Protein 5WZE (pdb70)

InterPro domains:
  IPR000994 Peptidase M24 [PF00557] (183-414)
  IPR007865 Aminopeptidase P, N-terminal [PF05195] (9-128)
  IPR007865 Aminopeptidase P, N-terminal [SM01011] (4-138)
  IPR029149 Creatinase/Aminopeptidase P/Spt16, N-terminal [G3DSA:3.40.350.10] (1-173)
  IPR029149 Creatinase/Aminopeptidase P/Spt16, N-terminal [SSF53092] (4-176)
  IPR036005 Creatinase/aminopeptidase-like [G3DSA:3.90.230.10] (175-444)
  IPR036005 Creatinase/aminopeptidase-like [SSF55920] (177-437)
  IPR052433 Xaa-Pro dipeptidase-like [PTHR43226] (3-438)

Secondary structure (DSSP, 8-state):
-----HHHHHHHHHHHHTTSPSSEEEEEEPPPP-EEETTEEPPP---HHHHHHH----SS-EEEE-TT-TT-SEEEEEPPP-HHHHHHH----HHHHHHTTT--SEEEEGGGGGGTHHHHHTT-SEEEE-TTT-HHHHHHHHHHHHHHHHTTTTT-----EEEEHHHHHHHHHHS--HHHHHHHHHHHHHHHHHHHHHHHH--TTSBHHHHHHHHHHHHHHTT-SSBSSPPEEEEGGGGGSTT-----PBP-TT-EEEEEE-BEETTEE--EEEEEETTS---HHHHHHHHHHHHHHHHHHTT-SBTBBTTHHHHHHHHHHHHHHHHHTSS-S-HHHHHHTTGGGGT--S-S--B-SSSSS--S-SEETTEEPBP-TT-EEEE--EEE--TT-TTS-GGGTT-EEE-BEEEEE-SSSEEES-TTS--SHHHHHHHHHHHHH-/-----HHHHHHHHHHHHHHSPSSEEEEEEPPPP-EEETTEEPPP---HHHHHHH----SS-EEEE-TT-TT-SEEEEEPPP-HHHHHHH----HHHHHHHTS--SEEEEGGGHHHHHHHHHTT-SEEEE-TTT-HHHHHHHHHHHHHHHTTGGGT----SEEEEHHHHHHHHHHS--HHHHHHHHHHHHHHHHHHHHHHHH--BTBBHHHHHHHHHHHHHHTT-SSBSSPPEEEEGGGGGSTT-----PBP-TT-EEEEEE-BEETTEE--EEEEEETTSS--HHHHHHHHHHHHHHHHHHTT-STT-BTTHHHHHHHHHHHHHHHHTTSS-S-HHHHHHTTGGGGT--S-S--B-SSSSS--S-SEETTEEPBP-TT-EEEE--EEE--TT-TTS-GGGTT-EEE-BEEEEEETTEEEES-TTS--SHHHHHHHHHHHHHHHHTT---/-----HHHHHHHHHHHHTTSPSSEEEEEEPPPP-EEETTEEPPP---HHHHHHH----SS-EEEE-TT-TT-SEEEEEPPP-HHHHHHH----HHHHHHHTS--SEEEEGGGHHHHHHHHHTT-SEEEE-TTT-HHHHHHHHHHHHHHHHTGGGT----SEEEEHHHHHHHHHTS--HHHHHHHHHHHHHHHHHHHHHHHH--BTBBHHHHHHHHHHHHHHTT-SSBSS--EEEEGGGGGSTT-----PBP-TT-EEEEEE-BEETTEE--EEEEEETTS---HHHHHHHHHHHHHHHHHHTT-SBTBBTTHHHHHHHHHHHHHHHHHTSS-S-HHHHHHTTGGGGT--S-S--B-SSSSS--S-SEETTEEPBP-TT-EEEE--EEE--TT-TTS-GGGTT-EEE-BEEEEE-SSSEEES-TTS--SHHHHHHHHHHHT--/-----HHHHHHHHHHHHTTSPSSEEEEEEPPPP-EEETTEEPPP---HHHHHHH----SS-EEEE-TT-TT-SEEEEEPPP-HHHHHHH----HHHHHHHTT--SEEEEGGGHHHHHHHHHTT-SEEEE-TTT-HHHHHHHHHHHHHHHHGGGGT----SEEEEHHHHHHHHHTS--HHHHHHHHHHHHHHHHHHHHHHHH--BTBBHHHHHHHHHHHHHHTT-SSBSS--EEEEGGGGGSTT-----PBP-TT-EEEEEE-BEETTEE--EEEEEETTSS--HHHHHHHHHHHHHHHHHHTT-STT-BTHHHHHHHHHHHHHHHHHTTSS-S-HHHHHHTTGGGGT--S-S--B-SSSSS--S-SBSSSSBPBP-TT-EEEE--EEEE-TT-TTS-GGGTTEEEE-BEEEEE-SSSEEES-TTS--SHHHHHHHHHHHHHHH-

CATH classification: 3.40.350.10 (+1 more: 3.90.230.10)

Radius of gyration: 41.5 Å; Cα contacts (8 Å, |Δi|>4): 3892; chains: 4; bounding box: 123×104×105 Å

Solvent-accessible surface area: 72541 Å² total

Organism: Pseudomonas aeruginosa (strain ATCC 15692 / DSM 22644 / CIP 104116 / JCM 14847 / LMG 12228 / 1C / PRS 101 / PAO1) (NCBI:txid208964)

Nearest PDB structures (foldseek):
  5wze-assembly1_A  TM=1.002E+00  e=7.873E-98  Pseudomonas aeruginosa PAO1
  3ig4-assembly1_A  TM=9.264E-01  e=3.160E-42  Bacillus anthracis
  5mbz-assembly1_B  TM=8.437E-01  e=8.036E-40  Homo sapiens
  5mc2-assembly1_A  TM=8.474E-01  e=1.209E-39  Homo sapiens
  5mc2-assembly1_B  TM=8.317E-01  e=5.044E-38  Homo sapiens

Sequence (1777 aa):
MIRIPKSEYARRRKALMAQMEPNSIAILPAAPMMYIRNRDVEHVYRQDSDFQYLTGFPEPEAVMALIPGRAHGEYVLFCRERDPERELWDGLRAGQDGAIGQYGADDAFPIGDIDDILPGLIEGRDRVYYALGANPDFDRRRLLMDWINVIRSKARQGAQPPNEFVALDHLLHDQRLYKSANEVKVMRYAAEVSARAHIRAMEVCRPGLFEYHLEAELEYEFRKGGAKMPAYGSIVAAGRNACILHYRENDAAIKDGDLILIDAGCEIDCYASDITRTFPANGRFSPEQKAIYELVLEANMAAFDYIAPGRHHWNEAHEATVRVITAGLVRLGLLEGDVDELIAHEAYKAFYMHRAGHWLGMDVHDVGEYRVGGEWRVLEPGMAMTVEPGIYIAPDNTTVAKKWRGIGVRIEDDVVVTRNGCEVLTNGVPKTVAEIEALMAAAKSEMIRIPKSEYARRRKALMAQMEPNSIAILPAAPMYIRNRDVEHVYRQDSDFQYLTGFPEPEAVMALIPGRAHGEYVLFCRERDPERELWDGLRAGQDGAIGQYGADDAFPIGDIDDILPGLIEGRDRVYYALGANPDFDRRLMDWINVIRSKARQGAQPPNEFVALDHLLHDQRLYKSANEVKVMRYAAEVSARAHIRAMEVVCRPGLFEYHLEAELEYEFRKGGAKMPAYGSIVAAGRNACILHYRENDAAIIKDGDLILIDAGCEIDCYASDITRTFPANGRFSPEQKAIYELVLEANMAAFDYIAPGRHWNEAHEATVRVITAGLVRLGLLEGDVDELIAHEAYKAFYMHRAGHWLGMDVVHDVGEYRVGGEWRVLEPGMAMTVEPGIYIAPDNTTVAKKWRGIGVRIEDDVVVTRNGCEVVLTNGVPKTVAEIEALMAAAKSEAALEHHHMIRIPKSEYARRRKALMAQMEPNSIAILLPAAPMYIRNRDVEHVYRQDSDFQYLTGFPEPEAVMALIPGRAHGEYVLFCRRERDPERELWDGLRAGQDGAIGQYGADDAFPIGDIDDILPGLIEGRDRVYYALGANPDFDRRLMDWINVIRSKARQGAQPPNEFVALDHLLHDQRLYKSANEVKVMRYAAEVSARAHIRAMEVVCRPGLFEYHLEAELEYEFRKGGAKMPAYGSIVAAGRNACILHYRENDAAIIKDGDLILIDAGCEIDCYASDITRTFPANGRFSPEQKAIYELVLEANMAAFDYIAPGRHHWNEAHEATVRRVITAGLVRLGLLEGDVDELIAHEAYKAFYMHRAGHWLGMDVVHDVGEYRVGGEWRVLEPGMAMTVEPGIYIAPDNTTVAKKWRGIGVRIEDDVVVTRNGCEVLTNGVPKTVAEIEALMAAAKSEMIRIPKSEYARRRKALMAQMEPNSIAILPAAPMYIRNRDVEHVYRQDSDFQYLTGFPEPEAVMALIPGRAHGEYVLFCRERDPERELWDGLRAGQDGAIGQYGADDAFPIGDIDDILPGLIEGRDRVYYALGANPDFDRRLMDWINVIRSKARQGAQPPNEFVALDHLLHDQRLYKSANEVKVMRYAAEVSARAHIRAMEVVCRPGLFEYHLEAELEYEFRKGGAKMPAYGSIVAAGRNACILHYRENDAAIKDGDLILIDAGCEIDCYASDITRTFPANGRFSPEQKAIYELVLEANMAAFDYIAPGRHWNEAHEATVRVITAGLVRLGLLLEGDVDELIAHEAYKAFYMHRAGHWLGMDVHDVGEYRVGGEWRVLEPGMAMTVEPGIYIAPDNTTVAKKWRGIGVRIEDDVVVVTRNGCEVLTNGVPKTVAEIEALMAAAKSEAA

Foldseek 3Di:
DQADALVQLVVLLVVLLVVDDAQEKEKEFWDDWACPPDNHTDDDDTDPLVCSNFVARDHLKMWMAHPPDPQFGIEMAEAAADVVCCVPPNGDCHQVNCCPVRNGSGYDHSVCCLVPVLVSQWRGAEYEYAPPPDVVVVVVVVVSQVVQVVCVVVPTDGHDYYHHNCVVRLAVQQFADPSQVVQQLLQLVLQQVLVLVLLLPFAFFDFLVVSVVSNVVSLVVSPFPFWLDQKDWAKFLRLQVPRDRPRGGGHHQVIKIWIWTTTHDSLFTFIWIAIAGSHLAQDPLLQLQLVLQVVLLVQLQVQFAFQRFDCPSQLSSLLSNLVSCCVVVLDDDDSVVCSVVVVQCVWWVDTQKAWGTSRRNGGDDQDDPNHGDGDDFRGKMKGKTKTHADCPPPSDDNVNHRHIGIGMWIWTHDNGGIDTSNVSRPHDSVVSSVSNVVSVVD/DAADDLVQLVVLLVVLLVPDDALEKEKDFWDDWAADPDNHTDQDDTDLLVCSNWVARDHLKMWMAHPPDPLFRIEMEEAAFDPVVCVPVNDDCHQVNCCPVGPGSGYHYSVCCLVPVLVSQWRGQEYEYAPPPDVVVVVVVVVSQVVQVVVCVVPTDGHDYYHHNCVPSQAVQQFADPSQVVQQLLQLLLQQVLVLVLLQPFAAFDFLVVSVVSNVVSLVVSPFPFWLDQKDWAKFLRLLPPRDRPRGGGHHQPIKIWIWTTGHDSLFHFTWIAIAGRHLAQDPLLQLQQVLQVVLLVQLLVQFAFFRFDQPSQVSSLLSNLVSCCVVVVDDDDSVVCVVVVVQCLWWVDTQKAWGTSRRRGGDDQDDPNHGHGDDFRGKMKGKTKTAADCPNPSDDNVNHRHIGIGMWIWTYDNVGIDTSNVSHPRDSVVSSVSNVVSVVCVVVVHDD/DAADDLVQLVVLLVVLLVPDDALEKEKDFWDDWDAPPDNHTDDDDTDLLVCSNWVDRDHLKMWMAGPPDPQFGIEMAEAADDVVVCVPVNDDCHQVNCCPVGPGSGYDHSVCCLVPVLVSQWRGQEYEYAPPPDVVVVVVVVSSQVVQVVCVVVVTHGHDYYHHNLVRRQQVQQFADPSQVVQQLLQLLLQQVLVLVLLQPFAAFDFLVVSVVSRVVSLVVSPFPFWLDQKDWAKFLRLLPPPDRPRGDGHHQQIKIWIWTTTHDSLFHFTWIAIAGRHLAQDPLLQLQQVLLVVLLVQLQVQFAFQHFDQPSQVSSLLSNLVSCCVVPLDHDDSVVCVVVVVQCLWWVDTQKAWGTSRRNGGDDQDDPNHGHGDDFRGKMKGKTKTRADCPNPSDDNVNHRHIGIGMWIWTYDNGTIDTSNVSHPRRSVVSSVSNVVSVVD/DQADDLVVLVVLLVVLVVPDDAQEKEKDFWDDWAPPDDNHTDDDDTDLLVCSNWVARDHLKMWMAGPPDPQFGIEMAEAAFDVVVCVPVNDDCHQVNCCPVGPGSGYHHSVCCLVPVLVSQWPGAEYEYAPPPDVVVVVVVVVSQVVLVVCVVVVTDGHDYYHHNCVPSQAVQQFADPSQVVQQLLQLLLQLVLVLQLLQPFAAFDFLVVSVVSRVVSLVVSPFPFWLDQKDWAKFLRLLPPRDHPRGGGHHQFIKIWIWTTTHDSLFHFIWIAIAGRHLAQDPLLQLQLVLQVVLLVQLQVQFAFQHFPQPSQVSSLLSNLVSCCVVVVDDDDSVVCVVVVVQCLWWVDGQKAWGTSRRNGGDDQDDPNHGDGDDFRGKMKGKTKTAADCPNPSDDNVNHRHIGIGMWIWTYHNGGIDTSNVSRPRRSVVSSVSNVVSVVVVD

Structure (mmCIF, N/CA/C/O backbone):
data_5WZE
#
_entry.id   5WZE
#
_cell.length_a   111.197
_cell.length_b   123.432
_cell.length_c   149.485
_cell.angle_alpha   90.00
_cell.angle_beta   90.00
_cell.angle_gamma   90.00
#
_symmetry.space_group_name_H-M   'P 21 21 21'
#
loop_
_entity.id
_entity.type
_entity.pdbx_description
1 polymer 'Aminopeptidase P'
2 non-polymer 'SODIUM ION'
3 non-polymer GLYCEROL
4 non-polymer 'SULFATE ION'
5 non-polymer PROLINE
6 non-polymer ALANINE
7 non-polymer 'CALCIUM ION'
8 non-polymer 'MANGANESE (II) ION'
9 non-polymer 'TRIETHYLENE GLYCOL'
10 non-polymer 1,2-ETHANEDIOL
11 water water
#
loop_
_atom_site.group_PDB
_atom_site.id
_atom_site.type_symbol
_atom_site.label_atom_id
_atom_site.label_alt_id
_atom_site.label_comp_id
_atom_site.label_asym_id
_atom_site.label_entity_id
_atom_site.label_seq_id
_atom_site.pdbx_PDB_ins_code
_atom_site.Cartn_x
_atom_site.Cartn_y
_atom_site.Cartn_z
_atom_site.occupancy
_atom_site.B_iso_or_equiv
_atom_site.auth_seq_id
_atom_site.auth_comp_id
_atom_site.auth_asym_id
_atom_site.auth_atom_id
_atom_site.pdbx_PDB_model_num
ATOM 1 N N . MET A 1 1 ? -81.359 23.420 -28.693 1.00 52.07 1 MET A N 1
ATOM 2 C CA . MET A 1 1 ? -79.940 23.180 -28.476 1.00 48.13 1 MET A CA 1
ATOM 3 C C . MET A 1 1 ? -79.359 22.475 -29.696 1.00 41.49 1 MET A C 1
ATOM 4 O O . MET A 1 1 ? -80.059 22.194 -30.663 1.00 43.11 1 MET A O 1
ATOM 9 N N . ILE A 1 2 ? -78.060 22.225 -29.639 1.00 33.96 2 ILE A N 1
ATOM 10 C CA . ILE A 1 2 ? -77.350 21.457 -30.650 1.00 29.66 2 ILE A CA 1
ATOM 11 C C . ILE A 1 2 ? -77.696 19.987 -30.457 1.00 27.35 2 ILE A C 1
ATOM 12 O O . ILE A 1 2 ? -77.687 19.481 -29.331 1.00 24.12 2 ILE A O 1
ATOM 17 N N . ARG A 1 3 ? -78.034 19.305 -31.543 1.00 19.22 3 ARG A N 1
ATOM 18 C CA . ARG A 1 3 ? -78.542 17.948 -31.435 1.00 22.45 3 ARG A CA 1
ATOM 19 C C . ARG A 1 3 ? -78.594 17.346 -32.826 1.00 18.26 3 ARG A C 1
ATOM 20 O O . ARG A 1 3 ? -78.507 18.050 -33.825 1.00 21.57 3 ARG A O 1
ATOM 28 N N . ILE A 1 4 ? -78.731 16.034 -32.876 1.00 16.62 4 ILE A N 1
ATOM 29 C CA . ILE A 1 4 ? -78.816 15.358 -34.173 1.00 18.05 4 ILE A CA 1
ATOM 30 C C . ILE A 1 4 ? -80.210 15.576 -34.750 1.00 17.77 4 ILE A C 1
ATOM 31 O O . ILE A 1 4 ? -81.197 15.373 -34.036 1.00 19.60 4 ILE A O 1
ATOM 36 N N . PRO A 1 5 ? -80.347 16.004 -35.999 1.00 17.65 5 PRO A N 1
ATOM 37 C CA . PRO A 1 5 ? -81.682 16.297 -36.525 1.00 17.77 5 PRO A CA 1
ATOM 38 C C . PRO A 1 5 ? -82.435 15.021 -36.885 1.00 18.92 5 PRO A C 1
ATOM 39 O O . PRO A 1 5 ? -81.864 13.955 -37.118 1.00 19.13 5 PRO A O 1
ATOM 43 N N . LYS A 1 6 ? -83.756 15.142 -36.928 1.00 16.77 6 LYS A N 1
ATOM 44 C CA . LYS A 1 6 ? -84.580 13.958 -37.113 1.00 18.98 6 LYS A CA 1
ATOM 45 C C . LYS A 1 6 ? -84.335 13.345 -38.486 1.00 17.02 6 LYS A C 1
ATOM 46 O O . LYS A 1 6 ? -84.418 12.130 -38.649 1.00 18.52 6 LYS A O 1
ATOM 52 N N . SER A 1 7 ? -83.961 14.158 -39.472 1.00 18.80 7 SER A N 1
ATOM 53 C CA . SER A 1 7 ? -83.639 13.615 -40.785 1.00 20.00 7 SER A CA 1
ATOM 54 C C . SER A 1 7 ? -82.422 12.700 -40.741 1.00 21.43 7 SER A C 1
ATOM 55 O O . SER A 1 7 ? -82.307 11.784 -41.555 1.00 21.28 7 SER A O 1
ATOM 58 N N . GLU A 1 8 ? -81.485 12.948 -39.831 1.00 17.67 8 GLU A N 1
ATOM 59 C CA . GLU A 1 8 ? -80.272 12.147 -39.845 1.00 17.84 8 GLU A CA 1
ATOM 60 C C . GLU A 1 8 ? -80.554 10.735 -39.359 1.00 19.39 8 GLU A C 1
ATOM 61 O O . GLU A 1 8 ? -80.003 9.770 -39.896 1.00 19.35 8 GLU A O 1
ATOM 67 N N . TYR A 1 9 ? -81.400 10.597 -38.337 1.00 15.88 9 TYR A N 1
ATOM 68 C CA . TYR A 1 9 ? -81.783 9.268 -37.884 1.00 17.77 9 TYR A CA 1
ATOM 69 C C . TYR A 1 9 ? -82.417 8.467 -39.014 1.00 16.33 9 TYR A C 1
ATOM 70 O O . TYR A 1 9 ? -82.149 7.271 -39.157 1.00 18.68 9 TYR A O 1
ATOM 79 N N . ALA A 1 10 ? -83.260 9.107 -39.831 1.00 17.67 10 ALA A N 1
ATOM 80 C CA . ALA A 1 10 ? -83.850 8.408 -40.966 1.00 17.06 10 ALA A CA 1
ATOM 81 C C . ALA A 1 10 ? -82.786 7.995 -41.974 1.00 18.83 10 ALA A C 1
ATOM 82 O O . ALA A 1 10 ? -82.827 6.887 -42.515 1.00 23.15 10 ALA A O 1
ATOM 84 N N . ARG A 1 11 ? -81.821 8.827 -42.211 1.00 19.72 11 ARG A N 1
ATOM 85 C CA . ARG A 1 11 ? -80.765 8.484 -43.104 1.00 19.57 11 ARG A CA 1
ATOM 86 C C . ARG A 1 11 ? -80.016 7.260 -42.588 1.00 21.52 11 ARG A C 1
ATOM 87 O O . ARG A 1 11 ? -79.737 6.361 -43.305 1.00 20.13 11 ARG A O 1
ATOM 95 N N . ARG A 1 12 ? -79.735 7.238 -41.298 1.00 20.00 12 ARG A N 1
ATOM 96 C CA . ARG A 1 12 ? -79.002 6.115 -40.738 1.00 17.36 12 ARG A CA 1
ATOM 97 C C . ARG A 1 12 ? -79.772 4.816 -40.888 1.00 18.80 12 ARG A C 1
ATOM 98 O O . ARG A 1 12 ? -79.192 3.785 -41.227 1.00 20.44 12 ARG A O 1
ATOM 106 N N . ARG A 1 13 ? -81.083 4.849 -40.656 1.00 18.46 13 ARG A N 1
ATOM 107 C CA . ARG A 1 13 ? -81.888 3.657 -40.869 1.00 21.62 13 ARG A CA 1
ATOM 108 C C . ARG A 1 13 ? -81.812 3.208 -42.323 1.00 22.98 13 ARG A C 1
ATOM 109 O O . ARG A 1 13 ? -81.676 2.014 -42.604 1.00 21.78 13 ARG A O 1
ATOM 117 N N . LYS A 1 14 ? -81.856 4.152 -43.259 1.00 22.02 14 LYS A N 1
ATOM 118 C CA . LYS A 1 14 ? -81.765 3.771 -44.659 1.00 24.22 14 LYS A CA 1
ATOM 119 C C . LYS A 1 14 ? -80.413 3.140 -44.968 1.00 24.97 14 LYS A C 1
ATOM 120 O O . LYS A 1 14 ? -80.345 2.118 -45.657 1.00 25.64 14 LYS A O 1
ATOM 126 N N . ALA A 1 15 ? -79.330 3.711 -44.440 1.00 24.31 15 ALA A N 1
ATOM 127 C CA . ALA A 1 15 ? -78.009 3.177 -44.733 1.00 25.00 15 ALA A CA 1
ATOM 128 C C . ALA A 1 15 ? -77.854 1.764 -44.190 1.00 26.67 15 ALA A C 1
ATOM 129 O O . ALA A 1 15 ? -77.297 0.898 -44.862 1.00 26.72 15 ALA A O 1
ATOM 131 N N . LEU A 1 16 ? -78.358 1.506 -42.982 1.00 24.33 16 LEU A N 1
ATOM 132 C CA . LEU A 1 16 ? -78.278 0.156 -42.444 1.00 23.96 16 LEU A CA 1
ATOM 133 C C . LEU A 1 16 ? -79.112 -0.815 -43.267 1.00 24.23 16 LEU A C 1
ATOM 134 O O . LEU A 1 16 ? -78.631 -1.885 -43.643 1.00 29.05 16 LEU A O 1
ATOM 139 N N . MET A 1 17 ? -80.36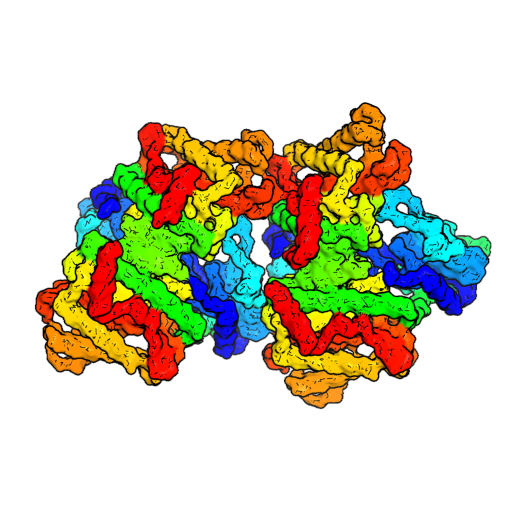5 -0.462 -43.566 1.00 26.79 17 MET A N 1
ATOM 140 C CA . MET A 1 17 ? -81.199 -1.386 -44.325 1.00 26.69 17 MET A CA 1
ATOM 141 C C . MET A 1 17 ? -80.593 -1.680 -45.684 1.00 30.52 17 MET A C 1
ATOM 142 O O . MET A 1 17 ? -80.754 -2.782 -46.208 1.00 32.98 17 MET A O 1
ATOM 147 N N . ALA A 1 18 ? -79.866 -0.726 -46.253 1.00 30.45 18 ALA A N 1
ATOM 148 C CA . ALA A 1 18 ? -79.226 -0.976 -47.534 1.00 28.08 18 ALA A CA 1
ATOM 149 C C . ALA A 1 18 ? -78.109 -1.997 -47.429 1.00 33.69 18 ALA A C 1
ATOM 150 O O . ALA A 1 18 ? -77.666 -2.513 -48.456 1.00 36.67 18 ALA A O 1
ATOM 152 N N . GLN A 1 19 ? -77.637 -2.293 -46.222 1.00 32.02 19 GLN A N 1
ATOM 153 C CA . GLN A 1 19 ? -76.596 -3.287 -46.026 1.00 34.42 19 GLN A CA 1
ATOM 154 C C . GLN A 1 19 ? -77.145 -4.639 -45.597 1.00 35.42 19 GLN A C 1
ATOM 155 O O . GLN A 1 19 ? -76.392 -5.616 -45.568 1.00 36.89 19 GLN A O 1
ATOM 161 N N . MET A 1 20 ? -78.424 -4.711 -45.258 1.00 34.08 20 MET A N 1
ATOM 162 C CA . MET A 1 20 ? -79.056 -5.967 -44.898 1.00 35.06 20 MET A CA 1
ATOM 163 C C . MET A 1 20 ? -79.436 -6.742 -46.149 1.00 38.31 20 MET A C 1
ATOM 164 O O . MET A 1 20 ? -79.779 -6.166 -47.182 1.00 40.10 20 MET A O 1
ATOM 169 N N . GLU A 1 21 ? -79.391 -8.057 -46.047 1.00 38.40 21 GLU A N 1
ATOM 170 C CA . GLU A 1 21 ? -79.838 -8.868 -47.157 1.00 40.53 21 GLU A CA 1
ATOM 171 C C . GLU A 1 21 ? -81.353 -8.816 -47.272 1.00 37.94 21 GLU A C 1
ATOM 172 O O . GLU A 1 21 ? -82.051 -8.594 -46.284 1.00 41.62 21 GLU A O 1
ATOM 178 N N . PRO A 1 22 ? -81.886 -9.023 -48.469 1.00 35.29 22 PRO A N 1
ATOM 179 C CA . PRO A 1 22 ? -83.327 -8.900 -48.655 1.00 39.80 22 PRO A CA 1
ATOM 180 C C . PRO A 1 22 ? -84.099 -9.858 -47.767 1.00 37.83 22 PRO A C 1
ATOM 181 O O . PRO A 1 22 ? -83.591 -10.879 -47.305 1.00 40.85 22 PRO A O 1
ATOM 185 N N . ASN A 1 23 ? -85.351 -9.485 -47.525 1.00 37.35 23 ASN A N 1
ATOM 186 C CA . ASN A 1 23 ? -86.290 -10.284 -46.752 1.00 39.30 23 ASN A CA 1
ATOM 187 C C . ASN A 1 23 ? -85.726 -10.622 -45.374 1.00 40.25 23 ASN A C 1
ATOM 188 O O . ASN A 1 23 ? -85.798 -11.756 -44.906 1.00 39.61 23 ASN A O 1
ATOM 193 N N . SER A 1 24 ? -85.160 -9.619 -44.719 1.00 38.84 24 SER A N 1
ATOM 194 C CA . SER A 1 24 ? -84.628 -9.777 -43.376 1.00 35.44 24 SER A CA 1
ATOM 195 C C . SER A 1 24 ? -85.281 -8.758 -42.451 1.00 30.81 24 SER A C 1
ATOM 196 O O . SER A 1 24 ? -86.110 -7.956 -42.868 1.00 27.64 24 SER A O 1
ATOM 199 N N . ILE A 1 25 ? -84.913 -8.811 -41.176 1.00 29.87 25 ILE A N 1
ATOM 200 C CA . ILE A 1 25 ? -85.470 -7.917 -40.170 1.00 25.94 25 ILE A CA 1
ATOM 201 C C . ILE A 1 25 ? -84.410 -7.681 -39.103 1.00 27.09 25 ILE A C 1
ATOM 202 O O . ILE A 1 25 ? -83.710 -8.609 -38.696 1.00 27.21 25 ILE A O 1
ATOM 207 N N . ALA A 1 26 ? -84.270 -6.433 -38.671 1.00 24.89 26 ALA A N 1
ATOM 208 C CA . ALA A 1 26 ? -83.360 -6.071 -37.593 1.00 20.78 26 ALA A CA 1
ATOM 209 C C . ALA A 1 26 ? -84.160 -5.604 -36.388 1.00 20.07 26 ALA A C 1
ATOM 210 O O . ALA A 1 26 ? -85.189 -4.952 -36.541 1.00 21.49 26 ALA A O 1
ATOM 212 N N . ILE A 1 27 ? -83.701 -5.958 -35.192 1.00 17.88 27 ILE A N 1
ATOM 213 C CA . ILE A 1 27 ? -84.435 -5.697 -33.961 1.00 18.10 27 ILE A CA 1
ATOM 214 C C . ILE A 1 27 ? -83.460 -5.229 -32.880 1.00 17.73 27 ILE A C 1
ATOM 215 O O . ILE A 1 27 ? -82.447 -5.887 -32.621 1.00 20.76 27 ILE A O 1
ATOM 220 N N . LEU A 1 28 ? -83.780 -4.097 -32.243 1.00 16.58 28 LEU A N 1
ATOM 221 C CA . LEU A 1 28 ? -82.940 -3.460 -31.221 1.00 17.69 28 LEU A CA 1
ATOM 222 C C . LEU A 1 28 ? -83.829 -3.004 -30.073 1.00 16.36 28 LEU A C 1
ATOM 223 O O . LEU A 1 28 ? -84.775 -2.244 -30.297 1.00 20.17 28 LEU A O 1
ATOM 228 N N . PRO A 1 29 ? -83.536 -3.411 -28.848 1.00 17.80 29 PRO A N 1
ATOM 229 C CA . PRO A 1 29 ? -84.289 -2.938 -27.694 1.00 17.01 29 PRO A CA 1
ATOM 230 C C . PRO A 1 29 ? -83.680 -1.681 -27.095 1.00 17.25 29 PRO A C 1
ATOM 231 O O . PRO A 1 29 ? -82.499 -1.381 -27.272 1.00 22.31 29 PRO A O 1
ATOM 235 N N . ALA A 1 30 ? -84.510 -0.959 -26.350 1.00 17.23 30 ALA A N 1
ATOM 236 C CA . ALA A 1 30 ? -83.993 0.150 -25.570 1.00 16.80 30 ALA A CA 1
ATOM 237 C C . ALA A 1 30 ? -83.138 -0.365 -24.413 1.00 18.58 30 ALA A C 1
ATOM 238 O O . ALA A 1 30 ? -83.129 -1.549 -24.087 1.00 20.37 30 ALA A O 1
ATOM 240 N N . ALA A 1 31 ? -82.430 0.553 -23.774 1.00 18.45 31 ALA A N 1
ATOM 241 C CA . ALA A 1 31 ? -81.641 0.186 -22.616 1.00 19.85 31 ALA A CA 1
ATOM 242 C C . ALA A 1 31 ? -82.546 -0.111 -21.423 1.00 20.14 31 ALA A C 1
ATOM 243 O O . ALA A 1 31 ? -83.594 0.505 -21.262 1.00 21.86 31 ALA A O 1
ATOM 245 N N . PRO A 1 32 ? -82.134 -1.028 -20.562 1.00 19.97 32 PRO A N 1
ATOM 246 C CA . PRO A 1 32 ? -82.880 -1.297 -19.333 1.00 22.55 32 PRO A CA 1
ATOM 247 C C . PRO A 1 32 ? -82.847 -0.126 -18.368 1.00 23.40 32 PRO A C 1
ATOM 248 O O . PRO A 1 32 ? -81.994 0.755 -18.434 1.00 25.67 32 PRO A O 1
ATOM 252 N N . MET A 1 33 ? -83.896 0.040 -17.586 1.00 27.32 33 MET A N 1
ATOM 253 C CA A MET A 1 33 ? -83.810 0.743 -16.301 0.74 29.80 33 MET A CA 1
ATOM 254 C CA B MET A 1 33 ? -83.927 0.801 -16.311 0.26 29.68 33 MET A CA 1
ATOM 255 C C . MET A 1 33 ? -83.292 0.032 -15.012 1.00 26.57 33 MET A C 1
ATOM 256 O O . MET A 1 33 ? -83.403 -1.221 -14.778 1.00 27.90 33 MET A O 1
ATOM 265 N N . TYR A 1 34 ? -82.523 0.811 -14.256 1.00 26.36 34 TYR A N 1
ATOM 266 C CA . TYR A 1 34 ? -81.908 0.273 -13.053 1.00 27.31 34 TYR A CA 1
ATOM 267 C C . TYR A 1 34 ? -82.401 1.011 -11.820 1.00 26.25 34 TYR A C 1
ATOM 268 O O . TYR A 1 34 ? -82.580 2.229 -11.848 1.00 24.02 34 TYR A O 1
ATOM 277 N N . ILE A 1 35 ? -82.594 0.277 -10.732 1.00 23.33 35 ILE A N 1
ATOM 278 C CA . ILE A 1 35 ? -82.898 0.876 -9.437 1.00 24.78 35 ILE A CA 1
ATOM 279 C C . ILE A 1 35 ? -81.591 1.171 -8.712 1.00 23.93 35 ILE A C 1
ATOM 280 O O . ILE A 1 35 ? -80.724 0.302 -8.613 1.00 23.83 35 ILE A O 1
ATOM 285 N N . ARG A 1 36 ? -81.445 2.401 -8.211 1.00 19.79 36 ARG A N 1
ATOM 286 C CA . ARG A 1 36 ? -80.226 2.773 -7.508 1.00 21.02 36 ARG A CA 1
ATOM 287 C C . ARG A 1 36 ? -80.279 2.321 -6.053 1.00 20.87 36 ARG A C 1
ATOM 288 O O . ARG A 1 36 ? -79.335 1.701 -5.555 1.00 20.82 36 ARG A O 1
ATOM 296 N N . ASN A 1 37 ? -81.374 2.637 -5.360 1.00 21.56 37 ASN A N 1
ATOM 297 C CA . ASN A 1 37 ? -81.595 2.199 -3.992 1.00 18.88 37 ASN A CA 1
ATOM 298 C C . ASN A 1 37 ? -83.086 2.290 -3.704 1.00 20.40 37 ASN A C 1
ATOM 299 O O . ASN A 1 37 ? -83.709 3.312 -3.981 1.00 21.58 37 ASN A O 1
ATOM 304 N N . ARG A 1 38 ? -83.648 1.202 -3.184 1.00 23.24 38 ARG A N 1
ATOM 305 C CA . ARG A 1 38 ? -85.061 1.082 -2.838 1.00 21.64 38 ARG A CA 1
ATOM 306 C C . ARG A 1 38 ? -85.950 1.347 -4.049 1.00 27.30 38 ARG A C 1
ATOM 307 O O . ARG A 1 38 ? -86.096 0.465 -4.894 1.00 30.69 38 ARG A O 1
ATOM 315 N N . ASP A 1 39 ? -86.570 2.525 -4.149 1.00 24.06 39 ASP A N 1
ATOM 316 C CA . ASP A 1 39 ? -87.383 2.861 -5.314 1.00 24.02 39 ASP A CA 1
ATOM 317 C C . ASP A 1 39 ? -86.809 4.033 -6.098 1.00 22.70 39 ASP A C 1
ATOM 318 O O . ASP A 1 39 ? -87.461 4.534 -7.017 1.00 22.60 39 ASP A O 1
ATOM 323 N N . VAL A 1 40 ? -85.588 4.442 -5.788 1.00 21.27 40 VAL A N 1
ATOM 324 C CA . VAL A 1 40 ? -84.919 5.530 -6.480 1.00 23.17 40 VAL A CA 1
ATOM 325 C C . VAL A 1 40 ? -84.192 4.946 -7.678 1.00 21.65 40 VAL A C 1
ATOM 326 O O . VAL A 1 40 ? -83.326 4.086 -7.522 1.00 20.12 40 VAL A O 1
ATOM 330 N N . GLU A 1 41 ? -84.530 5.410 -8.869 1.00 21.98 41 GLU A N 1
ATOM 331 C CA . GLU A 1 41 ? -83.897 4.865 -10.056 1.00 26.41 41 GLU A CA 1
ATOM 332 C C . GLU A 1 41 ? -82.662 5.672 -10.439 1.00 23.54 41 GLU A C 1
ATOM 333 O O . GLU A 1 41 ? -82.530 6.853 -10.106 1.00 25.81 41 GLU A O 1
ATOM 339 N N . HIS A 1 42 ? -81.738 5.000 -11.111 1.00 19.18 42 HIS A N 1
ATOM 340 C CA . HIS A 1 42 ? -80.588 5.654 -11.700 1.00 22.96 42 HIS A CA 1
ATOM 341 C C . HIS A 1 42 ? -81.041 6.555 -12.836 1.00 25.85 42 HIS A C 1
ATOM 342 O O . HIS A 1 42 ? -82.093 6.348 -13.443 1.00 26.93 42 HIS A O 1
ATOM 349 N N . VAL A 1 43 ? -80.218 7.551 -13.147 1.00 20.06 43 VAL A N 1
ATOM 350 C CA . VAL A 1 43 ? -80.511 8.376 -14.306 1.00 21.59 43 VAL A CA 1
ATOM 351 C C . VAL A 1 43 ? -80.560 7.480 -15.533 1.00 20.70 43 VAL A C 1
ATOM 352 O O . VAL A 1 43 ? -79.759 6.554 -15.667 1.00 22.06 43 VAL A O 1
ATOM 356 N N . TYR A 1 44 ? -81.554 7.697 -16.394 1.00 20.81 44 TYR A N 1
ATOM 357 C CA . TYR A 1 44 ? -81.722 6.849 -17.569 1.00 17.11 44 TYR A CA 1
ATOM 358 C C . TYR A 1 44 ? -80.748 7.249 -18.667 1.00 18.69 44 TYR A C 1
ATOM 359 O O . TYR A 1 44 ? -80.520 8.435 -18.907 1.00 24.34 44 TYR A O 1
ATOM 368 N N . ARG A 1 45 ? -80.176 6.252 -19.344 1.00 17.21 45 ARG A N 1
ATOM 369 C CA . ARG A 1 45 ? -79.293 6.482 -20.483 1.00 13.19 45 ARG A CA 1
ATOM 370 C C . ARG A 1 45 ? -79.664 5.525 -21.600 1.00 13.64 45 ARG A C 1
ATOM 371 O O . ARG A 1 45 ? -79.504 4.316 -21.453 1.00 16.47 45 ARG A O 1
ATOM 379 N N . GLN A 1 46 ? -80.146 6.065 -22.710 1.00 16.56 46 GLN A N 1
ATOM 380 C CA . GLN A 1 46 ? -80.525 5.224 -23.830 1.00 14.11 46 GLN A CA 1
ATOM 381 C C . GLN A 1 46 ? -79.323 4.444 -24.344 1.00 14.10 46 GLN A C 1
ATOM 382 O O . GLN A 1 46 ? -78.198 4.935 -24.331 1.00 16.94 46 GLN A O 1
ATOM 388 N N . ASP A 1 47 ? -79.574 3.217 -24.793 1.00 14.25 47 ASP A N 1
ATOM 389 C CA . ASP A 1 47 ? -78.556 2.420 -25.463 1.00 14.61 47 ASP A CA 1
ATOM 390 C C . ASP A 1 47 ? -78.051 3.132 -26.712 1.00 15.96 47 ASP A C 1
ATOM 391 O O . ASP A 1 47 ? -78.840 3.597 -27.528 1.00 15.50 47 ASP A O 1
ATOM 396 N N . SER A 1 48 ? -76.726 3.189 -26.882 1.00 15.38 48 SER A N 1
ATOM 397 C CA . SER A 1 48 ? -76.172 4.019 -27.945 1.00 13.51 48 SER A CA 1
ATOM 398 C C . SER A 1 48 ? -76.611 3.550 -29.327 1.00 11.82 48 SER A C 1
ATOM 399 O O . SER A 1 48 ? -76.890 4.376 -30.195 1.00 13.54 48 SER A O 1
ATOM 402 N N . ASP A 1 49 ? -76.652 2.235 -29.561 1.00 12.99 49 ASP A N 1
ATOM 403 C CA . ASP A 1 49 ? -77.076 1.733 -30.864 1.00 13.57 49 ASP A CA 1
ATOM 404 C C . ASP A 1 49 ? -78.551 2.045 -31.123 1.00 14.51 49 ASP A C 1
ATOM 405 O O . ASP A 1 49 ? -78.912 2.510 -32.199 1.00 13.60 49 ASP A O 1
ATOM 410 N N . PHE A 1 50 ? -79.414 1.768 -30.153 1.00 13.34 50 PHE A N 1
ATOM 411 C CA . PHE A 1 50 ? -80.826 2.128 -30.279 1.00 12.53 50 PHE A CA 1
ATOM 412 C C . PHE A 1 50 ? -80.989 3.624 -30.535 1.00 16.03 50 PHE A C 1
ATOM 413 O O . PHE A 1 50 ? -81.631 4.032 -31.505 1.00 13.81 50 PHE A O 1
ATOM 421 N N . GLN A 1 51 ? -80.354 4.452 -29.698 1.00 14.73 51 GLN A N 1
ATOM 422 C CA . GLN A 1 51 ? -80.352 5.896 -29.908 1.00 13.93 51 GLN A CA 1
ATOM 423 C C . GLN A 1 51 ? -79.880 6.259 -31.308 1.00 13.77 51 GLN A C 1
ATOM 424 O O . GLN A 1 51 ? -80.526 7.047 -31.999 1.00 14.12 51 GLN A O 1
ATOM 430 N N . TYR A 1 52 ? -78.772 5.679 -31.753 1.00 15.03 52 TYR A N 1
ATOM 431 C CA . TYR A 1 52 ? -78.177 6.096 -33.022 1.00 15.59 52 TYR A CA 1
ATOM 432 C C . TYR A 1 52 ? -79.166 5.963 -34.170 1.00 13.51 52 TYR A C 1
ATOM 433 O O . TYR A 1 52 ? -79.174 6.786 -35.079 1.00 16.11 52 TYR A O 1
ATOM 442 N N . LEU A 1 53 ? -80.014 4.946 -34.128 1.00 15.87 53 LEU A N 1
ATOM 443 C CA . LEU A 1 53 ? -80.967 4.678 -35.189 1.00 12.75 53 LEU A CA 1
ATOM 444 C C . LEU A 1 53 ? -82.326 5.331 -34.982 1.00 14.37 53 LEU A C 1
ATOM 445 O O . LEU A 1 53 ? -83.083 5.425 -35.946 1.00 22.74 53 LEU A O 1
ATOM 450 N N . THR A 1 54 ? -82.675 5.760 -33.770 1.00 20.50 54 THR A N 1
ATOM 451 C CA . THR A 1 54 ? -84.029 6.265 -33.526 1.00 15.61 54 THR A CA 1
ATOM 452 C C . THR A 1 54 ? -84.110 7.651 -32.918 1.00 17.59 54 THR A C 1
ATOM 453 O O . THR A 1 54 ? -85.102 8.341 -33.142 1.00 14.23 54 THR A O 1
ATOM 457 N N . GLY A 1 55 ? -83.139 8.053 -32.110 1.00 17.49 55 GLY A N 1
ATOM 458 C CA . GLY A 1 55 ? -83.311 9.272 -31.361 1.00 15.66 55 GLY A CA 1
ATOM 459 C C . GLY A 1 55 ? -84.349 9.194 -30.270 1.00 15.72 55 GLY A C 1
ATOM 460 O O . GLY A 1 55 ? -84.710 10.220 -29.706 1.00 21.04 55 GLY A O 1
ATOM 461 N N . PHE A 1 56 ? -84.812 8.003 -29.932 1.00 17.23 56 PHE A N 1
ATOM 462 C CA . PHE A 1 56 ? -85.970 7.842 -29.062 1.00 15.25 56 PHE A CA 1
ATOM 463 C C . PHE A 1 56 ? -85.514 7.710 -27.617 1.00 15.46 56 PHE A C 1
ATOM 464 O O . PHE A 1 56 ? -84.731 6.802 -27.310 1.00 18.78 56 PHE A O 1
ATOM 472 N N . PRO A 1 57 ? -85.969 8.571 -26.711 1.00 15.33 57 PRO A N 1
ATOM 473 C CA . PRO A 1 57 ? -85.353 8.672 -25.386 1.00 18.79 57 PRO A CA 1
ATOM 474 C C . PRO A 1 57 ? -85.913 7.760 -24.307 1.00 16.93 57 PRO A C 1
ATOM 475 O O . PRO A 1 57 ? -85.404 7.802 -23.187 1.00 18.89 57 PRO A O 1
ATOM 479 N N . GLU A 1 58 ? -86.915 6.967 -24.588 1.00 16.50 58 GLU A N 1
ATOM 480 C CA . GLU A 1 58 ? -87.628 6.272 -23.530 1.00 20.23 58 GLU A CA 1
ATOM 481 C C . GLU A 1 58 ? -87.165 4.831 -23.371 1.00 15.83 58 GLU A C 1
ATOM 482 O O . GLU A 1 58 ? -86.773 4.189 -24.336 1.00 16.72 58 GLU A O 1
ATOM 488 N N . PRO A 1 59 ? -87.279 4.289 -22.175 1.00 17.95 59 PRO A N 1
ATOM 489 C CA . PRO A 1 59 ? -87.152 2.847 -21.973 1.00 20.03 59 PRO A CA 1
ATOM 490 C C . PRO A 1 59 ? -88.409 2.139 -22.465 1.00 18.11 59 PRO A C 1
ATOM 491 O O . PRO A 1 59 ? -89.351 2.764 -22.934 1.00 22.51 59 PRO A O 1
ATOM 495 N N . GLU A 1 60 ? -88.398 0.817 -22.330 1.00 21.67 60 GLU A N 1
ATOM 496 C CA . GLU A 1 60 ? -89.540 -0.037 -22.653 1.00 24.96 60 GLU A CA 1
ATOM 497 C C . GLU A 1 60 ? -89.985 0.131 -24.100 1.00 22.99 60 GLU A C 1
ATOM 498 O O . GLU A 1 60 ? -91.162 0.319 -24.398 1.00 20.65 60 GLU A O 1
ATOM 504 N N . ALA A 1 61 ? -89.014 0.064 -25.004 1.00 22.17 61 ALA A N 1
ATOM 505 C CA . ALA A 1 61 ? -89.251 0.190 -26.427 1.00 17.69 61 ALA A CA 1
ATOM 506 C C . ALA A 1 61 ? -88.392 -0.805 -27.185 1.00 16.81 61 ALA A C 1
ATOM 507 O O . ALA A 1 61 ? -87.355 -1.257 -26.697 1.00 19.89 61 ALA A O 1
ATOM 509 N N . VAL A 1 62 ? -88.849 -1.145 -28.381 1.00 16.96 62 VAL A N 1
ATOM 510 C CA . VAL A 1 62 ? -88.172 -2.068 -29.280 1.00 17.68 62 VAL A CA 1
ATOM 511 C C . VAL A 1 62 ? -88.418 -1.585 -30.700 1.00 19.59 62 VAL A C 1
ATOM 512 O O . VAL A 1 62 ? -89.554 -1.273 -31.067 1.00 18.84 62 VAL A O 1
ATOM 516 N N . MET A 1 63 ? -87.361 -1.494 -31.493 1.00 17.86 63 MET A N 1
ATOM 517 C CA . MET A 1 63 ? -87.486 -1.073 -32.874 1.00 18.40 63 MET A CA 1
ATOM 518 C C . MET A 1 63 ? -87.236 -2.246 -33.806 1.00 17.23 63 MET A C 1
ATOM 519 O O . MET A 1 63 ? -86.493 -3.171 -33.485 1.00 20.34 63 MET A O 1
ATOM 524 N N . ALA A 1 64 ? -87.841 -2.175 -34.985 1.00 19.79 64 ALA A N 1
ATOM 525 C CA . ALA A 1 64 ? -87.675 -3.197 -36.000 1.00 19.90 64 ALA A CA 1
ATOM 526 C C . ALA A 1 64 ? -87.539 -2.522 -37.351 1.00 22.72 64 ALA A C 1
ATOM 527 O O . ALA A 1 64 ? -88.248 -1.557 -37.640 1.00 23.16 64 ALA A O 1
ATOM 529 N N . LEU A 1 65 ? -86.602 -2.998 -38.150 1.00 21.42 65 LEU A N 1
ATOM 530 C CA . LEU A 1 65 ? -86.384 -2.522 -39.505 1.00 23.33 65 LEU A CA 1
ATOM 531 C C . LEU A 1 65 ? -86.649 -3.684 -40.447 1.00 27.03 65 LEU A C 1
ATOM 532 O O . LEU A 1 65 ? -86.007 -4.728 -40.334 1.00 26.65 65 LEU A O 1
ATOM 537 N N . ILE A 1 66 ? -87.593 -3.505 -41.359 1.00 29.12 66 ILE A N 1
ATOM 538 C CA . ILE A 1 66 ? -88.002 -4.587 -42.244 1.00 29.05 66 ILE A CA 1
ATOM 539 C C . ILE A 1 66 ? -87.860 -4.122 -43.686 1.00 29.96 66 ILE A C 1
ATOM 540 O O . ILE A 1 66 ? -88.838 -3.646 -44.266 1.00 31.64 66 ILE A O 1
ATOM 545 N N . PRO A 1 67 ? -86.679 -4.242 -44.287 1.00 26.62 67 PRO A N 1
ATOM 546 C CA . PRO A 1 67 ? -86.444 -3.650 -45.605 1.00 32.93 67 PRO A CA 1
ATOM 547 C C . PRO A 1 67 ? -87.431 -4.151 -46.643 1.00 37.54 67 PRO A C 1
ATOM 548 O O . PRO A 1 67 ? -87.723 -5.344 -46.736 1.00 36.47 67 PRO A O 1
ATOM 552 N N . GLY A 1 68 ? -87.951 -3.220 -47.420 1.00 39.01 68 GLY A N 1
ATOM 553 C CA . GLY A 1 68 ? -88.895 -3.577 -48.444 1.00 38.15 68 GLY A CA 1
ATOM 554 C C . GLY A 1 68 ? -90.284 -3.919 -47.962 1.00 40.57 68 GLY A C 1
ATOM 555 O O . GLY A 1 68 ? -91.096 -4.376 -48.769 1.00 49.93 68 GLY A O 1
ATOM 556 N N . ARG A 1 69 ? -90.595 -3.718 -46.687 1.00 39.48 69 ARG A N 1
ATOM 557 C CA . ARG A 1 69 ? -91.948 -3.983 -46.226 1.00 38.57 69 ARG A CA 1
ATOM 558 C C . ARG A 1 69 ? -92.910 -2.953 -46.789 1.00 45.15 69 ARG A C 1
ATOM 559 O O . ARG A 1 69 ? -92.701 -1.747 -46.644 1.00 45.52 69 ARG A O 1
ATOM 567 N N . ALA A 1 70 ? -93.978 -3.435 -47.422 1.00 52.48 70 ALA A N 1
ATOM 568 C CA . ALA A 1 70 ? -94.934 -2.535 -48.051 1.00 49.46 70 ALA A CA 1
ATOM 569 C C . ALA A 1 70 ? -95.619 -1.642 -47.021 1.00 46.77 70 ALA A C 1
ATOM 570 O O . ALA A 1 70 ? -95.760 -0.434 -47.230 1.00 47.32 70 ALA A O 1
ATOM 572 N N . HIS A 1 71 ? -96.069 -2.214 -45.916 1.00 45.63 71 HIS A N 1
ATOM 573 C CA . HIS A 1 71 ? -96.804 -1.449 -44.920 1.00 44.30 71 HIS A CA 1
ATOM 574 C C . HIS A 1 71 ? -95.911 -0.596 -44.022 1.00 44.06 71 HIS A C 1
ATOM 575 O O . HIS A 1 71 ? -96.425 0.016 -43.088 1.00 41.65 71 HIS A O 1
ATOM 582 N N . GLY A 1 72 ? -94.611 -0.532 -44.288 1.00 43.78 72 GLY A N 1
ATOM 583 C CA . GLY A 1 72 ? -93.731 0.332 -43.523 1.00 44.20 72 GLY A CA 1
ATOM 584 C C . GLY A 1 72 ? -92.476 -0.352 -43.018 1.00 32.56 72 GLY A C 1
ATOM 585 O O . GLY A 1 72 ? -92.553 -1.375 -42.346 1.00 36.23 72 GLY A O 1
ATOM 586 N N . GLU A 1 73 ? -91.313 0.198 -43.342 1.00 34.99 73 GLU A N 1
ATOM 587 C CA . GLU A 1 73 ? -90.079 -0.494 -43.007 1.00 30.17 73 GLU A CA 1
ATOM 588 C C . GLU A 1 73 ? -89.677 -0.300 -41.550 1.00 25.70 73 GLU A C 1
ATOM 589 O O . GLU A 1 73 ? -88.950 -1.130 -40.999 1.00 31.28 73 GLU A O 1
ATOM 595 N N . TYR A 1 74 ? -90.095 0.782 -40.921 1.00 21.81 74 TYR A N 1
ATOM 596 C CA . TYR A 1 74 ? -89.634 1.141 -39.585 1.00 20.80 74 TYR A CA 1
ATOM 597 C C . TYR A 1 74 ? -90.818 1.082 -38.630 1.00 20.02 74 TYR A C 1
ATOM 598 O O . TYR A 1 74 ? -91.751 1.885 -38.725 1.00 19.43 74 TYR A O 1
ATOM 607 N N . VAL A 1 75 ? -90.756 0.138 -37.705 1.00 16.69 75 VAL A N 1
ATOM 608 C CA . VAL A 1 75 ? -91.791 -0.130 -36.725 1.00 17.02 75 VAL A CA 1
ATOM 609 C C . VAL A 1 75 ? -91.215 0.073 -35.335 1.00 17.50 75 VAL A C 1
ATOM 610 O O . VAL A 1 75 ? -90.140 -0.450 -35.030 1.00 19.75 75 VAL A O 1
ATOM 614 N N . LEU A 1 76 ? -91.952 0.779 -34.483 1.00 18.88 76 LEU A N 1
ATOM 615 C CA . LEU A 1 76 ? -91.530 1.063 -33.118 1.00 17.74 76 LEU A CA 1
ATOM 616 C C . LEU A 1 76 ? -92.589 0.585 -32.137 1.00 18.41 76 LEU A C 1
ATOM 617 O O . LEU A 1 76 ? -93.733 1.043 -32.190 1.00 20.49 76 LEU A O 1
ATOM 622 N N . PHE A 1 77 ? -92.207 -0.326 -31.249 1.00 19.39 77 PHE A N 1
ATOM 623 C CA . PHE A 1 77 ? -92.983 -0.649 -30.059 1.00 17.75 77 PHE A CA 1
ATOM 624 C C . PHE A 1 77 ? -92.521 0.247 -28.919 1.00 17.49 77 PHE A C 1
ATOM 625 O O . PHE A 1 77 ? -91.322 0.349 -28.668 1.00 19.61 77 PHE A O 1
ATOM 633 N N . CYS A 1 78 ? -93.461 0.904 -28.245 1.00 22.93 78 CYS A N 1
ATOM 634 C CA . CYS A 1 78 ? -93.139 1.812 -27.149 1.00 22.00 78 CYS A CA 1
ATOM 635 C C . CYS A 1 78 ? -94.339 1.925 -26.223 1.00 24.64 78 CYS A C 1
ATOM 636 O O . CYS A 1 78 ? -95.429 1.462 -26.541 1.00 27.09 78 CYS A O 1
ATOM 639 N N . ARG A 1 79 ? -94.124 2.554 -25.069 1.00 27.18 79 ARG A N 1
ATOM 640 C CA . ARG A 1 79 ? -95.201 2.730 -24.099 1.00 24.03 79 ARG A CA 1
ATOM 641 C C . ARG A 1 79 ? -96.366 3.502 -24.704 1.00 28.31 79 ARG A C 1
ATOM 642 O O . ARG A 1 79 ? -96.172 4.472 -25.437 1.00 24.99 79 ARG A O 1
ATOM 650 N N . GLU A 1 80 ? -97.584 3.086 -24.373 1.00 31.21 80 GLU A N 1
ATOM 651 C CA . GLU A 1 80 ? -98.766 3.751 -24.892 1.00 31.76 80 GLU A CA 1
ATOM 652 C C . GLU A 1 80 ? -99.213 4.873 -23.963 1.00 32.65 80 GLU A C 1
ATOM 653 O O . GLU A 1 80 ? -98.957 4.857 -22.756 1.00 31.56 80 GLU A O 1
ATOM 659 N N . ARG A 1 81 ? -99.868 5.861 -24.560 1.00 29.56 81 ARG A N 1
ATOM 660 C CA . ARG A 1 81 ? -100.393 6.994 -23.820 1.00 36.45 81 ARG A CA 1
ATOM 661 C C . ARG A 1 81 ? -101.336 6.508 -22.731 1.00 39.81 81 ARG A C 1
ATOM 662 O O . ARG A 1 81 ? -102.113 5.574 -22.932 1.00 38.09 81 ARG A O 1
ATOM 670 N N . ASP A 1 82 ? -101.211 7.104 -21.544 1.00 40.33 82 ASP A N 1
ATOM 671 C CA . ASP A 1 82 ? -101.888 6.605 -20.352 1.00 47.11 82 ASP A CA 1
ATOM 672 C C . ASP A 1 82 ? -101.970 7.755 -19.377 1.00 52.95 82 ASP A C 1
ATOM 673 O O . ASP A 1 82 ? -101.000 8.053 -18.665 1.00 53.90 82 ASP A O 1
ATOM 678 N N . PRO A 1 83 ? -103.087 8.408 -19.307 1.00 55.33 83 PRO A N 1
ATOM 679 C CA . PRO A 1 83 ? -103.184 9.604 -18.476 1.00 58.47 83 PRO A CA 1
ATOM 680 C C . PRO A 1 83 ? -102.847 9.460 -17.020 1.00 59.64 83 PRO A C 1
ATOM 681 O O . PRO A 1 83 ? -102.147 10.321 -16.530 1.00 59.60 83 PRO A O 1
ATOM 685 N N . GLU A 1 84 ? -103.281 8.415 -16.350 1.00 61.07 84 GLU A N 1
ATOM 686 C CA . GLU A 1 84 ? -102.970 8.307 -14.958 1.00 67.14 84 GLU A CA 1
ATOM 687 C C . GLU A 1 84 ? -101.475 8.210 -14.769 1.00 68.62 84 GLU A C 1
ATOM 688 O O . GLU A 1 84 ? -100.901 8.954 -13.976 1.00 71.40 84 GLU A O 1
ATOM 694 N N . ARG A 1 85 ? -100.816 7.366 -15.543 1.00 62.57 85 ARG A N 1
ATOM 695 C CA . ARG A 1 85 ? -99.383 7.226 -15.386 1.00 70.28 85 ARG A CA 1
ATOM 696 C C . ARG A 1 85 ? -98.575 8.451 -15.730 1.00 65.84 85 ARG A C 1
ATOM 697 O O . ARG A 1 85 ? -97.547 8.710 -15.145 1.00 63.28 85 ARG A O 1
ATOM 705 N N . GLU A 1 86 ? -99.022 9.156 -16.735 1.00 63.05 86 GLU A N 1
ATOM 706 C CA . GLU A 1 86 ? -98.342 10.354 -17.135 1.00 61.15 86 GLU A CA 1
ATOM 707 C C . GLU A 1 86 ? -98.433 11.402 -16.040 1.00 60.18 86 GLU A C 1
ATOM 708 O O . GLU A 1 86 ? -97.508 12.164 -15.882 1.00 56.19 86 GLU A O 1
ATOM 714 N N . LEU A 1 87 ? -99.538 11.427 -15.291 1.00 59.32 87 LEU A N 1
ATOM 715 C CA . LEU A 1 87 ? -99.678 12.422 -14.238 1.00 55.95 87 LEU A CA 1
ATOM 716 C C . LEU A 1 87 ? -98.522 12.315 -13.257 1.00 54.27 87 LEU A C 1
ATOM 717 O O . LEU A 1 87 ? -97.955 13.329 -12.842 1.00 48.30 87 LEU A O 1
ATOM 722 N N . TRP A 1 88 ? -98.118 11.099 -12.950 1.00 52.56 88 TRP A N 1
ATOM 723 C CA . TRP A 1 88 ? -96.986 10.950 -12.086 1.00 56.62 88 TRP A CA 1
ATOM 724 C C . TRP A 1 88 ? -95.643 10.930 -12.774 1.00 57.23 88 TRP A C 1
ATOM 725 O O . TRP A 1 88 ? -94.755 11.692 -12.465 1.00 52.90 88 TRP A O 1
ATOM 736 N N . ASP A 1 89 ? -95.522 10.017 -13.718 1.00 61.72 89 ASP A N 1
ATOM 737 C CA . ASP A 1 89 ? -94.304 9.764 -14.452 1.00 62.60 89 ASP A CA 1
ATOM 738 C C . ASP A 1 89 ? -93.661 10.711 -15.418 1.00 60.33 89 ASP A C 1
ATOM 739 O O . ASP A 1 89 ? -92.452 10.828 -15.411 1.00 67.24 89 ASP A O 1
ATOM 744 N N . GLY A 1 90 ? -94.430 11.348 -16.259 1.00 50.08 90 GLY A N 1
ATOM 745 C CA . GLY A 1 90 ? -93.858 12.225 -17.227 1.00 50.90 90 GLY A CA 1
ATOM 746 C C . GLY A 1 90 ? -94.596 11.884 -18.454 1.00 50.41 90 GLY A C 1
ATOM 747 O O . GLY A 1 90 ? -95.198 10.852 -18.509 1.00 53.12 90 GLY A O 1
ATOM 748 N N . LEU A 1 91 ? -94.563 12.761 -19.426 1.00 48.69 91 LEU A N 1
ATOM 749 C CA . LEU A 1 91 ? -95.281 12.522 -20.629 1.00 48.00 91 LEU A CA 1
ATOM 750 C C . LEU A 1 91 ? -94.625 11.474 -21.518 1.00 44.99 91 LEU A C 1
ATOM 751 O O . LEU A 1 91 ? -93.414 11.384 -21.543 1.00 41.38 91 LEU A O 1
ATOM 756 N N . ARG A 1 92 ? -95.442 10.707 -22.232 1.00 38.22 92 ARG A N 1
ATOM 757 C CA . ARG A 1 92 ? -94.950 9.656 -23.104 1.00 33.85 92 ARG A CA 1
ATOM 758 C C . ARG A 1 92 ? -95.226 10.037 -24.545 1.00 32.03 92 ARG A C 1
ATOM 759 O O . ARG A 1 92 ? -96.234 10.666 -24.852 1.00 29.25 92 ARG A O 1
ATOM 767 N N . ALA A 1 93 ? -94.322 9.653 -25.436 1.00 30.91 93 ALA A N 1
ATOM 768 C CA . ALA A 1 93 ? -94.541 9.932 -26.847 1.00 26.80 93 ALA A CA 1
ATOM 769 C C . ALA A 1 93 ? -95.746 9.161 -27.370 1.00 23.34 93 ALA A C 1
ATOM 770 O O . ALA A 1 93 ? -96.486 9.661 -28.215 1.00 25.66 93 ALA A O 1
ATOM 772 N N . GLY A 1 94 ? -95.938 7.942 -26.885 1.00 23.06 94 GLY A N 1
ATOM 773 C CA . GLY A 1 94 ? -97.007 7.084 -27.343 1.00 22.17 94 GLY A CA 1
ATOM 774 C C . GLY A 1 94 ? -96.862 6.715 -28.803 1.00 23.60 94 GLY A C 1
ATOM 775 O O . GLY A 1 94 ? -95.897 7.059 -29.479 1.00 27.57 94 GLY A O 1
ATOM 776 N N . GLN A 1 95 ? -97.864 5.990 -29.296 1.00 22.63 95 GLN A N 1
ATOM 777 C CA . GLN A 1 95 ? -97.862 5.622 -30.701 1.00 19.40 95 GLN A CA 1
ATOM 778 C C . GLN A 1 95 ? -98.025 6.839 -31.587 1.00 18.54 95 GLN A C 1
ATOM 779 O O . GLN A 1 95 ? -97.505 6.852 -32.701 1.00 22.09 95 GLN A O 1
ATOM 785 N N . ASP A 1 96 ? -98.699 7.873 -31.108 1.00 21.98 96 ASP A N 1
ATOM 786 C CA . ASP A 1 96 ? -98.811 9.076 -31.913 1.00 20.07 96 ASP A CA 1
ATOM 787 C C . ASP A 1 96 ? -97.437 9.719 -32.091 1.00 22.33 96 ASP A C 1
ATOM 788 O O . ASP A 1 96 ? -97.079 10.044 -33.164 1.00 21.70 96 ASP A O 1
ATOM 793 N N . GLY A 1 97 ? -96.692 9.872 -31.002 1.00 22.46 97 GLY A N 1
ATOM 794 C CA . GLY A 1 97 ? -95.358 10.433 -31.100 1.00 22.19 97 GLY A CA 1
ATOM 795 C C . GLY A 1 97 ? -94.454 9.606 -31.987 1.00 21.65 97 GLY A C 1
ATOM 796 O O . GLY A 1 97 ? -93.685 10.147 -32.777 1.00 21.55 97 GLY A O 1
ATOM 797 N N . ALA A 1 98 ? -94.564 8.285 -31.890 1.00 19.97 98 ALA A N 1
ATOM 798 C CA . ALA A 1 98 ? -93.654 7.410 -32.605 1.00 16.22 98 ALA A CA 1
ATOM 799 C C . ALA A 1 98 ? -93.748 7.630 -34.110 1.00 20.44 98 ALA A C 1
ATOM 800 O O . ALA A 1 98 ? -92.725 7.808 -34.789 1.00 21.40 98 ALA A O 1
ATOM 802 N N . ILE A 1 99 ? -94.955 7.644 -34.653 1.00 22.58 99 ILE A N 1
ATOM 803 C CA . ILE A 1 99 ? -95.128 7.862 -36.079 1.00 19.18 99 ILE A CA 1
ATOM 804 C C . ILE A 1 99 ? -95.083 9.328 -36.468 1.00 21.16 99 ILE A C 1
ATOM 805 O O . ILE A 1 99 ? -94.918 9.675 -37.593 1.00 20.23 99 ILE A O 1
ATOM 810 N N . GLY A 1 100 ? -95.194 10.161 -35.465 1.00 19.24 100 GLY A N 1
ATOM 811 C CA . GLY A 1 100 ? -95.209 11.574 -35.596 1.00 23.24 100 GLY A CA 1
ATOM 812 C C . GLY A 1 100 ? -93.827 12.166 -35.519 1.00 27.72 100 GLY A C 1
ATOM 813 O O . GLY A 1 100 ? -93.166 12.177 -36.512 1.00 26.70 100 GLY A O 1
ATOM 814 N N . GLN A 1 101 ? -93.401 12.682 -34.380 1.00 24.45 101 GLN A N 1
ATOM 815 C CA . GLN A 1 101 ? -92.098 13.295 -34.313 1.00 27.45 101 GLN A CA 1
ATOM 816 C C . GLN A 1 101 ? -90.918 12.377 -34.569 1.00 26.08 101 GLN A C 1
ATOM 817 O O . GLN A 1 101 ? -89.924 12.807 -35.051 1.00 29.45 101 GLN A O 1
ATOM 823 N N . TYR A 1 102 ? -91.059 11.124 -34.231 1.00 20.24 102 TYR A N 1
ATOM 824 C CA . TYR A 1 102 ? -89.972 10.168 -34.389 1.00 18.56 102 TYR A CA 1
ATOM 825 C C . TYR A 1 102 ? -90.009 9.414 -35.711 1.00 19.29 102 TYR A C 1
ATOM 826 O O . TYR A 1 102 ? -89.112 8.618 -35.969 1.00 22.33 102 TYR A O 1
ATOM 835 N N . GLY A 1 103 ? -91.011 9.645 -36.557 1.00 20.71 103 GLY A N 1
ATOM 836 C CA . GLY A 1 103 ? -90.943 9.193 -37.933 1.00 15.71 103 GLY A CA 1
ATOM 837 C C . GLY A 1 103 ? -91.150 7.719 -38.191 1.00 18.73 103 GLY A C 1
ATOM 838 O O . GLY A 1 103 ? -90.868 7.257 -39.296 1.00 16.71 103 GLY A O 1
ATOM 839 N N . ALA A 1 104 ? -91.636 6.964 -37.218 1.00 18.82 104 ALA A N 1
ATOM 840 C CA . ALA A 1 104 ? -91.915 5.559 -37.460 1.00 19.11 104 ALA A CA 1
ATOM 841 C C . ALA A 1 104 ? -92.998 5.404 -38.522 1.00 25.12 104 ALA A C 1
ATOM 842 O O . ALA A 1 104 ? -93.898 6.233 -38.638 1.00 20.86 104 ALA A O 1
ATOM 844 N N . ASP A 1 105 ? -92.888 4.341 -39.319 1.00 19.91 105 ASP A N 1
ATOM 845 C CA . ASP A 1 105 ? -93.941 4.031 -40.277 1.00 24.06 105 ASP A CA 1
ATOM 846 C C . ASP A 1 105 ? -95.141 3.393 -39.595 1.00 23.87 105 ASP A C 1
ATOM 847 O O . ASP A 1 105 ? -96.281 3.614 -40.009 1.00 24.80 105 ASP A O 1
ATOM 852 N N . ASP A 1 106 ? -94.911 2.594 -38.562 1.00 21.11 106 ASP A N 1
ATOM 853 C CA . ASP A 1 106 ? -95.986 1.986 -37.792 1.00 21.88 106 ASP A CA 1
ATOM 854 C C . ASP A 1 106 ? -95.515 1.916 -36.351 1.00 22.26 106 ASP A C 1
ATOM 855 O O . ASP A 1 106 ? -94.315 1.957 -36.076 1.00 23.05 106 ASP A O 1
ATOM 860 N N . ALA A 1 107 ? -96.461 1.842 -35.427 1.00 20.10 107 ALA A N 1
ATOM 861 C CA . ALA A 1 107 ? -96.121 1.858 -34.016 1.00 18.65 107 ALA A CA 1
ATOM 862 C C . ALA A 1 107 ? -97.172 1.099 -33.236 1.00 23.81 107 ALA A C 1
ATOM 863 O O . ALA A 1 107 ? -98.354 1.164 -33.563 1.00 26.74 107 ALA A O 1
ATOM 865 N N . PHE A 1 108 ? -96.739 0.411 -32.191 1.00 20.71 108 PHE A N 1
ATOM 866 C CA . PHE A 1 108 ? -97.614 -0.421 -31.390 1.00 21.96 108 PHE A CA 1
ATOM 867 C C . PHE A 1 108 ? -97.234 -0.288 -29.927 1.00 28.10 108 PHE A C 1
ATOM 868 O O . PHE A 1 108 ? -96.068 -0.024 -29.605 1.00 24.02 108 PHE A O 1
ATOM 876 N N . PRO A 1 109 ? -98.192 -0.455 -29.023 1.00 27.51 109 PRO A N 1
ATOM 877 C CA . PRO A 1 109 ? -97.857 -0.470 -27.600 1.00 27.07 109 PRO A CA 1
ATOM 878 C C . PRO A 1 109 ? -96.939 -1.631 -27.268 1.00 24.52 109 PRO A C 1
ATOM 879 O O . PRO A 1 109 ? -97.083 -2.732 -27.792 1.00 23.37 109 PRO A O 1
ATOM 883 N N . ILE A 1 110 ? -95.967 -1.358 -26.398 1.00 26.85 110 ILE A N 1
ATOM 884 C CA . ILE A 1 110 ? -94.968 -2.363 -26.065 1.00 24.69 110 ILE A CA 1
ATOM 885 C C . ILE A 1 110 ? -95.618 -3.533 -25.346 1.00 31.24 110 ILE A C 1
ATOM 886 O O . ILE A 1 110 ? -95.100 -4.653 -25.369 1.00 33.31 110 ILE A O 1
ATOM 891 N N . GLY A 1 111 ? -96.779 -3.305 -24.729 1.00 27.82 111 GLY A N 1
ATOM 892 C CA . GLY A 1 111 ? -97.509 -4.378 -24.083 1.00 32.03 111 GLY A CA 1
ATOM 893 C C . GLY A 1 111 ? -98.032 -5.425 -25.038 1.00 29.65 111 GLY A C 1
ATOM 894 O O . GLY A 1 111 ? -98.352 -6.533 -24.608 1.00 35.59 111 GLY A O 1
ATOM 895 N N . ASP A 1 112 ? -98.119 -5.106 -26.323 1.00 29.64 112 ASP A N 1
ATOM 896 C CA . ASP A 1 112 ? -98.659 -6.024 -27.310 1.00 28.96 112 ASP A CA 1
ATOM 897 C C . ASP A 1 112 ? -97.591 -6.636 -28.191 1.00 30.97 112 ASP A C 1
ATOM 898 O O . ASP A 1 112 ? -97.923 -7.233 -29.216 1.00 31.91 112 ASP A O 1
ATOM 903 N N . ILE A 1 113 ? -96.319 -6.502 -27.824 1.00 27.18 113 ILE A N 1
ATOM 904 C CA . ILE A 1 113 ? -95.255 -6.878 -28.746 1.00 24.36 113 ILE A CA 1
ATOM 905 C C . ILE A 1 113 ? -95.258 -8.377 -28.984 1.00 26.56 113 ILE A C 1
ATOM 906 O O . ILE A 1 113 ? -95.014 -8.840 -30.101 1.00 26.67 113 ILE A O 1
ATOM 911 N N . ASP A 1 114 ? -95.551 -9.160 -27.948 1.00 27.75 114 ASP A N 1
ATOM 912 C CA . ASP A 1 114 ? -95.591 -10.605 -28.112 1.00 31.43 114 ASP A CA 1
ATOM 913 C C . ASP A 1 114 ? -96.666 -11.046 -29.095 1.00 29.73 114 ASP A C 1
ATOM 914 O O . ASP A 1 114 ? -96.565 -12.139 -29.651 1.00 32.69 114 ASP A O 1
ATOM 919 N N . ASP A 1 115 ? -97.657 -10.225 -29.356 1.00 31.18 115 ASP A N 1
ATOM 920 C CA . ASP A 1 115 ? -98.721 -10.585 -30.286 1.00 32.28 115 ASP A CA 1
ATOM 921 C C . ASP A 1 115 ? -98.578 -10.019 -31.692 1.00 35.15 115 ASP A C 1
ATOM 922 O O . ASP A 1 115 ? -99.409 -10.241 -32.555 1.00 35.42 115 ASP A O 1
ATOM 927 N N . ILE A 1 116 ? -97.518 -9.266 -31.909 1.00 30.32 116 ILE A N 1
ATOM 928 C CA . ILE A 1 116 ? -97.272 -8.691 -33.195 1.00 28.81 116 ILE A CA 1
ATOM 929 C C . ILE A 1 116 ? -95.939 -9.026 -33.809 1.00 28.86 116 ILE A C 1
ATOM 930 O O . ILE A 1 116 ? -95.860 -9.325 -34.948 1.00 28.30 116 ILE A O 1
ATOM 935 N N . LEU A 1 117 ? -94.887 -8.943 -33.021 1.00 29.80 117 LEU A N 1
ATOM 936 C CA . LEU A 1 117 ? -93.555 -9.107 -33.556 1.00 28.59 117 LEU A CA 1
ATOM 937 C C . LEU A 1 117 ? -93.271 -10.421 -34.226 1.00 27.28 117 LEU A C 1
ATOM 938 O O . LEU A 1 117 ? -92.668 -10.445 -35.228 1.00 27.33 117 LEU A O 1
ATOM 943 N N . PRO A 1 118 ? -93.797 -11.540 -33.601 1.00 30.28 118 PRO A N 1
ATOM 944 C CA . PRO A 1 118 ? -93.507 -12.823 -34.257 1.00 30.87 118 PRO A CA 1
ATOM 945 C C . PRO A 1 118 ? -94.029 -12.881 -35.677 1.00 34.47 118 PRO A C 1
ATOM 946 O O . PRO A 1 118 ? -93.376 -13.418 -36.555 1.00 31.51 118 PRO A O 1
ATOM 950 N N . GLY A 1 119 ? -95.203 -12.309 -35.890 1.00 31.64 119 GLY A N 1
ATOM 951 C CA . GLY A 1 119 ? -95.751 -12.220 -37.230 1.00 30.98 119 GLY A CA 1
ATOM 952 C C . GLY A 1 119 ? -94.876 -11.433 -38.181 1.00 30.69 119 GLY A C 1
ATOM 953 O O . GLY A 1 119 ? -94.808 -11.747 -39.368 1.00 30.99 119 GLY A O 1
ATOM 954 N N . LEU A 1 120 ? -94.191 -10.404 -37.678 1.00 31.56 120 LEU A N 1
ATOM 955 C CA . LEU A 1 120 ? -93.261 -9.665 -38.526 1.00 32.10 120 LEU A CA 1
ATOM 956 C C . LEU A 1 120 ? -92.010 -10.473 -38.818 1.00 27.24 120 LEU A C 1
ATOM 957 O O . LEU A 1 120 ? -91.465 -10.393 -39.920 1.00 26.33 120 LEU A O 1
ATOM 962 N N . ILE A 1 121 ? -91.551 -11.256 -37.848 1.00 30.57 121 ILE A N 1
ATOM 963 C CA . ILE A 1 121 ? -90.368 -12.083 -38.044 1.00 32.75 121 ILE A CA 1
ATOM 964 C C . ILE A 1 121 ? -90.678 -13.261 -38.962 1.00 33.72 121 ILE A C 1
ATOM 965 O O . ILE A 1 121 ? -89.855 -13.647 -39.798 1.00 34.62 121 ILE A O 1
ATOM 970 N N . GLU A 1 122 ? -91.859 -13.853 -38.817 1.00 35.36 122 GLU A N 1
ATOM 971 C CA . GLU A 1 122 ? -92.232 -14.993 -39.638 1.00 40.07 122 GLU A CA 1
ATOM 972 C C . GLU A 1 122 ? -92.114 -14.649 -41.116 1.00 35.04 122 GLU A C 1
ATOM 973 O O . GLU A 1 122 ? -92.542 -13.586 -41.557 1.00 37.03 122 GLU A O 1
ATOM 979 N N . GLY A 1 123 ? -91.511 -15.550 -41.880 1.00 40.73 123 GLY A N 1
ATOM 980 C CA . GLY A 1 123 ? -91.350 -15.345 -43.298 1.00 37.08 123 GLY A CA 1
ATOM 981 C C . GLY A 1 123 ? -90.075 -14.654 -43.704 1.00 38.09 123 GLY A C 1
ATOM 982 O O . GLY A 1 123 ? -89.769 -14.617 -44.898 1.00 37.15 123 GLY A O 1
ATOM 983 N N . ARG A 1 124 ? -89.325 -14.100 -42.758 1.00 39.00 124 ARG A N 1
ATOM 984 C CA . ARG A 1 124 ? -88.032 -13.516 -43.065 1.00 37.64 124 ARG A CA 1
ATOM 985 C C . ARG A 1 124 ? -86.948 -14.583 -43.061 1.00 36.92 124 ARG A C 1
ATOM 986 O O . ARG A 1 124 ? -87.022 -15.572 -42.331 1.00 36.18 124 ARG A O 1
ATOM 994 N N . ASP A 1 125 ? -85.924 -14.359 -43.880 1.00 37.66 125 ASP A N 1
ATOM 995 C CA . ASP A 1 125 ? -84.791 -15.272 -43.961 1.00 39.25 125 ASP A CA 1
ATOM 996 C C . ASP A 1 125 ? -83.832 -15.098 -42.790 1.00 41.06 125 ASP A C 1
ATOM 997 O O . ASP A 1 125 ? -83.338 -16.083 -42.233 1.00 41.36 125 ASP A O 1
ATOM 1002 N N . ARG A 1 126 ? -83.546 -13.858 -42.412 1.00 39.14 126 ARG A N 1
ATOM 1003 C CA . ARG A 1 126 ? -82.535 -13.548 -41.415 1.00 34.21 126 ARG A CA 1
ATOM 1004 C C . ARG A 1 126 ? -83.101 -12.623 -40.358 1.00 32.80 126 ARG A C 1
ATOM 1005 O O . ARG A 1 126 ? -83.969 -11.792 -40.635 1.00 35.65 126 ARG A O 1
ATOM 1013 N N . VAL A 1 127 ? -82.530 -12.706 -39.162 1.00 26.99 127 VAL A N 1
ATOM 1014 C CA . VAL A 1 127 ? -82.783 -11.736 -38.111 1.00 26.52 127 VAL A CA 1
ATOM 1015 C C . VAL A 1 127 ? -81.452 -11.140 -37.694 1.00 26.58 127 VAL A C 1
ATOM 1016 O O . VAL A 1 127 ? -80.531 -11.873 -37.335 1.00 25.49 127 VAL A O 1
ATOM 1020 N N . TYR A 1 128 ? -81.361 -9.819 -37.736 1.00 25.21 128 TYR A N 1
ATOM 1021 C CA . TYR A 1 128 ? -80.181 -9.079 -37.318 1.00 22.24 128 TYR A CA 1
ATOM 1022 C C . TYR A 1 128 ? -80.426 -8.514 -35.930 1.00 20.99 128 TYR A C 1
ATOM 1023 O O . TYR A 1 128 ? -81.381 -7.763 -35.731 1.00 23.61 128 TYR A O 1
ATOM 1032 N N . TYR A 1 129 ? -79.552 -8.836 -34.989 1.00 22.81 129 TYR A N 1
ATOM 1033 C CA . TYR A 1 129 ? -79.636 -8.251 -33.662 1.00 23.07 129 TYR A CA 1
ATOM 1034 C C . TYR A 1 129 ? -78.281 -8.372 -32.987 1.00 25.51 129 TYR A C 1
ATOM 1035 O O . TYR A 1 129 ? -77.364 -8.997 -33.508 1.00 25.71 129 TYR A O 1
ATOM 1044 N N . ALA A 1 130 ? -78.164 -7.755 -31.820 1.00 21.63 130 ALA A N 1
ATOM 1045 C CA . ALA A 1 130 ? -76.887 -7.663 -31.121 1.00 27.34 130 ALA A CA 1
ATOM 1046 C C . ALA A 1 130 ? -76.749 -8.857 -30.190 1.00 26.38 130 ALA A C 1
ATOM 1047 O O . ALA A 1 130 ? -77.046 -8.779 -29.000 1.00 24.13 130 ALA A O 1
ATOM 1049 N N . LEU A 1 131 ? -76.293 -9.972 -30.756 1.00 30.19 131 LEU A N 1
ATOM 1050 C CA . LEU A 1 131 ? -76.082 -11.221 -30.031 1.00 36.23 131 LEU A CA 1
ATOM 1051 C C . LEU A 1 131 ? -75.384 -10.989 -28.704 1.00 35.01 131 LEU A C 1
ATOM 1052 O O . LEU A 1 131 ? -74.293 -10.425 -28.661 1.00 39.10 131 LEU A O 1
ATOM 1057 N N . GLY A 1 132 ? -76.013 -11.437 -27.621 1.00 35.95 132 GLY A N 1
ATOM 1058 C CA . GLY A 1 132 ? -75.392 -11.412 -26.314 1.00 37.48 132 GLY A CA 1
ATOM 1059 C C . GLY A 1 132 ? -75.334 -10.066 -25.636 1.00 33.80 132 GLY A C 1
ATOM 1060 O O . GLY A 1 132 ? -74.975 -10.009 -24.457 1.00 36.19 132 GLY A O 1
ATOM 1061 N N . ALA A 1 133 ? -75.685 -8.980 -26.323 1.00 30.73 133 ALA A N 1
ATOM 1062 C CA . ALA A 1 133 ? -75.575 -7.665 -25.705 1.00 28.59 133 ALA A CA 1
ATOM 1063 C C . ALA A 1 133 ? -76.602 -7.479 -24.600 1.00 29.79 133 ALA A C 1
ATOM 1064 O O . ALA A 1 133 ? -76.309 -6.863 -23.574 1.00 34.82 133 ALA A O 1
ATOM 1066 N N . ASN A 1 134 ? -77.806 -8.003 -24.783 1.00 25.91 134 ASN A N 1
ATOM 1067 C CA . ASN A 1 134 ? -78.871 -7.888 -23.792 1.00 27.75 134 ASN A CA 1
ATOM 1068 C C . ASN A 1 134 ? -79.452 -9.280 -23.597 1.00 29.72 134 ASN A C 1
ATOM 1069 O O . ASN A 1 134 ? -80.354 -9.695 -24.333 1.00 31.98 134 ASN A O 1
ATOM 1074 N N . PRO A 1 135 ? -78.968 -10.025 -22.606 1.00 30.36 135 PRO A N 1
ATOM 1075 C CA . PRO A 1 135 ? -79.468 -11.392 -22.405 1.00 33.94 135 PRO A CA 1
ATOM 1076 C C . PRO A 1 135 ? -80.962 -11.467 -22.171 1.00 33.96 135 PRO A C 1
ATOM 1077 O O . PRO A 1 135 ? -81.591 -12.441 -22.588 1.00 34.34 135 PRO A O 1
ATOM 1081 N N . ASP A 1 136 ? -81.554 -10.478 -21.507 1.00 32.56 136 ASP A N 1
ATOM 1082 C CA . ASP A 1 136 ? -83.003 -10.469 -21.362 1.00 35.99 136 ASP A CA 1
ATOM 1083 C C . ASP A 1 136 ? -83.693 -10.389 -22.715 1.00 34.17 136 ASP A C 1
ATOM 1084 O O . ASP A 1 136 ? -84.694 -11.069 -22.952 1.00 32.42 136 ASP A O 1
ATOM 1089 N N . PHE A 1 137 ? -83.179 -9.559 -23.612 1.00 31.27 137 PHE A N 1
ATOM 1090 C CA . PHE A 1 137 ? -83.777 -9.482 -24.935 1.00 28.66 137 PHE A CA 1
ATOM 1091 C C . PHE A 1 137 ? -83.549 -10.772 -25.710 1.00 31.21 137 PHE A C 1
ATOM 1092 O O . PHE A 1 137 ? -84.407 -11.194 -26.487 1.00 31.63 137 PHE A O 1
ATOM 1100 N N . ASP A 1 138 ? -82.412 -11.423 -25.490 1.00 28.19 138 ASP A N 1
ATOM 1101 C CA . ASP A 1 138 ? -82.099 -12.633 -26.230 1.00 32.27 138 ASP A CA 1
ATOM 1102 C C . ASP A 1 138 ? -83.134 -13.716 -25.968 1.00 34.75 138 ASP A C 1
ATOM 1103 O O . ASP A 1 138 ? -83.636 -14.343 -26.902 1.00 33.71 138 ASP A O 1
ATOM 1108 N N . ARG A 1 139 ? -83.481 -13.944 -24.700 1.00 33.85 139 ARG A N 1
ATOM 1109 C CA . ARG A 1 139 ? -84.430 -15.009 -24.401 1.00 38.58 139 ARG A CA 1
ATOM 1110 C C . ARG A 1 139 ? -85.819 -14.612 -24.902 1.00 36.60 139 ARG A C 1
ATOM 1111 O O . ARG A 1 139 ? -86.603 -15.453 -25.362 1.00 40.40 139 ARG A O 1
ATOM 1119 N N . ARG A 1 140 ? -86.137 -13.309 -24.855 1.00 34.97 140 ARG A N 1
ATOM 1120 C CA A ARG A 1 140 ? -87.387 -12.829 -25.443 0.56 36.50 140 ARG A CA 1
ATOM 1121 C CA B ARG A 1 140 ? -87.383 -12.810 -25.434 0.44 36.34 140 ARG A CA 1
ATOM 1122 C C . ARG A 1 140 ? -87.431 -13.126 -26.938 1.00 32.10 140 ARG A C 1
ATOM 1123 O O . ARG A 1 140 ? -88.452 -13.565 -27.465 1.00 34.36 140 ARG A O 1
ATOM 1138 N N . LEU A 1 141 ? -86.318 -12.946 -27.644 1.00 31.88 141 LEU A N 1
ATOM 1139 C CA A LEU A 1 141 ? -86.297 -13.263 -29.075 0.50 33.60 141 LEU A CA 1
ATOM 1140 C CA B LEU A 1 141 ? -86.314 -13.250 -29.063 0.50 33.59 141 LEU A CA 1
ATOM 1141 C C . LEU A 1 141 ? -86.475 -14.747 -29.300 1.00 34.72 141 LEU A C 1
ATOM 1142 O O . LEU A 1 141 ? -87.172 -15.163 -30.231 1.00 31.67 141 LEU A O 1
ATOM 1151 N N . MET A 1 142 ? -85.796 -15.562 -28.502 1.00 32.43 142 MET A N 1
ATOM 1152 C CA . MET A 1 142 ? -85.920 -17.003 -28.692 1.00 37.21 142 MET A CA 1
ATOM 1153 C C . MET A 1 142 ? -87.358 -17.469 -28.464 1.00 37.13 142 MET A C 1
ATOM 1154 O O . MET A 1 142 ? -87.847 -18.375 -29.156 1.00 39.93 142 MET A O 1
ATOM 1159 N N . ASP A 1 143 ? -88.054 -16.847 -27.518 1.00 36.01 143 ASP A N 1
ATOM 1160 C CA . ASP A 1 143 ? -89.460 -17.154 -27.329 1.00 35.48 143 ASP A CA 1
ATOM 1161 C C . ASP A 1 143 ? -90.262 -16.788 -28.566 1.00 38.51 143 ASP A C 1
ATOM 1162 O O . ASP A 1 143 ? -91.005 -17.617 -29.095 1.00 43.15 143 ASP A O 1
ATOM 1167 N N . TRP A 1 144 ? -90.111 -15.555 -29.054 1.00 34.80 144 TRP A N 1
ATOM 1168 C CA . TRP A 1 144 ? -90.808 -15.139 -30.266 1.00 35.92 144 TRP A CA 1
ATOM 1169 C C . TRP A 1 144 ? -90.556 -16.098 -31.419 1.00 37.37 144 TRP A C 1
ATOM 1170 O O . TRP A 1 144 ? -91.451 -16.354 -32.229 1.00 41.06 144 TRP A O 1
ATOM 1181 N N . ILE A 1 145 ? -89.340 -16.627 -31.526 1.00 35.63 145 ILE A N 1
ATOM 1182 C CA . ILE A 1 145 ? -89.063 -17.585 -32.589 1.00 35.33 145 ILE A CA 1
ATOM 1183 C C . ILE A 1 145 ? -89.774 -18.897 -32.310 1.00 39.42 145 ILE A C 1
ATOM 1184 O O . ILE A 1 145 ? -90.286 -19.550 -33.224 1.00 39.10 145 ILE A O 1
ATOM 1189 N N . ASN A 1 146 ? -89.808 -19.306 -31.045 1.00 41.64 146 ASN A N 1
ATOM 1190 C CA . ASN A 1 146 ? -90.446 -20.568 -30.702 1.00 44.75 146 ASN A CA 1
ATOM 1191 C C . ASN A 1 146 ? -91.933 -20.539 -31.004 1.00 46.48 146 ASN A C 1
ATOM 1192 O O . ASN A 1 146 ? -92.503 -21.550 -31.423 1.00 50.82 146 ASN A O 1
ATOM 1197 N N . VAL A 1 147 ? -92.585 -19.395 -30.814 1.00 44.01 147 VAL A N 1
ATOM 1198 C CA . VAL A 1 147 ? -94.006 -19.349 -31.127 1.00 44.83 147 VAL A CA 1
ATOM 1199 C C . VAL A 1 147 ? -94.210 -19.480 -32.626 1.00 49.39 147 VAL A C 1
ATOM 1200 O O . VAL A 1 147 ? -95.170 -20.113 -33.081 1.00 57.49 147 VAL A O 1
ATOM 1204 N N . ILE A 1 148 ? -93.292 -18.935 -33.423 1.00 42.00 148 ILE A N 1
ATOM 1205 C CA . ILE A 1 148 ? -93.378 -19.166 -34.858 1.00 47.45 148 ILE A CA 1
ATOM 1206 C C . ILE A 1 148 ? -93.172 -20.640 -35.165 1.00 54.07 148 ILE A C 1
ATOM 1207 O O . ILE A 1 148 ? -93.881 -21.223 -35.991 1.00 58.93 148 ILE A O 1
ATOM 1212 N N . ARG A 1 149 ? -92.209 -21.275 -34.497 1.00 53.18 149 ARG A N 1
ATOM 1213 C CA . ARG A 1 149 ? -91.912 -22.663 -34.827 1.00 56.72 149 ARG A CA 1
ATOM 1214 C C . ARG A 1 149 ? -93.067 -23.570 -34.435 1.00 59.21 149 ARG A C 1
ATOM 1215 O O . ARG A 1 149 ? -93.293 -24.598 -35.077 1.00 65.21 149 ARG A O 1
ATOM 1223 N N . SER A 1 150 ? -93.838 -23.193 -33.405 1.00 58.01 150 SER A N 1
ATOM 1224 C CA . SER A 1 150 ? -95.015 -23.983 -33.044 1.00 64.20 150 SER A CA 1
ATOM 1225 C C . SER A 1 150 ? -96.060 -23.974 -34.149 1.00 69.57 150 SER A C 1
ATOM 1226 O O . SER A 1 150 ? -96.868 -24.902 -34.233 1.00 80.94 150 SER A O 1
ATOM 1229 N N . LYS A 1 151 ? -96.040 -22.969 -35.019 1.00 66.93 151 LYS A N 1
ATOM 1230 C CA . LYS A 1 151 ? -96.946 -22.899 -36.156 1.00 72.52 151 LYS A CA 1
ATOM 1231 C C . LYS A 1 151 ? -96.362 -23.493 -37.433 1.00 75.50 151 LYS A C 1
ATOM 1232 O O . LYS A 1 151 ? -96.914 -23.259 -38.508 1.00 78.78 151 LYS A O 1
ATOM 1238 N N . ALA A 1 152 ? -95.263 -24.243 -37.354 1.00 77.72 152 ALA A N 1
ATOM 1239 C CA . ALA A 1 152 ? -94.639 -24.751 -38.572 1.00 79.61 152 ALA A CA 1
ATOM 1240 C C . ALA A 1 152 ? -95.599 -25.642 -39.351 1.00 85.09 152 ALA A C 1
ATOM 1241 O O . ALA A 1 152 ? -95.676 -25.564 -40.584 1.00 83.94 152 ALA A O 1
ATOM 1243 N N . ARG A 1 153 ? -96.392 -26.436 -38.652 1.00 88.08 153 ARG A N 1
ATOM 1244 C CA . ARG A 1 153 ? -97.354 -27.311 -39.296 1.00 91.69 153 ARG A CA 1
ATOM 1245 C C . ARG A 1 153 ? -98.366 -26.575 -40.132 1.00 85.30 153 ARG A C 1
ATOM 1246 O O . ARG A 1 153 ? -98.779 -27.024 -41.192 1.00 78.22 153 ARG A O 1
ATOM 1254 N N . GLN A 1 154 ? -98.773 -25.440 -39.613 1.00 84.72 154 GLN A N 1
ATOM 1255 C CA . GLN A 1 154 ? -99.761 -24.610 -40.289 1.00 82.61 154 GLN A CA 1
ATOM 1256 C C . GLN A 1 154 ? -99.129 -23.632 -41.275 1.00 82.08 154 GLN A C 1
ATOM 1257 O O . GLN A 1 154 ? -99.775 -22.653 -41.656 1.00 82.35 154 GLN A O 1
ATOM 1263 N N . GLY A 1 155 ? -97.880 -23.864 -41.683 1.00 83.27 155 GLY A N 1
ATOM 1264 C CA . GLY A 1 155 ? -97.297 -23.134 -42.787 1.00 83.19 155 GLY A CA 1
ATOM 1265 C C . GLY A 1 155 ? -96.299 -22.063 -42.420 1.00 79.02 155 GLY A C 1
ATOM 1266 O O . GLY A 1 155 ? -95.710 -21.452 -43.321 1.00 72.04 155 GLY A O 1
ATOM 1267 N N . ALA A 1 156 ? -96.094 -21.827 -41.136 1.00 77.39 156 ALA A N 1
ATOM 1268 C CA . ALA A 1 156 ? -95.153 -20.801 -40.691 1.00 66.85 156 ALA A CA 1
ATOM 1269 C C . ALA A 1 156 ? -93.700 -21.134 -40.889 1.00 64.21 156 ALA A C 1
ATOM 1270 O O . ALA A 1 156 ? -93.282 -22.245 -40.634 1.00 67.62 156 ALA A O 1
ATOM 1272 N N . GLN A 1 157 ? -92.929 -20.173 -41.374 1.00 58.52 157 GLN A N 1
ATOM 1273 C CA . GLN A 1 157 ? -91.517 -20.414 -41.550 1.00 60.40 157 GLN A CA 1
ATOM 1274 C C . GLN A 1 157 ? -90.637 -19.456 -40.751 1.00 52.68 157 GLN A C 1
ATOM 1275 O O . GLN A 1 157 ? -90.538 -18.295 -41.070 1.00 49.42 157 GLN A O 1
ATOM 1281 N N . PRO A 1 158 ? -89.959 -19.951 -39.740 1.00 47.80 158 PRO A N 1
ATOM 1282 C CA . PRO A 1 158 ? -89.099 -19.092 -38.955 1.00 42.57 158 PRO A CA 1
ATOM 1283 C C . PRO A 1 158 ? -87.760 -18.909 -39.623 1.00 39.84 158 PRO A C 1
ATOM 1284 O O . PRO A 1 158 ? -87.343 -19.744 -40.341 1.00 36.90 158 PRO A O 1
ATOM 1288 N N . PRO A 1 159 ? -87.107 -17.796 -39.373 1.00 38.11 159 PRO A N 1
ATOM 1289 C CA . PRO A 1 159 ? -85.792 -17.589 -39.982 1.00 38.70 159 PRO A CA 1
ATOM 1290 C C . PRO A 1 159 ? -84.796 -18.608 -39.461 1.00 31.34 159 PRO A C 1
ATOM 1291 O O . PRO A 1 159 ? -84.906 -19.098 -38.341 1.00 31.21 159 PRO A O 1
ATOM 1295 N N . ASN A 1 160 ? -83.817 -18.927 -40.291 1.00 31.10 160 ASN A N 1
ATOM 1296 C CA . ASN A 1 160 ? -82.795 -19.882 -39.908 1.00 38.22 160 ASN A CA 1
ATOM 1297 C C . ASN A 1 160 ? -81.453 -19.239 -39.634 1.00 33.03 160 ASN A C 1
ATOM 1298 O O . ASN A 1 160 ? -80.535 -19.930 -39.197 1.00 35.01 160 ASN A O 1
ATOM 1303 N N . GLU A 1 161 ? -81.316 -17.944 -39.871 1.00 34.61 161 GLU A N 1
ATOM 1304 C CA . GLU A 1 161 ? -80.057 -17.247 -39.684 1.00 32.20 161 GLU A CA 1
ATOM 1305 C C . GLU A 1 161 ? -80.262 -16.087 -38.733 1.00 31.93 161 GLU A C 1
ATOM 1306 O O . GLU A 1 161 ? -81.281 -15.396 -38.779 1.00 32.24 161 GLU A O 1
ATOM 1312 N N . PHE A 1 162 ? -79.283 -15.896 -37.868 1.00 28.77 162 PHE A N 1
ATOM 1313 C CA . PHE A 1 162 ? -79.280 -14.828 -36.891 1.00 25.62 162 PHE A CA 1
ATOM 1314 C C . PHE A 1 162 ? -77.901 -14.201 -36.945 1.00 32.24 162 PHE A C 1
ATOM 1315 O O . PHE A 1 162 ? -76.900 -14.891 -36.739 1.00 29.59 162 PHE A O 1
ATOM 1323 N N . VAL A 1 163 ? -77.850 -12.909 -37.245 1.00 27.97 163 VAL A N 1
ATOM 1324 C CA . VAL A 1 163 ? -76.619 -12.243 -37.631 1.00 26.71 163 VAL A CA 1
ATOM 1325 C C . VAL A 1 163 ? -76.312 -11.130 -36.644 1.00 26.05 163 VAL A C 1
ATOM 1326 O O . VAL A 1 163 ? -77.198 -10.355 -36.277 1.00 26.68 163 VAL A O 1
ATOM 1330 N N . ALA A 1 164 ? -75.052 -11.060 -36.222 1.00 28.99 164 ALA A N 1
ATOM 1331 C CA . ALA A 1 164 ? -74.560 -10.000 -35.362 1.00 28.54 164 ALA A CA 1
ATOM 1332 C C . ALA A 1 164 ? -74.730 -8.649 -36.033 1.00 21.53 164 ALA A C 1
ATOM 1333 O O . ALA A 1 164 ? -74.058 -8.330 -37.013 1.00 27.64 164 ALA A O 1
ATOM 1335 N N . LEU A 1 165 ? -75.642 -7.856 -35.501 1.00 25.45 165 LEU A N 1
ATOM 1336 C CA . LEU A 1 165 ? -75.823 -6.494 -35.961 1.00 26.31 165 LEU A CA 1
ATOM 1337 C C . LEU A 1 165 ? -74.634 -5.598 -35.632 1.00 29.41 165 LEU A C 1
ATOM 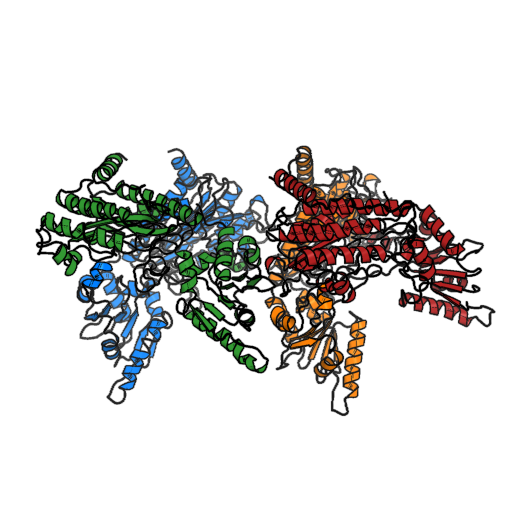1338 O O . LEU A 1 165 ? -74.351 -4.677 -36.397 1.00 25.54 165 LEU A O 1
ATOM 1343 N N . ASP A 1 166 ? -73.927 -5.862 -34.529 1.00 33.58 166 ASP A N 1
ATOM 1344 C CA . ASP A 1 166 ? -72.865 -4.975 -34.072 1.00 27.33 166 ASP A CA 1
ATOM 1345 C C . ASP A 1 166 ? -71.912 -4.626 -35.197 1.00 27.64 166 ASP A C 1
ATOM 1346 O O . ASP A 1 166 ? -71.520 -3.468 -35.347 1.00 28.80 166 ASP A O 1
ATOM 1351 N N . HIS A 1 167 ? -71.534 -5.613 -36.004 1.00 29.86 167 HIS A N 1
ATOM 1352 C CA . HIS A 1 167 ? -70.435 -5.421 -36.932 1.00 30.88 167 HIS A CA 1
ATOM 1353 C C . HIS A 1 167 ? -70.770 -4.374 -37.986 1.00 31.59 167 HIS A C 1
ATOM 1354 O O . HIS A 1 167 ? -69.950 -3.502 -38.294 1.00 24.69 167 HIS A O 1
ATOM 1361 N N . LEU A 1 168 ? -71.971 -4.453 -38.563 1.00 23.96 168 LEU A N 1
ATOM 1362 C CA . LEU A 1 168 ? -72.400 -3.434 -39.509 1.00 23.26 168 LEU A CA 1
ATOM 1363 C C . LEU A 1 168 ? -72.616 -2.096 -38.813 1.00 20.57 168 LEU A C 1
ATOM 1364 O O . LEU A 1 168 ? -72.176 -1.055 -39.301 1.00 23.31 168 LEU A O 1
ATOM 1369 N N . LEU A 1 169 ? -73.324 -2.103 -37.690 1.00 19.72 169 LEU A N 1
ATOM 1370 C CA . LEU A 1 169 ? -73.767 -0.850 -37.105 1.00 21.00 169 LEU A CA 1
ATOM 1371 C C . LEU A 1 169 ? -72.598 -0.103 -36.473 1.00 19.53 169 LEU A C 1
ATOM 1372 O O . LEU A 1 169 ? -72.464 1.113 -36.637 1.00 16.69 169 LEU A O 1
ATOM 1377 N N . HIS A 1 170 ? -71.746 -0.813 -35.738 1.00 17.40 170 HIS A N 1
ATOM 1378 C CA . HIS A 1 170 ? -70.597 -0.160 -35.138 1.00 17.49 170 HIS A CA 1
ATOM 1379 C C . HIS A 1 170 ? -69.651 0.395 -36.195 1.00 16.59 170 HIS A C 1
ATOM 1380 O O . HIS A 1 170 ? -69.030 1.427 -35.964 1.00 16.72 170 HIS A O 1
ATOM 1387 N N . ASP A 1 171 ? -69.576 -0.222 -37.376 1.00 17.47 171 ASP A N 1
ATOM 1388 C CA . ASP A 1 171 ? -68.760 0.364 -38.430 1.00 17.68 171 ASP A CA 1
ATOM 1389 C C . ASP A 1 171 ? -69.374 1.649 -38.963 1.00 16.38 171 ASP A C 1
ATOM 1390 O O . ASP A 1 171 ? -68.643 2.569 -39.316 1.00 16.46 171 ASP A O 1
ATOM 1395 N N . GLN A 1 172 ? -70.704 1.735 -39.037 1.00 18.98 172 GLN A N 1
ATOM 1396 C CA . GLN A 1 172 ? -71.336 3.011 -39.356 1.00 16.15 172 GLN A CA 1
ATOM 1397 C C . GLN A 1 172 ? -70.968 4.070 -38.330 1.00 14.71 172 GLN A C 1
ATOM 1398 O O . GLN A 1 172 ? -70.619 5.196 -38.681 1.00 12.81 172 GLN A O 1
ATOM 1404 N N . ARG A 1 173 ? -71.066 3.729 -37.049 1.00 16.26 173 ARG A N 1
ATOM 1405 C CA . ARG A 1 173 ? -70.816 4.719 -36.014 1.00 13.18 173 ARG A CA 1
ATOM 1406 C C . ARG A 1 173 ? -69.379 5.221 -36.026 1.00 12.12 173 ARG A C 1
ATOM 1407 O O . ARG A 1 173 ? -69.110 6.276 -35.463 1.00 18.49 173 ARG A O 1
ATOM 1415 N N . LEU A 1 174 ? -68.458 4.489 -36.649 1.00 17.48 174 LEU A N 1
ATOM 1416 C CA . LEU A 1 174 ? -67.042 4.862 -36.622 1.00 15.55 174 LEU A CA 1
ATOM 1417 C C . LEU A 1 174 ? -66.760 6.072 -37.506 1.00 16.75 174 LEU A C 1
ATOM 1418 O O . LEU A 1 174 ? -65.784 6.795 -37.285 1.00 20.49 174 LEU A O 1
ATOM 1423 N N . TYR A 1 175 ? -67.584 6.301 -38.506 1.00 14.62 175 TYR A N 1
ATOM 1424 C CA . TYR A 1 175 ? -67.431 7.428 -39.405 1.00 16.80 175 TYR A CA 1
ATOM 1425 C C . TYR A 1 175 ? -68.448 8.491 -39.006 1.00 17.20 175 TYR A C 1
ATOM 1426 O O . TYR A 1 175 ? -69.633 8.360 -39.308 1.00 18.62 175 TYR A O 1
ATOM 1435 N N . LYS A 1 176 ? -67.980 9.531 -38.322 1.00 18.45 176 LYS A N 1
ATOM 1436 C CA . LYS A 1 176 ? -68.839 10.591 -37.812 1.00 18.62 176 LYS A CA 1
ATOM 1437 C C . LYS A 1 176 ? -69.273 11.522 -38.933 1.00 19.19 176 LYS A C 1
ATOM 1438 O O . LYS A 1 176 ? -68.438 12.026 -39.687 1.00 19.73 176 LYS A O 1
ATOM 1444 N N . SER A 1 177 ? -70.574 11.773 -39.024 1.00 17.81 177 SER A N 1
ATOM 1445 C CA . SER A 1 177 ? -71.124 12.706 -39.993 1.00 16.78 177 SER A CA 1
ATOM 1446 C C . SER A 1 177 ? -70.800 14.149 -39.621 1.00 15.47 177 SER A C 1
ATOM 1447 O O . SER A 1 177 ? -70.331 14.453 -38.529 1.00 15.51 177 SER A O 1
ATOM 1450 N N . ALA A 1 178 ? -71.127 15.050 -40.543 1.00 18.40 178 ALA A N 1
ATOM 1451 C CA . ALA A 1 178 ? -70.986 16.475 -40.277 1.00 16.97 178 ALA A CA 1
ATOM 1452 C C . ALA A 1 178 ? -71.744 16.888 -39.023 1.00 17.65 178 ALA A C 1
ATOM 1453 O O . ALA A 1 178 ? -71.187 17.570 -38.162 1.00 18.01 178 ALA A O 1
ATOM 1455 N N . ASN A 1 179 ? -73.005 16.459 -38.881 1.00 15.62 179 ASN A N 1
ATOM 1456 C CA . ASN A 1 179 ? -73.761 16.831 -37.688 1.00 15.65 179 ASN A CA 1
ATOM 1457 C C . ASN A 1 179 ? -73.180 16.202 -36.432 1.00 14.98 179 ASN A C 1
ATOM 1458 O O . ASN A 1 179 ? -73.224 16.808 -35.359 1.00 13.98 179 ASN A O 1
ATOM 1463 N N . GLU A 1 180 ? -72.686 14.962 -36.518 1.00 16.28 180 GLU A N 1
ATOM 1464 C CA . GLU A 1 180 ? -72.106 14.364 -35.323 1.00 15.41 180 GLU A CA 1
ATOM 1465 C C . GLU A 1 180 ? -70.886 15.151 -34.871 1.00 13.81 180 GLU A C 1
ATOM 1466 O O . GLU A 1 180 ? -70.704 15.385 -33.677 1.00 15.46 180 GLU A O 1
ATOM 1472 N N . VAL A 1 181 ? -70.066 15.607 -35.817 1.00 14.90 181 VAL A N 1
ATOM 1473 C CA . VAL A 1 181 ? -68.909 16.410 -35.446 1.00 15.92 181 VAL A CA 1
ATOM 1474 C C . VAL A 1 181 ? -69.361 17.702 -34.791 1.00 15.55 181 VAL A C 1
ATOM 1475 O O . VAL A 1 181 ? -68.781 18.133 -33.797 1.00 16.57 181 VAL A O 1
ATOM 1479 N N . LYS A 1 182 ? -70.421 18.322 -35.317 1.00 15.96 182 LYS A N 1
ATOM 1480 C CA . LYS A 1 182 ? -70.919 19.542 -34.699 1.00 17.14 182 LYS A CA 1
ATOM 1481 C C . LYS A 1 182 ? -71.315 19.296 -33.258 1.00 15.22 182 LYS A C 1
ATOM 1482 O O . LYS A 1 182 ? -70.979 20.085 -32.375 1.00 14.96 182 LYS A O 1
ATOM 1488 N N . VAL A 1 183 ? -71.974 18.174 -32.989 1.00 16.02 183 VAL A N 1
ATOM 1489 C CA . VAL A 1 183 ? -72.389 17.900 -31.621 1.00 14.37 183 VAL A CA 1
ATOM 1490 C C . VAL A 1 183 ? -71.182 17.670 -30.722 1.00 13.46 183 VAL A C 1
ATOM 1491 O O . VAL A 1 183 ? -71.115 18.205 -29.615 1.00 16.35 183 VAL A O 1
ATOM 1495 N N . MET A 1 184 ? -70.216 16.880 -31.179 1.00 15.99 184 MET A N 1
ATOM 1496 C CA . MET A 1 184 ? -69.036 16.604 -30.361 1.00 14.14 184 MET A CA 1
ATOM 1497 C C . MET A 1 184 ? -68.232 17.872 -30.105 1.00 13.81 184 MET A C 1
ATOM 1498 O O . MET A 1 184 ? -67.750 18.094 -28.991 1.00 14.26 184 MET A O 1
ATOM 1503 N N . ARG A 1 185 ? -68.110 18.723 -31.119 1.00 14.72 185 ARG A N 1
ATOM 1504 C CA . ARG A 1 185 ? -67.422 19.996 -30.961 1.00 15.92 185 ARG A CA 1
ATOM 1505 C C . ARG A 1 185 ? -68.034 20.805 -29.826 1.00 15.28 185 ARG A C 1
ATOM 1506 O O . ARG A 1 185 ? -67.324 21.283 -28.938 1.00 16.16 185 ARG A O 1
ATOM 1514 N N . TYR A 1 186 ? -69.365 20.927 -29.814 1.00 16.23 186 TYR A N 1
ATOM 1515 C CA . TYR A 1 186 ? -70.036 21.652 -28.741 1.00 15.99 186 TYR A CA 1
ATOM 1516 C C . TYR A 1 186 ? -69.791 21.005 -27.389 1.00 14.08 186 TYR A C 1
ATOM 1517 O O . TYR A 1 186 ? -69.525 21.693 -26.403 1.00 14.37 186 TYR A O 1
ATOM 1526 N N . ALA A 1 187 ? -69.910 19.684 -27.315 1.00 13.49 187 ALA A N 1
ATOM 1527 C CA . ALA A 1 187 ? -69.638 18.987 -26.061 1.00 14.20 187 ALA A CA 1
ATOM 1528 C C . ALA A 1 187 ? -68.227 19.258 -25.576 1.00 14.00 187 ALA A C 1
ATOM 1529 O O . ALA A 1 187 ? -67.997 19.445 -24.382 1.00 12.89 187 ALA A O 1
ATOM 1531 N N . ALA A 1 188 ? -67.268 19.244 -26.491 1.00 14.52 188 ALA A N 1
ATOM 1532 C CA . ALA A 1 188 ? -65.895 19.571 -26.132 1.00 16.39 188 ALA A CA 1
ATOM 1533 C C . ALA A 1 188 ? -65.776 21.010 -25.633 1.00 16.51 188 ALA A C 1
ATOM 1534 O O . ALA A 1 188 ? -65.102 21.264 -24.636 1.00 12.62 188 ALA A O 1
ATOM 1536 N N . GLU A 1 189 ? -66.462 21.957 -26.287 1.00 15.75 189 GLU A N 1
ATOM 1537 C CA . GLU A 1 189 ? -66.436 23.345 -25.827 1.00 14.37 189 GLU A CA 1
ATOM 1538 C C . GLU A 1 189 ? -66.967 23.473 -24.409 1.00 16.79 189 GLU A C 1
ATOM 1539 O O . GLU A 1 189 ? -66.380 24.174 -23.580 1.00 14.37 189 GLU A O 1
ATOM 1545 N N . VAL A 1 190 ? -68.078 22.801 -24.111 1.00 15.80 190 VAL A N 1
ATOM 1546 C CA . VAL A 1 190 ? -68.621 22.854 -22.761 1.00 14.86 190 VAL A CA 1
ATOM 1547 C C . VAL A 1 190 ? -67.614 22.296 -21.767 1.00 15.35 190 VAL A C 1
ATOM 1548 O O . VAL A 1 190 ? -67.360 22.891 -20.718 1.00 13.87 190 VAL A O 1
ATOM 1552 N N . SER A 1 191 ? -67.029 21.138 -22.084 1.00 14.90 191 SER A N 1
ATOM 1553 C CA . SER A 1 191 ? -66.066 20.535 -21.171 1.00 12.71 191 SER A CA 1
ATOM 1554 C C . SER A 1 191 ? -64.848 21.434 -20.994 1.00 14.42 191 SER A C 1
ATOM 1555 O O . SER A 1 191 ? -64.336 21.580 -19.885 1.00 12.69 191 SER A O 1
ATOM 1558 N N . ALA A 1 192 ? -64.404 22.078 -22.071 1.00 16.02 192 ALA A N 1
ATOM 1559 C CA . ALA A 1 192 ? -63.312 23.044 -21.974 1.00 16.63 192 ALA A CA 1
ATOM 1560 C C . ALA A 1 192 ? -63.603 24.111 -20.925 1.00 13.29 192 ALA A C 1
ATOM 1561 O O . ALA A 1 192 ? -62.769 24.389 -20.064 1.00 13.89 192 ALA A O 1
ATOM 1563 N N . ARG A 1 193 ? -64.799 24.699 -20.961 1.00 15.80 193 ARG A N 1
ATOM 1564 C CA . ARG A 1 193 ? -65.113 25.736 -19.984 1.00 14.22 193 ARG A CA 1
ATOM 1565 C C . ARG A 1 193 ? -65.112 25.171 -18.576 1.00 14.94 193 ARG A C 1
ATOM 1566 O O . ARG A 1 193 ? -64.693 25.844 -17.633 1.00 16.37 193 ARG A O 1
ATOM 1574 N N . ALA A 1 194 ? -65.569 23.926 -18.417 1.00 14.51 194 ALA A N 1
ATOM 1575 C CA . ALA A 1 194 ? -65.603 23.319 -17.094 1.00 13.90 194 ALA A CA 1
ATOM 1576 C C . ALA A 1 194 ? -64.198 23.129 -16.544 1.00 14.63 194 ALA A C 1
ATOM 1577 O O . ALA A 1 194 ? -63.948 23.373 -15.362 1.00 12.78 194 ALA A O 1
ATOM 1579 N N . HIS A 1 195 ? -63.273 22.671 -17.384 1.00 14.35 195 HIS A N 1
ATOM 1580 C CA . HIS A 1 195 ? -61.908 22.477 -16.916 1.00 13.14 195 HIS A CA 1
ATOM 1581 C C . HIS A 1 195 ? -61.286 23.806 -16.501 1.00 16.34 195 HIS A C 1
ATOM 1582 O O . HIS A 1 195 ? -60.649 23.889 -15.454 1.00 15.33 195 HIS A O 1
ATOM 1589 N N . ILE A 1 196 ? -61.509 24.862 -17.284 1.00 14.69 196 ILE A N 1
ATOM 1590 C CA . ILE A 1 196 ? -61.000 26.188 -16.927 1.00 16.41 196 ILE A CA 1
ATOM 1591 C C . ILE A 1 196 ? -61.517 26.612 -15.557 1.00 18.95 196 ILE A C 1
ATOM 1592 O O . ILE A 1 196 ? -60.756 27.086 -14.710 1.00 16.58 196 ILE A O 1
ATOM 1597 N N . ARG A 1 197 ? -62.817 26.419 -15.306 1.00 18.55 197 ARG A N 1
ATOM 1598 C CA . ARG A 1 197 ? -63.366 26.814 -14.011 1.00 17.72 197 ARG A CA 1
ATOM 1599 C C . ARG A 1 197 ? -62.726 26.030 -12.870 1.00 16.77 197 ARG A C 1
ATOM 1600 O O . ARG A 1 197 ? -62.424 26.599 -11.818 1.00 18.81 197 ARG A O 1
ATOM 1608 N N . ALA A 1 198 ? -62.475 24.733 -13.065 1.00 19.47 198 ALA A N 1
ATOM 1609 C CA . ALA A 1 198 ? -61.788 23.970 -12.026 1.00 20.23 198 ALA A CA 1
ATOM 1610 C C . ALA A 1 198 ? -60.426 24.573 -11.718 1.00 16.18 198 ALA A C 1
ATOM 1611 O O . ALA A 1 198 ? -60.069 24.741 -10.553 1.00 17.75 198 ALA A O 1
ATOM 1613 N N . MET A 1 199 ? -59.661 24.913 -12.751 1.00 14.19 199 MET A N 1
ATOM 1614 C CA . MET A 1 199 ? -58.370 25.543 -12.526 1.00 18.17 199 MET A CA 1
ATOM 1615 C C . MET A 1 199 ? -58.525 26.841 -11.753 1.00 18.26 199 MET A C 1
ATOM 1616 O O . MET A 1 199 ? -57.821 27.070 -10.770 1.00 21.27 199 MET A O 1
ATOM 1621 N N . GLU A 1 200 ? -59.473 27.673 -12.165 1.00 17.33 200 GLU A N 1
ATOM 1622 C CA . GLU A 1 200 ? -59.641 29.006 -11.592 1.00 20.25 200 GLU A CA 1
ATOM 1623 C C . GLU A 1 200 ? -60.044 28.954 -10.124 1.00 19.00 200 GLU A C 1
ATOM 1624 O O . GLU A 1 200 ? -59.617 29.800 -9.335 1.00 26.37 200 GLU A O 1
ATOM 1630 N N . VAL A 1 201 ? -60.833 27.960 -9.739 1.00 19.42 201 VAL A N 1
ATOM 1631 C CA . VAL A 1 201 ? -61.316 27.855 -8.373 1.00 21.05 201 VAL A CA 1
ATOM 1632 C C . VAL A 1 201 ? -60.326 27.158 -7.448 1.00 18.97 201 VAL A C 1
ATOM 1633 O O . VAL A 1 201 ? -60.384 27.360 -6.230 1.00 21.00 201 VAL A O 1
ATOM 1637 N N . CYS A 1 202 ? -59.401 26.371 -7.988 1.00 20.72 202 CYS A N 1
ATOM 1638 C CA . CYS A 1 202 ? -58.614 25.479 -7.150 1.00 18.11 202 CYS A CA 1
ATOM 1639 C C . CYS A 1 202 ? -57.738 26.257 -6.178 1.00 21.31 202 CYS A C 1
ATOM 1640 O O . CYS A 1 202 ? -57.136 27.271 -6.529 1.00 23.55 202 CYS A O 1
ATOM 1643 N N . ARG A 1 203 ? -57.665 25.770 -4.949 1.00 17.25 203 ARG A N 1
ATOM 1644 C CA . ARG A 1 203 ? -56.733 26.322 -3.978 1.00 20.44 203 ARG A CA 1
ATOM 1645 C C . ARG A 1 203 ? -56.512 25.276 -2.906 1.00 21.32 203 ARG A C 1
ATOM 1646 O O . ARG A 1 203 ? -57.409 24.462 -2.655 1.00 20.29 203 ARG A O 1
ATOM 1654 N N . PRO A 1 204 ? -55.353 25.269 -2.255 1.00 19.97 204 PRO A N 1
ATOM 1655 C CA . PRO A 1 204 ? -55.168 24.376 -1.112 1.00 19.41 204 PRO A CA 1
ATOM 1656 C C . PRO A 1 204 ? -56.242 24.612 -0.061 1.00 23.47 204 PRO A C 1
ATOM 1657 O O . PRO A 1 204 ? -56.709 25.732 0.138 1.00 23.38 204 PRO A O 1
ATOM 1661 N N . GLY A 1 205 ? -56.651 23.533 0.598 1.00 24.18 205 GLY A N 1
ATOM 1662 C CA . GLY A 1 205 ? -57.708 23.570 1.572 1.00 25.08 205 GLY A CA 1
ATOM 1663 C C . GLY A 1 205 ? -59.050 23.097 1.051 1.00 24.14 205 GLY A C 1
ATOM 1664 O O . GLY A 1 205 ? -59.852 22.576 1.827 1.00 26.35 205 GLY A O 1
ATOM 1665 N N . LEU A 1 206 ? -59.319 23.274 -0.238 1.00 22.03 206 LEU A N 1
ATOM 1666 C CA . LEU A 1 206 ? -60.487 22.638 -0.819 1.00 21.91 206 LEU A CA 1
ATOM 1667 C C . LEU A 1 206 ? -60.294 21.125 -0.863 1.00 20.92 206 LEU A C 1
ATOM 1668 O O . LEU A 1 206 ? -59.216 20.603 -0.583 1.00 21.49 206 LEU A O 1
ATOM 1673 N N . PHE A 1 207 ? -61.359 20.421 -1.226 1.00 19.12 207 PHE A N 1
ATOM 1674 C CA . PHE A 1 207 ? -61.319 18.989 -1.448 1.00 19.94 207 PHE A CA 1
ATOM 1675 C C . PHE A 1 207 ? -61.490 18.698 -2.932 1.00 20.03 207 PHE A C 1
ATOM 1676 O O . PHE A 1 207 ? -61.956 19.539 -3.701 1.00 16.17 207 PHE A O 1
ATOM 1684 N N . GLU A 1 208 ? -61.109 17.483 -3.327 1.00 17.70 208 GLU A N 1
ATOM 1685 C CA . GLU A 1 208 ? -61.278 17.084 -4.718 1.00 14.34 208 GLU A CA 1
ATOM 1686 C C . GLU A 1 208 ? -62.714 17.303 -5.184 1.00 13.70 208 GLU A C 1
ATOM 1687 O O . GLU A 1 208 ? -62.942 17.704 -6.324 1.00 15.34 208 GLU A O 1
ATOM 1693 N N . TYR A 1 209 ? -63.695 17.089 -4.302 1.00 15.31 209 TYR A N 1
ATOM 1694 C CA . TYR A 1 209 ? -65.083 17.174 -4.751 1.00 14.98 209 TYR A CA 1
ATOM 1695 C C . TYR A 1 209 ? -65.515 18.608 -5.028 1.00 16.39 209 TYR A C 1
ATOM 1696 O O . TYR A 1 209 ? -66.431 18.826 -5.821 1.00 16.17 209 TYR A O 1
ATOM 1705 N N . HIS A 1 210 ? -64.883 19.595 -4.390 1.00 16.97 210 HIS A N 1
ATOM 1706 C CA . HIS A 1 210 ? -65.160 20.978 -4.765 1.00 14.99 210 HIS A CA 1
ATOM 1707 C C . HIS A 1 210 ? -64.849 21.216 -6.236 1.00 13.94 210 HIS A C 1
ATOM 1708 O O . HIS A 1 210 ? -65.569 21.942 -6.924 1.00 17.50 210 HIS A O 1
ATOM 1715 N N . LEU A 1 211 ? -63.791 20.597 -6.749 1.00 15.86 211 LEU A N 1
ATOM 1716 C CA . LEU A 1 211 ? -63.510 20.769 -8.165 1.00 14.58 211 LEU A CA 1
ATOM 1717 C C . LEU A 1 211 ? -64.495 19.980 -9.023 1.00 16.24 211 LEU A C 1
ATOM 1718 O O . LEU A 1 211 ? -64.906 20.442 -10.092 1.00 15.15 211 LEU A O 1
ATOM 1723 N N . GLU A 1 212 ? -64.901 18.794 -8.567 1.00 15.01 212 GLU A N 1
ATOM 1724 C CA . GLU A 1 212 ? -65.924 18.053 -9.294 1.00 16.35 212 GLU A CA 1
ATOM 1725 C C . GLU A 1 212 ? -67.226 18.832 -9.325 1.00 14.56 212 GLU A C 1
ATOM 1726 O O . GLU A 1 212 ? -67.975 18.762 -10.300 1.00 15.46 212 GLU A O 1
ATOM 1732 N N . ALA A 1 213 ? -67.503 19.587 -8.265 1.00 17.38 213 ALA A N 1
ATOM 1733 C CA . ALA A 1 213 ? -68.695 20.430 -8.260 1.00 14.51 213 ALA A CA 1
ATOM 1734 C C . ALA A 1 213 ? -68.646 21.443 -9.388 1.00 16.32 213 ALA A C 1
ATOM 1735 O O . ALA A 1 213 ? -69.644 21.659 -10.081 1.00 17.00 213 ALA A O 1
ATOM 1737 N N . GLU A 1 214 ? -67.489 22.071 -9.596 1.00 17.87 214 GLU A N 1
ATOM 1738 C CA . GLU A 1 214 ? -67.387 23.038 -10.678 1.00 15.54 214 GLU A CA 1
ATOM 1739 C C . GLU A 1 214 ? -67.622 22.366 -12.022 1.00 17.22 214 GLU A C 1
ATOM 1740 O O . GLU A 1 214 ? -68.275 22.933 -12.901 1.00 15.08 214 GLU A O 1
ATOM 1746 N N . LEU A 1 215 ? -67.106 21.146 -12.192 1.00 17.27 215 LEU A N 1
ATOM 1747 C CA . LEU A 1 215 ? -67.259 20.444 -13.458 1.00 17.16 215 LEU A CA 1
ATOM 1748 C C . LEU A 1 215 ? -68.727 20.151 -13.735 1.00 14.84 215 LEU A C 1
ATOM 1749 O O . LEU A 1 215 ? -69.247 20.484 -14.800 1.00 18.10 215 LEU A O 1
ATOM 1754 N N . GLU A 1 216 ? -69.404 19.517 -12.783 1.00 15.41 216 GLU A N 1
ATOM 1755 C CA . GLU A 1 216 ? -70.818 19.223 -12.965 1.00 13.97 216 GLU A CA 1
ATOM 1756 C C . GLU A 1 216 ? -71.620 20.503 -13.209 1.00 17.33 216 GLU A C 1
ATOM 1757 O O . GLU A 1 216 ? -72.468 20.548 -14.102 1.00 17.17 216 GLU A O 1
ATOM 1763 N N . TYR A 1 217 ? -71.328 21.563 -12.452 1.00 17.35 217 TYR A N 1
ATOM 1764 C CA . TYR A 1 217 ? -72.004 22.848 -12.633 1.00 16.05 217 TYR A CA 1
ATOM 1765 C C . TYR A 1 217 ? -71.946 23.316 -14.082 1.00 15.54 217 TYR A C 1
ATOM 1766 O O . TYR A 1 217 ? -72.979 23.580 -14.705 1.00 18.62 217 TYR A O 1
ATOM 1775 N N . GLU A 1 218 ? -70.740 23.399 -14.642 1.00 15.88 218 GLU A N 1
ATOM 1776 C CA . GLU A 1 218 ? -70.569 23.891 -16.001 1.00 15.10 218 GLU A CA 1
ATOM 1777 C C . GLU A 1 218 ? -71.138 22.918 -17.022 1.00 15.12 218 GLU A C 1
ATOM 1778 O O . GLU A 1 218 ? -71.718 23.337 -18.029 1.00 19.99 218 GLU A O 1
ATOM 1784 N N . PHE A 1 219 ? -70.953 21.616 -16.790 1.00 16.37 219 PHE A N 1
ATOM 1785 C CA . PHE A 1 219 ? -71.590 20.603 -17.626 1.00 16.36 219 PHE A CA 1
ATOM 1786 C C . PHE A 1 219 ? -73.093 20.863 -17.733 1.00 16.93 219 PHE A C 1
ATOM 1787 O O . PHE A 1 219 ? -73.641 20.988 -18.829 1.00 15.31 219 PHE A O 1
ATOM 1795 N N . ARG A 1 220 ? -73.763 20.974 -16.590 1.00 15.07 220 ARG A N 1
ATOM 1796 C CA . ARG A 1 220 ? -75.218 21.060 -16.590 1.00 14.55 220 ARG A CA 1
ATOM 1797 C C . ARG A 1 220 ? -75.704 22.391 -17.147 1.00 16.97 220 ARG A C 1
ATOM 1798 O O . ARG A 1 220 ? -76.720 22.437 -17.849 1.00 16.99 220 ARG A O 1
ATOM 1806 N N . LYS A 1 221 ? -74.982 23.472 -16.875 1.00 15.91 221 LYS A N 1
ATOM 1807 C CA . LYS A 1 221 ? -75.335 24.747 -17.471 1.00 17.57 221 LYS A CA 1
ATOM 1808 C C . LYS A 1 221 ? -75.258 24.690 -18.984 1.00 19.10 221 LYS A C 1
ATOM 1809 O O . LYS A 1 221 ? -75.978 25.427 -19.666 1.00 20.28 221 LYS A O 1
ATOM 1815 N N . GLY A 1 222 ? -74.413 23.822 -19.528 1.00 19.56 222 GLY A N 1
ATOM 1816 C CA . GLY A 1 222 ? -74.362 23.656 -20.967 1.00 18.65 222 GLY A CA 1
ATOM 1817 C C . GLY A 1 222 ? -75.393 22.725 -21.559 1.00 16.54 222 GLY A C 1
ATOM 1818 O O . GLY A 1 222 ? -75.406 22.527 -22.773 1.00 21.28 222 GLY A O 1
ATOM 1819 N N . GLY A 1 223 ? -76.261 22.145 -20.744 1.00 16.18 223 GLY A N 1
ATOM 1820 C CA . GLY A 1 223 ? -77.294 21.268 -21.239 1.00 19.68 223 GLY A CA 1
ATOM 1821 C C . GLY A 1 223 ? -77.028 19.781 -21.093 1.00 18.54 223 GLY A C 1
ATOM 1822 O O . GLY A 1 223 ? -77.847 18.983 -21.544 1.00 19.07 223 GLY A O 1
ATOM 1823 N N . ALA A 1 224 ? -75.918 19.381 -20.481 1.00 18.75 224 ALA A N 1
ATOM 1824 C CA . ALA A 1 224 ? -75.607 17.962 -20.365 1.00 14.84 224 ALA A CA 1
ATOM 1825 C C . ALA A 1 224 ? -76.523 17.302 -19.344 1.00 17.78 224 ALA A C 1
ATOM 1826 O O . ALA A 1 224 ? -76.703 17.814 -18.241 1.00 20.16 224 ALA A O 1
ATOM 1828 N N . LYS A 1 225 ? -77.097 16.160 -19.712 1.00 17.22 225 LYS A N 1
ATOM 1829 C CA . LYS A 1 225 ? -77.922 15.395 -18.789 1.00 17.40 225 LYS A CA 1
ATOM 1830 C C . LYS A 1 225 ? -77.106 14.516 -17.861 1.00 18.38 225 LYS A C 1
ATOM 1831 O O . LYS A 1 225 ? -77.643 14.032 -16.864 1.00 22.82 225 LYS A O 1
ATOM 1837 N N . MET A 1 226 ? -75.824 14.333 -18.153 1.00 17.89 226 MET A N 1
ATOM 1838 C CA . MET A 1 226 ? -74.924 13.489 -17.380 1.00 14.61 226 MET A CA 1
ATOM 1839 C C . MET A 1 226 ? -73.528 13.642 -17.971 1.00 17.34 226 MET A C 1
ATOM 1840 O O . MET A 1 226 ? -73.392 14.031 -19.125 1.00 17.61 226 MET A O 1
ATOM 1845 N N . PRO A 1 227 ? -72.491 13.354 -17.199 1.00 13.45 227 PRO A N 1
ATOM 1846 C CA . PRO A 1 227 ? -71.147 13.299 -17.775 1.00 18.21 227 PRO A CA 1
ATOM 1847 C C . PRO A 1 227 ? -71.027 12.133 -18.742 1.00 17.97 227 PRO A C 1
ATOM 1848 O O . PRO A 1 227 ? -71.802 11.176 -18.710 1.00 16.18 227 PRO A O 1
ATOM 1852 N N . ALA A 1 228 ? -70.017 12.224 -19.604 1.00 16.05 228 ALA A N 1
ATOM 1853 C CA . ALA A 1 228 ? -69.679 11.101 -20.458 1.00 14.89 228 ALA A CA 1
ATOM 1854 C C . ALA A 1 228 ? -69.115 9.927 -19.666 1.00 17.91 228 ALA A C 1
ATOM 1855 O O . ALA A 1 228 ? -69.118 8.808 -20.169 1.00 19.00 228 ALA A O 1
ATOM 1857 N N . TYR A 1 229 ? -68.656 10.161 -18.442 1.00 19.53 229 TYR A N 1
ATOM 1858 C CA . TYR A 1 229 ? -68.092 9.151 -17.558 1.00 18.53 229 TYR A CA 1
ATOM 1859 C C . TYR A 1 229 ? -67.917 9.812 -16.200 1.00 16.33 229 TYR A C 1
ATOM 1860 O O . TYR A 1 229 ? -67.944 11.036 -16.094 1.00 20.01 229 TYR A O 1
ATOM 1869 N N . GLY A 1 230 ? -67.765 9.006 -15.162 1.00 20.43 230 GLY A N 1
ATOM 1870 C CA . GLY A 1 230 ? -67.563 9.592 -13.851 1.00 20.31 230 GLY A CA 1
ATOM 1871 C C . GLY A 1 230 ? -66.287 10.421 -13.799 1.00 22.15 230 GLY A C 1
ATOM 1872 O O . GLY A 1 230 ? -65.231 9.929 -14.179 1.00 18.55 230 GLY A O 1
ATOM 1873 N N . SER A 1 231 ? -66.374 11.674 -13.357 1.00 16.89 231 SER A N 1
ATOM 1874 C CA . SER A 1 231 ? -65.213 12.550 -13.352 1.00 16.08 231 SER A CA 1
ATOM 1875 C C . SER A 1 231 ? -64.133 12.036 -12.412 1.00 18.42 231 SER A C 1
ATOM 1876 O O . SER A 1 231 ? -64.415 11.595 -11.300 1.00 18.22 231 SER A O 1
ATOM 1879 N N . ILE A 1 232 ? -62.892 12.134 -12.864 1.00 15.42 232 ILE A N 1
ATOM 1880 C CA . ILE A 1 232 ? -61.710 11.807 -12.080 1.00 15.37 232 ILE A CA 1
ATOM 1881 C C . ILE A 1 232 ? -61.072 13.113 -11.620 1.00 15.32 232 ILE A C 1
ATOM 1882 O O . ILE A 1 232 ? -60.664 13.930 -12.445 1.00 15.58 232 ILE A O 1
ATOM 1887 N N . VAL A 1 233 ? -60.994 13.328 -10.313 1.00 16.03 233 VAL A N 1
ATOM 1888 C CA . VAL A 1 233 ? -60.370 14.529 -9.760 1.00 14.93 233 VAL A CA 1
ATOM 1889 C C . VAL A 1 233 ? -59.345 14.063 -8.739 1.00 14.40 233 VAL A C 1
ATOM 1890 O O . VAL A 1 233 ? -59.684 13.819 -7.580 1.00 15.43 233 VAL A O 1
ATOM 1894 N N . ALA A 1 234 ? -58.094 13.940 -9.158 1.00 16.15 234 ALA A N 1
ATOM 1895 C CA . ALA A 1 234 ? -57.091 13.222 -8.381 1.00 15.91 234 ALA A CA 1
ATOM 1896 C C . ALA A 1 234 ? -55.986 14.174 -7.945 1.00 21.28 234 ALA A C 1
ATOM 1897 O O . ALA A 1 234 ? -55.221 14.669 -8.776 1.00 17.74 234 ALA A O 1
ATOM 1899 N N . ALA A 1 235 ? -55.878 14.392 -6.647 1.00 17.16 235 ALA A N 1
ATOM 1900 C CA . ALA A 1 235 ? -54.874 15.280 -6.092 1.00 15.19 235 ALA A CA 1
ATOM 1901 C C . ALA A 1 235 ? -53.670 14.485 -5.605 1.00 17.24 235 ALA A C 1
ATOM 1902 O O . ALA A 1 235 ? -53.819 13.395 -5.055 1.00 18.99 235 ALA A O 1
ATOM 1904 N N . GLY A 1 236 ? -52.479 15.043 -5.800 1.00 19.20 236 GLY A N 1
ATOM 1905 C CA . GLY A 1 236 ? -51.292 14.452 -5.201 1.00 19.26 236 GLY A CA 1
ATOM 1906 C C . GLY A 1 236 ? -51.067 13.044 -5.704 1.00 16.88 236 GLY A C 1
ATOM 1907 O O . GLY A 1 236 ? -51.183 12.764 -6.895 1.00 19.20 236 GLY A O 1
ATOM 1908 N N . ARG A 1 237 ? -50.775 12.130 -4.784 1.00 18.92 237 ARG A N 1
ATOM 1909 C CA . ARG A 1 237 ? -50.447 10.773 -5.204 1.00 18.15 237 ARG A CA 1
ATOM 1910 C C . ARG A 1 237 ? -51.620 10.073 -5.872 1.00 16.40 237 ARG A C 1
ATOM 1911 O O . ARG A 1 237 ? -51.407 9.128 -6.626 1.00 18.53 237 ARG A O 1
ATOM 1919 N N . ASN A 1 238 ? -52.848 10.528 -5.629 1.00 17.26 238 ASN A N 1
ATOM 1920 C CA . ASN A 1 238 ? -54.001 9.966 -6.317 1.00 15.83 238 ASN A CA 1
ATOM 1921 C C . ASN A 1 238 ? -53.900 10.084 -7.833 1.00 18.21 238 ASN A C 1
ATOM 1922 O O . ASN A 1 238 ? -54.566 9.331 -8.545 1.00 19.84 238 ASN A O 1
ATOM 1927 N N . ALA A 1 239 ? -53.075 10.991 -8.347 1.00 16.61 239 ALA A N 1
ATOM 1928 C CA . ALA A 1 239 ? -52.937 11.119 -9.790 1.00 14.48 239 ALA A CA 1
ATOM 1929 C C . ALA A 1 239 ? -52.314 9.877 -10.423 1.00 15.29 239 ALA A C 1
ATOM 1930 O O . ALA A 1 239 ? -52.419 9.701 -11.635 1.00 14.25 239 ALA A O 1
ATOM 1932 N N . CYS A 1 240 ? -51.684 9.011 -9.634 1.00 16.38 240 CYS A N 1
ATOM 1933 C CA . CYS A 1 240 ? -51.141 7.767 -10.167 1.00 17.77 240 CYS A CA 1
ATOM 1934 C C . CYS A 1 240 ? -52.181 6.660 -10.280 1.00 20.39 240 CYS A C 1
ATOM 1935 O O . CYS A 1 240 ? -51.870 5.587 -10.800 1.00 22.87 240 CYS A O 1
ATOM 1938 N N . ILE A 1 241 ? -53.400 6.898 -9.815 1.00 19.92 241 ILE A N 1
ATOM 1939 C CA . ILE A 1 241 ? -54.504 5.958 -9.921 1.00 19.92 241 ILE A CA 1
ATOM 1940 C C . ILE A 1 241 ? -55.307 6.361 -11.149 1.00 19.37 241 ILE A C 1
ATOM 1941 O O . ILE A 1 241 ? -55.981 7.390 -11.140 1.00 21.25 241 ILE A O 1
ATOM 1946 N N . LEU A 1 242 ? -55.236 5.547 -12.200 1.00 17.67 242 LEU A N 1
ATOM 1947 C CA . LEU A 1 242 ? -55.635 5.990 -13.533 1.00 19.29 242 LEU A CA 1
ATOM 1948 C C . LEU A 1 242 ? -57.114 6.347 -13.623 1.00 23.55 242 LEU A C 1
ATOM 1949 O O . LEU A 1 242 ? -57.485 7.246 -14.381 1.00 21.22 242 LEU A O 1
ATOM 1954 N N . HIS A 1 243 ? -57.973 5.645 -12.888 1.00 23.55 243 HIS A N 1
ATOM 1955 C CA . HIS A 1 243 ? -59.402 5.956 -12.847 1.00 27.68 243 HIS A CA 1
ATOM 1956 C C . HIS A 1 243 ? -59.856 6.241 -11.424 1.00 26.40 243 HIS A C 1
ATOM 1957 O O . HIS A 1 243 ? -60.918 5.779 -10.997 1.00 29.12 243 HIS A O 1
ATOM 1964 N N . TYR A 1 244 ? -59.049 6.984 -10.686 1.00 19.48 244 TYR A N 1
ATOM 1965 C CA . TYR A 1 244 ? -59.412 7.395 -9.342 1.00 19.54 244 TYR A CA 1
ATOM 1966 C C . TYR A 1 244 ? -60.768 8.085 -9.350 1.00 22.56 244 TYR A C 1
ATOM 1967 O O . TYR A 1 244 ? -60.995 9.020 -10.116 1.00 20.48 244 TYR A O 1
ATOM 1976 N N . ARG A 1 245 ? -61.664 7.634 -8.485 1.00 23.57 245 ARG A N 1
ATOM 1977 C CA . ARG A 1 245 ? -62.980 8.246 -8.397 1.00 21.98 245 ARG A CA 1
ATOM 1978 C C . ARG A 1 245 ? -63.440 8.524 -6.972 1.00 19.99 245 ARG A C 1
ATOM 1979 O O . ARG A 1 245 ? -64.547 9.022 -6.796 1.00 21.85 245 ARG A O 1
ATOM 1987 N N . GLU A 1 246 ? -62.605 8.280 -5.960 1.00 19.67 246 GLU A N 1
ATOM 1988 C CA . GLU A 1 246 ? -62.989 8.643 -4.599 1.00 21.51 246 GLU A CA 1
ATOM 1989 C C . GLU A 1 246 ? -63.312 10.126 -4.508 1.00 20.76 246 GLU A C 1
ATOM 1990 O O . GLU A 1 246 ? -64.305 10.516 -3.888 1.00 18.29 246 GLU A O 1
ATOM 1996 N N . ASN A 1 247 ? -62.470 10.965 -5.113 1.00 15.41 247 ASN A N 1
ATOM 1997 C CA . ASN A 1 247 ? -62.711 12.402 -5.188 1.00 17.35 247 ASN A CA 1
ATOM 1998 C C . ASN A 1 247 ? -63.046 12.989 -3.820 1.00 16.62 247 ASN A C 1
ATOM 1999 O O . ASN A 1 247 ? -63.909 13.849 -3.694 1.00 21.46 247 ASN A O 1
ATOM 2004 N N . ASP A 1 248 ? -62.380 12.510 -2.776 1.00 17.89 248 ASP A N 1
ATOM 2005 C CA . ASP A 1 248 ? -62.722 12.955 -1.433 1.00 22.32 248 ASP A CA 1
ATOM 2006 C C . ASP A 1 248 ? -61.528 13.416 -0.608 1.00 20.39 248 ASP A C 1
ATOM 2007 O O . ASP A 1 248 ? -61.663 13.550 0.605 1.00 22.88 248 ASP A O 1
ATOM 2012 N N . ALA A 1 249 ? -60.379 13.670 -1.216 1.00 19.27 249 ALA A N 1
ATOM 2013 C CA . ALA A 1 249 ? -59.194 14.022 -0.447 1.00 20.57 249 ALA A CA 1
ATOM 2014 C C . ALA A 1 249 ? -58.997 15.529 -0.379 1.00 16.68 249 ALA A C 1
ATOM 2015 O O . ALA A 1 249 ? -59.326 16.255 -1.311 1.00 16.15 249 ALA A O 1
ATOM 2017 N N . ALA A 1 250 ? -58.419 15.988 0.727 1.00 19.50 250 ALA A N 1
ATOM 2018 C CA . ALA A 1 250 ? -58.073 17.398 0.863 1.00 18.66 250 ALA A CA 1
ATOM 2019 C C . ALA A 1 250 ? -56.894 17.752 -0.031 1.00 18.76 250 ALA A C 1
ATOM 2020 O O . ALA A 1 250 ? -55.892 17.039 -0.066 1.00 23.96 250 ALA A O 1
ATOM 2022 N N . ILE A 1 251 ? -57.019 18.860 -0.745 1.00 18.28 251 ILE A N 1
ATOM 2023 C CA . ILE A 1 251 ? -55.985 19.342 -1.653 1.00 18.19 251 ILE A CA 1
ATOM 2024 C C . ILE A 1 251 ? -54.905 20.069 -0.862 1.00 20.48 251 ILE A C 1
ATOM 2025 O O . ILE A 1 251 ? -55.204 20.990 -0.100 1.00 22.82 251 ILE A O 1
ATOM 2030 N N . LYS A 1 252 ? -53.651 19.687 -1.065 1.00 18.13 252 LYS A N 1
ATOM 2031 C CA . LYS A 1 252 ? -52.545 20.237 -0.296 1.00 26.15 252 LYS A CA 1
ATOM 2032 C C . LYS A 1 252 ? -51.671 21.135 -1.165 1.00 23.35 252 LYS A C 1
ATOM 2033 O O . LYS A 1 252 ? -51.499 20.901 -2.362 1.00 21.87 252 LYS A O 1
ATOM 2039 N N . ASP A 1 253 ? -51.076 22.144 -0.542 1.00 22.53 253 ASP A N 1
ATOM 2040 C CA . ASP A 1 253 ? -50.101 22.963 -1.246 1.00 25.37 253 ASP A CA 1
ATOM 2041 C C . ASP A 1 253 ? -48.941 22.089 -1.705 1.00 25.01 253 ASP A C 1
ATOM 2042 O O . ASP A 1 253 ? -48.439 21.266 -0.944 1.00 25.84 253 ASP A O 1
ATOM 2047 N N . GLY A 1 254 ? -48.539 22.245 -2.958 1.00 18.79 254 GLY A N 1
ATOM 2048 C CA . GLY A 1 254 ? -47.564 21.368 -3.557 1.00 21.97 254 GLY A CA 1
ATOM 2049 C C . GLY A 1 254 ? -48.141 20.218 -4.363 1.00 18.25 254 GLY A C 1
ATOM 2050 O O . GLY A 1 254 ? -47.402 19.597 -5.127 1.00 22.08 254 GLY A O 1
ATOM 2051 N N . ASP A 1 255 ? -49.429 19.918 -4.218 1.00 19.84 255 ASP A N 1
ATOM 2052 C CA . ASP A 1 255 ? -50.042 18.859 -5.011 1.00 19.94 255 ASP A CA 1
ATOM 2053 C C . ASP A 1 255 ? -50.198 19.280 -6.463 1.00 16.96 255 ASP A C 1
ATOM 2054 O O . ASP A 1 255 ? -50.506 20.435 -6.760 1.00 22.46 255 ASP A O 1
ATOM 2059 N N . LEU A 1 256 ? -50.003 18.328 -7.365 1.00 18.63 256 LEU A N 1
ATOM 2060 C CA . LEU A 1 256 ? -50.614 18.415 -8.676 1.00 16.24 256 LEU A CA 1
ATOM 2061 C C . LEU A 1 256 ? -52.064 17.941 -8.600 1.00 17.04 256 LEU A C 1
ATOM 2062 O O . LEU A 1 256 ? -52.442 17.164 -7.727 1.00 18.38 256 LEU A O 1
ATOM 2067 N N . ILE A 1 257 ? -52.874 18.440 -9.525 1.00 17.31 257 ILE A N 1
ATOM 2068 C CA . ILE A 1 257 ? -54.260 18.028 -9.704 1.00 15.09 257 ILE A CA 1
ATOM 2069 C C . ILE A 1 257 ? -54.393 17.471 -11.112 1.00 13.48 257 ILE A C 1
ATOM 2070 O O . ILE A 1 257 ? -54.095 18.166 -12.087 1.00 19.79 257 ILE A O 1
ATOM 2075 N N . LEU A 1 258 ? -54.834 16.225 -11.220 1.00 12.08 258 LEU A N 1
ATOM 2076 C CA . LEU A 1 258 ? -55.141 15.607 -12.501 1.00 13.54 258 LEU A CA 1
ATOM 2077 C C . LEU A 1 258 ? -56.658 15.488 -12.609 1.00 11.93 258 LEU A C 1
ATOM 2078 O O . LEU A 1 258 ? -57.284 14.846 -11.772 1.00 14.01 258 LEU A O 1
ATOM 2083 N N . ILE A 1 259 ? -57.240 16.116 -13.621 1.00 14.35 259 ILE A N 1
ATOM 2084 C CA . ILE A 1 259 ? -58.688 16.102 -13.825 1.00 11.90 259 ILE A CA 1
ATOM 2085 C C . ILE A 1 259 ? -58.988 15.487 -15.174 1.00 11.71 259 ILE A C 1
ATOM 2086 O O . ILE A 1 259 ? -58.658 16.068 -16.210 1.00 20.62 259 ILE A O 1
ATOM 2091 N N . ASP A 1 260 ? -59.657 14.348 -15.160 1.00 12.50 260 ASP A N 1
ATOM 2092 C CA . ASP A 1 260 ? -60.098 13.666 -16.369 1.00 13.25 260 ASP A CA 1
ATOM 2093 C C . ASP A 1 260 ? -61.622 13.690 -16.339 1.00 14.11 260 ASP A C 1
ATOM 2094 O O . ASP A 1 260 ? -62.234 13.020 -15.511 1.00 18.03 260 ASP A O 1
ATOM 2099 N N . ALA A 1 261 ? -62.226 14.476 -17.218 1.00 16.57 261 ALA A N 1
ATOM 2100 C CA . ALA A 1 261 ? -63.660 14.685 -17.137 1.00 14.85 261 ALA A CA 1
ATOM 2101 C C . ALA A 1 261 ? -64.163 15.245 -18.450 1.00 12.66 261 ALA A C 1
ATOM 2102 O O . ALA A 1 261 ? -63.419 15.880 -19.193 1.00 16.79 261 ALA A O 1
ATOM 2104 N N . GLY A 1 262 ? -65.434 14.970 -18.735 1.00 9.90 262 GLY A N 1
ATOM 2105 C CA . GLY A 1 262 ? -66.052 15.418 -19.957 1.00 13.18 262 GLY A CA 1
ATOM 2106 C C . GLY A 1 262 ? -67.550 15.200 -19.933 1.00 12.90 262 GLY A C 1
ATOM 2107 O O . GLY A 1 262 ? -68.010 14.182 -19.421 1.00 15.70 262 GLY A O 1
ATOM 2108 N N . CYS A 1 263 ? -68.313 16.164 -20.448 1.00 17.36 263 CYS A N 1
ATOM 2109 C CA . CYS A 1 263 ? -69.756 16.040 -20.558 1.00 14.31 263 CYS A CA 1
ATOM 2110 C C . CYS A 1 263 ? -70.121 15.229 -21.795 1.00 16.60 263 CYS A C 1
ATOM 2111 O O . CYS A 1 263 ? -69.303 15.011 -22.687 1.00 13.73 263 CYS A O 1
ATOM 2114 N N . GLU A 1 264 ? -71.375 14.785 -21.859 1.00 15.90 264 GLU A N 1
ATOM 2115 C CA . GLU A 1 264 ? -71.927 14.314 -23.120 1.00 15.64 264 GLU A CA 1
ATOM 2116 C C . GLU A 1 264 ? -73.140 15.156 -23.477 1.00 14.94 264 GLU A C 1
ATOM 2117 O O . GLU A 1 264 ? -73.826 15.669 -22.596 1.00 18.90 264 GLU A O 1
ATOM 2123 N N . ILE A 1 265 ? -73.376 15.317 -24.772 1.00 16.13 265 ILE A N 1
ATOM 2124 C CA . ILE A 1 265 ? -74.484 16.109 -25.285 1.00 17.06 265 ILE A CA 1
ATOM 2125 C C . ILE A 1 265 ? -75.222 15.264 -26.308 1.00 14.13 265 ILE A C 1
ATOM 2126 O O . ILE A 1 265 ? -74.622 14.825 -27.292 1.00 17.93 265 ILE A O 1
ATOM 2131 N N . ASP A 1 266 ? -76.524 15.068 -26.098 1.00 16.86 266 ASP A N 1
ATOM 2132 C CA . ASP A 1 266 ? -77.340 14.268 -27.008 1.00 15.35 266 ASP A CA 1
ATOM 2133 C C . ASP A 1 266 ? -76.703 12.896 -27.224 1.00 14.44 266 ASP A C 1
ATOM 2134 O O . ASP A 1 266 ? -76.684 12.367 -28.331 1.00 17.37 266 ASP A O 1
ATOM 2139 N N . CYS A 1 267 ? -76.141 12.345 -26.146 1.00 12.40 267 CYS A N 1
ATOM 2140 C CA . CYS A 1 267 ? -75.476 11.045 -26.128 1.00 13.17 267 CYS A CA 1
ATOM 2141 C C . CYS A 1 267 ? -74.161 11.024 -26.915 1.00 16.32 267 CYS A C 1
ATOM 2142 O O . CYS A 1 267 ? -73.763 9.967 -27.398 1.00 17.70 267 CYS A O 1
ATOM 2145 N N . TYR A 1 268 ? -73.475 12.156 -27.067 1.00 14.52 268 TYR A N 1
ATOM 2146 C CA . TYR A 1 268 ? -72.150 12.183 -27.688 1.00 14.11 268 TYR A CA 1
ATOM 2147 C C . TYR A 1 268 ? -71.123 12.662 -26.675 1.00 14.00 268 TYR A C 1
ATOM 2148 O O . TYR A 1 268 ? -71.313 13.696 -26.037 1.00 19.97 268 TYR A O 1
ATOM 2157 N N . ALA A 1 269 ? -70.028 11.919 -26.555 1.00 16.53 269 ALA A N 1
ATOM 2158 C CA . ALA A 1 269 ? -69.051 12.147 -25.509 1.00 12.99 269 ALA A CA 1
ATOM 2159 C C . ALA A 1 269 ? -68.052 13.241 -25.889 1.00 13.10 269 ALA A C 1
ATOM 2160 O O . ALA A 1 269 ? -67.807 13.521 -27.058 1.00 16.55 269 ALA A O 1
ATOM 2162 N N . SER A 1 270 ? -67.478 13.854 -24.864 1.00 15.54 270 SER A N 1
ATOM 2163 C CA . SER A 1 270 ? -66.187 14.518 -24.951 1.00 11.90 270 SER A CA 1
ATOM 2164 C C . SER A 1 270 ? -65.336 13.968 -23.813 1.00 12.60 270 SER A C 1
ATOM 2165 O O . SER A 1 270 ? -65.862 13.354 -22.888 1.00 18.38 270 SER A O 1
ATOM 2168 N N . ASP A 1 271 ? -64.014 14.184 -23.873 1.00 13.46 271 ASP A N 1
ATOM 2169 C CA . ASP A 1 271 ? -63.092 13.483 -22.975 1.00 13.72 271 ASP A CA 1
ATOM 2170 C C . ASP A 1 271 ? -61.802 14.311 -22.877 1.00 13.52 271 ASP A C 1
ATOM 2171 O O . ASP A 1 271 ? -61.015 14.328 -23.817 1.00 16.88 271 ASP A O 1
ATOM 2176 N N . ILE A 1 272 ? -61.602 14.989 -21.748 1.00 12.74 272 ILE A N 1
ATOM 2177 C CA . ILE A 1 272 ? -60.478 15.909 -21.556 1.00 14.81 272 ILE A CA 1
ATOM 2178 C C . ILE A 1 272 ? -59.775 15.588 -20.248 1.00 13.23 272 ILE A C 1
ATOM 2179 O O . ILE A 1 272 ? -60.423 15.406 -19.217 1.00 20.84 272 ILE A O 1
ATOM 2184 N N . THR A 1 273 ? -58.446 15.553 -20.284 1.00 15.36 273 THR A N 1
ATOM 2185 C CA . THR A 1 273 ? -57.632 15.534 -19.081 1.00 12.58 273 THR A CA 1
ATOM 2186 C C . THR A 1 273 ? -56.679 16.718 -19.110 1.00 13.90 273 THR A C 1
ATOM 2187 O O . THR A 1 273 ? -56.041 16.988 -20.129 1.00 18.86 273 THR A O 1
ATOM 2191 N N . ARG A 1 274 ? -56.600 17.416 -17.997 1.00 16.63 274 ARG A N 1
ATOM 2192 C CA . ARG A 1 274 ? -55.609 18.447 -17.769 1.00 14.12 274 ARG A CA 1
ATOM 2193 C C . ARG A 1 274 ? -55.015 18.209 -16.391 1.00 17.38 274 ARG A C 1
ATOM 2194 O O . ARG A 1 274 ? -55.694 17.718 -15.488 1.00 22.11 274 ARG A O 1
ATOM 2202 N N . THR A 1 275 ? -53.732 18.518 -16.254 1.00 14.93 275 THR A N 1
ATOM 2203 C CA . THR A 1 275 ? -53.041 18.446 -14.978 1.00 14.80 275 THR A CA 1
ATOM 2204 C C . THR A 1 275 ? -52.484 19.826 -14.657 1.00 15.06 275 THR A C 1
ATOM 2205 O O . THR A 1 275 ? -51.959 20.494 -15.545 1.00 17.64 275 THR A O 1
ATOM 2209 N N . PHE A 1 276 ? -52.593 20.258 -13.402 1.00 13.41 276 PHE A N 1
ATOM 2210 C CA . PHE A 1 276 ? -52.179 21.606 -13.045 1.00 14.72 276 PHE A CA 1
ATOM 2211 C C . PHE A 1 276 ? -51.807 21.645 -11.570 1.00 16.64 276 PHE A C 1
ATOM 2212 O O . PHE A 1 276 ? -52.295 20.829 -10.780 1.00 14.29 276 PHE A O 1
ATOM 2220 N N . PRO A 1 277 ? -50.952 22.592 -11.173 1.00 16.29 277 PRO A N 1
ATOM 2221 C CA . PRO A 1 277 ? -50.544 22.689 -9.769 1.00 17.54 277 PRO A CA 1
ATOM 2222 C C . PRO A 1 277 ? -51.626 23.331 -8.923 1.00 17.08 277 PRO A C 1
ATOM 2223 O O . PRO A 1 277 ? -52.171 24.378 -9.271 1.00 16.53 277 PRO A O 1
ATOM 2227 N N . ALA A 1 278 ? -51.911 22.694 -7.789 1.00 16.99 278 ALA A N 1
ATOM 2228 C CA . ALA A 1 278 ? -52.906 23.216 -6.864 1.00 18.41 278 ALA A CA 1
ATOM 2229 C C . ALA A 1 278 ? -52.625 24.659 -6.467 1.00 18.68 278 ALA A C 1
ATOM 2230 O O . ALA A 1 278 ? -53.565 25.441 -6.309 1.00 19.85 278 ALA A O 1
ATOM 2232 N N . ASN A 1 279 ? -51.351 25.038 -6.336 1.00 19.36 279 ASN A N 1
ATOM 2233 C CA . ASN A 1 279 ? -50.979 26.374 -5.890 1.00 19.68 279 ASN A CA 1
ATOM 2234 C C . ASN A 1 279 ? -50.665 27.322 -7.035 1.00 23.40 279 ASN A C 1
ATOM 2235 O O . ASN A 1 279 ? -50.128 28.403 -6.794 1.00 25.92 279 ASN A O 1
ATOM 2240 N N . GLY A 1 280 ? -50.947 26.935 -8.269 1.00 20.54 280 GLY A N 1
ATOM 2241 C CA . GLY A 1 280 ? -50.727 27.814 -9.392 1.00 19.83 280 GLY A CA 1
ATOM 2242 C C . GLY A 1 280 ? -49.323 27.830 -9.956 1.00 20.12 280 GLY A C 1
ATOM 2243 O O . GLY A 1 280 ? -49.102 28.461 -10.990 1.00 20.76 280 GLY A O 1
ATOM 2244 N N . ARG A 1 281 ? -48.373 27.131 -9.346 1.00 21.57 281 ARG A N 1
ATOM 2245 C CA . ARG A 1 281 ? -46.999 27.160 -9.827 1.00 19.57 281 ARG A CA 1
ATOM 2246 C C . ARG A 1 281 ? -46.432 25.751 -9.885 1.00 16.38 281 ARG A C 1
ATOM 2247 O O . ARG A 1 281 ? -46.337 25.075 -8.861 1.00 18.33 281 ARG A O 1
ATOM 2255 N N . PHE A 1 282 ? -46.060 25.316 -11.081 1.00 18.13 282 PHE A N 1
ATOM 2256 C CA . PHE A 1 282 ? -45.393 24.032 -11.238 1.00 16.33 282 PHE A CA 1
ATOM 2257 C C . PHE A 1 282 ? -44.040 24.054 -10.541 1.00 17.73 282 PHE A C 1
ATOM 2258 O O . PHE A 1 282 ? -43.218 24.924 -10.811 1.00 18.11 282 PHE A O 1
ATOM 2266 N N . SER A 1 283 ? -43.787 23.078 -9.678 1.00 17.20 283 SER A N 1
ATOM 2267 C CA . SER A 1 283 ? -42.434 22.902 -9.166 1.00 20.80 283 SER A CA 1
ATOM 2268 C C . SER A 1 283 ? -41.507 22.502 -10.305 1.00 19.34 283 SER A C 1
ATOM 2269 O O . SER A 1 283 ? -41.964 22.103 -11.370 1.00 19.87 283 SER A O 1
ATOM 2272 N N . PRO A 1 284 ? -40.196 22.630 -10.111 1.00 23.01 284 PRO A N 1
ATOM 2273 C CA . PRO A 1 284 ? -39.269 22.254 -11.182 1.00 21.97 284 PRO A CA 1
ATOM 2274 C C . PRO A 1 284 ? -39.466 20.832 -11.666 1.00 14.53 284 PRO A C 1
ATOM 2275 O O . PRO A 1 284 ? -39.457 20.586 -12.868 1.00 16.48 284 PRO A O 1
ATOM 2279 N N . GLU A 1 285 ? -39.649 19.891 -10.754 1.00 18.95 285 GLU A N 1
ATOM 2280 C CA . GLU A 1 285 ? -39.864 18.508 -11.152 1.00 20.43 285 GLU A CA 1
ATOM 2281 C C . GLU A 1 285 ? -41.232 18.334 -11.796 1.00 19.47 285 GLU A C 1
ATOM 2282 O O . GLU A 1 285 ? -41.356 17.664 -12.822 1.00 16.88 285 GLU A O 1
ATOM 2288 N N . GLN A 1 286 ? -42.271 18.922 -11.200 1.00 18.90 286 GLN A N 1
ATOM 2289 C CA . GLN A 1 286 ? -43.594 18.882 -11.812 1.00 16.52 286 GLN A CA 1
ATOM 2290 C C . GLN A 1 286 ? -43.534 19.434 -13.223 1.00 15.25 286 GLN A C 1
ATOM 2291 O O . GLN A 1 286 ? -44.030 18.821 -14.171 1.00 16.71 286 GLN A O 1
ATOM 2297 N N . LYS A 1 287 ? -42.866 20.569 -13.385 1.00 18.92 287 LYS A N 1
ATOM 2298 C CA . LYS A 1 287 ? -42.742 21.181 -14.698 1.00 17.48 287 LYS A CA 1
ATOM 2299 C C . LYS A 1 287 ? -42.050 20.249 -15.679 1.00 17.10 287 LYS A C 1
ATOM 2300 O O . LYS A 1 287 ? -42.531 20.054 -16.796 1.00 18.32 287 LYS A O 1
ATOM 2306 N N . ALA A 1 288 ? -40.932 19.641 -15.276 1.00 19.09 288 ALA A N 1
ATOM 2307 C CA . ALA A 1 288 ? -40.188 18.805 -16.218 1.00 16.70 288 ALA A CA 1
ATOM 2308 C C . ALA A 1 288 ? -41.014 17.605 -16.682 1.00 16.95 288 ALA A C 1
ATOM 2309 O O . ALA A 1 288 ? -41.003 17.261 -17.866 1.00 14.94 288 ALA A O 1
ATOM 2311 N N . ILE A 1 289 ? -41.724 16.950 -15.767 1.00 14.25 289 ILE A N 1
ATOM 2312 C CA . ILE A 1 289 ? -42.575 15.839 -16.179 1.00 14.89 289 ILE A CA 1
ATOM 2313 C C . ILE A 1 289 ? -43.714 16.342 -17.057 1.00 15.65 289 ILE A C 1
ATOM 2314 O O . ILE A 1 289 ? -43.970 15.795 -18.131 1.00 15.10 289 ILE A O 1
ATOM 2319 N N . TYR A 1 290 ? -44.378 17.422 -16.632 1.00 14.51 290 TYR A N 1
ATOM 2320 C CA . TYR A 1 290 ? -45.491 17.971 -17.399 1.00 13.41 290 TYR A CA 1
ATOM 2321 C C . TYR A 1 290 ? -45.072 18.296 -18.819 1.00 14.41 290 TYR A C 1
ATOM 2322 O O . TYR A 1 290 ? -45.747 17.916 -19.778 1.00 16.06 290 TYR A O 1
ATOM 2331 N N . GLU A 1 291 ? -43.950 18.998 -18.975 1.00 17.12 291 GLU A N 1
ATOM 2332 C CA . GLU A 1 291 ? -43.520 19.408 -20.304 1.00 17.60 291 GLU A CA 1
ATOM 2333 C C . GLU A 1 291 ? -43.225 18.214 -21.189 1.00 13.99 291 GLU A C 1
ATOM 2334 O O . GLU A 1 291 ? -43.438 18.274 -22.399 1.00 16.79 291 GLU A O 1
ATOM 2340 N N . LEU A 1 292 ? -42.740 17.126 -20.602 1.00 15.29 292 LEU A N 1
ATOM 2341 C CA . LEU A 1 292 ? -42.486 15.923 -21.382 1.00 14.84 292 LEU A CA 1
ATOM 2342 C C . LEU A 1 292 ? -43.789 15.287 -21.861 1.00 14.88 292 LEU A C 1
ATOM 2343 O O . LEU A 1 292 ? -43.890 14.860 -23.013 1.00 15.18 292 LEU A O 1
ATOM 2348 N N . VAL A 1 293 ? -44.801 15.217 -21.000 1.00 14.48 293 VAL A N 1
ATOM 2349 C CA . VAL A 1 293 ? -46.089 14.693 -21.466 1.00 13.07 293 VAL A CA 1
ATOM 2350 C C . VAL A 1 293 ? -46.654 15.581 -22.568 1.00 17.14 293 VAL A C 1
ATOM 2351 O O . VAL A 1 293 ? -47.240 15.095 -23.547 1.00 14.76 293 VAL A O 1
ATOM 2355 N N . LEU A 1 294 ? -46.487 16.897 -22.423 1.00 12.69 294 LEU A N 1
ATOM 2356 C CA . LEU A 1 294 ? -47.009 17.812 -23.424 1.00 15.66 294 LEU A CA 1
ATOM 2357 C C . LEU A 1 294 ? -46.320 17.610 -24.762 1.00 15.19 294 LEU A C 1
ATOM 2358 O O . LEU A 1 294 ? -46.976 17.622 -25.806 1.00 15.51 294 LEU A O 1
ATOM 2363 N N . GLU A 1 295 ? -44.998 17.411 -24.755 1.00 17.91 295 GLU A N 1
ATOM 2364 C CA . GLU A 1 295 ? -44.316 17.086 -26.001 1.00 19.87 295 GLU A CA 1
ATOM 2365 C C . GLU A 1 295 ? -44.895 15.831 -26.623 1.00 17.74 295 GLU A C 1
ATOM 2366 O O . GLU A 1 295 ? -45.072 15.761 -27.839 1.00 15.68 295 GLU A O 1
ATOM 2372 N N . ALA A 1 296 ? -45.212 14.832 -25.804 1.00 14.98 296 ALA A N 1
ATOM 2373 C CA . ALA A 1 296 ? -45.767 13.602 -26.351 1.00 14.21 296 ALA A CA 1
ATOM 2374 C C . ALA A 1 296 ? -47.155 13.847 -26.937 1.00 16.02 296 ALA A C 1
ATOM 2375 O O . ALA A 1 296 ? -47.479 13.347 -28.014 1.00 16.28 296 ALA A O 1
ATOM 2377 N N . ASN A 1 297 ? -47.967 14.643 -26.244 1.00 15.86 297 ASN A N 1
ATOM 2378 C CA . ASN A 1 297 ? -49.298 15.007 -26.725 1.00 14.84 297 ASN A CA 1
ATOM 2379 C C . ASN A 1 297 ? -49.233 15.677 -28.096 1.00 14.61 297 ASN A C 1
ATOM 2380 O O . ASN A 1 297 ? -49.899 15.247 -29.042 1.00 13.23 297 ASN A O 1
ATOM 2385 N N . MET A 1 298 ? -48.418 16.733 -28.216 1.00 13.48 298 MET A N 1
ATOM 2386 C CA . MET A 1 298 ? -48.268 17.453 -29.476 1.00 15.27 298 MET A CA 1
ATOM 2387 C C . MET A 1 298 ? -47.708 16.562 -30.578 1.00 17.57 298 MET A C 1
ATOM 2388 O O . MET A 1 298 ? -48.086 16.697 -31.745 1.00 17.25 298 MET A O 1
ATOM 2393 N N . ALA A 1 299 ? -46.774 15.673 -30.241 1.00 16.32 299 ALA A N 1
ATOM 2394 C CA . ALA A 1 299 ? -46.197 14.827 -31.274 1.00 16.82 299 ALA A CA 1
ATOM 2395 C C . ALA A 1 299 ? -47.225 13.866 -31.845 1.00 15.86 299 ALA A C 1
ATOM 2396 O O . ALA A 1 299 ? -47.211 13.589 -33.047 1.00 16.14 299 ALA A O 1
ATOM 2398 N N . ALA A 1 300 ? -48.112 13.350 -30.991 1.00 16.51 300 ALA A N 1
ATOM 2399 C CA . ALA A 1 300 ? -49.123 12.404 -31.438 1.00 15.47 300 ALA A CA 1
ATOM 2400 C C . ALA A 1 300 ? -49.904 12.936 -32.630 1.00 15.94 300 ALA A C 1
ATOM 2401 O O . ALA A 1 300 ? -50.170 12.195 -33.577 1.00 19.82 300 ALA A O 1
ATOM 2403 N N . PHE A 1 301 ? -50.251 14.225 -32.614 1.00 15.19 301 PHE A N 1
ATOM 2404 C CA . PHE A 1 301 ? -51.107 14.767 -33.663 1.00 16.05 301 PHE A CA 1
ATOM 2405 C C . PHE A 1 301 ? -50.476 14.625 -35.043 1.00 15.56 301 PHE A C 1
ATOM 2406 O O . PHE A 1 301 ? -51.194 14.438 -36.029 1.00 17.45 301 PHE A O 1
ATOM 2414 N N . ASP A 1 302 ? -49.146 14.714 -35.136 1.00 19.65 302 ASP A N 1
ATOM 2415 C CA . ASP A 1 302 ? -48.457 14.626 -36.426 1.00 19.32 302 ASP A CA 1
ATOM 2416 C C . ASP A 1 302 ? -48.607 13.272 -37.099 1.00 17.03 302 ASP A C 1
ATOM 2417 O O . ASP A 1 302 ? -48.272 13.146 -38.279 1.00 18.76 302 ASP A O 1
ATOM 2422 N N . TYR A 1 303 ? -49.068 12.263 -36.377 1.00 18.36 303 TYR A N 1
ATOM 2423 C CA . TYR A 1 303 ? -49.247 10.927 -36.921 1.00 17.46 303 TYR A CA 1
ATOM 2424 C C . TYR A 1 303 ? -50.716 10.529 -36.979 1.00 20.33 303 TYR A C 1
ATOM 2425 O O . TYR A 1 303 ? -51.032 9.340 -37.023 1.00 18.35 303 TYR A O 1
ATOM 2434 N N . ILE A 1 304 ? -51.613 11.510 -37.004 1.00 16.65 304 ILE A N 1
ATOM 2435 C CA . ILE A 1 304 ? -53.040 11.279 -37.175 1.00 17.66 304 ILE A CA 1
ATOM 2436 C C . ILE A 1 304 ? -53.469 11.981 -38.451 1.00 16.74 304 ILE A C 1
ATOM 2437 O O . ILE A 1 304 ? -53.494 13.212 -38.510 1.00 16.75 304 ILE A O 1
ATOM 2442 N N . ALA A 1 305 ? -53.824 11.199 -39.457 1.00 18.55 305 ALA A N 1
ATOM 2443 C CA . ALA A 1 305 ? -54.186 11.684 -40.779 1.00 18.99 305 ALA A CA 1
ATOM 2444 C C . ALA A 1 305 ? -54.673 10.492 -41.595 1.00 15.15 305 ALA A C 1
ATOM 2445 O O . ALA A 1 305 ? -54.396 9.354 -41.237 1.00 22.02 305 ALA A O 1
ATOM 2447 N N . PRO A 1 306 ? -55.411 10.728 -42.680 1.00 19.54 306 PRO A N 1
ATOM 2448 C CA . PRO A 1 306 ? -55.815 9.613 -43.542 1.00 19.15 306 PRO A CA 1
ATOM 2449 C C . PRO A 1 306 ? -54.603 8.889 -44.099 1.00 18.73 306 PRO A C 1
ATOM 2450 O O . PRO A 1 306 ? -53.669 9.512 -44.596 1.00 19.94 306 PRO A O 1
ATOM 2454 N N . GLY A 1 307 ? -54.640 7.560 -44.043 1.00 19.55 307 GLY A N 1
ATOM 2455 C CA . GLY A 1 307 ? -53.535 6.739 -44.471 1.00 21.45 307 GLY A CA 1
ATOM 2456 C C . GLY A 1 307 ? -52.658 6.267 -43.335 1.00 20.20 307 GLY A C 1
ATOM 2457 O O . GLY A 1 307 ? -52.089 5.178 -43.415 1.00 21.10 307 GLY A O 1
ATOM 2458 N N . ARG A 1 308 ? -52.532 7.069 -42.287 1.00 21.38 308 ARG A N 1
ATOM 2459 C CA . ARG A 1 308 ? -51.906 6.603 -41.065 1.00 21.03 308 ARG A CA 1
ATOM 2460 C C . ARG A 1 308 ? -52.712 5.462 -40.475 1.00 22.73 308 ARG A C 1
ATOM 2461 O O . ARG A 1 308 ? -53.930 5.389 -40.652 1.00 23.99 308 ARG A O 1
ATOM 2469 N N . HIS A 1 309 ? -52.026 4.503 -39.899 1.00 22.81 309 HIS A N 1
ATOM 2470 C CA A HIS A 1 309 ? -52.742 3.524 -39.056 0.97 41.11 309 HIS A CA 1
ATOM 2471 C CA B HIS A 1 309 ? -52.678 3.491 -39.038 0.03 38.69 309 HIS A CA 1
ATOM 2472 C C . HIS A 1 309 ? -52.882 3.921 -37.474 1.00 21.07 309 HIS A C 1
ATOM 2473 O O . HIS A 1 309 ? -52.249 4.746 -36.790 1.00 22.28 309 HIS A O 1
ATOM 2486 N N . TRP A 1 310 ? -53.873 3.224 -36.958 1.00 20.36 310 TRP A N 1
ATOM 2487 C CA . TRP A 1 310 ? -54.364 3.641 -35.653 1.00 19.20 310 TRP A CA 1
ATOM 2488 C C . TRP A 1 310 ? -53.249 3.781 -34.616 1.00 21.67 310 TRP A C 1
ATOM 2489 O O . TRP A 1 310 ? -53.268 4.702 -33.801 1.00 23.08 310 TRP A O 1
ATOM 2500 N N . ASN A 1 311 ? -52.301 2.860 -34.599 1.00 20.80 311 ASN A N 1
ATOM 2501 C CA . ASN A 1 311 ? -51.300 2.806 -33.540 1.00 22.33 311 ASN A CA 1
ATOM 2502 C C . ASN A 1 311 ? -50.134 3.770 -33.747 1.00 19.53 311 ASN A C 1
ATOM 2503 O O . ASN A 1 311 ? -49.258 3.837 -32.886 1.00 20.31 311 ASN A O 1
ATOM 2508 N N . GLU A 1 312 ? -50.092 4.514 -34.850 1.00 18.02 312 GLU A N 1
ATOM 2509 C CA . GLU A 1 312 ? -48.929 5.361 -35.101 1.00 19.36 312 GLU A CA 1
ATOM 2510 C C . GLU A 1 312 ? -48.825 6.487 -34.074 1.00 17.74 312 GLU A C 1
ATOM 2511 O O . GLU A 1 312 ? -47.733 6.791 -33.587 1.00 18.52 312 GLU A O 1
ATOM 2517 N N . ALA A 1 313 ? -49.955 7.104 -33.722 1.00 20.22 313 ALA A N 1
ATOM 2518 C CA . ALA A 1 313 ? -49.956 8.100 -32.657 1.00 16.46 313 ALA A CA 1
ATOM 2519 C C . ALA A 1 313 ? -49.415 7.529 -31.354 1.00 15.55 313 ALA A C 1
ATOM 2520 O O . ALA A 1 313 ? -48.579 8.153 -30.695 1.00 16.81 313 ALA A O 1
ATOM 2522 N N . HIS A 1 314 ? -49.872 6.341 -30.964 1.00 16.95 314 HIS A N 1
ATOM 2523 C CA . HIS A 1 314 ? -49.405 5.775 -29.707 1.00 15.90 314 HIS A CA 1
ATOM 2524 C C . HIS A 1 314 ? -47.904 5.517 -29.743 1.00 17.17 314 HIS A C 1
ATOM 2525 O O . HIS A 1 314 ? -47.190 5.789 -28.773 1.00 12.87 314 HIS A O 1
ATOM 2532 N N . GLU A 1 315 ? -47.419 4.985 -30.857 1.00 17.59 315 GLU A N 1
ATOM 2533 C CA . GLU A 1 315 ? -45.994 4.712 -31.000 1.00 18.70 315 GLU A CA 1
ATOM 2534 C C . GLU A 1 315 ? -45.173 5.983 -30.862 1.00 15.36 315 GLU A C 1
ATOM 2535 O O . GLU A 1 315 ? -44.090 5.972 -30.270 1.00 15.22 315 GLU A O 1
ATOM 2541 N N . ALA A 1 316 ? -45.690 7.089 -31.392 1.00 15.85 316 ALA A N 1
ATOM 2542 C CA . ALA A 1 316 ? -45.021 8.373 -31.264 1.00 11.74 316 ALA A CA 1
ATOM 2543 C C . ALA A 1 316 ? -44.897 8.791 -29.804 1.00 12.81 316 ALA A C 1
ATOM 2544 O O . ALA A 1 316 ? -43.826 9.213 -29.363 1.00 15.58 316 ALA A O 1
ATOM 2546 N N . THR A 1 317 ? -45.979 8.668 -29.032 1.00 14.77 317 THR A N 1
ATOM 2547 C CA . THR A 1 317 ? -45.920 9.056 -27.628 1.00 14.78 317 THR A CA 1
ATOM 2548 C C . THR A 1 317 ? -44.949 8.184 -26.847 1.00 15.13 317 THR A C 1
ATOM 2549 O O . THR A 1 317 ? -44.267 8.680 -25.950 1.00 15.34 317 THR A O 1
ATOM 2553 N N . VAL A 1 318 ? -44.888 6.889 -27.166 1.00 16.15 318 VAL A N 1
ATOM 2554 C CA . VAL A 1 318 ? -43.937 5.992 -26.516 1.00 15.26 318 VAL A CA 1
ATOM 2555 C C . VAL A 1 318 ? -42.508 6.433 -26.810 1.00 15.10 318 VAL A C 1
ATOM 2556 O O . VAL A 1 318 ? -41.660 6.502 -25.918 1.00 14.56 318 VAL A O 1
ATOM 2560 N N . ARG A 1 319 ? -42.233 6.740 -28.070 1.00 13.80 319 ARG A N 1
ATOM 2561 C CA . ARG A 1 319 ? -40.902 7.169 -28.476 1.00 16.71 319 ARG A CA 1
ATOM 2562 C C . ARG A 1 319 ? -40.488 8.441 -27.748 1.00 16.46 319 ARG A C 1
ATOM 2563 O O . ARG A 1 319 ? -39.385 8.526 -27.199 1.00 16.26 319 ARG A O 1
ATOM 2571 N N . VAL A 1 320 ? -41.382 9.432 -27.718 1.00 14.39 320 VAL A N 1
ATOM 2572 C CA . VAL A 1 320 ? -41.093 10.720 -27.102 1.00 13.99 320 VAL A CA 1
ATOM 2573 C C . VAL A 1 320 ? -40.927 10.570 -25.598 1.00 13.88 320 VAL A C 1
ATOM 2574 O O . VAL A 1 320 ? -40.026 11.154 -24.990 1.00 15.40 320 VAL A O 1
ATOM 2578 N N . ILE A 1 321 ? -41.788 9.783 -24.968 1.00 16.03 321 ILE A N 1
ATOM 2579 C CA . ILE A 1 321 ? -41.722 9.693 -23.520 1.00 16.96 321 ILE A CA 1
ATOM 2580 C C . ILE A 1 321 ? -40.469 8.936 -23.081 1.00 14.78 321 ILE A C 1
ATOM 2581 O O . ILE A 1 321 ? -39.831 9.308 -22.097 1.00 14.09 321 ILE A O 1
ATOM 2586 N N . THR A 1 322 ? -40.097 7.870 -23.799 1.00 15.52 322 THR A N 1
ATOM 2587 C CA . THR A 1 322 ? -38.908 7.110 -23.412 1.00 18.03 322 THR A CA 1
ATOM 2588 C C . THR A 1 322 ? -37.657 7.972 -23.516 1.00 15.47 322 THR A C 1
ATOM 2589 O O . THR A 1 322 ? -36.851 8.022 -22.589 1.00 15.99 322 THR A O 1
ATOM 2593 N N . ALA A 1 323 ? -37.494 8.667 -24.641 1.00 18.07 323 ALA A N 1
ATOM 2594 C CA . ALA A 1 323 ? -36.374 9.582 -24.812 1.00 16.00 323 ALA A CA 1
ATOM 2595 C C . ALA A 1 323 ? -36.329 10.616 -23.695 1.00 15.31 323 ALA A C 1
ATOM 2596 O O . ALA A 1 323 ? -35.253 10.938 -23.170 1.00 16.85 323 ALA A O 1
ATOM 2598 N N . GLY A 1 324 ? -37.487 11.158 -23.326 1.00 13.75 324 GLY A N 1
ATOM 2599 C CA . GLY A 1 324 ? -37.509 12.169 -22.293 1.00 15.12 324 GLY A CA 1
ATOM 2600 C C . GLY A 1 324 ? -37.185 11.615 -20.924 1.00 16.75 324 GLY A C 1
ATOM 2601 O O . GLY A 1 324 ? -36.590 12.308 -20.098 1.00 18.44 324 GLY A O 1
ATOM 2602 N N . LEU A 1 325 ? -37.593 10.378 -20.652 1.00 18.60 325 LEU A N 1
ATOM 2603 C CA . LEU A 1 325 ? -37.220 9.762 -19.389 1.00 16.97 325 LEU A CA 1
ATOM 2604 C C . LEU A 1 325 ? -35.723 9.492 -19.339 1.00 17.96 325 LEU A C 1
ATOM 2605 O O . LEU A 1 325 ? -35.106 9.626 -18.282 1.00 18.10 325 LEU A O 1
ATOM 2610 N N . VAL A 1 326 ? -35.132 9.109 -20.464 1.00 18.22 326 VAL A N 1
ATOM 2611 C CA . VAL A 1 326 ? -33.681 8.964 -20.517 1.00 20.00 326 VAL A CA 1
ATOM 2612 C C . VAL A 1 326 ? -33.008 10.307 -20.252 1.00 18.88 326 VAL A C 1
ATOM 2613 O O . VAL A 1 326 ? -32.122 10.419 -19.398 1.00 18.20 326 VAL A O 1
ATOM 2617 N N . ARG A 1 327 ? -33.460 11.350 -20.926 1.00 17.08 327 ARG A N 1
ATOM 2618 C CA . ARG A 1 327 ? -32.880 12.664 -20.747 1.00 18.05 327 ARG A CA 1
ATOM 2619 C C . ARG A 1 327 ? -32.984 13.132 -19.309 1.00 20.53 327 ARG A C 1
ATOM 2620 O O . ARG A 1 327 ? -32.097 13.728 -18.778 1.00 25.06 327 ARG A O 1
ATOM 2628 N N . LEU A 1 328 ? -34.093 12.857 -18.680 1.00 15.42 328 LEU A N 1
ATOM 2629 C CA . LEU A 1 328 ? -34.273 13.254 -17.294 1.00 21.97 328 LEU A CA 1
ATOM 2630 C C . LEU A 1 328 ? -33.588 12.310 -16.318 1.00 21.82 328 LEU A C 1
ATOM 2631 O O . LEU A 1 328 ? -33.478 12.638 -15.139 1.00 23.37 328 LEU A O 1
ATOM 2636 N N . GLY A 1 329 ? -33.156 11.145 -16.767 1.00 20.89 329 GLY A N 1
ATOM 2637 C CA . GLY A 1 329 ? -32.488 10.205 -15.904 1.00 18.93 329 GLY A CA 1
ATOM 2638 C C . GLY A 1 329 ? -33.384 9.264 -15.141 1.00 21.51 329 GLY A C 1
ATOM 2639 O O . GLY A 1 329 ? -32.893 8.563 -14.252 1.00 24.82 329 GLY A O 1
ATOM 2640 N N . LEU A 1 330 ? -34.685 9.226 -15.448 1.00 21.25 330 LEU A N 1
ATOM 2641 C CA . LEU A 1 330 ? -35.550 8.239 -14.824 1.00 17.70 330 LEU A CA 1
ATOM 2642 C C . LEU A 1 330 ? -35.353 6.860 -15.428 1.00 20.72 330 LEU A C 1
ATOM 2643 O O . LEU A 1 330 ? -35.620 5.869 -14.753 1.00 23.86 330 LEU A O 1
ATOM 2648 N N . LEU A 1 331 ? -34.916 6.781 -16.680 1.00 19.19 331 LEU A N 1
ATOM 2649 C CA . LEU A 1 331 ? -34.474 5.544 -17.305 1.00 23.73 331 LEU A CA 1
ATOM 2650 C C . LEU A 1 331 ? -33.024 5.697 -17.746 1.00 22.39 331 LEU A C 1
ATOM 2651 O O . LEU A 1 331 ? -32.573 6.800 -18.042 1.00 22.27 331 LEU A O 1
ATOM 2656 N N . GLU A 1 332 ? -32.324 4.591 -17.820 1.00 27.02 332 GLU A N 1
ATOM 2657 C CA . GLU A 1 332 ? -30.972 4.588 -18.322 1.00 33.31 332 GLU A CA 1
ATOM 2658 C C . GLU A 1 332 ? -30.771 3.497 -19.378 1.00 26.83 332 GLU A C 1
ATOM 2659 O O . GLU A 1 332 ? -31.208 2.407 -19.213 1.00 24.12 332 GLU A O 1
ATOM 2665 N N . GLY A 1 333 ? -30.120 3.840 -20.468 1.00 28.85 333 GLY A N 1
ATOM 2666 C CA . GLY A 1 333 ? -29.765 2.879 -21.480 1.00 25.36 333 GLY A CA 1
ATOM 2667 C C . GLY A 1 333 ? -29.985 3.437 -22.857 1.00 24.56 333 GLY A C 1
ATOM 2668 O O . GLY A 1 333 ? -30.128 4.647 -23.044 1.00 26.00 333 GLY A O 1
ATOM 2669 N N . ASP A 1 334 ? -29.995 2.544 -23.833 1.00 25.41 334 ASP A N 1
ATOM 2670 C CA . ASP A 1 334 ? -30.272 2.928 -25.204 1.00 30.06 334 ASP A CA 1
ATOM 2671 C C . ASP A 1 334 ? -31.771 3.070 -25.413 1.00 26.30 334 ASP A C 1
ATOM 2672 O O . ASP A 1 334 ? -32.543 2.165 -25.089 1.00 26.61 334 ASP A O 1
ATOM 2677 N N . VAL A 1 335 ? -32.172 4.199 -25.985 1.00 26.12 335 VAL A N 1
ATOM 2678 C CA . VAL A 1 335 ? -33.590 4.499 -26.139 1.00 24.60 335 VAL A CA 1
ATOM 2679 C C . VAL A 1 335 ? -34.279 3.428 -26.975 1.00 25.31 335 VAL A C 1
ATOM 2680 O O . VAL A 1 335 ? -35.372 2.962 -26.636 1.00 24.09 335 VAL A O 1
ATOM 2684 N N . ASP A 1 336 ? -33.633 2.984 -28.053 1.00 25.62 336 ASP A N 1
ATOM 2685 C CA . ASP A 1 336 ? -34.307 2.019 -28.910 1.00 24.35 336 ASP A CA 1
ATOM 2686 C C . ASP A 1 336 ? -34.449 0.677 -28.211 1.00 27.55 336 ASP A C 1
ATOM 2687 O O . ASP A 1 336 ? -35.471 0.002 -28.357 1.00 24.82 336 ASP A O 1
ATOM 2692 N N . GLU A 1 337 ? -33.455 0.289 -27.416 1.00 23.97 337 GLU A N 1
ATOM 2693 C CA . GLU A 1 337 ? -33.584 -0.957 -26.674 1.00 28.04 337 GLU A CA 1
ATOM 2694 C C . GLU A 1 337 ? -34.609 -0.825 -25.557 1.00 24.47 337 GLU A C 1
ATOM 2695 O O . GLU A 1 337 ? -35.339 -1.777 -25.264 1.00 21.73 337 GLU A O 1
ATOM 2701 N N . LEU A 1 338 ? -34.648 0.337 -24.904 1.00 25.45 338 LEU A N 1
ATOM 2702 C CA . LEU A 1 338 ? -35.635 0.571 -23.861 1.00 20.12 338 LEU A CA 1
ATOM 2703 C C . LEU A 1 338 ? -37.044 0.542 -24.432 1.00 18.79 338 LEU A C 1
ATOM 2704 O O . LEU A 1 338 ? -37.967 0.043 -23.791 1.00 20.54 338 LEU A O 1
ATOM 2709 N N . ILE A 1 339 ? -37.222 1.057 -25.643 1.00 22.08 339 ILE A N 1
ATOM 2710 C CA . ILE A 1 339 ? -38.524 0.964 -26.290 1.00 21.77 339 ILE A CA 1
ATOM 2711 C C . ILE A 1 339 ? -38.842 -0.488 -26.611 1.00 23.66 339 ILE A C 1
ATOM 2712 O O . ILE A 1 339 ? -39.926 -0.988 -26.300 1.00 20.16 339 ILE A O 1
ATOM 2717 N N . ALA A 1 340 ? -37.887 -1.193 -27.211 1.00 25.57 340 ALA A N 1
ATOM 2718 C CA . ALA A 1 340 ? -38.142 -2.566 -27.630 1.00 22.47 340 ALA A CA 1
ATOM 2719 C C . ALA A 1 340 ? -38.473 -3.457 -26.444 1.00 23.32 340 ALA A C 1
ATOM 2720 O O . ALA A 1 340 ? -39.281 -4.377 -26.560 1.00 23.61 340 ALA A O 1
ATOM 2722 N N . HIS A 1 341 ? -37.883 -3.191 -25.288 1.00 24.04 341 HIS A N 1
ATOM 2723 C CA . HIS A 1 341 ? -38.139 -3.996 -24.106 1.00 26.03 341 HIS A CA 1
ATOM 2724 C C . HIS A 1 341 ? -39.117 -3.343 -23.138 1.00 22.92 341 HIS A C 1
ATOM 2725 O O . HIS A 1 341 ? -39.244 -3.797 -22.001 1.00 22.45 341 HIS A O 1
ATOM 2732 N N . GLU A 1 342 ? -39.802 -2.287 -23.574 1.00 22.88 342 GLU A N 1
ATOM 2733 C CA . GLU A 1 342 ? -40.971 -1.744 -22.882 1.00 22.14 342 GLU A CA 1
ATOM 2734 C C . GLU A 1 342 ? -40.625 -1.203 -21.501 1.00 21.13 342 GLU A C 1
ATOM 2735 O O . GLU A 1 342 ? -41.432 -1.261 -20.577 1.00 22.66 342 GLU A O 1
ATOM 2741 N N . ALA A 1 343 ? -39.417 -0.659 -21.360 1.00 21.50 343 ALA A N 1
ATOM 2742 C CA . ALA A 1 343 ? -39.020 -0.071 -20.090 1.00 18.81 343 ALA A CA 1
ATOM 2743 C C . ALA A 1 343 ? -39.935 1.070 -19.678 1.00 19.10 343 ALA A C 1
ATOM 2744 O O . ALA A 1 343 ? -40.064 1.342 -18.486 1.00 18.35 343 ALA A O 1
ATOM 2746 N N . TYR A 1 344 ? -40.551 1.748 -20.640 1.00 17.64 344 TYR A N 1
ATOM 2747 C CA . TYR A 1 344 ? -41.398 2.893 -20.334 1.00 17.78 344 TYR A CA 1
ATOM 2748 C C . TYR A 1 344 ? -42.657 2.500 -19.571 1.00 18.36 344 TYR A C 1
ATOM 2749 O O . TYR A 1 344 ? -43.251 3.350 -18.906 1.00 18.13 344 TYR A O 1
ATOM 2758 N N . LYS A 1 345 ? -43.067 1.233 -19.643 1.00 18.85 345 LYS A N 1
ATOM 2759 C CA . LYS A 1 345 ? -44.325 0.827 -19.037 1.00 18.01 345 LYS A CA 1
ATOM 2760 C C . LYS A 1 345 ? -44.308 0.936 -17.523 1.00 18.45 345 LYS A C 1
ATOM 2761 O O . LYS A 1 345 ? -45.379 0.963 -16.918 1.00 20.02 345 LYS A O 1
ATOM 2767 N N . ALA A 1 346 ? -43.133 1.016 -16.901 1.00 18.78 346 ALA A N 1
ATOM 2768 C CA . ALA A 1 346 ? -43.083 1.340 -15.482 1.00 21.78 346 ALA A CA 1
ATOM 2769 C C . ALA A 1 346 ? -43.676 2.705 -15.189 1.00 19.73 346 ALA A C 1
ATOM 2770 O O . ALA A 1 346 ? -44.064 2.968 -14.052 1.00 21.74 346 ALA A O 1
ATOM 2772 N N . PHE A 1 347 ? -43.722 3.588 -16.175 1.00 17.51 347 PHE A N 1
ATOM 2773 C CA . PHE A 1 347 ? -44.190 4.942 -15.957 1.00 16.89 347 PHE A CA 1
ATOM 2774 C C . PHE A 1 347 ? -45.371 5.320 -16.828 1.00 17.47 347 PHE A C 1
ATOM 2775 O O . PHE A 1 347 ? -46.093 6.258 -16.481 1.00 20.08 347 PHE A O 1
ATOM 2783 N N . TYR A 1 348 ? -45.587 4.624 -17.932 1.00 18.21 348 TYR A N 1
ATOM 2784 C CA . TYR A 1 348 ? -46.604 4.972 -18.918 1.00 17.68 348 TYR A CA 1
ATOM 2785 C C . TYR A 1 348 ? -47.208 3.644 -19.335 1.00 17.94 348 TYR A C 1
ATOM 2786 O O . TYR A 1 348 ? -46.722 3.026 -20.275 1.00 19.19 348 TYR A O 1
ATOM 2795 N N . MET A 1 349 ? -48.240 3.215 -18.610 1.00 17.13 349 MET A N 1
ATOM 2796 C CA . MET A 1 349 ? -48.719 1.841 -18.669 1.00 18.81 349 MET A CA 1
ATOM 2797 C C . MET A 1 349 ? -50.094 1.709 -19.319 1.00 19.70 349 MET A C 1
ATOM 2798 O O . MET A 1 349 ? -50.754 0.689 -19.137 1.00 23.08 349 MET A O 1
ATOM 2803 N N . HIS A 1 350 ? -50.536 2.702 -20.082 1.00 17.55 350 HIS A N 1
ATOM 2804 C CA . HIS A 1 350 ? -51.799 2.604 -20.799 1.00 21.86 350 HIS A CA 1
ATOM 2805 C C . HIS A 1 350 ? -51.626 3.084 -22.229 1.00 20.90 350 HIS A C 1
ATOM 2806 O O . HIS A 1 350 ? -50.585 3.617 -22.606 1.00 21.79 350 HIS A O 1
ATOM 2813 N N . ARG A 1 351 ? -52.678 2.913 -23.022 1.00 21.10 351 ARG A N 1
ATOM 2814 C CA . ARG A 1 351 ? -52.631 3.298 -24.420 1.00 18.88 351 ARG A CA 1
ATOM 2815 C C . ARG A 1 351 ? -52.780 4.809 -24.569 1.00 19.47 351 ARG A C 1
ATOM 2816 O O . ARG A 1 351 ? -53.245 5.506 -23.672 1.00 19.68 351 ARG A O 1
ATOM 2824 N N . ALA A 1 352 ? -52.371 5.305 -25.727 1.00 19.38 352 ALA A N 1
ATOM 2825 C CA . ALA A 1 352 ? -52.415 6.733 -25.994 1.00 17.01 352 ALA A CA 1
ATOM 2826 C C . ALA A 1 352 ? -53.789 7.225 -26.413 1.00 14.66 352 ALA A C 1
ATOM 2827 O O . ALA A 1 352 ? -53.947 8.435 -26.583 1.00 14.30 352 ALA A O 1
ATOM 2829 N N . GLY A 1 353 ? -54.767 6.344 -26.600 1.00 15.55 353 GLY A N 1
ATOM 2830 C CA . GLY A 1 353 ? -56.087 6.811 -26.981 1.00 16.20 353 GLY A CA 1
ATOM 2831 C C . GLY A 1 353 ? -57.054 5.695 -27.320 1.00 17.47 353 GLY A C 1
ATOM 2832 O O . GLY A 1 353 ? -56.744 4.504 -27.223 1.00 15.35 353 GLY A O 1
ATOM 2833 N N . HIS A 1 354 ? -58.245 6.124 -27.740 1.00 17.23 354 HIS A N 1
ATOM 2834 C CA . HIS A 1 354 ? -59.346 5.230 -28.062 1.00 13.77 354 HIS A CA 1
ATOM 2835 C C . HIS A 1 354 ? -60.303 5.963 -28.991 1.00 11.64 354 HIS A C 1
ATOM 2836 O O . HIS A 1 354 ? -60.293 7.189 -29.058 1.00 17.67 354 HIS A O 1
ATOM 2843 N N . TRP A 1 355 ? -61.122 5.204 -29.716 1.00 12.32 355 TRP A N 1
ATOM 2844 C CA . TRP A 1 355 ? -62.178 5.840 -30.490 1.00 14.14 355 TRP A CA 1
ATOM 2845 C C . TRP A 1 355 ? -63.068 6.658 -29.559 1.00 12.96 355 TRP A C 1
ATOM 2846 O O . TRP A 1 355 ? -63.197 6.357 -28.373 1.00 12.92 355 TRP A O 1
ATOM 2857 N N . LEU A 1 356 ? -63.686 7.690 -30.111 1.00 12.26 356 LEU A N 1
ATOM 2858 C CA . LEU A 1 356 ? -64.531 8.597 -29.349 1.00 12.04 356 LEU A CA 1
ATOM 2859 C C . LEU A 1 356 ? -65.850 8.789 -30.076 1.00 12.51 356 LEU A C 1
ATOM 2860 O O . LEU A 1 356 ? -65.867 9.025 -31.281 1.00 20.84 356 LEU A O 1
ATOM 2865 N N . GLY A 1 357 ? -66.944 8.709 -29.339 1.00 11.57 357 GLY A N 1
ATOM 2866 C CA . GLY A 1 357 ? -68.237 8.887 -29.975 1.00 12.68 357 GLY A CA 1
ATOM 2867 C C . GLY A 1 357 ? -69.374 8.823 -28.985 1.00 12.78 357 GLY A C 1
ATOM 2868 O O . GLY A 1 357 ? -69.260 9.366 -27.887 1.00 12.67 357 GLY A O 1
ATOM 2869 N N . MET A 1 358 ? -70.467 8.142 -29.351 1.00 13.00 358 MET A N 1
ATOM 2870 C CA . MET A 1 358 ? -71.608 8.080 -28.453 1.00 14.97 358 MET A CA 1
ATOM 2871 C C . MET A 1 358 ? -71.269 7.365 -27.158 1.00 13.20 358 MET A C 1
ATOM 2872 O O . MET A 1 358 ? -71.875 7.646 -26.126 1.00 14.16 358 MET A O 1
ATOM 2877 N N . ASP A 1 359 ? -70.321 6.438 -27.185 1.00 17.76 359 ASP A N 1
ATOM 2878 C CA . ASP A 1 359 ? -69.706 5.922 -25.973 1.00 15.31 359 ASP A CA 1
ATOM 2879 C C . ASP A 1 359 ? -68.292 6.486 -25.881 1.00 12.57 359 ASP A C 1
ATOM 2880 O O . ASP A 1 359 ? -67.608 6.606 -26.895 1.00 12.06 359 ASP A O 1
ATOM 2885 N N . VAL A 1 360 ? -67.847 6.828 -24.671 1.00 11.63 360 VAL A N 1
ATOM 2886 C CA . VAL A 1 360 ? -66.571 7.537 -24.568 1.00 11.74 360 VAL A CA 1
ATOM 2887 C C . VAL A 1 360 ? -65.418 6.658 -25.066 1.00 10.56 360 VAL A C 1
ATOM 2888 O O . VAL A 1 360 ? -64.526 7.134 -25.767 1.00 13.19 360 VAL A O 1
ATOM 2892 N N . HIS A 1 361 ? -65.468 5.358 -24.825 1.00 12.68 361 HIS A N 1
ATOM 2893 C CA . HIS A 1 361 ? -64.539 4.386 -25.455 1.00 13.77 361 HIS A CA 1
ATOM 2894 C C . HIS A 1 361 ? -65.462 3.843 -26.585 1.00 12.16 361 HIS A C 1
ATOM 2895 O O . HIS A 1 361 ? -66.177 2.912 -26.382 1.00 15.25 361 HIS A O 1
ATOM 2902 N N . ASP A 1 362 ? -65.384 4.445 -27.742 1.00 11.15 362 ASP A N 1
ATOM 2903 C CA . ASP A 1 362 ? -66.420 4.221 -28.736 1.00 12.25 362 ASP A CA 1
ATOM 2904 C C . ASP A 1 362 ? -66.206 2.889 -29.472 1.00 15.26 362 ASP A C 1
ATOM 2905 O O . ASP A 1 362 ? -65.145 2.266 -29.409 1.00 17.86 362 ASP A O 1
ATOM 2910 N N . VAL A 1 363 ? -67.255 2.447 -30.162 1.00 15.42 363 VAL A N 1
ATOM 2911 C CA . VAL A 1 363 ? -67.250 1.204 -30.931 1.00 17.04 363 VAL A CA 1
ATOM 2912 C C . VAL A 1 363 ? -66.392 1.380 -32.171 1.00 13.43 363 VAL A C 1
ATOM 2913 O O . VAL A 1 363 ? -66.037 2.505 -32.530 1.00 19.53 363 VAL A O 1
ATOM 2917 N N . GLY A 1 364 ? -66.105 0.277 -32.859 1.00 15.58 364 GLY A N 1
ATOM 2918 C CA . GLY A 1 364 ? -65.355 0.291 -34.101 1.00 14.47 364 GLY A CA 1
ATOM 2919 C C . GLY A 1 364 ? -64.134 -0.597 -33.989 1.00 15.30 364 GLY A C 1
ATOM 2920 O O . GLY A 1 364 ? -63.582 -0.737 -32.903 1.00 18.93 364 GLY A O 1
ATOM 2921 N N . GLU A 1 365 ? -63.712 -1.206 -35.093 1.00 19.49 365 GLU A N 1
ATOM 2922 C CA . GLU A 1 365 ? -62.651 -2.200 -35.069 1.00 22.00 365 GLU A CA 1
ATOM 2923 C C . GLU A 1 365 ? -61.288 -1.523 -35.157 1.00 17.40 365 GLU A C 1
ATOM 2924 O O . GLU A 1 365 ? -61.003 -0.799 -36.110 1.00 21.71 365 GLU A O 1
ATOM 2930 N N . TYR A 1 366 ? -60.450 -1.769 -34.158 1.00 19.66 366 TYR A N 1
ATOM 2931 C CA . TYR A 1 366 ? -59.089 -1.258 -34.173 1.00 20.23 366 TYR A CA 1
ATOM 2932 C C . TYR A 1 366 ? -58.189 -2.015 -35.143 1.00 23.33 366 TYR A C 1
ATOM 2933 O O . TYR A 1 366 ? -57.161 -1.473 -35.557 1.00 21.19 366 TYR A O 1
ATOM 2942 N N . ARG A 1 367 ? -58.546 -3.248 -35.510 1.00 25.72 367 ARG A N 1
ATOM 2943 C CA . ARG A 1 367 ? -57.731 -4.061 -36.401 1.00 29.54 367 ARG A CA 1
ATOM 2944 C C . ARG A 1 367 ? -58.584 -4.624 -37.529 1.00 25.68 367 ARG A C 1
ATOM 2945 O O . ARG A 1 367 ? -59.687 -5.118 -37.291 1.00 27.98 367 ARG A O 1
ATOM 2953 N N . VAL A 1 368 ? -58.074 -4.527 -38.751 1.00 27.52 368 VAL A N 1
ATOM 2954 C CA . VAL A 1 368 ? -58.709 -5.082 -39.937 1.00 30.50 368 VAL A CA 1
ATOM 2955 C C . VAL A 1 368 ? -57.671 -5.893 -40.700 1.00 37.01 368 VAL A C 1
ATOM 2956 O O . VAL A 1 368 ? -56.595 -5.383 -41.031 1.00 36.03 368 VAL A O 1
ATOM 2960 N N . GLY A 1 369 ? -57.992 -7.151 -40.977 1.00 38.74 369 GLY A N 1
ATOM 2961 C CA . GLY A 1 369 ? -57.065 -8.001 -41.706 1.00 40.86 369 GLY A CA 1
ATOM 2962 C C . GLY A 1 369 ? -55.741 -8.179 -41.000 1.00 38.77 369 GLY A C 1
ATOM 2963 O O . GLY A 1 369 ? -54.687 -8.125 -41.641 1.00 40.69 369 GLY A O 1
ATOM 2964 N N . GLY A 1 370 ? -55.773 -8.366 -39.684 1.00 38.78 370 GLY A N 1
ATOM 2965 C CA . GLY A 1 370 ? -54.558 -8.557 -38.924 1.00 45.50 370 GLY A CA 1
ATOM 2966 C C . GLY A 1 370 ? -53.627 -7.371 -38.902 1.00 44.22 370 GLY A C 1
ATOM 2967 O O . GLY A 1 370 ? -52.452 -7.528 -38.569 1.00 42.89 370 GLY A O 1
ATOM 2968 N N . GLU A 1 371 ? -54.133 -6.201 -39.231 1.00 43.96 371 GLU A N 1
ATOM 2969 C CA . GLU A 1 371 ? -53.317 -5.006 -39.226 1.00 42.53 371 GLU A CA 1
ATOM 2970 C C . GLU A 1 371 ? -54.048 -3.902 -38.492 1.00 32.91 371 GLU A C 1
ATOM 2971 O O . GLU A 1 371 ? -55.225 -3.953 -38.393 1.00 27.87 371 GLU A O 1
ATOM 2977 N N . TRP A 1 372 ? -53.313 -2.919 -38.006 1.00 29.59 372 TRP A N 1
ATOM 2978 C CA . TRP A 1 372 ? -53.934 -1.774 -37.366 1.00 26.77 372 TRP A CA 1
ATOM 2979 C C . TRP A 1 372 ? -54.781 -1.019 -38.376 1.00 25.51 372 TRP A C 1
ATOM 2980 O O . TRP A 1 372 ? -54.408 -0.871 -39.541 1.00 26.09 372 TRP A O 1
ATOM 2991 N N . ARG A 1 373 ? -55.926 -0.546 -37.916 1.00 22.68 373 ARG A N 1
ATOM 2992 C CA . ARG A 1 373 ? -56.869 0.132 -38.786 1.00 22.66 373 ARG A CA 1
ATOM 2993 C C . ARG A 1 373 ? -56.237 1.344 -39.443 1.00 20.46 373 ARG A C 1
ATOM 2994 O O . ARG A 1 373 ? -55.590 2.151 -38.787 1.00 24.01 373 ARG A O 1
ATOM 3002 N N . VAL A 1 374 ? -56.452 1.480 -40.738 1.00 21.39 374 VAL A N 1
ATOM 3003 C CA . VAL A 1 374 ? -56.075 2.683 -41.470 1.00 19.58 374 VAL A CA 1
ATOM 3004 C C . VAL A 1 374 ? -57.094 3.776 -41.178 1.00 17.85 374 VAL A C 1
ATOM 3005 O O . VAL A 1 374 ? -58.306 3.544 -41.255 1.00 21.02 374 VAL A O 1
ATOM 3009 N N . LEU A 1 375 ? -56.610 4.971 -40.856 1.00 17.13 375 LEU A N 1
ATOM 3010 C CA . LEU A 1 375 ? -57.492 6.088 -40.536 1.00 19.87 375 LEU A CA 1
ATOM 3011 C C . LEU A 1 375 ? -58.111 6.696 -41.797 1.00 20.55 375 LEU A C 1
ATOM 3012 O O . LEU A 1 375 ? -57.485 6.760 -42.853 1.00 20.95 375 LEU A O 1
ATOM 3017 N N . GLU A 1 376 ? -59.341 7.168 -41.667 1.00 17.49 376 GLU A N 1
ATOM 3018 C CA . GLU A 1 376 ? -60.053 7.855 -42.736 1.00 19.99 376 GLU A CA 1
ATOM 3019 C C . GLU A 1 376 ? -60.778 9.066 -42.177 1.00 17.09 376 GLU A C 1
ATOM 3020 O O . GLU A 1 376 ? -61.103 9.105 -40.986 1.00 18.04 376 GLU A O 1
ATOM 3026 N N . PRO A 1 377 ? -61.069 10.069 -43.009 1.00 19.76 377 PRO A N 1
ATOM 3027 C CA . PRO A 1 377 ? -61.797 11.243 -42.515 1.00 21.08 377 PRO A CA 1
ATOM 3028 C C . PRO A 1 377 ? -63.103 10.845 -41.843 1.00 22.04 377 PRO A C 1
ATOM 3029 O O . PRO A 1 377 ? -63.783 9.911 -42.266 1.00 18.06 377 PRO A O 1
ATOM 3033 N N . GLY A 1 378 ? -63.435 11.547 -40.771 1.00 20.13 378 GLY A N 1
ATOM 3034 C CA . GLY A 1 378 ? -64.621 11.261 -40.012 1.00 17.93 378 GLY A CA 1
ATOM 3035 C C . GLY A 1 378 ? -64.412 10.399 -38.785 1.00 16.16 378 GLY A C 1
ATOM 3036 O O . GLY A 1 378 ? -65.271 10.398 -37.910 1.00 17.91 378 GLY A O 1
ATOM 3037 N N . MET A 1 379 ? -63.308 9.659 -38.694 1.00 15.61 379 MET A N 1
ATOM 3038 C CA . MET A 1 379 ? -63.048 8.916 -37.472 1.00 13.80 379 MET A CA 1
ATOM 3039 C C . MET A 1 379 ? -62.669 9.875 -36.357 1.00 14.62 379 MET A C 1
ATOM 3040 O O . MET A 1 379 ? -62.056 10.908 -36.603 1.00 18.88 379 MET A O 1
ATOM 3045 N N . ALA A 1 380 ? -63.045 9.533 -35.131 1.00 13.36 380 ALA A N 1
ATOM 3046 C CA . ALA A 1 380 ? -62.787 10.378 -33.974 1.00 12.75 380 ALA A CA 1
ATOM 3047 C C . ALA A 1 380 ? -62.104 9.587 -32.865 1.00 11.95 380 ALA A C 1
ATOM 3048 O O . ALA A 1 380 ? -62.426 8.423 -32.630 1.00 19.14 380 ALA A O 1
ATOM 3050 N N . MET A 1 381 ? -61.188 10.238 -32.156 1.00 16.30 381 MET A N 1
ATOM 3051 C CA . MET A 1 381 ? -60.359 9.541 -31.185 1.00 13.29 381 MET A CA 1
ATOM 3052 C C . MET A 1 381 ? -59.762 10.523 -30.186 1.00 11.41 381 MET A C 1
ATOM 3053 O O . MET A 1 381 ? -59.758 11.736 -30.395 1.00 19.68 381 MET A O 1
ATOM 3058 N N . THR A 1 382 ? -59.205 9.968 -29.121 1.00 13.79 382 THR A N 1
ATOM 3059 C CA . THR A 1 382 ? -58.495 10.735 -28.111 1.00 15.12 382 THR A CA 1
ATOM 3060 C C . THR A 1 382 ? -56.987 10.553 -28.269 1.00 14.79 382 THR A C 1
ATOM 3061 O O . THR A 1 382 ? -56.513 9.634 -28.941 1.00 22.15 382 THR A O 1
ATOM 3065 N N . VAL A 1 383 ? -56.252 11.467 -27.647 1.00 14.72 383 VAL A N 1
ATOM 3066 C CA . VAL A 1 383 ? -54.800 11.452 -27.520 1.00 13.40 383 VAL A CA 1
ATOM 3067 C C . VAL A 1 383 ? -54.499 11.768 -26.067 1.00 13.35 383 VAL A C 1
ATOM 3068 O O . VAL A 1 383 ? -54.761 12.886 -25.621 1.00 17.93 383 VAL A O 1
ATOM 3072 N N . GLU A 1 384 ? -53.984 10.801 -25.326 1.00 15.95 384 GLU A N 1
ATOM 3073 C CA . GLU A 1 384 ? -53.847 11.026 -23.897 1.00 16.15 384 GLU A CA 1
ATOM 3074 C C . GLU A 1 384 ? -52.602 10.383 -23.282 1.00 15.31 384 GLU A C 1
ATOM 3075 O O . GLU A 1 384 ? -52.724 9.555 -22.378 1.00 17.66 384 GLU A O 1
ATOM 3081 N N . PRO A 1 385 ? -51.399 10.767 -23.700 1.00 15.72 385 PRO A N 1
ATOM 3082 C CA . PRO A 1 385 ? -50.195 10.251 -23.047 1.00 13.54 385 PRO A CA 1
ATOM 3083 C C . PRO A 1 385 ? -50.141 10.687 -21.591 1.00 13.52 385 PRO A C 1
ATOM 3084 O O . PRO A 1 385 ? -50.777 11.657 -21.184 1.00 13.63 385 PRO A O 1
ATOM 3088 N N . GLY A 1 386 ? -49.371 9.951 -20.802 1.00 16.31 386 GLY A N 1
ATOM 3089 C CA . GLY A 1 386 ? -49.177 10.316 -19.413 1.00 14.84 386 GLY A CA 1
ATOM 3090 C C . GLY A 1 386 ? -47.951 9.657 -18.824 1.00 14.34 386 GLY A C 1
ATOM 3091 O O . GLY A 1 386 ? -47.414 8.705 -19.384 1.00 16.22 386 GLY A O 1
ATOM 3092 N N . ILE A 1 387 ? -47.518 10.174 -17.677 1.00 17.18 387 ILE A N 1
ATOM 3093 C CA . ILE A 1 387 ? -46.378 9.640 -16.938 1.00 13.11 387 ILE A CA 1
ATOM 3094 C C . ILE A 1 387 ? -46.741 9.639 -15.465 1.00 13.03 387 ILE A C 1
ATOM 3095 O O . ILE A 1 387 ? -47.248 10.641 -14.961 1.00 14.19 387 ILE A O 1
ATOM 3100 N N . TYR A 1 388 ? -46.475 8.529 -14.775 1.00 16.86 388 TYR A N 1
ATOM 3101 C CA . TYR A 1 388 ? -46.910 8.346 -13.395 1.00 16.01 388 TYR A CA 1
ATOM 3102 C C . TYR A 1 388 ? -45.773 7.744 -12.586 1.00 17.57 388 TYR A C 1
ATOM 3103 O O . TYR A 1 388 ? -45.321 6.631 -12.867 1.00 18.89 388 TYR A O 1
ATOM 3112 N N . ILE A 1 389 ? -45.325 8.481 -11.580 1.00 18.62 389 ILE A N 1
ATOM 3113 C CA . ILE A 1 389 ? -44.253 8.050 -10.695 1.00 18.67 389 ILE A CA 1
ATOM 3114 C C . ILE A 1 389 ? -44.859 7.736 -9.345 1.00 18.05 389 ILE A C 1
ATOM 3115 O O . ILE A 1 389 ? -45.249 8.647 -8.613 1.00 17.80 389 ILE A O 1
ATOM 3120 N N . ALA A 1 390 ? -44.886 6.460 -8.991 1.00 19.38 390 ALA A N 1
ATOM 3121 C CA . ALA A 1 390 ? -45.472 6.049 -7.731 1.00 19.35 390 ALA A CA 1
ATOM 3122 C C . ALA A 1 390 ? -44.691 6.636 -6.556 1.00 21.08 390 ALA A C 1
ATOM 3123 O O . ALA A 1 390 ? -43.494 6.891 -6.665 1.00 23.18 390 ALA A O 1
ATOM 3125 N N . PRO A 1 391 ? -45.351 6.864 -5.420 1.00 21.88 391 PRO A N 1
ATOM 3126 C CA . PRO A 1 391 ? -44.656 7.458 -4.270 1.00 19.50 391 PRO A CA 1
ATOM 3127 C C . PRO A 1 391 ? -43.528 6.612 -3.718 1.00 24.95 391 PRO A C 1
ATOM 3128 O O . PRO A 1 391 ? -42.653 7.143 -3.034 1.00 22.50 391 PRO A O 1
ATOM 3132 N N . ASP A 1 392 ? -43.543 5.305 -3.947 1.00 27.72 392 ASP A N 1
ATOM 3133 C CA . ASP A 1 392 ? -42.546 4.417 -3.370 1.00 31.44 392 ASP A CA 1
ATOM 3134 C C . ASP A 1 392 ? -41.630 3.833 -4.432 1.00 24.57 392 ASP A C 1
ATOM 3135 O O . ASP A 1 392 ? -41.039 2.778 -4.221 1.00 27.02 392 ASP A O 1
ATOM 3140 N N . ASN A 1 393 ? -41.530 4.477 -5.580 1.00 22.04 393 ASN A N 1
ATOM 3141 C CA . ASN A 1 393 ? -40.630 4.006 -6.619 1.00 22.83 393 ASN A CA 1
ATOM 3142 C C . ASN A 1 393 ? -39.228 4.482 -6.276 1.00 21.74 393 ASN A C 1
ATOM 3143 O O . ASN A 1 393 ? -38.853 5.614 -6.571 1.00 21.30 393 ASN A O 1
ATOM 3148 N N . THR A 1 394 ? -38.451 3.617 -5.650 1.00 21.22 394 THR A N 1
ATOM 3149 C CA . THR A 1 394 ? -37.096 3.978 -5.264 1.00 21.02 394 THR A CA 1
ATOM 3150 C C . THR A 1 394 ? -36.091 3.804 -6.388 1.00 21.16 394 THR A C 1
ATOM 3151 O O . THR A 1 394 ? -34.898 3.990 -6.155 1.00 19.60 394 THR A O 1
ATOM 3155 N N . THR A 1 395 ? -36.523 3.434 -7.588 1.00 24.35 395 THR A N 1
ATOM 3156 C CA . THR A 1 395 ? -35.592 3.401 -8.703 1.00 22.25 395 THR A CA 1
ATOM 3157 C C . THR A 1 395 ? -35.371 4.771 -9.310 1.00 22.74 395 THR A C 1
ATOM 3158 O O . THR A 1 395 ? -34.592 4.894 -10.255 1.00 22.70 395 THR A O 1
ATOM 3162 N N . VAL A 1 396 ? -36.029 5.803 -8.803 1.00 19.86 396 VAL A N 1
ATOM 3163 C CA . VAL A 1 396 ? -35.794 7.151 -9.286 1.00 22.11 396 VAL A CA 1
ATOM 3164 C C . VAL A 1 396 ? -35.557 8.051 -8.089 1.00 19.13 396 VAL A C 1
ATOM 3165 O O . VAL A 1 396 ? -35.809 7.681 -6.943 1.00 22.70 396 VAL A O 1
ATOM 3169 N N . ALA A 1 397 ? -35.069 9.246 -8.374 1.00 21.23 397 ALA A N 1
ATOM 3170 C CA . ALA A 1 397 ? -34.764 10.185 -7.308 1.00 23.95 397 ALA A CA 1
ATOM 3171 C C . ALA A 1 397 ? -36.029 10.549 -6.543 1.00 25.94 397 ALA A C 1
ATOM 3172 O O . ALA A 1 397 ? -37.128 10.585 -7.097 1.00 25.25 397 ALA A O 1
ATOM 3174 N N . LYS A 1 398 ? -35.860 10.814 -5.251 1.00 25.36 398 LYS A N 1
ATOM 3175 C CA . LYS A 1 398 ? -36.995 11.149 -4.408 1.00 24.98 398 LYS A CA 1
ATOM 3176 C C . LYS A 1 398 ? -37.808 12.303 -4.982 1.00 24.25 398 LYS A C 1
ATOM 3177 O O . LYS A 1 398 ? -39.036 12.299 -4.883 1.00 22.85 398 LYS A O 1
ATOM 3183 N N . LYS A 1 399 ? -37.158 13.274 -5.624 1.00 26.02 399 LYS A N 1
ATOM 3184 C CA . LYS A 1 399 ? -37.879 14.464 -6.064 1.00 23.89 399 LYS A CA 1
ATOM 3185 C C . LYS A 1 399 ? -38.916 14.170 -7.146 1.00 18.60 399 LYS A C 1
ATOM 3186 O O . LYS A 1 399 ? -39.720 15.049 -7.458 1.00 17.03 399 LYS A O 1
ATOM 3192 N N . TRP A 1 400 ? -38.899 12.984 -7.746 1.00 19.21 400 TRP A N 1
ATOM 3193 C CA . TRP A 1 400 ? -39.868 12.667 -8.783 1.00 20.51 400 TRP A CA 1
ATOM 3194 C C . TRP A 1 400 ? -41.058 11.877 -8.250 1.00 19.40 400 TRP A C 1
ATOM 3195 O O . TRP A 1 400 ? -42.047 11.718 -8.969 1.00 18.49 400 TRP A O 1
ATOM 3206 N N . ARG A 1 401 ? -40.985 11.368 -7.031 1.00 17.93 401 ARG A N 1
ATOM 3207 C CA . ARG A 1 401 ? -41.959 10.389 -6.588 1.00 21.48 401 ARG A CA 1
ATOM 3208 C C . ARG A 1 401 ? -43.304 11.055 -6.282 1.00 18.36 401 ARG A C 1
ATOM 3209 O O . ARG A 1 401 ? -43.376 12.142 -5.700 1.00 21.78 401 ARG A O 1
ATOM 3217 N N . GLY A 1 402 ? -44.378 10.388 -6.682 1.00 15.98 402 GLY A N 1
ATOM 3218 C CA . GLY A 1 402 ? -45.720 10.859 -6.437 1.00 16.82 402 GLY A CA 1
ATOM 3219 C C . GLY A 1 402 ? -46.259 11.829 -7.457 1.00 18.53 402 GLY A C 1
ATOM 3220 O O . GLY A 1 402 ? -47.315 12.422 -7.223 1.00 21.76 402 GLY A O 1
ATOM 3221 N N . ILE A 1 403 ? -45.581 11.998 -8.583 1.00 19.65 403 ILE A N 1
ATOM 3222 C CA . ILE A 1 403 ? -46.004 12.901 -9.642 1.00 15.55 403 ILE A CA 1
ATOM 3223 C C . ILE A 1 403 ? -46.749 12.092 -10.689 1.00 16.53 403 ILE A C 1
ATOM 3224 O O . ILE A 1 403 ? -46.227 11.097 -11.197 1.00 15.86 403 ILE A O 1
ATOM 3229 N N . GLY A 1 404 ? -47.970 12.515 -11.001 1.00 17.08 404 GLY A N 1
ATOM 3230 C CA . GLY A 1 404 ? -48.730 11.917 -12.078 1.00 15.20 404 GLY A CA 1
ATOM 3231 C C . GLY A 1 404 ? -49.262 12.988 -13.005 1.00 18.06 404 GLY A C 1
ATOM 3232 O O . GLY A 1 404 ? -49.799 13.992 -12.531 1.00 17.44 404 GLY A O 1
ATOM 3233 N N . VAL A 1 405 ? -49.107 12.798 -14.315 1.00 15.75 405 VAL A N 1
ATOM 3234 C CA . VAL A 1 405 ? -49.474 13.793 -15.311 1.00 13.27 405 VAL A CA 1
ATOM 3235 C C . VAL A 1 405 ? -50.122 13.096 -16.494 1.00 15.68 405 VAL A C 1
ATOM 3236 O O . VAL A 1 405 ? -49.571 12.128 -17.015 1.00 15.01 405 VAL A O 1
ATOM 3240 N N . ARG A 1 406 ? -51.270 13.606 -16.939 1.00 14.18 406 ARG A N 1
ATOM 3241 C CA . ARG A 1 406 ? -51.889 13.180 -18.186 1.00 15.78 406 ARG A CA 1
ATOM 3242 C C . ARG A 1 406 ? -52.463 14.401 -18.882 1.00 13.94 406 ARG A C 1
ATOM 3243 O O . ARG A 1 406 ? -53.036 15.268 -18.226 1.00 14.97 406 ARG A O 1
ATOM 3251 N N . ILE A 1 407 ? -52.288 14.477 -20.201 1.00 11.83 407 ILE A N 1
ATOM 3252 C CA . ILE A 1 407 ? -52.770 15.597 -20.999 1.00 13.21 407 ILE A CA 1
ATOM 3253 C C . ILE A 1 407 ? -53.540 15.026 -22.183 1.00 12.88 407 ILE A C 1
ATOM 3254 O O . ILE A 1 407 ? -52.939 14.444 -23.083 1.00 14.00 407 ILE A O 1
ATOM 3259 N N . GLU A 1 408 ? -54.862 15.214 -22.198 1.00 15.06 408 GLU A N 1
ATOM 3260 C CA . GLU A 1 408 ? -55.742 14.527 -23.150 1.00 14.13 408 GLU A CA 1
ATOM 3261 C C . GLU A 1 408 ? -56.539 15.504 -24.004 1.00 11.58 408 GLU A C 1
ATOM 3262 O O . GLU A 1 408 ? -57.150 16.436 -23.479 1.00 13.24 408 GLU A O 1
ATOM 3268 N N . ASP A 1 409 ? -56.575 15.256 -25.308 1.00 14.52 409 ASP A N 1
ATOM 3269 C CA . ASP A 1 409 ? -57.398 16.013 -26.234 1.00 14.70 409 ASP A CA 1
ATOM 3270 C C . ASP A 1 409 ? -58.260 15.079 -27.082 1.00 13.86 409 ASP A C 1
ATOM 3271 O O . ASP A 1 409 ? -57.995 13.881 -27.193 1.00 20.18 409 ASP A O 1
ATOM 3276 N N . ASP A 1 410 ? -59.300 15.655 -27.681 1.00 13.49 410 ASP A N 1
ATOM 3277 C CA . ASP A 1 410 ? -60.168 14.942 -28.604 1.00 14.09 410 ASP A CA 1
ATOM 3278 C C . ASP A 1 410 ? -59.950 15.438 -30.025 1.00 13.34 410 ASP A C 1
ATOM 3279 O O . ASP A 1 410 ? -59.770 16.632 -30.257 1.00 20.23 410 ASP A O 1
ATOM 3284 N N . VAL A 1 411 ? -60.044 14.525 -30.978 1.00 14.86 411 VAL A N 1
ATOM 3285 C CA . VAL A 1 411 ? -59.558 14.769 -32.321 1.00 14.51 411 VAL A CA 1
ATOM 3286 C C . VAL A 1 411 ? -60.480 14.127 -33.353 1.00 16.51 411 VAL A C 1
ATOM 3287 O O . VAL A 1 411 ? -61.048 13.060 -33.115 1.00 16.10 411 VAL A O 1
ATOM 3291 N N . VAL A 1 412 ? -60.624 14.782 -34.500 1.00 17.10 412 VAL A N 1
ATOM 3292 C CA . VAL A 1 412 ? -61.345 14.238 -35.637 1.00 15.50 412 VAL A CA 1
ATOM 3293 C C . VAL A 1 412 ? -60.437 14.248 -36.859 1.00 18.57 412 VAL A C 1
ATOM 3294 O O . VAL A 1 412 ? -59.867 15.281 -37.202 1.00 18.16 412 VAL A O 1
ATOM 3298 N N . VAL A 1 413 ? -60.340 13.107 -37.526 1.00 16.97 413 VAL A N 1
ATOM 3299 C CA . VAL A 1 413 ? -59.555 13.004 -38.746 1.00 21.57 413 VAL A CA 1
ATOM 3300 C C . VAL A 1 413 ? -60.223 13.800 -39.855 1.00 18.94 413 VAL A C 1
ATOM 3301 O O . VAL A 1 413 ? -61.423 13.655 -40.111 1.00 22.90 413 VAL A O 1
ATOM 3305 N N . THR A 1 414 ? -59.444 14.613 -40.536 1.00 21.92 414 THR A N 1
ATOM 3306 C CA . THR A 1 414 ? -59.904 15.433 -41.640 1.00 21.53 414 THR A CA 1
ATOM 3307 C C . THR A 1 414 ? -59.233 14.973 -42.922 1.00 26.15 414 THR A C 1
ATOM 3308 O O . THR A 1 414 ? -58.440 14.036 -42.925 1.00 26.31 414 THR A O 1
ATOM 3312 N N . ARG A 1 415 ? -59.535 15.663 -44.019 1.00 28.49 415 ARG A N 1
ATOM 3313 C CA . ARG A 1 415 ? -59.064 15.181 -45.310 1.00 28.27 415 ARG A CA 1
ATOM 3314 C C . ARG A 1 415 ? -57.551 15.245 -45.415 1.00 29.41 415 ARG A C 1
ATOM 3315 O O . ARG A 1 415 ? -56.954 14.445 -46.134 1.00 33.27 415 ARG A O 1
ATOM 3323 N N . ASN A 1 416 ? -56.913 16.159 -44.696 1.00 28.23 416 ASN A N 1
ATOM 3324 C CA . ASN A 1 416 ? -55.473 16.313 -44.763 1.00 30.09 416 ASN A CA 1
ATOM 3325 C C . ASN A 1 416 ? -54.778 16.108 -43.439 1.00 29.85 416 ASN A C 1
ATOM 3326 O O . ASN A 1 416 ? -53.569 16.324 -43.359 1.00 34.06 416 ASN A O 1
ATOM 3331 N N . GLY A 1 417 ? -55.490 15.715 -42.399 1.00 26.45 417 GLY A N 1
ATOM 3332 C CA . GLY A 1 417 ? -54.861 15.639 -41.106 1.00 22.66 417 GLY A CA 1
ATOM 3333 C C . GLY A 1 417 ? -55.875 15.367 -40.032 1.00 21.51 417 GLY A C 1
ATOM 3334 O O . GLY A 1 417 ? -56.677 14.445 -40.161 1.00 19.74 417 GLY A O 1
ATOM 3335 N N . CYS A 1 418 ? -55.845 16.156 -38.969 1.00 20.61 418 CYS A N 1
ATOM 3336 C CA . CYS A 1 418 ? -56.859 16.035 -37.945 1.00 19.54 418 CYS A CA 1
ATOM 3337 C C . CYS A 1 418 ? -57.186 17.413 -37.407 1.00 18.27 418 CYS A C 1
ATOM 3338 O O . CYS A 1 418 ? -56.443 18.376 -37.605 1.00 20.51 418 CYS A O 1
ATOM 3341 N N . GLU A 1 419 ? -58.336 17.486 -36.750 1.00 20.28 419 GLU A N 1
ATOM 3342 C CA . GLU A 1 419 ? -58.857 18.686 -36.123 1.00 18.91 419 GLU A CA 1
ATOM 3343 C C . GLU A 1 419 ? -58.937 18.418 -34.628 1.00 16.57 419 GLU A C 1
ATOM 3344 O O . GLU A 1 419 ? -59.578 17.455 -34.210 1.00 18.38 419 GLU A O 1
ATOM 3350 N N . VAL A 1 420 ? -58.286 19.248 -33.831 1.00 14.63 420 VAL A N 1
ATOM 3351 C CA . VAL A 1 420 ? -58.361 19.140 -32.379 1.00 17.39 420 VAL A CA 1
ATOM 3352 C C . VAL A 1 420 ? -59.579 19.923 -31.895 1.00 16.57 420 VAL A C 1
ATOM 3353 O O . VAL A 1 420 ? -59.731 21.102 -32.217 1.00 20.75 420 VAL A O 1
ATOM 3357 N N . LEU A 1 421 ? -60.442 19.271 -31.122 1.00 16.58 421 LEU A N 1
ATOM 3358 C CA . LEU A 1 421 ? -61.676 19.896 -30.661 1.00 15.66 421 LEU A CA 1
ATOM 3359 C C . LEU A 1 421 ? -61.549 20.550 -29.304 1.00 16.19 421 LEU A C 1
ATOM 3360 O O . LEU A 1 421 ? -62.482 21.224 -28.875 1.00 16.59 421 LEU A O 1
ATOM 3365 N N . THR A 1 422 ? -60.437 20.352 -28.611 1.00 17.01 422 THR A N 1
ATOM 3366 C CA . THR A 1 422 ? -60.350 20.661 -27.197 1.00 14.91 422 THR A CA 1
ATOM 3367 C C . THR A 1 422 ? -59.271 21.702 -26.910 1.00 15.04 422 THR A C 1
ATOM 3368 O O . THR A 1 422 ? -58.734 21.760 -25.813 1.00 17.68 422 THR A O 1
ATOM 3372 N N . ASN A 1 423 ? -58.957 22.534 -27.894 1.00 18.10 423 ASN A N 1
ATOM 3373 C CA . ASN A 1 423 ? -58.011 23.620 -27.702 1.00 16.35 423 ASN A CA 1
ATOM 3374 C C . ASN A 1 423 ? -58.543 24.735 -26.821 1.00 17.09 423 ASN A C 1
ATOM 3375 O O . ASN A 1 423 ? -57.779 25.638 -26.472 1.00 19.56 423 ASN A O 1
ATOM 3380 N N . GLY A 1 424 ? -59.821 24.711 -26.464 1.00 17.46 424 GLY A N 1
ATOM 3381 C CA . GLY A 1 424 ? -60.377 25.815 -25.715 1.00 16.35 424 GLY A CA 1
ATOM 3382 C C . GLY A 1 424 ? -59.968 25.862 -24.266 1.00 16.57 424 GLY A C 1
ATOM 3383 O O . GLY A 1 424 ? -60.296 26.837 -23.587 1.00 19.46 424 GLY A O 1
ATOM 3384 N N . VAL A 1 425 ? -59.299 24.831 -23.766 1.00 15.96 425 VAL A N 1
ATOM 3385 C CA . VAL A 1 425 ? -58.747 24.842 -22.422 1.00 13.65 425 VAL A CA 1
ATOM 3386 C C . VAL A 1 425 ? -57.241 24.644 -22.549 1.00 15.14 425 VAL A C 1
ATOM 3387 O O . VAL A 1 425 ? -56.788 23.617 -23.057 1.00 13.43 425 VAL A O 1
ATOM 3391 N N . PRO A 1 426 ? -56.441 25.608 -22.120 1.00 16.21 426 PRO A N 1
ATOM 3392 C CA . PRO A 1 426 ? -55.020 25.610 -22.464 1.00 18.59 426 PRO A CA 1
ATOM 3393 C C . PRO A 1 426 ? -54.275 24.467 -21.806 1.00 16.07 426 PRO A C 1
ATOM 3394 O O . PRO A 1 426 ? -54.733 23.857 -20.846 1.00 15.33 426 PRO A O 1
ATOM 3398 N N . LYS A 1 427 ? -53.080 24.223 -22.324 1.00 19.82 427 LYS A N 1
ATOM 3399 C CA . LYS A 1 427 ? -52.223 23.190 -21.776 1.00 15.90 427 LYS A CA 1
ATOM 3400 C C . LYS A 1 427 ? -50.752 23.573 -21.645 1.00 17.76 427 LYS A C 1
ATOM 3401 O O . LYS A 1 427 ? -50.004 22.764 -21.106 1.00 17.84 427 LYS A O 1
ATOM 3407 N N . THR A 1 428 ? -50.299 24.738 -22.109 1.00 16.60 428 THR A N 1
ATOM 3408 C CA . THR A 1 428 ? -48.912 25.107 -21.855 1.00 18.68 428 THR A CA 1
ATOM 3409 C C . THR A 1 428 ? -48.760 25.558 -20.409 1.00 17.66 428 THR A C 1
ATOM 3410 O O . THR A 1 428 ? -49.708 26.033 -19.780 1.00 15.30 428 THR A O 1
ATOM 3414 N N . VAL A 1 429 ? -47.550 25.381 -19.881 1.00 16.98 429 VAL A N 1
ATOM 3415 C CA . VAL A 1 429 ? -47.271 25.785 -18.509 1.00 19.52 429 VAL A CA 1
ATOM 3416 C C . VAL A 1 429 ? -47.576 27.264 -18.324 1.00 19.26 429 VAL A C 1
ATOM 3417 O O . VAL A 1 429 ? -48.205 27.665 -17.344 1.00 21.34 429 VAL A O 1
ATOM 3421 N N . ALA A 1 430 ? -47.144 28.090 -19.274 1.00 20.30 430 ALA A N 1
ATOM 3422 C CA . ALA A 1 430 ? -47.348 29.527 -19.164 1.00 20.50 430 ALA A CA 1
ATOM 3423 C C . ALA A 1 430 ? -48.833 29.866 -19.096 1.00 20.45 430 ALA A C 1
ATOM 3424 O O . ALA A 1 430 ? -49.268 30.574 -18.186 1.00 23.01 430 ALA A O 1
ATOM 3426 N N . GLU A 1 431 ? -49.633 29.336 -20.029 1.00 19.21 431 GLU A N 1
ATOM 3427 C CA . GLU A 1 431 ? -51.054 29.682 -20.070 1.00 18.96 431 GLU A CA 1
ATOM 3428 C C . GLU A 1 431 ? -51.781 29.215 -18.821 1.00 18.22 431 GLU A C 1
ATOM 3429 O O . GLU A 1 431 ? -52.627 29.933 -18.281 1.00 22.08 431 GLU A O 1
ATOM 3435 N N . ILE A 1 432 ? -51.457 28.021 -18.342 1.00 16.48 432 ILE A N 1
ATOM 3436 C CA . ILE A 1 432 ? -52.085 27.518 -17.130 1.00 15.69 432 ILE A CA 1
ATOM 3437 C C . ILE A 1 432 ? -51.745 28.411 -15.950 1.00 19.35 432 ILE A C 1
ATOM 3438 O O . ILE A 1 432 ? -52.626 28.826 -15.193 1.00 19.47 432 ILE A O 1
ATOM 3443 N N . GLU A 1 433 ? -50.459 28.702 -15.756 1.00 20.51 433 GLU A N 1
ATOM 3444 C CA . GLU A 1 433 ? -50.091 29.503 -14.597 1.00 20.02 433 GLU A CA 1
ATOM 3445 C C . GLU A 1 433 ? -50.690 30.899 -14.703 1.00 22.64 433 GLU A C 1
ATOM 3446 O O . GLU A 1 433 ? -51.125 31.474 -13.703 1.00 21.28 433 GLU A O 1
ATOM 3452 N N . ALA A 1 434 ? -50.763 31.436 -15.917 1.00 19.85 434 ALA A N 1
ATOM 3453 C CA . ALA A 1 434 ? -51.352 32.755 -16.109 1.00 22.74 434 ALA A CA 1
ATOM 3454 C C . ALA A 1 434 ? -52.840 32.727 -15.810 1.00 24.31 434 ALA A C 1
ATOM 3455 O O . ALA A 1 434 ? -53.370 33.622 -15.148 1.00 21.19 434 ALA A O 1
ATOM 3457 N N . LEU A 1 435 ? -53.519 31.681 -16.274 1.00 25.91 435 LEU A N 1
ATOM 3458 C CA . LEU A 1 435 ? -54.938 31.519 -15.998 1.00 25.26 435 LEU A CA 1
ATOM 3459 C C . LEU A 1 435 ? -55.195 31.471 -14.503 1.00 26.10 435 LEU A C 1
ATOM 3460 O O . LEU A 1 435 ? -56.130 32.104 -14.007 1.00 24.60 435 LEU A O 1
ATOM 3465 N N . MET A 1 436 ? -54.371 30.731 -13.768 1.00 22.43 436 MET A N 1
ATOM 3466 C CA . MET A 1 436 ? -54.606 30.599 -12.337 1.00 25.13 436 MET A CA 1
ATOM 3467 C C . MET A 1 436 ? -54.212 31.869 -11.596 1.00 28.93 436 MET A C 1
ATOM 3468 O O . MET A 1 436 ? -54.826 32.214 -10.587 1.00 30.09 436 MET A O 1
ATOM 3473 N N . ALA A 1 437 ? -53.183 32.564 -12.075 1.00 29.34 437 ALA A N 1
ATOM 3474 C CA . ALA A 1 437 ? -52.765 33.807 -11.437 1.00 27.35 437 ALA A CA 1
ATOM 3475 C C . ALA A 1 437 ? -53.838 34.873 -11.579 1.00 31.83 437 ALA A C 1
ATOM 3476 O O . ALA A 1 437 ? -54.166 35.577 -10.618 1.00 32.90 437 ALA A O 1
ATOM 3478 N N . ALA A 1 438 ? -54.399 35.001 -12.777 1.00 24.95 438 ALA A N 1
ATOM 3479 C CA . ALA A 1 438 ? -55.432 36.001 -12.993 1.00 28.63 438 ALA A CA 1
ATOM 3480 C C . ALA A 1 438 ? -56.648 35.720 -12.128 1.00 36.04 438 ALA A C 1
ATOM 3481 O O . ALA A 1 438 ? -57.181 36.627 -11.494 1.00 37.15 438 ALA A O 1
ATOM 3483 N N . ALA A 1 439 ? -57.074 34.462 -12.046 1.00 34.89 439 ALA A N 1
ATOM 3484 C CA . ALA A 1 439 ? -58.249 34.156 -11.240 1.00 34.59 439 ALA A CA 1
ATOM 3485 C C . ALA A 1 439 ? -58.001 34.419 -9.761 1.00 37.50 439 ALA A C 1
ATOM 3486 O O . ALA A 1 439 ? -58.907 34.858 -9.049 1.00 37.25 439 ALA A O 1
ATOM 3488 N N . LYS A 1 440 ? -56.800 34.124 -9.269 1.00 36.40 440 LYS A N 1
ATOM 3489 C CA . LYS A 1 440 ? -56.541 34.323 -7.850 1.00 42.49 440 LYS A CA 1
ATOM 3490 C C . LYS A 1 440 ? -56.614 35.799 -7.501 1.00 45.72 440 LYS A C 1
ATOM 3491 O O . LYS A 1 440 ? -57.152 36.172 -6.455 1.00 49.32 440 LYS A O 1
ATOM 3497 N N . SER A 1 441 ? -56.127 36.658 -8.397 1.00 50.86 441 SER A N 1
ATOM 3498 C CA . SER A 1 441 ? -56.085 38.085 -8.104 1.00 53.42 441 SER A CA 1
ATOM 3499 C C . SER A 1 441 ? -57.461 38.729 -8.210 1.00 55.39 441 SER A C 1
ATOM 3500 O O . SER A 1 441 ? -57.801 39.599 -7.402 1.00 59.18 441 SER A O 1
ATOM 3503 N N . GLU A 1 442 ? -58.249 38.330 -9.180 1.00 55.86 442 GLU A N 1
ATOM 3504 C CA . GLU A 1 442 ? -59.548 38.935 -9.300 1.00 59.54 442 GLU A CA 1
ATOM 3505 C C . GLU A 1 442 ? -60.490 38.334 -8.275 1.00 55.51 442 GLU A C 1
ATOM 3506 O O . GLU A 1 442 ? -61.227 39.045 -7.638 1.00 55.90 442 GLU A O 1
ATOM 3512 N N . MET B 1 1 ? -49.617 -6.525 5.310 1.00 57.69 1 MET B N 1
ATOM 3513 C CA . MET B 1 1 ? -48.323 -7.184 5.246 1.00 51.95 1 MET B CA 1
ATOM 3514 C C . MET B 1 1 ? -48.333 -8.060 4.020 1.00 38.95 1 MET B C 1
ATOM 3515 O O . MET B 1 1 ? -49.241 -8.788 3.754 1.00 42.04 1 MET B O 1
ATOM 3520 N N . ILE B 1 2 ? -47.282 -7.918 3.282 1.00 35.21 2 ILE B N 1
ATOM 3521 C CA . ILE B 1 2 ? -47.127 -8.559 1.986 1.00 34.03 2 ILE B CA 1
ATOM 3522 C C . ILE B 1 2 ? -46.807 -10.039 2.181 1.00 30.24 2 ILE B C 1
ATOM 3523 O O . ILE B 1 2 ? -46.138 -10.430 3.147 1.00 32.65 2 ILE B O 1
ATOM 3528 N N . ARG B 1 3 ? -47.292 -10.878 1.275 1.00 25.18 3 ARG B N 1
ATOM 3529 C CA . ARG B 1 3 ? -47.077 -12.310 1.424 1.00 22.86 3 ARG B CA 1
ATOM 3530 C C . ARG B 1 3 ? -47.383 -12.994 0.104 1.00 20.25 3 ARG B C 1
ATOM 3531 O O . ARG B 1 3 ? -48.055 -12.437 -0.761 1.00 25.22 3 ARG B O 1
ATOM 3539 N N . ILE B 1 4 ? -46.885 -14.209 -0.036 1.00 21.84 4 ILE B N 1
ATOM 3540 C CA . ILE B 1 4 ? -47.198 -14.999 -1.227 1.00 20.73 4 ILE B CA 1
ATOM 3541 C C . ILE B 1 4 ? -48.654 -15.454 -1.159 1.00 22.72 4 ILE B C 1
ATOM 3542 O O . ILE B 1 4 ? -49.068 -16.035 -0.145 1.00 21.71 4 ILE B O 1
ATOM 3547 N N . PRO B 1 5 ? -49.453 -15.239 -2.192 1.00 22.67 5 PRO B N 1
ATOM 3548 C CA . PRO B 1 5 ? -50.853 -15.655 -2.133 1.00 23.54 5 PRO B CA 1
ATOM 3549 C C . PRO B 1 5 ? -51.002 -17.164 -2.278 1.00 23.64 5 PRO B C 1
ATOM 3550 O O . PRO B 1 5 ? -50.163 -17.855 -2.855 1.00 22.85 5 PRO B O 1
ATOM 3554 N N . LYS B 1 6 ? -52.117 -17.656 -1.733 1.00 25.38 6 LYS B N 1
ATOM 3555 C CA . LYS B 1 6 ? -52.452 -19.075 -1.759 1.00 24.06 6 LYS B CA 1
ATOM 3556 C C . LYS B 1 6 ? -52.409 -19.655 -3.164 1.00 24.10 6 LYS B C 1
ATOM 3557 O O . LYS B 1 6 ? -51.969 -20.790 -3.349 1.00 25.84 6 LYS B O 1
ATOM 3563 N N . SER B 1 7 ? -52.865 -18.903 -4.161 1.00 23.22 7 SER B N 1
ATOM 3564 C CA . SER B 1 7 ? -52.884 -19.437 -5.512 1.00 23.51 7 SER B CA 1
ATOM 3565 C C . SER B 1 7 ? -51.480 -19.664 -6.047 1.00 24.87 7 SER B C 1
ATOM 3566 O O . SER B 1 7 ? -51.280 -20.539 -6.891 1.00 24.83 7 SER B O 1
ATOM 3569 N N . GLU B 1 8 ? -50.496 -18.899 -5.585 1.00 22.62 8 GLU B N 1
ATOM 3570 C CA . GLU B 1 8 ? -49.174 -19.075 -6.161 1.00 20.53 8 GLU B CA 1
ATOM 3571 C C . GLU B 1 8 ? -48.560 -20.391 -5.714 1.00 23.78 8 GLU B C 1
ATOM 3572 O O . GLU B 1 8 ? -47.937 -21.082 -6.519 1.00 24.31 8 GLU B O 1
ATOM 3578 N N . TYR B 1 9 ? -48.746 -20.774 -4.448 1.00 20.70 9 TYR B N 1
ATOM 3579 C CA . TYR B 1 9 ? -48.267 -22.081 -4.007 1.00 22.19 9 TYR B CA 1
ATOM 3580 C C . TYR B 1 9 ? -48.831 -23.195 -4.885 1.00 22.33 9 TYR B C 1
ATOM 3581 O O . TYR B 1 9 ? -48.119 -24.140 -5.241 1.00 20.96 9 TYR B O 1
ATOM 3590 N N . ALA B 1 10 ? -50.100 -23.081 -5.276 1.00 25.90 10 ALA B N 1
ATOM 3591 C CA . ALA B 1 10 ? -50.705 -24.094 -6.130 1.00 25.38 10 ALA B CA 1
ATOM 3592 C C . ALA B 1 10 ? -50.061 -24.112 -7.504 1.00 21.65 10 ALA B C 1
ATOM 3593 O O . ALA B 1 10 ? -49.845 -25.184 -8.077 1.00 24.22 10 ALA B O 1
ATOM 3595 N N . ARG B 1 11 ? -49.751 -22.935 -8.051 1.00 23.01 11 ARG B N 1
ATOM 3596 C CA . ARG B 1 11 ? -49.099 -22.868 -9.354 1.00 21.93 11 ARG B CA 1
ATOM 3597 C C . ARG B 1 11 ? -47.713 -23.494 -9.311 1.00 19.27 11 ARG B C 1
ATOM 3598 O O . ARG B 1 11 ? -47.269 -24.097 -10.290 1.00 24.82 11 ARG B O 1
ATOM 3606 N N . ARG B 1 12 ? -47.006 -23.344 -8.193 1.00 20.15 12 ARG B N 1
ATOM 3607 C CA . ARG B 1 12 ? -45.673 -23.929 -8.085 1.00 23.38 12 ARG B CA 1
ATOM 3608 C C . ARG B 1 12 ? -45.753 -25.447 -8.018 1.00 23.20 12 ARG B C 1
ATOM 3609 O O . ARG B 1 12 ? -44.946 -26.145 -8.638 1.00 20.88 12 ARG B O 1
ATOM 3617 N N . ARG B 1 13 ? -46.720 -25.962 -7.258 1.00 20.34 13 ARG B N 1
ATOM 3618 C CA . ARG B 1 13 ? -46.971 -27.394 -7.213 1.00 21.70 13 ARG B CA 1
ATOM 3619 C C . ARG B 1 13 ? -47.243 -27.946 -8.604 1.00 26.85 13 ARG B C 1
ATOM 3620 O O . ARG B 1 13 ? -46.712 -28.991 -8.986 1.00 25.72 13 ARG B O 1
ATOM 3628 N N . LYS B 1 14 ? -48.072 -27.246 -9.378 1.00 25.87 14 LYS B N 1
ATOM 3629 C CA . LYS B 1 14 ? -48.386 -27.688 -10.729 1.00 24.97 14 LYS B CA 1
ATOM 3630 C C . LYS B 1 14 ? -47.156 -27.655 -11.625 1.00 24.49 14 LYS B C 1
ATOM 3631 O O . LYS B 1 14 ? -46.908 -28.599 -12.379 1.00 24.04 14 LYS B O 1
ATOM 3637 N N . ALA B 1 15 ? -46.373 -26.580 -11.557 1.00 21.19 15 ALA B N 1
ATOM 3638 C CA . ALA B 1 15 ? -45.181 -26.485 -12.393 1.00 23.23 15 ALA B CA 1
ATOM 3639 C C . ALA B 1 15 ? -44.183 -27.582 -12.066 1.00 23.50 15 ALA B C 1
ATOM 3640 O O . ALA B 1 15 ? -43.560 -28.147 -12.965 1.00 25.55 15 ALA B O 1
ATOM 3642 N N . LEU B 1 16 ? -44.015 -27.897 -10.786 1.00 25.11 16 LEU B N 1
ATOM 3643 C CA . LEU B 1 16 ? -43.104 -28.973 -10.421 1.00 22.41 16 LEU B CA 1
ATOM 3644 C C . LEU B 1 16 ? -43.604 -30.311 -10.945 1.00 25.43 16 LEU B C 1
ATOM 3645 O O . LEU B 1 16 ? -42.847 -31.074 -11.555 1.00 27.73 16 LEU B O 1
ATOM 3650 N N . MET B 1 17 ? -44.882 -30.608 -10.729 1.00 23.34 17 MET B N 1
ATOM 3651 C CA . MET B 1 17 ? -45.405 -31.880 -11.198 1.00 25.73 17 MET B CA 1
ATOM 3652 C C . MET B 1 17 ? -45.305 -31.992 -12.707 1.00 27.35 17 MET B C 1
ATOM 3653 O O . MET B 1 17 ? -45.140 -33.093 -13.232 1.00 34.18 17 MET B O 1
ATOM 3658 N N . ALA B 1 18 ? -45.355 -30.870 -13.422 1.00 28.19 18 ALA B N 1
ATOM 3659 C CA . ALA B 1 18 ? -45.254 -30.945 -14.871 1.00 28.70 18 ALA B CA 1
ATOM 3660 C C . ALA B 1 18 ? -43.847 -31.291 -15.333 1.00 31.11 18 ALA B C 1
ATOM 3661 O O . ALA B 1 18 ? -43.666 -31.675 -16.488 1.00 31.32 18 ALA B O 1
ATOM 3663 N N . GLN B 1 19 ? -42.852 -31.170 -14.461 1.00 30.59 19 GLN B N 1
ATOM 3664 C CA . GLN B 1 19 ? -41.494 -31.566 -14.789 1.00 30.73 19 GLN B CA 1
ATOM 3665 C C . GLN B 1 19 ? -41.162 -32.973 -14.322 1.00 33.87 19 GLN B C 1
ATOM 3666 O O . GLN B 1 19 ? -40.176 -33.541 -14.788 1.00 36.66 19 GLN B O 1
ATOM 3672 N N . MET B 1 20 ? -41.949 -33.541 -13.419 1.00 31.61 20 MET B N 1
ATOM 3673 C CA . MET B 1 20 ? -41.695 -34.888 -12.932 1.00 32.89 20 MET B CA 1
ATOM 3674 C C . MET B 1 20 ? -42.081 -35.923 -13.981 1.00 37.17 20 MET B C 1
ATOM 3675 O O . MET B 1 20 ? -43.062 -35.757 -14.706 1.00 33.80 20 MET B O 1
ATOM 3680 N N . GLU B 1 21 ? -41.302 -36.993 -14.055 1.00 36.51 21 GLU B N 1
ATOM 3681 C CA . GLU B 1 21 ? -41.631 -38.077 -14.958 1.00 38.03 21 GLU B CA 1
ATOM 3682 C C . GLU B 1 21 ? -42.904 -38.773 -14.490 1.00 37.08 21 GLU B C 1
ATOM 3683 O O . GLU B 1 21 ? -43.208 -38.779 -13.297 1.00 38.88 21 GLU B O 1
ATOM 3689 N N . PRO B 1 22 ? -43.658 -39.375 -15.412 1.00 40.37 22 PRO B N 1
ATOM 3690 C CA . PRO B 1 22 ? -44.912 -40.030 -15.033 1.00 38.16 22 PRO B CA 1
ATOM 3691 C C . PRO B 1 22 ? -44.712 -41.103 -13.977 1.00 36.08 22 PRO B C 1
ATOM 3692 O O . PRO B 1 22 ? -43.634 -41.681 -13.828 1.00 37.06 22 PRO B O 1
ATOM 3696 N N . ASN B 1 23 ? -45.791 -41.362 -13.240 1.00 33.85 23 ASN B N 1
ATOM 3697 C CA . ASN B 1 23 ? -45.834 -42.420 -12.235 1.00 38.47 23 ASN B CA 1
ATOM 3698 C C . ASN B 1 23 ? -44.747 -42.225 -11.189 1.00 37.78 23 ASN B C 1
ATOM 3699 O O . ASN B 1 23 ? -44.072 -43.167 -10.778 1.00 36.64 23 ASN B O 1
ATOM 3704 N N . SER B 1 24 ? -44.565 -40.990 -10.756 1.00 34.60 24 SER B N 1
ATOM 3705 C CA . SER B 1 24 ? -43.580 -40.695 -9.736 1.00 32.90 24 SER B CA 1
ATOM 3706 C C . SER B 1 24 ? -44.254 -39.992 -8.572 1.00 27.51 24 SER B C 1
ATOM 3707 O O . SER B 1 24 ? -45.445 -39.693 -8.611 1.00 30.05 24 SER B O 1
ATOM 3710 N N . ILE B 1 25 ? -43.481 -39.760 -7.519 1.00 27.36 25 ILE B N 1
ATOM 3711 C CA . ILE B 1 25 ? -43.988 -39.106 -6.321 1.00 28.86 25 ILE B CA 1
ATOM 3712 C C . ILE B 1 25 ? -42.868 -38.282 -5.703 1.00 27.58 25 ILE B C 1
ATOM 3713 O O . ILE B 1 25 ? -41.721 -38.726 -5.636 1.00 27.86 25 ILE B O 1
ATOM 3718 N N . ALA B 1 26 ? -43.203 -37.075 -5.261 1.00 27.20 26 ALA B N 1
ATOM 3719 C CA . ALA B 1 26 ? -42.272 -36.199 -4.565 1.00 25.78 26 ALA B CA 1
ATOM 3720 C C . ALA B 1 26 ? -42.698 -36.043 -3.116 1.00 23.60 26 ALA B C 1
ATOM 3721 O O . ALA B 1 26 ? -43.887 -35.915 -2.822 1.00 24.82 26 ALA B O 1
ATOM 3723 N N . ILE B 1 27 ? -41.724 -36.052 -2.215 1.00 22.24 27 ILE B N 1
ATOM 3724 C CA . ILE B 1 27 ? -41.977 -36.025 -0.782 1.00 23.24 27 ILE B CA 1
ATOM 3725 C C . ILE B 1 27 ? -41.043 -35.013 -0.132 1.00 21.97 27 ILE B C 1
ATOM 3726 O O . ILE B 1 27 ? -39.830 -35.061 -0.350 1.00 21.63 27 ILE B O 1
ATOM 3731 N N . LEU B 1 28 ? -41.603 -34.116 0.683 1.00 21.75 28 LEU B N 1
ATOM 3732 C CA . LEU B 1 28 ? -40.821 -33.110 1.405 1.00 21.26 28 LEU B CA 1
ATOM 3733 C C . LEU B 1 28 ? -41.278 -33.010 2.856 1.00 17.23 28 LEU B C 1
ATOM 3734 O O . LEU B 1 28 ? -42.484 -32.862 3.116 1.00 20.11 28 LEU B O 1
ATOM 3739 N N . PRO B 1 29 ? -40.358 -33.065 3.809 1.00 17.92 29 PRO B N 1
ATOM 3740 C CA . PRO B 1 29 ? -40.711 -32.846 5.209 1.00 20.67 29 PRO B CA 1
ATOM 3741 C C . PRO B 1 29 ? -40.596 -31.382 5.614 1.00 20.08 29 PRO B C 1
ATOM 3742 O O . PRO B 1 29 ? -39.921 -30.583 4.977 1.00 23.01 29 PRO B O 1
ATOM 3746 N N . ALA B 1 30 ? -41.275 -31.047 6.700 1.00 19.89 30 ALA B N 1
ATOM 3747 C CA . ALA B 1 30 ? -41.091 -29.743 7.303 1.00 18.87 30 ALA B CA 1
ATOM 3748 C C . ALA B 1 30 ? -39.769 -29.700 8.065 1.00 22.89 30 ALA B C 1
ATOM 3749 O O . ALA B 1 30 ? -39.123 -30.718 8.306 1.00 26.07 30 ALA B O 1
ATOM 3751 N N . ALA B 1 31 ? -39.369 -28.493 8.448 1.00 19.36 31 ALA B N 1
ATOM 3752 C CA . ALA B 1 31 ? -38.145 -28.341 9.202 1.00 23.43 31 ALA B CA 1
ATOM 3753 C C . ALA B 1 31 ? -38.310 -28.872 10.623 1.00 23.89 31 ALA B C 1
ATOM 3754 O O . ALA B 1 31 ? -39.392 -28.795 11.201 1.00 24.32 31 ALA B O 1
ATOM 3756 N N . PRO B 1 32 ? -37.234 -29.373 11.217 1.00 24.32 32 PRO B N 1
ATOM 3757 C CA . PRO B 1 32 ? -37.283 -29.783 12.619 1.00 29.35 32 PRO B CA 1
ATOM 3758 C C . PRO B 1 32 ? -37.356 -28.595 13.559 1.00 33.56 32 PRO B C 1
ATOM 3759 O O . PRO B 1 32 ? -37.084 -27.449 13.200 1.00 26.22 32 PRO B O 1
ATOM 3763 N N . MET B 1 33 ? -37.712 -28.901 14.796 1.00 33.52 33 MET B N 1
ATOM 3764 C CA . MET B 1 33 ? -37.591 -27.944 15.875 1.00 31.27 33 MET B CA 1
ATOM 3765 C C . MET B 1 33 ? -36.318 -28.209 16.658 1.00 31.48 33 MET B C 1
ATOM 3766 O O . MET B 1 33 ? -35.850 -29.341 16.758 1.00 32.58 33 MET B O 1
ATOM 3771 N N . TYR B 1 34 ? -35.748 -27.149 17.199 1.00 28.60 34 TYR B N 1
ATOM 3772 C CA . TYR B 1 34 ? -34.512 -27.255 17.949 1.00 30.57 34 TYR B CA 1
ATOM 3773 C C . TYR B 1 34 ? -34.722 -26.680 19.334 1.00 28.92 34 TYR B C 1
ATOM 3774 O O . TYR B 1 34 ? -35.436 -25.688 19.511 1.00 29.16 34 TYR B O 1
ATOM 3783 N N . ILE B 1 35 ? -34.118 -27.320 20.304 1.00 23.20 35 ILE B N 1
ATOM 3784 C CA . ILE B 1 35 ? -34.107 -26.824 21.662 1.00 21.38 35 ILE B CA 1
ATOM 3785 C C . ILE B 1 35 ? -32.951 -25.854 21.793 1.00 23.16 35 ILE B C 1
ATOM 3786 O O . ILE B 1 35 ? -31.828 -26.168 21.394 1.00 23.52 35 ILE B O 1
ATOM 3791 N N . ARG B 1 36 ? -33.220 -24.675 22.344 1.00 21.13 36 ARG B N 1
ATOM 3792 C CA . ARG B 1 36 ? -32.151 -23.704 22.503 1.00 21.89 36 ARG B CA 1
ATOM 3793 C C . ARG B 1 36 ? -31.404 -23.922 23.810 1.00 20.27 36 ARG B C 1
ATOM 3794 O O . ARG B 1 36 ? -30.172 -23.996 23.825 1.00 20.31 36 ARG B O 1
ATOM 3802 N N . ASN B 1 37 ? -32.138 -24.023 24.912 1.00 20.07 37 ASN B N 1
ATOM 3803 C CA . ASN B 1 37 ? -31.559 -24.334 26.209 1.00 20.93 37 ASN B CA 1
ATOM 3804 C C . ASN B 1 37 ? -32.650 -24.901 27.107 1.00 22.58 37 ASN B C 1
ATOM 3805 O O . ASN B 1 37 ? -33.730 -24.318 27.229 1.00 20.67 37 ASN B O 1
ATOM 3810 N N . ARG B 1 38 ? -32.349 -26.047 27.716 1.00 20.39 38 ARG B N 1
ATOM 3811 C CA . ARG B 1 38 ? -33.257 -26.796 28.571 1.00 20.66 38 ARG B CA 1
ATOM 3812 C C . ARG B 1 38 ? -34.560 -27.097 27.834 1.00 24.96 38 ARG B C 1
ATOM 3813 O O . ARG B 1 38 ? -34.587 -27.992 26.993 1.00 28.36 38 ARG B O 1
ATOM 3821 N N . ASP B 1 39 ? -35.644 -26.382 28.130 1.00 21.08 39 ASP B N 1
ATOM 3822 C CA . ASP B 1 39 ? -36.900 -26.591 27.419 1.00 25.67 39 ASP B CA 1
ATOM 3823 C C . ASP B 1 39 ? -37.341 -25.360 26.636 1.00 23.31 39 ASP B C 1
ATOM 3824 O O . ASP B 1 39 ? -38.507 -25.279 26.233 1.00 22.45 39 ASP B O 1
ATOM 3829 N N . VAL B 1 40 ? -36.439 -24.409 26.406 1.00 22.70 40 VAL B N 1
ATOM 3830 C CA . VAL B 1 40 ? -36.728 -23.238 25.597 1.00 22.17 40 VAL B CA 1
ATOM 3831 C C . VAL B 1 40 ? -36.359 -23.561 24.158 1.00 20.60 40 VAL B C 1
ATOM 3832 O O . VAL B 1 40 ? -35.210 -23.901 23.859 1.00 21.92 40 VAL B O 1
ATOM 3836 N N . GLU B 1 41 ? -37.326 -23.447 23.266 1.00 21.00 41 GLU B N 1
ATOM 3837 C CA . GLU B 1 41 ? -37.133 -23.732 21.855 1.00 24.93 41 GLU B CA 1
ATOM 3838 C C . GLU B 1 41 ? -36.563 -22.522 21.128 1.00 23.25 41 GLU B C 1
ATOM 3839 O O . GLU B 1 41 ? -36.821 -21.374 21.489 1.00 20.80 41 GLU B O 1
ATOM 3845 N N . HIS B 1 42 ? -35.795 -22.796 20.087 1.00 22.84 42 HIS B N 1
ATOM 3846 C CA . HIS B 1 42 ? -35.425 -21.767 19.138 1.00 25.08 42 HIS B CA 1
ATOM 3847 C C . HIS B 1 42 ? -36.658 -21.280 18.387 1.00 26.14 42 HIS B C 1
ATOM 3848 O O . HIS B 1 42 ? -37.655 -21.992 18.252 1.00 26.05 42 HIS B O 1
ATOM 3855 N N . VAL B 1 43 ? -36.575 -20.053 17.875 1.00 20.48 43 VAL B N 1
ATOM 3856 C CA . VAL B 1 43 ? -37.616 -19.585 16.978 1.00 22.60 43 VAL B CA 1
ATOM 3857 C C . VAL B 1 43 ? -37.734 -20.555 15.805 1.00 21.54 43 VAL B C 1
ATOM 3858 O O . VAL B 1 43 ? -36.727 -20.994 15.236 1.00 23.38 43 VAL B O 1
ATOM 3862 N N . TYR B 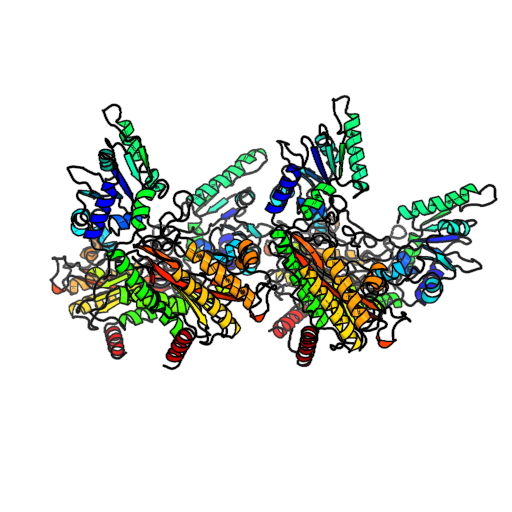1 44 ? -38.969 -20.924 15.454 1.00 18.40 44 TYR B N 1
ATOM 3863 C CA . TYR B 1 44 ? -39.182 -21.903 14.393 1.00 19.59 44 TYR B CA 1
ATOM 3864 C C . TYR B 1 44 ? -39.078 -21.250 13.024 1.00 21.75 44 TYR B C 1
ATOM 3865 O O . TYR B 1 44 ? -39.547 -20.136 12.821 1.00 22.50 44 TYR B O 1
ATOM 3874 N N . ARG B 1 45 ? -38.473 -21.966 12.078 1.00 22.08 45 ARG B N 1
ATOM 3875 C CA . ARG B 1 45 ? -38.297 -21.496 10.707 1.00 20.72 45 ARG B CA 1
ATOM 3876 C C . ARG B 1 45 ? -38.583 -22.644 9.755 1.00 21.02 45 ARG B C 1
ATOM 3877 O O . ARG B 1 45 ? -37.842 -23.632 9.729 1.00 22.14 45 ARG B O 1
ATOM 3885 N N . GLN B 1 46 ? -39.634 -22.496 8.958 1.00 18.18 46 GLN B N 1
ATOM 3886 C CA . GLN B 1 46 ? -40.009 -23.538 8.020 1.00 16.91 46 GLN B CA 1
ATOM 3887 C C . GLN B 1 46 ? -38.900 -23.761 7.006 1.00 16.10 46 GLN B C 1
ATOM 3888 O O . GLN B 1 46 ? -38.162 -22.848 6.642 1.00 17.98 46 GLN B O 1
ATOM 3894 N N . ASP B 1 47 ? -38.763 -25.005 6.583 1.00 15.80 47 ASP B N 1
ATOM 3895 C CA . ASP B 1 47 ? -37.815 -25.326 5.537 1.00 19.68 47 ASP B CA 1
ATOM 3896 C C . ASP B 1 47 ? -38.210 -24.608 4.257 1.00 20.23 47 ASP B C 1
ATOM 3897 O O . ASP B 1 47 ? -39.386 -24.576 3.886 1.00 19.70 47 ASP B O 1
ATOM 3902 N N . SER B 1 48 ? -37.223 -24.022 3.584 1.00 17.48 48 SER B N 1
ATOM 3903 C CA . SER B 1 48 ? -37.539 -23.122 2.483 1.00 17.71 48 SER B CA 1
ATOM 3904 C C . SER B 1 48 ? -38.210 -23.857 1.333 1.00 16.73 48 SER B C 1
ATOM 3905 O O . SER B 1 48 ? -39.153 -23.340 0.733 1.00 17.62 48 SER B O 1
ATOM 3908 N N . ASP B 1 49 ? -37.737 -25.056 1.006 1.00 17.13 49 ASP B N 1
ATOM 3909 C CA . ASP B 1 49 ? -38.354 -25.796 -0.085 1.00 19.17 49 ASP B CA 1
ATOM 3910 C C . ASP B 1 49 ? -39.771 -26.227 0.288 1.00 17.07 49 ASP B C 1
ATOM 3911 O O . ASP B 1 49 ? -40.701 -26.068 -0.503 1.00 18.12 49 ASP B O 1
ATOM 3916 N N . PHE B 1 50 ? -39.961 -26.740 1.502 1.00 16.37 50 PHE B N 1
ATOM 3917 C CA . PHE B 1 50 ? -41.303 -27.083 1.959 1.00 18.47 50 PHE B CA 1
ATOM 3918 C C . PHE B 1 50 ? -42.217 -25.865 1.924 1.00 16.36 50 PHE B C 1
ATOM 3919 O O . PHE B 1 50 ? -43.347 -25.934 1.427 1.00 17.83 50 PHE B O 1
ATOM 3927 N N . GLN B 1 51 ? -41.730 -24.735 2.433 1.00 16.98 51 GLN B N 1
ATOM 3928 C CA . GLN B 1 51 ? -42.530 -23.521 2.436 1.00 18.29 51 GLN B CA 1
ATOM 3929 C C . GLN B 1 51 ? -42.851 -23.075 1.025 1.00 17.13 51 GLN B C 1
ATOM 3930 O O . GLN B 1 51 ? -43.965 -22.625 0.749 1.00 17.72 51 GLN B O 1
ATOM 3936 N N . TYR B 1 52 ? -41.877 -23.188 0.123 1.00 18.68 52 TYR B N 1
ATOM 3937 C CA . TYR B 1 52 ? -42.052 -22.709 -1.237 1.00 14.65 52 TYR B CA 1
ATOM 3938 C C . TYR B 1 52 ? -43.222 -23.388 -1.922 1.00 14.36 52 TYR B C 1
ATOM 3939 O O . TYR B 1 52 ? -43.909 -22.761 -2.728 1.00 20.26 52 TYR B O 1
ATOM 3948 N N . LEU B 1 53 ? -43.460 -24.661 -1.620 1.00 18.04 53 LEU B N 1
ATOM 3949 C CA . LEU B 1 53 ? -44.526 -25.407 -2.268 1.00 17.38 53 LEU B CA 1
ATOM 3950 C C . LEU B 1 53 ? -45.828 -25.449 -1.478 1.00 21.23 53 LEU B C 1
ATOM 3951 O O . LEU B 1 53 ? -46.861 -25.787 -2.054 1.00 20.51 53 LEU B O 1
ATOM 3956 N N . THR B 1 54 ? -45.823 -25.113 -0.199 1.00 20.07 54 THR B N 1
ATOM 3957 C CA . THR B 1 54 ? -47.028 -25.271 0.598 1.00 22.40 54 THR B CA 1
ATOM 3958 C C . THR B 1 54 ? -47.503 -24.019 1.302 1.00 18.50 54 THR B C 1
ATOM 3959 O O . THR B 1 54 ? -48.704 -23.883 1.510 1.00 22.41 54 THR B O 1
ATOM 3963 N N . GLY B 1 55 ? -46.605 -23.138 1.727 1.00 21.80 55 GLY B N 1
ATOM 3964 C CA . GLY B 1 55 ? -46.999 -22.067 2.613 1.00 17.12 55 GLY B CA 1
ATOM 3965 C C . GLY B 1 55 ? -47.463 -22.529 3.971 1.00 21.54 55 GLY B C 1
ATOM 3966 O O . GLY B 1 55 ? -48.117 -21.774 4.682 1.00 22.64 55 GLY B O 1
ATOM 3967 N N . PHE B 1 56 ? -47.141 -23.753 4.356 1.00 20.69 56 PHE B N 1
ATOM 3968 C CA . PHE B 1 56 ? -47.666 -24.322 5.585 1.00 19.74 56 PHE B CA 1
ATOM 3969 C C . PHE B 1 56 ? -46.692 -24.068 6.724 1.00 20.84 56 PHE B C 1
ATOM 3970 O O . PHE B 1 56 ? -45.539 -24.502 6.644 1.00 18.58 56 PHE B O 1
ATOM 3978 N N . PRO B 1 57 ? -47.109 -23.394 7.792 1.00 23.02 57 PRO B N 1
ATOM 3979 C CA . PRO B 1 57 ? -46.161 -22.898 8.796 1.00 23.92 57 PRO B CA 1
ATOM 3980 C C . PRO B 1 57 ? -45.843 -23.845 9.939 1.00 21.42 57 PRO B C 1
ATOM 3981 O O . PRO B 1 57 ? -45.043 -23.469 10.799 1.00 22.71 57 PRO B O 1
ATOM 3985 N N . GLU B 1 58 ? -46.415 -25.049 9.970 1.00 22.02 58 GLU B N 1
ATOM 3986 C CA . GLU B 1 58 ? -46.287 -25.887 11.151 1.00 22.20 58 GLU B CA 1
ATOM 3987 C C . GLU B 1 58 ? -45.144 -26.888 11.009 1.00 20.98 58 GLU B C 1
ATOM 3988 O O . GLU B 1 58 ? -44.783 -27.278 9.902 1.00 21.56 58 GLU B O 1
ATOM 3994 N N . PRO B 1 59 ? -44.598 -27.359 12.104 1.00 18.04 59 PRO B N 1
ATOM 3995 C CA . PRO B 1 59 ? -43.610 -28.415 12.092 1.00 24.54 59 PRO B CA 1
ATOM 3996 C C . PRO B 1 59 ? -44.366 -29.757 12.098 1.00 26.16 59 PRO B C 1
ATOM 3997 O O . PRO B 1 59 ? -45.551 -29.774 12.215 1.00 21.72 59 PRO B O 1
ATOM 4001 N N . GLU B 1 60 ? -43.620 -30.838 11.960 1.00 29.84 60 GLU B N 1
ATOM 4002 C CA . GLU B 1 60 ? -44.140 -32.186 11.911 1.00 31.13 60 GLU B CA 1
ATOM 4003 C C . GLU B 1 60 ? -45.245 -32.389 10.929 1.00 27.70 60 GLU B C 1
ATOM 4004 O O . GLU B 1 60 ? -46.329 -32.722 11.264 1.00 26.33 60 GLU B O 1
ATOM 4010 N N . ALA B 1 61 ? -44.901 -32.081 9.701 1.00 23.84 61 ALA B N 1
ATOM 4011 C CA . ALA B 1 61 ? -45.740 -32.251 8.570 1.00 23.68 61 ALA B CA 1
ATOM 4012 C C . ALA B 1 61 ? -44.874 -32.812 7.483 1.00 23.33 61 ALA B C 1
ATOM 4013 O O . ALA B 1 61 ? -43.701 -32.637 7.521 1.00 23.61 61 ALA B O 1
ATOM 4015 N N . VAL B 1 62 ? -45.505 -33.491 6.548 1.00 19.42 62 VAL B N 1
ATOM 4016 C CA . VAL B 1 62 ? -44.891 -34.050 5.352 1.00 21.85 62 VAL B CA 1
ATOM 4017 C C . VAL B 1 62 ? -45.875 -33.874 4.209 1.00 20.50 62 VAL B C 1
ATOM 4018 O O . VAL B 1 62 ? -47.061 -34.186 4.349 1.00 24.99 62 VAL B O 1
ATOM 4022 N N . MET B 1 63 ? -45.381 -33.431 3.081 1.00 19.33 63 MET B N 1
ATOM 4023 C CA . MET B 1 63 ? -46.192 -33.249 1.906 1.00 23.25 63 MET B CA 1
ATOM 4024 C C . MET B 1 63 ? -45.792 -34.277 0.856 1.00 20.54 63 MET B C 1
ATOM 4025 O O . MET B 1 63 ? -44.687 -34.710 0.837 1.00 22.26 63 MET B O 1
ATOM 4030 N N . ALA B 1 64 ? -46.715 -34.625 -0.012 1.00 21.84 64 ALA B N 1
ATOM 4031 C CA . ALA B 1 64 ? -46.451 -35.543 -1.108 1.00 24.94 64 ALA B CA 1
ATOM 4032 C C . ALA B 1 64 ? -47.163 -35.051 -2.352 1.00 23.73 64 ALA B C 1
ATOM 4033 O O . ALA B 1 64 ? -48.323 -34.642 -2.280 1.00 25.19 64 ALA B O 1
ATOM 4035 N N . LEU B 1 65 ? -46.473 -35.087 -3.484 1.00 23.47 65 LEU B N 1
ATOM 4036 C CA . LEU B 1 65 ? -47.056 -34.755 -4.776 1.00 24.02 65 LEU B CA 1
ATOM 4037 C C . LEU B 1 65 ? -47.097 -36.008 -5.631 1.00 27.91 65 LEU B C 1
ATOM 4038 O O . LEU B 1 65 ? -46.057 -36.611 -5.897 1.00 28.37 65 LEU B O 1
ATOM 4043 N N . ILE B 1 66 ? -48.291 -36.380 -6.073 1.00 27.08 66 ILE B N 1
ATOM 4044 C CA . ILE B 1 66 ? -48.487 -37.615 -6.820 1.00 29.31 66 ILE B CA 1
ATOM 4045 C C . ILE B 1 66 ? -49.169 -37.280 -8.136 1.00 29.81 66 ILE B C 1
ATOM 4046 O O . ILE B 1 66 ? -50.400 -37.345 -8.227 1.00 32.33 66 ILE B O 1
ATOM 4051 N N . PRO B 1 67 ? -48.410 -36.917 -9.162 1.00 30.78 67 PRO B N 1
ATOM 4052 C CA . PRO B 1 67 ? -49.011 -36.531 -10.443 1.00 31.78 67 PRO B CA 1
ATOM 4053 C C . PRO B 1 67 ? -49.939 -37.608 -10.983 1.00 34.73 67 PRO B C 1
ATOM 4054 O O . PRO B 1 67 ? -49.595 -38.789 -11.034 1.00 29.13 67 PRO B O 1
ATOM 4058 N N . GLY B 1 68 ? -51.126 -37.187 -11.384 1.00 30.75 68 GLY B N 1
ATOM 4059 C CA . GLY B 1 68 ? -52.064 -38.101 -11.977 1.00 35.47 68 GLY B CA 1
ATOM 4060 C C . GLY B 1 68 ? -52.925 -38.876 -11.010 1.00 39.73 68 GLY B C 1
ATOM 4061 O O . GLY B 1 68 ? -53.814 -39.603 -11.460 1.00 43.17 68 GLY B O 1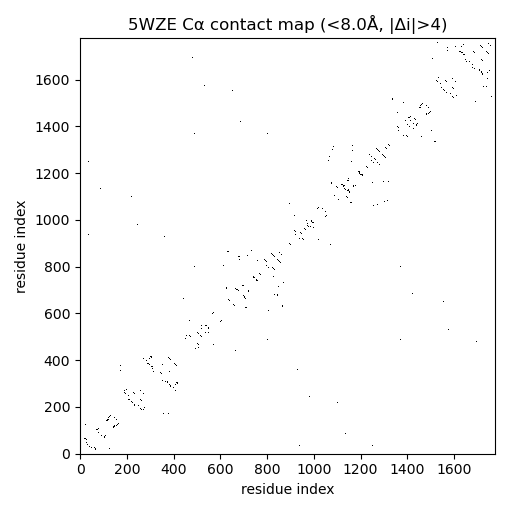
ATOM 4062 N N . ARG B 1 69 ? -52.687 -38.768 -9.706 1.00 39.11 69 ARG B N 1
ATOM 4063 C CA . ARG B 1 69 ? -53.551 -39.426 -8.736 1.00 37.82 69 ARG B CA 1
ATOM 4064 C C . ARG B 1 69 ? -54.950 -38.844 -8.853 1.00 42.24 69 ARG B C 1
ATOM 4065 O O . ARG B 1 69 ? -55.149 -37.641 -8.657 1.00 39.88 69 ARG B O 1
ATOM 4073 N N . ALA B 1 70 ? -55.910 -39.690 -9.223 1.00 44.71 70 ALA B N 1
ATOM 4074 C CA . ALA B 1 70 ? -57.282 -39.229 -9.385 1.00 52.52 70 ALA B CA 1
ATOM 4075 C C . ALA B 1 70 ? -57.828 -38.684 -8.074 1.00 45.41 70 ALA B C 1
ATOM 4076 O O . ALA B 1 70 ? -58.488 -37.642 -8.052 1.00 43.79 70 ALA B O 1
ATOM 4078 N N . HIS B 1 71 ? -57.547 -39.370 -6.969 1.00 46.45 71 HIS B N 1
ATOM 4079 C CA . HIS B 1 71 ? -58.017 -38.979 -5.649 1.00 50.57 71 HIS B CA 1
ATOM 4080 C C . HIS B 1 71 ? -57.442 -37.645 -5.170 1.00 55.27 71 HIS B C 1
ATOM 4081 O O . HIS B 1 71 ? -57.874 -37.151 -4.128 1.00 53.60 71 HIS B O 1
ATOM 4088 N N . GLY B 1 72 ? -56.494 -37.049 -5.887 1.00 50.48 72 GLY B N 1
ATOM 4089 C CA . GLY B 1 72 ? -55.882 -35.819 -5.438 1.00 41.44 72 GLY B CA 1
ATOM 4090 C C . GLY B 1 72 ? -54.373 -35.878 -5.494 1.00 33.67 72 GLY B C 1
ATOM 4091 O O . GLY B 1 72 ? -53.755 -36.768 -4.910 1.00 36.22 72 GLY B O 1
ATOM 4092 N N . GLU B 1 73 ? -53.769 -34.927 -6.198 1.00 30.58 73 GLU B N 1
ATOM 4093 C CA . GLU B 1 73 ? -52.338 -34.989 -6.422 1.00 29.89 73 GLU B CA 1
ATOM 4094 C C . GLU B 1 73 ? -51.534 -34.470 -5.239 1.00 28.83 73 GLU B C 1
ATOM 4095 O O . GLU B 1 73 ? -50.364 -34.827 -5.107 1.00 29.03 73 GLU B O 1
ATOM 4101 N N . TYR B 1 74 ? -52.129 -33.650 -4.380 1.00 25.98 74 TYR B N 1
ATOM 4102 C CA . TYR B 1 74 ? -51.436 -32.999 -3.274 1.00 25.18 74 TYR B CA 1
ATOM 4103 C C . TYR B 1 74 ? -51.957 -33.575 -1.965 1.00 26.54 74 TYR B C 1
ATOM 4104 O O . TYR B 1 74 ? -53.119 -33.365 -1.605 1.00 29.73 74 TYR B O 1
ATOM 4113 N N . VAL B 1 75 ? -51.087 -34.270 -1.244 1.00 22.43 75 VAL B N 1
ATOM 4114 C CA . VAL B 1 75 ? -51.415 -34.899 0.026 1.00 25.00 75 VAL B CA 1
ATOM 4115 C C . VAL B 1 75 ? -50.536 -34.295 1.101 1.00 24.41 75 VAL B C 1
ATOM 4116 O O . VAL B 1 75 ? -49.322 -34.178 0.915 1.00 26.56 75 VAL B O 1
ATOM 4120 N N . LEU B 1 76 ? -51.131 -33.957 2.238 1.00 29.88 76 LEU B N 1
ATOM 4121 C CA . LEU B 1 76 ? -50.396 -33.331 3.325 1.00 25.90 76 LEU B CA 1
ATOM 4122 C C . LEU B 1 76 ? -50.643 -34.093 4.613 1.00 22.95 76 LEU B C 1
ATOM 4123 O O . LEU B 1 76 ? -51.790 -34.254 5.029 1.00 27.36 76 LEU B O 1
ATOM 4128 N N . PHE B 1 77 ? -49.571 -34.548 5.243 1.00 21.40 77 PHE B N 1
ATOM 4129 C CA . PHE B 1 77 ? -49.634 -35.093 6.587 1.00 25.34 77 PHE B CA 1
ATOM 4130 C C . PHE B 1 77 ? -49.280 -33.993 7.570 1.00 30.83 77 PHE B C 1
ATOM 4131 O O . PHE B 1 77 ? -48.277 -33.300 7.386 1.00 32.43 77 PHE B O 1
ATOM 4139 N N . CYS B 1 78 ? -50.083 -33.841 8.614 1.00 28.71 78 CYS B N 1
ATOM 4140 C CA . CYS B 1 78 ? -49.834 -32.775 9.570 1.00 30.93 78 CYS B CA 1
ATOM 4141 C C . CYS B 1 78 ? -50.483 -33.127 10.897 1.00 33.95 78 CYS B C 1
ATOM 4142 O O . CYS B 1 78 ? -51.201 -34.121 11.019 1.00 34.70 78 CYS B O 1
ATOM 4145 N N . ARG B 1 79 ? -50.205 -32.296 11.895 1.00 30.02 79 ARG B N 1
ATOM 4146 C CA . ARG B 1 79 ? -50.744 -32.516 13.228 1.00 35.09 79 ARG B CA 1
ATOM 4147 C C . ARG B 1 79 ? -52.265 -32.512 13.199 1.00 32.32 79 ARG B C 1
ATOM 4148 O O . ARG B 1 79 ? -52.886 -31.800 12.410 1.00 29.51 79 ARG B O 1
ATOM 4156 N N . GLU B 1 80 ? -52.867 -33.312 14.065 1.00 34.21 80 GLU B N 1
ATOM 4157 C CA . GLU B 1 80 ? -54.309 -33.246 14.208 1.00 42.03 80 GLU B CA 1
ATOM 4158 C C . GLU B 1 80 ? -54.674 -32.339 15.379 1.00 43.26 80 GLU B C 1
ATOM 4159 O O . GLU B 1 80 ? -53.846 -32.023 16.233 1.00 40.97 80 GLU B O 1
ATOM 4165 N N . ARG B 1 81 ? -55.927 -31.898 15.391 1.00 48.00 81 ARG B N 1
ATOM 4166 C CA . ARG B 1 81 ? -56.395 -31.014 16.448 1.00 48.34 81 ARG B CA 1
ATOM 4167 C C . ARG B 1 81 ? -56.312 -31.716 17.787 1.00 49.15 81 ARG B C 1
ATOM 4168 O O . ARG B 1 81 ? -56.640 -32.885 17.930 1.00 51.54 81 ARG B O 1
ATOM 4176 N N . ASP B 1 82 ? -55.834 -30.968 18.812 1.00 53.10 82 ASP B N 1
ATOM 4177 C CA . ASP B 1 82 ? -55.611 -31.530 20.133 1.00 57.04 82 ASP B CA 1
ATOM 4178 C C . ASP B 1 82 ? -55.888 -30.430 21.141 1.00 61.62 82 ASP B C 1
ATOM 4179 O O . ASP B 1 82 ? -55.052 -29.538 21.352 1.00 61.35 82 ASP B O 1
ATOM 4184 N N . PRO B 1 83 ? -57.039 -30.476 21.811 1.00 63.34 83 PRO B N 1
ATOM 4185 C CA . PRO B 1 83 ? -57.465 -29.315 22.604 1.00 62.28 83 PRO B CA 1
ATOM 4186 C C . PRO B 1 83 ? -56.507 -28.973 23.727 1.00 58.84 83 PRO B C 1
ATOM 4187 O O . PRO B 1 83 ? -56.188 -27.797 23.926 1.00 55.04 83 PRO B O 1
ATOM 4191 N N . GLU B 1 84 ? -56.051 -29.974 24.478 1.00 62.83 84 GLU B N 1
ATOM 4192 C CA . GLU B 1 84 ? -55.124 -29.721 25.572 1.00 65.22 84 GLU B CA 1
ATOM 4193 C C . GLU B 1 84 ? -53.815 -29.145 25.056 1.00 61.51 84 GLU B C 1
ATOM 4194 O O . GLU B 1 84 ? -53.255 -28.217 25.651 1.00 60.33 84 GLU B O 1
ATOM 4200 N N . ARG B 1 85 ? -53.314 -29.677 23.944 1.00 58.51 85 ARG B N 1
ATOM 4201 C CA . ARG B 1 85 ? -52.062 -29.172 23.407 1.00 58.32 85 ARG B CA 1
ATOM 4202 C C . ARG B 1 85 ? -52.221 -27.742 22.902 1.00 57.93 85 ARG B C 1
ATOM 4203 O O . ARG B 1 85 ? -51.312 -26.920 23.055 1.00 53.30 85 ARG B O 1
ATOM 4211 N N . GLU B 1 86 ? -53.323 -27.449 22.247 1.00 54.76 86 GLU B N 1
ATOM 4212 C CA . GLU B 1 86 ? -53.561 -26.120 21.723 1.00 54.51 86 GLU B CA 1
ATOM 4213 C C . GLU B 1 86 ? -53.819 -25.066 22.805 1.00 56.00 86 GLU B C 1
ATOM 4214 O O . GLU B 1 86 ? -53.639 -23.897 22.581 1.00 48.74 86 GLU B O 1
ATOM 4220 N N . LEU B 1 87 ? -54.258 -25.488 23.975 1.00 56.14 87 LEU B N 1
ATOM 4221 C CA . LEU B 1 87 ? -54.498 -24.555 25.041 1.00 51.80 87 LEU B CA 1
ATOM 4222 C C . LEU B 1 87 ? -53.158 -23.968 25.349 1.00 52.64 87 LEU B C 1
ATOM 4223 O O . LEU B 1 87 ? -53.062 -22.815 25.652 1.00 43.71 87 LEU B O 1
ATOM 4228 N N . TRP B 1 88 ? -52.126 -24.792 25.260 1.00 51.69 88 TRP B N 1
ATOM 4229 C CA . TRP B 1 88 ? -50.800 -24.311 25.549 1.00 52.79 88 TRP B CA 1
ATOM 4230 C C . TRP B 1 88 ? -50.002 -23.721 24.403 1.00 48.73 88 TRP B C 1
ATOM 4231 O O . TRP B 1 88 ? -49.495 -22.625 24.505 1.00 45.92 88 TRP B O 1
ATOM 4242 N N . ASP B 1 89 ? -49.895 -24.470 23.320 1.00 53.41 89 ASP B N 1
ATOM 4243 C CA . ASP B 1 89 ? -49.090 -24.060 22.184 1.00 54.75 89 ASP B CA 1
ATOM 4244 C C . ASP B 1 89 ? -49.725 -23.369 21.045 1.00 51.77 89 ASP B C 1
ATOM 4245 O O . ASP B 1 89 ? -49.024 -22.921 20.181 1.00 50.39 89 ASP B O 1
ATOM 4250 N N . GLY B 1 90 ? -51.026 -23.248 21.047 1.00 47.26 90 GLY B N 1
ATOM 4251 C CA . GLY B 1 90 ? -51.657 -22.535 19.967 1.00 47.30 90 GLY B CA 1
ATOM 4252 C C . GLY B 1 90 ? -52.363 -23.402 19.028 1.00 45.01 90 GLY B C 1
ATOM 4253 O O . GLY B 1 90 ? -52.105 -24.557 18.942 1.00 42.40 90 GLY B O 1
ATOM 4254 N N . LEU B 1 91 ? -53.271 -22.795 18.312 1.00 47.63 91 LEU B N 1
ATOM 4255 C CA . LEU B 1 91 ? -54.100 -23.536 17.411 1.00 55.34 91 LEU B CA 1
ATOM 4256 C C . LEU B 1 91 ? -53.410 -24.138 16.213 1.00 50.33 91 LEU B C 1
ATOM 4257 O O . LEU B 1 91 ? -52.475 -23.606 15.683 1.00 39.94 91 LEU B O 1
ATOM 4262 N N . ARG B 1 92 ? -53.937 -25.293 15.852 1.00 48.73 92 ARG B N 1
ATOM 4263 C CA . ARG B 1 92 ? -53.428 -26.103 14.760 1.00 43.65 92 ARG B CA 1
ATOM 4264 C C . ARG B 1 92 ? -54.405 -26.097 13.596 1.00 42.88 92 ARG B C 1
ATOM 4265 O O . ARG B 1 92 ? -55.616 -26.000 13.786 1.00 41.13 92 ARG B O 1
ATOM 4273 N N . ALA B 1 93 ? -53.867 -26.205 12.383 1.00 39.02 93 ALA B N 1
ATOM 4274 C CA . ALA B 1 93 ? -54.726 -26.251 11.207 1.00 35.43 93 ALA B CA 1
ATOM 4275 C C . ALA B 1 93 ? -55.539 -27.535 11.164 1.00 37.15 93 ALA B C 1
ATOM 4276 O O . ALA B 1 93 ? -56.704 -27.524 10.752 1.00 37.79 93 ALA B O 1
ATOM 4278 N N . GLY B 1 94 ? -54.945 -28.646 11.583 1.00 35.66 94 GLY B N 1
ATOM 4279 C CA . GLY B 1 94 ? -55.586 -29.939 11.473 1.00 34.58 94 GLY B CA 1
ATOM 4280 C C . GLY B 1 94 ? -55.757 -30.362 10.028 1.00 34.40 94 GLY B C 1
ATOM 4281 O O . GLY B 1 94 ? -55.330 -29.695 9.089 1.00 32.36 94 GLY B O 1
ATOM 4282 N N . GLN B 1 95 ? -56.401 -31.519 9.859 1.00 34.13 95 GLN B N 1
ATOM 4283 C CA . GLN B 1 95 ? -56.626 -32.026 8.514 1.00 32.76 95 GLN B CA 1
ATOM 4284 C C . GLN B 1 95 ? -57.647 -31.187 7.769 1.00 30.79 95 GLN B C 1
ATOM 4285 O O . GLN B 1 95 ? -57.510 -30.979 6.563 1.00 31.45 95 GLN B O 1
ATOM 4291 N N . ASP B 1 96 ? -58.667 -30.688 8.464 1.00 33.42 96 ASP B N 1
ATOM 4292 C CA . ASP B 1 96 ? -59.657 -29.855 7.795 1.00 40.10 96 ASP B CA 1
ATOM 4293 C C . ASP B 1 96 ? -59.049 -28.533 7.347 1.00 37.19 96 ASP B C 1
ATOM 4294 O O . ASP B 1 96 ? -59.370 -28.030 6.266 1.00 32.77 96 ASP B O 1
ATOM 4299 N N . GLY B 1 97 ? -58.177 -27.949 8.166 1.00 36.03 97 GLY B N 1
ATOM 4300 C CA . GLY B 1 97 ? -57.502 -26.733 7.749 1.00 36.72 97 GLY B CA 1
ATOM 4301 C C . GLY B 1 97 ? -56.556 -26.965 6.588 1.00 33.32 97 GLY B C 1
ATOM 4302 O O . GLY B 1 97 ? -56.417 -26.117 5.708 1.00 31.54 97 GLY B O 1
ATOM 4303 N N . ALA B 1 98 ? -55.910 -28.130 6.560 1.00 33.16 98 ALA B N 1
ATOM 4304 C CA . ALA B 1 98 ? -54.981 -28.444 5.482 1.00 30.82 98 ALA B CA 1
ATOM 4305 C C . ALA B 1 98 ? -55.678 -28.448 4.135 1.00 28.79 98 ALA B C 1
ATOM 4306 O O . ALA B 1 98 ? -55.156 -27.924 3.150 1.00 29.70 98 ALA B O 1
ATOM 4308 N N . ILE B 1 99 ? -56.849 -29.005 4.079 1.00 34.94 99 ILE B N 1
ATOM 4309 C CA . ILE B 1 99 ? -57.587 -29.056 2.855 1.00 32.30 99 ILE B CA 1
ATOM 4310 C C . ILE B 1 99 ? -58.216 -27.746 2.533 1.00 34.81 99 ILE B C 1
ATOM 4311 O O . ILE B 1 99 ? -58.289 -27.342 1.404 1.00 37.45 99 ILE B O 1
ATOM 4316 N N . GLY B 1 100 ? -58.716 -27.103 3.558 1.00 32.91 100 GLY B N 1
ATOM 4317 C CA . GLY B 1 100 ? -59.492 -25.905 3.351 1.00 37.81 100 GLY B CA 1
ATOM 4318 C C . GLY B 1 100 ? -58.632 -24.686 3.158 1.00 36.25 100 GLY B C 1
ATOM 4319 O O . GLY B 1 100 ? -58.680 -24.034 2.114 1.00 38.37 100 GLY B O 1
ATOM 4320 N N . GLN B 1 101 ? -57.828 -24.379 4.169 1.00 35.50 101 GLN B N 1
ATOM 4321 C CA . GLN B 1 101 ? -57.032 -23.165 4.128 1.00 38.75 101 GLN B CA 1
ATOM 4322 C C . GLN B 1 101 ? -55.820 -23.311 3.214 1.00 35.76 101 GLN B C 1
ATOM 4323 O O . GLN B 1 101 ? -55.426 -22.343 2.557 1.00 35.37 101 GLN B O 1
ATOM 4329 N N . TYR B 1 102 ? -55.229 -24.502 3.143 1.00 32.69 102 TYR B N 1
ATOM 4330 C CA . TYR B 1 102 ? -53.963 -24.688 2.450 1.00 31.14 102 TYR B CA 1
ATOM 4331 C C . TYR B 1 102 ? -54.076 -25.483 1.163 1.00 31.56 102 TYR B C 1
ATOM 4332 O O . TYR B 1 102 ? -53.052 -25.766 0.539 1.00 25.32 102 TYR B O 1
ATOM 4341 N N . GLY B 1 103 ? -55.284 -25.845 0.747 1.00 33.09 103 GLY B N 1
ATOM 4342 C CA . GLY B 1 103 ? -55.483 -26.344 -0.594 1.00 28.62 103 GLY B CA 1
ATOM 4343 C C . GLY B 1 103 ? -55.104 -27.782 -0.837 1.00 27.12 103 GLY B C 1
ATOM 4344 O O . GLY B 1 103 ? -55.013 -28.188 -1.994 1.00 29.64 103 GLY B O 1
ATOM 4345 N N . ALA B 1 104 ? -54.883 -28.571 0.205 1.00 26.56 104 ALA B N 1
ATOM 4346 C CA . ALA B 1 104 ? -54.552 -29.974 0.004 1.00 30.68 104 ALA B CA 1
ATOM 4347 C C . ALA B 1 104 ? -55.748 -30.763 -0.530 1.00 36.85 104 ALA B C 1
ATOM 4348 O O . ALA B 1 104 ? -56.905 -30.479 -0.218 1.00 34.57 104 ALA B O 1
ATOM 4350 N N . ASP B 1 105 ? -55.451 -31.773 -1.345 1.00 33.49 105 ASP B N 1
ATOM 4351 C CA . ASP B 1 105 ? -56.499 -32.658 -1.833 1.00 32.57 105 ASP B CA 1
ATOM 4352 C C . ASP B 1 105 ? -56.908 -33.666 -0.775 1.00 36.44 105 ASP B C 1
ATOM 4353 O O . ASP B 1 105 ? -58.095 -33.960 -0.614 1.00 43.03 105 ASP B O 1
ATOM 4358 N N . ASP B 1 106 ? -55.941 -34.224 -0.067 1.00 29.66 106 ASP B N 1
ATOM 4359 C CA . ASP B 1 106 ? -56.206 -35.130 1.032 1.00 31.01 106 ASP B CA 1
ATOM 4360 C C . ASP B 1 106 ? -55.284 -34.752 2.173 1.00 33.43 106 ASP B C 1
ATOM 4361 O O . ASP B 1 106 ? -54.197 -34.222 1.951 1.00 30.24 106 ASP B O 1
ATOM 4366 N N . ALA B 1 107 ? -55.718 -35.012 3.395 1.00 32.43 107 ALA B N 1
ATOM 4367 C CA . ALA B 1 107 ? -54.876 -34.737 4.543 1.00 29.70 107 ALA B CA 1
ATOM 4368 C C . ALA B 1 107 ? -55.048 -35.845 5.563 1.00 30.62 107 ALA B C 1
ATOM 4369 O O . ALA B 1 107 ? -56.147 -36.366 5.737 1.00 33.53 107 ALA B O 1
ATOM 4371 N N . PHE B 1 108 ? -53.963 -36.196 6.236 1.00 27.58 108 PHE B N 1
ATOM 4372 C CA . PHE B 1 108 ? -53.959 -37.275 7.203 1.00 30.13 108 PHE B CA 1
ATOM 4373 C C . PHE B 1 108 ? -53.151 -36.869 8.421 1.00 32.12 108 PHE B C 1
ATOM 4374 O O . PHE B 1 108 ? -52.232 -36.045 8.316 1.00 32.58 108 PHE B O 1
ATOM 4382 N N . PRO B 1 109 ? -53.479 -37.407 9.590 1.00 30.68 109 PRO B N 1
ATOM 4383 C CA . PRO B 1 109 ? -52.676 -37.105 10.774 1.00 31.61 109 PRO B CA 1
ATOM 4384 C C . PRO B 1 109 ? -51.246 -37.570 10.584 1.00 32.44 109 PRO B C 1
ATOM 4385 O O . PRO B 1 109 ? -50.984 -38.602 9.971 1.00 29.45 109 PRO B O 1
ATOM 4389 N N . ILE B 1 110 ? -50.312 -36.774 11.097 1.00 32.23 110 ILE B N 1
ATOM 4390 C CA . ILE B 1 110 ? -48.907 -37.134 10.986 1.00 33.77 110 ILE B CA 1
ATOM 4391 C C . ILE B 1 110 ? -48.639 -38.454 11.696 1.00 29.80 110 ILE B C 1
ATOM 4392 O O . ILE B 1 110 ? -47.733 -39.195 11.320 1.00 29.42 110 ILE B O 1
ATOM 4397 N N . GLY B 1 111 ? -49.435 -38.784 12.709 1.00 31.35 111 GLY B N 1
ATOM 4398 C CA . GLY B 1 111 ? -49.262 -40.053 13.393 1.00 34.07 111 GLY B CA 1
ATOM 4399 C C . GLY B 1 111 ? -49.577 -41.275 12.553 1.00 33.11 111 GLY B C 1
ATOM 4400 O O . GLY B 1 111 ? -49.207 -42.387 12.939 1.00 36.12 111 GLY B O 1
ATOM 4401 N N . ASP B 1 112 ? -50.240 -41.098 11.416 1.00 33.79 112 ASP B N 1
ATOM 4402 C CA . ASP B 1 112 ? -50.641 -42.202 10.559 1.00 34.74 112 ASP B CA 1
ATOM 4403 C C . ASP B 1 112 ? -49.777 -42.328 9.320 1.00 34.48 112 ASP B C 1
ATOM 4404 O O . ASP B 1 112 ? -50.111 -43.099 8.419 1.00 33.18 112 ASP B O 1
ATOM 4409 N N . ILE B 1 113 ? -48.682 -41.580 9.245 1.00 36.26 113 ILE B N 1
ATOM 4410 C CA . ILE B 1 113 ? -47.924 -41.530 8.005 1.00 31.69 113 ILE B CA 1
ATOM 4411 C C . ILE B 1 113 ? -47.332 -42.895 7.694 1.00 31.04 113 ILE B C 1
ATOM 4412 O O . ILE B 1 113 ? -47.317 -43.330 6.540 1.00 29.06 113 ILE B O 1
ATOM 4417 N N . ASP B 1 114 ? -46.878 -43.613 8.718 1.00 29.96 114 ASP B N 1
ATOM 4418 C CA . ASP B 1 114 ? -46.280 -44.914 8.458 1.00 38.13 114 ASP B CA 1
ATOM 4419 C C . ASP B 1 114 ? -47.290 -45.888 7.866 1.00 36.07 114 ASP B C 1
ATOM 4420 O O . ASP B 1 114 ? -46.900 -46.826 7.169 1.00 36.87 114 ASP B O 1
ATOM 4425 N N . ASP B 1 115 ? -48.582 -45.664 8.087 1.00 35.01 115 ASP B N 1
ATOM 4426 C CA . ASP B 1 115 ? -49.600 -46.600 7.634 1.00 37.78 115 ASP B CA 1
ATOM 4427 C C . ASP B 1 115 ? -50.244 -46.185 6.322 1.00 35.30 115 ASP B C 1
ATOM 4428 O O . ASP B 1 115 ? -51.106 -46.912 5.818 1.00 37.83 115 ASP B O 1
ATOM 4433 N N . ILE B 1 116 ? -49.842 -45.051 5.749 1.00 32.34 116 ILE B N 1
ATOM 4434 C CA . ILE B 1 116 ? -50.468 -44.515 4.554 1.00 29.45 116 ILE B CA 1
ATOM 4435 C C . ILE B 1 116 ? -49.459 -44.232 3.453 1.00 33.33 116 ILE B C 1
ATOM 4436 O O . ILE B 1 116 ? -49.703 -44.556 2.290 1.00 30.94 116 ILE B O 1
ATOM 4441 N N . LEU B 1 117 ? -48.339 -43.599 3.788 1.00 31.15 117 LEU B N 1
ATOM 4442 C CA . LEU B 1 117 ? -47.406 -43.188 2.749 1.00 31.60 117 LEU B CA 1
ATOM 4443 C C . LEU B 1 117 ? -46.782 -44.353 1.985 1.00 30.04 117 LEU B C 1
ATOM 4444 O O . LEU B 1 117 ? -46.636 -44.233 0.755 1.00 30.13 117 LEU B O 1
ATOM 4449 N N . PRO B 1 118 ? -46.387 -45.468 2.611 1.00 30.00 118 PRO B N 1
ATOM 4450 C CA . PRO B 1 118 ? -45.837 -46.573 1.807 1.00 36.37 118 PRO B CA 1
ATOM 4451 C C . PRO B 1 118 ? -46.760 -46.987 0.682 1.00 30.31 118 PRO B C 1
ATOM 4452 O O . PRO B 1 118 ? -46.290 -47.238 -0.430 1.00 31.45 118 PRO B O 1
ATOM 4456 N N . GLY B 1 119 ? -48.070 -47.026 0.940 1.00 31.39 119 GLY B N 1
ATOM 4457 C CA . GLY B 1 119 ? -49.023 -47.346 -0.105 1.00 29.21 119 GLY B CA 1
ATOM 4458 C C . GLY B 1 119 ? -49.044 -46.341 -1.233 1.00 32.54 119 GLY B C 1
ATOM 4459 O O . GLY B 1 119 ? -49.282 -46.705 -2.385 1.00 33.20 119 GLY B O 1
ATOM 4460 N N . LEU B 1 120 ? -48.810 -45.066 -0.928 1.00 30.42 120 LEU B N 1
ATOM 4461 C CA . LEU B 1 120 ? -48.740 -44.083 -2.001 1.00 31.90 120 LEU B CA 1
ATOM 4462 C C . LEU B 1 120 ? -47.450 -44.218 -2.797 1.00 28.33 120 LEU B C 1
ATOM 4463 O O . LEU B 1 120 ? -47.438 -43.973 -4.007 1.00 27.87 120 LEU B O 1
ATOM 4468 N N . ILE B 1 121 ? -46.361 -44.603 -2.139 1.00 26.49 121 ILE B N 1
ATOM 4469 C CA . ILE B 1 121 ? -45.102 -44.810 -2.844 1.00 32.56 121 ILE B CA 1
ATOM 4470 C C . ILE B 1 121 ? -45.160 -46.069 -3.706 1.00 37.45 121 ILE B C 1
ATOM 4471 O O . ILE B 1 121 ? -44.553 -46.122 -4.782 1.00 35.59 121 ILE B O 1
ATOM 4476 N N . GLU B 1 122 ? -45.896 -47.088 -3.258 1.00 41.28 122 GLU B N 1
ATOM 4477 C CA . GLU B 1 122 ? -45.961 -48.364 -3.966 1.00 37.20 122 GLU B CA 1
ATOM 4478 C C . GLU B 1 122 ? -46.513 -48.180 -5.371 1.00 32.79 122 GLU B C 1
ATOM 4479 O O . GLU B 1 122 ? -47.497 -47.476 -5.581 1.00 36.15 122 GLU B O 1
ATOM 4485 N N . GLY B 1 123 ? -45.876 -48.828 -6.336 1.00 37.55 123 GLY B N 1
ATOM 4486 C CA . GLY B 1 123 ? -46.285 -48.727 -7.714 1.00 32.14 123 GLY B CA 1
ATOM 4487 C C . GLY B 1 123 ? -45.693 -47.563 -8.470 1.00 36.50 123 GLY B C 1
ATOM 4488 O O . GLY B 1 123 ? -45.809 -47.522 -9.700 1.00 33.22 123 GLY B O 1
ATOM 4489 N N . ARG B 1 124 ? -45.075 -46.607 -7.779 1.00 37.36 124 ARG B N 1
ATOM 4490 C CA . ARG B 1 124 ? -44.397 -45.510 -8.448 1.00 38.04 124 ARG B CA 1
ATOM 4491 C C . ARG B 1 124 ? -43.019 -45.940 -8.922 1.00 32.94 124 ARG B C 1
ATOM 4492 O O . ARG B 1 124 ? -42.338 -46.728 -8.271 1.00 30.75 124 ARG B O 1
ATOM 4500 N N . ASP B 1 125 ? -42.606 -45.389 -10.062 1.00 35.29 125 ASP B N 1
ATOM 4501 C CA . ASP B 1 125 ? -41.292 -45.691 -10.615 1.00 36.48 125 ASP B CA 1
ATOM 4502 C C . ASP B 1 125 ? -40.176 -44.895 -9.958 1.00 35.95 125 ASP B C 1
ATOM 4503 O O . ASP B 1 125 ? -39.050 -45.390 -9.845 1.00 33.50 125 ASP B O 1
ATOM 4508 N N . ARG B 1 126 ? -40.457 -43.666 -9.535 1.00 39.84 126 ARG B N 1
ATOM 4509 C CA . ARG B 1 126 ? -39.440 -42.765 -9.017 1.00 33.98 126 ARG B CA 1
ATOM 4510 C C . ARG B 1 126 ? -39.976 -42.011 -7.816 1.00 31.51 126 ARG B C 1
ATOM 4511 O O . ARG B 1 126 ? -41.154 -41.670 -7.760 1.00 30.63 126 ARG B O 1
ATOM 4519 N N . VAL B 1 127 ? -39.095 -41.761 -6.857 1.00 27.69 127 VAL B N 1
ATOM 4520 C CA . VAL B 1 127 ? -39.368 -40.888 -5.725 1.00 30.61 127 VAL B CA 1
ATOM 4521 C C . VAL B 1 127 ? -38.430 -39.696 -5.820 1.00 27.52 127 VAL B C 1
ATOM 4522 O O . VAL B 1 127 ? -37.210 -39.870 -5.873 1.00 27.10 127 VAL B O 1
ATOM 4526 N N . TYR B 1 128 ? -38.993 -38.494 -5.858 1.00 30.46 128 TYR B N 1
ATOM 4527 C CA . TYR B 1 128 ? -38.217 -37.261 -5.845 1.00 27.59 128 TYR B CA 1
ATOM 4528 C C . TYR B 1 128 ? -38.140 -36.737 -4.416 1.00 24.03 128 TYR B C 1
ATOM 4529 O O . TYR B 1 128 ? -39.173 -36.467 -3.799 1.00 25.47 128 TYR B O 1
ATOM 4538 N N . TYR B 1 129 ? -36.928 -36.600 -3.890 1.00 25.01 129 TYR B N 1
ATOM 4539 C CA . TYR B 1 129 ? -36.743 -35.971 -2.589 1.00 26.94 129 TYR B CA 1
ATOM 4540 C C . TYR B 1 129 ? -35.334 -35.392 -2.498 1.00 28.12 129 TYR B C 1
ATOM 4541 O O . TYR B 1 129 ? -34.503 -35.580 -3.387 1.00 30.70 129 TYR B O 1
ATOM 4550 N N . ALA B 1 130 ? -35.081 -34.680 -1.403 1.00 26.74 130 ALA B N 1
ATOM 4551 C CA . ALA B 1 130 ? -33.828 -33.949 -1.208 1.00 31.64 130 ALA B CA 1
ATOM 4552 C C . ALA B 1 130 ? -32.810 -34.867 -0.551 1.00 28.68 130 ALA B C 1
ATOM 4553 O O . ALA B 1 130 ? -32.652 -34.878 0.666 1.00 30.24 130 ALA B O 1
ATOM 4555 N N . LEU B 1 131 ? -32.119 -35.606 -1.380 1.00 33.97 131 LEU B N 1
ATOM 4556 C CA . LEU B 1 131 ? -31.150 -36.554 -0.883 1.00 41.26 131 LEU B CA 1
ATOM 4557 C C . LEU B 1 131 ? -30.113 -35.903 0.007 1.00 35.63 131 LEU B C 1
ATOM 4558 O O . LEU B 1 131 ? -29.439 -35.025 -0.418 1.00 35.44 131 LEU B O 1
ATOM 4563 N N . GLY B 1 132 ? -29.978 -36.387 1.230 1.00 34.20 132 GLY B N 1
ATOM 4564 C CA . GLY B 1 132 ? -28.992 -35.907 2.165 1.00 36.14 132 GLY B CA 1
ATOM 4565 C C . GLY B 1 132 ? -29.349 -34.649 2.914 1.00 34.78 132 GLY B C 1
ATOM 4566 O O . GLY B 1 132 ? -28.628 -34.289 3.850 1.00 37.73 132 GLY B O 1
ATOM 4567 N N . ALA B 1 133 ? -30.432 -33.965 2.549 1.00 32.79 133 ALA B N 1
ATOM 4568 C CA . ALA B 1 133 ? -30.751 -32.717 3.225 1.00 31.96 133 ALA B CA 1
ATOM 4569 C C . ALA B 1 133 ? -31.185 -32.962 4.662 1.00 39.58 133 ALA B C 1
ATOM 4570 O O . ALA B 1 133 ? -30.797 -32.217 5.565 1.00 42.66 133 ALA B O 1
ATOM 4572 N N . ASN B 1 134 ? -31.992 -33.993 4.897 1.00 34.70 134 ASN B N 1
ATOM 4573 C CA . ASN B 1 134 ? -32.508 -34.300 6.227 1.00 36.24 134 ASN B CA 1
ATOM 4574 C C . ASN B 1 134 ? -32.230 -35.768 6.491 1.00 37.74 134 ASN B C 1
ATOM 4575 O O . ASN B 1 134 ? -33.011 -36.636 6.082 1.00 40.26 134 ASN B O 1
ATOM 4580 N N . PRO B 1 135 ? -31.133 -36.083 7.184 1.00 39.75 135 PRO B N 1
ATOM 4581 C CA . PRO B 1 135 ? -30.793 -37.492 7.423 1.00 41.46 135 PRO B CA 1
ATOM 4582 C C . PRO B 1 135 ? -31.858 -38.256 8.175 1.00 41.34 135 PRO B C 1
ATOM 4583 O O . PRO B 1 135 ? -32.032 -39.453 7.934 1.00 46.86 135 PRO B O 1
ATOM 4587 N N . ASP B 1 136 ? -32.567 -37.606 9.091 1.00 39.17 136 ASP B N 1
ATOM 4588 C CA . ASP B 1 136 ? -33.639 -38.287 9.798 1.00 43.22 136 ASP B CA 1
ATOM 4589 C C . ASP B 1 136 ? -34.751 -38.685 8.839 1.00 43.12 136 ASP B C 1
ATOM 4590 O O . ASP B 1 136 ? -35.253 -39.810 8.893 1.00 44.11 136 ASP B O 1
ATOM 4595 N N . PHE B 1 137 ? -35.139 -37.780 7.949 1.00 39.00 137 PHE B N 1
ATOM 4596 C CA . PHE B 1 137 ? -36.137 -38.124 6.951 1.00 38.04 137 PHE B CA 1
ATOM 4597 C C . PHE B 1 137 ? -35.625 -39.209 6.013 1.00 38.28 137 PHE B C 1
ATOM 4598 O O . PHE B 1 137 ? -36.381 -40.103 5.628 1.00 38.32 137 PHE B O 1
ATOM 4606 N N . ASP B 1 138 ? -34.350 -39.149 5.630 1.00 35.69 138 ASP B N 1
ATOM 4607 C CA . ASP B 1 138 ? -33.803 -40.187 4.768 1.00 38.41 138 ASP B CA 1
ATOM 4608 C C . ASP B 1 138 ? -33.957 -41.560 5.402 1.00 43.65 138 ASP B C 1
ATOM 4609 O O . ASP B 1 138 ? -34.232 -42.541 4.707 1.00 43.43 138 ASP B O 1
ATOM 4614 N N . ARG B 1 139 ? -33.838 -41.635 6.709 1.00 42.27 139 ARG B N 1
ATOM 4615 C CA . ARG B 1 139 ? -34.039 -42.881 7.401 1.00 45.61 139 ARG B CA 1
ATOM 4616 C C . ARG B 1 139 ? -35.488 -43.301 7.334 1.00 44.16 139 ARG B C 1
ATOM 4617 O O . ARG B 1 139 ? -35.766 -44.427 7.054 1.00 44.83 139 ARG B O 1
ATOM 4625 N N . ARG B 1 140 ? -36.414 -42.381 7.582 1.00 43.97 140 ARG B N 1
ATOM 4626 C CA . ARG B 1 140 ? -37.835 -42.694 7.486 1.00 45.13 140 ARG B CA 1
ATOM 4627 C C . ARG B 1 140 ? -38.177 -43.228 6.110 1.00 42.12 140 ARG B C 1
ATOM 4628 O O . ARG B 1 140 ? -38.910 -44.211 5.982 1.00 45.77 140 ARG B O 1
ATOM 4636 N N . LEU B 1 141 ? -37.662 -42.591 5.066 1.00 37.38 141 LEU B N 1
ATOM 4637 C CA . LEU B 1 141 ? -37.989 -43.025 3.722 1.00 38.52 141 LEU B CA 1
ATOM 4638 C C . LEU B 1 141 ? -37.522 -44.452 3.487 1.00 43.66 141 LEU B C 1
ATOM 4639 O O . LEU B 1 141 ? -38.249 -45.264 2.913 1.00 43.84 141 LEU B O 1
ATOM 4644 N N . MET B 1 142 ? -36.301 -44.773 3.914 1.00 43.40 142 MET B N 1
ATOM 4645 C CA . MET B 1 142 ? -35.802 -46.128 3.721 1.00 49.52 142 MET B CA 1
ATOM 4646 C C . MET B 1 142 ? -36.666 -47.147 4.444 1.00 46.10 142 MET B C 1
ATOM 4647 O O . MET B 1 142 ? -36.840 -48.261 3.953 1.00 51.40 142 MET B O 1
ATOM 4652 N N . ASP B 1 143 ? -37.225 -46.785 5.599 1.00 47.16 143 ASP B N 1
ATOM 4653 C CA . ASP B 1 143 ? -38.170 -47.674 6.266 1.00 45.56 143 ASP B CA 1
ATOM 4654 C C . ASP B 1 143 ? -39.404 -47.896 5.406 1.00 47.74 143 ASP B C 1
ATOM 4655 O O . ASP B 1 143 ? -39.813 -49.038 5.174 1.00 52.14 143 ASP B O 1
ATOM 4660 N N . TRP B 1 144 ? -40.012 -46.810 4.928 1.00 42.50 144 TRP B N 1
ATOM 4661 C CA . TRP B 1 144 ? -41.192 -46.929 4.081 1.00 44.25 144 TRP B CA 1
ATOM 4662 C C . TRP B 1 144 ? -40.917 -47.806 2.874 1.00 45.70 144 TRP B C 1
ATOM 4663 O O . TRP B 1 144 ? -41.785 -48.568 2.441 1.00 44.19 144 TRP B O 1
ATOM 4674 N N . ILE B 1 145 ? -39.716 -47.704 2.310 1.00 47.75 145 ILE B N 1
ATOM 4675 C CA . ILE B 1 145 ? -39.373 -48.535 1.165 1.00 49.34 145 ILE B CA 1
ATOM 4676 C C . ILE B 1 145 ? -39.233 -49.986 1.590 1.00 50.06 145 ILE B C 1
ATOM 4677 O O . ILE B 1 145 ? -39.703 -50.899 0.904 1.00 49.33 145 ILE B O 1
ATOM 4682 N N . ASN B 1 146 ? -38.594 -50.221 2.731 1.00 49.24 146 ASN B N 1
ATOM 4683 C CA . ASN B 1 146 ? -38.494 -51.578 3.242 1.00 52.94 146 ASN B CA 1
ATOM 4684 C C . ASN B 1 146 ? -39.864 -52.177 3.502 1.00 56.05 146 ASN B C 1
ATOM 4685 O O . ASN B 1 146 ? -40.056 -53.382 3.326 1.00 60.33 146 ASN B O 1
ATOM 4690 N N . VAL B 1 147 ? -40.825 -51.351 3.905 1.00 54.29 147 VAL B N 1
ATOM 4691 C CA . VAL B 1 147 ? -42.183 -51.835 4.109 1.00 51.85 147 VAL B CA 1
ATOM 4692 C C . VAL B 1 147 ? -42.771 -52.325 2.795 1.00 57.64 147 VAL B C 1
ATOM 4693 O O . VAL B 1 147 ? -43.282 -53.447 2.713 1.00 61.50 147 VAL B O 1
ATOM 4697 N N . ILE B 1 148 ? -42.691 -51.506 1.743 1.00 53.50 148 ILE B N 1
ATOM 4698 C CA . ILE B 1 148 ? -43.128 -51.941 0.420 1.00 56.17 148 ILE B CA 1
ATOM 4699 C C . ILE B 1 148 ? -42.391 -53.204 0.015 1.00 61.90 148 ILE B C 1
ATOM 4700 O O . ILE B 1 148 ? -42.993 -54.156 -0.494 1.00 64.15 148 ILE B O 1
ATOM 4705 N N . ARG B 1 149 ? -41.094 -53.259 0.218 1.00 62.67 149 ARG B N 1
ATOM 4706 C CA . ARG B 1 149 ? -40.344 -54.445 -0.179 1.00 63.00 149 ARG B CA 1
ATOM 4707 C C . ARG B 1 149 ? -40.866 -55.710 0.450 1.00 63.93 149 ARG B C 1
ATOM 4708 O O . ARG B 1 149 ? -40.732 -56.764 -0.075 1.00 68.35 149 ARG B O 1
ATOM 4716 N N . SER B 1 150 ? -41.434 -55.589 1.609 1.00 63.27 150 SER B N 1
ATOM 4717 C CA . SER B 1 150 ? -41.906 -56.754 2.341 1.00 68.37 150 SER B CA 1
ATOM 4718 C C . SER B 1 150 ? -43.351 -57.134 2.013 1.00 74.70 150 SER B C 1
ATOM 4719 O O . SER B 1 150 ? -43.914 -58.006 2.683 1.00 77.94 150 SER B O 1
ATOM 4722 N N . LYS B 1 151 ? -43.966 -56.501 1.015 1.00 73.12 151 LYS B N 1
ATOM 4723 C CA . LYS B 1 151 ? -45.311 -56.851 0.577 1.00 67.54 151 LYS B CA 1
ATOM 4724 C C . LYS B 1 151 ? -45.296 -57.403 -0.846 1.00 68.54 151 LYS B C 1
ATOM 4725 O O . LYS B 1 151 ? -46.289 -57.301 -1.564 1.00 72.65 151 LYS B O 1
ATOM 4731 N N . ALA B 1 152 ? -44.169 -57.985 -1.276 1.00 74.12 152 ALA B N 1
ATOM 4732 C CA . ALA B 1 152 ? -44.118 -58.656 -2.578 1.00 79.59 152 ALA B CA 1
ATOM 4733 C C . ALA B 1 152 ? -45.166 -59.758 -2.673 1.00 82.50 152 ALA B C 1
ATOM 4734 O O . ALA B 1 152 ? -45.744 -59.974 -3.742 1.00 76.58 152 ALA B O 1
ATOM 4736 N N . ARG B 1 153 ? -45.428 -60.449 -1.560 1.00 84.54 153 ARG B N 1
ATOM 4737 C CA . ARG B 1 153 ? -46.508 -61.428 -1.505 1.00 81.88 153 ARG B CA 1
ATOM 4738 C C . ARG B 1 153 ? -47.795 -60.880 -2.117 1.00 81.96 153 ARG B C 1
ATOM 4739 O O . ARG B 1 153 ? -48.443 -61.552 -2.932 1.00 84.49 153 ARG B O 1
ATOM 4747 N N . GLN B 1 154 ? -48.172 -59.660 -1.744 1.00 76.84 154 GLN B N 1
ATOM 4748 C CA . GLN B 1 154 ? -49.321 -58.978 -2.314 1.00 71.33 154 GLN B CA 1
ATOM 4749 C C . GLN B 1 154 ? -48.993 -58.311 -3.641 1.00 65.39 154 GLN B C 1
ATOM 4750 O O . GLN B 1 154 ? -49.820 -57.560 -4.159 1.00 63.93 154 GLN B O 1
ATOM 4756 N N . GLY B 1 155 ? -47.824 -58.576 -4.211 1.00 71.76 155 GLY B N 1
ATOM 4757 C CA . GLY B 1 155 ? -47.452 -57.952 -5.463 1.00 74.50 155 GLY B CA 1
ATOM 4758 C C . GLY B 1 155 ? -47.016 -56.507 -5.387 1.00 69.04 155 GLY B C 1
ATOM 4759 O O . GLY B 1 155 ? -47.022 -55.817 -6.408 1.00 64.92 155 GLY B O 1
ATOM 4760 N N . ALA B 1 156 ? -46.618 -56.023 -4.220 1.00 69.30 156 ALA B N 1
ATOM 4761 C CA . ALA B 1 156 ? -46.167 -54.645 -4.113 1.00 64.58 156 ALA B CA 1
ATOM 4762 C C . ALA B 1 156 ? -44.817 -54.477 -4.797 1.00 59.95 156 ALA B C 1
ATOM 4763 O O . ALA B 1 156 ? -43.940 -55.336 -4.688 1.00 60.68 156 ALA B O 1
ATOM 4765 N N . GLN B 1 157 ? -44.648 -53.359 -5.490 1.00 54.11 157 GLN B N 1
ATOM 4766 C CA . GLN B 1 157 ? -43.420 -53.062 -6.222 1.00 54.18 157 GLN B CA 1
ATOM 4767 C C . GLN B 1 157 ? -42.824 -51.752 -5.740 1.00 49.45 157 GLN B C 1
ATOM 4768 O O . GLN B 1 157 ? -43.402 -50.681 -6.003 1.00 41.71 157 GLN B O 1
ATOM 4774 N N . PRO B 1 158 ? -41.690 -51.768 -5.053 1.00 48.90 158 PRO B N 1
ATOM 4775 C CA . PRO B 1 158 ? -41.047 -50.523 -4.669 1.00 47.22 158 PRO B CA 1
ATOM 4776 C C . PRO B 1 158 ? -40.472 -49.825 -5.884 1.00 40.69 158 PRO B C 1
ATOM 4777 O O . PRO B 1 158 ? -40.184 -50.466 -6.903 1.00 38.78 158 PRO B O 1
ATOM 4781 N N . PRO B 1 159 ? -40.319 -48.509 -5.826 1.00 38.05 159 PRO B N 1
ATOM 4782 C CA . PRO B 1 159 ? -39.634 -47.803 -6.905 1.00 37.17 159 PRO B CA 1
ATOM 4783 C C . PRO B 1 159 ? -38.165 -48.155 -6.898 1.00 32.83 159 PRO B C 1
ATOM 4784 O O . PRO B 1 159 ? -37.583 -48.432 -5.853 1.00 36.23 159 PRO B O 1
ATOM 4788 N N . ASN B 1 160 ? -37.559 -48.136 -8.075 1.00 31.36 160 ASN B N 1
ATOM 4789 C CA . ASN B 1 160 ? -36.142 -48.438 -8.177 1.00 40.98 160 ASN B CA 1
ATOM 4790 C C . ASN B 1 160 ? -35.269 -47.214 -8.410 1.00 39.31 160 ASN B C 1
ATOM 4791 O O . ASN B 1 160 ? -34.047 -47.357 -8.462 1.00 39.19 160 ASN B O 1
ATOM 4796 N N . GLU B 1 161 ? -35.850 -46.020 -8.538 1.00 35.62 161 GLU B N 1
ATOM 4797 C CA . GLU B 1 161 ? -35.083 -44.806 -8.781 1.00 34.25 161 GLU B CA 1
ATOM 4798 C C . GLU B 1 161 ? -35.430 -43.741 -7.755 1.00 34.76 161 GLU B C 1
ATOM 4799 O O . GLU B 1 161 ? -36.601 -43.519 -7.443 1.00 32.37 161 GLU B O 1
ATOM 4805 N N . PHE B 1 162 ? -34.405 -43.073 -7.242 1.00 33.20 162 PHE B N 1
ATOM 4806 C CA . PHE B 1 162 ? -34.570 -41.984 -6.292 1.00 29.80 162 PHE B CA 1
ATOM 4807 C C . PHE B 1 162 ? -33.843 -40.776 -6.854 1.00 32.95 162 PHE B C 1
ATOM 4808 O O . PHE B 1 162 ? -32.645 -40.856 -7.140 1.00 34.29 162 PHE B O 1
ATOM 4816 N N . VAL B 1 163 ? -34.561 -39.672 -7.036 1.00 26.62 163 VAL B N 1
ATOM 4817 C CA . VAL B 1 163 ? -34.060 -38.529 -7.789 1.00 29.25 163 VAL B CA 1
ATOM 4818 C C . VAL B 1 163 ? -33.914 -37.333 -6.858 1.00 27.23 163 VAL B C 1
ATOM 4819 O O . VAL B 1 163 ? -34.815 -37.040 -6.066 1.00 25.17 163 VAL B O 1
ATOM 4823 N N . ALA B 1 164 ? -32.772 -36.656 -6.951 1.00 25.17 164 ALA B N 1
ATOM 4824 C CA . ALA B 1 164 ? -32.517 -35.455 -6.174 1.00 29.98 164 ALA B CA 1
ATOM 4825 C C . ALA B 1 164 ? -33.517 -34.377 -6.550 1.00 26.53 164 ALA B C 1
ATOM 4826 O O . ALA B 1 164 ? -33.530 -33.891 -7.680 1.00 27.82 164 ALA B O 1
ATOM 4828 N N . LEU B 1 165 ? -34.361 -34.001 -5.606 1.00 25.94 165 LEU B N 1
ATOM 4829 C CA . LEU B 1 165 ? -35.396 -33.025 -5.906 1.00 29.47 165 LEU B CA 1
ATOM 4830 C C . LEU B 1 165 ? -34.828 -31.626 -6.074 1.00 27.49 165 LEU B C 1
ATOM 4831 O O . LEU B 1 165 ? -35.405 -30.814 -6.796 1.00 25.31 165 LEU B O 1
ATOM 4836 N N . ASP B 1 166 ? -33.694 -31.329 -5.446 1.00 31.61 166 ASP B N 1
ATOM 4837 C CA . ASP B 1 166 ? -33.222 -29.950 -5.450 1.00 30.65 166 ASP B CA 1
ATOM 4838 C C . ASP B 1 166 ? -32.847 -29.482 -6.846 1.00 29.87 166 ASP B C 1
ATOM 4839 O O . ASP B 1 166 ? -32.974 -28.298 -7.149 1.00 28.22 166 ASP B O 1
ATOM 4844 N N . HIS B 1 167 ? -32.453 -30.388 -7.729 1.00 30.28 167 HIS B N 1
ATOM 4845 C CA . HIS B 1 167 ? -32.112 -29.969 -9.080 1.00 35.34 167 HIS B CA 1
ATOM 4846 C C . HIS B 1 167 ? -33.284 -29.265 -9.755 1.00 30.87 167 HIS B C 1
ATOM 4847 O O . HIS B 1 167 ? -33.130 -28.166 -10.295 1.00 32.00 167 HIS B O 1
ATOM 4854 N N . LEU B 1 168 ? -34.472 -29.867 -9.718 1.00 26.40 168 LEU B N 1
ATOM 4855 C CA . LEU B 1 168 ? -35.622 -29.221 -10.344 1.00 24.56 168 LEU B CA 1
ATOM 4856 C C . LEU B 1 168 ? -36.152 -28.071 -9.501 1.00 24.19 168 LEU B C 1
ATOM 4857 O O . LEU B 1 168 ? -36.462 -27.001 -10.025 1.00 21.50 168 LEU B O 1
ATOM 4862 N N . LEU B 1 169 ? -36.282 -28.285 -8.198 1.00 24.13 169 LEU B N 1
ATOM 4863 C CA . LEU B 1 169 ? -36.978 -27.318 -7.363 1.00 22.84 169 LEU B CA 1
ATOM 4864 C C . LEU B 1 169 ? -36.153 -26.056 -7.172 1.00 20.29 169 LEU B C 1
ATOM 4865 O O . LEU B 1 169 ? -36.698 -24.952 -7.193 1.00 22.09 169 LEU B O 1
ATOM 4870 N N . HIS B 1 170 ? -34.837 -26.192 -7.004 1.00 19.18 170 HIS B N 1
ATOM 4871 C CA . HIS B 1 170 ? -34.010 -25.008 -6.794 1.00 18.53 170 HIS B CA 1
ATOM 4872 C C . HIS B 1 170 ? -33.866 -24.174 -8.057 1.00 21.99 170 HIS B C 1
ATOM 4873 O O . HIS B 1 170 ? -33.636 -22.966 -7.972 1.00 20.12 170 HIS B O 1
ATOM 4880 N N . ASP B 1 171 ? -33.990 -24.788 -9.229 1.00 20.63 171 ASP B N 1
ATOM 4881 C CA . ASP B 1 171 ? -34.022 -24.001 -10.452 1.00 18.76 171 ASP B CA 1
ATOM 4882 C C . ASP B 1 171 ? -35.337 -23.248 -10.579 1.00 20.72 171 ASP B C 1
ATOM 4883 O O . ASP B 1 171 ? -35.355 -22.125 -11.083 1.00 22.39 171 ASP B O 1
ATOM 4888 N N . GLN B 1 172 ? -36.441 -23.834 -10.118 1.00 22.65 172 GLN B N 1
ATOM 4889 C CA . GLN B 1 172 ? -37.680 -23.069 -10.029 1.00 20.43 172 GLN B CA 1
ATOM 4890 C C . GLN B 1 172 ? -37.505 -21.863 -9.123 1.00 21.88 172 GLN B C 1
ATOM 4891 O O . GLN B 1 172 ? -37.850 -20.740 -9.494 1.00 22.66 172 GLN B O 1
ATOM 4897 N N . ARG B 1 173 ? -36.946 -22.078 -7.933 1.00 18.71 173 ARG B N 1
ATOM 4898 C CA . ARG B 1 173 ? -36.741 -20.988 -6.993 1.00 18.15 173 ARG B CA 1
ATOM 4899 C C . ARG B 1 173 ? -35.834 -19.892 -7.542 1.00 15.26 173 ARG B C 1
ATOM 4900 O O . ARG B 1 173 ? -35.950 -18.749 -7.107 1.00 18.30 173 ARG B O 1
ATOM 4908 N N . LEU B 1 174 ? -34.954 -20.203 -8.494 1.00 20.63 174 LEU B N 1
ATOM 4909 C CA . LEU B 1 174 ? -34.038 -19.196 -9.024 1.00 21.77 174 LEU B CA 1
ATOM 4910 C C . LEU B 1 174 ? -34.752 -18.087 -9.789 1.00 17.83 174 LEU B C 1
ATOM 4911 O O . LEU B 1 174 ? -34.225 -16.979 -9.894 1.00 21.46 174 LEU B O 1
ATOM 4916 N N . TYR B 1 175 ? -35.920 -18.363 -10.342 1.00 18.89 175 TYR B N 1
ATOM 4917 C CA . TYR B 1 175 ? -36.655 -17.393 -11.131 1.00 18.57 175 TYR B CA 1
ATOM 4918 C C . TYR B 1 175 ? -37.771 -16.847 -10.261 1.00 19.55 175 TYR B C 1
ATOM 4919 O O . TYR B 1 175 ? -38.732 -17.557 -9.957 1.00 21.31 175 TYR B O 1
ATOM 4928 N N . LYS B 1 176 ? -37.633 -15.599 -9.844 1.00 22.30 176 LYS B N 1
ATOM 4929 C CA . LYS B 1 176 ? -38.593 -15.011 -8.928 1.00 19.60 176 LYS B CA 1
ATOM 4930 C C . LYS B 1 176 ? -39.818 -14.558 -9.702 1.00 21.25 176 LYS B C 1
ATOM 4931 O O . LYS B 1 176 ? -39.697 -13.914 -10.743 1.00 21.87 176 LYS B O 1
ATOM 4937 N N . SER B 1 177 ? -40.991 -14.921 -9.208 1.00 19.26 177 SER B N 1
ATOM 4938 C CA . SER B 1 177 ? -42.234 -14.440 -9.780 1.00 21.71 177 SER B CA 1
ATOM 4939 C C . SER B 1 177 ? -42.452 -12.970 -9.433 1.00 17.35 177 SER B C 1
ATOM 4940 O O . SER B 1 177 ? -41.731 -12.373 -8.635 1.00 19.14 177 SER B O 1
ATOM 4943 N N . ALA B 1 178 ? -43.480 -12.392 -10.044 1.00 19.75 178 ALA B N 1
ATOM 4944 C CA . ALA B 1 178 ? -43.865 -11.033 -9.700 1.00 19.18 178 ALA B CA 1
ATOM 4945 C C . ALA B 1 178 ? -44.217 -10.921 -8.224 1.00 20.16 178 ALA B C 1
ATOM 4946 O O . ALA B 1 178 ? -43.782 -9.984 -7.551 1.00 19.11 178 ALA B O 1
ATOM 4948 N N . ASN B 1 179 ? -44.981 -11.877 -7.693 1.00 20.55 179 ASN B N 1
ATOM 4949 C CA . ASN B 1 179 ? -45.339 -11.800 -6.282 1.00 18.77 179 ASN B CA 1
ATOM 4950 C C . ASN B 1 179 ? -44.107 -11.917 -5.401 1.00 21.13 179 ASN B C 1
ATOM 4951 O O . ASN B 1 179 ? -44.033 -11.285 -4.346 1.00 21.71 179 ASN B O 1
ATOM 4956 N N . GLU B 1 180 ? -43.142 -12.737 -5.805 1.00 19.08 180 GLU B N 1
ATOM 4957 C CA . GLU B 1 180 ? -41.934 -12.877 -5.001 1.00 18.66 180 GLU B CA 1
ATOM 4958 C C . GLU B 1 180 ? -41.148 -11.577 -4.977 1.00 15.98 180 GLU B C 1
ATOM 4959 O O . GLU B 1 180 ? -40.676 -11.157 -3.922 1.00 17.72 180 GLU B O 1
ATOM 4965 N N . VAL B 1 181 ? -41.033 -10.916 -6.123 1.00 17.27 181 VAL B N 1
ATOM 4966 C CA . VAL B 1 181 ? -40.344 -9.634 -6.174 1.00 15.56 181 VAL B CA 1
ATOM 4967 C C . VAL B 1 181 ? -41.049 -8.610 -5.302 1.00 16.40 181 VAL B C 1
ATOM 4968 O O . VAL B 1 181 ? -40.406 -7.784 -4.652 1.00 19.15 181 VAL B O 1
ATOM 4972 N N . LYS B 1 182 ? -42.382 -8.641 -5.278 1.00 17.61 182 LYS B N 1
ATOM 4973 C CA . LYS B 1 182 ? -43.115 -7.705 -4.433 1.00 18.17 182 LYS B CA 1
ATOM 4974 C C . LYS B 1 182 ? -42.798 -7.921 -2.960 1.00 18.43 182 LYS B C 1
ATOM 4975 O O . LYS B 1 182 ? -42.590 -6.959 -2.218 1.00 17.38 182 LYS B O 1
ATOM 4981 N N . VAL B 1 183 ? -42.752 -9.175 -2.518 1.00 16.10 183 VAL B N 1
ATOM 4982 C CA . VAL B 1 183 ? -42.373 -9.443 -1.137 1.00 17.20 183 VAL B CA 1
ATOM 4983 C C . VAL B 1 183 ? -40.935 -9.002 -0.879 1.00 16.88 183 VAL B C 1
ATOM 4984 O O . VAL B 1 183 ? -40.632 -8.423 0.167 1.00 15.98 183 VAL B O 1
ATOM 4988 N N . MET B 1 184 ? -40.031 -9.262 -1.821 1.00 16.53 184 MET B N 1
ATOM 4989 C CA . MET B 1 184 ? -38.641 -8.897 -1.587 1.00 16.50 184 MET B CA 1
ATOM 4990 C C . MET B 1 184 ? -38.465 -7.383 -1.551 1.00 14.86 184 MET B C 1
ATOM 4991 O O . MET B 1 184 ? -37.710 -6.875 -0.721 1.00 17.58 184 MET B O 1
ATOM 4996 N N . ARG B 1 185 ? -39.190 -6.643 -2.403 1.00 16.17 185 ARG B N 1
ATOM 4997 C CA . ARG B 1 185 ? -39.152 -5.178 -2.338 1.00 18.12 185 ARG B CA 1
ATOM 4998 C C . ARG B 1 185 ? -39.562 -4.681 -0.964 1.00 13.56 185 ARG B C 1
ATOM 4999 O O . ARG B 1 185 ? -38.934 -3.776 -0.409 1.00 15.91 185 ARG B O 1
ATOM 5007 N N . TYR B 1 186 ? -40.646 -5.232 -0.418 1.00 15.00 186 TYR B N 1
ATOM 5008 C CA . TYR B 1 186 ? -41.100 -4.778 0.891 1.00 15.83 186 TYR B CA 1
ATOM 5009 C C . TYR B 1 186 ? -40.053 -5.078 1.959 1.00 14.91 186 TYR B C 1
ATOM 5010 O O . TYR B 1 186 ? -39.713 -4.216 2.770 1.00 15.54 186 TYR B O 1
ATOM 5019 N N . ALA B 1 187 ? -39.547 -6.310 1.981 1.00 14.39 187 ALA B N 1
ATOM 5020 C CA . ALA B 1 187 ? -38.492 -6.658 2.923 1.00 14.48 187 ALA B CA 1
ATOM 5021 C C . ALA B 1 187 ? -37.306 -5.708 2.800 1.00 13.12 187 ALA B C 1
ATOM 5022 O O . ALA B 1 187 ? -36.799 -5.211 3.805 1.00 11.54 187 ALA B O 1
ATOM 5024 N N . ALA B 1 188 ? -3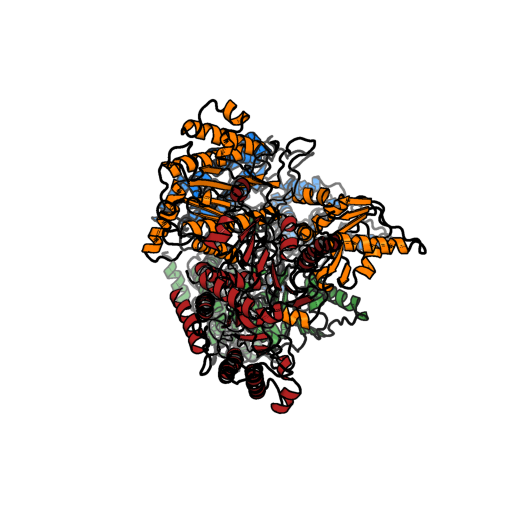6.880 -5.424 1.573 1.00 15.26 188 ALA B N 1
ATOM 5025 C CA . ALA B 1 188 ? -35.780 -4.489 1.373 1.00 14.98 188 ALA B CA 1
ATOM 5026 C C . ALA B 1 188 ? -36.135 -3.104 1.895 1.00 14.71 188 ALA B C 1
ATOM 5027 O O . ALA B 1 188 ? -35.293 -2.422 2.488 1.00 14.76 188 ALA B O 1
ATOM 5029 N N . GLU B 1 189 ? -37.378 -2.674 1.682 1.00 18.69 189 GLU B N 1
ATOM 5030 C CA . GLU B 1 189 ? -37.801 -1.369 2.179 1.00 16.27 189 GLU B CA 1
ATOM 5031 C C . GLU B 1 189 ? -37.743 -1.319 3.699 1.00 16.76 189 GLU B C 1
ATOM 5032 O O . GLU B 1 189 ? -37.246 -0.352 4.280 1.00 15.75 189 GLU B O 1
ATOM 5038 N N . VAL B 1 190 ? -38.226 -2.366 4.360 1.00 15.73 190 VAL B N 1
ATOM 5039 C CA . VAL B 1 190 ? -38.162 -2.401 5.813 1.00 14.77 190 VAL B CA 1
ATOM 5040 C C . VAL B 1 190 ? -36.715 -2.357 6.282 1.00 13.34 190 VAL B C 1
ATOM 5041 O O . VAL B 1 190 ? -36.376 -1.661 7.241 1.00 13.65 190 VAL B O 1
ATOM 5045 N N . SER B 1 191 ? -35.845 -3.111 5.625 1.00 16.29 191 SER B N 1
ATOM 5046 C CA . SER B 1 191 ? -34.446 -3.114 6.035 1.00 16.29 191 SER B CA 1
ATOM 5047 C C . SER B 1 191 ? -33.810 -1.741 5.827 1.00 14.14 191 SER B C 1
ATOM 5048 O O . SER B 1 191 ? -33.023 -1.289 6.659 1.00 13.59 191 SER B O 1
ATOM 5051 N N . ALA B 1 192 ? -34.163 -1.061 4.737 1.00 14.16 192 ALA B N 1
ATOM 5052 C CA . ALA B 1 192 ? -33.639 0.280 4.483 1.00 13.35 192 ALA B CA 1
ATOM 5053 C C . ALA B 1 192 ? -33.959 1.227 5.631 1.00 12.03 192 ALA B C 1
ATOM 5054 O O . ALA B 1 192 ? -33.079 1.938 6.122 1.00 14.00 192 ALA B O 1
ATOM 5056 N N . ARG B 1 193 ? -35.214 1.219 6.097 1.00 16.44 193 ARG B N 1
ATOM 5057 C CA . ARG B 1 193 ? -35.596 2.047 7.233 1.00 13.84 193 ARG B CA 1
ATOM 5058 C C . ARG B 1 193 ? -34.792 1.695 8.474 1.00 12.46 193 ARG B C 1
ATOM 5059 O O . ARG B 1 193 ? -34.424 2.578 9.248 1.00 14.12 193 ARG B O 1
ATOM 5067 N N . ALA B 1 194 ? -34.513 0.412 8.679 1.00 13.51 194 ALA B N 1
ATOM 5068 C CA . ALA B 1 194 ? -33.744 0.009 9.850 1.00 12.64 194 ALA B CA 1
ATOM 5069 C C . ALA B 1 194 ? -32.311 0.519 9.776 1.00 11.55 194 ALA B C 1
ATOM 5070 O O . ALA B 1 194 ? -31.737 0.909 10.791 1.00 10.62 194 ALA B O 1
ATOM 5072 N N . HIS B 1 195 ? -31.709 0.477 8.593 1.00 11.41 195 HIS B N 1
ATOM 5073 C CA . HIS B 1 195 ? -30.328 0.935 8.468 1.00 14.78 195 HIS B CA 1
ATOM 5074 C C . HIS B 1 195 ? -30.244 2.433 8.722 1.00 11.86 195 HIS B C 1
ATOM 5075 O O . HIS B 1 195 ? -29.352 2.894 9.436 1.00 13.75 195 HIS B O 1
ATOM 5082 N N . ILE B 1 196 ? -31.220 3.184 8.205 1.00 14.45 196 ILE B N 1
ATOM 5083 C CA . ILE B 1 196 ? -31.317 4.625 8.447 1.00 13.84 196 ILE B CA 1
ATOM 5084 C C . ILE B 1 196 ? -31.378 4.927 9.938 1.00 14.17 196 ILE B C 1
ATOM 5085 O O . ILE B 1 196 ? -30.667 5.804 10.435 1.00 12.99 196 ILE B O 1
ATOM 5090 N N . ARG B 1 197 ? -32.217 4.200 10.683 1.00 15.54 197 ARG B N 1
ATOM 5091 C CA . ARG B 1 197 ? -32.328 4.488 12.110 1.00 14.84 197 ARG B CA 1
ATOM 5092 C C . ARG B 1 197 ? -31.014 4.205 12.833 1.00 15.35 197 ARG B C 1
ATOM 5093 O O . ARG B 1 197 ? -30.620 4.956 13.728 1.00 14.73 197 ARG B O 1
ATOM 5101 N N . ALA B 1 198 ? -30.325 3.127 12.460 1.00 18.08 198 ALA B N 1
ATOM 5102 C CA . ALA B 1 198 ? -29.009 2.876 13.039 1.00 12.68 198 ALA B CA 1
ATOM 5103 C C . ALA B 1 198 ? -28.086 4.065 12.809 1.00 16.80 198 ALA B C 1
ATOM 5104 O O . ALA B 1 198 ? -27.471 4.564 13.749 1.00 14.94 198 ALA B O 1
ATOM 5106 N N . MET B 1 199 ? -28.010 4.549 11.570 1.00 14.50 199 MET B N 1
ATOM 5107 C CA . MET B 1 199 ? -27.214 5.734 11.284 1.00 14.32 199 MET B CA 1
ATOM 5108 C C . MET B 1 199 ? -27.628 6.908 12.165 1.00 17.73 199 MET B C 1
ATOM 5109 O O . MET B 1 199 ? -26.785 7.537 12.809 1.00 21.93 199 MET B O 1
ATOM 5114 N N . GLU B 1 200 ? -28.925 7.192 12.234 1.00 17.53 200 GLU B N 1
ATOM 5115 C CA . GLU B 1 200 ? -29.404 8.389 12.910 1.00 17.56 200 GLU B CA 1
ATOM 5116 C C . GLU B 1 200 ? -29.126 8.362 14.403 1.00 19.98 200 GLU B C 1
ATOM 5117 O O . GLU B 1 200 ? -28.917 9.412 15.010 1.00 19.86 200 GLU B O 1
ATOM 5123 N N . VAL B 1 201 ? -29.123 7.181 15.012 1.00 18.99 201 VAL B N 1
ATOM 5124 C CA A VAL B 1 201 ? -28.931 7.084 16.455 0.50 24.44 201 VAL B CA 1
ATOM 5125 C CA B VAL B 1 201 ? -28.937 7.071 16.451 0.50 24.75 201 VAL B CA 1
ATOM 5126 C C . VAL B 1 201 ? -27.461 6.968 16.849 1.00 17.11 201 VAL B C 1
ATOM 5127 O O . VAL B 1 201 ? -27.111 7.284 17.988 1.00 16.45 201 VAL B O 1
ATOM 5134 N N . CYS B 1 202 ? -26.592 6.559 15.938 1.00 18.74 202 CYS B N 1
ATOM 5135 C CA . CYS B 1 202 ? -25.222 6.241 16.311 1.00 18.18 202 CYS B CA 1
ATOM 5136 C C . CYS B 1 202 ? -24.500 7.460 16.867 1.00 21.16 202 CYS B C 1
ATOM 5137 O O . CYS B 1 202 ? -24.595 8.554 16.324 1.00 21.35 202 CYS B O 1
ATOM 5140 N N . ARG B 1 203 ? -23.782 7.256 17.963 1.00 19.00 203 ARG B N 1
ATOM 5141 C CA . ARG B 1 203 ? -22.872 8.260 18.492 1.00 19.80 203 ARG B CA 1
ATOM 5142 C C . ARG B 1 203 ? -21.822 7.552 19.321 1.00 19.37 203 ARG B C 1
ATOM 5143 O O . ARG B 1 203 ? -22.094 6.478 19.860 1.00 18.72 203 ARG B O 1
ATOM 5151 N N . PRO B 1 204 ? -20.620 8.113 19.438 1.00 20.85 204 PRO B N 1
ATOM 5152 C CA . PRO B 1 204 ? -19.630 7.531 20.349 1.00 18.80 204 PRO B CA 1
ATOM 5153 C C . PRO B 1 204 ? -20.196 7.407 21.748 1.00 17.70 204 PRO B C 1
ATOM 5154 O O . PRO B 1 204 ? -20.990 8.232 22.189 1.00 20.86 204 PRO B O 1
ATOM 5158 N N . GLY B 1 205 ? -19.801 6.344 22.439 1.00 21.20 205 GLY B N 1
ATOM 5159 C CA . GLY B 1 205 ? -20.287 6.048 23.757 1.00 20.10 205 GLY B CA 1
ATOM 5160 C C . GLY B 1 205 ? -21.337 4.955 23.791 1.00 19.18 205 GLY B C 1
ATOM 5161 O O . GLY B 1 205 ? -21.438 4.238 24.788 1.00 19.06 205 GLY B O 1
ATOM 5162 N N . LEU B 1 206 ? -22.127 4.824 22.730 1.00 17.68 206 LEU B N 1
ATOM 5163 C CA . LEU B 1 206 ? -23.021 3.690 22.620 1.00 21.37 206 LEU B CA 1
ATOM 5164 C C . LEU B 1 206 ? -22.212 2.424 22.360 1.00 17.59 206 LEU B C 1
ATOM 5165 O O . LEU B 1 206 ? -21.017 2.466 22.084 1.00 22.18 206 LEU B O 1
ATOM 5170 N N . PHE B 1 207 ? -22.873 1.285 22.461 1.00 19.14 207 PHE B N 1
ATOM 5171 C CA . PHE B 1 207 ? -22.253 0.023 22.111 1.00 17.18 207 PHE B CA 1
ATOM 5172 C C . PHE B 1 207 ? -22.829 -0.487 20.800 1.00 17.74 207 PHE B C 1
ATOM 5173 O O . PHE B 1 207 ? -23.880 -0.031 20.349 1.00 18.96 207 PHE B O 1
ATOM 5181 N N . GLU B 1 208 ? -22.117 -1.433 20.183 1.00 19.36 208 GLU B N 1
ATOM 5182 C CA . GLU B 1 208 ? -22.605 -2.018 18.944 1.00 15.58 208 GLU B CA 1
ATOM 5183 C C . GLU B 1 208 ? -24.013 -2.571 19.118 1.00 17.47 208 GLU B C 1
ATOM 5184 O O . GLU B 1 208 ? -24.841 -2.455 18.215 1.00 16.35 208 GLU B O 1
ATOM 5190 N N . TYR B 1 209 ? -24.315 -3.147 20.282 1.00 15.79 209 TYR B N 1
ATOM 5191 C CA . TYR B 1 209 ? -25.657 -3.695 20.448 1.00 17.27 209 TYR B CA 1
ATOM 5192 C C . TYR B 1 209 ? -26.743 -2.624 20.480 1.00 15.45 209 TYR B C 1
ATOM 5193 O O . TYR B 1 209 ? -27.891 -2.943 20.183 1.00 15.99 209 TYR B O 1
ATOM 5202 N N . HIS B 1 210 ? -26.423 -1.373 20.812 1.00 16.96 210 HIS B N 1
ATOM 5203 C CA . HIS B 1 210 ? -27.433 -0.322 20.724 1.00 14.72 210 HIS B CA 1
ATOM 5204 C C . HIS B 1 210 ? -27.906 -0.139 19.293 1.00 14.69 210 HIS B C 1
ATOM 5205 O O . HIS B 1 210 ? -29.081 0.142 19.049 1.00 17.34 210 HIS B O 1
ATOM 5212 N N . LEU B 1 211 ? -27.005 -0.302 18.334 1.00 16.34 211 LEU B N 1
ATOM 5213 C CA . LEU B 1 211 ? -27.405 -0.210 16.944 1.00 13.63 211 LEU B CA 1
ATOM 5214 C C . LEU B 1 211 ? -28.180 -1.447 16.504 1.00 15.11 211 LEU B C 1
ATOM 5215 O O . LEU B 1 211 ? -29.158 -1.330 15.763 1.00 14.07 211 LEU B O 1
ATOM 5220 N N . GLU B 1 212 ? -27.778 -2.636 16.967 1.00 16.14 212 GLU B N 1
ATOM 5221 C CA . GLU B 1 212 ? -28.539 -3.834 16.634 1.00 14.36 212 GLU B CA 1
ATOM 5222 C C . GLU B 1 212 ? -29.962 -3.726 17.150 1.00 14.42 212 GLU B C 1
ATOM 5223 O O . GLU B 1 212 ? -30.898 -4.139 16.467 1.00 14.65 212 GLU B O 1
ATOM 5229 N N . ALA B 1 213 ? -30.134 -3.131 18.329 1.00 17.28 213 ALA B N 1
ATOM 5230 C CA . ALA B 1 213 ? -31.467 -2.858 18.843 1.00 14.77 213 ALA B CA 1
ATOM 5231 C C . ALA B 1 213 ? -32.307 -2.102 17.829 1.00 14.84 213 ALA B C 1
ATOM 5232 O O . ALA B 1 213 ? -33.461 -2.468 17.583 1.00 13.11 213 ALA B O 1
ATOM 5234 N N . GLU B 1 214 ? -31.748 -1.054 17.225 1.00 17.71 214 GLU B N 1
ATOM 5235 C CA . GLU B 1 214 ? -32.530 -0.270 16.280 1.00 15.60 214 GLU B CA 1
ATOM 5236 C C . GLU B 1 214 ? -32.908 -1.105 15.077 1.00 11.21 214 GLU B C 1
ATOM 5237 O O . GLU B 1 214 ? -34.021 -0.996 14.561 1.00 15.97 214 GLU B O 1
ATOM 5243 N N . LEU B 1 215 ? -31.995 -1.949 14.619 1.00 12.58 215 LEU B N 1
ATOM 5244 C CA . LEU B 1 215 ? -32.308 -2.831 13.504 1.00 14.30 215 LEU B CA 1
ATOM 5245 C C . LEU B 1 215 ? -33.472 -3.759 13.846 1.00 14.34 215 LEU B C 1
ATOM 5246 O O . LEU B 1 215 ? -34.447 -3.840 13.098 1.00 13.14 215 LEU B O 1
ATOM 5251 N N . GLU B 1 216 ? -33.387 -4.466 14.970 1.00 17.57 216 GLU B N 1
ATOM 5252 C CA . GLU B 1 216 ? -34.445 -5.415 15.295 1.00 15.12 216 GLU B CA 1
ATOM 5253 C C . GLU B 1 216 ? -35.758 -4.690 15.536 1.00 13.25 216 GLU B C 1
ATOM 5254 O O . GLU B 1 216 ? -36.814 -5.162 15.125 1.00 14.17 216 GLU B O 1
ATOM 5260 N N . TYR B 1 217 ? -35.695 -3.521 16.164 1.00 17.47 217 TYR B N 1
ATOM 5261 C CA . TYR B 1 217 ? -36.887 -2.717 16.385 1.00 13.71 217 TYR B CA 1
ATOM 5262 C C . TYR B 1 217 ? -37.620 -2.444 15.078 1.00 13.82 217 TYR B C 1
ATOM 5263 O O . TYR B 1 217 ? -38.818 -2.716 14.964 1.00 13.42 217 TYR B O 1
ATOM 5272 N N . GLU B 1 218 ? -36.908 -1.951 14.064 1.00 14.05 218 GLU B N 1
ATOM 5273 C CA . GLU B 1 218 ? -37.568 -1.619 12.810 1.00 14.79 218 GLU B CA 1
ATOM 5274 C C . GLU B 1 218 ? -38.003 -2.863 12.050 1.00 12.77 218 GLU B C 1
ATOM 5275 O O . GLU B 1 218 ? -39.085 -2.870 11.451 1.00 14.51 218 GLU B O 1
ATOM 5281 N N . PHE B 1 219 ? -37.169 -3.909 12.037 1.00 12.99 219 PHE B N 1
ATOM 5282 C CA . PHE B 1 219 ? -37.567 -5.175 11.431 1.00 12.86 219 PHE B CA 1
ATOM 5283 C C . PHE B 1 219 ? -38.928 -5.610 11.962 1.00 14.92 219 PHE B C 1
ATOM 5284 O O . PHE B 1 219 ? -39.846 -5.900 11.197 1.00 14.50 219 PHE B O 1
ATOM 5292 N N . ARG B 1 220 ? -39.060 -5.660 13.280 1.00 14.36 220 ARG B N 1
ATOM 5293 C CA . ARG B 1 220 ? -40.245 -6.254 13.880 1.00 14.65 220 ARG B CA 1
ATOM 5294 C C . ARG B 1 220 ? -41.454 -5.339 13.736 1.00 15.46 220 ARG B C 1
ATOM 5295 O O . ARG B 1 220 ? -42.580 -5.818 13.567 1.00 18.64 220 ARG B O 1
ATOM 5303 N N . LYS B 1 221 ? -41.239 -4.020 13.752 1.00 16.57 221 LYS B N 1
ATOM 5304 C CA . LYS B 1 221 ? -42.342 -3.109 13.469 1.00 16.00 221 LYS B CA 1
ATOM 5305 C C . LYS B 1 221 ? -42.838 -3.266 12.043 1.00 15.19 221 LYS B C 1
ATOM 5306 O O . LYS B 1 221 ? -44.000 -2.982 11.753 1.00 19.42 221 LYS B O 1
ATOM 5312 N N . GLY B 1 222 ? -41.989 -3.725 11.150 1.00 18.70 222 GLY B N 1
ATOM 5313 C CA . GLY B 1 222 ? -42.437 -4.010 9.813 1.00 16.48 222 GLY B CA 1
ATOM 5314 C C . GLY B 1 222 ? -42.986 -5.397 9.608 1.00 19.42 222 GLY B C 1
ATOM 5315 O O . GLY B 1 222 ? -43.305 -5.756 8.479 1.00 21.18 222 GLY B O 1
ATOM 5316 N N . GLY B 1 223 ? -43.092 -6.201 10.659 1.00 18.49 223 GLY B N 1
ATOM 5317 C CA . GLY B 1 223 ? -43.701 -7.507 10.564 1.00 20.52 223 GLY B CA 1
ATOM 5318 C C . GLY B 1 223 ? -42.752 -8.680 10.480 1.00 22.32 223 GLY B C 1
ATOM 5319 O O . GLY B 1 223 ? -43.217 -9.814 10.347 1.00 22.75 223 GLY B O 1
ATOM 5320 N N . ALA B 1 224 ? -41.446 -8.453 10.560 1.00 17.87 224 ALA B N 1
ATOM 5321 C CA . ALA B 1 224 ? -40.482 -9.535 10.414 1.00 16.41 224 ALA B CA 1
ATOM 5322 C C . ALA B 1 224 ? -40.558 -10.488 11.597 1.00 20.78 224 ALA B C 1
ATOM 5323 O O . ALA B 1 224 ? -40.594 -10.059 12.747 1.00 20.51 224 ALA B O 1
ATOM 5325 N N . LYS B 1 225 ? -40.573 -11.786 11.312 1.00 19.40 225 LYS B N 1
ATOM 5326 C CA . LYS B 1 225 ? -40.578 -12.790 12.369 1.00 18.48 225 LYS B CA 1
ATOM 5327 C C . LYS B 1 225 ? -39.183 -12.967 12.948 1.00 22.03 225 LYS B C 1
ATOM 5328 O O . LYS B 1 225 ? -39.012 -13.443 14.079 1.00 19.96 225 LYS B O 1
ATOM 5334 N N . MET B 1 226 ? -38.186 -12.565 12.178 1.00 21.36 226 MET B N 1
ATOM 5335 C CA . MET B 1 226 ? -36.785 -12.794 12.480 1.00 22.50 226 MET B CA 1
ATOM 5336 C C . MET B 1 226 ? -35.975 -12.098 11.402 1.00 19.35 226 MET B C 1
ATOM 5337 O O . MET B 1 226 ? -36.507 -11.770 10.336 1.00 18.05 226 MET B O 1
ATOM 5342 N N . PRO B 1 227 ? -34.689 -11.890 11.630 1.00 19.84 227 PRO B N 1
ATOM 5343 C CA . PRO B 1 227 ? -33.828 -11.390 10.564 1.00 19.18 227 PRO B CA 1
ATOM 5344 C C . PRO B 1 227 ? -33.602 -12.478 9.531 1.00 16.66 227 PRO B C 1
ATOM 5345 O O . PRO B 1 227 ? -33.747 -13.663 9.807 1.00 20.08 227 PRO B O 1
ATOM 5349 N N . ALA B 1 228 ? -33.200 -12.054 8.332 1.00 16.88 228 ALA B N 1
ATOM 5350 C CA . ALA B 1 228 ? -32.741 -13.005 7.327 1.00 21.17 228 ALA B CA 1
ATOM 5351 C C . ALA B 1 228 ? -31.482 -13.744 7.770 1.00 21.01 228 ALA B C 1
ATOM 5352 O O . ALA B 1 228 ? -31.216 -14.848 7.288 1.00 20.07 228 ALA B O 1
ATOM 5354 N N . TYR B 1 229 ? -30.716 -13.161 8.682 1.00 19.32 229 TYR B N 1
ATOM 5355 C CA . TYR B 1 229 ? -29.463 -13.699 9.192 1.00 20.59 229 TYR B CA 1
ATOM 5356 C C . TYR B 1 229 ? -29.074 -12.852 10.393 1.00 18.74 229 TYR B C 1
ATOM 5357 O O . TYR B 1 229 ? -29.525 -11.715 10.538 1.00 18.18 229 TYR B O 1
ATOM 5366 N N . GLY B 1 230 ? -28.239 -13.421 11.254 1.00 20.16 230 GLY B N 1
ATOM 5367 C CA . GLY B 1 230 ? -27.782 -12.690 12.416 1.00 18.94 230 GLY B CA 1
ATOM 5368 C C . GLY B 1 230 ? -27.112 -11.381 12.037 1.00 15.65 230 GLY B C 1
ATOM 5369 O O . GLY B 1 230 ? -26.221 -11.361 11.189 1.00 18.24 230 GLY B O 1
ATOM 5370 N N . SER B 1 231 ? -27.546 -10.287 12.643 1.00 15.70 231 SER B N 1
ATOM 5371 C CA . SER B 1 231 ? -27.052 -8.977 12.241 1.00 16.23 231 SER B CA 1
ATOM 5372 C C . SER B 1 231 ? -25.576 -8.805 12.577 1.00 14.57 231 SER B C 1
ATOM 5373 O O . SER B 1 231 ? -25.125 -9.153 13.661 1.00 15.85 231 SER B O 1
ATOM 5376 N N . ILE B 1 232 ? -24.855 -8.181 11.663 1.00 17.39 232 ILE B N 1
ATOM 5377 C CA . ILE B 1 232 ? -23.455 -7.819 11.848 1.00 16.12 232 ILE B CA 1
ATOM 5378 C C . ILE B 1 232 ? -23.371 -6.321 12.130 1.00 14.86 232 ILE B C 1
ATOM 5379 O O . ILE B 1 232 ? -23.749 -5.509 11.282 1.00 15.29 232 ILE B O 1
ATOM 5384 N N . VAL B 1 233 ? -22.873 -5.952 13.308 1.00 15.30 233 VAL B N 1
ATOM 5385 C CA . VAL B 1 233 ? -22.689 -4.550 13.696 1.00 13.56 233 VAL B CA 1
ATOM 5386 C C . VAL B 1 233 ? -21.252 -4.381 14.191 1.00 15.99 233 VAL B C 1
ATOM 5387 O O . VAL B 1 233 ? -20.960 -4.632 15.362 1.00 16.39 233 VAL B O 1
ATOM 5391 N N . ALA B 1 234 ? -20.367 -3.911 13.322 1.00 15.69 234 ALA B N 1
ATOM 5392 C CA . ALA B 1 234 ? -18.927 -3.978 13.560 1.00 16.46 234 ALA B CA 1
ATOM 5393 C C . ALA B 1 234 ? -18.333 -2.577 13.563 1.00 15.47 234 ALA B C 1
ATOM 5394 O O . ALA B 1 234 ? -18.262 -1.926 12.519 1.00 22.34 234 ALA B O 1
ATOM 5396 N N . ALA B 1 235 ? -17.903 -2.141 14.735 1.00 15.96 235 ALA B N 1
ATOM 5397 C CA . ALA B 1 235 ? -17.229 -0.871 14.937 1.00 15.35 235 ALA B CA 1
ATOM 5398 C C . ALA B 1 235 ? -15.721 -1.025 14.807 1.00 20.28 235 ALA B C 1
ATOM 5399 O O . ALA B 1 235 ? -15.142 -1.986 15.311 1.00 17.37 235 ALA B O 1
ATOM 5401 N N . GLY B 1 236 ? -15.093 -0.051 14.165 1.00 20.77 236 GLY B N 1
ATOM 5402 C CA . GLY B 1 236 ? -13.646 0.027 14.182 1.00 19.06 236 GLY B CA 1
ATOM 5403 C C . GLY B 1 236 ? -13.017 -1.189 13.550 1.00 20.45 236 GLY B C 1
ATOM 5404 O O . GLY B 1 236 ? -13.398 -1.619 12.461 1.00 17.33 236 GLY B O 1
ATOM 5405 N N . ARG B 1 237 ? -12.034 -1.763 14.235 1.00 20.52 237 ARG B N 1
ATOM 5406 C CA . ARG B 1 237 ? -11.331 -2.880 13.630 1.00 17.77 237 ARG B CA 1
ATOM 5407 C C . ARG B 1 237 ? -12.235 -4.084 13.445 1.00 17.73 237 ARG B C 1
ATOM 5408 O O . ARG B 1 237 ? -11.944 -4.929 12.603 1.00 16.89 237 ARG B O 1
ATOM 5416 N N . ASN B 1 238 ? -13.346 -4.157 14.177 1.00 20.28 238 ASN B N 1
ATOM 5417 C CA . ASN B 1 238 ? -14.267 -5.273 13.994 1.00 15.12 238 ASN B CA 1
ATOM 5418 C C . ASN B 1 238 ? -14.817 -5.335 12.581 1.00 15.71 238 ASN B C 1
ATOM 5419 O O . ASN B 1 238 ? -15.213 -6.408 12.131 1.00 18.03 238 ASN B O 1
ATOM 5424 N N . ALA B 1 239 ? -14.836 -4.217 11.863 1.00 17.86 239 ALA B N 1
ATOM 5425 C CA . ALA B 1 239 ? -15.316 -4.234 10.492 1.00 18.37 239 ALA B CA 1
ATOM 5426 C C . ALA B 1 239 ? -14.442 -5.071 9.567 1.00 17.34 239 ALA B C 1
ATOM 5427 O O . ALA B 1 239 ? -14.855 -5.348 8.441 1.00 17.74 239 ALA B O 1
ATOM 5429 N N . CYS B 1 240 ? -13.243 -5.462 9.997 1.00 19.14 240 CYS B N 1
ATOM 5430 C CA . CYS B 1 240 ? -12.400 -6.302 9.155 1.00 20.69 240 CYS B CA 1
ATOM 5431 C C . CYS B 1 240 ? -12.680 -7.792 9.344 1.00 20.98 240 CYS B C 1
ATOM 5432 O O . CYS B 1 240 ? -12.007 -8.622 8.731 1.00 26.27 240 CYS B O 1
ATOM 5435 N N . ILE B 1 241 ? -13.678 -8.139 10.147 1.00 22.02 241 ILE B N 1
ATOM 5436 C CA . ILE B 1 241 ? -14.130 -9.508 10.354 1.00 19.21 241 ILE B CA 1
ATOM 5437 C C . ILE B 1 241 ? -15.428 -9.676 9.575 1.00 21.19 241 ILE B C 1
ATOM 5438 O O . ILE B 1 241 ? -16.437 -9.038 9.896 1.00 25.49 241 ILE B O 1
ATOM 5443 N N . LEU B 1 242 ? -15.427 -10.529 8.554 1.00 22.90 242 LEU B N 1
ATOM 5444 C CA . LEU B 1 242 ? -16.491 -10.449 7.553 1.00 25.06 242 LEU B CA 1
ATOM 5445 C C . LEU B 1 242 ? -17.870 -10.762 8.148 1.00 26.29 242 LEU B C 1
ATOM 5446 O O . LEU B 1 242 ? -18.855 -10.102 7.805 1.00 25.66 242 LEU B O 1
ATOM 5451 N N . HIS B 1 243 ? -17.935 -11.651 9.118 1.00 25.63 243 HIS B N 1
ATOM 5452 C CA . HIS B 1 243 ? -19.189 -12.011 9.748 1.00 25.89 243 HIS B CA 1
ATOM 5453 C C . HIS B 1 243 ? -19.126 -11.791 11.236 1.00 26.17 243 HIS B C 1
ATOM 5454 O O . HIS B 1 243 ? -19.528 -12.593 11.989 1.00 26.16 243 HIS B O 1
ATOM 5461 N N . TYR B 1 244 ? -18.609 -10.647 11.607 1.00 21.90 244 TYR B N 1
ATOM 5462 C CA . TYR B 1 244 ? -18.504 -10.322 13.011 1.00 18.27 244 TYR B CA 1
ATOM 5463 C C . TYR B 1 244 ? -19.881 -10.306 13.657 1.00 22.41 244 TYR B C 1
ATOM 5464 O O . TYR B 1 244 ? -20.789 -9.622 13.182 1.00 18.37 244 TYR B O 1
ATOM 5473 N N . ARG B 1 245 ? -20.032 -11.053 14.749 1.00 19.00 245 ARG B N 1
ATOM 5474 C CA . ARG B 1 245 ? -21.308 -11.090 15.447 1.00 20.11 245 ARG B CA 1
ATOM 5475 C C . ARG B 1 245 ? -21.212 -10.894 16.956 1.00 18.50 245 ARG B C 1
ATOM 5476 O O . ARG B 1 245 ? -22.228 -11.025 17.631 1.00 20.85 245 ARG B O 1
ATOM 5484 N N . GLU B 1 246 ? -20.047 -10.564 17.516 1.00 19.75 246 GLU B N 1
ATOM 5485 C CA . GLU B 1 246 ? -19.993 -10.283 18.948 1.00 19.23 246 GLU B CA 1
ATOM 5486 C C . GLU B 1 246 ? -20.894 -9.109 19.315 1.00 20.87 246 GLU B C 1
ATOM 5487 O O . GLU B 1 246 ? -21.608 -9.153 20.319 1.00 19.34 246 GLU B O 1
ATOM 5493 N N . ASN B 1 247 ? -20.865 -8.044 18.516 1.00 17.96 247 ASN B N 1
ATOM 5494 C CA . ASN B 1 247 ? -21.799 -6.933 18.672 1.00 16.21 247 ASN B CA 1
ATOM 5495 C C . ASN B 1 247 ? -21.822 -6.402 20.101 1.00 13.56 247 ASN B C 1
ATOM 5496 O O . ASN B 1 247 ? -22.869 -6.041 20.626 1.00 20.62 247 ASN B O 1
ATOM 5501 N N . ASP B 1 248 ? -20.669 -6.393 20.759 1.00 19.36 248 ASP B N 1
ATOM 5502 C CA . ASP B 1 248 ? -20.627 -6.008 22.163 1.00 23.00 248 ASP B CA 1
ATOM 5503 C C . ASP B 1 248 ? -19.596 -4.925 22.479 1.00 19.75 248 ASP B C 1
ATOM 5504 O O . ASP B 1 248 ? -19.386 -4.627 23.652 1.00 21.94 248 ASP B O 1
ATOM 5509 N N . ALA B 1 249 ? -18.977 -4.317 21.479 1.00 18.29 249 ALA B N 1
ATOM 5510 C CA . ALA B 1 249 ? -17.923 -3.339 21.701 1.00 19.62 249 ALA B CA 1
ATOM 5511 C C . ALA B 1 249 ? -18.475 -1.922 21.802 1.00 20.00 249 ALA B C 1
ATOM 5512 O O . ALA B 1 249 ? -19.451 -1.563 21.142 1.00 18.64 249 ALA B O 1
ATOM 5514 N N . ALA B 1 250 ? -17.822 -1.116 22.640 1.00 22.61 250 ALA B N 1
ATOM 5515 C CA . ALA B 1 250 ? -18.156 0.300 22.753 1.00 20.19 250 ALA B CA 1
ATOM 5516 C C . ALA B 1 250 ? -17.676 1.068 21.524 1.00 20.80 250 ALA B C 1
ATOM 5517 O O . ALA B 1 250 ? -16.568 0.841 21.042 1.00 23.13 250 ALA B O 1
ATOM 5519 N N . ILE B 1 251 ? -18.494 2.013 21.063 1.00 23.87 251 ILE B N 1
ATOM 5520 C CA A ILE B 1 251 ? -18.211 2.822 19.878 0.01 39.00 251 ILE B CA 1
ATOM 5521 C CA B ILE B 1 251 ? -18.176 2.784 19.871 0.99 40.02 251 ILE B CA 1
ATOM 5522 C C . ILE B 1 251 ? -17.314 3.970 20.282 1.00 22.66 251 ILE B C 1
ATOM 5523 O O . ILE B 1 251 ? -17.590 4.627 21.278 1.00 21.02 251 ILE B O 1
ATOM 5532 N N . LYS B 1 252 ? -16.249 4.201 19.532 1.00 22.76 252 LYS B N 1
ATOM 5533 C CA . LYS B 1 252 ? -15.310 5.279 19.805 1.00 23.22 252 LYS B CA 1
ATOM 5534 C C . LYS B 1 252 ? -15.373 6.347 18.723 1.00 21.19 252 LYS B C 1
ATOM 5535 O O . LYS B 1 252 ? -15.583 6.046 17.552 1.00 22.54 252 LYS B O 1
ATOM 5541 N N . ASP B 1 253 ? -15.184 7.607 19.125 1.00 21.17 253 ASP B N 1
ATOM 5542 C CA . ASP B 1 253 ? -14.986 8.682 18.155 1.00 21.63 253 ASP B CA 1
ATOM 5543 C C . ASP B 1 253 ? -13.878 8.291 17.183 1.00 16.63 253 ASP B C 1
ATOM 5544 O O . ASP B 1 253 ? -12.820 7.817 17.592 1.00 21.12 253 ASP B O 1
ATOM 5549 N N . GLY B 1 254 ? -14.144 8.442 15.896 1.00 18.44 254 GLY B N 1
ATOM 5550 C CA . GLY B 1 254 ? -13.206 8.063 14.860 1.00 16.31 254 GLY B CA 1
ATOM 5551 C C . GLY B 1 254 ? -13.425 6.690 14.260 1.00 17.49 254 GLY B C 1
ATOM 5552 O O . GLY B 1 254 ? -12.874 6.406 13.191 1.00 21.25 254 GLY B O 1
ATOM 5553 N N . ASP B 1 255 ? -14.218 5.839 14.907 1.00 20.75 255 ASP B N 1
ATOM 5554 C CA . ASP B 1 255 ? -14.573 4.553 14.326 1.00 18.81 255 ASP B CA 1
ATOM 5555 C C . ASP B 1 255 ? -15.462 4.729 13.112 1.00 17.68 255 ASP B C 1
ATOM 5556 O O . ASP B 1 255 ? -16.321 5.618 13.069 1.00 19.77 255 ASP B O 1
ATOM 5561 N N . LEU B 1 256 ? -15.247 3.868 12.130 1.00 17.60 256 LEU B N 1
ATOM 5562 C CA . LEU B 1 256 ? -16.283 3.502 11.188 1.00 15.53 256 LEU B CA 1
ATOM 5563 C C . LEU B 1 256 ? -17.181 2.429 11.795 1.00 17.96 256 LEU B C 1
ATOM 5564 O O . LEU B 1 256 ? -16.783 1.689 12.696 1.00 19.72 256 LEU B O 1
ATOM 5569 N N . ILE B 1 257 ? -18.405 2.354 11.282 1.00 15.98 257 ILE B N 1
ATOM 5570 C CA . ILE B 1 257 ? -19.354 1.309 11.629 1.00 16.35 257 ILE B CA 1
ATOM 5571 C C . ILE B 1 257 ? -19.755 0.611 10.344 1.00 15.07 257 ILE B C 1
ATOM 5572 O O . ILE B 1 257 ? -20.211 1.261 9.401 1.00 18.06 257 ILE B O 1
ATOM 5577 N N . LEU B 1 258 ? -19.602 -0.702 10.308 1.00 14.00 258 LEU B N 1
ATOM 5578 C CA . LEU B 1 258 ? -20.106 -1.507 9.207 1.00 13.88 258 LEU B CA 1
ATOM 5579 C C . LEU B 1 258 ? -21.288 -2.332 9.710 1.00 14.82 258 LEU B C 1
ATOM 5580 O O . LEU B 1 258 ? -21.145 -3.131 10.637 1.00 20.45 258 LEU B O 1
ATOM 5585 N N . ILE B 1 259 ? -22.445 -2.138 9.100 1.00 14.25 259 ILE B N 1
ATOM 5586 C CA . ILE B 1 259 ? -23.649 -2.882 9.455 1.00 12.81 259 ILE B CA 1
ATOM 5587 C C . ILE B 1 259 ? -24.072 -3.702 8.255 1.00 13.28 259 ILE B C 1
ATOM 5588 O O . ILE B 1 259 ? -24.350 -3.150 7.188 1.00 13.47 259 ILE B O 1
ATOM 5593 N N . ASP B 1 260 ? -24.100 -5.015 8.427 1.00 14.78 260 ASP B N 1
ATOM 5594 C CA . ASP B 1 260 ? -24.618 -5.957 7.438 1.00 14.50 260 ASP B CA 1
ATOM 5595 C C . ASP B 1 260 ? -25.845 -6.592 8.081 1.00 15.16 260 ASP B C 1
ATOM 5596 O O . ASP B 1 260 ? -25.711 -7.349 9.043 1.00 18.01 260 ASP B O 1
ATOM 5601 N N . ALA B 1 261 ? -27.036 -6.245 7.596 1.00 15.91 261 ALA B N 1
ATOM 5602 C CA . ALA B 1 261 ? -28.253 -6.741 8.227 1.00 18.12 261 ALA B CA 1
ATOM 5603 C C . ALA B 1 261 ? -29.429 -6.648 7.266 1.00 15.37 261 ALA B C 1
ATOM 5604 O O . ALA B 1 261 ? -29.447 -5.805 6.370 1.00 16.92 261 ALA B O 1
ATOM 5606 N N . GLY B 1 262 ? -30.408 -7.535 7.463 1.00 13.07 262 GLY B N 1
ATOM 5607 C CA . GLY B 1 262 ? -31.646 -7.486 6.702 1.00 14.69 262 GLY B CA 1
ATOM 5608 C C . GLY B 1 262 ? -32.763 -8.305 7.313 1.00 14.27 262 GLY B C 1
ATOM 5609 O O . GLY B 1 262 ? -32.500 -9.363 7.880 1.00 15.02 262 GLY B O 1
ATOM 5610 N N . CYS B 1 263 ? -34.010 -7.837 7.212 1.00 15.93 263 CYS B N 1
ATOM 5611 C CA . CYS B 1 263 ? -35.105 -8.662 7.687 1.00 16.05 263 CYS B CA 1
ATOM 5612 C C . CYS B 1 263 ? -35.459 -9.708 6.640 1.00 11.72 263 CYS B C 1
ATOM 5613 O O . CYS B 1 263 ? -35.002 -9.665 5.503 1.00 18.51 263 CYS B O 1
ATOM 5616 N N . GLU B 1 264 ? -36.297 -10.649 7.032 1.00 15.84 264 GLU B N 1
ATOM 5617 C CA . GLU B 1 264 ? -36.986 -11.501 6.081 1.00 15.15 264 GLU B CA 1
ATOM 5618 C C . GLU B 1 264 ? -38.483 -11.342 6.311 1.00 17.59 264 GLU B C 1
ATOM 5619 O O . GLU B 1 264 ? -38.917 -11.110 7.437 1.00 16.78 264 GLU B O 1
ATOM 5625 N N . ILE B 1 265 ? -39.248 -11.411 5.229 1.00 17.22 265 ILE B N 1
ATOM 5626 C CA . ILE B 1 265 ? -40.706 -11.298 5.256 1.00 15.67 265 ILE B CA 1
ATOM 5627 C C . ILE B 1 265 ? -41.274 -12.527 4.553 1.00 16.45 265 ILE B C 1
ATOM 5628 O O . ILE B 1 265 ? -40.891 -12.821 3.416 1.00 17.57 265 ILE B O 1
ATOM 5633 N N . ASP B 1 266 ? -42.199 -13.221 5.216 1.00 19.70 266 ASP B N 1
ATOM 5634 C CA . ASP B 1 266 ? -42.818 -14.433 4.673 1.00 18.46 266 ASP B CA 1
ATOM 5635 C C . ASP B 1 266 ? -41.759 -15.357 4.092 1.00 15.08 266 ASP B C 1
ATOM 5636 O O . ASP B 1 266 ? -41.905 -15.895 2.996 1.00 18.70 266 ASP B O 1
ATOM 5641 N N . CYS B 1 267 ? -40.667 -15.508 4.840 1.00 17.07 267 CYS B N 1
ATOM 5642 C CA . CYS B 1 267 ? -39.520 -16.330 4.480 1.00 16.98 267 CYS B CA 1
ATOM 5643 C C . CYS B 1 267 ? -38.810 -15.864 3.206 1.00 17.66 267 CYS B C 1
ATOM 5644 O O . CYS B 1 267 ? -38.254 -16.693 2.495 1.00 18.22 267 CYS B O 1
ATOM 5647 N N . TYR B 1 268 ? -38.791 -14.562 2.902 1.00 15.96 268 TYR B N 1
ATOM 5648 C CA . TYR B 1 268 ? -37.999 -14.010 1.799 1.00 16.02 268 TYR B CA 1
ATOM 5649 C C . TYR B 1 268 ? -36.981 -13.014 2.344 1.00 15.38 268 TYR B C 1
ATOM 5650 O O . TYR B 1 268 ? -37.342 -12.118 3.103 1.00 16.63 268 TYR B O 1
ATOM 5659 N N . ALA B 1 269 ? -35.718 -13.162 1.954 1.00 15.51 269 ALA B N 1
ATOM 5660 C CA . ALA B 1 269 ? -34.651 -12.383 2.567 1.00 13.68 269 ALA B CA 1
ATOM 5661 C C . ALA B 1 269 ? -34.484 -11.003 1.933 1.00 13.57 269 ALA B C 1
ATOM 5662 O O . ALA B 1 269 ? -34.800 -10.782 0.766 1.00 15.92 269 ALA B O 1
ATOM 5664 N N . SER B 1 270 ? -33.836 -10.144 2.692 1.00 16.99 270 SER B N 1
ATOM 5665 C CA . SER B 1 270 ? -33.311 -8.863 2.264 1.00 14.59 270 SER B CA 1
ATOM 5666 C C . SER B 1 270 ? -31.876 -8.894 2.883 1.00 15.83 270 SER B C 1
ATOM 5667 O O . SER B 1 270 ? -31.658 -9.556 3.836 1.00 16.81 270 SER B O 1
ATOM 5670 N N . ASP B 1 271 ? -30.931 -8.190 2.288 1.00 16.46 271 ASP B N 1
ATOM 5671 C CA . ASP B 1 271 ? -29.549 -8.259 2.712 1.00 13.90 271 ASP B CA 1
ATOM 5672 C C . ASP B 1 271 ? -28.845 -6.964 2.368 1.00 14.21 271 ASP B C 1
ATOM 5673 O O . ASP B 1 271 ? -28.456 -6.796 1.256 1.00 15.22 271 ASP B O 1
ATOM 5678 N N . ILE B 1 272 ? -28.672 -6.107 3.349 1.00 13.61 272 ILE B N 1
ATOM 5679 C CA . ILE B 1 272 ? -28.045 -4.821 3.160 1.00 14.78 272 ILE B CA 1
ATOM 5680 C C . ILE B 1 272 ? -26.801 -4.554 4.015 1.00 13.39 272 ILE B C 1
ATOM 5681 O O . ILE B 1 272 ? -26.768 -4.855 5.166 1.00 15.75 272 ILE B O 1
ATOM 5686 N N . THR B 1 273 ? -25.796 -3.972 3.401 1.00 10.79 273 THR B N 1
ATOM 5687 C CA . THR B 1 273 ? -24.638 -3.504 4.153 1.00 13.48 273 THR B CA 1
ATOM 5688 C C . THR B 1 273 ? -24.423 -2.023 3.886 1.00 13.93 273 THR B C 1
ATOM 5689 O O . THR B 1 273 ? -24.421 -1.597 2.735 1.00 16.64 273 THR B O 1
ATOM 5693 N N . ARG B 1 274 ? -24.235 -1.259 4.945 1.00 14.67 274 ARG B N 1
ATOM 5694 C CA . ARG B 1 274 ? -23.821 0.131 4.849 1.00 15.99 274 ARG B CA 1
ATOM 5695 C C . ARG B 1 274 ? -22.704 0.371 5.854 1.00 14.04 274 ARG B C 1
ATOM 5696 O O . ARG B 1 274 ? -22.696 -0.213 6.941 1.00 15.35 274 ARG B O 1
ATOM 5704 N N . THR B 1 275 ? -21.758 1.221 5.474 1.00 15.39 275 THR B N 1
ATOM 5705 C CA . THR B 1 275 ? -20.675 1.657 6.346 1.00 13.76 275 THR B CA 1
ATOM 5706 C C . THR B 1 275 ? -20.723 3.169 6.514 1.00 13.14 275 THR B C 1
ATOM 5707 O O . THR B 1 275 ? -20.916 3.890 5.537 1.00 14.37 275 THR B O 1
ATOM 5711 N N . PHE B 1 276 ? -20.518 3.653 7.735 1.00 11.71 276 PHE B N 1
ATOM 5712 C CA . PHE B 1 276 ? -20.655 5.079 7.996 1.00 12.56 276 PHE B CA 1
ATOM 5713 C C . PHE B 1 276 ? -19.777 5.459 9.188 1.00 11.06 276 PHE B C 1
ATOM 5714 O O . PHE B 1 276 ? -19.431 4.599 10.001 1.00 16.05 276 PHE B O 1
ATOM 5722 N N . PRO B 1 277 ? -19.396 6.737 9.311 1.00 16.24 277 PRO B N 1
ATOM 5723 C CA . PRO B 1 277 ? -18.583 7.169 10.452 1.00 13.81 277 PRO B CA 1
ATOM 5724 C C . PRO B 1 277 ? -19.390 7.293 11.727 1.00 13.80 277 PRO B C 1
ATOM 5725 O O . PRO B 1 277 ? -20.467 7.887 11.752 1.00 15.10 277 PRO B O 1
ATOM 5729 N N . ALA B 1 278 ? -18.820 6.775 12.806 1.00 18.31 278 ALA B N 1
ATOM 5730 C CA . ALA B 1 278 ? -19.502 6.810 14.088 1.00 16.13 278 ALA B CA 1
ATOM 5731 C C . ALA B 1 278 ? -19.744 8.231 14.571 1.00 18.24 278 ALA B C 1
ATOM 5732 O O . ALA B 1 278 ? -20.699 8.464 15.313 1.00 18.85 278 ALA B O 1
ATOM 5734 N N . ASN B 1 279 ? -18.907 9.186 14.175 1.00 18.57 279 ASN B N 1
ATOM 5735 C CA . ASN B 1 279 ? -19.099 10.570 14.590 1.00 18.79 279 ASN B CA 1
ATOM 5736 C C . ASN B 1 279 ? -19.740 11.440 13.513 1.00 18.50 279 ASN B C 1
ATOM 5737 O O . ASN B 1 279 ? -19.738 12.663 13.646 1.00 19.59 279 ASN B O 1
ATOM 5742 N N . GLY B 1 280 ? -20.264 10.842 12.446 1.00 17.33 280 GLY B N 1
ATOM 5743 C CA . GLY B 1 280 ? -20.969 11.580 11.421 1.00 13.08 280 GLY B CA 1
ATOM 5744 C C . GLY B 1 280 ? -20.106 12.164 10.322 1.00 16.59 280 GLY B C 1
ATOM 5745 O O . GLY B 1 280 ? -20.649 12.717 9.365 1.00 17.45 280 GLY B O 1
ATOM 5746 N N . ARG B 1 281 ? -18.797 12.021 10.434 1.00 14.29 281 ARG B N 1
ATOM 5747 C CA . ARG B 1 281 ? -17.941 12.586 9.425 1.00 18.16 281 ARG B CA 1
ATOM 5748 C C . ARG B 1 281 ? -16.838 11.645 9.029 1.00 17.88 281 ARG B C 1
ATOM 5749 O O . ARG B 1 281 ? -16.098 11.258 9.849 1.00 18.53 281 ARG B O 1
ATOM 5757 N N . PHE B 1 282 ? -16.778 11.316 7.754 1.00 15.29 282 PHE B N 1
ATOM 5758 C CA . PHE B 1 282 ? -15.741 10.453 7.220 1.00 17.30 282 PHE B CA 1
ATOM 5759 C C . PHE B 1 282 ? -14.383 11.136 7.344 1.00 22.11 282 PHE B C 1
ATOM 5760 O O . PHE B 1 282 ? -14.220 12.277 6.915 1.00 21.92 282 PHE B O 1
ATOM 5768 N N . SER B 1 283 ? -13.407 10.450 7.933 1.00 19.86 283 SER B N 1
ATOM 5769 C CA . SER B 1 283 ? -12.046 10.972 7.888 1.00 19.34 283 SER B CA 1
ATOM 5770 C C . SER B 1 283 ? -11.524 10.899 6.460 1.00 20.58 283 SER B C 1
ATOM 5771 O O . SER B 1 283 ? -12.100 10.215 5.619 1.00 21.04 283 SER B O 1
ATOM 5774 N N . PRO B 1 284 ? -10.439 11.610 6.148 1.00 22.15 284 PRO B N 1
ATOM 5775 C CA . PRO B 1 284 ? -9.936 11.547 4.768 1.00 23.35 284 PRO B CA 1
ATOM 5776 C C . PRO B 1 284 ? -9.550 10.142 4.340 1.00 22.33 284 PRO B C 1
ATOM 5777 O O . PRO B 1 284 ? -9.816 9.756 3.200 1.00 25.30 284 PRO B O 1
ATOM 5781 N N . GLU B 1 285 ? -8.946 9.353 5.219 1.00 22.02 285 GLU B N 1
ATOM 5782 C CA . GLU B 1 285 ? -8.623 7.983 4.841 1.00 24.08 285 GLU B CA 1
ATOM 5783 C C . GLU B 1 285 ? -9.885 7.142 4.690 1.00 23.95 285 GLU B C 1
ATOM 5784 O O . GLU B 1 285 ? -10.016 6.367 3.739 1.00 22.24 285 GLU B O 1
ATOM 5790 N N . GLN B 1 286 ? -10.820 7.284 5.620 1.00 20.03 286 GLN B N 1
ATOM 5791 C CA . GLN B 1 286 ? -12.075 6.559 5.502 1.00 18.21 286 GLN B CA 1
ATOM 5792 C C . GLN B 1 286 ? -12.794 6.932 4.213 1.00 19.46 286 GLN B C 1
ATOM 5793 O O . GLN B 1 286 ? -13.236 6.059 3.466 1.00 19.76 286 GLN B O 1
ATOM 5799 N N . LYS B 1 287 ? -12.873 8.227 3.904 1.00 18.89 287 LYS B N 1
ATOM 5800 C CA . LYS B 1 287 ? -13.560 8.641 2.687 1.00 19.22 287 LYS B CA 1
ATOM 5801 C C . LYS B 1 287 ? -12.896 8.065 1.445 1.00 20.10 287 LYS B C 1
ATOM 5802 O O . LYS B 1 287 ? -13.578 7.649 0.506 1.00 17.80 287 LYS B O 1
ATOM 5808 N N . ALA B 1 288 ? -11.564 8.040 1.412 1.00 19.93 288 ALA B N 1
ATOM 5809 C CA . ALA B 1 288 ? -10.877 7.552 0.223 1.00 17.58 288 ALA B CA 1
ATOM 5810 C C . ALA B 1 288 ? -11.216 6.092 -0.037 1.00 20.38 288 ALA B C 1
ATOM 5811 O O . ALA B 1 288 ? -11.552 5.706 -1.159 1.00 20.97 288 ALA B O 1
ATOM 5813 N N . ILE B 1 289 ? -11.146 5.265 1.000 1.00 20.67 289 ILE B N 1
ATOM 5814 C CA . ILE B 1 289 ? -11.523 3.865 0.851 1.00 17.89 289 ILE B CA 1
ATOM 5815 C C . ILE B 1 289 ? -13.006 3.746 0.514 1.00 16.44 289 ILE B C 1
ATOM 5816 O O . ILE B 1 289 ? -13.396 2.969 -0.359 1.00 15.85 289 ILE B O 1
ATOM 5821 N N . TYR B 1 290 ? -13.847 4.527 1.179 1.00 18.15 290 TYR B N 1
ATOM 5822 C CA . TYR B 1 290 ? -15.285 4.383 0.984 1.00 15.35 290 TYR B CA 1
ATOM 5823 C C . TYR B 1 290 ? -15.679 4.675 -0.452 1.00 16.81 290 TYR B C 1
ATOM 5824 O O . TYR B 1 290 ? -16.439 3.922 -1.064 1.00 17.13 290 TYR B O 1
ATOM 5833 N N . GLU B 1 291 ? -15.178 5.773 -1.011 1.00 20.13 291 GLU B N 1
ATOM 5834 C CA . GLU B 1 291 ? -15.560 6.128 -2.370 1.00 19.36 291 GLU B CA 1
ATOM 5835 C C . GLU B 1 291 ? -15.066 5.097 -3.369 1.00 19.77 291 GLU B C 1
ATOM 5836 O O . GLU B 1 291 ? -15.678 4.914 -4.422 1.00 20.67 291 GLU B O 1
ATOM 5842 N N . LEU B 1 292 ? -13.973 4.407 -3.060 1.00 19.67 292 LEU B N 1
ATOM 5843 C CA . LEU B 1 292 ? -13.511 3.377 -3.979 1.00 18.90 292 LEU B CA 1
ATOM 5844 C C . LEU B 1 292 ? -14.460 2.184 -3.979 1.00 18.26 292 LEU B C 1
ATOM 5845 O O . LEU B 1 292 ? -14.812 1.663 -5.039 1.00 17.77 292 LEU B O 1
ATOM 5850 N N . VAL B 1 293 ? -14.892 1.743 -2.798 1.00 18.00 293 VAL B N 1
ATOM 5851 C CA . VAL B 1 293 ? -15.893 0.679 -2.737 1.00 19.63 293 VAL B CA 1
ATOM 5852 C C . VAL B 1 293 ? -17.181 1.126 -3.417 1.00 15.69 293 VAL B C 1
ATOM 5853 O O . VAL B 1 293 ? -17.805 0.362 -4.157 1.00 18.30 293 VAL B O 1
ATOM 5857 N N . LEU B 1 294 ? -17.583 2.379 -3.207 1.00 17.28 294 LEU B N 1
ATOM 5858 C CA . LEU B 1 294 ? -18.810 2.855 -3.838 1.00 16.16 294 LEU B CA 1
ATOM 5859 C C . LEU B 1 294 ? -18.688 2.808 -5.348 1.00 18.50 294 LEU B C 1
ATOM 5860 O O . LEU B 1 294 ? -19.629 2.412 -6.041 1.00 18.23 294 LEU B O 1
ATOM 5865 N N . GLU B 1 295 ? -17.513 3.170 -5.873 1.00 19.58 295 GLU B N 1
ATOM 5866 C CA . GLU B 1 295 ? -17.282 3.058 -7.305 1.00 20.00 295 GLU B CA 1
ATOM 5867 C C . GLU B 1 295 ? -17.457 1.623 -7.779 1.00 19.09 295 GLU B C 1
ATOM 5868 O O . GLU B 1 295 ? -18.080 1.376 -8.812 1.00 21.33 295 GLU B O 1
ATOM 5874 N N . ALA B 1 296 ? -16.919 0.664 -7.030 1.00 18.85 296 ALA B N 1
ATOM 5875 C CA . ALA B 1 296 ? -17.071 -0.733 -7.409 1.00 16.99 296 ALA B CA 1
ATOM 5876 C C . ALA B 1 296 ? -18.530 -1.148 -7.360 1.00 16.90 296 ALA B C 1
ATOM 5877 O O . ALA B 1 296 ? -19.022 -1.810 -8.273 1.00 23.77 296 ALA B O 1
ATOM 5879 N N . ASN B 1 297 ? -19.227 -0.765 -6.296 1.00 17.54 297 ASN B N 1
ATOM 5880 C CA . ASN B 1 297 ? -20.652 -1.044 -6.178 1.00 17.17 297 ASN B CA 1
ATOM 5881 C C . ASN B 1 297 ? -21.415 -0.567 -7.407 1.00 20.57 297 ASN B C 1
ATOM 5882 O O . ASN B 1 297 ? -22.148 -1.332 -8.032 1.00 21.71 297 ASN B O 1
ATOM 5887 N N . MET B 1 298 ? -21.228 0.694 -7.787 1.00 20.55 298 MET B N 1
ATOM 5888 C CA . MET B 1 298 ? -21.966 1.230 -8.919 1.00 21.40 298 MET B CA 1
ATOM 5889 C C . MET B 1 298 ? -21.567 0.540 -10.213 1.00 24.88 298 MET B C 1
ATOM 5890 O O . MET B 1 298 ? -22.411 0.303 -11.081 1.00 25.15 298 MET B O 1
ATOM 5895 N N . ALA B 1 299 ? -20.289 0.202 -10.357 1.00 21.31 299 ALA B N 1
ATOM 5896 C CA . ALA B 1 299 ? -19.849 -0.431 -11.592 1.00 20.76 299 ALA B CA 1
ATOM 5897 C C . ALA B 1 299 ? -20.474 -1.805 -11.774 1.00 23.88 299 ALA B C 1
ATOM 5898 O O . ALA B 1 299 ? -20.764 -2.208 -12.904 1.00 23.00 299 ALA B O 1
ATOM 5900 N N . ALA B 1 300 ? -20.704 -2.527 -10.676 1.00 23.40 300 ALA B N 1
ATOM 5901 C CA . ALA B 1 300 ? -21.227 -3.883 -10.781 1.00 22.59 300 ALA B CA 1
ATOM 5902 C C . ALA B 1 300 ? -22.578 -3.903 -11.480 1.00 23.75 300 ALA B C 1
ATOM 5903 O O . ALA B 1 300 ? -22.851 -4.800 -12.282 1.00 22.78 300 ALA B O 1
ATOM 5905 N N . PHE B 1 301 ? -23.425 -2.907 -11.204 1.00 20.64 301 PHE B N 1
ATOM 5906 C CA . PHE B 1 301 ? -24.758 -2.859 -11.794 1.00 20.73 301 PHE B CA 1
ATOM 5907 C C . PHE B 1 301 ? -24.710 -2.879 -13.314 1.00 25.30 301 PHE B C 1
ATOM 5908 O O . PHE B 1 301 ? -25.586 -3.473 -13.947 1.00 26.07 301 PHE B O 1
ATOM 5916 N N . ASP B 1 302 ? -23.696 -2.254 -13.913 1.00 28.08 302 ASP B N 1
ATOM 5917 C CA . ASP B 1 302 ? -23.595 -2.200 -15.368 1.00 26.86 302 ASP B CA 1
ATOM 5918 C C . ASP B 1 302 ? -23.415 -3.569 -16.001 1.00 27.31 302 ASP B C 1
ATOM 5919 O O . ASP B 1 302 ? -23.639 -3.712 -17.206 1.00 30.04 302 ASP B O 1
ATOM 5924 N N . TYR B 1 303 ? -23.013 -4.576 -15.232 1.00 24.76 303 TYR B N 1
ATOM 5925 C CA . TYR B 1 303 ? -22.806 -5.908 -15.776 1.00 24.81 303 TYR B CA 1
ATOM 5926 C C . TYR B 1 303 ? -23.880 -6.887 -15.330 1.00 26.25 303 TYR B C 1
ATOM 5927 O O . TYR B 1 303 ? -23.668 -8.098 -15.392 1.00 22.77 303 TYR B O 1
ATOM 5936 N N . ILE B 1 304 ? -25.035 -6.391 -14.899 1.00 19.63 304 ILE B N 1
ATOM 5937 C CA . ILE B 1 304 ? -26.132 -7.242 -14.467 1.00 20.70 304 ILE B CA 1
ATOM 5938 C C . ILE B 1 304 ? -27.302 -6.952 -15.392 1.00 22.53 304 ILE B C 1
ATOM 5939 O O . ILE B 1 304 ? -27.996 -5.946 -15.239 1.00 20.59 304 ILE B O 1
ATOM 5944 N N . ALA B 1 305 ? -27.528 -7.844 -16.341 1.00 23.95 305 ALA B N 1
ATOM 5945 C CA . ALA B 1 305 ? -28.542 -7.685 -17.367 1.00 22.38 305 ALA B CA 1
ATOM 5946 C C . ALA B 1 305 ? -28.684 -9.015 -18.093 1.00 22.24 305 ALA B C 1
ATOM 5947 O O . ALA B 1 305 ? -27.772 -9.836 -18.054 1.00 26.98 305 ALA B O 1
ATOM 5949 N N . PRO B 1 306 ? -29.822 -9.254 -18.733 1.00 22.35 306 PRO B N 1
ATOM 5950 C CA . PRO B 1 306 ? -29.986 -10.496 -19.492 1.00 27.43 306 PRO B CA 1
ATOM 5951 C C . PRO B 1 306 ? -28.878 -10.647 -20.518 1.00 25.73 306 PRO B C 1
ATOM 5952 O O . PRO B 1 306 ? -28.554 -9.711 -21.244 1.00 31.56 306 PRO B O 1
ATOM 5956 N N . GLY B 1 307 ? -28.282 -11.832 -20.559 1.00 28.22 307 GLY B N 1
ATOM 5957 C CA . GLY B 1 307 ? -27.196 -12.113 -21.449 1.00 29.69 307 GLY B CA 1
ATOM 5958 C C . GLY B 1 307 ? -25.829 -12.045 -20.803 1.00 28.60 307 GLY B C 1
ATOM 5959 O O . GLY B 1 307 ? -24.926 -12.763 -21.231 1.00 30.37 307 GLY B O 1
ATOM 5960 N N . ARG B 1 308 ? -25.646 -11.191 -19.800 1.00 26.15 308 ARG B N 1
ATOM 5961 C CA . ARG B 1 308 ? -24.405 -11.212 -19.047 1.00 20.92 308 ARG B CA 1
ATOM 5962 C C . ARG B 1 308 ? -24.297 -12.516 -18.278 1.00 26.42 308 ARG B C 1
ATOM 5963 O O . ARG B 1 308 ? -25.301 -13.146 -17.951 1.00 29.33 308 ARG B O 1
ATOM 5971 N N . HIS B 1 309 ? -23.077 -12.924 -17.978 1.00 24.04 309 HIS B N 1
ATOM 5972 C CA . HIS B 1 309 ? -22.917 -14.116 -17.165 1.00 26.09 309 HIS B CA 1
ATOM 5973 C C . HIS B 1 309 ? -22.608 -13.733 -15.726 1.00 24.94 309 HIS B C 1
ATOM 5974 O O . HIS B 1 309 ? -22.262 -12.591 -15.420 1.00 25.02 309 HIS B O 1
ATOM 5981 N N . TRP B 1 310 ? -22.756 -14.719 -14.841 1.00 25.00 310 TRP B N 1
ATOM 5982 C CA . TRP B 1 310 ? -22.844 -14.443 -13.413 1.00 27.00 310 TRP B CA 1
ATOM 5983 C C . TRP B 1 310 ? -21.614 -13.719 -12.891 1.00 28.03 310 TRP B C 1
ATOM 5984 O O . TRP B 1 310 ? -21.729 -12.801 -12.075 1.00 27.68 310 TRP B O 1
ATOM 5995 N N . ASN B 1 311 ? -20.436 -14.125 -13.324 1.00 26.49 311 ASN B N 1
ATOM 5996 C CA . ASN B 1 311 ? -19.215 -13.621 -12.719 1.00 23.91 311 ASN B CA 1
ATOM 5997 C C . ASN B 1 311 ? -18.830 -12.238 -13.219 1.00 27.24 311 ASN B C 1
ATOM 5998 O O . ASN B 1 311 ? -17.870 -11.673 -12.704 1.00 26.58 311 ASN B O 1
ATOM 6003 N N . GLU B 1 312 ? -19.530 -11.678 -14.206 1.00 22.12 312 GLU B N 1
ATOM 6004 C CA . GLU B 1 312 ? -19.048 -10.433 -14.796 1.00 25.49 312 GLU B CA 1
ATOM 6005 C C . GLU B 1 312 ? -19.092 -9.293 -13.787 1.00 23.93 312 GLU B C 1
ATOM 6006 O O . GLU B 1 312 ? -18.193 -8.451 -13.752 1.00 20.86 312 GLU B O 1
ATOM 6012 N N . ALA B 1 313 ? -20.117 -9.265 -12.938 1.00 24.35 313 ALA B N 1
ATOM 6013 C CA . ALA B 1 313 ? -20.181 -8.234 -11.911 1.00 21.42 313 ALA B CA 1
ATOM 6014 C C . ALA B 1 313 ? -18.974 -8.314 -10.988 1.00 21.72 313 ALA B C 1
ATOM 6015 O O . ALA B 1 313 ? -18.350 -7.296 -10.680 1.00 21.83 313 ALA B O 1
ATOM 6017 N N . HIS B 1 314 ? -18.617 -9.522 -10.552 1.00 18.97 314 HIS B N 1
ATOM 6018 C CA . HIS B 1 314 ? -17.485 -9.661 -9.646 1.00 23.18 314 HIS B CA 1
ATOM 6019 C C . HIS B 1 314 ? -16.184 -9.207 -10.292 1.00 24.24 314 HIS B C 1
ATOM 6020 O O . HIS B 1 314 ? -15.386 -8.526 -9.650 1.00 24.64 314 HIS B O 1
ATOM 6027 N N . GLU B 1 315 ? -15.966 -9.557 -11.539 1.00 26.34 315 GLU B N 1
ATOM 6028 C CA . GLU B 1 315 ? -14.744 -9.145 -12.189 1.00 24.78 315 GLU B CA 1
ATOM 6029 C C . GLU B 1 315 ? -14.647 -7.655 -12.280 1.00 24.81 315 GLU B C 1
ATOM 6030 O O . GLU B 1 315 ? -13.624 -7.119 -12.017 1.00 28.47 315 GLU B O 1
ATOM 6036 N N . ALA B 1 316 ? -15.735 -6.990 -12.609 1.00 24.36 316 ALA B N 1
ATOM 6037 C CA . ALA B 1 316 ? -15.727 -5.540 -12.690 1.00 23.53 316 ALA B CA 1
ATOM 6038 C C . ALA B 1 316 ? -15.324 -4.923 -11.359 1.00 24.82 316 ALA B C 1
ATOM 6039 O O . ALA B 1 316 ? -14.497 -4.009 -11.318 1.00 25.10 316 ALA B O 1
ATOM 6041 N N . THR B 1 317 ? -15.877 -5.422 -10.254 1.00 22.43 317 THR B N 1
ATOM 6042 C CA . THR B 1 317 ? -15.471 -4.887 -8.966 1.00 22.33 317 THR B CA 1
ATOM 6043 C C . THR B 1 317 ? -14.006 -5.181 -8.672 1.00 23.30 317 THR B C 1
ATOM 6044 O O . THR B 1 317 ? -13.358 -4.401 -7.974 1.00 20.17 317 THR B O 1
ATOM 6048 N N . VAL B 1 318 ? -13.473 -6.300 -9.172 1.00 26.11 318 VAL B N 1
ATOM 6049 C CA . VAL B 1 318 ? -12.055 -6.582 -8.967 1.00 24.92 318 VAL B CA 1
ATOM 6050 C C . VAL B 1 318 ? -11.197 -5.580 -9.735 1.00 22.62 318 VAL B C 1
ATOM 6051 O O . VAL B 1 318 ? -10.239 -5.020 -9.192 1.00 22.75 318 VAL B O 1
ATOM 6055 N N . ARG B 1 319 ? -11.540 -5.313 -10.992 1.00 24.76 319 ARG B N 1
ATOM 6056 C CA . ARG B 1 319 ? -10.808 -4.303 -11.742 1.00 24.62 319 ARG B CA 1
ATOM 6057 C C . ARG B 1 319 ? -10.854 -2.959 -11.029 1.00 22.85 319 ARG B C 1
ATOM 6058 O O . ARG B 1 319 ? -9.819 -2.316 -10.823 1.00 25.22 319 ARG B O 1
ATOM 6066 N N . VAL B 1 320 ? -12.048 -2.530 -10.623 1.00 21.63 320 VAL B N 1
ATOM 6067 C CA . VAL B 1 320 ? -12.197 -1.215 -10.013 1.00 20.72 320 VAL B CA 1
ATOM 6068 C C . VAL B 1 320 ? -11.383 -1.131 -8.733 1.00 22.37 320 VAL B C 1
ATOM 6069 O O . VAL B 1 320 ? -10.634 -0.174 -8.517 1.00 24.23 320 VAL B O 1
ATOM 6073 N N . ILE B 1 321 ? -11.497 -2.139 -7.875 1.00 19.78 321 ILE B N 1
ATOM 6074 C CA . ILE B 1 321 ? -10.814 -2.070 -6.590 1.00 23.53 321 ILE B CA 1
ATOM 6075 C C . ILE B 1 321 ? -9.303 -2.182 -6.769 1.00 23.70 321 ILE B C 1
ATOM 6076 O O . ILE B 1 321 ? -8.536 -1.511 -6.079 1.00 23.12 321 ILE B O 1
ATOM 6081 N N . THR B 1 322 ? -8.848 -3.028 -7.684 1.00 25.52 322 THR B N 1
ATOM 6082 C CA . THR B 1 322 ? -7.406 -3.176 -7.858 1.00 24.31 322 THR B CA 1
ATOM 6083 C C . THR B 1 322 ? -6.803 -1.890 -8.401 1.00 24.95 322 THR B C 1
ATOM 6084 O O . THR B 1 322 ? -5.832 -1.364 -7.852 1.00 24.94 322 THR B O 1
ATOM 6088 N N . ALA B 1 323 ? -7.413 -1.346 -9.450 1.00 23.75 323 ALA B N 1
ATOM 6089 C CA . ALA B 1 323 ? -6.987 -0.073 -10.009 1.00 26.40 323 ALA B CA 1
ATOM 6090 C C . ALA B 1 323 ? -6.977 1.029 -8.962 1.00 29.89 323 ALA B C 1
ATOM 6091 O O . ALA B 1 323 ? -6.058 1.850 -8.926 1.00 30.65 323 ALA B O 1
ATOM 6093 N N . GLY B 1 324 ? -7.988 1.066 -8.097 1.00 26.33 324 GLY B N 1
ATOM 6094 C CA . GLY B 1 324 ? -8.046 2.121 -7.104 1.00 23.39 324 GLY B CA 1
ATOM 6095 C C . GLY B 1 324 ? -7.023 1.942 -6.002 1.00 23.23 324 GLY B C 1
ATOM 6096 O O . GLY B 1 324 ? -6.513 2.917 -5.452 1.00 24.10 324 GLY B O 1
ATOM 6097 N N . LEU B 1 325 ? -6.725 0.698 -5.648 1.00 26.53 325 LEU B N 1
ATOM 6098 C CA . LEU B 1 325 ? -5.711 0.473 -4.630 1.00 25.31 325 LEU B CA 1
ATOM 6099 C C . LEU B 1 325 ? -4.335 0.912 -5.126 1.00 29.51 325 LEU B C 1
ATOM 6100 O O . LEU B 1 325 ? -3.546 1.469 -4.360 1.00 31.33 325 LEU B O 1
ATOM 6105 N N . VAL B 1 326 ? -4.049 0.701 -6.409 1.00 31.39 326 VAL B N 1
ATOM 6106 C CA . VAL B 1 326 ? -2.820 1.233 -6.992 1.00 29.32 326 VAL B CA 1
ATOM 6107 C C . VAL B 1 326 ? -2.842 2.748 -6.959 1.00 30.59 326 VAL B C 1
ATOM 6108 O O . VAL B 1 326 ? -1.878 3.385 -6.526 1.00 28.05 326 VAL B O 1
ATOM 6112 N N . ARG B 1 327 ? -3.954 3.342 -7.389 1.00 28.42 327 ARG B N 1
ATOM 6113 C CA . ARG B 1 327 ? -4.105 4.792 -7.391 1.00 27.94 327 ARG B CA 1
ATOM 6114 C C . ARG B 1 327 ? -3.795 5.400 -6.030 1.00 31.35 327 ARG B C 1
ATOM 6115 O O . ARG B 1 327 ? -3.162 6.457 -5.947 1.00 30.45 327 ARG B O 1
ATOM 6123 N N . LEU B 1 328 ? -4.227 4.753 -4.954 1.00 26.44 328 LEU B N 1
ATOM 6124 C CA . LEU B 1 328 ? -4.004 5.267 -3.613 1.00 26.74 328 LEU B CA 1
ATOM 6125 C C . LEU B 1 328 ? -2.655 4.880 -3.048 1.00 28.55 328 LEU B C 1
ATOM 6126 O O . LEU B 1 328 ? -2.319 5.332 -1.955 1.00 27.27 328 LEU B O 1
ATOM 6131 N N . GLY B 1 329 ? -1.898 4.041 -3.742 1.00 30.89 329 GLY B N 1
ATOM 6132 C CA . GLY B 1 329 ? -0.607 3.617 -3.260 1.00 30.54 329 GLY B CA 1
ATOM 6133 C C . GLY B 1 329 ? -0.630 2.458 -2.297 1.00 31.88 329 GLY B C 1
ATOM 6134 O O . GLY B 1 329 ? 0.411 2.149 -1.710 1.00 35.72 329 GLY B O 1
ATOM 6135 N N . LEU B 1 330 ? -1.784 1.814 -2.104 1.00 32.46 330 LEU B N 1
ATOM 6136 C CA . LEU B 1 330 ? -1.865 0.639 -1.246 1.00 33.47 330 LEU B CA 1
ATOM 6137 C C . LEU B 1 330 ? -1.373 -0.621 -1.938 1.00 32.94 330 LEU B C 1
ATOM 6138 O O . LEU B 1 330 ? -0.975 -1.564 -1.256 1.00 33.32 330 LEU B O 1
ATOM 6143 N N . LEU B 1 331 ? -1.427 -0.670 -3.260 1.00 29.19 331 LEU B N 1
ATOM 6144 C CA . LEU B 1 331 ? -0.760 -1.696 -4.038 1.00 34.73 331 LEU B CA 1
ATOM 6145 C C . LEU B 1 331 ? 0.206 -1.013 -4.993 1.00 39.93 331 LEU B C 1
ATOM 6146 O O . LEU B 1 331 ? 0.122 0.194 -5.225 1.00 39.03 331 LEU B O 1
ATOM 6151 N N . GLU B 1 332 ? 1.092 -1.809 -5.534 1.00 46.53 332 GLU B N 1
ATOM 6152 C CA . GLU B 1 332 ? 2.062 -1.294 -6.451 1.00 46.80 332 GLU B CA 1
ATOM 6153 C C . GLU B 1 332 ? 2.315 -2.214 -7.614 1.00 46.53 332 GLU B C 1
ATOM 6154 O O . GLU B 1 332 ? 2.667 -3.364 -7.421 1.00 47.57 332 GLU B O 1
ATOM 6160 N N . GLY B 1 333 ? 2.164 -1.695 -8.815 1.00 35.45 333 GLY B N 1
ATOM 6161 C CA . GLY B 1 333 ? 2.503 -2.441 -9.996 1.00 42.46 333 GLY B CA 1
ATOM 6162 C C . GLY B 1 333 ? 1.497 -2.251 -11.087 1.00 40.57 333 GLY B C 1
ATOM 6163 O O . GLY B 1 333 ? 0.718 -1.307 -11.097 1.00 44.06 333 GLY B O 1
ATOM 6164 N N . ASP B 1 334 ? 1.534 -3.176 -12.024 1.00 43.89 334 ASP B N 1
ATOM 6165 C CA . ASP B 1 334 ? 0.624 -3.162 -13.151 1.00 45.87 334 ASP B CA 1
ATOM 6166 C C . ASP B 1 334 ? -0.716 -3.739 -12.726 1.00 46.64 334 ASP B C 1
ATOM 6167 O O . ASP B 1 334 ? -0.774 -4.822 -12.137 1.00 42.34 334 ASP B O 1
ATOM 6172 N N . VAL B 1 335 ? -1.794 -3.028 -13.047 1.00 44.54 335 VAL B N 1
ATOM 6173 C CA . VAL B 1 335 ? -3.113 -3.461 -12.599 1.00 44.69 335 VAL B CA 1
ATOM 6174 C C . VAL B 1 335 ? -3.422 -4.851 -13.128 1.00 45.16 335 VAL B C 1
ATOM 6175 O O . VAL B 1 335 ? -3.874 -5.728 -12.384 1.00 42.25 335 VAL B O 1
ATOM 6179 N N . ASP B 1 336 ? -3.138 -5.093 -14.405 1.00 45.64 336 ASP B N 1
ATOM 6180 C CA . ASP B 1 336 ? -3.442 -6.399 -14.971 1.00 48.59 336 ASP B CA 1
ATOM 6181 C C . ASP B 1 336 ? -2.617 -7.497 -14.317 1.00 45.64 336 ASP B C 1
ATOM 6182 O O . ASP B 1 336 ? -3.119 -8.605 -14.102 1.00 41.77 336 ASP B O 1
ATOM 6187 N N . GLU B 1 337 ? -1.358 -7.211 -13.982 1.00 45.74 337 GLU B N 1
ATOM 6188 C CA . GLU B 1 337 ? -0.541 -8.216 -13.310 1.00 48.27 337 GLU B CA 1
ATOM 6189 C C . GLU B 1 337 ? -1.046 -8.489 -11.905 1.00 45.72 337 GLU B C 1
ATOM 6190 O O . GLU B 1 337 ? -1.081 -9.642 -11.467 1.00 43.54 337 GLU B O 1
ATOM 6196 N N . LEU B 1 338 ? -1.421 -7.440 -11.177 1.00 44.41 338 LEU B N 1
ATOM 6197 C CA . LEU B 1 338 ? -1.884 -7.618 -9.807 1.00 41.44 338 LEU B CA 1
ATOM 6198 C C . LEU B 1 338 ? -3.163 -8.442 -9.755 1.00 37.59 338 LEU B C 1
ATOM 6199 O O . LEU B 1 338 ? -3.372 -9.224 -8.823 1.00 34.23 338 LEU B O 1
ATOM 6204 N N . ILE B 1 339 ? -4.023 -8.291 -10.755 1.00 36.62 339 ILE B N 1
ATOM 6205 C CA . ILE B 1 339 ? -5.240 -9.090 -10.793 1.00 40.56 339 ILE B CA 1
ATOM 6206 C C . ILE B 1 339 ? -4.900 -10.549 -11.058 1.00 40.86 339 ILE B C 1
ATOM 6207 O O . ILE B 1 339 ? -5.399 -11.454 -10.382 1.00 39.37 339 ILE B O 1
ATOM 6212 N N . ALA B 1 340 ? -4.021 -10.796 -12.031 1.00 44.03 340 ALA B N 1
ATOM 6213 C CA . ALA B 1 340 ? -3.683 -12.166 -12.400 1.00 40.48 340 ALA B CA 1
ATOM 6214 C C . ALA B 1 340 ? -3.034 -12.912 -11.243 1.00 37.30 340 ALA B C 1
ATOM 6215 O O . ALA B 1 340 ? -3.231 -14.119 -11.084 1.00 39.52 340 ALA B O 1
ATOM 6217 N N . HIS B 1 341 ? -2.265 -12.214 -10.420 1.00 38.87 341 HIS B N 1
ATOM 6218 C CA . HIS B 1 341 ? -1.629 -12.826 -9.267 1.00 41.36 341 HIS B CA 1
ATOM 6219 C C . HIS B 1 341 ? -2.425 -12.626 -7.987 1.00 42.71 341 HIS B C 1
ATOM 6220 O O . HIS B 1 341 ? -1.929 -12.941 -6.902 1.00 38.37 341 HIS B O 1
ATOM 6227 N N . GLU B 1 342 ? -3.640 -12.102 -8.095 1.00 43.65 342 GLU B N 1
ATOM 6228 C CA . GLU B 1 342 ? -4.569 -12.033 -6.970 1.00 40.60 342 GLU B CA 1
ATOM 6229 C C . GLU B 1 342 ? -4.001 -11.221 -5.811 1.00 34.56 342 GLU B C 1
ATOM 6230 O O . GLU B 1 342 ? -4.231 -11.530 -4.645 1.00 34.05 342 GLU B O 1
ATOM 6236 N N . ALA B 1 343 ? -3.242 -10.177 -6.127 1.00 32.41 343 ALA B N 1
ATOM 6237 C CA . ALA B 1 343 ? -2.676 -9.370 -5.058 1.00 33.49 343 ALA B CA 1
ATOM 6238 C C . ALA B 1 343 ? -3.741 -8.594 -4.309 1.00 30.09 343 ALA B C 1
ATOM 6239 O O . ALA B 1 343 ? -3.529 -8.240 -3.149 1.00 26.81 343 ALA B O 1
ATOM 6241 N N . TYR B 1 344 ? -4.876 -8.328 -4.950 1.00 31.69 344 TYR B N 1
ATOM 6242 C CA . TYR B 1 344 ? -5.961 -7.605 -4.301 1.00 26.44 344 TYR B CA 1
ATOM 6243 C C . TYR B 1 344 ? -6.563 -8.375 -3.141 1.00 27.92 344 TYR B C 1
ATOM 6244 O O . TYR B 1 344 ? -7.238 -7.771 -2.307 1.00 29.77 344 TYR B O 1
ATOM 6253 N N . LYS B 1 345 ? -6.352 -9.686 -3.066 1.00 24.38 345 LYS B N 1
ATOM 6254 C CA . LYS B 1 345 ? -7.082 -10.456 -2.074 1.00 25.85 345 LYS B CA 1
ATOM 6255 C C . LYS B 1 345 ? -6.631 -10.163 -0.654 1.00 24.21 345 LYS B C 1
ATOM 6256 O O . LYS B 1 345 ? -7.323 -10.552 0.284 1.00 24.83 345 LYS B O 1
ATOM 6262 N N . ALA B 1 346 ? -5.510 -9.475 -0.464 1.00 26.36 346 ALA B N 1
ATOM 6263 C CA . ALA B 1 346 ? -5.169 -9.020 0.878 1.00 26.65 346 ALA B CA 1
ATOM 6264 C C . ALA B 1 346 ? -6.162 -7.992 1.390 1.00 24.42 346 ALA B C 1
ATOM 6265 O O . ALA B 1 346 ? -6.291 -7.803 2.603 1.00 24.50 346 ALA B O 1
ATOM 6267 N N . PHE B 1 347 ? -6.860 -7.325 0.499 1.00 23.51 347 PHE B N 1
ATOM 6268 C CA . PHE B 1 347 ? -7.838 -6.331 0.900 1.00 23.33 347 PHE B CA 1
ATOM 6269 C C . PHE B 1 347 ? -9.275 -6.717 0.586 1.00 21.22 347 PHE B C 1
ATOM 6270 O O . PHE B 1 347 ? -10.181 -6.253 1.267 1.00 22.44 347 PHE B O 1
ATOM 6278 N N . TYR B 1 348 ? -9.499 -7.555 -0.413 1.00 21.76 348 TYR B N 1
ATOM 6279 C CA . TYR B 1 348 ? -10.832 -7.868 -0.917 1.00 20.99 348 TYR B CA 1
ATOM 6280 C C . TYR B 1 348 ? -10.841 -9.361 -1.218 1.00 22.40 348 TYR B C 1
ATOM 6281 O O . TYR B 1 348 ? -10.486 -9.784 -2.317 1.00 27.22 348 TYR B O 1
ATOM 6290 N N . MET B 1 349 ? -11.272 -10.149 -0.243 1.00 23.56 349 MET B N 1
ATOM 6291 C CA . MET B 1 349 ? -11.058 -11.585 -0.276 1.00 20.23 349 MET B CA 1
ATOM 6292 C C . MET B 1 349 ? -12.342 -12.386 -0.417 1.00 21.12 349 MET B C 1
ATOM 6293 O O . MET B 1 349 ? -12.319 -13.600 -0.221 1.00 28.21 349 MET B O 1
ATOM 6298 N N . HIS B 1 350 ? -13.463 -11.753 -0.740 1.00 23.06 350 HIS B N 1
ATOM 6299 C CA . HIS B 1 350 ? -14.706 -12.485 -0.903 1.00 20.80 350 HIS B CA 1
ATOM 6300 C C . HIS B 1 350 ? -15.325 -12.133 -2.246 1.00 22.67 350 HIS B C 1
ATOM 6301 O O . HIS B 1 350 ? -14.836 -11.271 -2.972 1.00 22.88 350 HIS B O 1
ATOM 6308 N N . ARG B 1 351 ? -16.396 -12.829 -2.585 1.00 18.85 351 ARG B N 1
ATOM 6309 C CA . ARG B 1 351 ? -17.043 -12.609 -3.864 1.00 22.98 351 ARG B CA 1
ATOM 6310 C C . ARG B 1 351 ? -17.972 -11.398 -3.805 1.00 19.01 351 ARG B C 1
ATOM 6311 O O . ARG B 1 351 ? -18.382 -10.957 -2.737 1.00 20.39 351 ARG B O 1
ATOM 6319 N N . ALA B 1 352 ? -18.307 -10.869 -4.981 1.00 18.41 352 ALA B N 1
ATOM 6320 C CA . ALA B 1 352 ? -19.121 -9.666 -5.074 1.00 21.10 352 ALA B CA 1
ATOM 6321 C C . ALA B 1 352 ? -20.613 -9.906 -4.862 1.00 21.41 352 ALA B C 1
ATOM 6322 O O . ALA B 1 352 ? -21.372 -8.936 -4.884 1.00 21.60 352 ALA B O 1
ATOM 6324 N N . GLY B 1 353 ? -21.067 -11.139 -4.686 1.00 18.48 353 GLY B N 1
ATOM 6325 C CA . GLY B 1 353 ? -22.480 -11.328 -4.405 1.00 17.27 353 GLY B CA 1
ATOM 6326 C C . GLY B 1 353 ? -22.909 -12.774 -4.534 1.00 19.74 353 GLY B C 1
ATOM 6327 O O . GLY B 1 353 ? -22.112 -13.660 -4.835 1.00 21.94 353 GLY B O 1
ATOM 6328 N N . HIS B 1 354 ? -24.209 -12.987 -4.317 1.00 18.58 354 HIS B N 1
ATOM 6329 C CA . HIS B 1 354 ? -24.789 -14.322 -4.268 1.00 15.95 354 HIS B CA 1
ATOM 6330 C C . HIS B 1 354 ? -26.251 -14.237 -4.669 1.00 17.74 354 HIS B C 1
ATOM 6331 O O . HIS B 1 354 ? -26.852 -13.168 -4.624 1.00 18.32 354 HIS B O 1
ATOM 6338 N N . TRP B 1 355 ? -26.822 -15.374 -5.067 1.00 17.62 355 TRP B N 1
ATOM 6339 C CA . TRP B 1 355 ? -28.261 -15.404 -5.295 1.00 15.46 355 TRP B CA 1
ATOM 6340 C C . TRP B 1 355 ? -28.985 -14.971 -4.026 1.00 16.98 355 TRP B C 1
ATOM 6341 O O . TRP B 1 355 ? -28.511 -15.198 -2.915 1.00 17.54 355 TRP B O 1
ATOM 6352 N N . LEU B 1 356 ? -30.157 -14.362 -4.195 1.00 15.78 356 LEU B N 1
ATOM 6353 C CA . LEU B 1 356 ? -30.941 -13.874 -3.067 1.00 13.79 356 LEU B CA 1
ATOM 6354 C C . LEU B 1 356 ? -32.367 -14.397 -3.172 1.00 15.97 356 LEU B C 1
ATOM 6355 O O . LEU B 1 356 ? -32.931 -14.440 -4.262 1.00 16.88 356 LEU B O 1
ATOM 6360 N N . GLY B 1 357 ? -32.954 -14.769 -2.039 1.00 16.04 357 GLY B N 1
ATOM 6361 C CA . GLY B 1 357 ? -34.270 -15.375 -2.053 1.00 14.38 357 GLY B CA 1
ATOM 6362 C C . GLY B 1 357 ? -34.776 -15.874 -0.719 1.00 15.22 357 GLY B C 1
ATOM 6363 O O . GLY B 1 357 ? -34.601 -15.208 0.300 1.00 15.49 357 GLY B O 1
ATOM 6364 N N . MET B 1 358 ? -35.412 -17.045 -0.701 1.00 14.26 358 MET B N 1
ATOM 6365 C CA . MET B 1 358 ? -35.947 -17.532 0.562 1.00 15.88 358 MET B CA 1
ATOM 6366 C C . MET B 1 358 ? -34.837 -17.851 1.554 1.00 14.75 358 MET B C 1
ATOM 6367 O O . MET B 1 358 ? -35.055 -17.765 2.762 1.00 16.17 358 MET B O 1
ATOM 6372 N N . ASP B 1 359 ? -33.652 -18.199 1.074 1.00 16.78 359 ASP B N 1
ATOM 6373 C CA . ASP B 1 359 ? -32.442 -18.198 1.888 1.00 17.01 359 ASP B CA 1
ATOM 6374 C C . ASP B 1 359 ? -31.558 -17.029 1.425 1.00 17.52 359 ASP B C 1
ATOM 6375 O O . ASP B 1 359 ? -31.482 -16.755 0.227 1.00 17.69 359 ASP B O 1
ATOM 6380 N N . VAL B 1 360 ? -30.872 -16.348 2.370 1.00 21.14 360 VAL B N 1
ATOM 6381 C CA A VAL B 1 360 ? -30.025 -15.191 2.027 0.50 29.62 360 VAL B CA 1
ATOM 6382 C CA B VAL B 1 360 ? -30.082 -15.182 2.008 0.50 34.16 360 VAL B CA 1
ATOM 6383 C C . VAL B 1 360 ? -29.058 -15.568 0.938 1.00 17.89 360 VAL B C 1
ATOM 6384 O O . VAL B 1 360 ? -28.845 -14.812 -0.007 1.00 16.44 360 VAL B O 1
ATOM 6391 N N . HIS B 1 361 ? -28.354 -16.704 1.132 1.00 17.45 361 HIS B N 1
ATOM 6392 C CA . HIS B 1 361 ? -27.515 -17.318 0.112 1.00 17.06 361 HIS B CA 1
ATOM 6393 C C . HIS B 1 361 ? -28.387 -18.334 -0.585 1.00 17.72 361 HIS B C 1
ATOM 6394 O O . HIS B 1 361 ? -28.465 -19.481 -0.176 1.00 18.08 361 HIS B O 1
ATOM 6401 N N . ASP B 1 362 ? -29.051 -17.889 -1.635 1.00 15.49 362 ASP B N 1
ATOM 6402 C CA . ASP B 1 362 ? -30.162 -18.644 -2.159 1.00 16.07 362 ASP B CA 1
ATOM 6403 C C . ASP B 1 362 ? -29.671 -19.800 -3.023 1.00 16.52 362 ASP B C 1
ATOM 6404 O O . ASP B 1 362 ? -28.499 -19.901 -3.389 1.00 20.14 362 ASP B O 1
ATOM 6409 N N . VAL B 1 363 ? -30.601 -20.689 -3.329 1.00 20.10 363 VAL B N 1
ATOM 6410 C CA . VAL B 1 363 ? -30.349 -21.869 -4.132 1.00 19.13 363 VAL B CA 1
ATOM 6411 C C . VAL B 1 363 ? -30.232 -21.459 -5.589 1.00 20.50 363 VAL B C 1
ATOM 6412 O O . VAL B 1 363 ? -30.573 -20.334 -5.962 1.00 20.29 363 VAL B O 1
ATOM 6416 N N . GLY B 1 364 ? -29.774 -22.372 -6.425 1.00 20.72 364 GLY B N 1
ATOM 6417 C CA . GLY B 1 364 ? -29.622 -22.071 -7.827 1.00 20.61 364 GLY B CA 1
ATOM 6418 C C . GLY B 1 364 ? -28.203 -22.317 -8.275 1.00 20.59 364 GLY B C 1
ATOM 6419 O O . GLY B 1 364 ? -27.267 -22.028 -7.531 1.00 21.27 364 GLY B O 1
ATOM 6420 N N . GLU B 1 365 ? -28.043 -22.855 -9.481 1.00 25.21 365 GLU B N 1
ATOM 6421 C CA . GLU B 1 365 ? -26.743 -23.271 -9.992 1.00 28.74 365 GLU B CA 1
ATOM 6422 C C . GLU B 1 365 ? -25.996 -22.098 -10.607 1.00 25.14 365 GLU B C 1
ATOM 6423 O O . GLU B 1 365 ? -26.434 -21.542 -11.612 1.00 25.64 365 GLU B O 1
ATOM 6429 N N . TYR B 1 366 ? -24.836 -21.774 -10.046 1.00 20.81 366 TYR B N 1
ATOM 6430 C CA . TYR B 1 366 ? -24.009 -20.692 -10.565 1.00 25.52 366 TYR B CA 1
ATOM 6431 C C . TYR B 1 366 ? -23.298 -21.036 -11.871 1.00 30.13 366 TYR B C 1
ATOM 6432 O O . TYR B 1 366 ? -22.823 -20.123 -12.557 1.00 26.57 366 TYR B O 1
ATOM 6441 N N . ARG B 1 367 ? -23.186 -22.317 -12.218 1.00 28.73 367 ARG B N 1
ATOM 6442 C CA . ARG B 1 367 ? -22.510 -22.741 -13.437 1.00 36.56 367 ARG B CA 1
ATOM 6443 C C . ARG B 1 367 ? -23.360 -23.798 -14.131 1.00 32.26 367 ARG B C 1
ATOM 6444 O O . ARG B 1 367 ? -23.790 -24.757 -13.489 1.00 37.78 367 ARG B O 1
ATOM 6452 N N . VAL B 1 368 ? -23.583 -23.645 -15.434 1.00 33.63 368 VAL B N 1
ATOM 6453 C CA . VAL B 1 368 ? -24.217 -24.668 -16.255 1.00 40.83 368 VAL B CA 1
ATOM 6454 C C . VAL B 1 368 ? -23.306 -24.935 -17.442 1.00 47.87 368 VAL B C 1
ATOM 6455 O O . VAL B 1 368 ? -22.692 -24.005 -17.982 1.00 46.59 368 VAL B O 1
ATOM 6459 N N . GLY B 1 369 ? -23.176 -26.211 -17.805 1.00 47.62 369 GLY B N 1
ATOM 6460 C CA . GLY B 1 369 ? -22.268 -26.593 -18.863 1.00 50.52 369 GLY B CA 1
ATOM 6461 C C . GLY B 1 369 ? -20.841 -26.162 -18.625 1.00 50.38 369 GLY B C 1
ATOM 6462 O O . GLY B 1 369 ? -20.157 -25.778 -19.572 1.00 53.45 369 GLY B O 1
ATOM 6463 N N . GLY B 1 370 ? -20.382 -26.181 -17.378 1.00 51.04 370 GLY B N 1
ATOM 6464 C CA . GLY B 1 370 ? -19.040 -25.758 -17.031 1.00 55.62 370 GLY B CA 1
ATOM 6465 C C . GLY B 1 370 ? -18.760 -24.277 -17.168 1.00 55.23 370 GLY B C 1
ATOM 6466 O O . GLY B 1 370 ? -17.631 -23.850 -16.898 1.00 58.11 370 GLY B O 1
ATOM 6467 N N . GLU B 1 371 ? -19.738 -23.479 -17.576 1.00 50.70 371 GLU B N 1
ATOM 6468 C CA . GLU B 1 371 ? -19.552 -22.049 -17.729 1.00 49.92 371 GLU B CA 1
ATOM 6469 C C . GLU B 1 371 ? -20.443 -21.306 -16.744 1.00 40.01 371 GLU B C 1
ATOM 6470 O O . GLU B 1 371 ? -21.431 -21.843 -16.243 1.00 36.72 371 GLU B O 1
ATOM 6476 N N . TRP B 1 372 ? -20.078 -20.059 -16.480 1.00 33.43 372 TRP B N 1
ATOM 6477 C CA . TRP B 1 372 ? -20.863 -19.223 -15.585 1.00 32.80 372 TRP B CA 1
ATOM 6478 C C . TRP B 1 372 ? -22.267 -19.021 -16.150 1.00 27.73 372 TRP B C 1
ATOM 6479 O O . TRP B 1 372 ? -22.455 -18.831 -17.354 1.00 30.47 372 TRP B O 1
ATOM 6490 N N . ARG B 1 373 ? -23.261 -19.093 -15.278 1.00 26.40 373 ARG B N 1
ATOM 6491 C CA . ARG B 1 373 ? -24.643 -19.032 -15.733 1.00 27.82 373 ARG B CA 1
ATOM 6492 C C . ARG B 1 373 ? -24.966 -17.707 -16.408 1.00 22.42 373 ARG B C 1
ATOM 6493 O O . ARG B 1 373 ? -24.542 -16.638 -15.966 1.00 26.00 373 ARG B O 1
ATOM 6501 N N . VAL B 1 374 ? -25.748 -17.787 -17.470 1.00 25.42 374 VAL B N 1
ATOM 6502 C CA . VAL B 1 374 ? -26.230 -16.596 -18.147 1.00 25.53 374 VAL B CA 1
ATOM 6503 C C . VAL B 1 374 ? -27.419 -16.033 -17.382 1.00 24.08 374 VAL B C 1
ATOM 6504 O O . VAL B 1 374 ? -28.352 -16.759 -17.035 1.00 23.71 374 VAL B O 1
ATOM 6508 N N . LEU B 1 375 ? -27.389 -14.733 -17.129 1.00 25.83 375 LEU B N 1
ATOM 6509 C CA . LEU B 1 375 ? -28.452 -14.085 -16.381 1.00 24.74 375 LEU B CA 1
ATOM 6510 C C . LEU B 1 375 ? -29.719 -13.940 -17.218 1.00 21.07 375 LEU B C 1
ATOM 6511 O O . LEU B 1 375 ? -29.672 -13.683 -18.420 1.00 24.25 375 LEU B O 1
ATOM 6516 N N . GLU B 1 376 ? -30.857 -14.101 -16.561 1.00 21.20 376 GLU B N 1
ATOM 6517 C CA . GLU B 1 376 ? -32.166 -13.937 -17.171 1.00 23.32 376 GLU B CA 1
ATOM 6518 C C . GLU B 1 376 ? -33.044 -13.108 -16.249 1.00 22.53 376 GLU B C 1
ATOM 6519 O O . GLU B 1 376 ? -32.779 -13.027 -15.047 1.00 22.58 376 GLU B O 1
ATOM 6525 N N . PRO B 1 377 ? -34.100 -12.487 -16.781 1.00 21.65 377 PRO B N 1
ATOM 6526 C CA . PRO B 1 377 ? -35.014 -11.733 -15.920 1.00 22.35 377 PRO B CA 1
ATOM 6527 C C . PRO B 1 377 ? -35.616 -12.613 -14.841 1.00 19.11 377 PRO B C 1
ATOM 6528 O O . PRO B 1 377 ? -35.912 -13.782 -15.063 1.00 19.57 377 PRO B O 1
ATOM 6532 N N . GLY B 1 378 ? -35.783 -12.042 -13.662 1.00 18.40 378 GLY B N 1
ATOM 6533 C CA . GLY B 1 378 ? -36.336 -12.744 -12.529 1.00 21.77 378 GLY B CA 1
ATOM 6534 C C . GLY B 1 378 ? -35.309 -13.262 -11.541 1.00 23.19 378 GLY B C 1
ATOM 6535 O O . GLY B 1 378 ? -35.670 -13.587 -10.403 1.00 17.15 378 GLY B O 1
ATOM 6536 N N . MET B 1 379 ? -34.048 -13.364 -11.953 1.00 20.16 379 MET B N 1
ATOM 6537 C CA . MET B 1 379 ? -32.995 -13.784 -11.044 1.00 18.36 379 MET B CA 1
ATOM 6538 C C . MET B 1 379 ? -32.642 -12.641 -10.107 1.00 18.44 379 MET B C 1
ATOM 6539 O O . MET B 1 379 ? -32.530 -11.492 -10.531 1.00 22.11 379 MET B O 1
ATOM 6544 N N . ALA B 1 380 ? -32.449 -12.964 -8.837 1.00 15.19 380 ALA B N 1
ATOM 6545 C CA . ALA B 1 380 ? -32.151 -11.978 -7.815 1.00 18.84 380 ALA B CA 1
ATOM 6546 C C . ALA B 1 380 ? -30.819 -12.285 -7.141 1.00 18.85 380 ALA B C 1
ATOM 6547 O O . ALA B 1 380 ? -30.494 -13.446 -6.882 1.00 18.76 380 ALA B O 1
ATOM 6549 N N . MET B 1 381 ? -30.075 -11.236 -6.805 1.00 18.84 381 MET B N 1
ATOM 6550 C CA . MET B 1 381 ? -28.728 -11.398 -6.274 1.00 18.12 381 MET B CA 1
ATOM 6551 C C . MET B 1 381 ? -28.314 -10.137 -5.520 1.00 18.02 381 MET B C 1
ATOM 6552 O O . MET B 1 381 ? -28.955 -9.091 -5.612 1.00 19.66 381 MET B O 1
ATOM 6557 N N . THR B 1 382 ? -27.191 -10.238 -4.818 1.00 20.42 382 THR B N 1
ATOM 6558 C CA . THR B 1 382 ? -26.632 -9.092 -4.121 1.00 16.63 382 THR B CA 1
ATOM 6559 C C . THR B 1 382 ? -25.413 -8.549 -4.855 1.00 18.49 382 THR B C 1
ATOM 6560 O O . THR B 1 382 ? -24.795 -9.219 -5.686 1.00 18.83 382 THR B O 1
ATOM 6564 N N . VAL B 1 383 ? -25.075 -7.307 -4.535 1.00 19.82 383 VAL B N 1
ATOM 6565 C CA . VAL B 1 383 ? -23.854 -6.656 -4.994 1.00 18.07 383 VAL B CA 1
ATOM 6566 C C . VAL B 1 383 ? -23.183 -6.122 -3.742 1.00 17.68 383 VAL B C 1
ATOM 6567 O O . VAL B 1 383 ? -23.733 -5.238 -3.076 1.00 20.34 383 VAL B O 1
ATOM 6571 N N . GLU B 1 384 ? -22.026 -6.671 -3.394 1.00 16.25 384 GLU B N 1
ATOM 6572 C CA . GLU B 1 384 ? -21.421 -6.288 -2.132 1.00 19.62 384 GLU B CA 1
ATOM 6573 C C . GLU B 1 384 ? -19.896 -6.262 -2.177 1.00 21.74 384 GLU B C 1
ATOM 6574 O O . GLU B 1 384 ? -19.246 -7.005 -1.438 1.00 18.79 384 GLU B O 1
ATOM 6580 N N . PRO B 1 385 ? -19.292 -5.394 -2.976 1.00 17.19 385 PRO B N 1
ATOM 6581 C CA . PRO B 1 385 ? -17.844 -5.228 -2.900 1.00 16.93 385 PRO B CA 1
ATOM 6582 C C . PRO B 1 385 ? -17.427 -4.641 -1.563 1.00 16.29 385 PRO B C 1
ATOM 6583 O O . PRO B 1 385 ? -18.215 -4.028 -0.847 1.00 16.93 385 PRO B O 1
ATOM 6587 N N . GLY B 1 386 ? -16.153 -4.847 -1.231 1.00 18.63 386 GLY B N 1
ATOM 6588 C CA . GLY B 1 386 ? -15.612 -4.335 0.012 1.00 14.46 386 GLY B CA 1
ATOM 6589 C C . GLY B 1 386 ? -14.099 -4.268 0.018 1.00 18.38 386 GLY B C 1
ATOM 6590 O O . GLY B 1 386 ? -13.423 -4.866 -0.818 1.00 18.94 386 GLY B O 1
ATOM 6591 N N . ILE B 1 387 ? -13.578 -3.520 0.986 1.00 17.38 387 ILE B N 1
ATOM 6592 C CA . ILE B 1 387 ? -12.143 -3.374 1.199 1.00 17.06 387 ILE B CA 1
ATOM 6593 C C . ILE B 1 387 ? -11.878 -3.415 2.690 1.00 18.61 387 ILE B C 1
ATOM 6594 O O . ILE B 1 387 ? -12.532 -2.706 3.459 1.00 18.89 387 ILE B O 1
ATOM 6599 N N . TYR B 1 388 ? -10.923 -4.235 3.106 1.00 18.78 388 TYR B N 1
ATOM 6600 C CA . TYR B 1 388 ? -10.663 -4.431 4.524 1.00 16.71 388 TYR B CA 1
ATOM 6601 C C . TYR B 1 388 ? -9.158 -4.355 4.761 1.00 21.09 388 TYR B C 1
ATOM 6602 O O . TYR B 1 388 ? -8.416 -5.222 4.301 1.00 26.38 388 TYR B O 1
ATOM 6611 N N . ILE B 1 389 ? -8.711 -3.324 5.468 1.00 21.45 389 ILE B N 1
ATOM 6612 C CA . ILE B 1 389 ? -7.302 -3.148 5.809 1.00 22.59 389 ILE B CA 1
ATOM 6613 C C . ILE B 1 389 ? -7.116 -3.682 7.214 1.00 22.54 389 ILE B C 1
ATOM 6614 O O . ILE B 1 389 ? -7.491 -3.019 8.183 1.00 20.41 389 ILE B O 1
ATOM 6619 N N . ALA B 1 390 ? -6.530 -4.865 7.336 1.00 22.28 390 ALA B N 1
ATOM 6620 C CA . ALA B 1 390 ? -6.387 -5.458 8.650 1.00 24.55 390 ALA B CA 1
ATOM 6621 C C . ALA B 1 390 ? -5.622 -4.515 9.578 1.00 25.44 390 ALA B C 1
ATOM 6622 O O . ALA B 1 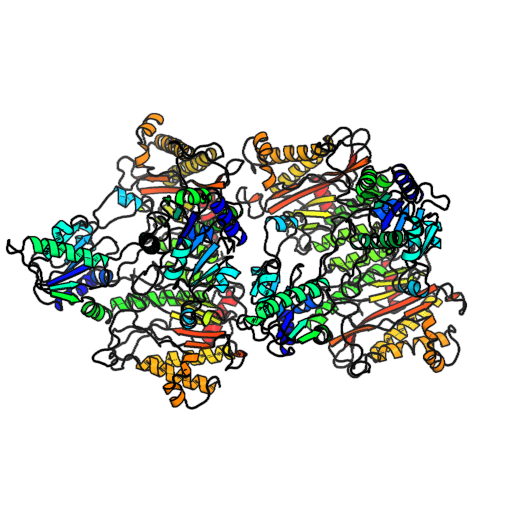390 ? -4.755 -3.762 9.136 1.00 23.31 390 ALA B O 1
ATOM 6624 N N . PRO B 1 391 ? -5.943 -4.525 10.871 1.00 26.24 391 PRO B N 1
ATOM 6625 C CA . PRO B 1 391 ? -5.211 -3.678 11.817 1.00 27.57 391 PRO B CA 1
ATOM 6626 C C . PRO B 1 391 ? -3.725 -3.967 11.866 1.00 33.09 391 PRO B C 1
ATOM 6627 O O . PRO B 1 391 ? -2.953 -3.070 12.214 1.00 37.87 391 PRO B O 1
ATOM 6631 N N . ASP B 1 392 ? -3.303 -5.194 11.560 1.00 33.25 392 ASP B N 1
ATOM 6632 C CA . ASP B 1 392 ? -1.904 -5.587 11.624 1.00 36.73 392 ASP B CA 1
ATOM 6633 C C . ASP B 1 392 ? -1.263 -5.659 10.251 1.00 37.71 392 ASP B C 1
ATOM 6634 O O . ASP B 1 392 ? -0.260 -6.355 10.085 1.00 39.22 392 ASP B O 1
ATOM 6639 N N . ASN B 1 393 ? -1.822 -4.972 9.263 1.00 32.97 393 ASN B N 1
ATOM 6640 C CA . ASN B 1 393 ? -1.249 -4.992 7.923 1.00 36.13 393 ASN B CA 1
ATOM 6641 C C . ASN B 1 393 ? -0.097 -3.996 7.883 1.00 36.60 393 ASN B C 1
ATOM 6642 O O . ASN B 1 393 ? -0.304 -2.796 7.705 1.00 38.48 393 ASN B O 1
ATOM 6647 N N . THR B 1 394 ? 1.128 -4.499 8.036 1.00 41.83 394 THR B N 1
ATOM 6648 C CA . THR B 1 394 ? 2.325 -3.669 8.061 1.00 41.12 394 THR B CA 1
ATOM 6649 C C . THR B 1 394 ? 2.775 -3.226 6.675 1.00 38.14 394 THR B C 1
ATOM 6650 O O . THR B 1 394 ? 3.739 -2.462 6.571 1.00 37.66 394 THR B O 1
ATOM 6654 N N . THR B 1 395 ? 2.131 -3.692 5.610 1.00 32.39 395 THR B N 1
ATOM 6655 C CA . THR B 1 395 ? 2.540 -3.275 4.280 1.00 34.99 395 THR B CA 1
ATOM 6656 C C . THR B 1 395 ? 1.978 -1.920 3.879 1.00 36.80 395 THR B C 1
ATOM 6657 O O . THR B 1 395 ? 2.310 -1.438 2.794 1.00 38.32 395 THR B O 1
ATOM 6661 N N . VAL B 1 396 ? 1.130 -1.303 4.704 1.00 30.20 396 VAL B N 1
ATOM 6662 C CA . VAL B 1 396 ? 0.535 -0.015 4.390 1.00 28.44 396 VAL B CA 1
ATOM 6663 C C . VAL B 1 396 ? 0.731 0.922 5.571 1.00 26.94 396 VAL B C 1
ATOM 6664 O O . VAL B 1 396 ? 0.920 0.504 6.717 1.00 28.09 396 VAL B O 1
ATOM 6668 N N . ALA B 1 397 ? 0.645 2.212 5.271 1.00 26.82 397 ALA B N 1
ATOM 6669 C CA . ALA B 1 397 ? 0.810 3.236 6.287 1.00 28.05 397 ALA B CA 1
ATOM 6670 C C . ALA B 1 397 ? -0.180 3.022 7.423 1.00 31.02 397 ALA B C 1
ATOM 6671 O O . ALA B 1 397 ? -1.289 2.526 7.226 1.00 31.11 397 ALA B O 1
ATOM 6673 N N . LYS B 1 398 ? 0.223 3.438 8.619 1.00 29.88 398 LYS B N 1
ATOM 6674 C CA . LYS B 1 398 ? -0.566 3.157 9.811 1.00 37.01 398 LYS B CA 1
ATOM 6675 C C . LYS B 1 398 ? -1.950 3.792 9.730 1.00 32.39 398 LYS B C 1
ATOM 6676 O O . LYS B 1 398 ? -2.905 3.292 10.332 1.00 33.16 398 LYS B O 1
ATOM 6682 N N . LYS B 1 399 ? -2.080 4.889 8.987 1.00 34.25 399 LYS B N 1
ATOM 6683 C CA . LYS B 1 399 ? -3.351 5.598 8.923 1.00 34.91 399 LYS B CA 1
ATOM 6684 C C . LYS B 1 399 ? -4.430 4.769 8.236 1.00 28.58 399 LYS B C 1
ATOM 6685 O O . LYS B 1 399 ? -5.618 5.026 8.430 1.00 27.16 399 LYS B O 1
ATOM 6691 N N . TRP B 1 400 ? -4.049 3.796 7.411 1.00 28.77 400 TRP B N 1
ATOM 6692 C CA . TRP B 1 400 ? -5.036 2.970 6.734 1.00 28.45 400 TRP B CA 1
ATOM 6693 C C . TRP B 1 400 ? -5.458 1.755 7.541 1.00 26.67 400 TRP B C 1
ATOM 6694 O O . TRP B 1 400 ? -6.484 1.150 7.223 1.00 25.35 400 TRP B O 1
ATOM 6705 N N . ARG B 1 401 ? -4.691 1.368 8.549 1.00 26.37 401 ARG B N 1
ATOM 6706 C CA . ARG B 1 401 ? -4.911 0.078 9.180 1.00 25.43 401 ARG B CA 1
ATOM 6707 C C . ARG B 1 401 ? -6.175 0.097 10.024 1.00 25.32 401 ARG B C 1
ATOM 6708 O O . ARG B 1 401 ? -6.472 1.074 10.706 1.00 25.14 401 ARG B O 1
ATOM 6716 N N . GLY B 1 402 ? -6.903 -1.006 9.996 1.00 22.18 402 GLY B N 1
ATOM 6717 C CA . GLY B 1 402 ? -8.113 -1.120 10.767 1.00 24.43 402 GLY B CA 1
ATOM 6718 C C . GLY B 1 402 ? -9.347 -0.555 10.107 1.00 24.27 402 GLY B C 1
ATOM 6719 O O . GLY B 1 402 ? -10.373 -0.407 10.777 1.00 24.61 402 GLY B O 1
ATOM 6720 N N . ILE B 1 403 ? -9.282 -0.221 8.827 1.00 22.32 403 ILE B N 1
ATOM 6721 C CA . ILE B 1 403 ? -10.417 0.340 8.103 1.00 20.16 403 ILE B CA 1
ATOM 6722 C C . ILE B 1 403 ? -11.088 -0.776 7.315 1.00 24.41 403 ILE B C 1
ATOM 6723 O O . ILE B 1 403 ? -10.432 -1.471 6.534 1.00 23.49 403 ILE B O 1
ATOM 6728 N N . GLY B 1 404 ? -12.396 -0.950 7.515 1.00 22.08 404 GLY B N 1
ATOM 6729 C CA . GLY B 1 404 ? -13.151 -1.915 6.743 1.00 16.74 404 GLY B CA 1
ATOM 6730 C C . GLY B 1 404 ? -14.434 -1.345 6.176 1.00 15.86 404 GLY B C 1
ATOM 6731 O O . GLY B 1 404 ? -15.213 -0.741 6.911 1.00 17.05 404 GLY B O 1
ATOM 6732 N N . VAL B 1 405 ? -14.671 -1.526 4.882 1.00 16.03 405 VAL B N 1
ATOM 6733 C CA . VAL B 1 405 ? -15.832 -0.944 4.220 1.00 14.19 405 VAL B CA 1
ATOM 6734 C C . VAL B 1 405 ? -16.486 -1.998 3.340 1.00 15.73 405 VAL B C 1
ATOM 6735 O O . VAL B 1 405 ? -15.805 -2.659 2.554 1.00 18.45 405 VAL B O 1
ATOM 6739 N N . ARG B 1 406 ? -17.809 -2.135 3.448 1.00 11.54 406 ARG B N 1
ATOM 6740 C CA . ARG B 1 406 ? -18.591 -2.896 2.488 1.00 14.84 406 ARG B CA 1
ATOM 6741 C C . ARG B 1 406 ? -19.871 -2.123 2.193 1.00 14.32 406 ARG B C 1
ATOM 6742 O O . ARG B 1 406 ? -20.443 -1.510 3.092 1.00 22.32 406 ARG B O 1
ATOM 6750 N N . ILE B 1 407 ? -20.302 -2.141 0.935 1.00 15.55 407 ILE B N 1
ATOM 6751 C CA . ILE B 1 407 ? -21.522 -1.460 0.487 1.00 15.41 407 ILE B CA 1
ATOM 6752 C C . ILE B 1 407 ? -22.336 -2.439 -0.351 1.00 15.44 407 ILE B C 1
ATOM 6753 O O . ILE B 1 407 ? -21.981 -2.718 -1.497 1.00 21.22 407 ILE B O 1
ATOM 6758 N N . GLU B 1 408 ? -23.463 -2.894 0.182 1.00 16.11 408 GLU B N 1
ATOM 6759 C CA . GLU B 1 408 ? -24.210 -4.003 -0.393 1.00 14.78 408 GLU B CA 1
ATOM 6760 C C . GLU B 1 408 ? -25.629 -3.596 -0.766 1.00 12.74 408 GLU B C 1
ATOM 6761 O O . GLU B 1 408 ? -26.348 -3.037 0.058 1.00 15.50 408 GLU B O 1
ATOM 6767 N N . ASP B 1 409 ? -26.039 -3.932 -1.988 1.00 16.43 409 ASP B N 1
ATOM 6768 C CA . ASP B 1 409 ? -27.412 -3.759 -2.438 1.00 16.63 409 ASP B CA 1
ATOM 6769 C C . ASP B 1 409 ? -27.995 -5.081 -2.941 1.00 15.22 409 ASP B C 1
ATOM 6770 O O . ASP B 1 409 ? -27.275 -6.030 -3.246 1.00 15.67 409 ASP B O 1
ATOM 6775 N N . ASP B 1 410 ? -29.324 -5.126 -3.006 1.00 14.79 410 ASP B N 1
ATOM 6776 C CA . ASP B 1 410 ? -30.080 -6.248 -3.547 1.00 15.38 410 ASP B CA 1
ATOM 6777 C C . ASP B 1 410 ? -30.701 -5.835 -4.873 1.00 18.27 410 ASP B C 1
ATOM 6778 O O . ASP B 1 410 ? -31.270 -4.746 -4.971 1.00 20.76 410 ASP B O 1
ATOM 6783 N N . VAL B 1 411 ? -30.607 -6.706 -5.881 1.00 18.05 411 VAL B N 1
ATOM 6784 C CA . VAL B 1 411 ? -31.074 -6.390 -7.224 1.00 18.38 411 VAL B CA 1
ATOM 6785 C C . VAL B 1 411 ? -31.831 -7.571 -7.813 1.00 16.91 411 VAL B C 1
ATOM 6786 O O . VAL B 1 411 ? -31.663 -8.717 -7.403 1.00 19.98 411 VAL B O 1
ATOM 6790 N N . VAL B 1 412 ? -32.662 -7.274 -8.807 1.00 17.83 412 VAL B N 1
ATOM 6791 C CA . VAL B 1 412 ? -33.386 -8.278 -9.577 1.00 16.98 412 VAL B CA 1
ATOM 6792 C C . VAL B 1 412 ? -33.178 -8.002 -11.054 1.00 16.62 412 VAL B C 1
ATOM 6793 O O . VAL B 1 412 ? -33.397 -6.879 -11.512 1.00 22.18 412 VAL B O 1
ATOM 6797 N N . VAL B 1 413 ? -32.788 -9.028 -11.803 1.00 19.07 413 VAL B N 1
ATOM 6798 C CA . VAL B 1 413 ? -32.607 -8.868 -13.236 1.00 21.14 413 VAL B CA 1
ATOM 6799 C C . VAL B 1 413 ? -33.949 -8.577 -13.896 1.00 22.82 413 VAL B C 1
ATOM 6800 O O . VAL B 1 413 ? -34.972 -9.199 -13.580 1.00 19.68 413 VAL B O 1
ATOM 6804 N N . THR B 1 414 ? -33.951 -7.611 -14.808 1.00 23.49 414 THR B N 1
ATOM 6805 C CA . THR B 1 414 ? -35.140 -7.226 -15.544 1.00 23.78 414 THR B CA 1
ATOM 6806 C C . THR B 1 414 ? -34.843 -7.323 -17.026 1.00 25.59 414 THR B C 1
ATOM 6807 O O . THR B 1 414 ? -33.695 -7.441 -17.444 1.00 23.04 414 THR B O 1
ATOM 6811 N N . ARG B 1 415 ? -35.905 -7.223 -17.820 1.00 25.47 415 ARG B N 1
ATOM 6812 C CA . ARG B 1 415 ? -35.752 -7.205 -19.266 1.00 29.56 415 ARG B CA 1
ATOM 6813 C C . ARG B 1 415 ? -34.848 -6.079 -19.732 1.00 25.38 415 ARG B C 1
ATOM 6814 O O . ARG B 1 415 ? -34.256 -6.171 -20.807 1.00 32.02 415 ARG B O 1
ATOM 6822 N N . ASN B 1 416 ? -34.710 -5.025 -18.942 1.00 27.71 416 ASN B N 1
ATOM 6823 C CA . ASN B 1 416 ? -33.936 -3.863 -19.343 1.00 30.28 416 ASN B CA 1
ATOM 6824 C C . ASN B 1 416 ? -32.647 -3.699 -18.554 1.00 29.97 416 ASN B C 1
ATOM 6825 O O . ASN B 1 416 ? -32.054 -2.623 -18.586 1.00 35.37 416 ASN B O 1
ATOM 6830 N N . GLY B 1 417 ? -32.188 -4.735 -17.872 1.00 25.65 417 GLY B N 1
ATOM 6831 C CA . GLY B 1 417 ? -31.000 -4.602 -17.064 1.00 22.45 417 GLY B CA 1
ATOM 6832 C C . GLY B 1 417 ? -31.232 -5.155 -15.679 1.00 23.45 417 GLY B C 1
ATOM 6833 O O . GLY B 1 417 ? -31.383 -6.366 -15.514 1.00 24.66 417 GLY B O 1
ATOM 6834 N N . CYS B 1 418 ? -31.287 -4.286 -14.682 1.00 22.53 418 CYS B N 1
ATOM 6835 C CA . CYS B 1 418 ? -31.664 -4.751 -13.371 1.00 22.33 418 CYS B CA 1
ATOM 6836 C C . CYS B 1 418 ? -32.394 -3.640 -12.629 1.00 21.04 418 CYS B C 1
ATOM 6837 O O . CYS B 1 418 ? -32.417 -2.478 -13.046 1.00 23.51 418 CYS B O 1
ATOM 6840 N N . GLU B 1 419 ? -33.038 -4.042 -11.539 1.00 19.83 419 GLU B N 1
ATOM 6841 C CA . GLU B 1 419 ? -33.754 -3.167 -10.626 1.00 21.99 419 GLU B CA 1
ATOM 6842 C C . GLU B 1 419 ? -33.121 -3.333 -9.256 1.00 22.16 419 GLU B C 1
ATOM 6843 O O . GLU B 1 419 ? -33.070 -4.448 -8.730 1.00 20.84 419 GLU B O 1
ATOM 6849 N N . VAL B 1 420 ? -32.659 -2.243 -8.677 0.50 22.10 420 VAL B N 1
ATOM 6850 C CA A VAL B 1 420 ? -32.107 -2.305 -7.332 0.40 75.53 420 VAL B CA 1
ATOM 6851 C CA B VAL B 1 420 ? -32.092 -2.229 -7.335 0.60 75.91 420 VAL B CA 1
ATOM 6852 C C . VAL B 1 420 ? -33.222 -2.023 -6.336 0.50 23.05 420 VAL B C 1
ATOM 6853 O O . VAL B 1 420 ? -34.026 -1.098 -6.498 0.50 15.13 420 VAL B O 1
ATOM 6860 N N . LEU B 1 421 ? -33.294 -2.861 -5.319 1.00 20.35 421 LEU B N 1
ATOM 6861 C CA . LEU B 1 421 ? -34.375 -2.788 -4.353 1.00 15.83 421 LEU B CA 1
ATOM 6862 C C . LEU B 1 421 ? -34.026 -1.991 -3.113 1.00 17.34 421 LEU B C 1
ATOM 6863 O O . LEU B 1 421 ? -34.897 -1.787 -2.266 1.00 15.01 421 LEU B O 1
ATOM 6868 N N . THR B 1 422 ? -32.781 -1.563 -2.967 1.00 14.15 422 THR B N 1
ATOM 6869 C CA . THR B 1 422 ? -32.303 -1.094 -1.677 1.00 16.46 422 THR B CA 1
ATOM 6870 C C . THR B 1 422 ? -31.820 0.352 -1.724 1.00 14.55 422 THR B C 1
ATOM 6871 O O . THR B 1 422 ? -30.998 0.755 -0.906 1.00 17.04 422 THR B O 1
ATOM 6875 N N . ASN B 1 423 ? -32.319 1.140 -2.676 1.00 18.44 423 ASN B N 1
ATOM 6876 C CA . ASN B 1 423 ? -31.957 2.552 -2.751 1.00 14.83 423 ASN B CA 1
ATOM 6877 C C . ASN B 1 423 ? -32.578 3.371 -1.633 1.00 16.17 423 ASN B C 1
ATOM 6878 O O . ASN B 1 423 ? -32.209 4.535 -1.462 1.00 18.37 423 ASN B O 1
ATOM 6883 N N . GLY B 1 424 ? -33.511 2.795 -0.878 1.00 19.29 424 GLY B N 1
ATOM 6884 C CA . GLY B 1 424 ? -34.143 3.468 0.232 1.00 16.38 424 GLY B CA 1
ATOM 6885 C C . GLY B 1 424 ? -33.204 3.906 1.328 1.00 16.52 424 GLY B C 1
ATOM 6886 O O . GLY B 1 424 ? -33.608 4.703 2.175 1.00 18.96 424 GLY B O 1
ATOM 6887 N N . VAL B 1 425 ? -31.979 3.400 1.361 1.00 15.69 425 VAL B N 1
ATOM 6888 C CA . VAL B 1 425 ? -31.020 3.838 2.359 1.00 15.08 425 VAL B CA 1
ATOM 6889 C C . VAL B 1 425 ? -29.803 4.373 1.612 1.00 14.42 425 VAL B C 1
ATOM 6890 O O . VAL B 1 425 ? -29.273 3.697 0.726 1.00 14.53 425 VAL B O 1
ATOM 6894 N N . PRO B 1 426 ? -29.379 5.606 1.876 1.00 15.50 426 PRO B N 1
ATOM 6895 C CA . PRO B 1 426 ? -28.411 6.256 0.992 1.00 14.72 426 PRO B CA 1
ATOM 6896 C C . PRO B 1 426 ? -27.033 5.647 1.142 1.00 16.32 426 PRO B C 1
ATOM 6897 O O . PRO B 1 426 ? -26.738 4.964 2.119 1.00 15.25 426 PRO B O 1
ATOM 6901 N N . LYS B 1 427 ? -26.175 5.938 0.155 1.00 18.10 427 LYS B N 1
ATOM 6902 C CA . LYS B 1 427 ? -24.801 5.440 0.158 1.00 15.03 427 LYS B CA 1
ATOM 6903 C C . LYS B 1 427 ? -23.743 6.428 -0.312 1.00 16.04 427 LYS B C 1
ATOM 6904 O O . LYS B 1 427 ? -22.566 6.083 -0.224 1.00 18.41 427 LYS B O 1
ATOM 6910 N N . THR B 1 428 ? -24.079 7.619 -0.801 1.00 16.61 428 THR B N 1
ATOM 6911 C CA . THR B 1 428 ? -23.021 8.590 -1.052 1.00 16.69 428 THR B CA 1
ATOM 6912 C C . THR B 1 428 ? -22.582 9.231 0.250 1.00 17.54 428 THR B C 1
ATOM 6913 O O . THR B 1 428 ? -23.316 9.249 1.240 1.00 18.44 428 THR B O 1
ATOM 6917 N N . VAL B 1 429 ? -21.372 9.782 0.231 1.00 16.57 429 VAL B N 1
ATOM 6918 C CA . VAL B 1 429 ? -20.814 10.381 1.435 1.00 16.89 429 VAL B CA 1
ATOM 6919 C C . VAL B 1 429 ? -21.665 11.559 1.874 1.00 19.80 429 VAL B C 1
ATOM 6920 O O . VAL B 1 429 ? -21.995 11.707 3.053 1.00 18.06 429 VAL B O 1
ATOM 6924 N N . ALA B 1 430 ? -22.043 12.408 0.920 1.00 19.14 430 ALA B N 1
ATOM 6925 C CA . ALA B 1 430 ? -22.818 13.601 1.242 1.00 17.40 430 ALA B CA 1
ATOM 6926 C C . ALA B 1 430 ? -24.137 13.235 1.916 1.00 16.76 430 ALA B C 1
ATOM 6927 O O . ALA B 1 430 ? -24.484 13.784 2.965 1.00 17.55 430 ALA B O 1
ATOM 6929 N N . GLU B 1 431 ? -24.884 12.306 1.325 1.00 17.00 431 GLU B N 1
ATOM 6930 C CA . GLU B 1 431 ? -26.181 11.951 1.883 1.00 15.15 431 GLU B CA 1
ATOM 6931 C C . GLU B 1 431 ? -26.034 11.360 3.271 1.00 15.84 431 GLU B C 1
ATOM 6932 O O . GLU B 1 431 ? -26.796 11.696 4.179 1.00 18.16 431 GLU B O 1
ATOM 6938 N N . ILE B 1 432 ? -25.068 10.470 3.455 1.00 18.77 432 ILE B N 1
ATOM 6939 C CA . ILE B 1 432 ? -24.878 9.874 4.770 1.00 16.43 432 ILE B CA 1
ATOM 6940 C C . ILE B 1 432 ? -24.602 10.953 5.809 1.00 17.74 432 ILE B C 1
ATOM 6941 O O . ILE B 1 432 ? -25.289 11.036 6.829 1.00 18.01 432 ILE B O 1
ATOM 6946 N N . GLU B 1 433 ? -23.598 11.801 5.562 1.00 16.13 433 GLU B N 1
ATOM 6947 C CA . GLU B 1 433 ? -23.285 12.852 6.520 1.00 20.16 433 GLU B CA 1
ATOM 6948 C C . GLU B 1 433 ? -24.478 13.787 6.718 1.00 15.72 433 GLU B C 1
ATOM 6949 O O . GLU B 1 433 ? -24.762 14.201 7.842 1.00 18.32 433 GLU B O 1
ATOM 6955 N N . ALA B 1 434 ? -25.210 14.095 5.651 1.00 16.49 434 ALA B N 1
ATOM 6956 C CA . ALA B 1 434 ? -26.384 14.955 5.791 1.00 19.15 434 ALA B CA 1
ATOM 6957 C C . ALA B 1 434 ? -27.450 14.297 6.655 1.00 18.39 434 ALA B C 1
ATOM 6958 O O . ALA B 1 434 ? -28.060 14.944 7.513 1.00 19.15 434 ALA B O 1
ATOM 6960 N N . LEU B 1 435 ? -27.682 13.007 6.434 1.00 18.85 435 LEU B N 1
ATOM 6961 C CA . LEU B 1 435 ? -28.659 12.262 7.215 1.00 17.23 435 LEU B CA 1
ATOM 6962 C C . LEU B 1 435 ? -28.299 12.256 8.692 1.00 14.78 435 LEU B C 1
ATOM 6963 O O . LEU B 1 435 ? -29.150 12.487 9.556 1.00 17.02 435 LEU B O 1
ATOM 6968 N N . MET B 1 436 ? -27.035 11.971 9.002 1.00 18.13 436 MET B N 1
ATOM 6969 C CA . MET B 1 436 ? -26.618 11.887 10.392 1.00 18.83 436 MET B CA 1
ATOM 6970 C C . MET B 1 436 ? -26.667 13.251 11.064 1.00 17.01 436 MET B C 1
ATOM 6971 O O . MET B 1 436 ? -27.090 13.362 12.218 1.00 20.61 436 MET B O 1
ATOM 6976 N N . ALA B 1 437 ? -26.240 14.296 10.359 1.00 17.65 437 ALA B N 1
ATOM 6977 C CA . ALA B 1 437 ? -26.257 15.632 10.943 1.00 19.35 437 ALA B CA 1
ATOM 6978 C C . ALA B 1 437 ? -27.679 16.077 11.246 1.00 18.29 437 ALA B C 1
ATOM 6979 O O . ALA B 1 437 ? -27.948 16.648 12.303 1.00 19.36 437 ALA B O 1
ATOM 6981 N N . ALA B 1 438 ? -28.611 15.790 10.340 1.00 17.08 438 ALA B N 1
ATOM 6982 C CA . ALA B 1 438 ? -29.993 16.185 10.566 1.00 20.16 438 ALA B CA 1
ATOM 6983 C C . ALA B 1 438 ? -30.556 15.533 11.820 1.00 22.25 438 ALA B C 1
ATOM 6984 O O . ALA B 1 438 ? -31.215 16.193 12.626 1.00 22.83 438 ALA B O 1
ATOM 6986 N N . ALA B 1 439 ? -30.272 14.246 12.022 1.00 24.27 439 ALA B N 1
ATOM 6987 C CA . ALA B 1 439 ? -30.826 13.538 13.170 1.00 24.64 439 ALA B CA 1
ATOM 6988 C C . ALA B 1 439 ? -30.248 14.066 14.474 1.00 23.79 439 ALA B C 1
ATOM 6989 O O . ALA B 1 439 ? -30.979 14.268 15.448 1.00 27.11 439 ALA B O 1
ATOM 6991 N N . LYS B 1 440 ? -28.935 14.266 14.515 1.00 19.18 440 LYS B N 1
ATOM 6992 C CA . LYS B 1 440 ? -28.299 14.858 15.682 1.00 22.65 440 LYS B CA 1
ATOM 6993 C C . LYS B 1 440 ? -28.942 16.194 16.027 1.00 26.43 440 LYS B C 1
ATOM 6994 O O . LYS B 1 440 ? -29.265 16.467 17.186 1.00 26.12 440 LYS B O 1
ATOM 7000 N N . SER B 1 441 ? -29.157 17.025 15.017 1.00 26.02 441 SER B N 1
ATOM 7001 C CA . SER B 1 441 ? -29.741 18.336 15.241 1.00 25.02 441 SER B CA 1
ATOM 7002 C C . SER B 1 441 ? -31.161 18.218 15.782 1.00 26.46 441 SER B C 1
ATOM 7003 O O . SER B 1 441 ? -31.508 18.843 16.790 1.00 26.35 441 SER B O 1
ATOM 7006 N N . GLU B 1 442 ? -31.998 17.414 15.119 1.00 27.19 442 GLU B N 1
ATOM 7007 C CA . GLU B 1 442 ? -33.371 17.226 15.573 1.00 24.39 442 GLU B CA 1
ATOM 7008 C C . GLU B 1 442 ? -33.419 16.655 16.981 1.00 28.38 442 GLU B C 1
ATOM 7009 O O . GLU B 1 442 ? -34.280 17.031 17.779 1.00 28.65 442 GLU B O 1
ATOM 7015 N N . ALA B 1 443 ? -32.503 15.744 17.307 1.00 25.75 443 ALA B N 1
ATOM 7016 C CA . ALA B 1 443 ? -32.499 15.166 18.644 1.00 30.00 443 ALA B CA 1
ATOM 7017 C C . ALA B 1 443 ? -32.122 16.202 19.689 1.00 28.33 443 ALA B C 1
ATOM 7018 O O . ALA B 1 443 ? -32.690 16.215 20.784 1.00 32.53 443 ALA B O 1
ATOM 7020 N N . ALA B 1 444 ? -31.165 17.077 19.370 1.00 28.51 444 ALA B N 1
ATOM 7021 C CA . ALA B 1 444 ? -30.829 18.169 20.280 1.00 35.16 444 ALA B CA 1
ATOM 7022 C C . ALA B 1 444 ? -32.023 19.066 20.555 1.00 32.46 444 ALA B C 1
ATOM 7023 O O . ALA B 1 444 ? -32.149 19.602 21.657 1.00 35.75 444 ALA B O 1
ATOM 7025 N N . LEU B 1 445 ? -32.906 19.238 19.582 1.00 30.56 445 LEU B N 1
ATOM 7026 C CA . LEU B 1 445 ? -34.083 20.072 19.759 1.00 32.10 445 LEU B CA 1
ATOM 7027 C C . LEU B 1 445 ? -35.244 19.337 20.406 1.00 36.45 445 LEU B C 1
ATOM 7028 O O . LEU B 1 445 ? -36.289 19.949 20.621 1.00 34.72 445 LEU B O 1
ATOM 7033 N N . GLU B 1 446 ? -35.097 18.044 20.694 1.00 33.91 446 GLU B N 1
ATOM 7034 C CA . GLU B 1 446 ? -36.177 17.203 21.225 1.00 38.89 446 GLU B CA 1
ATOM 7035 C C . GLU B 1 446 ? -37.403 17.171 20.313 1.00 41.55 446 GLU B C 1
ATOM 7036 O O . GLU B 1 446 ? -38.543 17.097 20.777 1.00 39.68 446 GLU B O 1
ATOM 7042 N N . HIS B 1 447 ? -37.176 17.234 19.009 1.00 40.11 447 HIS B N 1
ATOM 7043 C CA . HIS B 1 447 ? -38.215 16.873 18.062 1.00 40.91 447 HIS B CA 1
ATOM 7044 C C . HIS B 1 447 ? -38.295 15.353 18.003 1.00 53.52 447 HIS B C 1
ATOM 7045 O O . HIS B 1 447 ? -37.313 14.657 18.270 1.00 50.33 447 HIS B O 1
ATOM 7052 N N . HIS B 1 448 ? -39.481 14.847 17.668 1.00 60.21 448 HIS B N 1
ATOM 7053 C CA . HIS B 1 448 ? -39.792 13.423 17.706 1.00 54.41 448 HIS B CA 1
ATOM 7054 C C . HIS B 1 448 ? -39.680 12.822 16.305 1.00 53.81 448 HIS B C 1
ATOM 7055 O O . HIS B 1 448 ? -40.515 13.101 15.431 1.00 60.55 448 HIS B O 1
ATOM 7057 N N . HIS B 1 449 ? -38.639 12.013 16.098 1.00 51.92 449 HIS B N 1
ATOM 7058 C CA . HIS B 1 449 ? -38.502 11.082 14.964 1.00 57.02 449 HIS B CA 1
ATOM 7059 C C . HIS B 1 449 ? -37.154 10.346 15.075 1.00 47.70 449 HIS B C 1
ATOM 7060 O O . HIS B 1 449 ? -37.040 9.178 14.675 1.00 42.40 449 HIS B O 1
ATOM 7062 N N . MET C 1 1 ? -69.097 15.876 4.782 1.00 43.65 1 MET C N 1
ATOM 7063 C CA . MET C 1 1 ? -68.806 16.459 6.087 1.00 51.06 1 MET C CA 1
ATOM 7064 C C . MET C 1 1 ? -68.982 15.591 7.392 1.00 52.66 1 MET C C 1
ATOM 7065 O O . MET C 1 1 ? -68.045 14.936 7.873 1.00 48.33 1 MET C O 1
ATOM 7070 N N . ILE C 1 2 ? -70.171 15.626 7.960 1.00 45.08 2 ILE C N 1
ATOM 7071 C CA . ILE C 1 2 ? -70.432 14.854 9.118 1.00 40.59 2 ILE C CA 1
ATOM 7072 C C . ILE C 1 2 ? -70.750 13.458 8.594 1.00 37.92 2 ILE C C 1
ATOM 7073 O O . ILE C 1 2 ? -71.074 13.256 7.467 1.00 33.06 2 ILE C O 1
ATOM 7078 N N . ARG C 1 3 ? -70.628 12.508 9.464 1.00 31.16 3 ARG C N 1
ATOM 7079 C CA . ARG C 1 3 ? -70.808 11.121 9.077 1.00 25.29 3 ARG C CA 1
ATOM 7080 C C . ARG C 1 3 ? -71.169 10.318 10.316 1.00 27.97 3 ARG C C 1
ATOM 7081 O O . ARG C 1 3 ? -70.969 10.764 11.445 1.00 28.85 3 ARG C O 1
ATOM 7089 N N . ILE C 1 4 ? -71.709 9.131 10.088 1.00 23.28 4 ILE C N 1
ATOM 7090 C CA . ILE C 1 4 ? -71.932 8.202 11.195 1.00 23.90 4 ILE C CA 1
ATOM 7091 C C . ILE C 1 4 ? -70.578 7.723 11.706 1.00 23.02 4 ILE C C 1
ATOM 7092 O O . ILE C 1 4 ? -69.720 7.354 10.894 1.00 21.29 4 ILE C O 1
ATOM 7097 N N . PRO C 1 5 ? -70.327 7.720 13.011 1.00 22.87 5 PRO C N 1
ATOM 7098 C CA . PRO C 1 5 ? -69.038 7.242 13.512 1.00 23.55 5 PRO C CA 1
ATOM 7099 C C . PRO C 1 5 ? -68.956 5.724 13.563 1.00 23.62 5 PRO C C 1
ATOM 7100 O O . PRO C 1 5 ? -69.958 5.017 13.658 1.00 25.04 5 PRO C O 1
ATOM 7104 N N . LYS C 1 6 ? -67.714 5.241 13.527 1.00 23.15 6 LYS C N 1
ATOM 7105 C CA . LYS C 1 6 ? -67.460 3.808 13.498 1.00 24.86 6 LYS C CA 1
ATOM 7106 C C . LYS C 1 6 ? -68.175 3.086 14.633 1.00 22.96 6 LYS C C 1
ATOM 7107 O O . LYS C 1 6 ? -68.738 2.008 14.431 1.00 26.57 6 LYS C O 1
ATOM 7113 N N . SER C 1 7 ? -68.182 3.675 15.828 1.00 22.73 7 SER C N 1
ATOM 7114 C CA . SER C 1 7 ? -68.782 3.019 16.982 1.00 25.25 7 SER C CA 1
ATOM 7115 C C . SER C 1 7 ? -70.283 2.813 16.820 1.00 25.31 7 SER C C 1
ATOM 7116 O O . SER C 1 7 ? -70.835 1.853 17.365 1.00 26.43 7 SER C O 1
ATOM 7119 N N . GLU C 1 8 ? -70.966 3.707 16.110 1.00 25.19 8 GLU C N 1
ATOM 7120 C CA . GLU C 1 8 ? -72.407 3.542 15.954 1.00 25.35 8 GLU C CA 1
ATOM 7121 C C . GLU C 1 8 ? -72.737 2.313 15.116 1.00 23.62 8 GLU C C 1
ATOM 7122 O O . GLU C 1 8 ? -73.694 1.595 15.421 1.00 21.27 8 GLU C O 1
ATOM 7128 N N . TYR C 1 9 ? -71.969 2.048 14.059 1.00 19.21 9 TYR C N 1
ATOM 7129 C CA . TYR C 1 9 ? -72.227 0.841 13.286 1.00 21.62 9 TYR C CA 1
ATOM 7130 C C . TYR C 1 9 ? -72.124 -0.394 14.173 1.00 26.84 9 TYR C C 1
ATOM 7131 O O . TYR C 1 9 ? -72.946 -1.311 14.078 1.00 23.69 9 TYR C O 1
ATOM 7140 N N . ALA C 1 10 ? -71.137 -0.417 15.069 1.00 22.25 10 ALA C N 1
ATOM 7141 C CA . ALA C 1 10 ? -71.018 -1.533 15.995 1.00 23.65 10 ALA C CA 1
ATOM 7142 C C . ALA C 1 10 ? -72.221 -1.601 16.915 1.00 25.44 10 ALA C C 1
ATOM 7143 O O . ALA C 1 10 ? -72.736 -2.686 17.197 1.00 27.04 10 ALA C O 1
ATOM 7145 N N . ARG C 1 11 ? -72.683 -0.450 17.389 1.00 23.55 11 ARG C N 1
ATOM 7146 C CA . ARG C 1 11 ? -73.852 -0.422 18.252 1.00 25.05 11 ARG C CA 1
ATOM 7147 C C . ARG C 1 11 ? -75.068 -0.993 17.538 1.00 25.27 11 ARG C C 1
ATOM 7148 O O . ARG C 1 11 ? -75.882 -1.688 18.148 1.00 28.67 11 ARG C O 1
ATOM 7156 N N . ARG C 1 12 ? -75.199 -0.722 16.242 1.00 24.12 12 ARG C N 1
ATOM 7157 C CA . ARG C 1 12 ? -76.328 -1.248 15.488 1.00 21.11 12 ARG C CA 1
ATOM 7158 C C . ARG C 1 12 ? -76.196 -2.749 15.286 1.00 23.97 12 ARG C C 1
ATOM 7159 O O . ARG C 1 12 ? -77.187 -3.483 15.359 1.00 23.93 12 ARG C O 1
ATOM 7167 N N . ARG C 1 13 ? -74.985 -3.214 15.005 1.00 24.50 13 ARG C N 1
ATOM 7168 C CA . ARG C 1 13 ? -74.741 -4.644 14.937 1.00 26.92 13 ARG C CA 1
ATOM 7169 C C . ARG C 1 13 ? -75.166 -5.319 16.229 1.00 25.10 13 ARG C C 1
ATOM 7170 O O . ARG C 1 13 ? -75.912 -6.299 16.212 1.00 25.07 13 ARG C O 1
ATOM 7178 N N . LYS C 1 14 ? -74.742 -4.768 17.363 1.00 27.30 14 LYS C N 1
ATOM 7179 C CA . LYS C 1 14 ? -75.086 -5.349 18.655 1.00 25.96 14 LYS C CA 1
ATOM 7180 C C . LYS C 1 14 ? -76.589 -5.344 18.881 1.00 27.21 14 LYS C C 1
ATOM 7181 O O . LYS C 1 14 ? -77.147 -6.297 19.433 1.00 28.88 14 LYS C O 1
ATOM 7187 N N . ALA C 1 15 ? -77.263 -4.280 18.455 1.00 27.38 15 ALA C N 1
ATOM 7188 C CA . ALA C 1 15 ? -78.700 -4.188 18.668 1.00 28.43 15 ALA C CA 1
ATOM 7189 C C . ALA C 1 15 ? -79.445 -5.239 17.857 1.00 29.06 15 ALA C C 1
ATOM 7190 O O . ALA C 1 15 ? -80.426 -5.816 18.327 1.00 29.31 15 ALA C O 1
ATOM 7192 N N . LEU C 1 16 ? -78.996 -5.499 16.636 1.00 28.03 16 LEU C N 1
ATOM 7193 C CA . LEU C 1 16 ? -79.682 -6.472 15.800 1.00 30.26 16 LEU C CA 1
ATOM 7194 C C . LEU C 1 16 ? -79.500 -7.878 16.350 1.00 31.44 16 LEU C C 1
ATOM 7195 O O . LEU C 1 16 ? -80.460 -8.650 16.441 1.00 27.09 16 LEU C O 1
ATOM 7200 N N . MET C 1 17 ? -78.270 -8.222 16.731 1.00 28.89 17 MET C N 1
ATOM 7201 C CA . MET C 1 17 ? -78.017 -9.539 17.296 1.00 29.53 17 MET C CA 1
ATOM 7202 C C . MET C 1 17 ? -78.781 -9.751 18.590 1.00 30.71 17 MET C C 1
ATOM 7203 O O . MET C 1 17 ? -79.164 -10.879 18.906 1.00 31.82 17 MET C O 1
ATOM 7208 N N . ALA C 1 18 ? -79.031 -8.686 19.341 1.00 30.71 18 ALA C N 1
ATOM 7209 C CA . ALA C 1 18 ? -79.764 -8.839 20.587 1.00 30.01 18 ALA C CA 1
ATOM 7210 C C . ALA C 1 18 ? -81.186 -9.313 20.354 1.00 35.16 18 ALA C C 1
ATOM 7211 O O . ALA C 1 18 ? -81.821 -9.819 21.280 1.00 34.91 18 ALA C O 1
ATOM 7213 N N . GLN C 1 19 ? -81.686 -9.159 19.155 1.00 33.46 19 GLN C N 1
ATOM 7214 C CA . GLN C 1 19 ? -83.028 -9.556 18.817 1.00 32.82 19 GLN C CA 1
ATOM 7215 C C . GLN C 1 19 ? -83.125 -10.825 17.997 1.00 28.36 19 GLN C C 1
ATOM 7216 O O . GLN C 1 19 ? -84.174 -11.306 17.767 1.00 33.14 19 GLN C O 1
ATOM 7222 N N . MET C 1 20 ? -82.022 -11.333 17.519 1.00 28.15 20 MET C N 1
ATOM 7223 C CA . MET C 1 20 ? -82.031 -12.586 16.798 1.00 32.12 20 MET C CA 1
ATOM 7224 C C . MET C 1 20 ? -82.185 -13.727 17.789 1.00 35.17 20 MET C C 1
ATOM 7225 O O . MET C 1 20 ? -81.677 -13.661 18.908 1.00 36.62 20 MET C O 1
ATOM 7230 N N . GLU C 1 21 ? -82.909 -14.761 17.387 1.00 32.83 21 GLU C N 1
ATOM 7231 C CA . GLU C 1 21 ? -82.987 -15.954 18.209 1.00 37.46 21 GLU C CA 1
ATOM 7232 C C . GLU C 1 21 ? -81.610 -16.603 18.319 1.00 36.70 21 GLU C C 1
ATOM 7233 O O . GLU C 1 21 ? -80.796 -16.503 17.400 1.00 31.42 21 GLU C O 1
ATOM 7239 N N . PRO C 1 22 ? -81.333 -17.277 19.431 1.00 37.94 22 PRO C N 1
ATOM 7240 C CA . PRO C 1 22 ? -80.012 -17.884 19.621 1.00 37.62 22 PRO C CA 1
ATOM 7241 C C . PRO C 1 22 ? -79.663 -18.884 18.533 1.00 34.60 22 PRO C C 1
ATOM 7242 O O . PRO C 1 22 ? -80.533 -19.454 17.881 1.00 41.63 22 PRO C O 1
ATOM 7246 N N . ASN C 1 23 ? -78.360 -19.082 18.342 1.00 35.39 23 ASN C N 1
ATOM 7247 C CA . ASN C 1 23 ? -77.831 -20.040 17.370 1.00 35.76 23 ASN C CA 1
ATOM 7248 C C . ASN C 1 23 ? -78.360 -19.765 15.967 1.00 35.87 23 ASN C C 1
ATOM 7249 O O . ASN C 1 23 ? -78.729 -20.677 15.232 1.00 36.55 23 ASN C O 1
ATOM 7254 N N . SER C 1 24 ? -78.381 -18.500 15.579 1.00 33.86 24 SER C N 1
ATOM 7255 C CA . SER C 1 24 ? -78.843 -18.111 14.258 1.00 29.25 24 SER C CA 1
ATOM 7256 C C . SER C 1 24 ? -77.754 -17.306 13.559 1.00 26.64 24 SER C C 1
ATOM 7257 O O . SER C 1 24 ? -76.706 -17.027 14.133 1.00 32.59 24 SER C O 1
ATOM 7260 N N . ILE C 1 25 ? -77.996 -16.949 12.303 1.00 24.66 25 ILE C N 1
ATOM 7261 C CA . ILE C 1 25 ? -77.032 -16.175 11.529 1.00 23.84 25 ILE C CA 1
ATOM 7262 C C . ILE C 1 25 ? -77.786 -15.219 10.613 1.00 26.07 25 ILE C C 1
ATOM 7263 O O . ILE C 1 25 ? -78.845 -15.559 10.085 1.00 24.61 25 ILE C O 1
ATOM 7268 N N . ALA C 1 26 ? -77.239 -14.015 10.438 1.00 23.99 26 ALA C N 1
ATOM 7269 C CA . ALA C 1 26 ? -77.767 -13.018 9.520 1.00 21.73 26 ALA C CA 1
ATOM 7270 C C . ALA C 1 26 ? -76.727 -12.686 8.466 1.00 20.84 26 ALA C C 1
ATOM 7271 O O . ALA C 1 26 ? -75.538 -12.575 8.763 1.00 22.68 26 ALA C O 1
ATOM 7273 N N . ILE C 1 27 ? -77.186 -12.535 7.235 1.00 19.73 27 ILE C N 1
ATOM 7274 C CA . ILE C 1 27 ? -76.316 -12.401 6.076 1.00 22.44 27 ILE C CA 1
ATOM 7275 C C . ILE C 1 27 ? -76.836 -11.264 5.204 1.00 25.02 27 ILE C C 1
ATOM 7276 O O . ILE C 1 27 ? -78.037 -11.205 4.906 1.00 25.42 27 ILE C O 1
ATOM 7281 N N . LEU C 1 28 ? -75.924 -10.380 4.774 1.00 27.53 28 LEU C N 1
ATOM 7282 C CA A LEU C 1 28 ? -76.265 -9.220 3.960 0.85 37.98 28 LEU C CA 1
ATOM 7283 C CA B LEU C 1 28 ? -76.282 -9.241 3.941 0.15 38.52 28 LEU C CA 1
ATOM 7284 C C . LEU C 1 28 ? -75.256 -9.021 2.841 1.00 20.52 28 LEU C C 1
ATOM 7285 O O . LEU C 1 28 ? -74.052 -8.900 3.108 1.00 21.40 28 LEU C O 1
ATOM 7294 N N . PRO C 1 29 ? -75.683 -8.933 1.593 1.00 21.12 29 PRO C N 1
ATOM 7295 C CA . PRO C 1 29 ? -74.756 -8.617 0.512 1.00 20.71 29 PRO C CA 1
ATOM 7296 C C . PRO C 1 29 ? -74.721 -7.124 0.248 1.00 19.85 29 PRO C C 1
ATOM 7297 O O . PRO C 1 29 ? -75.664 -6.398 0.528 1.00 22.29 29 PRO C O 1
ATOM 7301 N N . ALA C 1 30 ? -73.607 -6.687 -0.321 1.00 21.65 30 ALA C N 1
ATOM 7302 C CA . ALA C 1 30 ? -73.517 -5.329 -0.823 1.00 20.34 30 ALA C CA 1
ATOM 7303 C C . ALA C 1 30 ? -74.361 -5.165 -2.086 1.00 20.93 30 ALA C C 1
ATOM 7304 O O . ALA C 1 30 ? -74.857 -6.130 -2.661 1.00 26.53 30 ALA C O 1
ATOM 7306 N N . ALA C 1 31 ? -74.515 -3.921 -2.518 1.00 20.85 31 ALA C N 1
ATOM 7307 C CA . ALA C 1 31 ? -75.252 -3.662 -3.744 1.00 22.27 31 ALA C CA 1
ATOM 7308 C C . ALA C 1 31 ? -74.429 -4.063 -4.966 1.00 24.29 31 ALA C C 1
ATOM 7309 O O . ALA C 1 31 ? -73.207 -3.996 -4.944 1.00 24.10 31 ALA C O 1
ATOM 7311 N N . PRO C 1 32 ? -75.082 -4.443 -6.059 1.00 25.36 32 PRO C N 1
ATOM 7312 C CA . PRO C 1 32 ? -74.357 -4.711 -7.303 1.00 22.85 32 PRO C CA 1
ATOM 7313 C C . PRO C 1 32 ? -73.899 -3.428 -7.970 1.00 28.59 32 PRO C C 1
ATOM 7314 O O . PRO C 1 32 ? -74.348 -2.327 -7.653 1.00 29.30 32 PRO C O 1
ATOM 7318 N N . MET C 1 33 ? -72.997 -3.590 -8.929 1.00 29.69 33 MET C N 1
ATOM 7319 C CA . MET C 1 33 ? -72.623 -2.508 -9.824 1.00 32.82 33 MET C CA 1
ATOM 7320 C C . MET C 1 33 ? -73.364 -2.658 -11.143 1.00 30.81 33 MET C C 1
ATOM 7321 O O . MET C 1 33 ? -73.584 -3.770 -11.629 1.00 33.29 33 MET C O 1
ATOM 7326 N N . TYR C 1 34 ? -73.712 -1.526 -11.737 1.00 29.46 34 TYR C N 1
ATOM 7327 C CA . TYR C 1 34 ? -74.425 -1.495 -13.001 1.00 28.64 34 TYR C CA 1
ATOM 7328 C C . TYR C 1 34 ? -73.603 -0.767 -14.055 1.00 26.18 34 TYR C C 1
ATOM 7329 O O . TYR C 1 34 ? -72.937 0.230 -13.762 1.00 23.48 34 TYR C O 1
ATOM 7338 N N . ILE C 1 35 ? -73.670 -1.266 -15.276 1.00 23.73 35 ILE C N 1
ATOM 7339 C CA . ILE C 1 35 ? -73.128 -0.583 -16.441 1.00 24.02 35 ILE C CA 1
ATOM 7340 C C . ILE C 1 35 ? -74.158 0.403 -16.974 1.00 21.63 35 ILE C C 1
ATOM 7341 O O . ILE C 1 35 ? -75.306 0.031 -17.246 1.00 22.41 35 ILE C O 1
ATOM 7346 N N . ARG C 1 36 ? -73.734 1.652 -17.162 1.00 19.68 36 ARG C N 1
ATOM 7347 C CA . ARG C 1 36 ? -74.604 2.679 -17.721 1.00 18.19 36 ARG C CA 1
ATOM 7348 C C . ARG C 1 36 ? -74.668 2.591 -19.244 1.00 18.85 36 ARG C C 1
ATOM 7349 O O . ARG C 1 36 ? -75.757 2.604 -19.829 1.00 16.84 36 ARG C O 1
ATOM 7357 N N . ASN C 1 37 ? -73.510 2.551 -19.903 1.00 17.33 37 ASN C N 1
ATOM 7358 C CA . ASN C 1 37 ? -73.437 2.410 -21.351 1.00 18.74 37 ASN C CA 1
ATOM 7359 C C . ASN C 1 37 ? -72.064 1.858 -21.715 1.00 15.49 37 ASN C C 1
ATOM 7360 O O . ASN C 1 37 ? -71.045 2.348 -21.223 1.00 20.66 37 ASN C O 1
ATOM 7365 N N . ARG C 1 38 ? -72.050 0.824 -22.551 1.00 16.93 38 ARG C N 1
ATOM 7366 C CA . ARG C 1 38 ? -70.830 0.145 -22.979 1.00 15.61 38 ARG C CA 1
ATOM 7367 C C . ARG C 1 38 ? -69.991 -0.297 -21.783 1.00 19.72 38 ARG C C 1
ATOM 7368 O O . ARG C 1 38 ? -70.334 -1.280 -21.130 1.00 18.98 38 ARG C O 1
ATOM 7376 N N . ASP C 1 39 ? -68.900 0.406 -21.471 1.00 18.15 39 ASP C N 1
ATOM 7377 C CA . ASP C 1 39 ? -68.068 0.070 -20.317 1.00 21.72 39 ASP C CA 1
ATOM 7378 C C . ASP C 1 39 ? -68.058 1.170 -19.259 1.00 20.41 39 ASP C C 1
ATOM 7379 O O . ASP C 1 39 ? -67.210 1.152 -18.363 1.00 21.09 39 ASP C O 1
ATOM 7384 N N . VAL C 1 40 ? -68.990 2.119 -19.330 1.00 20.35 40 VAL C N 1
ATOM 7385 C CA . VAL C 1 40 ? -69.082 3.185 -18.345 1.00 17.95 40 VAL C CA 1
ATOM 7386 C C . VAL C 1 40 ? -70.015 2.728 -17.236 1.00 19.87 40 VAL C C 1
ATOM 7387 O O . VAL C 1 40 ? -71.159 2.340 -17.492 1.00 21.24 40 VAL C O 1
ATOM 7391 N N . GLU C 1 41 ? -69.534 2.771 -16.003 1.00 17.47 41 GLU C N 1
ATOM 7392 C CA . GLU C 1 41 ? -70.314 2.358 -14.850 1.00 17.78 41 GLU C CA 1
ATOM 7393 C C . GLU C 1 41 ? -71.218 3.484 -14.375 1.00 20.05 41 GLU C C 1
ATOM 7394 O O . GLU C 1 41 ? -70.909 4.661 -14.541 1.00 20.86 41 GLU C O 1
ATOM 7400 N N . HIS C 1 42 ? -72.348 3.103 -13.794 1.00 18.44 42 HIS C N 1
ATOM 7401 C CA . HIS C 1 42 ? -73.150 4.010 -12.998 1.00 17.94 42 HIS C CA 1
ATOM 7402 C C . HIS C 1 42 ? -72.434 4.320 -11.693 1.00 20.53 42 HIS C C 1
ATOM 7403 O O . HIS C 1 42 ? -71.651 3.516 -11.186 1.00 23.34 42 HIS C O 1
ATOM 7410 N N . VAL C 1 43 ? -72.711 5.505 -11.145 1.00 19.87 43 VAL C N 1
ATOM 7411 C CA . VAL C 1 43 ? -72.208 5.835 -9.818 1.00 19.50 43 VAL C CA 1
ATOM 7412 C C . VAL C 1 43 ? -72.636 4.755 -8.835 1.00 22.23 43 VAL C C 1
ATOM 7413 O O . VAL C 1 43 ? -73.763 4.251 -8.884 1.00 20.76 43 VAL C O 1
ATOM 7417 N N . TYR C 1 44 ? -71.724 4.366 -7.955 1.00 25.92 44 TYR C N 1
ATOM 7418 C CA . TYR C 1 44 ? -72.013 3.270 -7.045 1.00 22.19 44 TYR C CA 1
ATOM 7419 C C . TYR C 1 44 ? -72.725 3.777 -5.808 1.00 21.97 44 TYR C C 1
ATOM 7420 O O . TYR C 1 44 ? -72.320 4.769 -5.206 1.00 22.53 44 TYR C O 1
ATOM 7429 N N . ARG C 1 45 ? -73.766 3.066 -5.406 1.00 18.91 45 ARG C N 1
ATOM 7430 C CA . ARG C 1 45 ? -74.484 3.385 -4.185 1.00 16.38 45 ARG C CA 1
ATOM 7431 C C . ARG C 1 45 ? -74.619 2.111 -3.366 1.00 17.64 45 ARG C C 1
ATOM 7432 O O . ARG C 1 45 ? -75.213 1.134 -3.828 1.00 18.70 45 ARG C O 1
ATOM 7440 N N . GLN C 1 46 ? -74.049 2.122 -2.166 1.00 19.71 46 GLN C N 1
ATOM 7441 C CA . GLN C 1 46 ? -74.155 0.982 -1.275 1.00 17.09 46 GLN C CA 1
ATOM 7442 C C . GLN C 1 46 ? -75.613 0.728 -0.909 1.00 17.41 46 GLN C C 1
ATOM 7443 O O . GLN C 1 46 ? -76.412 1.652 -0.805 1.00 17.56 46 GLN C O 1
ATOM 7449 N N . ASP C 1 47 ? -75.956 -0.549 -0.739 1.00 18.03 47 ASP C N 1
ATOM 7450 C CA . ASP C 1 47 ? -77.270 -0.926 -0.226 1.00 17.66 47 ASP C CA 1
ATOM 7451 C C . ASP C 1 47 ? -77.483 -0.341 1.161 1.00 19.23 47 ASP C C 1
ATOM 7452 O O . ASP C 1 47 ? -76.622 -0.473 2.030 1.00 19.32 47 ASP C O 1
ATOM 7457 N N . SER C 1 48 ? -78.647 0.275 1.381 1.00 16.49 48 SER C N 1
ATOM 7458 C CA . SER C 1 48 ? -78.866 1.000 2.632 1.00 15.23 48 SER C CA 1
ATOM 7459 C C . SER C 1 48 ? -78.766 0.080 3.845 1.00 18.34 48 SER C C 1
ATOM 7460 O O . SER C 1 48 ? -78.149 0.442 4.850 1.00 16.11 48 SER C O 1
ATOM 7463 N N . ASP C 1 49 ? -79.361 -1.117 3.773 1.00 18.42 49 ASP C N 1
ATOM 7464 C CA . ASP C 1 49 ? -79.302 -2.040 4.905 1.00 19.94 49 ASP C CA 1
ATOM 7465 C C . ASP C 1 49 ? -77.865 -2.474 5.190 1.00 16.39 49 ASP C C 1
ATOM 7466 O O . ASP C 1 49 ? -77.414 -2.453 6.335 1.00 18.15 49 ASP C O 1
ATOM 7471 N N . PHE C 1 50 ? -77.138 -2.871 4.156 1.00 17.18 50 PHE C N 1
ATOM 7472 C CA . PHE C 1 50 ? -75.740 -3.237 4.324 1.00 17.30 50 PHE C CA 1
ATOM 7473 C C . PHE C 1 50 ? -74.932 -2.067 4.885 1.00 19.32 50 PHE C C 1
ATOM 7474 O O . PHE C 1 50 ? -74.158 -2.226 5.826 1.00 17.76 50 PHE C O 1
ATOM 7482 N N . GLN C 1 51 ? -75.120 -0.872 4.326 1.00 17.80 51 GLN C N 1
ATOM 7483 C CA . GLN C 1 51 ? -74.429 0.297 4.853 1.00 17.33 51 GLN C CA 1
ATOM 7484 C C . GLN C 1 51 ? -74.794 0.555 6.308 1.00 15.24 51 GLN C C 1
ATOM 7485 O O . GLN C 1 51 ? -73.919 0.819 7.131 1.00 21.05 51 GLN C O 1
ATOM 7491 N N . TYR C 1 52 ? -76.077 0.455 6.648 1.00 17.45 52 TYR C N 1
ATOM 7492 C CA . TYR C 1 52 ? -76.528 0.769 7.999 1.00 16.03 52 TYR C CA 1
ATOM 7493 C C . TYR C 1 52 ? -75.782 -0.039 9.047 1.00 20.04 52 TYR C C 1
ATOM 7494 O O . TYR C 1 52 ? -75.500 0.469 10.134 1.00 19.74 52 TYR C O 1
ATOM 7503 N N . LEU C 1 53 ? -75.444 -1.290 8.736 1.00 19.02 53 LEU C N 1
ATOM 7504 C CA . LEU C 1 53 ? -74.779 -2.150 9.697 1.00 20.61 53 LEU C CA 1
ATOM 7505 C C . LEU C 1 53 ? -73.262 -2.162 9.578 1.00 19.82 53 LEU C C 1
ATOM 7506 O O . LEU C 1 53 ? -72.609 -2.618 10.513 1.00 22.88 53 LEU C O 1
ATOM 7511 N N . THR C 1 54 ? -72.682 -1.710 8.469 1.00 20.52 54 THR C N 1
ATOM 7512 C CA . THR C 1 54 ? -71.240 -1.823 8.284 1.00 16.74 54 THR C CA 1
ATOM 7513 C C . THR C 1 54 ? -70.517 -0.519 7.996 1.00 23.85 54 THR C C 1
ATOM 7514 O O . THR C 1 54 ? -69.331 -0.428 8.294 1.00 21.45 54 THR C O 1
ATOM 7518 N N . GLY C 1 55 ? -71.165 0.456 7.366 1.00 20.87 55 GLY C N 1
ATOM 7519 C CA . GLY C 1 55 ? -70.433 1.598 6.866 1.00 17.98 55 GLY C CA 1
ATOM 7520 C C . GLY C 1 55 ? -69.411 1.258 5.811 1.00 16.94 55 GLY C C 1
ATOM 7521 O O . GLY C 1 55 ? -68.521 2.058 5.549 1.00 17.30 55 GLY C O 1
ATOM 7522 N N . PHE C 1 56 ? -69.519 0.089 5.194 1.00 19.35 56 PHE C N 1
ATOM 7523 C CA . PHE C 1 56 ? -68.497 -0.397 4.283 1.00 17.38 56 PHE C CA 1
ATOM 7524 C C . PHE C 1 56 ? -68.859 -0.024 2.855 1.00 18.42 56 PHE C C 1
ATOM 7525 O O . PHE C 1 56 ? -69.871 -0.514 2.341 1.00 21.47 56 PHE C O 1
ATOM 7533 N N . PRO C 1 57 ? -68.056 0.792 2.173 1.00 19.58 57 PRO C N 1
ATOM 7534 C CA . PRO C 1 57 ? -68.466 1.387 0.897 1.00 21.21 57 PRO C CA 1
ATOM 7535 C C . PRO C 1 57 ? -68.200 0.565 -0.351 1.00 21.65 57 PRO C C 1
ATOM 7536 O O . PRO C 1 57 ? -68.397 1.097 -1.445 1.00 21.41 57 PRO C O 1
ATOM 7540 N N . GLU C 1 58 ? -67.789 -0.668 -0.239 1.00 20.41 58 GLU C N 1
ATOM 7541 C CA . GLU C 1 58 ? -67.319 -1.354 -1.436 1.00 20.37 58 GLU C CA 1
ATOM 7542 C C . GLU C 1 58 ? -68.347 -2.352 -1.965 1.00 18.75 58 GLU C C 1
ATOM 7543 O O . GLU C 1 58 ? -69.098 -2.955 -1.200 1.00 20.37 58 GLU C O 1
ATOM 7549 N N . PRO C 1 59 ? -68.371 -2.568 -3.268 1.00 17.99 59 PRO C N 1
ATOM 7550 C CA . PRO C 1 59 ? -69.142 -3.668 -3.834 1.00 22.46 59 PRO C CA 1
ATOM 7551 C C . PRO C 1 59 ? -68.408 -4.988 -3.624 1.00 22.67 59 PRO C C 1
ATOM 7552 O O . PRO C 1 59 ? -67.304 -5.030 -3.093 1.00 23.65 59 PRO C O 1
ATOM 7556 N N . GLU C 1 60 ? -69.047 -6.068 -4.064 1.00 25.30 60 GLU C N 1
ATOM 7557 C CA . GLU C 1 60 ? -68.503 -7.424 -3.970 1.00 26.44 60 GLU C CA 1
ATOM 7558 C C . GLU C 1 60 ? -68.121 -7.765 -2.533 1.00 23.34 60 GLU C C 1
ATOM 7559 O O . GLU C 1 60 ? -66.987 -8.134 -2.226 1.00 27.13 60 GLU C O 1
ATOM 7565 N N . ALA C 1 61 ? -69.094 -7.621 -1.646 1.00 22.91 61 ALA C N 1
ATOM 7566 C CA . ALA C 1 61 ? -68.907 -7.941 -0.245 1.00 22.76 61 ALA C CA 1
ATOM 7567 C C . ALA C 1 61 ? -70.182 -8.540 0.312 1.00 21.10 61 ALA C C 1
ATOM 7568 O O . ALA C 1 61 ? -71.276 -8.288 -0.187 1.00 22.58 61 ALA C O 1
ATOM 7570 N N . VAL C 1 62 ? -70.012 -9.349 1.349 1.00 22.63 62 VAL C N 1
ATOM 7571 C CA . VAL C 1 62 ? -71.099 -9.984 2.077 1.00 20.82 62 VAL C CA 1
ATOM 7572 C C . VAL C 1 62 ? -70.721 -9.975 3.545 1.00 19.13 62 VAL C C 1
ATOM 7573 O O . VAL C 1 62 ? -69.593 -10.328 3.892 1.00 21.51 62 VAL C O 1
ATOM 7577 N N . MET C 1 63 ? -71.650 -9.585 4.403 1.00 20.92 63 MET C N 1
ATOM 7578 C CA . MET C 1 63 ? -71.438 -9.629 5.837 1.00 21.05 63 MET C CA 1
ATOM 7579 C C . MET C 1 63 ? -72.262 -10.749 6.457 1.00 23.92 63 MET C C 1
ATOM 7580 O O . MET C 1 63 ? -73.287 -11.162 5.909 1.00 22.86 63 MET C O 1
ATOM 7585 N N . ALA C 1 64 ? -71.798 -11.241 7.606 1.00 20.24 64 ALA C N 1
ATOM 7586 C CA . ALA C 1 64 ? -72.526 -12.235 8.376 1.00 19.49 64 ALA C CA 1
ATOM 7587 C C . ALA C 1 64 ? -72.403 -11.924 9.855 1.00 20.68 64 ALA C C 1
ATOM 7588 O O . ALA C 1 64 ? -71.319 -11.593 10.331 1.00 24.20 64 ALA C O 1
ATOM 7590 N N . LEU C 1 65 ? -73.510 -12.024 10.572 1.00 23.91 65 LEU C N 1
ATOM 7591 C CA . LEU C 1 65 ? -73.542 -11.844 12.013 1.00 21.57 65 LEU C CA 1
ATOM 7592 C C . LEU C 1 65 ? -73.968 -13.151 12.657 1.00 25.81 65 LEU C C 1
ATOM 7593 O O . LEU C 1 65 ? -75.054 -13.663 12.371 1.00 24.68 65 LEU C O 1
ATOM 7598 N N . ILE C 1 66 ? -73.123 -13.667 13.540 1.00 28.18 66 ILE C N 1
ATOM 7599 C CA . ILE C 1 66 ? -73.299 -14.981 14.143 1.00 25.55 66 ILE C CA 1
ATOM 7600 C C . ILE C 1 66 ? -73.260 -14.839 15.658 1.00 25.76 66 ILE C C 1
ATOM 7601 O O . ILE C 1 66 ? -72.197 -14.990 16.267 1.00 24.59 66 ILE C O 1
ATOM 7606 N N . PRO C 1 67 ? -74.390 -14.542 16.289 1.00 26.55 67 PRO C N 1
ATOM 7607 C CA . PRO C 1 67 ? -74.399 -14.315 17.734 1.00 28.52 67 PRO C CA 1
ATOM 7608 C C . PRO C 1 67 ? -73.796 -15.473 18.503 1.00 33.70 67 PRO C C 1
ATOM 7609 O O . PRO C 1 67 ? -74.013 -16.642 18.185 1.00 32.35 67 PRO C O 1
ATOM 7613 N N . GLY C 1 68 ? -73.023 -15.124 19.521 1.00 36.87 68 GLY C N 1
ATOM 7614 C CA . GLY C 1 68 ? -72.398 -16.094 20.382 1.00 37.92 68 GLY C CA 1
ATOM 7615 C C . GLY C 1 68 ? -71.218 -16.815 19.784 1.00 32.83 68 GLY C C 1
ATOM 7616 O O . GLY C 1 68 ? -70.638 -17.662 20.463 1.00 41.56 68 GLY C O 1
ATOM 7617 N N . ARG C 1 69 ? -70.851 -16.524 18.539 1.00 32.85 69 ARG C N 1
ATOM 7618 C CA . ARG C 1 69 ? -69.732 -17.214 17.916 1.00 30.00 69 ARG C CA 1
ATOM 7619 C C . ARG C 1 69 ? -68.464 -16.946 18.700 1.00 35.93 69 ARG C C 1
ATOM 7620 O O . ARG C 1 69 ? -68.136 -15.796 18.992 1.00 37.22 69 ARG C O 1
ATOM 7628 N N . ALA C 1 70 ? -67.747 -18.018 19.039 1.00 37.07 70 ALA C N 1
ATOM 7629 C CA . ALA C 1 70 ? -66.639 -17.891 19.976 1.00 37.89 70 ALA C CA 1
ATOM 7630 C C . ALA C 1 70 ? -65.541 -16.995 19.429 1.00 38.56 70 ALA C C 1
ATOM 7631 O O . ALA C 1 70 ? -64.997 -16.161 20.154 1.00 37.50 70 ALA C O 1
ATOM 7633 N N . HIS C 1 71 ? -65.201 -17.147 18.157 1.00 38.69 71 HIS C N 1
ATOM 7634 C CA . HIS C 1 71 ? -64.096 -16.403 17.579 1.00 37.42 71 HIS C CA 1
ATOM 7635 C C . HIS C 1 71 ? -64.513 -15.055 16.994 1.00 35.93 71 HIS C C 1
ATOM 7636 O O . HIS C 1 71 ? -63.742 -14.461 16.239 1.00 34.29 71 HIS C O 1
ATOM 7643 N N . GLY C 1 72 ? -65.704 -14.565 17.319 1.00 33.68 72 GLY C N 1
ATOM 7644 C CA . GLY C 1 72 ? -66.117 -13.245 16.830 1.00 32.59 72 GLY C CA 1
ATOM 7645 C C . GLY C 1 72 ? -67.438 -13.321 16.090 1.00 27.51 72 GLY C C 1
ATOM 7646 O O . GLY C 1 72 ? -67.655 -14.180 15.243 1.00 28.46 72 GLY C O 1
ATOM 7647 N N . GLU C 1 73 ? -68.331 -12.391 16.412 1.00 24.17 73 GLU C N 1
ATOM 7648 C CA . GLU C 1 73 ? -69.694 -12.434 15.900 1.00 21.53 73 GLU C CA 1
ATOM 7649 C C . GLU C 1 73 ? -69.859 -11.788 14.529 1.00 25.77 73 GLU C C 1
ATOM 7650 O O . GLU C 1 73 ? -70.863 -12.053 13.861 1.00 24.34 73 GLU C O 1
ATOM 7656 N N . TYR C 1 74 ? -68.906 -10.971 14.089 1.00 26.25 74 TYR C N 1
ATOM 7657 C CA . TYR C 1 74 ? -69.028 -10.163 12.875 1.00 25.94 74 TYR C CA 1
ATOM 7658 C C . TYR C 1 74 ? -67.958 -10.598 11.878 1.00 26.78 74 TYR C C 1
ATOM 7659 O O . TYR C 1 74 ? -66.768 -10.355 12.095 1.00 31.74 74 TYR C O 1
ATOM 7668 N N . VAL C 1 75 ? -68.387 -11.215 10.779 1.00 25.38 75 VAL C N 1
ATOM 7669 C CA . VAL C 1 75 ? -67.519 -11.691 9.707 1.00 21.70 75 VAL C CA 1
ATOM 7670 C C . VAL C 1 75 ? -67.832 -10.909 8.441 1.00 23.75 75 VAL C C 1
ATOM 7671 O O . VAL C 1 75 ? -69.005 -10.705 8.117 1.00 25.27 75 VAL C O 1
ATOM 7675 N N . LEU C 1 76 ? -66.800 -10.519 7.697 1.00 22.35 76 LEU C N 1
ATOM 7676 C CA . LEU C 1 76 ? -66.995 -9.796 6.446 1.00 21.30 76 LEU C CA 1
ATOM 7677 C C . LEU C 1 76 ? -66.210 -10.459 5.325 1.00 23.12 76 LEU C C 1
ATOM 7678 O O . LEU C 1 76 ? -65.001 -10.668 5.448 1.00 22.66 76 LEU C O 1
ATOM 7683 N N . PHE C 1 77 ? -66.890 -10.762 4.227 1.00 20.45 77 PHE C N 1
ATOM 7684 C CA . PHE C 1 77 ? -66.232 -11.167 2.995 1.00 21.78 77 PHE C CA 1
ATOM 7685 C C . PHE C 1 77 ? -66.135 -9.953 2.087 1.00 22.10 77 PHE C C 1
ATOM 7686 O O . PHE C 1 77 ? -67.122 -9.249 1.892 1.00 23.45 77 PHE C O 1
ATOM 7694 N N . CYS C 1 78 ? -64.949 -9.696 1.550 1.00 21.78 78 CYS C N 1
ATOM 7695 C CA . CYS C 1 78 ? -64.752 -8.521 0.717 1.00 26.76 78 CYS C CA 1
ATOM 7696 C C . CYS C 1 78 ? -63.599 -8.761 -0.245 1.00 26.87 78 CYS C C 1
ATOM 7697 O O . CYS C 1 78 ? -62.913 -9.779 -0.163 1.00 24.34 78 CYS C O 1
ATOM 7700 N N . ARG C 1 79 ? -63.328 -7.771 -1.096 1.00 28.28 79 ARG C N 1
ATOM 7701 C CA A ARG C 1 79 ? -62.314 -7.904 -2.135 0.06 35.27 79 ARG C CA 1
ATOM 7702 C CA B ARG C 1 79 ? -62.326 -7.950 -2.139 0.94 43.78 79 ARG C CA 1
ATOM 7703 C C . ARG C 1 79 ? -60.920 -7.996 -1.571 1.00 27.78 79 ARG C C 1
ATOM 7704 O O . ARG C 1 79 ? -60.629 -7.365 -0.581 1.00 27.63 79 ARG C O 1
ATOM 7719 N N . GLU C 1 80 ? -60.064 -8.769 -2.224 1.00 29.86 80 GLU C N 1
ATOM 7720 C CA . GLU C 1 80 ? -58.660 -8.818 -1.853 1.00 37.61 80 GLU C CA 1
ATOM 7721 C C . GLU C 1 80 ? -57.922 -7.627 -2.442 1.00 37.52 80 GLU C C 1
ATOM 7722 O O . GLU C 1 80 ? -58.286 -7.115 -3.500 1.00 36.98 80 GLU C O 1
ATOM 7728 N N . ARG C 1 81 ? -56.854 -7.214 -1.766 1.00 40.08 81 ARG C N 1
ATOM 7729 C CA . ARG C 1 81 ? -55.958 -6.227 -2.338 1.00 41.36 81 ARG C CA 1
ATOM 7730 C C . ARG C 1 81 ? -55.284 -6.801 -3.574 1.00 40.49 81 ARG C C 1
ATOM 7731 O O . ARG C 1 81 ? -54.962 -7.991 -3.635 1.00 42.04 81 ARG C O 1
ATOM 7739 N N . ASP C 1 82 ? -55.097 -5.948 -4.568 1.00 39.84 82 ASP C N 1
ATOM 7740 C CA . ASP C 1 82 ? -54.628 -6.341 -5.888 1.00 41.90 82 ASP C CA 1
ATOM 7741 C C . ASP C 1 82 ? -53.896 -5.155 -6.500 1.00 50.38 82 ASP C C 1
ATOM 7742 O O . ASP C 1 82 ? -54.534 -4.189 -6.935 1.00 47.15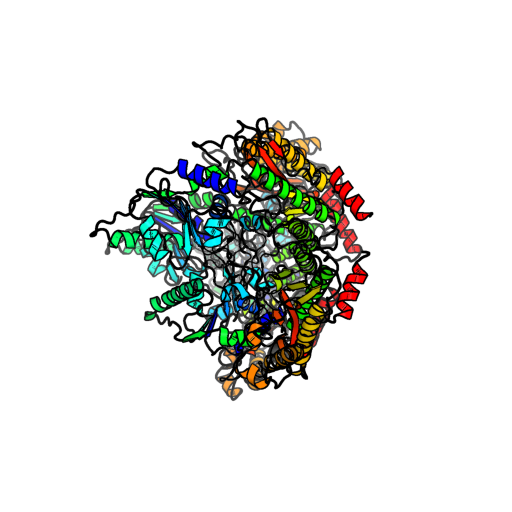 82 ASP C O 1
ATOM 7747 N N . PRO C 1 83 ? -52.564 -5.210 -6.573 1.00 52.20 83 PRO C N 1
ATOM 7748 C CA . PRO C 1 83 ? -51.814 -4.027 -7.022 1.00 52.05 83 PRO C CA 1
ATOM 7749 C C . PRO C 1 83 ? -52.159 -3.602 -8.435 1.00 48.72 83 PRO C C 1
ATOM 7750 O O . PRO C 1 83 ? -52.290 -2.399 -8.691 1.00 48.77 83 PRO C O 1
ATOM 7754 N N . GLU C 1 84 ? -52.307 -4.548 -9.362 1.00 48.11 84 GLU C N 1
ATOM 7755 C CA . GLU C 1 84 ? -52.566 -4.174 -10.746 1.00 58.75 84 GLU C CA 1
ATOM 7756 C C . GLU C 1 84 ? -53.946 -3.549 -10.894 1.00 52.89 84 GLU C C 1
ATOM 7757 O O . GLU C 1 84 ? -54.117 -2.569 -11.624 1.00 53.58 84 GLU C O 1
ATOM 7763 N N . ARG C 1 85 ? -54.943 -4.074 -10.217 1.00 51.84 85 ARG C N 1
ATOM 7764 C CA . ARG C 1 85 ? -56.266 -3.491 -10.336 1.00 52.68 85 ARG C CA 1
ATOM 7765 C C . ARG C 1 85 ? -56.375 -2.172 -9.636 1.00 45.75 85 ARG C C 1
ATOM 7766 O O . ARG C 1 85 ? -56.948 -1.260 -10.150 1.00 41.73 85 ARG C O 1
ATOM 7774 N N . GLU C 1 86 ? -55.837 -2.091 -8.444 1.00 41.53 86 GLU C N 1
ATOM 7775 C CA . GLU C 1 86 ? -55.960 -0.843 -7.704 1.00 38.17 86 GLU C CA 1
ATOM 7776 C C . GLU C 1 86 ? -55.244 0.292 -8.417 1.00 38.86 86 GLU C C 1
ATOM 7777 O O . GLU C 1 86 ? -55.575 1.461 -8.213 1.00 36.13 86 GLU C O 1
ATOM 7783 N N . LEU C 1 87 ? -54.244 -0.024 -9.243 1.00 36.44 87 LEU C N 1
ATOM 7784 C CA . LEU C 1 87 ? -53.599 1.035 -10.007 1.00 38.29 87 LEU C CA 1
ATOM 7785 C C . LEU C 1 87 ? -54.607 1.756 -10.885 1.00 36.75 87 LEU C C 1
ATOM 7786 O O . LEU C 1 87 ? -54.509 2.971 -11.067 1.00 35.27 87 LEU C O 1
ATOM 7791 N N . TRP C 1 88 ? -55.565 1.025 -11.433 1.00 32.85 88 TRP C N 1
ATOM 7792 C CA . TRP C 1 88 ? -56.606 1.612 -12.253 1.00 39.16 88 TRP C CA 1
ATOM 7793 C C . TRP C 1 88 ? -57.837 2.074 -11.477 1.00 39.24 88 TRP C C 1
ATOM 7794 O O . TRP C 1 88 ? -58.268 3.192 -11.620 1.00 34.70 88 TRP C O 1
ATOM 7805 N N . ASP C 1 89 ? -58.367 1.179 -10.651 1.00 41.36 89 ASP C N 1
ATOM 7806 C CA . ASP C 1 89 ? -59.615 1.371 -9.909 1.00 42.70 89 ASP C CA 1
ATOM 7807 C C . ASP C 1 89 ? -59.607 2.012 -8.531 1.00 42.78 89 ASP C C 1
ATOM 7808 O O . ASP C 1 89 ? -60.658 2.264 -7.974 1.00 41.46 89 ASP C O 1
ATOM 7813 N N . GLY C 1 90 ? -58.448 2.270 -7.986 1.00 34.48 90 GLY C N 1
ATOM 7814 C CA . GLY C 1 90 ? -58.396 2.855 -6.662 1.00 40.50 90 GLY C CA 1
ATOM 7815 C C . GLY C 1 90 ? -58.243 1.835 -5.573 1.00 37.87 90 GLY C C 1
ATOM 7816 O O . GLY C 1 90 ? -58.374 0.667 -5.788 1.00 40.99 90 GLY C O 1
ATOM 7817 N N . LEU C 1 91 ? -57.939 2.328 -4.401 1.00 34.13 91 LEU C N 1
ATOM 7818 C CA . LEU C 1 91 ? -57.643 1.537 -3.261 1.00 34.18 91 LEU C CA 1
ATOM 7819 C C . LEU C 1 91 ? -58.736 0.654 -2.740 1.00 35.12 91 LEU C C 1
ATOM 7820 O O . LEU C 1 91 ? -59.886 0.989 -2.785 1.00 33.08 91 LEU C O 1
ATOM 7825 N N . ARG C 1 92 ? -58.316 -0.486 -2.239 1.00 36.25 92 ARG C N 1
ATOM 7826 C CA . ARG C 1 92 ? -59.198 -1.458 -1.604 1.00 33.63 92 ARG C CA 1
ATOM 7827 C C . ARG C 1 92 ? -58.823 -1.628 -0.143 1.00 31.92 92 ARG C C 1
ATOM 7828 O O . ARG C 1 92 ? -57.656 -1.496 0.237 1.00 33.31 92 ARG C O 1
ATOM 7836 N N . ALA C 1 93 ? -59.825 -1.941 0.673 1.00 29.55 93 ALA C N 1
ATOM 7837 C CA . ALA C 1 93 ? -59.573 -2.118 2.095 1.00 27.32 93 ALA C CA 1
ATOM 7838 C C . ALA C 1 93 ? -58.876 -3.440 2.372 1.00 31.80 93 ALA C C 1
ATOM 7839 O O . ALA C 1 93 ? -57.983 -3.511 3.220 1.00 33.12 93 ALA C O 1
ATOM 7841 N N . GLY C 1 94 ? -59.268 -4.490 1.673 1.00 26.83 94 GLY C N 1
ATOM 7842 C CA . GLY C 1 94 ? -58.726 -5.806 1.923 1.00 29.22 94 GLY C CA 1
ATOM 7843 C C . GLY C 1 94 ? -59.165 -6.360 3.267 1.00 27.29 94 GLY C C 1
ATOM 7844 O O . GLY C 1 94 ? -59.911 -5.750 4.026 1.00 26.02 94 GLY C O 1
ATOM 7845 N N . GLN C 1 95 ? -58.661 -7.554 3.565 1.00 27.80 95 GLN C N 1
ATOM 7846 C CA . GLN C 1 95 ? -59.055 -8.207 4.802 1.00 26.86 95 GLN C CA 1
ATOM 7847 C C . GLN C 1 95 ? -58.490 -7.478 6.010 1.00 28.54 95 GLN C C 1
ATOM 7848 O O . GLN C 1 95 ? -59.149 -7.396 7.047 1.00 30.23 95 GLN C O 1
ATOM 7854 N N . ASP C 1 96 ? -57.284 -6.918 5.899 1.00 33.83 96 ASP C N 1
ATOM 7855 C CA . ASP C 1 96 ? -56.729 -6.175 7.027 1.00 30.92 96 ASP C CA 1
ATOM 7856 C C . ASP C 1 96 ? -57.524 -4.902 7.280 1.00 29.05 96 ASP C C 1
ATOM 7857 O O . ASP C 1 96 ? -57.816 -4.556 8.428 1.00 23.09 96 ASP C O 1
ATOM 7862 N N . GLY C 1 97 ? -57.896 -4.200 6.216 1.00 28.54 97 GLY C N 1
ATOM 7863 C CA . GLY C 1 97 ? -58.762 -3.050 6.385 1.00 28.83 97 GLY C CA 1
ATOM 7864 C C . GLY C 1 97 ? -60.113 -3.422 6.962 1.00 27.13 97 GLY C C 1
ATOM 7865 O O . GLY C 1 97 ? -60.683 -2.680 7.759 1.00 23.54 97 GLY C O 1
ATOM 7866 N N . ALA C 1 98 ? -60.640 -4.583 6.580 1.00 27.27 98 ALA C N 1
ATOM 7867 C CA . ALA C 1 98 ? -61.947 -4.970 7.097 1.00 27.10 98 ALA C CA 1
ATOM 7868 C C . ALA C 1 98 ? -61.898 -5.143 8.602 1.00 26.49 98 ALA C C 1
ATOM 7869 O O . ALA C 1 98 ? -62.808 -4.713 9.317 1.00 26.48 98 ALA C O 1
ATOM 7871 N N . ILE C 1 99 ? -60.811 -5.727 9.102 1.00 29.52 99 ILE C N 1
ATOM 7872 C CA . ILE C 1 99 ? -60.674 -5.964 10.529 1.00 28.20 99 ILE C CA 1
ATOM 7873 C C . ILE C 1 99 ? -60.328 -4.676 11.253 1.00 27.30 99 ILE C C 1
ATOM 7874 O O . ILE C 1 99 ? -60.875 -4.378 12.317 1.00 30.62 99 ILE C O 1
ATOM 7879 N N . GLY C 1 100 ? -59.410 -3.900 10.703 1.00 25.79 100 GLY C N 1
ATOM 7880 C CA . GLY C 1 100 ? -58.936 -2.740 11.415 1.00 26.45 100 GLY C CA 1
ATOM 7881 C C . GLY C 1 100 ? -59.827 -1.532 11.265 1.00 28.52 100 GLY C C 1
ATOM 7882 O O . GLY C 1 100 ? -60.355 -1.001 12.243 1.00 30.28 100 GLY C O 1
ATOM 7883 N N . GLN C 1 101 ? -60.000 -1.085 10.032 1.00 29.02 101 GLN C N 1
ATOM 7884 C CA . GLN C 1 101 ? -60.732 0.149 9.827 1.00 26.88 101 GLN C CA 1
ATOM 7885 C C . GLN C 1 101 ? -62.227 -0.048 10.041 1.00 26.24 101 GLN C C 1
ATOM 7886 O O . GLN C 1 101 ? -62.893 0.845 10.563 1.00 28.09 101 GLN C O 1
ATOM 7892 N N . TYR C 1 102 ? -62.767 -1.215 9.707 1.00 26.44 102 TYR C N 1
ATOM 7893 C CA . TYR C 1 102 ? -64.207 -1.414 9.760 1.00 28.62 102 TYR C CA 1
ATOM 7894 C C . TYR C 1 102 ? -64.679 -2.320 10.888 1.00 27.11 102 TYR C C 1
ATOM 7895 O O . TYR C 1 102 ? -65.887 -2.499 11.045 1.00 25.70 102 TYR C O 1
ATOM 7904 N N . GLY C 1 103 ? -63.779 -2.872 11.691 1.00 27.32 103 GLY C N 1
ATOM 7905 C CA . GLY C 1 103 ? -64.211 -3.509 12.913 1.00 25.15 103 GLY C CA 1
ATOM 7906 C C . GLY C 1 103 ? -64.698 -4.931 12.776 1.00 24.28 103 GLY C C 1
ATOM 7907 O O . GLY C 1 103 ? -65.365 -5.432 13.682 1.00 24.23 103 GLY C O 1
ATOM 7908 N N . ALA C 1 104 ? -64.389 -5.600 11.676 1.00 21.89 104 ALA C N 1
ATOM 7909 C CA . ALA C 1 104 ? -64.729 -7.007 11.560 1.00 26.20 104 ALA C CA 1
ATOM 7910 C C . ALA C 1 104 ? -63.881 -7.844 12.507 1.00 30.70 104 ALA C C 1
ATOM 7911 O O . ALA C 1 104 ? -62.703 -7.562 12.729 1.00 28.91 104 ALA C O 1
ATOM 7913 N N . ASP C 1 105 ? -64.501 -8.885 13.066 1.00 29.70 105 ASP C N 1
ATOM 7914 C CA . ASP C 1 105 ? -63.775 -9.861 13.873 1.00 27.29 105 ASP C CA 1
ATOM 7915 C C . ASP C 1 105 ? -62.937 -10.787 13.004 1.00 28.21 105 ASP C C 1
ATOM 7916 O O . ASP C 1 105 ? -61.778 -11.060 13.325 1.00 28.78 105 ASP C O 1
ATOM 7921 N N . ASP C 1 106 ? -63.507 -11.284 11.915 1.00 26.38 106 ASP C N 1
ATOM 7922 C CA . ASP C 1 106 ? -62.791 -12.057 10.913 1.00 28.18 106 ASP C CA 1
ATOM 7923 C C . ASP C 1 106 ? -63.144 -11.513 9.538 1.00 30.10 106 ASP C C 1
ATOM 7924 O O . ASP C 1 106 ? -64.229 -10.963 9.340 1.00 30.68 106 ASP C O 1
ATOM 7929 N N . ALA C 1 107 ? -62.239 -11.697 8.580 1.00 23.64 107 ALA C N 1
ATOM 7930 C CA . ALA C 1 107 ? -62.482 -11.259 7.214 1.00 24.23 107 ALA C CA 1
ATOM 7931 C C . ALA C 1 107 ? -61.818 -12.211 6.236 1.00 25.73 107 ALA C C 1
ATOM 7932 O O . ALA C 1 107 ? -60.681 -12.628 6.444 1.00 27.04 107 ALA C O 1
ATOM 7934 N N . PHE C 1 108 ? -62.523 -12.526 5.158 1.00 28.09 108 PHE C N 1
ATOM 7935 C CA . PHE C 1 108 ? -62.077 -13.491 4.168 1.00 29.07 108 PHE C CA 1
ATOM 7936 C C . PHE C 1 108 ? -62.257 -12.907 2.777 1.00 29.70 108 PHE C C 1
ATOM 7937 O O . PHE C 1 108 ? -63.098 -12.027 2.575 1.00 28.74 108 PHE C O 1
ATOM 7945 N N . PRO C 1 109 ? -61.476 -13.364 1.806 1.00 27.74 109 PRO C N 1
ATOM 7946 C CA . PRO C 1 109 ? -61.680 -12.904 0.434 1.00 27.99 109 PRO C CA 1
ATOM 7947 C C . PRO C 1 109 ? -63.047 -13.303 -0.084 1.00 27.46 109 PRO C C 1
ATOM 7948 O O . PRO C 1 109 ? -63.532 -14.406 0.166 1.00 27.31 109 PRO C O 1
ATOM 7952 N N . ILE C 1 110 ? -63.666 -12.381 -0.818 1.00 28.17 110 ILE C N 1
ATOM 7953 C CA . ILE C 1 110 ? -64.975 -12.649 -1.387 1.00 27.40 110 ILE C CA 1
ATOM 7954 C C . ILE C 1 110 ? -64.923 -13.858 -2.307 1.00 26.33 110 ILE C C 1
ATOM 7955 O O . ILE C 1 110 ? -65.918 -14.572 -2.464 1.00 26.05 110 ILE C O 1
ATOM 7960 N N . GLY C 1 111 ? -63.764 -14.124 -2.907 1.00 26.50 111 GLY C N 1
ATOM 7961 C CA . GLY C 1 111 ? -63.626 -15.264 -3.792 1.00 28.95 111 GLY C CA 1
ATOM 7962 C C . GLY C 1 111 ? -63.644 -16.605 -3.091 1.00 29.51 111 GLY C C 1
ATOM 7963 O O . GLY C 1 111 ? -63.773 -17.634 -3.759 1.00 28.95 111 GLY C O 1
ATOM 7964 N N . ASP C 1 112 ? -63.521 -16.621 -1.769 1.00 27.58 112 ASP C N 1
ATOM 7965 C CA . ASP C 1 112 ? -63.554 -17.851 -0.998 1.00 30.52 112 ASP C CA 1
ATOM 7966 C C . ASP C 1 112 ? -64.863 -18.047 -0.264 1.00 28.85 112 ASP C C 1
ATOM 7967 O O . ASP C 1 112 ? -64.974 -18.976 0.536 1.00 34.45 112 ASP C O 1
ATOM 7972 N N . ILE C 1 113 ? -65.854 -17.192 -0.511 1.00 28.17 113 ILE C N 1
ATOM 7973 C CA . ILE C 1 113 ? -67.089 -17.258 0.256 1.00 26.92 113 ILE C CA 1
ATOM 7974 C C . ILE C 1 113 ? -67.787 -18.600 0.073 1.00 32.39 113 ILE C C 1
ATOM 7975 O O . ILE C 1 113 ? -68.429 -19.099 1.001 1.00 32.49 113 ILE C O 1
ATOM 7980 N N . ASP C 1 114 ? -67.683 -19.190 -1.107 1.00 34.48 114 ASP C N 1
ATOM 7981 C CA . ASP C 1 114 ? -68.305 -20.482 -1.378 1.00 37.65 114 ASP C CA 1
ATOM 7982 C C . ASP C 1 114 ? -67.724 -21.618 -0.522 1.00 35.89 114 ASP C C 1
ATOM 7983 O O . ASP C 1 114 ? -68.381 -22.597 -0.295 1.00 41.49 114 ASP C O 1
ATOM 7988 N N . ASP C 1 115 ? -66.493 -21.478 -0.083 1.00 34.68 115 ASP C N 1
ATOM 7989 C CA . ASP C 1 115 ? -65.855 -22.478 0.744 1.00 36.53 115 ASP C CA 1
ATOM 7990 C C . ASP C 1 115 ? -65.934 -22.242 2.208 1.00 38.42 115 ASP C C 1
ATOM 7991 O O . ASP C 1 115 ? -65.608 -23.103 2.980 1.00 37.49 115 ASP C O 1
ATOM 7996 N N . ILE C 1 116 ? -66.327 -21.058 2.597 1.00 34.19 116 ILE C N 1
ATOM 7997 C CA . ILE C 1 116 ? -66.387 -20.718 3.968 1.00 29.06 116 ILE C CA 1
ATOM 7998 C C . ILE C 1 116 ? -67.781 -20.505 4.526 1.00 31.09 116 ILE C C 1
ATOM 7999 O O . ILE C 1 116 ? -68.091 -20.989 5.566 1.00 32.35 116 ILE C O 1
ATOM 8004 N N . LEU C 1 117 ? -68.620 -19.779 3.820 1.00 31.01 117 LEU C N 1
ATOM 8005 C CA . LEU C 1 117 ? -69.928 -19.438 4.340 1.00 30.84 117 LEU C CA 1
ATOM 8006 C C . LEU C 1 117 ? -70.824 -20.617 4.659 1.00 30.53 117 LEU C C 1
ATOM 8007 O O . LEU C 1 117 ? -71.451 -20.628 5.663 1.00 29.03 117 LEU C O 1
ATOM 8012 N N . PRO C 1 118 ? -70.875 -21.612 3.810 1.00 29.59 118 PRO C N 1
ATOM 8013 C CA . PRO C 1 118 ? -71.710 -22.766 4.167 1.00 32.12 118 PRO C CA 1
ATOM 8014 C C . PRO C 1 118 ? -71.347 -23.364 5.505 1.00 30.27 118 PRO C C 1
ATOM 8015 O O . PRO C 1 118 ? -72.242 -23.738 6.263 1.00 29.83 118 PRO C O 1
ATOM 8019 N N . GLY C 1 119 ? -70.058 -23.436 5.833 1.00 31.31 119 GLY C N 1
ATOM 8020 C CA . GLY C 1 119 ? -69.663 -23.996 7.114 1.00 28.23 119 GLY C CA 1
ATOM 8021 C C . GLY C 1 119 ? -70.120 -23.164 8.291 1.00 33.12 119 GLY C C 1
ATOM 8022 O O . GLY C 1 119 ? -70.370 -23.698 9.374 1.00 28.43 119 GLY C O 1
ATOM 8023 N N . LEU C 1 120 ? -70.232 -21.846 8.100 1.00 32.89 120 LEU C N 1
ATOM 8024 C CA . LEU C 1 120 ? -70.717 -20.969 9.158 1.00 28.69 120 LEU C CA 1
ATOM 8025 C C . LEU C 1 120 ? -72.227 -21.062 9.305 1.00 29.08 120 LEU C C 1
ATOM 8026 O O . LEU C 1 120 ? -72.754 -20.897 10.406 1.00 30.08 120 LEU C O 1
ATOM 8031 N N . ILE C 1 121 ? -72.934 -21.322 8.207 1.00 30.70 121 ILE C N 1
ATOM 8032 C CA . ILE C 1 121 ? -74.376 -21.514 8.269 1.00 30.30 121 ILE C CA 1
ATOM 8033 C C . ILE C 1 121 ? -74.723 -22.844 8.927 1.00 35.17 121 ILE C C 1
ATOM 8034 O O . ILE C 1 121 ? -75.720 -22.944 9.647 1.00 35.38 121 ILE C O 1
ATOM 8039 N N . GLU C 1 122 ? -73.911 -23.874 8.696 1.00 39.71 122 GLU C N 1
ATOM 8040 C CA . GLU C 1 122 ? -74.196 -25.224 9.179 1.00 39.34 122 GLU C CA 1
ATOM 8041 C C . GLU C 1 122 ? -74.299 -25.253 10.697 1.00 36.68 122 GLU C C 1
ATOM 8042 O O . GLU C 1 122 ? -73.451 -24.704 11.400 1.00 35.21 122 GLU C O 1
ATOM 8048 N N . GLY C 1 123 ? -75.339 -25.904 11.203 1.00 36.68 123 GLY C N 1
ATOM 8049 C CA . GLY C 1 123 ? -75.549 -25.990 12.628 1.00 38.37 123 GLY C CA 1
ATOM 8050 C C . GLY C 1 123 ? -76.330 -24.844 13.223 1.00 36.50 123 GLY C C 1
ATOM 8051 O O . GLY C 1 123 ? -76.607 -24.857 14.426 1.00 31.47 123 GLY C O 1
ATOM 8052 N N . ARG C 1 124 ? -76.688 -23.851 12.429 1.00 33.68 124 ARG C N 1
ATOM 8053 C CA . ARG C 1 124 ? -77.496 -22.761 12.932 1.00 36.89 124 ARG C CA 1
ATOM 8054 C C . ARG C 1 124 ? -78.962 -23.120 12.801 1.00 34.75 124 ARG C C 1
ATOM 8055 O O . ARG C 1 124 ? -79.366 -23.813 11.871 1.00 37.03 124 ARG C O 1
ATOM 8063 N N . ASP C 1 125 ? -79.757 -22.662 13.759 1.00 32.89 125 ASP C N 1
ATOM 8064 C CA . ASP C 1 125 ? -81.175 -22.981 13.720 1.00 39.67 125 ASP C CA 1
ATOM 8065 C C . ASP C 1 125 ? -81.895 -22.128 12.688 1.00 41.38 125 ASP C C 1
ATOM 8066 O O . ASP C 1 125 ? -82.809 -22.604 12.008 1.00 41.15 125 ASP C O 1
ATOM 8071 N N . ARG C 1 126 ? -81.465 -20.882 12.523 1.00 39.03 126 ARG C N 1
ATOM 8072 C CA . ARG C 1 126 ? -82.259 -19.889 11.826 1.00 33.48 126 ARG C CA 1
ATOM 8073 C C . ARG C 1 126 ? -81.359 -18.945 11.045 1.00 31.37 126 ARG C C 1
ATOM 8074 O O . ARG C 1 126 ? -80.310 -18.531 11.539 1.00 34.24 126 ARG C O 1
ATOM 8082 N N . VAL C 1 127 ? -81.761 -18.612 9.822 1.00 29.28 127 VAL C N 1
ATOM 8083 C CA . VAL C 1 127 ? -81.018 -17.682 8.980 1.00 28.11 127 VAL C CA 1
ATOM 8084 C C . VAL C 1 127 ? -81.881 -16.455 8.723 1.00 28.42 127 VAL C C 1
ATOM 8085 O O . VAL C 1 127 ? -82.969 -16.561 8.144 1.00 27.06 127 VAL C O 1
ATOM 8089 N N . TYR C 1 128 ? -81.394 -15.297 9.139 1.00 26.65 128 TYR C N 1
ATOM 8090 C CA . TYR C 1 128 ? -82.071 -14.041 8.861 1.00 25.78 128 TYR C CA 1
ATOM 8091 C C . TYR C 1 128 ? -81.480 -13.439 7.596 1.00 28.53 128 TYR C C 1
ATOM 8092 O O . TYR C 1 128 ? -80.269 -13.226 7.514 1.00 23.85 128 TYR C O 1
ATOM 8101 N N . TYR C 1 129 ? -82.324 -13.164 6.613 1.00 26.61 129 TYR C N 1
ATOM 8102 C CA . TYR C 1 129 ? -81.869 -12.460 5.427 1.00 25.80 129 TYR C CA 1
ATOM 8103 C C . TYR C 1 129 ? -83.075 -11.841 4.748 1.00 28.78 129 TYR C C 1
ATOM 8104 O O . TYR C 1 129 ? -84.218 -12.112 5.110 1.00 31.29 129 TYR C O 1
ATOM 8113 N N . ALA C 1 130 ? -82.801 -11.008 3.750 1.00 28.70 130 ALA C N 1
ATOM 8114 C CA . ALA C 1 130 ? -83.831 -10.226 3.069 1.00 29.59 130 ALA C CA 1
ATOM 8115 C C . ALA C 1 130 ? -84.329 -10.989 1.847 1.00 35.03 130 ALA C C 1
ATOM 8116 O O . ALA C 1 130 ? -83.914 -10.734 0.719 1.00 37.45 130 ALA C O 1
ATOM 8118 N N . LEU C 1 131 ? -85.241 -11.932 2.076 1.00 34.36 131 LEU C N 1
ATOM 8119 C CA . LEU C 1 131 ? -85.842 -12.716 0.998 1.00 43.60 131 LEU C CA 1
ATOM 8120 C C . LEU C 1 131 ? -86.373 -11.836 -0.119 1.00 39.35 131 LEU C C 1
ATOM 8121 O O . LEU C 1 131 ? -87.215 -10.972 0.115 1.00 43.95 131 LEU C O 1
ATOM 8126 N N . GLY C 1 132 ? -85.886 -12.069 -1.334 1.00 39.53 132 GLY C N 1
ATOM 8127 C CA . GLY C 1 132 ? -86.359 -11.361 -2.500 1.00 41.67 132 GLY C CA 1
ATOM 8128 C C . GLY C 1 132 ? -85.672 -10.050 -2.800 1.00 44.34 132 GLY C C 1
ATOM 8129 O O . GLY C 1 132 ? -85.839 -9.524 -3.905 1.00 49.55 132 GLY C O 1
ATOM 8130 N N . ALA C 1 133 ? -84.908 -9.497 -1.865 1.00 43.48 133 ALA C N 1
ATOM 8131 C CA . ALA C 1 133 ? -84.257 -8.220 -2.125 1.00 43.43 133 ALA C CA 1
ATOM 8132 C C . ALA C 1 133 ? -83.238 -8.337 -3.247 1.00 47.72 133 ALA C C 1
ATOM 8133 O O . ALA C 1 133 ? -83.154 -7.456 -4.110 1.00 50.16 133 ALA C O 1
ATOM 8135 N N . ASN C 1 134 ? -82.457 -9.414 -3.250 1.00 43.24 134 ASN C N 1
ATOM 8136 C CA . ASN C 1 134 ? -81.422 -9.661 -4.252 1.00 45.84 134 ASN C CA 1
ATOM 8137 C C . ASN C 1 134 ? -81.606 -11.101 -4.704 1.00 47.33 134 ASN C C 1
ATOM 8138 O O . ASN C 1 134 ? -81.080 -12.032 -4.081 1.00 45.00 134 ASN C O 1
ATOM 8143 N N . PRO C 1 135 ? -82.374 -11.325 -5.767 1.00 50.13 135 PRO C N 1
ATOM 8144 C CA . PRO C 1 135 ? -82.631 -12.704 -6.205 1.00 51.61 135 PRO C CA 1
ATOM 8145 C C . PRO C 1 135 ? -81.369 -13.466 -6.550 1.00 49.06 135 PRO C C 1
ATOM 8146 O O . PRO C 1 135 ? -81.302 -14.675 -6.310 1.00 48.60 135 PRO C O 1
ATOM 8150 N N . ASP C 1 136 ? -80.354 -12.793 -7.089 1.00 49.39 136 ASP C N 1
ATOM 8151 C CA . ASP C 1 136 ? -79.090 -13.470 -7.344 1.00 52.06 136 ASP C CA 1
ATOM 8152 C C . ASP C 1 136 ? -78.459 -13.954 -6.048 1.00 49.50 136 ASP C C 1
ATOM 8153 O O . ASP C 1 136 ? -77.880 -15.042 -6.001 1.00 48.00 136 ASP C O 1
ATOM 8158 N N . PHE C 1 137 ? -78.576 -13.168 -4.982 1.00 44.77 137 PHE C N 1
ATOM 8159 C CA . PHE C 1 137 ? -78.092 -13.619 -3.685 1.00 44.20 137 PHE C CA 1
ATOM 8160 C C . PHE C 1 137 ? -78.971 -14.727 -3.124 1.00 42.71 137 PHE C C 1
ATOM 8161 O O . PHE C 1 137 ? -78.472 -15.655 -2.483 1.00 42.35 137 PHE C O 1
ATOM 8169 N N . ASP C 1 138 ? -80.282 -14.638 -3.343 1.00 38.36 138 ASP C N 1
ATOM 8170 C CA . ASP C 1 138 ? -81.189 -15.674 -2.869 1.00 43.37 138 ASP C CA 1
ATOM 8171 C C . ASP C 1 138 ? -80.830 -17.038 -3.446 1.00 46.13 138 ASP C C 1
ATOM 8172 O O . ASP C 1 138 ? -80.878 -18.050 -2.739 1.00 43.60 138 ASP C O 1
ATOM 8177 N N . ARG C 1 139 ? -80.456 -17.043 -4.717 1.00 43.65 139 ARG C N 1
ATOM 8178 C CA . ARG C 1 139 ? -80.031 -18.209 -5.450 1.00 47.16 139 ARG C CA 1
ATOM 8179 C C . ARG C 1 139 ? -78.726 -18.698 -4.879 1.00 47.31 139 ARG C C 1
ATOM 8180 O O . ARG C 1 139 ? -78.596 -19.838 -4.505 1.00 42.68 139 ARG C O 1
ATOM 8188 N N . ARG C 1 140 ? -77.783 -17.775 -4.769 1.00 42.16 140 ARG C N 1
ATOM 8189 C CA . ARG C 1 140 ? -76.492 -18.004 -4.134 1.00 45.15 140 ARG C CA 1
ATOM 8190 C C . ARG C 1 140 ? -76.668 -18.657 -2.773 1.00 41.15 140 ARG C C 1
ATOM 8191 O O . ARG C 1 140 ? -75.992 -19.640 -2.451 1.00 40.96 140 ARG C O 1
ATOM 8199 N N . LEU C 1 141 ? -77.596 -18.141 -1.973 1.00 40.46 141 LEU C N 1
ATOM 8200 C CA . LEU C 1 141 ? -77.844 -18.721 -0.664 1.00 39.14 141 LEU C CA 1
ATOM 8201 C C . LEU C 1 141 ? -78.316 -20.158 -0.775 1.00 44.24 141 LEU C C 1
ATOM 8202 O O . LEU C 1 141 ? -77.892 -21.015 0.005 1.00 42.02 141 LEU C O 1
ATOM 8207 N N . MET C 1 142 ? -79.230 -20.428 -1.706 1.00 43.54 142 MET C N 1
ATOM 8208 C CA . MET C 1 142 ? -79.728 -21.784 -1.878 1.00 45.06 142 MET C CA 1
ATOM 8209 C C . MET C 1 142 ? -78.610 -22.740 -2.249 1.00 44.32 142 MET C C 1
ATOM 8210 O O . MET C 1 142 ? -78.604 -23.891 -1.802 1.00 46.69 142 MET C O 1
ATOM 8215 N N . ASP C 1 143 ? -77.650 -22.288 -3.053 1.00 46.24 143 ASP C N 1
ATOM 8216 C CA . ASP C 1 143 ? -76.488 -23.120 -3.341 1.00 44.22 143 ASP C CA 1
ATOM 8217 C C . ASP C 1 143 ? -75.716 -23.441 -2.071 1.00 45.92 143 ASP C C 1
ATOM 8218 O O . ASP C 1 143 ? -75.330 -24.591 -1.837 1.00 48.10 143 ASP C O 1
ATOM 8223 N N . TRP C 1 144 ? -75.464 -22.430 -1.245 1.00 42.12 144 TRP C N 1
ATOM 8224 C CA . TRP C 1 144 ? -74.750 -22.675 -0.002 1.00 41.65 144 TRP C CA 1
ATOM 8225 C C . TRP C 1 144 ? -75.492 -23.685 0.854 1.00 43.09 144 TRP C C 1
ATOM 8226 O O . TRP C 1 144 ? -74.880 -24.588 1.430 1.00 45.63 144 TRP C O 1
ATOM 8237 N N . ILE C 1 145 ? -76.815 -23.579 0.918 1.00 43.43 145 ILE C N 1
ATOM 8238 C CA . ILE C 1 145 ? -77.570 -24.528 1.721 1.00 43.88 145 ILE C CA 1
ATOM 8239 C C . ILE C 1 145 ? -77.450 -25.929 1.140 1.00 52.37 145 ILE C C 1
ATOM 8240 O O . ILE C 1 145 ? -77.332 -26.910 1.879 1.00 55.18 145 ILE C O 1
ATOM 8245 N N . ASN C 1 146 ? -77.456 -26.044 -0.189 1.00 49.23 146 ASN C N 1
ATOM 8246 C CA . ASN C 1 146 ? -77.310 -27.352 -0.817 1.00 48.91 146 ASN C CA 1
ATOM 8247 C C . ASN C 1 146 ? -75.988 -28.005 -0.453 1.00 54.44 146 ASN C C 1
ATOM 8248 O O . ASN C 1 146 ? -75.911 -29.233 -0.343 1.00 59.32 146 ASN C O 1
ATOM 8253 N N . VAL C 1 147 ? -74.940 -27.210 -0.268 1.00 50.39 147 VAL C N 1
ATOM 8254 C CA . VAL C 1 147 ? -73.666 -27.770 0.152 1.00 48.56 147 VAL C CA 1
ATOM 8255 C C . VAL C 1 147 ? -73.803 -28.428 1.514 1.00 55.74 147 VAL C C 1
ATOM 8256 O O . VAL C 1 147 ? -73.239 -29.500 1.764 1.00 62.67 147 VAL C O 1
ATOM 8260 N N . ILE C 1 148 ? -74.578 -27.821 2.406 1.00 49.72 148 ILE C N 1
ATOM 8261 C CA . ILE C 1 148 ? -74.736 -28.388 3.737 1.00 52.98 148 ILE C CA 1
ATOM 8262 C C . ILE C 1 148 ? -75.492 -29.705 3.672 1.00 63.19 148 ILE C C 1
ATOM 8263 O O . ILE C 1 148 ? -75.080 -30.698 4.275 1.00 70.91 148 ILE C O 1
ATOM 8268 N N . ARG C 1 149 ? -76.616 -29.737 2.947 1.00 64.91 149 ARG C N 1
ATOM 8269 C CA . ARG C 1 149 ? -77.435 -30.946 2.957 1.00 68.56 149 ARG C CA 1
ATOM 8270 C C . ARG C 1 149 ? -76.744 -32.087 2.222 1.00 68.51 149 ARG C C 1
ATOM 8271 O O . ARG C 1 149 ? -76.976 -33.255 2.540 1.00 73.54 149 ARG C O 1
ATOM 8279 N N . SER C 1 150 ? -75.863 -31.781 1.270 1.00 64.54 150 SER C N 1
ATOM 8280 C CA . SER C 1 150 ? -75.064 -32.834 0.656 1.00 62.77 150 SER C CA 1
ATOM 8281 C C . SER C 1 150 ? -74.223 -33.591 1.678 1.00 66.99 150 SER C C 1
ATOM 8282 O O . SER C 1 150 ? -73.836 -34.732 1.428 1.00 72.18 150 SER C O 1
ATOM 8285 N N . LYS C 1 151 ? -73.923 -32.988 2.818 1.00 65.57 151 LYS C N 1
ATOM 8286 C CA . LYS C 1 151 ? -73.168 -33.663 3.859 1.00 67.68 151 LYS C CA 1
ATOM 8287 C C . LYS C 1 151 ? -74.067 -34.107 5.006 1.00 74.04 151 LYS C C 1
ATOM 8288 O O . LYS C 1 151 ? -73.624 -34.181 6.151 1.00 75.92 151 LYS C O 1
ATOM 8294 N N . ALA C 1 152 ? -75.326 -34.434 4.713 1.00 75.34 152 ALA C N 1
ATOM 8295 C CA . ALA C 1 152 ? -76.285 -34.667 5.788 1.00 77.46 152 ALA C CA 1
ATOM 8296 C C . ALA C 1 152 ? -75.953 -35.933 6.565 1.00 77.41 152 ALA C C 1
ATOM 8297 O O . ALA C 1 152 ? -76.212 -36.013 7.772 1.00 73.23 152 ALA C O 1
ATOM 8299 N N . ARG C 1 153 ? -75.410 -36.948 5.887 1.00 81.31 153 ARG C N 1
ATOM 8300 C CA . ARG C 1 153 ? -75.150 -38.218 6.558 1.00 83.22 153 ARG C CA 1
ATOM 8301 C C . ARG C 1 153 ? -74.114 -38.043 7.664 1.00 83.64 153 ARG C C 1
ATOM 8302 O O . ARG C 1 153 ? -74.203 -38.681 8.720 1.00 74.83 153 ARG C O 1
ATOM 8310 N N . GLN C 1 154 ? -73.154 -37.138 7.456 1.00 83.69 154 GLN C N 1
ATOM 8311 C CA . GLN C 1 154 ? -72.055 -36.933 8.389 1.00 77.35 154 GLN C CA 1
ATOM 8312 C C . GLN C 1 154 ? -72.507 -36.293 9.694 1.00 76.66 154 GLN C C 1
ATOM 8313 O O . GLN C 1 154 ? -71.709 -36.181 10.628 1.00 76.72 154 GLN C O 1
ATOM 8319 N N . GLY C 1 155 ? -73.763 -35.876 9.784 1.00 76.44 155 GLY C N 1
ATOM 8320 C CA . GLY C 1 155 ? -74.212 -35.033 10.867 1.00 70.99 155 GLY C CA 1
ATOM 8321 C C . GLY C 1 155 ? -74.178 -33.544 10.579 1.00 66.57 155 GLY C C 1
ATOM 8322 O O . GLY C 1 155 ? -74.363 -32.752 11.507 1.00 64.24 155 GLY C O 1
ATOM 8323 N N . ALA C 1 156 ? -73.926 -33.138 9.335 1.00 69.99 156 ALA C N 1
ATOM 8324 C CA . ALA C 1 156 ? -74.065 -31.736 8.958 1.00 68.36 156 ALA C CA 1
ATOM 8325 C C . ALA C 1 156 ? -75.545 -31.421 8.830 1.00 65.23 156 ALA C C 1
ATOM 8326 O O . ALA C 1 156 ? -76.271 -32.110 8.107 1.00 68.70 156 ALA C O 1
ATOM 8328 N N . GLN C 1 157 ? -75.994 -30.385 9.529 1.00 58.05 157 GLN C N 1
ATOM 8329 C CA . GLN C 1 157 ? -77.408 -30.055 9.595 1.00 61.30 157 GLN C CA 1
ATOM 8330 C C . GLN C 1 157 ? -77.662 -28.661 9.033 1.00 62.59 157 GLN C C 1
ATOM 8331 O O . GLN C 1 157 ? -77.132 -27.667 9.566 1.00 55.75 157 GLN C O 1
ATOM 8337 N N . PRO C 1 158 ? -78.444 -28.537 7.968 1.00 59.69 158 PRO C N 1
ATOM 8338 C CA . PRO C 1 158 ? -78.845 -27.227 7.490 1.00 55.92 158 PRO C CA 1
ATOM 8339 C C . PRO C 1 158 ? -79.823 -26.590 8.458 1.00 49.74 158 PRO C C 1
ATOM 8340 O O . PRO C 1 158 ? -80.453 -27.287 9.264 1.00 47.57 158 PRO C O 1
ATOM 8344 N N . PRO C 1 159 ? -79.966 -25.271 8.426 1.00 50.07 159 PRO C N 1
ATOM 8345 C CA . PRO C 1 159 ? -80.965 -24.623 9.275 1.00 42.46 159 PRO C CA 1
ATOM 8346 C C . PRO C 1 159 ? -82.360 -24.950 8.785 1.00 37.12 159 PRO C C 1
ATOM 8347 O O . PRO C 1 159 ? -82.568 -25.217 7.605 1.00 40.13 159 PRO C O 1
ATOM 8351 N N . ASN C 1 160 ? -83.325 -24.930 9.697 1.00 35.21 160 ASN C N 1
ATOM 8352 C CA . ASN C 1 160 ? -84.699 -25.230 9.318 1.00 43.10 160 ASN C CA 1
ATOM 8353 C C . ASN C 1 160 ? -85.585 -24.001 9.208 1.00 38.91 160 ASN C C 1
ATOM 8354 O O . ASN C 1 160 ? -86.766 -24.135 8.885 1.00 38.18 160 ASN C O 1
ATOM 8359 N N . GLU C 1 161 ? -85.064 -22.816 9.470 1.00 40.09 161 GLU C N 1
ATOM 8360 C CA . GLU C 1 161 ? -85.894 -21.625 9.504 1.00 38.45 161 GLU C CA 1
ATOM 8361 C C . GLU C 1 161 ? -85.193 -20.505 8.763 1.00 34.87 161 GLU C C 1
ATOM 8362 O O . GLU C 1 161 ? -83.991 -20.305 8.927 1.00 32.31 161 GLU C O 1
ATOM 8368 N N . PHE C 1 162 ? -85.943 -19.805 7.923 1.00 36.87 162 PHE C N 1
ATOM 8369 C CA . PHE C 1 162 ? -85.490 -18.595 7.256 1.00 31.23 162 PHE C CA 1
ATOM 8370 C C . PHE C 1 162 ? -86.408 -17.461 7.675 1.00 30.60 162 PHE C C 1
ATOM 8371 O O . PHE C 1 162 ? -87.630 -17.590 7.574 1.00 31.20 162 PHE C O 1
ATOM 8379 N N . VAL C 1 163 ? -85.835 -16.355 8.142 1.00 30.27 163 VAL C N 1
ATOM 8380 C CA . VAL C 1 163 ? -86.616 -15.235 8.652 1.00 29.94 163 VAL C CA 1
ATOM 8381 C C . VAL C 1 163 ? -86.315 -13.985 7.837 1.00 29.15 163 VAL C C 1
ATOM 8382 O O . VAL C 1 163 ? -85.151 -13.671 7.578 1.00 26.82 163 VAL C O 1
ATOM 8386 N N . ALA C 1 164 ? -87.369 -13.284 7.430 1.00 30.56 164 ALA C N 1
ATOM 8387 C CA . ALA C 1 164 ? -87.239 -12.031 6.706 1.00 29.31 164 ALA C CA 1
ATOM 8388 C C . ALA C 1 164 ? -86.544 -10.998 7.579 1.00 25.57 164 ALA C C 1
ATOM 8389 O O . ALA C 1 164 ? -87.071 -10.579 8.609 1.00 27.10 164 ALA C O 1
ATOM 8391 N N . LEU C 1 165 ? -85.342 -10.606 7.189 1.00 29.77 165 LEU C N 1
ATOM 8392 C CA . LEU C 1 165 ? -84.579 -9.672 7.999 1.00 30.35 165 LEU C CA 1
ATOM 8393 C C . LEU C 1 165 ? -85.168 -8.274 7.958 1.00 31.40 165 LEU C C 1
ATOM 8394 O O . LEU C 1 165 ? -84.954 -7.495 8.891 1.00 26.29 165 LEU C O 1
ATOM 8399 N N . ASP C 1 166 ? -85.935 -7.954 6.918 1.00 31.80 166 ASP C N 1
ATOM 8400 C CA . ASP C 1 166 ? -86.485 -6.610 6.806 1.00 30.99 166 ASP C CA 1
ATOM 8401 C C . ASP C 1 166 ? -87.344 -6.274 8.012 1.00 33.56 166 ASP C C 1
ATOM 8402 O O . ASP C 1 166 ? -87.334 -5.135 8.488 1.00 32.62 166 ASP C O 1
ATOM 8407 N N . HIS C 1 167 ? -88.051 -7.261 8.559 1.00 33.06 167 HIS C N 1
ATOM 8408 C CA . HIS C 1 167 ? -88.944 -6.959 9.668 1.00 36.01 167 HIS C CA 1
ATOM 8409 C C . HIS C 1 167 ? -88.174 -6.356 10.833 1.00 33.30 167 HIS C C 1
ATOM 8410 O O . HIS C 1 167 ? -88.510 -5.277 11.331 1.00 28.72 167 HIS C O 1
ATOM 8417 N N . LEU C 1 168 ? -87.111 -7.021 11.253 1.00 27.68 168 LEU C N 1
ATOM 8418 C CA . LEU C 1 168 ? -86.331 -6.520 12.372 1.00 28.73 168 LEU C CA 1
ATOM 8419 C C . LEU C 1 168 ? -85.530 -5.284 11.987 1.00 26.56 168 LEU C C 1
ATOM 8420 O O . LEU C 1 168 ? -85.558 -4.272 12.694 1.00 23.53 168 LEU C O 1
ATOM 8425 N N . LEU C 1 169 ? -84.796 -5.361 10.877 1.00 22.18 169 LEU C N 1
ATOM 8426 C CA . LEU C 1 169 ? -83.800 -4.340 10.586 1.00 24.82 169 LEU C CA 1
ATOM 8427 C C . LEU C 1 169 ? -84.453 -3.027 10.193 1.00 21.37 169 LEU C C 1
ATOM 8428 O O . LEU C 1 169 ? -83.997 -1.961 10.600 1.00 20.54 169 LEU C O 1
ATOM 8433 N N . HIS C 1 170 ? -85.527 -3.078 9.417 1.00 20.81 170 HIS C N 1
ATOM 8434 C CA . HIS C 1 170 ? -86.145 -1.827 9.008 1.00 20.73 170 HIS C CA 1
ATOM 8435 C C . HIS C 1 170 ? -86.843 -1.145 10.169 1.00 22.62 170 HIS C C 1
ATOM 8436 O O . HIS C 1 170 ? -86.916 0.087 10.206 1.00 22.70 170 HIS C O 1
ATOM 8443 N N . ASP C 1 171 ? -87.321 -1.907 11.150 1.00 24.13 171 ASP C N 1
ATOM 8444 C CA . ASP C 1 171 ? -87.860 -1.253 12.332 1.00 22.28 171 ASP C CA 1
ATOM 8445 C C . ASP C 1 171 ? -86.769 -0.548 13.122 1.00 22.08 171 ASP C C 1
ATOM 8446 O O . ASP C 1 171 ? -87.021 0.494 13.733 1.00 23.50 171 ASP C O 1
ATOM 8451 N N . GLN C 1 172 ? -85.562 -1.106 13.123 1.00 20.62 172 GLN C N 1
ATOM 8452 C CA . GLN C 1 172 ? -84.408 -0.416 13.684 1.00 21.62 172 GLN C CA 1
ATOM 8453 C C . GLN C 1 172 ? -84.180 0.930 12.995 1.00 22.24 172 GLN C C 1
ATOM 8454 O O . GLN C 1 172 ? -84.018 1.962 13.651 1.00 19.35 172 GLN C O 1
ATOM 8460 N N . ARG C 1 173 ? -84.145 0.932 11.666 1.00 19.40 173 ARG C N 1
ATOM 8461 C CA . ARG C 1 173 ? -83.856 2.155 10.929 1.00 18.72 173 ARG C CA 1
ATOM 8462 C C . ARG C 1 173 ? -84.935 3.206 11.116 1.00 17.66 173 ARG C C 1
ATOM 8463 O O . ARG C 1 173 ? -84.662 4.394 10.928 1.00 19.27 173 ARG C O 1
ATOM 8471 N N . LEU C 1 174 ? -86.141 2.800 11.505 1.00 20.48 174 LEU C N 1
ATOM 8472 C CA . LEU C 1 174 ? -87.237 3.741 11.671 1.00 19.48 174 LEU C CA 1
ATOM 8473 C C . LEU C 1 174 ? -87.002 4.720 12.813 1.00 23.85 174 LEU C C 1
ATOM 8474 O O . LEU C 1 174 ? -87.598 5.799 12.819 1.00 24.40 174 LEU C O 1
ATOM 8479 N N . TYR C 1 175 ? -86.157 4.380 13.774 1.00 22.02 175 TYR C N 1
ATOM 8480 C CA . TYR C 1 175 ? -85.887 5.245 14.914 1.00 23.58 175 TYR C CA 1
ATOM 8481 C C . TYR C 1 175 ? -84.492 5.821 14.739 1.00 21.80 175 TYR C C 1
ATOM 8482 O O . TYR C 1 175 ? -83.501 5.097 14.837 1.00 20.48 175 TYR C O 1
ATOM 8491 N N . LYS C 1 176 ? -84.423 7.119 14.463 1.00 21.23 176 LYS C N 1
ATOM 8492 C CA . LYS C 1 176 ? -83.157 7.753 14.139 1.00 22.25 176 LYS C CA 1
ATOM 8493 C C . LYS C 1 176 ? -82.411 8.088 15.418 1.00 21.67 176 LYS C C 1
ATOM 8494 O O . LYS C 1 176 ? -82.991 8.630 16.356 1.00 23.93 176 LYS C O 1
ATOM 8500 N N . SER C 1 177 ? -81.134 7.744 15.459 1.00 24.22 177 SER C N 1
ATOM 8501 C CA . SER C 1 177 ? -80.284 8.097 16.579 1.00 23.48 177 SER C CA 1
ATOM 8502 C C . SER C 1 177 ? -79.902 9.566 16.518 1.00 24.70 177 SER C C 1
ATOM 8503 O O . SER C 1 177 ? -80.126 10.257 15.526 1.00 25.83 177 SER C O 1
ATOM 8506 N N . ALA C 1 178 ? -79.264 10.029 17.586 1.00 20.81 178 ALA C N 1
ATOM 8507 C CA . ALA C 1 178 ? -78.818 11.414 17.625 1.00 24.30 178 ALA C CA 1
ATOM 8508 C C . ALA C 1 178 ? -77.823 11.701 16.511 1.00 21.92 178 ALA C C 1
ATOM 8509 O O . ALA C 1 178 ? -77.876 12.761 15.880 1.00 22.29 178 ALA C O 1
ATOM 8511 N N . ASN C 1 179 ? -76.917 10.761 16.246 1.00 24.58 179 ASN C N 1
ATOM 8512 C CA . ASN C 1 179 ? -75.959 10.947 15.165 1.00 24.03 179 ASN C CA 1
ATOM 8513 C C . ASN C 1 179 ? -76.648 10.944 13.810 1.00 22.26 179 ASN C C 1
ATOM 8514 O O . ASN C 1 179 ? -76.206 11.624 12.880 1.00 21.02 179 ASN C O 1
ATOM 8519 N N . GLU C 1 180 ? -77.723 10.170 13.673 1.00 23.34 180 GLU C N 1
ATOM 8520 C CA . GLU C 1 180 ? -78.444 10.155 12.411 1.00 22.91 180 GLU C CA 1
ATOM 8521 C C . GLU C 1 180 ? -79.150 11.473 12.183 1.00 18.92 180 GLU C C 1
ATOM 8522 O O . GLU C 1 180 ? -79.121 12.019 11.080 1.00 22.35 180 GLU C O 1
ATOM 8528 N N . VAL C 1 181 ? -79.771 12.007 13.222 1.00 19.56 181 VAL C N 1
ATOM 8529 C CA . VAL C 1 181 ? -80.418 13.301 13.100 1.00 22.17 181 VAL C CA 1
ATOM 8530 C C . VAL C 1 181 ? -79.405 14.373 12.733 1.00 18.05 181 VAL C C 1
ATOM 8531 O O . VAL C 1 181 ? -79.684 15.249 11.911 1.00 20.00 181 VAL C O 1
ATOM 8535 N N . LYS C 1 182 ? -78.200 14.293 13.288 1.00 20.93 182 LYS C N 1
ATOM 8536 C CA . LYS C 1 182 ? -77.184 15.282 12.951 1.00 21.14 182 LYS C CA 1
ATOM 8537 C C . LYS C 1 182 ? -76.838 15.235 11.471 1.00 21.85 182 LYS C C 1
ATOM 8538 O O . LYS C 1 182 ? -76.826 16.267 10.799 1.00 20.46 182 LYS C O 1
ATOM 8544 N N . VAL C 1 183 ? -76.581 14.044 10.934 1.00 20.62 183 VAL C N 1
ATOM 8545 C CA . VAL C 1 183 ? -76.325 13.929 9.502 1.00 18.96 183 VAL C CA 1
ATOM 8546 C C . VAL C 1 183 ? -77.507 14.462 8.701 1.00 19.26 183 VAL C C 1
ATOM 8547 O O . VAL C 1 183 ? -77.334 15.220 7.746 1.00 16.64 183 VAL C O 1
ATOM 8551 N N . MET C 1 184 ? -78.724 14.078 9.079 1.00 18.68 184 MET C N 1
ATOM 8552 C CA . MET C 1 184 ? -79.881 14.501 8.305 1.00 18.04 184 MET C CA 1
ATOM 8553 C C . MET C 1 184 ? -80.091 16.007 8.411 1.00 18.21 184 MET C C 1
ATOM 8554 O O . MET C 1 184 ? -80.531 16.633 7.446 1.00 16.99 184 MET C O 1
ATOM 8559 N N . ARG C 1 185 ? -79.764 16.602 9.565 1.00 16.94 185 ARG C N 1
ATOM 8560 C CA . ARG C 1 185 ? -79.777 18.061 9.673 1.00 20.70 185 ARG C CA 1
ATOM 8561 C C . ARG C 1 185 ? -78.834 18.684 8.658 1.00 20.22 185 ARG C C 1
ATOM 8562 O O . ARG C 1 185 ? -79.197 19.637 7.958 1.00 20.55 185 ARG C O 1
ATOM 8570 N N . TYR C 1 186 ? -77.610 18.163 8.573 1.00 18.60 186 TYR C N 1
ATOM 8571 C CA . TYR C 1 186 ? -76.631 18.748 7.669 1.00 19.27 186 TYR C CA 1
ATOM 8572 C C . TYR C 1 186 ? -77.097 18.647 6.226 1.00 19.64 186 TYR C C 1
ATOM 8573 O O . TYR C 1 186 ? -77.071 19.632 5.482 1.00 18.18 186 TYR C O 1
ATOM 8582 N N . ALA C 1 187 ? -77.549 17.464 5.817 1.00 18.49 187 ALA C N 1
ATOM 8583 C CA . ALA C 1 187 ? -78.044 17.306 4.455 1.00 17.72 187 ALA C CA 1
ATOM 8584 C C . ALA C 1 187 ? -79.190 18.273 4.168 1.00 18.70 187 ALA C C 1
ATOM 8585 O O . ALA C 1 187 ? -79.250 18.868 3.090 1.00 16.33 187 ALA C O 1
ATOM 8587 N N . ALA C 1 188 ? -80.097 18.455 5.128 1.00 17.58 188 ALA C N 1
ATOM 8588 C CA . ALA C 1 188 ? -81.165 19.430 4.945 1.00 18.04 188 ALA C CA 1
ATOM 8589 C C . ALA C 1 188 ? -80.604 20.833 4.754 1.00 18.54 188 ALA C C 1
ATOM 8590 O O . ALA C 1 188 ? -81.109 21.596 3.930 1.00 18.30 188 ALA C O 1
ATOM 8592 N N . GLU C 1 189 ? -79.549 21.178 5.494 1.00 21.56 189 GLU C N 1
ATOM 8593 C CA . GLU C 1 189 ? -78.962 22.514 5.389 1.00 22.31 189 GLU C CA 1
ATOM 8594 C C . GLU C 1 189 ? -78.341 22.738 4.020 1.00 19.87 189 GLU C C 1
ATOM 8595 O O . GLU C 1 189 ? -78.517 23.797 3.416 1.00 18.26 189 GLU C O 1
ATOM 8601 N N . VAL C 1 190 ? -77.603 21.749 3.522 1.00 17.74 190 VAL C N 1
ATOM 8602 C CA . VAL C 1 190 ? -77.041 21.842 2.182 1.00 16.12 190 VAL C CA 1
ATOM 8603 C C . VAL C 1 190 ? -78.153 22.017 1.160 1.00 15.73 190 VAL C C 1
ATOM 8604 O O . VAL C 1 190 ? -78.089 22.895 0.296 1.00 17.63 190 VAL C O 1
ATOM 8608 N N . SER C 1 191 ? -79.213 21.220 1.275 1.00 18.31 191 SER C N 1
ATOM 8609 C CA . SER C 1 191 ? -80.295 21.298 0.304 1.00 14.74 191 SER C CA 1
ATOM 8610 C C . SER C 1 191 ? -81.032 22.631 0.386 1.00 14.28 191 SER C C 1
ATOM 8611 O O . SER C 1 191 ? -81.445 23.172 -0.641 1.00 15.73 191 SER C O 1
ATOM 8614 N N . ALA C 1 192 ? -81.181 23.185 1.590 1.00 12.59 192 ALA C N 1
ATOM 8615 C CA . ALA C 1 192 ? -81.774 24.516 1.723 1.00 16.22 192 ALA C CA 1
ATOM 8616 C C . ALA C 1 192 ? -80.981 25.551 0.934 1.00 14.21 192 ALA C C 1
ATOM 8617 O O . ALA C 1 192 ? -81.544 26.340 0.170 1.00 15.33 192 ALA C O 1
ATOM 8619 N N . ARG C 1 193 ? -79.661 25.564 1.114 1.00 16.12 193 ARG C N 1
ATOM 8620 C CA . ARG C 1 193 ? -78.828 26.497 0.371 1.00 16.54 193 ARG C CA 1
ATOM 8621 C C . ARG C 1 193 ? -78.984 26.303 -1.131 1.00 14.14 193 ARG C C 1
ATOM 8622 O O . ARG C 1 193 ? -79.044 27.274 -1.888 1.00 17.89 193 ARG C O 1
ATOM 8630 N N . ALA C 1 194 ? -79.080 25.056 -1.578 1.00 16.96 194 ALA C N 1
ATOM 8631 C CA . ALA C 1 194 ? -79.255 24.793 -2.998 1.00 15.24 194 ALA C CA 1
ATOM 8632 C C . ALA C 1 194 ? -80.562 25.373 -3.504 1.00 13.60 194 ALA C C 1
ATOM 8633 O O . ALA C 1 194 ? -80.606 25.975 -4.578 1.00 15.29 194 ALA C O 1
ATOM 8635 N N . HIS C 1 195 ? -81.640 25.188 -2.746 1.00 13.21 195 HIS C N 1
ATOM 8636 C CA . HIS C 1 195 ? -82.925 25.733 -3.155 1.00 13.46 195 HIS C CA 1
ATOM 8637 C C . HIS C 1 195 ? -82.874 27.257 -3.234 1.00 14.88 195 HIS C C 1
ATOM 8638 O O . HIS C 1 195 ? -83.375 27.849 -4.194 1.00 13.95 195 HIS C O 1
ATOM 8645 N N . ILE C 1 196 ? -82.250 27.899 -2.250 1.00 12.73 196 ILE C N 1
ATOM 8646 C CA . ILE C 1 196 ? -82.100 29.353 -2.283 1.00 15.02 196 ILE C CA 1
ATOM 8647 C C . ILE C 1 196 ? -81.409 29.791 -3.570 1.00 14.75 196 ILE C C 1
ATOM 8648 O O . ILE C 1 196 ? -81.880 30.690 -4.271 1.00 16.04 196 ILE C O 1
ATOM 8653 N N . ARG C 1 197 ? -80.289 29.151 -3.905 1.00 15.54 197 ARG C N 1
ATOM 8654 C CA . ARG C 1 197 ? -79.558 29.538 -5.102 1.00 14.99 197 ARG C CA 1
ATOM 8655 C C . ARG C 1 197 ? -80.432 29.455 -6.339 1.00 16.18 197 ARG C C 1
ATOM 8656 O O . ARG C 1 197 ? -80.410 30.354 -7.180 1.00 19.25 197 ARG C O 1
ATOM 8664 N N . ALA C 1 198 ? -81.184 28.367 -6.482 1.00 15.32 198 ALA C N 1
ATOM 8665 C CA . ALA C 1 198 ? -82.088 28.242 -7.618 1.00 13.25 198 ALA C CA 1
ATOM 8666 C C . ALA C 1 198 ? -83.063 29.406 -7.680 1.00 16.69 198 ALA C C 1
ATOM 8667 O O . ALA C 1 198 ? -83.339 29.930 -8.758 1.00 15.19 198 ALA C O 1
ATOM 8669 N N . MET C 1 199 ? -83.597 29.820 -6.529 1.00 14.70 199 MET C N 1
ATOM 8670 C CA . MET C 1 199 ? -84.491 30.979 -6.495 1.00 17.81 199 MET C CA 1
ATOM 8671 C C . MET C 1 199 ? -83.765 32.248 -6.934 1.00 17.18 199 MET C C 1
ATOM 8672 O O . MET C 1 199 ? -84.301 33.049 -7.704 1.00 19.87 199 MET C O 1
ATOM 8677 N N . GLU C 1 200 ? -82.531 32.430 -6.465 1.00 21.46 200 GLU C N 1
ATOM 8678 C CA . GLU C 1 200 ? -81.798 33.674 -6.709 1.00 18.31 200 GLU C CA 1
ATOM 8679 C C . GLU C 1 200 ? -81.353 33.809 -8.169 1.00 22.09 200 GLU C C 1
ATOM 8680 O O . GLU C 1 200 ? -81.208 34.923 -8.678 1.00 21.99 200 GLU C O 1
ATOM 8686 N N . VAL C 1 201 ? -81.176 32.691 -8.881 1.00 22.64 201 VAL C N 1
ATOM 8687 C CA A VAL C 1 201 ? -80.668 32.733 -10.244 0.92 51.79 201 VAL C CA 1
ATOM 8688 C CA B VAL C 1 201 ? -80.645 32.773 -10.247 0.08 38.30 201 VAL C CA 1
ATOM 8689 C C . VAL C 1 201 ? -81.783 32.720 -11.260 1.00 19.46 201 VAL C C 1
ATOM 8690 O O . VAL C 1 201 ? -81.608 33.172 -12.394 1.00 20.91 201 VAL C O 1
ATOM 8697 N N . CYS C 1 202 ? -82.951 32.227 -10.869 1.00 17.78 202 CYS C N 1
ATOM 8698 C CA . CYS C 1 202 ? -84.027 32.021 -11.834 1.00 16.44 202 CYS C CA 1
ATOM 8699 C C . CYS C 1 202 ? -84.435 33.318 -12.525 1.00 19.03 202 CYS C C 1
ATOM 8700 O O . CYS C 1 202 ? -84.499 34.366 -11.900 1.00 16.89 202 CYS C O 1
ATOM 8703 N N . ARG C 1 203 ? -84.667 33.251 -13.832 1.00 18.40 203 ARG C N 1
ATOM 8704 C CA . ARG C 1 203 ? -85.247 34.364 -14.571 1.00 19.93 203 ARG C CA 1
ATOM 8705 C C . ARG C 1 203 ? -85.792 33.820 -15.876 1.00 19.05 203 ARG C C 1
ATOM 8706 O O . ARG C 1 203 ? -85.291 32.810 -16.368 1.00 19.43 203 ARG C O 1
ATOM 8714 N N . PRO C 1 204 ? -86.831 34.427 -16.437 1.00 20.06 204 PRO C N 1
ATOM 8715 C CA . PRO C 1 204 ? -87.327 33.956 -17.729 1.00 16.60 204 PRO C CA 1
ATOM 8716 C C . PRO C 1 204 ? -86.208 33.971 -18.757 1.00 15.06 204 PRO C C 1
ATOM 8717 O O . PRO C 1 204 ? -85.336 34.833 -18.733 1.00 17.51 204 PRO C O 1
ATOM 8721 N N . GLY C 1 205 ? -86.225 32.986 -19.644 1.00 19.82 205 GLY C N 1
ATOM 8722 C CA . GLY C 1 205 ? -85.214 32.825 -20.653 1.00 19.18 205 GLY C CA 1
ATOM 8723 C C . GLY C 1 205 ? -84.197 31.737 -20.350 1.00 21.31 205 GLY C C 1
ATOM 8724 O O . GLY C 1 205 ? -83.602 31.182 -21.278 1.00 22.05 205 GLY C O 1
ATOM 8725 N N . LEU C 1 206 ? -83.967 31.444 -19.075 1.00 21.29 206 LEU C N 1
ATOM 8726 C CA . LEU C 1 206 ? -83.182 30.274 -18.729 1.00 18.72 206 LEU C CA 1
ATOM 8727 C C . LEU C 1 206 ? -84.001 29.013 -18.979 1.00 18.24 206 LEU C C 1
ATOM 8728 O O . LEU C 1 206 ? -85.196 29.063 -19.263 1.00 20.14 206 LEU C O 1
ATOM 8733 N N . PHE C 1 207 ? -83.338 27.871 -18.881 1.00 21.34 207 PHE C N 1
ATOM 8734 C CA . PHE C 1 207 ? -84.005 26.588 -18.987 1.00 15.74 207 PHE C CA 1
ATOM 8735 C C . PHE C 1 207 ? -84.060 25.939 -17.614 1.00 12.77 207 PHE C C 1
ATOM 8736 O O . PHE C 1 207 ? -83.313 26.294 -16.705 1.00 15.43 207 PHE C O 1
ATOM 8744 N N . GLU C 1 208 ? -84.983 24.991 -17.473 1.00 18.26 208 GLU C N 1
ATOM 8745 C CA . GLU C 1 208 ? -85.059 24.198 -16.253 1.00 16.77 208 GLU C CA 1
ATOM 8746 C C . GLU C 1 208 ? -83.690 23.648 -15.854 1.00 17.34 208 GLU C C 1
ATOM 8747 O O . GLU C 1 208 ? -83.331 23.658 -14.673 1.00 15.59 208 GLU C O 1
ATOM 8753 N N . TYR C 1 209 ? -82.891 23.191 -16.827 1.00 14.41 209 TYR C N 1
ATOM 8754 C CA . TYR C 1 209 ? -81.607 22.604 -16.457 1.00 17.13 209 TYR C CA 1
ATOM 8755 C C . TYR C 1 209 ? -80.647 23.631 -15.875 1.00 14.22 209 TYR C C 1
ATOM 8756 O O . TYR C 1 209 ? -79.798 23.276 -15.059 1.00 16.61 209 TYR C O 1
ATOM 8765 N N . HIS C 1 210 ? -80.763 24.897 -16.253 1.00 16.30 210 HIS C N 1
ATOM 8766 C CA . HIS C 1 210 ? -79.948 25.905 -15.581 1.00 16.47 210 HIS C CA 1
ATOM 8767 C C . HIS C 1 210 ? -80.177 25.872 -14.074 1.00 17.92 210 HIS C C 1
ATOM 8768 O O . HIS C 1 210 ? -79.226 25.962 -13.290 1.00 16.33 210 HIS C O 1
ATOM 8775 N N . LEU C 1 211 ? -81.426 25.685 -13.649 1.00 16.94 211 LEU C N 1
ATOM 8776 C CA . LEU C 1 211 ? -81.691 25.614 -12.217 1.00 17.03 211 LEU C CA 1
ATOM 8777 C C . LEU C 1 211 ? -81.219 24.289 -11.629 1.00 15.65 211 LEU C C 1
ATOM 8778 O O . LEU C 1 211 ? -80.713 24.255 -10.506 1.00 14.89 211 LEU C O 1
ATOM 8783 N N . GLU C 1 212 ? -81.381 23.188 -12.366 1.00 13.59 212 GLU C N 1
ATOM 8784 C CA . GLU C 1 212 ? -80.830 21.927 -11.883 1.00 14.86 212 GLU C CA 1
ATOM 8785 C C . GLU C 1 212 ? -79.323 22.038 -11.684 1.00 15.87 212 GLU C C 1
ATOM 8786 O O . GLU C 1 212 ? -78.787 21.477 -10.730 1.00 15.30 212 GLU C O 1
ATOM 8792 N N . ALA C 1 213 ? -78.649 22.813 -12.537 1.00 16.60 213 ALA C N 1
ATOM 8793 C CA . ALA C 1 213 ? -77.218 23.052 -12.390 1.00 13.29 213 ALA C CA 1
ATOM 8794 C C . ALA C 1 213 ? -76.889 23.659 -11.038 1.00 15.50 213 ALA C C 1
ATOM 8795 O O . ALA C 1 213 ? -75.958 23.219 -10.362 1.00 16.88 213 ALA C O 1
ATOM 8797 N N . GLU C 1 214 ? -77.636 24.687 -10.632 1.00 17.10 214 GLU C N 1
ATOM 8798 C CA . GLU C 1 214 ? -77.384 25.298 -9.335 1.00 13.23 214 GLU C CA 1
ATOM 8799 C C . GLU C 1 214 ? -77.585 24.297 -8.216 1.00 14.84 214 GLU C C 1
ATOM 8800 O O . GLU C 1 214 ? -76.832 24.292 -7.243 1.00 17.97 214 GLU C O 1
ATOM 8806 N N . LEU C 1 215 ? -78.598 23.445 -8.331 1.00 15.68 215 LEU C N 1
ATOM 8807 C CA . LEU C 1 215 ? -78.823 22.457 -7.287 1.00 15.50 215 LEU C CA 1
ATOM 8808 C C . LEU C 1 215 ? -77.622 21.525 -7.161 1.00 16.08 215 LEU C C 1
ATOM 8809 O O . LEU C 1 215 ? -77.043 21.394 -6.082 1.00 18.45 215 LEU C O 1
ATOM 8814 N N . GLU C 1 216 ? -77.219 20.891 -8.267 1.00 16.49 216 GLU C N 1
ATOM 8815 C CA . GLU C 1 216 ? -76.120 19.933 -8.203 1.00 17.15 216 GLU C CA 1
ATOM 8816 C C . GLU C 1 216 ? -74.842 20.602 -7.712 1.00 17.98 216 GLU C C 1
ATOM 8817 O O . GLU C 1 216 ? -74.103 20.025 -6.912 1.00 18.78 216 GLU C O 1
ATOM 8823 N N . TYR C 1 217 ? -74.584 21.828 -8.167 1.00 14.11 217 TYR C N 1
ATOM 8824 C CA . TYR C 1 217 ? -73.417 22.579 -7.726 1.00 14.21 217 TYR C CA 1
ATOM 8825 C C . TYR C 1 217 ? -73.370 22.679 -6.210 1.00 15.16 217 TYR C C 1
ATOM 8826 O O . TYR C 1 217 ? -72.363 22.346 -5.585 1.00 13.86 217 TYR C O 1
ATOM 8835 N N . GLU C 1 218 ? -74.469 23.120 -5.596 1.00 18.49 218 GLU C N 1
ATOM 8836 C CA . GLU C 1 218 ? -74.474 23.311 -4.150 1.00 16.29 218 GLU C CA 1
ATOM 8837 C C . GLU C 1 218 ? -74.441 21.976 -3.405 1.00 17.10 218 GLU C C 1
ATOM 8838 O O . GLU C 1 218 ? -73.724 21.840 -2.409 1.00 17.21 218 GLU C O 1
ATOM 8844 N N . PHE C 1 219 ? -75.225 20.992 -3.860 1.00 15.40 219 PHE C N 1
ATOM 8845 C CA . PHE C 1 219 ? -75.136 19.639 -3.314 1.00 15.25 219 PHE C CA 1
ATOM 8846 C C . PHE C 1 219 ? -73.681 19.179 -3.239 1.00 15.79 219 PHE C C 1
ATOM 8847 O O . PHE C 1 219 ? -73.199 18.759 -2.185 1.00 15.27 219 PHE C O 1
ATOM 8855 N N . ARG C 1 220 ? -72.961 19.279 -4.356 1.00 16.13 220 ARG C N 1
ATOM 8856 C CA . ARG C 1 220 ? -71.632 18.681 -4.423 1.00 15.92 220 ARG C CA 1
ATOM 8857 C C . ARG C 1 220 ? -70.613 19.474 -3.618 1.00 14.71 220 ARG C C 1
ATOM 8858 O O . ARG C 1 220 ? -69.718 18.885 -3.014 1.00 17.33 220 ARG C O 1
ATOM 8866 N N . LYS C 1 221 ? -70.734 20.804 -3.577 1.00 16.31 221 LYS C N 1
ATOM 8867 C CA . LYS C 1 221 ? -69.831 21.583 -2.734 1.00 15.28 221 LYS C CA 1
ATOM 8868 C C . LYS C 1 221 ? -69.993 21.228 -1.272 1.00 18.09 221 LYS C C 1
ATOM 8869 O O . LYS C 1 221 ? -69.033 21.313 -0.503 1.00 20.81 221 LYS C O 1
ATOM 8875 N N . GLY C 1 222 ? -71.189 20.838 -0.866 1.00 19.24 222 GLY C N 1
ATOM 8876 C CA . GLY C 1 222 ? -71.350 20.389 0.489 1.00 19.62 222 GLY C CA 1
ATOM 8877 C C . GLY C 1 222 ? -70.908 18.973 0.752 1.00 19.93 222 GLY C C 1
ATOM 8878 O O . GLY C 1 222 ? -71.053 18.508 1.878 1.00 23.64 222 GLY C O 1
ATOM 8879 N N . GLY C 1 223 ? -70.393 18.259 -0.238 1.00 20.10 223 GLY C N 1
ATOM 8880 C CA . GLY C 1 223 ? -69.888 16.917 -0.023 1.00 21.13 223 GLY C CA 1
ATOM 8881 C C . GLY C 1 223 ? -70.751 15.787 -0.544 1.00 18.81 223 GLY C C 1
ATOM 8882 O O . GLY C 1 223 ? -70.356 14.623 -0.416 1.00 25.47 223 GLY C O 1
ATOM 8883 N N . ALA C 1 224 ? -71.908 16.082 -1.121 1.00 17.85 224 ALA C N 1
ATOM 8884 C CA . ALA C 1 224 ? -72.807 15.027 -1.562 1.00 17.06 224 ALA C CA 1
ATOM 8885 C C . ALA C 1 224 ? -72.208 14.271 -2.742 1.00 20.55 224 ALA C C 1
ATOM 8886 O O . ALA C 1 224 ? -71.786 14.878 -3.725 1.00 18.91 224 ALA C O 1
ATOM 8888 N N . LYS C 1 225 ? -72.176 12.936 -2.651 1.00 21.08 225 LYS C N 1
ATOM 8889 C CA . LYS C 1 225 ? -71.724 12.129 -3.777 1.00 18.44 225 LYS C CA 1
ATOM 8890 C C . LYS C 1 225 ? -72.786 11.987 -4.856 1.00 23.70 225 LYS C C 1
ATOM 8891 O O . LYS C 1 225 ? -72.460 11.635 -5.992 1.00 26.13 225 LYS C O 1
ATOM 8897 N N . MET C 1 226 ? -74.031 12.292 -4.534 1.00 21.93 226 MET C N 1
ATOM 8898 C CA . MET C 1 226 ? -75.158 12.131 -5.437 1.00 17.76 226 MET C CA 1
ATOM 8899 C C . MET C 1 226 ? -76.373 12.740 -4.757 1.00 19.38 226 MET C C 1
ATOM 8900 O O . MET C 1 226 ? -76.379 12.898 -3.540 1.00 17.71 226 MET C O 1
ATOM 8905 N N . PRO C 1 227 ? -77.390 13.122 -5.516 1.00 18.48 227 PRO C N 1
ATOM 8906 C CA . PRO C 1 227 ? -78.625 13.576 -4.884 1.00 19.32 227 PRO C CA 1
ATOM 8907 C C . PRO C 1 227 ? -79.349 12.405 -4.254 1.00 19.67 227 PRO C C 1
ATOM 8908 O O . PRO C 1 227 ? -79.101 11.242 -4.568 1.00 22.30 227 PRO C O 1
ATOM 8912 N N . ALA C 1 228 ? -80.253 12.724 -3.338 1.00 19.45 228 ALA C N 1
ATOM 8913 C CA . ALA C 1 228 ? -81.082 11.677 -2.761 1.00 18.41 228 ALA C CA 1
ATOM 8914 C C . ALA C 1 228 ? -82.050 11.073 -3.777 1.00 20.58 228 ALA C C 1
ATOM 8915 O O . ALA C 1 228 ? -82.569 9.981 -3.541 1.00 18.98 228 ALA C O 1
ATOM 8917 N N . TYR C 1 229 ? -82.291 11.750 -4.895 1.00 19.57 229 TYR C N 1
ATOM 8918 C CA . TYR C 1 229 ? -83.188 11.316 -5.959 1.00 20.63 229 TYR C CA 1
ATOM 8919 C C . TYR C 1 229 ? -83.027 12.288 -7.113 1.00 18.90 229 TYR C C 1
ATOM 8920 O O . TYR C 1 229 ? -82.544 13.405 -6.929 1.00 21.02 229 TYR C O 1
ATOM 8929 N N . GLY C 1 230 ? -83.450 11.860 -8.298 1.00 20.29 230 GLY C N 1
ATOM 8930 C CA . GLY C 1 230 ? -83.383 12.719 -9.460 1.00 19.69 230 GLY C CA 1
ATOM 8931 C C . GLY C 1 230 ? -84.142 14.023 -9.248 1.00 19.12 230 GLY C C 1
ATOM 8932 O O . GLY C 1 230 ? -85.339 14.007 -8.976 1.00 18.47 230 GLY C O 1
ATOM 8933 N N . SER C 1 231 ? -83.460 15.150 -9.368 1.00 18.88 231 SER C N 1
ATOM 8934 C CA . SER C 1 231 ? -84.092 16.442 -9.117 1.00 16.96 231 SER C CA 1
ATOM 8935 C C . SER C 1 231 ? -85.220 16.720 -10.098 1.00 20.69 231 SER C C 1
ATOM 8936 O O . SER C 1 231 ? -85.094 16.487 -11.300 1.00 17.69 231 SER C O 1
ATOM 8939 N N . ILE C 1 232 ? -86.310 17.269 -9.578 1.00 16.79 232 ILE C N 1
ATOM 8940 C CA . ILE C 1 232 ? -87.439 17.723 -10.381 1.00 16.22 232 ILE C CA 1
ATOM 8941 C C . ILE C 1 232 ? -87.393 19.242 -10.463 1.00 14.39 232 ILE C C 1
ATOM 8942 O O . ILE C 1 232 ? -87.466 19.922 -9.438 1.00 16.79 232 ILE C O 1
ATOM 8947 N N . VAL C 1 233 ? -87.303 19.773 -11.674 1.00 17.70 233 VAL C N 1
ATOM 8948 C CA . VAL C 1 233 ? -87.325 21.215 -11.919 1.00 14.74 233 VAL C CA 1
ATOM 8949 C C . VAL C 1 233 ? -88.385 21.474 -12.982 1.00 14.37 233 VAL C C 1
ATOM 8950 O O . VAL C 1 233 ? -88.111 21.383 -14.183 1.00 15.74 233 VAL C O 1
ATOM 8954 N N . ALA C 1 234 ? -89.588 21.820 -12.547 1.00 13.68 234 ALA C N 1
ATOM 8955 C CA . ALA C 1 234 ? -90.768 21.814 -13.404 1.00 19.55 234 ALA C CA 1
ATOM 8956 C C . ALA C 1 234 ? -91.325 23.230 -13.562 1.00 19.77 234 ALA C C 1
ATOM 8957 O O . ALA C 1 234 ? -91.882 23.784 -12.616 1.00 16.87 234 ALA C O 1
ATOM 8959 N N . ALA C 1 235 ? -91.228 23.788 -14.767 1.00 17.15 235 ALA C N 1
ATOM 8960 C CA . ALA C 1 235 ? -91.741 25.121 -15.052 1.00 14.26 235 ALA C CA 1
ATOM 8961 C C . ALA C 1 235 ? -93.124 25.069 -15.686 1.00 17.75 235 ALA C C 1
ATOM 8962 O O . ALA C 1 235 ? -93.378 24.267 -16.582 1.00 21.25 235 ALA C O 1
ATOM 8964 N N . GLY C 1 236 ? -94.002 25.944 -15.226 1.00 19.63 236 GLY C N 1
ATOM 8965 C CA . GLY C 1 236 ? -95.298 26.107 -15.873 1.00 17.64 236 GLY C CA 1
ATOM 8966 C C . GLY C 1 236 ? -96.139 24.863 -15.729 1.00 18.44 236 GLY C C 1
ATOM 8967 O O . GLY C 1 236 ? -96.284 24.317 -14.635 1.00 19.43 236 GLY C O 1
ATOM 8968 N N . ARG C 1 237 ? -96.690 24.383 -16.841 1.00 18.64 237 ARG C N 1
ATOM 8969 C CA . ARG C 1 237 ? -97.556 23.223 -16.725 1.00 21.88 237 ARG C CA 1
ATOM 8970 C C . ARG C 1 237 ? -96.800 21.963 -16.347 1.00 20.24 237 ARG C C 1
ATOM 8971 O O . ARG C 1 237 ? -97.437 21.008 -15.916 1.00 20.43 237 ARG C O 1
ATOM 8979 N N . ASN C 1 238 ? -95.469 21.944 -16.472 1.00 20.82 238 ASN C N 1
ATOM 8980 C CA . ASN C 1 238 ? -94.717 20.784 -16.020 1.00 18.68 238 ASN C CA 1
ATOM 8981 C C . ASN C 1 238 ? -94.854 20.569 -14.523 1.00 18.68 238 ASN C C 1
ATOM 8982 O O . ASN C 1 238 ? -94.684 19.442 -14.059 1.00 20.47 238 ASN C O 1
ATOM 8987 N N . ALA C 1 239 ? -95.171 21.614 -13.758 1.00 18.94 239 ALA C N 1
ATOM 8988 C CA . ALA C 1 239 ? -95.361 21.460 -12.323 1.00 14.84 239 ALA C CA 1
ATOM 8989 C C . ALA C 1 239 ? -96.570 20.607 -11.977 1.00 16.09 239 ALA C C 1
ATOM 8990 O O . ALA C 1 239 ? -96.707 20.198 -10.826 1.00 21.46 239 ALA C O 1
ATOM 8992 N N . CYS C 1 240 ? -97.447 20.353 -12.929 1.00 17.56 240 CYS C N 1
ATOM 8993 C CA . CYS C 1 240 ? -98.567 19.453 -12.718 1.00 21.86 240 CYS C CA 1
ATOM 8994 C C . CYS C 1 240 ? -98.201 17.985 -12.938 1.00 22.14 240 CYS C C 1
ATOM 8995 O O . CYS C 1 240 ? -99.046 17.115 -12.730 1.00 24.47 240 CYS C O 1
ATOM 8998 N N . ILE C 1 241 ? -96.969 17.678 -13.322 1.00 22.09 241 ILE C N 1
ATOM 8999 C CA . ILE C 1 241 ? -96.518 16.298 -13.453 1.00 20.58 241 ILE C CA 1
ATOM 9000 C C . ILE C 1 241 ? -95.710 15.973 -12.211 1.00 24.76 241 ILE C C 1
ATOM 9001 O O . ILE C 1 241 ? -94.689 16.616 -11.958 1.00 24.03 241 ILE C O 1
ATOM 9006 N N . LEU C 1 242 ? -96.163 15.031 -11.410 1.00 27.95 242 LEU C N 1
ATOM 9007 C CA . LEU C 1 242 ? -95.509 14.757 -10.135 1.00 27.89 242 LEU C CA 1
ATOM 9008 C C . LEU C 1 242 ? -94.066 14.318 -10.176 1.00 28.49 242 LEU C C 1
ATOM 9009 O O . LEU C 1 242 ? -93.281 14.700 -9.373 1.00 26.51 242 LEU C O 1
ATOM 9014 N N . HIS C 1 243 ? -93.750 13.468 -11.117 1.00 33.29 243 HIS C N 1
ATOM 9015 C CA . HIS C 1 243 ? -92.395 13.004 -11.228 1.00 40.27 243 HIS C CA 1
ATOM 9016 C C . HIS C 1 243 ? -91.764 13.498 -12.531 1.00 33.85 243 HIS C C 1
ATOM 9017 O O . HIS C 1 243 ? -91.192 12.730 -13.254 1.00 37.51 243 HIS C O 1
ATOM 9024 N N . TYR C 1 244 ? -91.940 14.765 -12.829 1.00 25.02 244 TYR C N 1
ATOM 9025 C CA . TYR C 1 244 ? -91.361 15.374 -14.006 1.00 25.78 244 TYR C CA 1
ATOM 9026 C C . TYR C 1 244 ? -89.861 15.377 -13.928 1.00 24.19 244 TYR C C 1
ATOM 9027 O O . TYR C 1 244 ? -89.304 15.906 -13.022 1.00 27.25 244 TYR C O 1
ATOM 9036 N N . ARG C 1 245 ? -89.220 14.830 -14.943 1.00 23.90 245 ARG C N 1
ATOM 9037 C CA . ARG C 1 245 ? -87.772 14.773 -14.962 1.00 24.41 245 ARG C CA 1
ATOM 9038 C C . ARG C 1 245 ? -87.125 15.259 -16.251 1.00 21.95 245 ARG C C 1
ATOM 9039 O O . ARG C 1 245 ? -85.898 15.274 -16.317 1.00 26.65 245 ARG C O 1
ATOM 9047 N N . GLU C 1 246 ? -87.891 15.645 -17.272 1.00 20.77 246 GLU C N 1
ATOM 9048 C CA . GLU C 1 246 ? -87.266 16.109 -18.509 1.00 19.53 246 GLU C CA 1
ATOM 9049 C C . GLU C 1 246 ? -86.293 17.250 -18.239 1.00 21.41 246 GLU C C 1
ATOM 9050 O O . GLU C 1 246 ? -85.198 17.293 -18.807 1.00 22.51 246 GLU C O 1
ATOM 9056 N N . ASN C 1 247 ? -86.691 18.190 -17.384 1.00 18.55 247 ASN C N 1
ATOM 9057 C CA . ASN C 1 247 ? -85.858 19.326 -16.984 1.00 17.61 247 ASN C CA 1
ATOM 9058 C C . ASN C 1 247 ? -85.199 20.003 -18.186 1.00 16.24 247 ASN C C 1
ATOM 9059 O O . ASN C 1 247 ? -84.022 20.341 -18.156 1.00 18.95 247 ASN C O 1
ATOM 9064 N N . ASP C 1 248 ? -85.956 20.200 -19.262 1.00 18.21 248 ASP C N 1
ATOM 9065 C CA . ASP C 1 248 ? -85.377 20.749 -20.482 1.00 23.11 248 ASP C CA 1
ATOM 9066 C C . ASP C 1 248 ? -86.213 21.862 -21.116 1.00 19.97 248 ASP C C 1
ATOM 9067 O O . ASP C 1 248 ? -85.942 22.246 -22.255 1.00 21.84 248 ASP C O 1
ATOM 9072 N N . ALA C 1 249 ? -87.208 22.391 -20.415 1.00 20.70 249 ALA C N 1
ATOM 9073 C CA . ALA C 1 249 ? -88.085 23.411 -20.965 1.00 21.21 249 ALA C CA 1
ATOM 9074 C C . ALA C 1 249 ? -87.555 24.812 -20.684 1.00 17.50 249 ALA C C 1
ATOM 9075 O O . ALA C 1 249 ? -86.931 25.074 -19.657 1.00 17.38 249 ALA C O 1
ATOM 9077 N N . ALA C 1 250 ? -87.827 25.713 -21.615 1.00 20.18 250 ALA C N 1
ATOM 9078 C CA . ALA C 1 250 ? -87.505 27.118 -21.436 1.00 18.84 250 ALA C CA 1
ATOM 9079 C C . ALA C 1 250 ? -88.455 27.773 -20.437 1.00 18.73 250 ALA C C 1
ATOM 9080 O O . ALA C 1 250 ? -89.665 27.566 -20.488 1.00 22.03 250 ALA C O 1
ATOM 9082 N N . ILE C 1 251 ? -87.895 28.555 -19.523 1.00 20.21 251 ILE C N 1
ATOM 9083 C CA A ILE C 1 251 ? -88.672 29.255 -18.501 0.50 34.96 251 ILE C CA 1
ATOM 9084 C CA B ILE C 1 251 ? -88.692 29.237 -18.512 0.50 35.89 251 ILE C CA 1
ATOM 9085 C C . ILE C 1 251 ? -89.328 30.476 -19.129 1.00 22.10 251 ILE C C 1
ATOM 9086 O O . ILE C 1 251 ? -88.648 31.299 -19.745 1.00 23.37 251 ILE C O 1
ATOM 9095 N N . LYS C 1 252 ? -90.641 30.610 -18.965 1.00 23.85 252 LYS C N 1
ATOM 9096 C CA . LYS C 1 252 ? -91.381 31.743 -19.511 1.00 20.75 252 LYS C CA 1
ATOM 9097 C C . LYS C 1 252 ? -91.854 32.680 -18.410 1.00 19.85 252 LYS C C 1
ATOM 9098 O O . LYS C 1 252 ? -92.164 32.254 -17.297 1.00 19.93 252 LYS C O 1
ATOM 9104 N N . ASP C 1 253 ? -91.921 33.965 -18.753 1.00 19.29 253 ASP C N 1
ATOM 9105 C CA . ASP C 1 253 ? -92.502 34.962 -17.869 1.00 18.52 253 ASP C CA 1
ATOM 9106 C C . ASP C 1 253 ? -93.912 34.534 -17.496 1.00 14.76 253 ASP C C 1
ATOM 9107 O O . ASP C 1 253 ? -94.686 34.104 -18.345 1.00 18.10 253 ASP C O 1
ATOM 9112 N N . GLY C 1 254 ? -94.227 34.620 -16.220 1.00 16.88 254 GLY C N 1
ATOM 9113 C CA . GLY C 1 254 ? -95.504 34.172 -15.715 1.00 18.23 254 GLY C CA 1
ATOM 9114 C C . GLY C 1 254 ? -95.521 32.742 -15.224 1.00 18.24 254 GLY C C 1
ATOM 9115 O O . GLY C 1 254 ? -96.488 32.347 -14.565 1.00 17.87 254 GLY C O 1
ATOM 9116 N N . ASP C 1 255 ? -94.481 31.961 -15.519 1.00 19.50 255 ASP C N 1
ATOM 9117 C CA . ASP C 1 255 ? -94.418 30.579 -15.052 1.00 18.26 255 ASP C CA 1
ATOM 9118 C C . ASP C 1 255 ? -94.190 30.516 -13.549 1.00 20.20 255 ASP C C 1
ATOM 9119 O O . ASP C 1 255 ? -93.426 31.303 -12.989 1.00 17.69 255 ASP C O 1
ATOM 9124 N N . LEU C 1 256 ? -94.836 29.558 -12.899 1.00 18.16 256 LEU C N 1
ATOM 9125 C CA . LEU C 1 256 ? -94.317 29.055 -11.642 1.00 17.31 256 LEU C CA 1
ATOM 9126 C C . LEU C 1 256 ? -93.196 28.059 -11.918 1.00 15.88 256 LEU C C 1
ATOM 9127 O O . LEU C 1 256 ? -93.118 27.470 -12.992 1.00 17.70 256 LEU C O 1
ATOM 9132 N N . ILE C 1 257 ? -92.308 27.899 -10.947 1.00 15.72 257 ILE C N 1
ATOM 9133 C CA . ILE C 1 257 ? -91.289 26.859 -10.970 1.00 15.60 257 ILE C CA 1
ATOM 9134 C C . ILE C 1 257 ? -91.457 26.034 -9.710 1.00 15.47 257 ILE C C 1
ATOM 9135 O O . ILE C 1 257 ? -91.402 26.569 -8.602 1.00 17.81 257 ILE C O 1
ATOM 9140 N N . LEU C 1 258 ? -91.645 24.738 -9.870 1.00 14.43 258 LEU C N 1
ATOM 9141 C CA . LEU C 1 258 ? -91.680 23.831 -8.736 1.00 13.65 258 LEU C CA 1
ATOM 9142 C C . LEU C 1 258 ? -90.392 23.021 -8.752 1.00 14.26 258 LEU C C 1
ATOM 9143 O O . LEU C 1 258 ? -90.063 22.401 -9.763 1.00 17.08 258 LEU C O 1
ATOM 9148 N N . ILE C 1 259 ? -89.675 23.020 -7.639 1.00 15.86 259 ILE C N 1
ATOM 9149 C CA . ILE C 1 259 ? -88.413 22.305 -7.532 1.00 13.76 259 ILE C CA 1
ATOM 9150 C C . ILE C 1 259 ? -88.509 21.317 -6.386 1.00 13.57 259 ILE C C 1
ATOM 9151 O O . ILE C 1 259 ? -88.673 21.715 -5.232 1.00 15.27 259 ILE C O 1
ATOM 9156 N N . ASP C 1 260 ? -88.384 20.032 -6.703 1.00 14.78 260 ASP C N 1
ATOM 9157 C CA . ASP C 1 260 ? -88.331 18.971 -5.707 1.00 15.64 260 ASP C CA 1
ATOM 9158 C C . ASP C 1 260 ? -86.929 18.381 -5.783 1.00 16.14 260 ASP C C 1
ATOM 9159 O O . ASP C 1 260 ? -86.591 17.715 -6.760 1.00 15.69 260 ASP C O 1
ATOM 9164 N N . ALA C 1 261 ? -86.112 18.652 -4.777 1.00 15.38 261 ALA C N 1
ATOM 9165 C CA . ALA C 1 261 ? -84.727 18.227 -4.860 1.00 13.29 261 ALA C CA 1
ATOM 9166 C C . ALA C 1 261 ? -84.126 18.190 -3.469 1.00 15.19 261 ALA C C 1
ATOM 9167 O O . ALA C 1 261 ? -84.493 18.981 -2.599 1.00 12.17 261 ALA C O 1
ATOM 9169 N N . GLY C 1 262 ? -83.209 17.245 -3.272 1.00 12.87 262 GLY C N 1
ATOM 9170 C CA . GLY C 1 262 ? -82.442 17.158 -2.048 1.00 17.19 262 GLY C CA 1
ATOM 9171 C C . GLY C 1 262 ? -81.169 16.346 -2.204 1.00 17.81 262 GLY C C 1
ATOM 9172 O O . GLY C 1 262 ? -81.118 15.424 -3.024 1.00 19.45 262 GLY C O 1
ATOM 9173 N N . CYS C 1 263 ? -80.138 16.675 -1.437 1.00 15.61 263 CYS C N 1
ATOM 9174 C CA . CYS C 1 263 ? -78.919 15.889 -1.494 1.00 15.97 263 CYS C CA 1
ATOM 9175 C C . CYS C 1 263 ? -78.996 14.726 -0.511 1.00 14.93 263 CYS C C 1
ATOM 9176 O O . CYS C 1 263 ? -79.915 14.621 0.296 1.00 18.10 263 CYS C O 1
ATOM 9179 N N . GLU C 1 264 ? -78.016 13.839 -0.577 1.00 17.15 264 GLU C N 1
ATOM 9180 C CA . GLU C 1 264 ? -77.835 12.859 0.477 1.00 16.84 264 GLU C CA 1
ATOM 9181 C C . GLU C 1 264 ? -76.400 12.937 0.972 1.00 16.98 264 GLU C C 1
ATOM 9182 O O . GLU C 1 264 ? -75.486 13.209 0.201 1.00 17.61 264 GLU C O 1
ATOM 9188 N N . ILE C 1 265 ? -76.218 12.739 2.271 1.00 18.70 265 ILE C N 1
ATOM 9189 C CA . ILE C 1 265 ? -74.910 12.802 2.909 1.00 17.10 265 ILE C CA 1
ATOM 9190 C C . ILE C 1 265 ? -74.684 11.505 3.673 1.00 16.76 265 ILE C C 1
ATOM 9191 O O . ILE C 1 265 ? -75.482 11.157 4.546 1.00 16.58 265 ILE C O 1
ATOM 9196 N N . ASP C 1 266 ? -73.582 10.820 3.375 1.00 18.99 266 ASP C N 1
ATOM 9197 C CA . ASP C 1 266 ? -73.243 9.540 4.009 1.00 18.80 266 ASP C CA 1
ATOM 9198 C C . ASP C 1 266 ? -74.435 8.584 3.955 1.00 14.47 266 ASP C C 1
ATOM 9199 O O . ASP C 1 266 ? -74.775 7.929 4.934 1.00 16.80 266 ASP C O 1
ATOM 9204 N N . CYS C 1 267 ? -75.089 8.548 2.794 1.00 18.81 267 CYS C N 1
ATOM 9205 C CA . CYS C 1 267 ? -76.247 7.706 2.511 1.00 16.65 267 CYS C CA 1
ATOM 9206 C C . CYS C 1 267 ? -77.494 8.105 3.303 1.00 16.84 267 CYS C C 1
ATOM 9207 O O . CYS C 1 267 ? -78.396 7.287 3.470 1.00 19.98 267 CYS C O 1
ATOM 9210 N N . TYR C 1 268 ? -77.593 9.348 3.776 1.00 16.40 268 TYR C N 1
ATOM 9211 C CA . TYR C 1 268 ? -78.801 9.843 4.435 1.00 15.68 268 TYR C CA 1
ATOM 9212 C C . TYR C 1 268 ? -79.445 10.935 3.592 1.00 13.20 268 TYR C C 1
ATOM 9213 O O . TYR C 1 268 ? -78.761 11.848 3.135 1.00 21.17 268 TYR C O 1
ATOM 9222 N N . ALA C 1 269 ? -80.758 10.861 3.409 1.00 16.31 269 ALA C N 1
ATOM 9223 C CA . ALA C 1 269 ? -81.438 11.742 2.470 1.00 13.15 269 ALA C CA 1
ATOM 9224 C C . ALA C 1 269 ? -81.942 13.038 3.115 1.00 13.14 269 ALA C C 1
ATOM 9225 O O . ALA C 1 269 ? -82.134 13.129 4.321 1.00 16.56 269 ALA C O 1
ATOM 9227 N N . SER C 1 270 ? -82.130 14.049 2.265 1.00 15.85 270 SER C N 1
ATOM 9228 C CA . SER C 1 270 ? -82.982 15.206 2.508 1.00 12.27 270 SER C CA 1
ATOM 9229 C C . SER C 1 270 ? -83.942 15.317 1.329 1.00 14.56 270 SER C C 1
ATOM 9230 O O . SER C 1 270 ? -83.697 14.743 0.274 1.00 23.31 270 SER C O 1
ATOM 9233 N N . ASP C 1 271 ? -85.027 16.085 1.495 1.00 15.04 271 ASP C N 1
ATOM 9234 C CA . ASP C 1 271 ? -86.135 16.057 0.531 1.00 16.93 271 ASP C CA 1
ATOM 9235 C C . ASP C 1 271 ? -86.923 17.364 0.683 1.00 16.56 271 ASP C C 1
ATOM 9236 O O . ASP C 1 271 ? -87.756 17.478 1.577 1.00 15.46 271 ASP C O 1
ATOM 9241 N N . ILE C 1 272 ? -86.679 18.317 -0.205 1.00 16.81 272 ILE C N 1
ATOM 9242 C CA . ILE C 1 272 ? -87.277 19.642 -0.121 1.00 13.45 272 ILE C CA 1
ATOM 9243 C C . ILE C 1 272 ? -87.999 19.967 -1.418 1.00 14.39 272 ILE C C 1
ATOM 9244 O O . ILE C 1 272 ? -87.433 19.798 -2.500 1.00 16.15 272 ILE C O 1
ATOM 9249 N N . THR C 1 273 ? -89.225 20.480 -1.316 1.00 15.14 273 THR C N 1
ATOM 9250 C CA . THR C 1 273 ? -89.899 21.079 -2.461 1.00 14.62 273 THR C CA 1
ATOM 9251 C C . THR C 1 273 ? -90.236 22.536 -2.173 1.00 14.29 273 THR C C 1
ATOM 9252 O O . THR C 1 273 ? -90.782 22.854 -1.116 1.00 15.25 273 THR C O 1
ATOM 9256 N N . ARG C 1 274 ? -89.915 23.410 -3.115 1.00 13.39 274 ARG C N 1
ATOM 9257 C CA . ARG C 1 274 ? -90.358 24.795 -3.078 1.00 14.42 274 ARG C CA 1
ATOM 9258 C C . ARG C 1 274 ? -90.887 25.179 -4.453 1.00 14.19 274 ARG C C 1
ATOM 9259 O O . ARG C 1 274 ? -90.403 24.695 -5.484 1.00 16.00 274 ARG C O 1
ATOM 9267 N N . THR C 1 275 ? -91.909 26.031 -4.448 1.00 14.05 275 THR C N 1
ATOM 9268 C CA . THR C 1 275 ? -92.524 26.583 -5.642 1.00 13.21 275 THR C CA 1
ATOM 9269 C C . THR C 1 275 ? -92.400 28.101 -5.584 1.00 15.27 275 THR C C 1
ATOM 9270 O O . THR C 1 275 ? -92.544 28.689 -4.512 1.00 16.17 275 THR C O 1
ATOM 9274 N N . PHE C 1 276 ? -92.142 28.741 -6.723 1.00 13.81 276 PHE C N 1
ATOM 9275 C CA . PHE C 1 276 ? -91.877 30.174 -6.718 1.00 13.70 276 PHE C CA 1
ATOM 9276 C C . PHE C 1 276 ? -92.083 30.727 -8.123 1.00 15.55 276 PHE C C 1
ATOM 9277 O O . PHE C 1 276 ? -92.007 29.982 -9.100 1.00 16.43 276 PHE C O 1
ATOM 9285 N N . PRO C 1 277 ? -92.369 32.029 -8.250 1.00 17.66 277 PRO C N 1
ATOM 9286 C CA . PRO C 1 277 ? -92.626 32.611 -9.573 1.00 15.16 277 PRO C CA 1
ATOM 9287 C C . PRO C 1 277 ? -91.340 32.874 -10.332 1.00 17.44 277 PRO C C 1
ATOM 9288 O O . PRO C 1 277 ? -90.375 33.400 -9.781 1.00 17.17 277 PRO C O 1
ATOM 9292 N N . ALA C 1 278 ? -91.346 32.521 -11.615 1.00 16.11 278 ALA C N 1
ATOM 9293 C CA . ALA C 1 278 ? -90.156 32.711 -12.438 1.00 15.21 278 ALA C CA 1
ATOM 9294 C C . ALA C 1 278 ? -89.726 34.167 -12.470 1.00 18.79 278 ALA C C 1
ATOM 9295 O O . ALA C 1 278 ? -88.528 34.462 -12.499 1.00 15.91 278 ALA C O 1
ATOM 9297 N N . ASN C 1 279 ? -90.691 35.086 -12.486 1.00 17.46 279 ASN C N 1
ATOM 9298 C CA . ASN C 1 279 ? -90.412 36.509 -12.607 1.00 17.16 279 ASN C CA 1
ATOM 9299 C C . ASN C 1 279 ? -90.363 37.217 -11.265 1.00 16.71 279 ASN C C 1
ATOM 9300 O O . ASN C 1 279 ? -90.368 38.446 -11.232 1.00 21.15 279 ASN C O 1
ATOM 9305 N N . GLY C 1 280 ? -90.326 36.476 -10.166 1.00 15.09 280 GLY C N 1
ATOM 9306 C CA . GLY C 1 280 ? -90.186 37.064 -8.857 1.00 17.36 280 GLY C CA 1
ATOM 9307 C C . GLY C 1 280 ? -91.468 37.519 -8.187 1.00 17.94 280 GLY C C 1
ATOM 9308 O O . GLY C 1 280 ? -91.420 37.930 -7.027 1.00 19.71 280 GLY C O 1
ATOM 9309 N N . ARG C 1 281 ? -92.610 37.434 -8.854 1.00 17.31 281 ARG C N 1
ATOM 9310 C CA . ARG C 1 281 ? -93.854 37.960 -8.304 1.00 19.83 281 ARG C CA 1
ATOM 9311 C C . ARG C 1 281 ? -94.985 36.967 -8.522 1.00 16.55 281 ARG C C 1
ATOM 9312 O O . ARG C 1 281 ? -95.374 36.715 -9.663 1.00 16.93 281 ARG C O 1
ATOM 9320 N N . PHE C 1 282 ? -95.523 36.427 -7.428 1.00 16.84 282 PHE C N 1
ATOM 9321 C CA . PHE C 1 282 ? -96.708 35.586 -7.513 1.00 16.79 282 PHE C CA 1
ATOM 9322 C C . PHE C 1 282 ? -97.859 36.380 -8.107 1.00 16.74 282 PHE C C 1
ATOM 9323 O O . PHE C 1 282 ? -98.162 37.475 -7.645 1.00 20.42 282 PHE C O 1
ATOM 9331 N N . SER C 1 283 ? -98.512 35.824 -9.115 1.00 19.12 283 SER C N 1
ATOM 9332 C CA . SER C 1 283 ? -99.746 36.397 -9.608 1.00 19.31 283 SER C CA 1
ATOM 9333 C C . SER C 1 283 ? -100.842 36.233 -8.549 1.00 20.73 283 SER C C 1
ATOM 9334 O O . SER C 1 283 ? -100.695 35.443 -7.619 1.00 20.78 283 SER C O 1
ATOM 9337 N N . PRO C 1 284 ? -101.951 36.971 -8.655 1.00 22.84 284 PRO C N 1
ATOM 9338 C CA . PRO C 1 284 ? -103.018 36.772 -7.656 1.00 24.19 284 PRO C CA 1
ATOM 9339 C C . PRO C 1 284 ? -103.517 35.341 -7.597 1.00 20.81 284 PRO C C 1
ATOM 9340 O O . PRO C 1 284 ? -103.729 34.806 -6.504 1.00 18.39 284 PRO C O 1
ATOM 9344 N N . GLU C 1 285 ? -103.683 34.695 -8.749 1.00 21.41 285 GLU C N 1
ATOM 9345 C CA . GLU C 1 285 ? -104.137 33.311 -8.759 1.00 23.41 285 GLU C CA 1
ATOM 9346 C C . GLU C 1 285 ? -103.066 32.373 -8.217 1.00 19.89 285 GLU C C 1
ATOM 9347 O O . GLU C 1 285 ? -103.360 31.479 -7.419 1.00 18.37 285 GLU C O 1
ATOM 9353 N N . GLN C 1 286 ? -101.818 32.554 -8.645 1.00 16.86 286 GLN C N 1
ATOM 9354 C CA . GLN C 1 286 ? -100.737 31.736 -8.110 1.00 16.57 286 GLN C CA 1
ATOM 9355 C C . GLN C 1 286 ? -100.641 31.886 -6.602 1.00 17.79 286 GLN C C 1
ATOM 9356 O O . GLN C 1 286 ? -100.508 30.900 -5.876 1.00 17.94 286 GLN C O 1
ATOM 9362 N N . LYS C 1 287 ? -100.750 33.122 -6.110 1.00 16.28 287 LYS C N 1
ATOM 9363 C CA . LYS C 1 287 ? -100.629 33.358 -4.677 1.00 16.90 287 LYS C CA 1
ATOM 9364 C C . LYS C 1 287 ? -101.747 32.677 -3.900 1.00 19.41 287 LYS C C 1
ATOM 9365 O O . LYS C 1 287 ? -101.515 32.141 -2.815 1.00 16.77 287 LYS C O 1
ATOM 9371 N N . ALA C 1 288 ? -102.967 32.706 -4.435 1.00 14.72 288 ALA C N 1
ATOM 9372 C CA . ALA C 1 288 ? -104.095 32.092 -3.749 1.00 17.51 288 ALA C CA 1
ATOM 9373 C C . ALA C 1 288 ? -103.878 30.593 -3.570 1.00 14.23 288 ALA C C 1
ATOM 9374 O O . ALA C 1 288 ? -104.033 30.061 -2.470 1.00 13.45 288 ALA C O 1
ATOM 9376 N N . ILE C 1 289 ? -103.492 29.901 -4.639 1.00 15.82 289 ILE C N 1
ATOM 9377 C CA . ILE C 1 289 ? -103.247 28.466 -4.522 1.00 13.99 289 ILE C CA 1
ATOM 9378 C C . ILE C 1 289 ? -102.059 28.207 -3.605 1.00 12.19 289 ILE C C 1
ATOM 9379 O O . ILE C 1 289 ? -102.141 27.387 -2.690 1.00 13.52 289 ILE C O 1
ATOM 9384 N N . TYR C 1 290 ? -100.975 28.967 -3.780 1.00 15.28 290 TYR C N 1
ATOM 9385 C CA . TYR C 1 290 ? -99.775 28.787 -2.967 1.00 14.07 290 TYR C CA 1
ATOM 9386 C C . TYR C 1 290 ? -100.062 28.946 -1.477 1.00 14.85 290 TYR C C 1
ATOM 9387 O O . TYR C 1 290 ? -99.638 28.120 -0.667 1.00 15.20 290 TYR C O 1
ATOM 9396 N N . GLU C 1 291 ? -100.750 30.020 -1.080 1.00 15.41 291 GLU C N 1
ATOM 9397 C CA . GLU C 1 291 ? -100.955 30.201 0.352 1.00 17.42 291 GLU C CA 1
ATOM 9398 C C . GLU C 1 291 ? -101.861 29.118 0.921 1.00 16.05 291 GLU C C 1
ATOM 9399 O O . GLU C 1 291 ? -101.724 28.746 2.085 1.00 16.85 291 GLU C O 1
ATOM 9405 N N . LEU C 1 292 ? -102.764 28.583 0.116 1.00 17.02 292 LEU C N 1
ATOM 9406 C CA . LEU C 1 292 ? -103.554 27.450 0.580 1.00 15.44 292 LEU C CA 1
ATOM 9407 C C . LEU C 1 292 ? -102.666 26.233 0.823 1.00 17.41 292 LEU C C 1
ATOM 9408 O O . LEU C 1 292 ? -102.722 25.613 1.888 1.00 19.00 292 LEU C O 1
ATOM 9413 N N . VAL C 1 293 ? -101.817 25.889 -0.142 1.00 15.47 293 VAL C N 1
ATOM 9414 C CA . VAL C 1 293 ? -100.881 24.795 0.102 1.00 15.16 293 VAL C CA 1
ATOM 9415 C C . VAL C 1 293 ? -100.063 25.068 1.362 1.00 15.95 293 VAL C C 1
ATOM 9416 O O . VAL C 1 293 ? -99.888 24.184 2.209 1.00 16.05 293 VAL C O 1
ATOM 9420 N N . LEU C 1 294 ? -99.610 26.312 1.536 1.00 16.85 294 LEU C N 1
ATOM 9421 C CA . LEU C 1 294 ? -98.812 26.661 2.706 1.00 16.26 294 LEU C CA 1
ATOM 9422 C C . LEU C 1 294 ? -99.603 26.476 3.994 1.00 15.94 294 LEU C C 1
ATOM 9423 O O . LEU C 1 294 ? -99.073 25.983 4.993 1.00 16.44 294 LEU C O 1
ATOM 9428 N N . GLU C 1 295 ? -100.872 26.877 3.990 1.00 18.04 295 GLU C N 1
ATOM 9429 C CA . GLU C 1 295 ? -101.730 26.615 5.138 1.00 16.87 295 GLU C CA 1
ATOM 9430 C C . GLU C 1 295 ? -101.763 25.126 5.477 1.00 17.66 295 GLU C C 1
ATOM 9431 O O . GLU C 1 295 ? -101.648 24.744 6.644 1.00 17.73 295 GLU C O 1
ATOM 9437 N N . ALA C 1 296 ? -101.904 24.270 4.467 1.00 17.56 296 ALA C N 1
ATOM 9438 C CA . ALA C 1 296 ? -101.893 22.834 4.719 1.00 16.68 296 ALA C CA 1
ATOM 9439 C C . ALA C 1 296 ? -100.560 22.396 5.308 1.00 17.34 296 ALA C C 1
ATOM 9440 O O . ALA C 1 296 ? -100.519 21.659 6.296 1.00 18.60 296 ALA C O 1
ATOM 9442 N N . ASN C 1 297 ? -99.459 22.848 4.704 1.00 16.45 297 ASN C N 1
ATOM 9443 C CA . ASN C 1 297 ? -98.125 22.550 5.211 1.00 15.61 297 ASN C CA 1
ATOM 9444 C C . ASN C 1 297 ? -98.022 22.888 6.689 1.00 16.72 297 ASN C C 1
ATOM 9445 O O . ASN C 1 297 ? -97.622 22.055 7.505 1.00 18.63 297 ASN C O 1
ATOM 9450 N N . MET C 1 298 ? -98.423 24.101 7.059 1.00 18.07 298 MET C N 1
ATOM 9451 C CA . MET C 1 298 ? -98.284 24.513 8.448 1.00 18.29 298 MET C CA 1
ATOM 9452 C C . MET C 1 298 ? -99.213 23.726 9.357 1.00 21.07 298 MET C C 1
ATOM 9453 O O . MET C 1 298 ? -98.841 23.383 10.481 1.00 21.50 298 MET C O 1
ATOM 9458 N N . ALA C 1 299 ? -100.419 23.422 8.890 1.00 20.27 299 ALA C N 1
ATOM 9459 C CA . ALA C 1 299 ? -101.348 22.681 9.733 1.00 17.94 299 ALA C CA 1
ATOM 9460 C C . ALA C 1 299 ? -100.833 21.289 10.057 1.00 22.54 299 ALA C C 1
ATOM 9461 O O . ALA C 1 299 ? -101.085 20.776 11.151 1.00 21.86 299 ALA C O 1
ATOM 9463 N N . ALA C 1 300 ? -100.101 20.671 9.130 1.00 20.01 300 ALA C N 1
ATOM 9464 C CA . ALA C 1 300 ? -99.733 19.273 9.300 1.00 20.33 300 ALA C CA 1
ATOM 9465 C C . ALA C 1 300 ? -98.817 19.088 10.491 1.00 20.32 300 ALA C C 1
ATOM 9466 O O . ALA C 1 300 ? -98.916 18.083 11.200 1.00 26.19 300 ALA C O 1
ATOM 9468 N N . PHE C 1 301 ? -97.932 20.056 10.739 1.00 18.72 301 PHE C N 1
ATOM 9469 C CA . PHE C 1 301 ? -96.991 19.928 11.845 1.00 21.61 301 PHE C CA 1
ATOM 9470 C C . PHE C 1 301 ? -97.707 19.788 13.177 1.00 24.58 301 PHE C C 1
ATOM 9471 O O . PHE C 1 301 ? -97.157 19.207 14.114 1.00 27.74 301 PHE C O 1
ATOM 9479 N N . ASP C 1 302 ? -98.915 20.329 13.291 1.00 23.53 302 ASP C N 1
ATOM 9480 C CA . ASP C 1 302 ? -99.607 20.237 14.567 1.00 28.71 302 ASP C CA 1
ATOM 9481 C C . ASP C 1 302 ? -100.087 18.828 14.867 1.00 26.74 302 ASP C C 1
ATOM 9482 O O . ASP C 1 302 ? -100.494 18.560 15.996 1.00 31.26 302 ASP C O 1
ATOM 9487 N N . TYR C 1 303 ? -100.058 17.931 13.890 1.00 24.76 303 TYR C N 1
ATOM 9488 C CA . TYR C 1 303 ? -100.479 16.556 14.096 1.00 25.91 303 TYR C CA 1
ATOM 9489 C C . TYR C 1 303 ? -99.302 15.595 14.075 1.00 25.96 303 TYR C C 1
ATOM 9490 O O . TYR C 1 303 ? -99.486 14.386 13.911 1.00 28.12 303 TYR C O 1
ATOM 9499 N N . ILE C 1 304 ? -98.098 16.116 14.257 1.00 23.48 304 ILE C N 1
ATOM 9500 C CA . ILE C 1 304 ? -96.889 15.321 14.317 1.00 26.57 304 ILE C CA 1
ATOM 9501 C C . ILE C 1 304 ? -96.335 15.483 15.723 1.00 29.54 304 ILE C C 1
ATOM 9502 O O . ILE C 1 304 ? -95.688 16.486 16.032 1.00 29.59 304 ILE C O 1
ATOM 9507 N N . ALA C 1 305 ? -96.590 14.498 16.571 1.00 27.32 305 ALA C N 1
ATOM 9508 C CA . ALA C 1 305 ? -96.079 14.457 17.933 1.00 32.13 305 ALA C CA 1
ATOM 9509 C C . ALA C 1 305 ? -96.268 13.041 18.465 1.00 27.33 305 ALA C C 1
ATOM 9510 O O . ALA C 1 305 ? -97.079 12.293 17.931 1.00 27.28 305 ALA C O 1
ATOM 9512 N N . PRO C 1 306 ? -95.538 12.661 19.514 1.00 30.63 306 PRO C N 1
ATOM 9513 C CA . PRO C 1 306 ? -95.741 11.334 20.098 1.00 29.35 306 PRO C CA 1
ATOM 9514 C C . PRO C 1 306 ? -97.182 11.159 20.534 1.00 30.02 306 PRO C C 1
ATOM 9515 O O . PRO C 1 306 ? -97.756 12.025 21.195 1.00 30.87 306 PRO C O 1
ATOM 9519 N N . GLY C 1 307 ? -97.767 10.032 20.154 1.00 30.93 307 GLY C N 1
ATOM 9520 C CA . GLY C 1 307 ? -99.130 9.715 20.467 1.00 27.89 307 GLY C CA 1
ATOM 9521 C C . GLY C 1 307 ? -100.041 9.846 19.277 1.00 29.53 307 GLY C C 1
ATOM 9522 O O . GLY C 1 307 ? -101.040 9.126 19.179 1.00 30.84 307 GLY C O 1
ATOM 9523 N N . ARG C 1 308 ? -99.734 10.776 18.389 1.00 27.38 308 ARG C N 1
ATOM 9524 C CA . ARG C 1 308 ? -100.503 10.888 17.171 1.00 30.45 308 ARG C CA 1
ATOM 9525 C C . ARG C 1 308 ? -100.207 9.685 16.296 1.00 28.79 308 ARG C C 1
ATOM 9526 O O . ARG C 1 308 ? -99.146 9.076 16.404 1.00 27.19 308 ARG C O 1
ATOM 9534 N N . HIS C 1 309 ? -101.103 9.386 15.363 1.00 28.75 309 HIS C N 1
ATOM 9535 C CA A HIS C 1 309 ? -100.813 8.298 14.435 0.91 37.15 309 HIS C CA 1
ATOM 9536 C CA B HIS C 1 309 ? -100.785 8.317 14.448 0.09 31.58 309 HIS C CA 1
ATOM 9537 C C . HIS C 1 309 ? -100.402 8.889 13.089 1.00 29.70 309 HIS C C 1
ATOM 9538 O O . HIS C 1 309 ? -100.622 10.076 12.796 1.00 28.26 309 HIS C O 1
ATOM 9551 N N . TRP C 1 310 ? -99.747 8.046 12.296 1.00 29.90 310 TRP C N 1
ATOM 9552 C CA . TRP C 1 310 ? -99.098 8.471 11.058 1.00 29.40 310 TRP C CA 1
ATOM 9553 C C . TRP C 1 310 ? -100.000 9.295 10.145 1.00 25.15 310 TRP C C 1
ATOM 9554 O O . TRP C 1 310 ? -99.580 10.329 9.617 1.00 29.01 310 TRP C O 1
ATOM 9565 N N . ASN C 1 311 ? -101.233 8.857 9.935 1.00 26.75 311 ASN C N 1
ATOM 9566 C CA . ASN C 1 311 ? -102.072 9.466 8.908 1.00 23.83 311 ASN C CA 1
ATOM 9567 C C . ASN C 1 311 ? -102.741 10.762 9.361 1.00 27.63 311 ASN C C 1
ATOM 9568 O O . ASN C 1 311 ? -103.430 11.396 8.558 1.00 24.43 311 ASN C O 1
ATOM 9573 N N . GLU C 1 312 ? -102.561 11.179 10.614 1.00 23.76 312 GLU C N 1
ATOM 9574 C CA . GLU C 1 312 ? -103.259 12.374 11.079 1.00 28.21 312 GLU C CA 1
ATOM 9575 C C . GLU C 1 312 ? -102.822 13.614 10.310 1.00 25.14 312 GLU C C 1
ATOM 9576 O O . GLU C 1 312 ? -103.662 14.402 9.868 1.00 24.23 312 GLU C O 1
ATOM 9582 N N . ALA C 1 313 ? -101.515 13.799 10.128 1.00 23.47 313 ALA C N 1
ATOM 9583 C CA . ALA C 1 313 ? -101.045 14.927 9.334 1.00 21.63 313 ALA C CA 1
ATOM 9584 C C . ALA C 1 313 ? -101.669 14.925 7.947 1.00 24.20 313 ALA C C 1
ATOM 9585 O O . ALA C 1 313 ? -102.077 15.975 7.445 1.00 22.68 313 ALA C O 1
ATOM 9587 N N . HIS C 1 314 ? -101.757 13.760 7.308 1.00 22.50 314 HIS C N 1
ATOM 9588 C CA . HIS C 1 314 ? -102.332 13.718 5.972 1.00 20.30 314 HIS C CA 1
ATOM 9589 C C . HIS C 1 314 ? -103.785 14.158 5.994 1.00 21.62 314 HIS C C 1
ATOM 9590 O O . HIS C 1 314 ? -104.211 14.965 5.165 1.00 21.38 314 HIS C O 1
ATOM 9597 N N . GLU C 1 315 ? -104.562 13.624 6.937 1.00 21.03 315 GLU C N 1
ATOM 9598 C CA . GLU C 1 315 ? -105.973 13.981 7.028 1.00 25.50 315 GLU C CA 1
ATOM 9599 C C . GLU C 1 315 ? -106.145 15.480 7.200 1.00 23.39 315 GLU C C 1
ATOM 9600 O O . GLU C 1 315 ? -106.999 16.093 6.556 1.00 24.25 315 GLU C O 1
ATOM 9606 N N . ALA C 1 316 ? -105.326 16.087 8.054 1.00 24.14 316 ALA C N 1
ATOM 9607 C CA . ALA C 1 316 ? -105.376 17.532 8.225 1.00 22.14 316 ALA C CA 1
ATOM 9608 C C . ALA C 1 316 ? -105.156 18.255 6.900 1.00 22.45 316 ALA C C 1
ATOM 9609 O O . ALA C 1 316 ? -105.921 19.154 6.545 1.00 20.29 316 ALA C O 1
ATOM 9611 N N . THR C 1 317 ? -104.123 17.870 6.138 1.00 19.61 317 THR C N 1
ATOM 9612 C CA . THR C 1 317 ? -103.902 18.561 4.871 1.00 16.25 317 THR C CA 1
ATOM 9613 C C . THR C 1 317 ? -105.085 18.388 3.943 1.00 20.33 317 THR C C 1
ATOM 9614 O O . THR C 1 317 ? -105.359 19.261 3.118 1.00 20.50 317 THR C O 1
ATOM 9618 N N . VAL C 1 318 ? -105.786 17.263 4.050 1.00 20.46 318 VAL C N 1
ATOM 9619 C CA . VAL C 1 318 ? -106.941 17.039 3.194 1.00 22.81 318 VAL C CA 1
ATOM 9620 C C . VAL C 1 318 ? -108.071 17.983 3.576 1.00 19.26 318 VAL C C 1
ATOM 9621 O O . VAL C 1 318 ? -108.735 18.554 2.710 1.00 20.62 318 VAL C O 1
ATOM 9625 N N . ARG C 1 319 ? -108.323 18.135 4.876 1.00 22.94 319 ARG C N 1
ATOM 9626 C CA A ARG C 1 319 ? -109.385 19.033 5.318 0.03 40.90 319 ARG C CA 1
ATOM 9627 C CA B ARG C 1 319 ? -109.381 19.036 5.327 0.97 41.06 319 ARG C CA 1
ATOM 9628 C C . ARG C 1 319 ? -109.107 20.462 4.872 1.00 22.91 319 ARG C C 1
ATOM 9629 O O . ARG C 1 319 ? -109.988 21.139 4.338 1.00 20.05 319 ARG C O 1
ATOM 9644 N N . VAL C 1 320 ? -107.876 20.925 5.077 1.00 19.91 320 VAL C N 1
ATOM 9645 C CA . VAL C 1 320 ? -107.511 22.290 4.726 1.00 21.26 320 VAL C CA 1
ATOM 9646 C C . VAL C 1 320 ? -107.668 22.514 3.233 1.00 18.01 320 VAL C C 1
ATOM 9647 O O . VAL C 1 320 ? -108.247 23.506 2.798 1.00 17.88 320 VAL C O 1
ATOM 9651 N N . ILE C 1 321 ? -107.171 21.586 2.420 1.00 19.58 321 ILE C N 1
ATOM 9652 C CA . ILE C 1 321 ? -107.144 21.833 0.982 1.00 18.70 321 ILE C CA 1
ATOM 9653 C C . ILE C 1 321 ? -108.555 21.767 0.389 1.00 20.44 321 ILE C C 1
ATOM 9654 O O . ILE C 1 321 ? -108.915 22.574 -0.472 1.00 21.71 321 ILE C O 1
ATOM 9659 N N . THR C 1 322 ? -109.384 20.816 0.843 1.00 18.04 322 THR C N 1
ATOM 9660 C CA . THR C 1 322 ? -110.757 20.765 0.338 1.00 19.00 322 THR C CA 1
ATOM 9661 C C . THR C 1 322 ? -111.524 22.021 0.734 1.00 17.90 322 THR C C 1
ATOM 9662 O O . THR C 1 322 ? -112.182 22.642 -0.099 1.00 18.18 322 THR C O 1
ATOM 9666 N N . ALA C 1 323 ? -111.404 22.431 1.991 1.00 18.25 323 ALA C N 1
ATOM 9667 C CA . ALA C 1 323 ? -112.088 23.631 2.457 1.00 19.79 323 ALA C CA 1
ATOM 9668 C C . ALA C 1 323 ? -111.678 24.850 1.649 1.00 21.82 323 ALA C C 1
ATOM 9669 O O . ALA C 1 323 ? -112.528 25.640 1.228 1.00 24.48 323 ALA C O 1
ATOM 9671 N N . GLY C 1 324 ? -110.376 25.020 1.430 1.00 20.70 324 GLY C N 1
ATOM 9672 C CA . GLY C 1 324 ? -109.905 26.135 0.634 1.00 18.11 324 GLY C CA 1
ATOM 9673 C C . GLY C 1 324 ? -110.393 26.080 -0.797 1.00 19.49 324 GLY C C 1
ATOM 9674 O O . GLY C 1 324 ? -110.740 27.105 -1.376 1.00 21.03 324 GLY C O 1
ATOM 9675 N N . LEU C 1 325 ? -110.414 24.890 -1.396 1.00 19.24 325 LEU C N 1
ATOM 9676 C CA . LEU C 1 325 ? -110.864 24.790 -2.780 1.00 17.61 325 LEU C CA 1
ATOM 9677 C C . LEU C 1 325 ? -112.327 25.188 -2.909 1.00 22.38 325 LEU C C 1
ATOM 9678 O O . LEU C 1 325 ? -112.734 25.768 -3.918 1.00 22.05 325 LEU C O 1
ATOM 9683 N N . VAL C 1 326 ? -113.133 24.866 -1.904 1.00 21.98 326 VAL C N 1
ATOM 9684 C CA . VAL C 1 326 ? -114.516 25.330 -1.893 1.00 26.44 326 VAL C CA 1
ATOM 9685 C C . VAL C 1 326 ? -114.550 26.844 -1.772 1.00 23.40 326 VAL C C 1
ATOM 9686 O O . VAL C 1 326 ? -115.197 27.539 -2.563 1.00 22.50 326 VAL C O 1
ATOM 9690 N N . ARG C 1 327 ? -113.815 27.365 -0.796 1.00 21.56 327 ARG C N 1
ATOM 9691 C CA . ARG C 1 327 ? -113.774 28.793 -0.543 1.00 21.59 327 ARG C CA 1
ATOM 9692 C C . ARG C 1 327 ? -113.360 29.570 -1.788 1.00 24.68 327 ARG C C 1
ATOM 9693 O O . ARG C 1 327 ? -113.899 30.642 -2.062 1.00 27.42 327 ARG C O 1
ATOM 9701 N N . LEU C 1 328 ? -112.444 29.026 -2.583 1.00 24.66 328 LEU C N 1
ATOM 9702 C CA . LEU C 1 328 ? -112.006 29.687 -3.804 1.00 20.93 328 LEU C CA 1
ATOM 9703 C C . LEU C 1 328 ? -112.878 29.368 -5.005 1.00 21.83 328 LEU C C 1
ATOM 9704 O O . LEU C 1 328 ? -112.695 29.976 -6.062 1.00 24.71 328 LEU C O 1
ATOM 9709 N N . GLY C 1 329 ? -113.800 28.426 -4.883 1.00 24.91 329 GLY C N 1
ATOM 9710 C CA . GLY C 1 329 ? -114.708 28.122 -5.966 1.00 24.83 329 GLY C CA 1
ATOM 9711 C C . GLY C 1 329 ? -114.257 27.039 -6.918 1.00 24.95 329 GLY C C 1
ATOM 9712 O O . GLY C 1 329 ? -114.900 26.846 -7.954 1.00 23.73 329 GLY C O 1
ATOM 9713 N N . LEU C 1 330 ? -113.176 26.326 -6.610 1.00 23.49 330 LEU C N 1
ATOM 9714 C CA . LEU C 1 330 ? -112.736 25.266 -7.508 1.00 26.66 330 LEU C CA 1
ATOM 9715 C C . LEU C 1 330 ? -113.497 23.973 -7.268 1.00 27.44 330 LEU C C 1
ATOM 9716 O O . LEU C 1 330 ? -113.595 23.142 -8.173 1.00 24.50 330 LEU C O 1
ATOM 9721 N N . LEU C 1 331 ? -114.000 23.783 -6.057 1.00 20.87 331 LEU C N 1
ATOM 9722 C CA . LEU C 1 331 ? -114.942 22.731 -5.722 1.00 24.89 331 LEU C CA 1
ATOM 9723 C C . LEU C 1 331 ? -116.211 23.373 -5.193 1.00 31.23 331 LEU C C 1
ATOM 9724 O O . LEU C 1 331 ? -116.218 24.540 -4.795 1.00 28.99 331 LEU C O 1
ATOM 9729 N N . GLU C 1 332 ? -117.285 22.592 -5.167 1.00 30.49 332 GLU C N 1
ATOM 9730 C CA . GLU C 1 332 ? -118.576 23.114 -4.766 1.00 33.41 332 GLU C CA 1
ATOM 9731 C C . GLU C 1 332 ? -119.321 22.049 -3.985 1.00 34.00 332 GLU C C 1
ATOM 9732 O O . GLU C 1 332 ? -119.423 20.909 -4.437 1.00 38.98 332 GLU C O 1
ATOM 9738 N N . GLY C 1 333 ? -119.823 22.416 -2.812 1.00 35.69 333 GLY C N 1
ATOM 9739 C CA . GLY C 1 333 ? -120.639 21.532 -2.015 1.00 33.39 333 GLY C CA 1
ATOM 9740 C C . GLY C 1 333 ? -120.209 21.540 -0.566 1.00 33.22 333 GLY C C 1
ATOM 9741 O O . GLY C 1 333 ? -119.477 22.426 -0.111 1.00 33.37 333 GLY C O 1
ATOM 9742 N N . ASP C 1 334 ? -120.689 20.544 0.161 1.00 30.30 334 ASP C N 1
ATOM 9743 C CA . ASP C 1 334 ? -120.333 20.362 1.556 1.00 31.90 334 ASP C CA 1
ATOM 9744 C C . ASP C 1 334 ? -118.937 19.755 1.660 1.00 31.01 334 ASP C C 1
ATOM 9745 O O . ASP C 1 334 ? -118.638 18.767 0.992 1.00 34.74 334 ASP C O 1
ATOM 9750 N N . VAL C 1 335 ? -118.095 20.334 2.517 1.00 28.44 335 VAL C N 1
ATOM 9751 C CA . VAL C 1 335 ? -116.702 19.899 2.626 1.00 31.78 335 VAL C CA 1
ATOM 9752 C C . VAL C 1 335 ? -116.617 18.431 3.033 1.00 30.28 335 VAL C C 1
ATOM 9753 O O . VAL C 1 335 ? -115.871 17.651 2.434 1.00 23.08 335 VAL C O 1
ATOM 9757 N N . ASP C 1 336 ? -117.378 18.031 4.055 1.00 31.60 336 ASP C N 1
ATOM 9758 C CA . ASP C 1 336 ? -117.293 16.655 4.532 1.00 31.11 336 ASP C CA 1
ATOM 9759 C C . ASP C 1 336 ? -117.742 15.674 3.463 1.00 29.39 336 ASP C C 1
ATOM 9760 O O . ASP C 1 336 ? -117.167 14.593 3.320 1.00 25.78 336 ASP C O 1
ATOM 9765 N N . GLU C 1 337 ? -118.754 16.042 2.687 1.00 30.20 337 GLU C N 1
ATOM 9766 C CA . GLU C 1 337 ? -119.185 15.188 1.590 1.00 29.16 337 GLU C CA 1
ATOM 9767 C C . GLU C 1 337 ? -118.088 15.062 0.545 1.00 27.54 337 GLU C C 1
ATOM 9768 O O . GLU C 1 337 ? -117.751 13.960 0.106 1.00 25.33 337 GLU C O 1
ATOM 9774 N N . LEU C 1 338 ? -117.516 16.190 0.136 1.00 26.50 338 LEU C N 1
ATOM 9775 C CA . LEU C 1 338 ? -116.441 16.153 -0.846 1.00 25.66 338 LEU C CA 1
ATOM 9776 C C . LEU C 1 338 ? -115.303 15.250 -0.385 1.00 24.66 338 LEU C C 1
ATOM 9777 O O . LEU C 1 338 ? -114.736 14.496 -1.183 1.00 22.82 338 LEU C O 1
ATOM 9782 N N . ILE C 1 339 ? -114.978 15.286 0.903 1.00 22.56 339 ILE C N 1
ATOM 9783 C CA . ILE C 1 339 ? -113.898 14.449 1.402 1.00 23.52 339 ILE C CA 1
ATOM 9784 C C . ILE C 1 339 ? -114.273 12.978 1.307 1.00 22.89 339 ILE C C 1
ATOM 9785 O O . ILE C 1 339 ? -113.466 12.146 0.892 1.00 21.41 339 ILE C O 1
ATOM 9790 N N . ALA C 1 340 ? -115.512 12.637 1.669 1.00 24.65 340 ALA C N 1
ATOM 9791 C CA . ALA C 1 340 ? -115.953 11.249 1.595 1.00 23.21 340 ALA C CA 1
ATOM 9792 C C . ALA C 1 340 ? -115.884 10.717 0.172 1.00 25.89 340 ALA C C 1
ATOM 9793 O O . ALA C 1 340 ? -115.587 9.540 -0.038 1.00 29.00 340 ALA C O 1
ATOM 9795 N N . HIS C 1 341 ? -116.153 11.561 -0.818 1.00 23.14 341 HIS C N 1
ATOM 9796 C CA . HIS C 1 341 ? -116.086 11.128 -2.206 1.00 25.92 341 HIS C CA 1
ATOM 9797 C C . HIS C 1 341 ? -114.735 11.395 -2.852 1.00 26.30 341 HIS C C 1
ATOM 9798 O O . HIS C 1 341 ? -114.596 11.204 -4.061 1.00 23.35 341 HIS C O 1
ATOM 9805 N N . GLU C 1 342 ? -113.750 11.837 -2.080 1.00 26.28 342 GLU C N 1
ATOM 9806 C CA . GLU C 1 342 ? -112.420 12.145 -2.597 1.00 25.28 342 GLU C CA 1
ATOM 9807 C C . GLU C 1 342 ? -112.478 13.066 -3.814 1.00 21.18 342 GLU C C 1
ATOM 9808 O O . GLU C 1 342 ? -111.694 12.939 -4.750 1.00 20.89 342 GLU C O 1
ATOM 9814 N N . ALA C 1 343 ? -113.415 14.009 -3.804 1.00 21.82 343 ALA C N 1
ATOM 9815 C CA . ALA C 1 343 ? -113.469 14.971 -4.895 1.00 23.93 343 ALA C CA 1
ATOM 9816 C C . ALA C 1 343 ? -112.204 15.810 -4.977 1.00 22.57 343 ALA C C 1
ATOM 9817 O O . ALA C 1 343 ? -111.910 16.346 -6.044 1.00 21.61 343 ALA C O 1
ATOM 9819 N N . TYR C 1 344 ? -111.448 15.918 -3.882 1.00 20.76 344 TYR C N 1
ATOM 9820 C CA . TYR C 1 344 ? -110.225 16.711 -3.879 1.00 21.50 344 TYR C CA 1
ATOM 9821 C C . TYR C 1 344 ? -109.110 16.056 -4.676 1.00 22.27 344 TYR C C 1
ATOM 9822 O O . TYR C 1 344 ? -108.136 16.729 -5.027 1.00 20.13 344 TYR C O 1
ATOM 9831 N N . LYS C 1 345 ? -109.213 14.756 -4.945 1.00 22.40 345 LYS C N 1
ATOM 9832 C CA . LYS C 1 345 ? -108.131 14.078 -5.639 1.00 22.68 345 LYS C CA 1
ATOM 9833 C C . LYS C 1 345 ? -107.977 14.555 -7.071 1.00 21.19 345 LYS C C 1
ATOM 9834 O O . LYS C 1 345 ? -106.929 14.328 -7.671 1.00 21.13 345 LYS C O 1
ATOM 9840 N N . ALA C 1 346 ? -108.962 15.265 -7.610 1.00 22.88 346 ALA C N 1
ATOM 9841 C CA . ALA C 1 346 ? -108.742 15.929 -8.884 1.00 24.24 346 ALA C CA 1
ATOM 9842 C C . ALA C 1 346 ? -107.641 16.977 -8.793 1.00 24.39 346 ALA C C 1
ATOM 9843 O O . ALA C 1 346 ? -107.041 17.314 -9.815 1.00 22.45 346 ALA C O 1
ATOM 9845 N N . PHE C 1 347 ? -107.332 17.468 -7.594 1.00 22.18 347 PHE C N 1
ATOM 9846 C CA . PHE C 1 347 ? -106.307 18.487 -7.420 1.00 20.02 347 PHE C CA 1
ATOM 9847 C C . PHE C 1 347 ? -105.170 18.089 -6.499 1.00 17.48 347 PHE C C 1
ATOM 9848 O O . PHE C 1 347 ? -104.091 18.671 -6.612 1.00 20.56 347 PHE C O 1
ATOM 9856 N N . TYR C 1 348 ? -105.376 17.121 -5.605 1.00 18.04 348 TYR C N 1
ATOM 9857 C CA . TYR C 1 348 ? -104.402 16.703 -4.590 1.00 18.08 348 TYR C CA 1
ATOM 9858 C C . TYR C 1 348 ? -104.488 15.183 -4.500 1.00 18.53 348 TYR C C 1
ATOM 9859 O O . TYR C 1 348 ? -105.277 14.647 -3.720 1.00 17.71 348 TYR C O 1
ATOM 9868 N N . MET C 1 349 ? -103.669 14.500 -5.293 1.00 19.55 349 MET C N 1
ATOM 9869 C CA . MET C 1 349 ? -103.849 13.076 -5.535 1.00 21.62 349 MET C CA 1
ATOM 9870 C C . MET C 1 349 ? -102.753 12.204 -4.930 1.00 22.78 349 MET C C 1
ATOM 9871 O O . MET C 1 349 ? -102.708 11.008 -5.216 1.00 27.02 349 MET C O 1
ATOM 9876 N N . HIS C 1 350 ? -101.887 12.753 -4.087 1.00 20.56 350 HIS C N 1
ATOM 9877 C CA . HIS C 1 350 ? -100.867 11.972 -3.410 1.00 18.28 350 HIS C CA 1
ATOM 9878 C C . HIS C 1 350 ? -100.941 12.198 -1.908 1.00 23.09 350 HIS C C 1
ATOM 9879 O O . HIS C 1 350 ? -101.659 13.071 -1.425 1.00 21.40 350 HIS C O 1
ATOM 9886 N N . ARG C 1 351 ? -100.162 11.416 -1.170 1.00 17.88 351 ARG C N 1
ATOM 9887 C CA . ARG C 1 351 ? -100.181 11.484 0.277 1.00 20.06 351 ARG C CA 1
ATOM 9888 C C . ARG C 1 351 ? -99.330 12.650 0.762 1.00 22.48 351 ARG C C 1
ATOM 9889 O O . ARG C 1 351 ? -98.492 13.184 0.038 1.00 21.76 351 ARG C O 1
ATOM 9897 N N . ALA C 1 352 ? -99.552 13.038 2.008 1.00 20.22 352 ALA C N 1
ATOM 9898 C CA . ALA C 1 352 ? -98.908 14.233 2.528 1.00 18.37 352 ALA C CA 1
ATOM 9899 C C . ALA C 1 352 ? -97.472 14.015 2.976 1.00 19.80 352 ALA C C 1
ATOM 9900 O O . ALA C 1 352 ? -96.861 14.972 3.450 1.00 18.10 352 ALA C O 1
ATOM 9902 N N . GLY C 1 353 ? -96.934 12.803 2.873 1.00 19.19 353 GLY C N 1
ATOM 9903 C CA . GLY C 1 353 ? -95.584 12.555 3.345 1.00 18.65 353 GLY C CA 1
ATOM 9904 C C . GLY C 1 353 ? -95.241 11.078 3.352 1.00 21.98 353 GLY C C 1
ATOM 9905 O O . GLY C 1 353 ? -96.063 10.213 3.042 1.00 20.90 353 GLY C O 1
ATOM 9906 N N . HIS C 1 354 ? -93.996 10.814 3.730 1.00 18.10 354 HIS C N 1
ATOM 9907 C CA . HIS C 1 354 ? -93.449 9.474 3.831 1.00 15.12 354 HIS C CA 1
ATOM 9908 C C . HIS C 1 354 ? -92.313 9.507 4.835 1.00 13.97 354 HIS C C 1
ATOM 9909 O O . HIS C 1 354 ? -91.773 10.568 5.136 1.00 17.66 354 HIS C O 1
ATOM 9916 N N . TRP C 1 355 ? -91.965 8.334 5.359 1.00 17.72 355 TRP C N 1
ATOM 9917 C CA . TRP C 1 355 ? -90.785 8.216 6.206 1.00 14.68 355 TRP C CA 1
ATOM 9918 C C . TRP C 1 355 ? -89.556 8.730 5.460 1.00 14.95 355 TRP C C 1
ATOM 9919 O O . TRP C 1 355 ? -89.469 8.643 4.235 1.00 18.48 355 TRP C O 1
ATOM 9930 N N . LEU C 1 356 ? -88.585 9.227 6.210 1.00 16.21 356 LEU C N 1
ATOM 9931 C CA . LEU C 1 356 ? -87.380 9.786 5.621 1.00 13.01 356 LEU C CA 1
ATOM 9932 C C . LEU C 1 356 ? -86.162 9.243 6.351 1.00 15.05 356 LEU C C 1
ATOM 9933 O O . LEU C 1 356 ? -86.140 9.184 7.580 1.00 16.65 356 LEU C O 1
ATOM 9938 N N . GLY C 1 357 ? -85.143 8.865 5.594 1.00 14.50 357 GLY C N 1
ATOM 9939 C CA . GLY C 1 357 ? -83.925 8.345 6.178 1.00 15.18 357 GLY C CA 1
ATOM 9940 C C . GLY C 1 357 ? -82.886 7.969 5.142 1.00 16.51 357 GLY C C 1
ATOM 9941 O O . GLY C 1 357 ? -82.584 8.766 4.262 1.00 17.23 357 GLY C O 1
ATOM 9942 N N . MET C 1 358 ? -82.349 6.747 5.220 1.00 19.17 358 MET C N 1
ATOM 9943 C CA . MET C 1 358 ? -81.264 6.367 4.323 1.00 17.20 358 MET C CA 1
ATOM 9944 C C . MET C 1 358 ? -81.762 6.225 2.893 1.00 16.89 358 MET C C 1
ATOM 9945 O O . MET C 1 358 ? -81.003 6.443 1.951 1.00 15.43 358 MET C O 1
ATOM 9950 N N . ASP C 1 359 ? -83.026 5.845 2.707 1.00 18.37 359 ASP C N 1
ATOM 9951 C CA . ASP C 1 359 ? -83.708 5.953 1.425 1.00 19.35 359 ASP C CA 1
ATOM 9952 C C . ASP C 1 359 ? -84.738 7.079 1.540 1.00 17.98 359 ASP C C 1
ATOM 9953 O O . ASP C 1 359 ? -85.344 7.253 2.597 1.00 17.49 359 ASP C O 1
ATOM 9958 N N . VAL C 1 360 ? -84.946 7.845 0.462 1.00 20.71 360 VAL C N 1
ATOM 9959 C CA A VAL C 1 360 ? -85.839 9.003 0.540 0.50 45.24 360 VAL C CA 1
ATOM 9960 C CA B VAL C 1 360 ? -85.837 9.004 0.549 0.50 43.80 360 VAL C CA 1
ATOM 9961 C C . VAL C 1 360 ? -87.232 8.572 0.970 1.00 21.45 360 VAL C C 1
ATOM 9962 O O . VAL C 1 360 ? -87.854 9.196 1.832 1.00 17.69 360 VAL C O 1
ATOM 9969 N N . HIS C 1 361 ? -87.745 7.512 0.355 1.00 20.36 361 HIS C N 1
ATOM 9970 C CA . HIS C 1 361 ? -88.982 6.882 0.805 1.00 18.88 361 HIS C CA 1
ATOM 9971 C C . HIS C 1 361 ? -88.531 5.779 1.734 1.00 18.59 361 HIS C C 1
ATOM 9972 O O . HIS C 1 361 ? -88.300 4.648 1.320 1.00 17.36 361 HIS C O 1
ATOM 9979 N N . ASP C 1 362 ? -88.365 6.124 2.998 1.00 17.04 362 ASP C N 1
ATOM 9980 C CA . ASP C 1 362 ? -87.583 5.256 3.849 1.00 18.62 362 ASP C CA 1
ATOM 9981 C C . ASP C 1 362 ? -88.388 4.026 4.259 1.00 15.34 362 ASP C C 1
ATOM 9982 O O . ASP C 1 362 ? -89.589 3.933 4.030 1.00 17.53 362 ASP C O 1
ATOM 9987 N N . VAL C 1 363 ? -87.689 3.068 4.862 1.00 18.23 363 VAL C N 1
ATOM 9988 C CA . VAL C 1 363 ? -88.257 1.800 5.307 1.00 19.87 363 VAL C CA 1
ATOM 9989 C C . VAL C 1 363 ? -89.052 2.016 6.585 1.00 21.31 363 VAL C C 1
ATOM 9990 O O . VAL C 1 363 ? -88.956 3.070 7.219 1.00 22.92 363 VAL C O 1
ATOM 9994 N N . GLY C 1 364 ? -89.812 1.013 6.997 1.00 23.82 364 GLY C N 1
ATOM 9995 C CA . GLY C 1 364 ? -90.592 1.151 8.206 1.00 23.69 364 GLY C CA 1
ATOM 9996 C C . GLY C 1 364 ? -92.068 0.934 7.971 1.00 23.16 364 GLY C C 1
ATOM 9997 O O . GLY C 1 364 ? -92.616 1.343 6.946 1.00 18.40 364 GLY C O 1
ATOM 9998 N N . GLU C 1 365 ? -92.723 0.284 8.921 1.00 23.31 365 GLU C N 1
ATOM 9999 C CA . GLU C 1 365 ? -94.107 -0.125 8.740 1.00 26.04 365 GLU C CA 1
ATOM 10000 C C . GLU C 1 365 ? -95.027 1.044 9.053 1.00 27.78 365 GLU C C 1
ATOM 10001 O O . GLU C 1 365 ? -95.010 1.579 10.165 1.00 24.79 365 GLU C O 1
ATOM 10007 N N . TYR C 1 366 ? -95.829 1.433 8.071 1.00 25.38 366 TYR C N 1
ATOM 10008 C CA . TYR C 1 366 ? -96.792 2.499 8.290 1.00 25.95 366 TYR C CA 1
ATOM 10009 C C . TYR C 1 366 ? -97.980 2.034 9.111 1.00 31.79 366 TYR C C 1
ATOM 10010 O O . TYR C 1 366 ? -98.610 2.852 9.790 1.00 31.14 366 TYR C O 1
ATOM 10019 N N . ARG C 1 367 ? -98.320 0.747 9.048 1.00 32.12 367 ARG C N 1
ATOM 10020 C CA . ARG C 1 367 ? -99.431 0.208 9.818 1.00 40.11 367 ARG C CA 1
ATOM 10021 C C . ARG C 1 367 ? -98.929 -0.875 10.766 1.00 42.80 367 ARG C C 1
ATOM 10022 O O . ARG C 1 367 ? -98.120 -1.725 10.386 1.00 43.60 367 ARG C O 1
ATOM 10030 N N . VAL C 1 368 ? -99.396 -0.830 12.003 1.00 47.02 368 VAL C N 1
ATOM 10031 C CA . VAL C 1 368 ? -99.081 -1.825 13.015 1.00 52.77 368 VAL C CA 1
ATOM 10032 C C . VAL C 1 368 ? -100.396 -2.337 13.576 1.00 59.35 368 VAL C C 1
ATOM 10033 O O . VAL C 1 368 ? -101.256 -1.537 13.967 1.00 58.83 368 VAL C O 1
ATOM 10037 N N . GLY C 1 369 ? -100.550 -3.659 13.609 1.00 57.34 369 GLY C N 1
ATOM 10038 C CA . GLY C 1 369 ? -101.768 -4.252 14.126 1.00 53.32 369 GLY C CA 1
ATOM 10039 C C . GLY C 1 369 ? -103.016 -3.751 13.441 1.00 52.60 369 GLY C C 1
ATOM 10040 O O . GLY C 1 369 ? -104.020 -3.490 14.109 1.00 56.10 369 GLY C O 1
ATOM 10041 N N . GLY C 1 370 ? -102.939 -3.634 12.128 1.00 55.09 370 GLY C N 1
ATOM 10042 C CA . GLY C 1 370 ? -104.053 -3.222 11.302 1.00 58.89 370 GLY C CA 1
ATOM 10043 C C . GLY C 1 370 ? -104.459 -1.768 11.443 1.00 58.52 370 GLY C C 1
ATOM 10044 O O . GLY C 1 370 ? -105.494 -1.377 10.970 1.00 62.45 370 GLY C O 1
ATOM 10045 N N . GLU C 1 371 ? -103.635 -0.969 12.083 1.00 54.49 371 GLU C N 1
ATOM 10046 C CA . GLU C 1 371 ? -103.956 0.431 12.259 1.00 54.52 371 GLU C CA 1
ATOM 10047 C C . GLU C 1 371 ? -102.716 1.327 12.033 1.00 45.32 371 GLU C C 1
ATOM 10048 O O . GLU C 1 371 ? -101.611 0.856 12.127 1.00 39.23 371 GLU C O 1
ATOM 10054 N N . TRP C 1 372 ? -102.922 2.608 11.759 1.00 41.67 372 TRP C N 1
ATOM 10055 C CA . TRP C 1 372 ? -101.802 3.517 11.508 1.00 36.14 372 TRP C CA 1
ATOM 10056 C C . TRP C 1 372 ? -100.860 3.537 12.678 1.00 32.20 372 TRP C C 1
ATOM 10057 O O . TRP C 1 372 ? -101.301 3.613 13.783 1.00 32.97 372 TRP C O 1
ATOM 10068 N N . ARG C 1 373 ? -99.560 3.474 12.426 1.00 28.79 373 ARG C N 1
ATOM 10069 C CA . ARG C 1 373 ? -98.580 3.420 13.496 1.00 30.82 373 ARG C CA 1
ATOM 10070 C C . ARG C 1 373 ? -98.625 4.683 14.339 1.00 28.90 373 ARG C C 1
ATOM 10071 O O . ARG C 1 373 ? -98.869 5.779 13.837 1.00 26.51 373 ARG C O 1
ATOM 10079 N N . VAL C 1 374 ? -98.401 4.509 15.629 1.00 28.26 374 VAL C N 1
ATOM 10080 C CA . VAL C 1 374 ? -98.304 5.619 16.561 1.00 29.75 374 VAL C CA 1
ATOM 10081 C C . VAL C 1 374 ? -96.902 6.196 16.477 1.00 26.04 374 VAL C C 1
ATOM 10082 O O . VAL C 1 374 ? -95.916 5.457 16.509 1.00 24.26 374 VAL C O 1
ATOM 10086 N N . LEU C 1 375 ? -96.812 7.518 16.366 1.00 26.35 375 LEU C N 1
ATOM 10087 C CA . LEU C 1 375 ? -95.522 8.179 16.255 1.00 25.56 375 LEU C CA 1
ATOM 10088 C C . LEU C 1 375 ? -94.793 8.198 17.590 1.00 27.03 375 LEU C C 1
ATOM 10089 O O . LEU C 1 375 ? -95.392 8.365 18.653 1.00 25.78 375 LEU C O 1
ATOM 10094 N N . GLU C 1 376 ? -93.481 8.038 17.521 1.00 20.66 376 GLU C N 1
ATOM 10095 C CA . GLU C 1 376 ? -92.608 8.062 18.680 1.00 24.98 376 GLU C CA 1
ATOM 10096 C C . GLU C 1 376 ? -91.409 8.934 18.361 1.00 27.23 376 GLU C C 1
ATOM 10097 O O . GLU C 1 376 ? -91.054 9.101 17.190 1.00 28.89 376 GLU C O 1
ATOM 10103 N N . PRO C 1 377 ? -90.763 9.498 19.378 1.00 30.14 377 PRO C N 1
ATOM 10104 C CA . PRO C 1 377 ? -89.586 10.332 19.129 1.00 31.90 377 PRO C CA 1
ATOM 10105 C C . PRO C 1 377 ? -88.538 9.585 18.328 1.00 30.09 377 PRO C C 1
ATOM 10106 O O . PRO C 1 377 ? -88.327 8.391 18.515 1.00 32.38 377 PRO C O 1
ATOM 10110 N N . GLY C 1 378 ? -87.890 10.298 17.419 1.00 26.92 378 GLY C N 1
ATOM 10111 C CA . GLY C 1 378 ? -86.859 9.733 16.590 1.00 21.86 378 GLY C CA 1
ATOM 10112 C C . GLY C 1 378 ? -87.309 9.356 15.197 1.00 24.46 378 GLY C C 1
ATOM 10113 O O . GLY C 1 378 ? -86.465 9.220 14.310 1.00 25.33 378 GLY C O 1
ATOM 10114 N N . MET C 1 379 ? -88.605 9.159 14.986 1.00 23.20 379 MET C N 1
ATOM 10115 C CA . MET C 1 379 ? -89.111 8.932 13.642 1.00 20.18 379 MET C CA 1
ATOM 10116 C C . MET C 1 379 ? -88.951 10.196 12.804 1.00 22.73 379 MET C C 1
ATOM 10117 O O . MET C 1 379 ? -89.068 11.315 13.308 1.00 22.88 379 MET C O 1
ATOM 10122 N N . ALA C 1 380 ? -88.665 10.015 11.523 1.00 19.53 380 ALA C N 1
ATOM 10123 C CA . ALA C 1 380 ? -88.459 11.132 10.613 1.00 18.97 380 ALA C CA 1
ATOM 10124 C C . ALA C 1 380 ? -89.351 10.954 9.394 1.00 18.35 380 ALA C C 1
ATOM 10125 O O . ALA C 1 380 ? -89.557 9.827 8.930 1.00 18.87 380 ALA C O 1
ATOM 10127 N N . MET C 1 381 ? -89.873 12.060 8.874 1.00 19.27 381 MET C N 1
ATOM 10128 C CA . MET C 1 381 ? -90.784 11.986 7.742 1.00 18.56 381 MET C CA 1
ATOM 10129 C C . MET C 1 381 ? -90.845 13.345 7.045 1.00 15.36 381 MET C C 1
ATOM 10130 O O . MET C 1 381 ? -90.265 14.332 7.503 1.00 22.44 381 MET C O 1
ATOM 10135 N N . THR C 1 382 ? -91.586 13.391 5.938 1.00 16.60 382 THR C N 1
ATOM 10136 C CA . THR C 1 382 ? -91.790 14.614 5.177 1.00 17.16 382 THR C CA 1
ATOM 10137 C C . THR C 1 382 ? -93.223 15.112 5.325 1.00 15.34 382 THR C C 1
ATOM 10138 O O . THR C 1 382 ? -94.132 14.372 5.702 1.00 16.48 382 THR C O 1
ATOM 10142 N N . VAL C 1 383 ? -93.415 16.386 5.007 1.00 18.69 383 VAL C N 1
ATOM 10143 C CA . VAL C 1 383 ? -94.727 17.020 4.937 1.00 18.27 383 VAL C CA 1
ATOM 10144 C C . VAL C 1 383 ? -94.764 17.711 3.597 1.00 15.79 383 VAL C C 1
ATOM 10145 O O . VAL C 1 383 ? -94.083 18.656 3.422 1.00 19.63 383 VAL C O 1
ATOM 10149 N N . GLU C 1 384 ? -95.552 17.213 2.668 1.00 18.01 384 GLU C N 1
ATOM 10150 C CA . GLU C 1 384 ? -95.562 17.740 1.334 1.00 17.35 384 GLU C CA 1
ATOM 10151 C C . GLU C 1 384 ? -96.897 17.805 0.598 1.00 15.30 384 GLU C C 1
ATOM 10152 O O . GLU C 1 384 ? -97.089 17.237 -0.423 1.00 17.07 384 GLU C O 1
ATOM 10158 N N . PRO C 1 385 ? -97.830 18.625 1.205 1.00 16.87 385 PRO C N 1
ATOM 10159 C CA . PRO C 1 385 ? -99.096 18.758 0.493 1.00 14.13 385 PRO C CA 1
ATOM 10160 C C . PRO C 1 385 ? -98.918 19.572 -0.792 1.00 14.55 385 PRO C C 1
ATOM 10161 O O . PRO C 1 385 ? -97.961 20.227 -0.949 1.00 14.92 385 PRO C O 1
ATOM 10165 N N . GLY C 1 386 ? -99.862 19.478 -1.698 1.00 14.86 386 GLY C N 1
ATOM 10166 C CA . GLY C 1 386 ? -99.792 20.214 -2.948 1.00 15.97 386 GLY C CA 1
ATOM 10167 C C . GLY C 1 386 ? -101.147 20.320 -3.616 1.00 15.09 386 GLY C C 1
ATOM 10168 O O . GLY C 1 386 ? -102.103 19.648 -3.236 1.00 16.32 386 GLY C O 1
ATOM 10169 N N . ILE C 1 387 ? -101.211 21.178 -4.627 1.00 14.45 387 ILE C N 1
ATOM 10170 C CA . ILE C 1 387 ? -102.398 21.373 -5.451 1.00 12.14 387 ILE C CA 1
ATOM 10171 C C . ILE C 1 387 ? -101.952 21.530 -6.897 1.00 12.99 387 ILE C C 1
ATOM 10172 O O . ILE C 1 387 ? -101.045 22.315 -7.192 1.00 18.04 387 ILE C O 1
ATOM 10177 N N . TYR C 1 388 ? -102.600 20.813 -7.801 1.00 16.33 388 TYR C N 1
ATOM 10178 C CA . TYR C 1 388 ? -102.185 20.777 -9.197 1.00 17.73 388 TYR C CA 1
ATOM 10179 C C . TYR C 1 388 ? -103.437 20.854 -10.056 1.00 20.29 388 TYR C C 1
ATOM 10180 O O . TYR C 1 388 ? -104.259 19.938 -10.038 1.00 18.60 388 TYR C O 1
ATOM 10189 N N . ILE C 1 389 ? -103.570 21.929 -10.811 1.00 18.71 389 ILE C N 1
ATOM 10190 C CA . ILE C 1 389 ? -104.737 22.153 -11.647 1.00 20.72 389 ILE C CA 1
ATOM 10191 C C . ILE C 1 389 ? -104.306 21.944 -13.089 1.00 25.88 389 ILE C C 1
ATOM 10192 O O . ILE C 1 389 ? -103.505 22.714 -13.626 1.00 26.62 389 ILE C O 1
ATOM 10197 N N . ALA C 1 390 ? -104.813 20.891 -13.715 1.00 25.48 390 ALA C N 1
ATOM 10198 C CA . ALA C 1 390 ? -104.339 20.552 -15.042 1.00 25.12 390 ALA C CA 1
ATOM 10199 C C . ALA C 1 390 ? -104.719 21.654 -16.025 1.00 27.22 390 ALA C C 1
ATOM 10200 O O . ALA C 1 390 ? -105.769 22.277 -15.888 1.00 26.67 390 ALA C O 1
ATOM 10202 N N . PRO C 1 391 ? -103.873 21.928 -17.017 1.00 26.50 391 PRO C N 1
ATOM 10203 C CA . PRO C 1 391 ? -104.208 22.972 -17.995 1.00 30.14 391 PRO C CA 1
ATOM 10204 C C . PRO C 1 391 ? -105.508 22.723 -18.717 1.00 31.38 391 PRO C C 1
ATOM 10205 O O . PRO C 1 391 ? -106.104 23.669 -19.235 1.00 33.51 391 PRO C O 1
ATOM 10209 N N . ASP C 1 392 ? -105.964 21.481 -18.757 1.00 28.17 392 ASP C N 1
ATOM 10210 C CA . ASP C 1 392 ? -107.143 21.074 -19.497 1.00 35.57 392 ASP C CA 1
ATOM 10211 C C . ASP C 1 392 ? -108.356 20.896 -18.605 1.00 34.12 392 ASP C C 1
ATOM 10212 O O . ASP C 1 392 ? -109.363 20.355 -19.055 1.00 36.49 392 ASP C O 1
ATOM 10217 N N . ASN C 1 393 ? -108.279 21.312 -17.347 1.00 29.17 393 ASN C N 1
ATOM 10218 C CA . ASN C 1 393 ? -109.371 21.073 -16.414 1.00 31.28 393 ASN C CA 1
ATOM 10219 C C . ASN C 1 393 ? -110.421 22.149 -16.617 1.00 33.42 393 ASN C C 1
ATOM 10220 O O . ASN C 1 393 ? -110.323 23.238 -16.056 1.00 30.41 393 ASN C O 1
ATOM 10225 N N . THR C 1 394 ? -111.444 21.828 -17.392 1.00 32.62 394 THR C N 1
ATOM 10226 C CA . THR C 1 394 ? -112.512 22.763 -17.711 1.00 35.83 394 THR C CA 1
ATOM 10227 C C . THR C 1 394 ? -113.539 22.908 -16.607 1.00 30.44 394 THR C C 1
ATOM 10228 O O . THR C 1 394 ? -114.486 23.677 -16.773 1.00 35.76 394 THR C O 1
ATOM 10232 N N . THR C 1 395 ? -113.403 22.190 -15.505 1.00 31.27 395 THR C N 1
ATOM 10233 C CA . THR C 1 395 ? -114.364 22.335 -14.426 1.00 32.65 395 THR C CA 1
ATOM 10234 C C . THR C 1 395 ? -114.066 23.529 -13.533 1.00 34.59 395 THR C C 1
ATOM 10235 O O . THR C 1 395 ? -114.826 23.789 -12.596 1.00 32.83 395 THR C O 1
ATOM 10239 N N . VAL C 1 396 ? -112.982 24.259 -13.786 1.00 30.96 396 VAL C N 1
ATOM 10240 C CA . VAL C 1 396 ? -112.684 25.469 -13.041 1.00 28.85 396 VAL C CA 1
ATOM 10241 C C . VAL C 1 396 ? -112.425 26.592 -14.027 1.00 27.70 396 VAL C C 1
ATOM 10242 O O . VAL C 1 396 ? -112.206 26.367 -15.217 1.00 29.07 396 VAL C O 1
ATOM 10246 N N . ALA C 1 397 ? -112.458 27.816 -13.511 1.00 25.09 397 ALA C N 1
ATOM 10247 C CA . ALA C 1 397 ? -112.237 28.985 -14.347 1.00 30.56 397 ALA C CA 1
ATOM 10248 C C . ALA C 1 397 ? -110.845 28.943 -14.965 1.00 30.26 397 ALA C C 1
ATOM 10249 O O . ALA C 1 397 ? -109.899 28.425 -14.375 1.00 29.98 397 ALA C O 1
ATOM 10251 N N . LYS C 1 398 ? -110.731 29.516 -16.165 1.00 34.99 398 LYS C N 1
ATOM 10252 C CA . LYS C 1 398 ? -109.492 29.413 -16.928 1.00 31.81 398 LYS C CA 1
ATOM 10253 C C . LYS C 1 398 ? -108.306 29.996 -16.179 1.00 28.51 398 LYS C C 1
ATOM 10254 O O . LYS C 1 398 ? -107.172 29.563 -16.392 1.00 27.79 398 LYS C O 1
ATOM 10260 N N . LYS C 1 399 ? -108.541 30.955 -15.287 1.00 25.89 399 LYS C N 1
ATOM 10261 C CA . LYS C 1 399 ? -107.429 31.612 -14.619 1.00 25.93 399 LYS C CA 1
ATOM 10262 C C . LYS C 1 399 ? -106.674 30.679 -13.687 1.00 23.81 399 LYS C C 1
ATOM 10263 O O . LYS C 1 399 ? -105.564 31.012 -13.276 1.00 22.83 399 LYS C O 1
ATOM 10269 N N . TRP C 1 400 ? -107.251 29.537 -13.329 1.00 21.56 400 TRP C N 1
ATOM 10270 C CA . TRP C 1 400 ? -106.578 28.612 -12.433 1.00 25.78 400 TRP C CA 1
ATOM 10271 C C . TRP C 1 400 ? -105.811 27.519 -13.163 1.00 22.42 400 TRP C C 1
ATOM 10272 O O . TRP C 1 400 ? -104.951 26.880 -12.554 1.00 22.23 400 TRP C O 1
ATOM 10283 N N . ARG C 1 401 ? -106.102 27.287 -14.436 1.00 23.52 401 ARG C N 1
ATOM 10284 C CA . ARG C 1 401 ? -105.601 26.100 -15.117 1.00 28.09 401 ARG C CA 1
ATOM 10285 C C . ARG C 1 401 ? -104.099 26.182 -15.355 1.00 22.51 401 ARG C C 1
ATOM 10286 O O . ARG C 1 401 ? -103.580 27.199 -15.810 1.00 24.19 401 ARG C O 1
ATOM 10294 N N . GLY C 1 402 ? -103.402 25.097 -15.061 1.00 21.70 402 GLY C N 1
ATOM 10295 C CA . GLY C 1 402 ? -101.972 25.059 -15.283 1.00 21.58 402 GLY C CA 1
ATOM 10296 C C . GLY C 1 402 ? -101.129 25.453 -14.098 1.00 21.44 402 GLY C C 1
ATOM 10297 O O . GLY C 1 402 ? -99.909 25.579 -14.239 1.00 25.19 402 GLY C O 1
ATOM 10298 N N . ILE C 1 403 ? -101.734 25.650 -12.937 1.00 19.66 403 ILE C N 1
ATOM 10299 C CA . ILE C 1 403 ? -101.021 26.014 -11.722 1.00 17.49 403 ILE C CA 1
ATOM 10300 C C . ILE C 1 403 ? -100.741 24.751 -10.922 1.00 17.69 403 ILE C C 1
ATOM 10301 O O . ILE C 1 403 ? -101.669 24.017 -10.567 1.00 20.06 403 ILE C O 1
ATOM 10306 N N . GLY C 1 404 ? -99.463 24.501 -10.635 1.00 17.40 404 GLY C N 1
ATOM 10307 C CA . GLY C 1 404 ? -99.093 23.446 -9.725 1.00 13.81 404 GLY C CA 1
ATOM 10308 C C . GLY C 1 404 ? -98.196 23.928 -8.611 1.00 12.68 404 GLY C C 1
ATOM 10309 O O . GLY C 1 404 ? -97.242 24.663 -8.857 1.00 18.94 404 GLY C O 1
ATOM 10310 N N . VAL C 1 405 ? -98.476 23.502 -7.386 1.00 14.65 405 VAL C N 1
ATOM 10311 C CA . VAL C 1 405 ? -97.769 23.966 -6.200 1.00 15.10 405 VAL C CA 1
ATOM 10312 C C . VAL C 1 405 ? -97.588 22.807 -5.243 1.00 13.58 405 VAL C C 1
ATOM 10313 O O . VAL C 1 405 ? -98.565 22.143 -4.902 1.00 17.01 405 VAL C O 1
ATOM 10317 N N . ARG C 1 406 ? -96.371 22.620 -4.749 1.00 12.80 406 ARG C N 1
ATOM 10318 C CA . ARG C 1 406 ? -96.108 21.743 -3.619 1.00 16.17 406 ARG C CA 1
ATOM 10319 C C . ARG C 1 406 ? -95.097 22.407 -2.696 1.00 13.77 406 ARG C C 1
ATOM 10320 O O . ARG C 1 406 ? -94.165 23.055 -3.166 1.00 14.90 406 ARG C O 1
ATOM 10328 N N . ILE C 1 407 ? -95.273 22.245 -1.388 1.00 13.16 407 ILE C N 1
ATOM 10329 C CA . ILE C 1 407 ? -94.380 22.836 -0.392 1.00 14.36 407 ILE C CA 1
ATOM 10330 C C . ILE C 1 407 ? -93.989 21.750 0.598 1.00 15.79 407 ILE C C 1
ATOM 10331 O O . ILE C 1 407 ? -94.814 21.334 1.417 1.00 15.56 407 ILE C O 1
ATOM 10336 N N . GLU C 1 408 ? -92.726 21.328 0.565 1.00 17.25 408 GLU C N 1
ATOM 10337 C CA . GLU C 1 408 ? -92.283 20.133 1.270 1.00 14.85 408 GLU C CA 1
ATOM 10338 C C . GLU C 1 408 ? -91.176 20.445 2.264 1.00 15.58 408 GLU C C 1
ATOM 10339 O O . GLU C 1 408 ? -90.179 21.074 1.901 1.00 16.63 408 GLU C O 1
ATOM 10345 N N . ASP C 1 409 ? -91.348 19.981 3.507 1.00 17.32 409 ASP C N 1
ATOM 10346 C CA . ASP C 1 409 ? -90.340 20.085 4.554 1.00 18.31 409 ASP C CA 1
ATOM 10347 C C . ASP C 1 409 ? -90.008 18.704 5.123 1.00 18.05 409 ASP C C 1
ATOM 10348 O O . ASP C 1 409 ? -90.768 17.754 4.965 1.00 18.16 409 ASP C O 1
ATOM 10353 N N . ASP C 1 410 ? -88.867 18.621 5.809 1.00 15.09 410 ASP C N 1
ATOM 10354 C CA . ASP C 1 410 ? -88.430 17.422 6.513 1.00 18.35 410 ASP C CA 1
ATOM 10355 C C . ASP C 1 410 ? -88.529 17.645 8.012 1.00 20.36 410 ASP C C 1
ATOM 10356 O O . ASP C 1 410 ? -88.198 18.722 8.508 1.00 21.39 410 ASP C O 1
ATOM 10361 N N . VAL C 1 411 ? -88.967 16.612 8.718 1.00 19.99 411 VAL C N 1
ATOM 10362 C CA . VAL C 1 411 ? -89.405 16.712 10.102 1.00 21.30 411 VAL C CA 1
ATOM 10363 C C . VAL C 1 411 ? -88.893 15.505 10.879 1.00 25.61 411 VAL C C 1
ATOM 10364 O O . VAL C 1 411 ? -88.895 14.385 10.363 1.00 25.53 411 VAL C O 1
ATOM 10368 N N . VAL C 1 412 ? -88.473 15.723 12.125 1.00 25.29 412 VAL C N 1
ATOM 10369 C CA . VAL C 1 412 ? -88.166 14.641 13.058 1.00 25.96 412 VAL C CA 1
ATOM 10370 C C . VAL C 1 412 ? -89.044 14.791 14.292 1.00 25.99 412 VAL C C 1
ATOM 10371 O O . VAL C 1 412 ? -89.196 15.898 14.819 1.00 28.26 412 VAL C O 1
ATOM 10375 N N . VAL C 1 413 ? -89.607 13.678 14.760 1.00 29.23 413 VAL C N 1
ATOM 10376 C CA . VAL C 1 413 ? -90.454 13.706 15.943 1.00 28.58 413 VAL C CA 1
ATOM 10377 C C . VAL C 1 413 ? -89.604 13.892 17.190 1.00 31.28 413 VAL C C 1
ATOM 10378 O O . VAL C 1 413 ? -88.538 13.282 17.336 1.00 29.30 413 VAL C O 1
ATOM 10382 N N . THR C 1 414 ? -90.085 14.725 18.103 1.00 36.48 414 THR C N 1
ATOM 10383 C CA . THR C 1 414 ? -89.402 15.037 19.349 1.00 39.77 414 THR C CA 1
ATOM 10384 C C . THR C 1 414 ? -90.253 14.614 20.538 1.00 41.12 414 THR C C 1
ATOM 10385 O O . THR C 1 414 ? -91.383 14.157 20.396 1.00 39.15 414 THR C O 1
ATOM 10389 N N . ARG C 1 415 ? -89.663 14.778 21.716 1.00 39.82 415 ARG C N 1
ATOM 10390 C CA . ARG C 1 415 ? -90.354 14.481 22.958 1.00 43.11 415 ARG C CA 1
ATOM 10391 C C . ARG C 1 415 ? -91.765 15.044 22.973 1.00 46.99 415 ARG C C 1
ATOM 10392 O O . ARG C 1 415 ? -92.712 14.361 23.381 1.00 49.81 415 ARG C O 1
ATOM 10400 N N . ASN C 1 416 ? -91.903 16.320 22.649 1.00 48.79 416 ASN C N 1
ATOM 10401 C CA . ASN C 1 416 ? -93.160 17.022 22.724 1.00 48.64 416 ASN C CA 1
ATOM 10402 C C . ASN C 1 416 ? -93.813 17.451 21.450 1.00 49.49 416 ASN C C 1
ATOM 10403 O O . ASN C 1 416 ? -94.841 18.110 21.513 1.00 52.40 416 ASN C O 1
ATOM 10408 N N . GLY C 1 417 ? -93.219 17.136 20.303 1.00 42.14 417 GLY C N 1
ATOM 10409 C CA . GLY C 1 417 ? -93.773 17.538 19.033 1.00 35.56 417 GLY C CA 1
ATOM 10410 C C . GLY C 1 417 ? -92.863 17.117 17.910 1.00 34.97 417 GLY C C 1
ATOM 10411 O O . GLY C 1 417 ? -92.552 15.934 17.763 1.00 34.33 417 GLY C O 1
ATOM 10412 N N . CYS C 1 418 ? -92.400 18.083 17.131 1.00 33.68 418 CYS C N 1
ATOM 10413 C CA . CYS C 1 418 ? -91.524 17.762 16.027 1.00 30.29 418 CYS C CA 1
ATOM 10414 C C . CYS C 1 418 ? -90.543 18.898 15.807 1.00 31.61 418 CYS C C 1
ATOM 10415 O O . CYS C 1 418 ? -90.755 20.026 16.255 1.00 32.29 418 CYS C O 1
ATOM 10418 N N . GLU C 1 419 ? -89.456 18.566 15.116 1.00 26.81 419 GLU C N 1
ATOM 10419 C CA . GLU C 1 419 ? -88.410 19.498 14.728 1.00 24.85 419 GLU C CA 1
ATOM 10420 C C . GLU C 1 419 ? -88.386 19.567 13.212 1.00 28.13 419 GLU C C 1
ATOM 10421 O O . GLU C 1 419 ? -88.224 18.538 12.552 1.00 28.77 419 GLU C O 1
ATOM 10427 N N . VAL C 1 420 ? -88.557 20.761 12.661 1.00 25.56 420 VAL C N 1
ATOM 10428 C CA . VAL C 1 420 ? -88.489 20.961 11.220 1.00 21.96 420 VAL C CA 1
ATOM 10429 C C . VAL C 1 420 ? -87.034 21.219 10.845 1.00 21.23 420 VAL C C 1
ATOM 10430 O O . VAL C 1 420 ? -86.401 22.133 11.373 1.00 21.98 420 VAL C O 1
ATOM 10434 N N . LEU C 1 421 ? -86.499 20.411 9.938 1.00 19.89 421 LEU C N 1
ATOM 10435 C CA . LEU C 1 421 ? -85.097 20.515 9.564 1.00 18.30 421 LEU C CA 1
ATOM 10436 C C . LEU C 1 421 ? -84.843 21.489 8.434 1.00 19.38 421 LEU C C 1
ATOM 10437 O O . LEU C 1 421 ? -83.686 21.809 8.164 1.00 21.26 421 LEU C O 1
ATOM 10442 N N . THR C 1 422 ? -85.877 21.932 7.748 1.00 18.42 422 THR C N 1
ATOM 10443 C CA . THR C 1 422 ? -85.709 22.591 6.468 1.00 16.94 422 THR C CA 1
ATOM 10444 C C . THR C 1 422 ? -86.224 24.022 6.495 1.00 17.28 422 THR C C 1
ATOM 10445 O O . THR C 1 422 ? -86.639 24.553 5.472 1.00 19.45 422 THR C O 1
ATOM 10449 N N . ASN C 1 423 ? -86.194 24.661 7.661 1.00 20.99 423 ASN C N 1
ATOM 10450 C CA . ASN C 1 423 ? -86.586 26.059 7.732 1.00 19.79 423 ASN C CA 1
ATOM 10451 C C . ASN C 1 423 ? -85.575 26.992 7.086 1.00 18.97 423 ASN C C 1
ATOM 10452 O O . ASN C 1 423 ? -85.870 28.178 6.945 1.00 19.86 423 ASN C O 1
ATOM 10457 N N . GLY C 1 424 ? -84.412 26.490 6.682 1.00 20.49 424 GLY C N 1
ATOM 10458 C CA . GLY C 1 424 ? -83.374 27.330 6.127 1.00 18.81 424 GLY C CA 1
ATOM 10459 C C . GLY C 1 424 ? -83.665 27.876 4.750 1.00 16.31 424 GLY C C 1
ATOM 10460 O O . GLY C 1 424 ? -82.939 28.757 4.288 1.00 20.56 424 GLY C O 1
ATOM 10461 N N . VAL C 1 425 ? -84.673 27.370 4.067 1.00 17.53 425 VAL C N 1
ATOM 10462 C CA . VAL C 1 425 ? -85.121 27.976 2.826 1.00 16.39 425 VAL C CA 1
ATOM 10463 C C . VAL C 1 425 ? -86.553 28.437 3.068 1.00 16.42 425 VAL C C 1
ATOM 10464 O O . VAL C 1 425 ? -87.373 27.664 3.565 1.00 17.62 425 VAL C O 1
ATOM 10468 N N . PRO C 1 426 ? -86.885 29.697 2.802 1.00 17.07 426 PRO C N 1
ATOM 10469 C CA . PRO C 1 426 ? -88.174 30.233 3.245 1.00 18.44 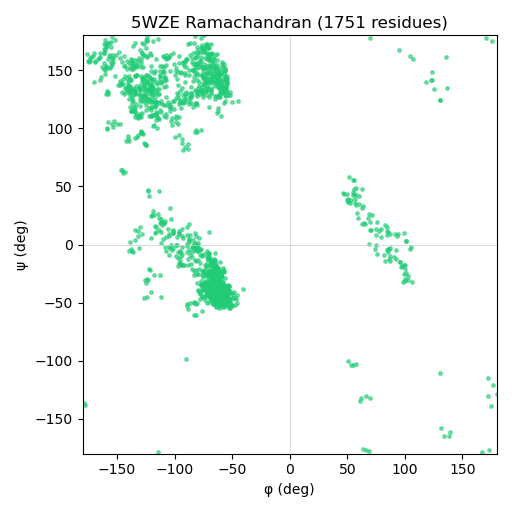426 PRO C CA 1
ATOM 10470 C C . PRO C 1 426 ? -89.310 29.720 2.388 1.00 16.82 426 PRO C C 1
ATOM 10471 O O . PRO C 1 426 ? -89.118 29.192 1.295 1.00 17.48 426 PRO C O 1
ATOM 10475 N N . LYS C 1 427 ? -90.519 29.916 2.906 1.00 16.62 427 LYS C N 1
ATOM 10476 C CA . LYS C 1 427 ? -91.718 29.525 2.183 1.00 17.55 427 LYS C CA 1
ATOM 10477 C C . LYS C 1 427 ? -92.868 30.522 2.188 1.00 15.34 427 LYS C C 1
ATOM 10478 O O . LYS C 1 427 ? -93.834 30.266 1.467 1.00 17.35 427 LYS C O 1
ATOM 10484 N N . THR C 1 428 ? -92.825 31.633 2.935 1.00 16.50 428 THR C N 1
ATOM 10485 C CA . THR C 1 428 ? -93.891 32.622 2.807 1.00 17.59 428 THR C CA 1
ATOM 10486 C C . THR C 1 428 ? -93.740 33.393 1.504 1.00 15.52 428 THR C C 1
ATOM 10487 O O . THR C 1 428 ? -92.646 33.529 0.962 1.00 17.23 428 THR C O 1
ATOM 10491 N N . VAL C 1 429 ? -94.866 33.874 0.985 1.00 16.49 429 VAL C N 1
ATOM 10492 C CA . VAL C 1 429 ? -94.832 34.673 -0.234 1.00 14.92 429 VAL C CA 1
ATOM 10493 C C . VAL C 1 429 ? -93.873 35.847 -0.074 1.00 18.47 429 VAL C C 1
ATOM 10494 O O . VAL C 1 429 ? -93.063 36.135 -0.959 1.00 15.05 429 VAL C O 1
ATOM 10498 N N . ALA C 1 430 ? -93.929 36.517 1.073 1.00 19.62 430 ALA C N 1
ATOM 10499 C CA . ALA C 1 430 ? -93.141 37.727 1.263 1.00 19.46 430 ALA C CA 1
ATOM 10500 C C . ALA C 1 430 ? -91.656 37.416 1.272 1.00 15.92 430 ALA C C 1
ATOM 10501 O O . ALA C 1 430 ? -90.875 38.063 0.580 1.00 17.98 430 ALA C O 1
ATOM 10503 N N . GLU C 1 431 ? -91.248 36.420 2.046 1.00 14.93 431 GLU C N 1
ATOM 10504 C CA . GLU C 1 431 ? -89.834 36.087 2.099 1.00 15.68 431 GLU C CA 1
ATOM 10505 C C . GLU C 1 431 ? -89.309 35.634 0.742 1.00 17.48 431 GLU C C 1
ATOM 10506 O O . GLU C 1 431 ? -88.180 35.966 0.371 1.00 18.32 431 GLU C O 1
ATOM 10512 N N . ILE C 1 432 ? -90.110 34.881 -0.015 1.00 18.69 432 ILE C N 1
ATOM 10513 C CA . ILE C 1 432 ? -89.644 34.377 -1.306 1.00 15.31 432 ILE C CA 1
ATOM 10514 C C . ILE C 1 432 ? -89.432 35.527 -2.276 1.00 15.72 432 ILE C C 1
ATOM 10515 O O . ILE C 1 432 ? -88.383 35.636 -2.914 1.00 16.48 432 ILE C O 1
ATOM 10520 N N . GLU C 1 433 ? -90.435 36.389 -2.424 1.00 17.91 433 GLU C N 1
ATOM 10521 C CA . GLU C 1 433 ? -90.283 37.543 -3.307 1.00 17.89 433 GLU C CA 1
ATOM 10522 C C . GLU C 1 433 ? -89.146 38.451 -2.851 1.00 17.86 433 GLU C C 1
ATOM 10523 O O . GLU C 1 433 ? -88.441 39.028 -3.679 1.00 19.73 433 GLU C O 1
ATOM 10529 N N . ALA C 1 434 ? -88.942 38.584 -1.545 1.00 18.36 434 ALA C N 1
ATOM 10530 C CA . ALA C 1 434 ? -87.846 39.429 -1.090 1.00 19.99 434 ALA C CA 1
ATOM 10531 C C . ALA C 1 434 ? -86.505 38.801 -1.430 1.00 18.88 434 ALA C C 1
ATOM 10532 O O . ALA C 1 434 ? -85.581 39.489 -1.874 1.00 19.61 434 ALA C O 1
ATOM 10534 N N . LEU C 1 435 ? -86.389 37.489 -1.237 1.00 20.74 435 LEU C N 1
ATOM 10535 C CA . LEU C 1 435 ? -85.164 36.783 -1.584 1.00 19.57 435 LEU C CA 1
ATOM 10536 C C . LEU C 1 435 ? -84.804 37.006 -3.040 1.00 19.11 435 LEU C C 1
ATOM 10537 O O . LEU C 1 435 ? -83.670 37.380 -3.358 1.00 21.71 435 LEU C O 1
ATOM 10542 N N . MET C 1 436 ? -85.771 36.823 -3.936 1.00 18.84 436 MET C N 1
ATOM 10543 C CA . MET C 1 436 ? -85.487 36.958 -5.356 1.00 20.06 436 MET C CA 1
ATOM 10544 C C . MET C 1 436 ? -85.172 38.402 -5.720 1.00 21.66 436 MET C C 1
ATOM 10545 O O . MET C 1 436 ? -84.317 38.656 -6.573 1.00 22.60 436 MET C O 1
ATOM 10550 N N . ALA C 1 437 ? -85.846 39.361 -5.085 1.00 20.88 437 ALA C N 1
ATOM 10551 C CA . ALA C 1 437 ? -85.548 40.760 -5.364 1.00 23.39 437 ALA C CA 1
ATOM 10552 C C . ALA C 1 437 ? -84.127 41.100 -4.941 1.00 24.66 437 ALA C C 1
ATOM 10553 O O . ALA C 1 437 ? -83.373 41.705 -5.704 1.00 24.10 437 ALA C O 1
ATOM 10555 N N . ALA C 1 438 ? -83.733 40.683 -3.736 1.00 21.63 438 ALA C N 1
ATOM 10556 C CA . ALA C 1 438 ? -82.402 41.008 -3.238 1.00 23.47 438 ALA C CA 1
ATOM 10557 C C . ALA C 1 438 ? -81.319 40.434 -4.143 1.00 29.06 438 ALA C C 1
ATOM 10558 O O . ALA C 1 438 ? -80.255 41.036 -4.302 1.00 29.83 438 ALA C O 1
ATOM 10560 N N . ALA C 1 439 ? -81.549 39.300 -4.760 1.00 27.88 439 ALA C N 1
ATOM 10561 C CA . ALA C 1 439 ? -80.562 38.732 -5.653 1.00 25.41 439 ALA C CA 1
ATOM 10562 C C . ALA C 1 439 ? -80.378 39.415 -7.004 1.00 30.01 439 ALA C C 1
ATOM 10563 O O . ALA C 1 439 ? -79.405 39.204 -7.641 1.00 32.08 439 ALA C O 1
ATOM 10565 N N . LYS C 1 440 ? -81.339 40.195 -7.434 1.00 29.26 440 LYS C N 1
ATOM 10566 C CA . LYS C 1 440 ? -81.286 40.858 -8.727 1.00 32.53 440 LYS C CA 1
ATOM 10567 C C . LYS C 1 440 ? -80.021 41.587 -9.121 1.00 34.53 440 LYS C C 1
ATOM 10568 O O . LYS C 1 440 ? -79.589 41.436 -10.227 1.00 37.27 440 LYS C O 1
ATOM 10574 N N . SER C 1 441 ? -79.483 42.374 -8.220 1.00 32.96 441 SER C N 1
ATOM 10575 C CA . SER C 1 441 ? -78.299 43.090 -8.535 1.00 40.42 441 SER C CA 1
ATOM 10576 C C . SER C 1 441 ? -77.162 42.122 -8.824 1.00 48.53 441 SER C C 1
ATOM 10577 O O . SER C 1 441 ? -76.445 42.279 -9.772 1.00 53.87 441 SER C O 1
ATOM 10580 N N . GLU C 1 442 ? -77.052 41.118 -7.983 1.00 48.46 442 GLU C N 1
ATOM 10581 C CA . GLU C 1 442 ? -76.008 40.108 -8.034 1.00 51.42 442 GLU C CA 1
ATOM 10582 C C . GLU C 1 442 ? -76.172 39.171 -9.194 1.00 48.97 442 GLU C C 1
ATOM 10583 O O . GLU C 1 442 ? -75.829 39.492 -10.285 1.00 47.43 442 GLU C O 1
ATOM 10585 N N . MET D 1 1 ? -20.164 -5.068 31.533 1.00 48.72 1 MET D N 1
ATOM 10586 C CA . MET D 1 1 ? -21.050 -4.390 32.469 1.00 51.05 1 MET D CA 1
ATOM 10587 C C . MET D 1 1 ? -21.394 -5.331 33.617 1.00 43.79 1 MET D C 1
ATOM 10588 O O . MET D 1 1 ? -20.508 -5.753 34.357 1.00 44.45 1 MET D O 1
ATOM 10593 N N . ILE D 1 2 ? -22.674 -5.659 33.762 1.00 37.14 2 ILE D N 1
ATOM 10594 C CA . ILE D 1 2 ? -23.123 -6.569 34.808 1.00 31.72 2 ILE D CA 1
ATOM 10595 C C . ILE D 1 2 ? -22.863 -7.988 34.330 1.00 25.09 2 ILE D C 1
ATOM 10596 O O . ILE D 1 2 ? -23.391 -8.408 33.298 1.00 31.77 2 ILE D O 1
ATOM 10601 N N . ARG D 1 3 ? -22.050 -8.723 35.071 1.00 21.59 3 ARG D N 1
ATOM 10602 C CA . ARG D 1 3 ? -21.676 -10.053 34.632 1.00 17.65 3 ARG D CA 1
ATOM 10603 C C . ARG D 1 3 ? -21.081 -10.794 35.813 1.00 13.11 3 ARG D C 1
ATOM 10604 O O . ARG D 1 3 ? -20.728 -10.196 36.829 1.00 18.84 3 ARG D O 1
ATOM 10612 N N . ILE D 1 4 ? -20.985 -12.102 35.667 1.00 14.32 4 ILE D N 1
ATOM 10613 C CA . ILE D 1 4 ? -20.363 -12.927 36.702 1.00 14.56 4 ILE D CA 1
ATOM 10614 C C . ILE D 1 4 ? -18.846 -12.787 36.593 1.00 12.85 4 ILE D C 1
ATOM 10615 O O . ILE D 1 4 ? -18.293 -12.969 35.502 1.00 15.18 4 ILE D O 1
ATOM 10620 N N . PRO D 1 5 ? -18.141 -12.504 37.672 1.00 15.22 5 PRO D N 1
ATOM 10621 C CA . PRO D 1 5 ? -16.699 -12.272 37.567 1.00 15.77 5 PRO D CA 1
ATOM 10622 C C . PRO D 1 5 ? -15.915 -13.560 37.378 1.00 12.87 5 PRO D C 1
ATOM 10623 O O . PRO D 1 5 ? -16.296 -14.632 37.850 1.00 12.65 5 PRO D O 1
ATOM 10627 N N . LYS D 1 6 ? -14.796 -13.420 36.667 1.00 14.90 6 LYS D N 1
ATOM 10628 C CA . LYS D 1 6 ? -13.925 -14.551 36.358 1.00 16.50 6 LYS D CA 1
ATOM 10629 C C . LYS D 1 6 ? -13.676 -15.433 37.574 1.00 15.15 6 LYS D C 1
ATOM 10630 O O . LYS D 1 6 ? -13.745 -16.659 37.482 1.00 16.66 6 LYS D O 1
ATOM 10636 N N . SER D 1 7 ? -13.423 -14.828 38.729 1.00 15.20 7 SER D N 1
ATOM 10637 C CA . SER D 1 7 ? -13.100 -15.625 39.905 1.00 15.37 7 SER D CA 1
ATOM 10638 C C . SER D 1 7 ? -14.287 -16.430 40.402 1.00 15.37 7 SER D C 1
ATOM 10639 O O . SER D 1 7 ? -14.094 -17.445 41.075 1.00 16.49 7 SER D O 1
ATOM 10642 N N . GLU D 1 8 ? -15.518 -15.987 40.125 1.00 16.32 8 GLU D N 1
ATOM 10643 C CA . GLU D 1 8 ? -16.644 -16.760 40.626 1.00 13.82 8 GLU D CA 1
ATOM 10644 C C . GLU D 1 8 ? -16.744 -18.098 39.909 1.00 14.51 8 GLU D C 1
ATOM 10645 O O . GLU D 1 8 ? -17.089 -19.101 40.524 1.00 12.86 8 GLU D O 1
ATOM 10651 N N . TYR D 1 9 ? -16.447 -18.133 38.613 1.00 13.41 9 TYR D N 1
ATOM 10652 C CA . TYR D 1 9 ? -16.440 -19.405 37.900 1.00 15.39 9 TYR D CA 1
ATOM 10653 C C . TYR D 1 9 ? -15.445 -20.372 38.531 1.00 18.23 9 TYR D C 1
ATOM 10654 O O . TYR D 1 9 ? -15.756 -21.549 38.728 1.00 16.78 9 TYR D O 1
ATOM 10663 N N . ALA D 1 10 ? -14.256 -19.880 38.888 1.00 17.83 10 ALA D N 1
ATOM 10664 C CA . ALA D 1 10 ? -13.286 -20.718 39.588 1.00 18.07 10 ALA D CA 1
ATOM 10665 C C . ALA D 1 10 ? -13.856 -21.244 40.894 1.00 16.52 10 ALA D C 1
ATOM 10666 O O . ALA D 1 10 ? -13.716 -22.431 41.205 1.00 19.57 10 ALA D O 1
ATOM 10668 N N . ARG D 1 11 ? -14.545 -20.385 41.645 1.00 17.36 11 ARG D N 1
ATOM 10669 C CA . ARG D 1 11 ? -15.143 -20.800 42.908 1.00 16.28 11 ARG D CA 1
ATOM 10670 C C . ARG D 1 11 ? -16.134 -21.937 42.707 1.00 18.09 11 ARG D C 1
ATOM 10671 O O . ARG D 1 11 ? -16.208 -22.858 43.522 1.00 15.83 11 ARG D O 1
ATOM 10679 N N . ARG D 1 12 ? -16.899 -21.886 41.624 1.00 17.57 12 ARG D N 1
ATOM 10680 C CA . ARG D 1 12 ? -17.879 -22.923 41.345 1.00 14.33 12 ARG D CA 1
ATOM 10681 C C . ARG D 1 12 ? -17.203 -24.240 40.981 1.00 15.44 12 ARG D C 1
ATOM 10682 O O . ARG D 1 12 ? -17.647 -25.310 41.401 1.00 16.38 12 ARG D O 1
ATOM 10690 N N . ARG D 1 13 ? -16.149 -24.177 40.175 1.00 16.17 13 ARG D N 1
ATOM 10691 C CA . ARG D 1 13 ? -15.330 -25.356 39.927 1.00 17.81 13 ARG D CA 1
ATOM 10692 C C . ARG D 1 13 ? -14.869 -25.984 41.232 1.00 17.54 13 ARG D C 1
ATOM 10693 O O . ARG D 1 13 ? -14.967 -27.197 41.419 1.00 19.58 13 ARG D O 1
ATOM 10701 N N . LYS D 1 14 ? -14.396 -25.164 42.160 1.00 18.74 14 LYS D N 1
ATOM 10702 C CA . LYS D 1 14 ? -13.952 -25.680 43.443 1.00 18.15 14 LYS D CA 1
ATOM 10703 C C . LYS D 1 14 ? -15.086 -26.377 44.177 1.00 20.56 14 LYS D C 1
ATOM 10704 O O . LYS D 1 14 ? -14.901 -27.472 44.721 1.00 18.13 14 LYS D O 1
ATOM 10710 N N . ALA D 1 15 ? -16.276 -25.770 44.179 1.00 20.56 15 ALA D N 1
ATOM 10711 C CA . ALA D 1 15 ? -17.391 -26.343 44.921 1.00 21.80 15 ALA D CA 1
ATOM 10712 C C . ALA D 1 15 ? -17.828 -27.683 44.342 1.00 20.07 15 ALA D C 1
ATOM 10713 O O . ALA D 1 15 ? -18.207 -28.589 45.088 1.00 24.95 15 ALA D O 1
ATOM 10715 N N . LEU D 1 16 ? -17.813 -27.824 43.019 1.00 18.63 16 LEU D N 1
ATOM 10716 C CA . LEU D 1 16 ? -18.191 -29.106 42.428 1.00 21.34 16 LEU D CA 1
ATOM 10717 C C . LEU D 1 16 ? -17.156 -30.177 42.752 1.00 23.10 16 LEU D C 1
ATOM 10718 O O . LEU D 1 16 ? -17.502 -31.274 43.198 1.00 24.18 16 LEU D O 1
ATOM 10723 N N . MET D 1 17 ? -15.879 -29.858 42.566 1.00 22.82 17 MET D N 1
ATOM 10724 C CA . MET D 1 17 ? -14.833 -30.821 42.876 1.00 23.49 17 MET D CA 1
ATOM 10725 C C . MET D 1 17 ? -14.874 -31.250 44.329 1.00 23.93 17 MET D C 1
ATOM 10726 O O . MET D 1 17 ? -14.622 -32.419 44.627 1.00 28.84 17 MET D O 1
ATOM 10731 N N . ALA D 1 18 ? -15.221 -30.345 45.241 1.00 21.97 18 ALA D N 1
ATOM 10732 C CA . ALA D 1 18 ? -15.248 -30.717 46.649 1.00 23.74 18 ALA D CA 1
ATOM 10733 C C . ALA D 1 18 ? -16.315 -31.760 46.962 1.00 29.19 18 ALA D C 1
ATOM 10734 O O . ALA D 1 18 ? -16.260 -32.368 48.032 1.00 29.08 18 ALA D O 1
ATOM 10736 N N . GLN D 1 19 ? -17.281 -31.976 46.071 1.00 26.74 19 GLN D N 1
ATOM 10737 C CA . GLN D 1 19 ? -18.275 -33.026 46.255 1.00 30.16 19 GLN D CA 1
ATOM 10738 C C . GLN D 1 19 ? -17.991 -34.272 45.432 1.00 28.26 19 GLN D C 1
ATOM 10739 O O . GLN D 1 19 ? -18.747 -35.237 45.526 1.00 30.57 19 GLN D O 1
ATOM 10745 N N . MET D 1 20 ? -16.954 -34.266 44.610 1.00 26.52 20 MET D N 1
ATOM 10746 C CA . MET D 1 20 ? -16.594 -35.450 43.856 1.00 26.34 20 MET D CA 1
ATOM 10747 C C . MET D 1 20 ? -15.757 -36.391 44.709 1.00 32.77 20 MET D C 1
ATOM 10748 O O . MET D 1 20 ? -14.939 -35.960 45.521 1.00 29.79 20 MET D O 1
ATOM 10753 N N . GLU D 1 21 ? -15.975 -37.689 44.514 1.00 34.29 21 GLU D N 1
ATOM 10754 C CA . GLU D 1 21 ? -15.143 -38.682 45.162 1.00 38.14 21 GLU D CA 1
ATOM 10755 C C . GLU D 1 21 ? -13.704 -38.558 44.675 1.00 31.75 21 GLU D C 1
ATOM 10756 O O . GLU D 1 21 ? -13.458 -38.120 43.551 1.00 32.51 21 GLU D O 1
ATOM 10762 N N . PRO D 1 22 ? -12.741 -38.988 45.486 1.00 35.28 22 PRO D N 1
ATOM 10763 C CA . PRO D 1 22 ? -11.335 -38.860 45.093 1.00 37.42 22 PRO D CA 1
ATOM 10764 C C . PRO D 1 22 ? -11.006 -39.684 43.865 1.00 28.16 22 PRO D C 1
ATOM 10765 O O . PRO D 1 22 ? -11.640 -40.698 43.579 1.00 32.61 22 PRO D O 1
ATOM 10769 N N . ASN D 1 23 ? -10.002 -39.216 43.136 1.00 27.49 23 ASN D N 1
ATOM 10770 C CA . ASN D 1 23 ? -9.536 -39.859 41.915 1.00 33.67 23 ASN D CA 1
ATOM 10771 C C . ASN D 1 23 ? -10.673 -40.028 40.908 1.00 34.88 23 ASN D C 1
ATOM 10772 O O . ASN D 1 23 ? -10.878 -41.092 40.329 1.00 37.75 23 ASN D O 1
ATOM 10777 N N . SER D 1 24 ? -11.426 -38.959 40.696 1.00 34.95 24 SER D N 1
ATOM 10778 C CA . SER D 1 24 ? -12.476 -38.981 39.697 1.00 30.05 24 SER D CA 1
ATOM 10779 C C . SER D 1 24 ? -12.256 -37.857 38.699 1.00 31.32 24 SER D C 1
ATOM 10780 O O . SER D 1 24 ? -11.323 -37.065 38.818 1.00 29.41 24 SER D O 1
ATOM 10783 N N . ILE D 1 25 ? -13.108 -37.815 37.686 1.00 27.21 25 ILE D N 1
ATOM 10784 C CA . ILE D 1 25 ? -12.995 -36.817 36.639 1.00 21.59 25 ILE D CA 1
ATOM 10785 C C . ILE D 1 25 ? -14.395 -36.459 36.170 1.00 26.26 25 ILE D C 1
ATOM 10786 O O . ILE D 1 25 ? -15.258 -37.328 36.046 1.00 23.90 25 ILE D O 1
ATOM 10791 N N . ALA D 1 26 ? -14.625 -35.169 35.938 1.00 24.92 26 ALA D N 1
ATOM 10792 C CA . ALA D 1 26 ? -15.894 -34.676 35.424 1.00 20.70 26 ALA D CA 1
ATOM 10793 C C . ALA D 1 26 ? -15.684 -34.074 34.046 1.00 18.86 26 ALA D C 1
ATOM 10794 O O . ALA D 1 26 ? -14.683 -33.405 33.807 1.00 22.23 26 ALA D O 1
ATOM 10796 N N . ILE D 1 27 ? -16.622 -34.322 33.135 1.00 19.93 27 ILE D N 1
ATOM 10797 C CA . ILE D 1 27 ? -16.490 -33.900 31.747 1.00 17.69 27 ILE D CA 1
ATOM 10798 C C . ILE D 1 27 ? -17.798 -33.272 31.274 1.00 18.26 27 ILE D C 1
ATOM 10799 O O . ILE D 1 27 ? -18.870 -33.862 31.443 1.00 19.16 27 ILE D O 1
ATOM 10804 N N . LEU D 1 28 ? -17.704 -32.085 30.656 1.00 19.75 28 LEU D N 1
ATOM 10805 C CA . LEU D 1 28 ? -18.865 -31.362 30.144 1.00 19.30 28 LEU D CA 1
ATOM 10806 C C . LEU D 1 28 ? -18.566 -30.777 28.770 1.00 16.64 28 LEU D C 1
ATOM 10807 O O . LEU D 1 28 ? -17.596 -30.034 28.622 1.00 21.97 28 LEU D O 1
ATOM 10812 N N . PRO D 1 29 ? -19.394 -31.038 27.772 1.00 18.67 29 PRO D N 1
ATOM 10813 C CA . PRO D 1 29 ? -19.225 -30.399 26.470 1.00 18.52 29 PRO D CA 1
ATOM 10814 C C . PRO D 1 29 ? -19.969 -29.075 26.386 1.00 15.68 29 PRO D C 1
ATOM 10815 O O . PRO D 1 29 ? -20.912 -28.815 27.127 1.00 20.91 29 PRO D O 1
ATOM 10819 N N . ALA D 1 30 ? -19.540 -28.252 25.441 1.00 16.39 30 ALA D N 1
ATOM 10820 C CA . ALA D 1 30 ? -20.300 -27.062 25.107 1.00 17.62 30 ALA D CA 1
ATOM 10821 C C . ALA D 1 30 ? -21.547 -27.431 24.301 1.00 23.37 30 ALA D C 1
ATOM 10822 O O . ALA D 1 30 ? -21.697 -28.551 23.815 1.00 24.97 30 ALA D O 1
ATOM 10824 N N . ALA D 1 31 ? -22.451 -26.461 24.164 1.00 19.97 31 ALA D N 1
ATOM 10825 C CA . ALA D 1 31 ? -23.671 -26.678 23.410 1.00 19.70 31 ALA D CA 1
ATOM 10826 C C . ALA D 1 31 ? -23.380 -26.763 21.914 1.00 23.44 31 ALA D C 1
ATOM 10827 O O . ALA D 1 31 ? -22.483 -26.094 21.409 1.00 24.08 31 ALA D O 1
ATOM 10829 N N . PRO D 1 32 ? -24.151 -27.557 21.181 1.00 25.59 32 PRO D N 1
ATOM 10830 C CA . PRO D 1 32 ? -23.981 -27.621 19.728 1.00 27.05 32 PRO D CA 1
ATOM 10831 C C . PRO D 1 32 ? -24.434 -26.339 19.054 1.00 29.36 32 PRO D C 1
ATOM 10832 O O . PRO D 1 32 ? -25.140 -25.515 19.633 1.00 26.91 32 PRO D O 1
ATOM 10836 N N . MET D 1 33 ? -24.011 -26.193 17.804 1.00 33.38 33 MET D N 1
ATOM 10837 C CA . MET D 1 33 ? -24.529 -25.183 16.896 1.00 32.79 33 MET D CA 1
ATOM 10838 C C . MET D 1 33 ? -25.639 -25.780 16.049 1.00 31.32 33 MET D C 1
ATOM 10839 O O . MET D 1 33 ? -25.596 -26.955 15.680 1.00 32.68 33 MET D O 1
ATOM 10844 N N . TYR D 1 34 ? -26.616 -24.950 15.701 1.00 28.21 34 TYR D N 1
ATOM 10845 C CA . TYR D 1 34 ? -27.706 -25.399 14.847 1.00 27.17 34 TYR D CA 1
ATOM 10846 C C . TYR D 1 34 ? -27.817 -24.515 13.614 1.00 24.72 34 TYR D C 1
ATOM 10847 O O . TYR D 1 34 ? -27.546 -23.312 13.668 1.00 25.97 34 TYR D O 1
ATOM 10856 N N . ILE D 1 35 ? -28.207 -25.128 12.509 1.00 23.91 35 ILE D N 1
ATOM 10857 C CA . ILE D 1 35 ? -28.497 -24.422 11.273 1.00 27.99 35 ILE D CA 1
ATOM 10858 C C . ILE D 1 35 ? -29.974 -24.073 11.256 1.00 27.40 35 ILE D C 1
ATOM 10859 O O . ILE D 1 35 ? -30.828 -24.951 11.402 1.00 24.33 35 ILE D O 1
ATOM 10864 N N . ARG D 1 36 ? -30.275 -22.793 11.060 1.00 26.05 36 ARG D N 1
ATOM 10865 C CA . ARG D 1 36 ? -31.664 -22.364 10.996 1.00 22.09 36 ARG D CA 1
ATOM 10866 C C . ARG D 1 36 ? -32.254 -22.641 9.621 1.00 21.99 36 ARG D C 1
ATOM 10867 O O . ARG D 1 36 ? -33.337 -23.221 9.507 1.00 22.81 36 ARG D O 1
ATOM 10875 N N . ASN D 1 37 ? -31.564 -22.220 8.567 1.00 21.19 37 ASN D N 1
ATOM 10876 C CA . ASN D 1 37 ? -32.009 -22.494 7.212 1.00 23.76 37 ASN D CA 1
ATOM 10877 C C . ASN D 1 37 ? -30.813 -22.378 6.284 1.00 26.60 37 ASN D C 1
ATOM 10878 O O . ASN D 1 37 ? -30.057 -21.410 6.365 1.00 21.59 37 ASN D O 1
ATOM 10883 N N . ARG D 1 38 ? -30.653 -23.374 5.413 1.00 28.44 38 ARG D N 1
ATOM 10884 C CA . ARG D 1 38 ? -29.546 -23.502 4.471 1.00 28.57 38 ARG D CA 1
ATOM 10885 C C . ARG D 1 38 ? -28.195 -23.348 5.170 1.00 29.03 38 ARG D C 1
ATOM 10886 O O . ARG D 1 38 ? -27.722 -24.301 5.787 1.00 28.58 38 ARG D O 1
ATOM 10894 N N . ASP D 1 39 ? -27.555 -22.179 5.091 1.00 26.24 39 ASP D N 1
ATOM 10895 C CA . ASP D 1 39 ? -26.298 -21.955 5.802 1.00 29.92 39 ASP D CA 1
ATOM 10896 C C . ASP D 1 39 ? -26.395 -20.860 6.856 1.00 33.86 39 ASP D C 1
ATOM 10897 O O . ASP D 1 39 ? -25.368 -20.460 7.413 1.00 28.91 39 ASP D O 1
ATOM 10902 N N . VAL D 1 40 ? -27.591 -20.384 7.168 1.00 29.11 40 VAL D N 1
ATOM 10903 C CA . VAL D 1 40 ? -27.766 -19.374 8.200 1.00 27.50 40 VAL D CA 1
ATOM 10904 C C . VAL D 1 40 ? -27.887 -20.076 9.543 1.00 28.81 40 VAL D C 1
ATOM 10905 O O . VAL D 1 40 ? -28.717 -20.973 9.713 1.00 25.92 40 VAL D O 1
ATOM 10909 N N . GLU D 1 41 ? -27.058 -19.674 10.496 1.00 25.57 41 GLU D N 1
ATOM 10910 C CA . GLU D 1 41 ? -27.042 -20.301 11.804 1.00 27.85 41 GLU D CA 1
ATOM 10911 C C . GLU D 1 41 ? -28.055 -19.661 12.743 1.00 25.35 41 GLU D C 1
ATOM 10912 O O . GLU D 1 41 ? -28.351 -18.469 12.655 1.00 24.84 41 GLU D O 1
ATOM 10918 N N . HIS D 1 42 ? -28.557 -20.471 13.670 1.00 21.44 42 HIS D N 1
ATOM 10919 C CA . HIS D 1 42 ? -29.279 -19.950 14.817 1.00 22.36 42 HIS D CA 1
ATOM 10920 C C . HIS D 1 42 ? -28.319 -19.193 15.722 1.00 24.26 42 HIS D C 1
ATOM 10921 O O . HIS D 1 42 ? -27.124 -19.490 15.762 1.00 22.52 42 HIS D O 1
ATOM 10928 N N . VAL D 1 43 ? -28.854 -18.218 16.461 1.00 21.22 43 VAL D N 1
ATOM 10929 C CA . VAL D 1 43 ? -28.072 -17.556 17.493 1.00 18.37 43 VAL D CA 1
ATOM 10930 C C . VAL D 1 43 ? -27.530 -18.599 18.462 1.00 16.05 43 VAL D C 1
ATOM 10931 O O . VAL D 1 43 ? -28.231 -19.534 18.854 1.00 21.11 43 VAL D O 1
ATOM 10935 N N . TYR D 1 44 ? -26.260 -18.469 18.822 1.00 17.27 44 TYR D N 1
ATOM 10936 C CA . TYR D 1 44 ? -25.630 -19.476 19.661 1.00 16.09 44 TYR D CA 1
ATOM 10937 C C . TYR D 1 44 ? -25.928 -19.201 21.123 1.00 19.01 44 TYR D C 1
ATOM 10938 O O . TYR D 1 44 ? -25.947 -18.051 21.557 1.00 20.99 44 TYR D O 1
ATOM 10947 N N . ARG D 1 45 ? -26.172 -20.266 21.877 1.00 16.06 45 ARG D N 1
ATOM 10948 C CA . ARG D 1 45 ? -26.437 -20.191 23.304 1.00 17.70 45 ARG D CA 1
ATOM 10949 C C . ARG D 1 45 ? -25.609 -21.266 23.994 1.00 16.85 45 ARG D C 1
ATOM 10950 O O . ARG D 1 45 ? -25.814 -22.455 23.754 1.00 16.94 45 ARG D O 1
ATOM 10958 N N . GLN D 1 46 ? -24.675 -20.855 24.839 1.00 18.06 46 GLN D N 1
ATOM 10959 C CA . GLN D 1 46 ? -23.866 -21.830 25.555 1.00 14.28 46 GLN D CA 1
ATOM 10960 C C . GLN D 1 46 ? -24.739 -22.653 26.488 1.00 13.98 46 GLN D C 1
ATOM 10961 O O . GLN D 1 46 ? -25.735 -22.173 27.018 1.00 19.09 46 GLN D O 1
ATOM 10967 N N . ASP D 1 47 ? -24.378 -23.918 26.649 1.00 17.16 47 ASP D N 1
ATOM 10968 C CA . ASP D 1 47 ? -25.061 -24.790 27.591 1.00 15.47 47 ASP D CA 1
ATOM 10969 C C . ASP D 1 47 ? -24.970 -24.224 29.000 1.00 14.51 47 ASP D C 1
ATOM 10970 O O . ASP D 1 47 ? -23.911 -23.771 29.427 1.00 15.33 47 ASP D O 1
ATOM 10975 N N . SER D 1 48 ? -26.084 -24.258 29.733 1.00 14.83 48 SER D N 1
ATOM 10976 C CA . SER D 1 48 ? -26.118 -23.555 31.011 1.00 15.43 48 SER D CA 1
ATOM 10977 C C . SER D 1 48 ? -25.131 -24.146 32.009 1.00 13.59 48 SER D C 1
ATOM 10978 O O . SER D 1 48 ? -24.455 -23.402 32.718 1.00 14.28 48 SER D O 1
ATOM 10981 N N . ASP D 1 49 ? -25.046 -25.479 32.096 1.00 15.18 49 ASP D N 1
ATOM 10982 C CA . ASP D 1 49 ? -24.100 -26.098 33.019 1.00 14.22 49 ASP D CA 1
ATOM 10983 C C . ASP D 1 49 ? -22.668 -25.776 32.628 1.00 15.19 49 ASP D C 1
ATOM 10984 O O . ASP D 1 49 ? -21.859 -25.413 33.475 1.00 16.68 49 ASP D O 1
ATOM 10989 N N . PHE D 1 50 ? -22.332 -25.936 31.352 1.00 15.58 50 PHE D N 1
ATOM 10990 C CA . PHE D 1 50 ? -20.982 -25.624 30.894 1.00 14.98 50 PHE D CA 1
ATOM 10991 C C . PHE D 1 50 ? -20.659 -24.153 31.140 1.00 16.29 50 PHE D C 1
ATOM 10992 O O . PHE D 1 50 ? -19.582 -23.813 31.643 1.00 12.58 50 PHE D O 1
ATOM 11000 N N . GLN D 1 51 ? -21.609 -23.268 30.822 1.00 14.93 51 GLN D N 1
ATOM 11001 C CA . GLN D 1 51 ? -21.421 -21.847 31.089 1.00 14.82 51 GLN D CA 1
ATOM 11002 C C . GLN D 1 51 ? -21.245 -21.590 32.577 1.00 14.37 51 GLN D C 1
ATOM 11003 O O . GLN D 1 51 ? -20.411 -20.776 32.978 1.00 13.26 51 GLN D O 1
ATOM 11009 N N . TYR D 1 52 ? -22.010 -22.289 33.413 1.00 16.05 52 TYR D N 1
ATOM 11010 C CA . TYR D 1 52 ? -21.945 -22.045 34.850 1.00 13.09 52 TYR D CA 1
ATOM 11011 C C . TYR D 1 52 ? -20.554 -22.308 35.400 1.00 11.46 52 TYR D C 1
ATOM 11012 O O . TYR D 1 52 ? -20.143 -21.662 36.359 1.00 18.88 52 TYR D O 1
ATOM 11021 N N . LEU D 1 53 ? -19.825 -23.248 34.817 1.00 15.79 53 LEU D N 1
ATOM 11022 C CA . LEU D 1 53 ? -18.528 -23.624 35.361 1.00 14.36 53 LEU D CA 1
ATOM 11023 C C . LEU D 1 53 ? -17.355 -22.937 34.685 1.00 15.71 53 LEU D C 1
ATOM 11024 O O . LEU D 1 53 ? -16.277 -22.902 35.271 1.00 19.64 53 LEU D O 1
ATOM 11029 N N . THR D 1 54 ? -17.526 -22.393 33.483 1.00 17.43 54 THR D N 1
ATOM 11030 C CA . THR D 1 54 ? -16.418 -21.841 32.715 1.00 11.45 54 THR D CA 1
ATOM 11031 C C . THR D 1 54 ? -16.569 -20.378 32.316 1.00 16.08 54 THR D C 1
ATOM 11032 O O . THR D 1 54 ? -15.563 -19.695 32.141 1.00 22.59 54 THR D O 1
ATOM 11036 N N . GLY D 1 55 ? -17.790 -19.895 32.111 1.00 16.22 55 GLY D N 1
ATOM 11037 C CA . GLY D 1 55 ? -17.966 -18.632 31.440 1.00 15.23 55 GLY D CA 1
ATOM 11038 C C . GLY D 1 55 ? -17.400 -18.590 30.043 1.00 14.13 55 GLY D C 1
ATOM 11039 O O . GLY D 1 55 ? -17.114 -17.513 29.541 1.00 17.44 55 GLY D O 1
ATOM 11040 N N . PHE D 1 56 ? -17.228 -19.733 29.398 1.00 15.73 56 PHE D N 1
ATOM 11041 C CA . PHE D 1 56 ? -16.563 -19.789 28.108 1.00 15.43 56 PHE D CA 1
ATOM 11042 C C . PHE D 1 56 ? -17.619 -19.765 27.014 1.00 17.07 56 PHE D C 1
ATOM 11043 O O . PHE D 1 56 ? -18.517 -20.613 27.024 1.00 18.80 56 PHE D O 1
ATOM 11051 N N . PRO D 1 57 ? -17.583 -18.807 26.090 1.00 16.54 57 PRO D N 1
ATOM 11052 C CA . PRO D 1 57 ? -18.712 -18.598 25.179 1.00 21.69 57 PRO D CA 1
ATOM 11053 C C . PRO D 1 57 ? -18.623 -19.335 23.855 1.00 22.54 57 PRO D C 1
ATOM 11054 O O . PRO D 1 57 ? -19.481 -19.112 22.998 1.00 22.08 57 PRO D O 1
ATOM 11058 N N . GLU D 1 58 ? -17.664 -20.153 23.672 1.00 20.35 58 GLU D N 1
ATOM 11059 C CA . GLU D 1 58 ? -17.489 -20.664 22.331 1.00 18.33 58 GLU D CA 1
ATOM 11060 C C . GLU D 1 58 ? -18.062 -22.066 22.194 1.00 17.74 58 GLU D C 1
ATOM 11061 O O . GLU D 1 58 ? -18.122 -22.815 23.162 1.00 19.28 58 GLU D O 1
ATOM 11067 N N . PRO D 1 59 ? -18.432 -22.460 20.992 1.00 19.95 59 PRO D N 1
ATOM 11068 C CA . PRO D 1 59 ? -18.787 -23.849 20.729 1.00 22.74 59 PRO D CA 1
ATOM 11069 C C . PRO D 1 59 ? -17.521 -24.668 20.490 1.00 19.56 59 PRO D C 1
ATOM 11070 O O . PRO D 1 59 ? -16.409 -24.151 20.519 1.00 21.63 59 PRO D O 1
ATOM 11074 N N . GLU D 1 60 ? -17.717 -25.964 20.252 1.00 20.00 60 GLU D N 1
ATOM 11075 C CA . GLU D 1 60 ? -16.630 -26.917 19.981 1.00 22.79 60 GLU D CA 1
ATOM 11076 C C . GLU D 1 60 ? -15.594 -26.924 21.104 1.00 21.80 60 GLU D C 1
ATOM 11077 O O . GLU D 1 60 ? -14.403 -26.718 20.893 1.00 23.87 60 GLU D O 1
ATOM 11083 N N . ALA D 1 61 ? -16.072 -27.171 22.314 1.00 20.49 61 ALA D N 1
ATOM 11084 C CA . ALA D 1 61 ? -15.220 -27.177 23.485 1.00 20.20 61 ALA D CA 1
ATOM 11085 C C . ALA D 1 61 ? -15.679 -28.264 24.436 1.00 20.46 61 ALA D C 1
ATOM 11086 O O . ALA D 1 61 ? -16.844 -28.661 24.426 1.00 19.70 61 ALA D O 1
ATOM 11088 N N . VAL D 1 62 ? -14.741 -28.753 25.243 1.00 20.37 62 VAL D N 1
ATOM 11089 C CA . VAL D 1 62 ? -15.008 -29.749 26.270 1.00 17.20 62 VAL D CA 1
ATOM 11090 C C . VAL D 1 62 ? -14.138 -29.430 27.470 1.00 17.79 62 VAL D C 1
ATOM 11091 O O . VAL D 1 62 ? -12.952 -29.136 27.314 1.00 20.99 62 VAL D O 1
ATOM 11095 N N . MET D 1 63 ? -14.714 -29.480 28.658 1.00 21.71 63 MET D N 1
ATOM 11096 C CA . MET D 1 63 ? -13.979 -29.198 29.875 1.00 18.58 63 MET D CA 1
ATOM 11097 C C . MET D 1 63 ? -13.841 -30.459 30.710 1.00 17.87 63 MET D C 1
ATOM 11098 O O . MET D 1 63 ? -14.674 -31.359 30.646 1.00 20.08 63 MET D O 1
ATOM 11103 N N . ALA D 1 64 ? -12.788 -30.506 31.514 1.00 19.17 64 ALA D N 1
ATOM 11104 C CA . ALA D 1 64 ? -12.553 -31.632 32.399 1.00 16.83 64 ALA D CA 1
ATOM 11105 C C . ALA D 1 64 ? -12.079 -31.105 33.734 1.00 17.40 64 ALA D C 1
ATOM 11106 O O . ALA D 1 64 ? -11.229 -30.219 33.780 1.00 22.32 64 ALA D O 1
ATOM 11108 N N . LEU D 1 65 ? -12.644 -31.620 34.809 1.00 19.90 65 LEU D N 1
ATOM 11109 C CA . LEU D 1 65 ? -12.178 -31.312 36.149 1.00 21.16 65 LEU D CA 1
ATOM 11110 C C . LEU D 1 65 ? -11.567 -32.573 36.742 1.00 21.67 65 LEU D C 1
ATOM 11111 O O . LEU D 1 65 ? -12.235 -33.599 36.831 1.00 21.41 65 LEU D O 1
ATOM 11116 N N . ILE D 1 66 ? -10.312 -32.487 37.155 1.00 24.50 66 ILE D N 1
ATOM 11117 C CA . ILE D 1 66 ? -9.570 -33.651 37.636 1.00 22.35 66 ILE D CA 1
ATOM 11118 C C . ILE D 1 66 ? -9.011 -33.337 39.016 1.00 23.48 66 ILE D C 1
ATOM 11119 O O . ILE D 1 66 ? -7.883 -32.847 39.126 1.00 27.39 66 ILE D O 1
ATOM 11124 N N . PRO D 1 67 ? -9.767 -33.572 40.081 1.00 25.10 67 PRO D N 1
ATOM 11125 C CA . PRO D 1 67 ? -9.309 -33.173 41.412 1.00 26.54 67 PRO D CA 1
ATOM 11126 C C . PRO D 1 67 ? -7.992 -33.834 41.781 1.00 30.19 67 PRO D C 1
ATOM 11127 O O . PRO D 1 67 ? -7.751 -35.000 41.471 1.00 33.96 67 PRO D O 1
ATOM 11131 N N . GLY D 1 68 ? -7.136 -33.058 42.436 1.00 29.63 68 GLY D N 1
ATOM 11132 C CA . GLY D 1 68 ? -5.833 -33.507 42.860 1.00 25.84 68 GLY D CA 1
ATOM 11133 C C . GLY D 1 68 ? -4.801 -33.642 41.767 1.00 28.88 68 GLY D C 1
ATOM 11134 O O . GLY D 1 68 ? -3.654 -33.958 42.075 1.00 31.51 68 GLY D O 1
ATOM 11135 N N . ARG D 1 69 ? -5.159 -33.417 40.507 1.00 26.33 69 ARG D N 1
ATOM 11136 C CA . ARG D 1 69 ? -4.187 -33.555 39.432 1.00 29.60 69 ARG D CA 1
ATOM 11137 C C . ARG D 1 69 ? -3.011 -32.621 39.655 1.00 33.24 69 ARG D C 1
ATOM 11138 O O . ARG D 1 69 ? -3.189 -31.430 39.918 1.00 33.93 69 ARG D O 1
ATOM 11146 N N . ALA D 1 70 ? -1.799 -33.172 39.546 1.00 36.90 70 ALA D N 1
ATOM 11147 C CA . ALA D 1 70 ? -0.610 -32.421 39.926 1.00 36.96 70 ALA D CA 1
ATOM 11148 C C . ALA D 1 70 ? -0.442 -31.172 39.081 1.00 32.13 70 ALA D C 1
ATOM 11149 O O . ALA D 1 70 ? -0.172 -30.091 39.609 1.00 35.36 70 ALA D O 1
ATOM 11151 N N . HIS D 1 71 ? -0.587 -31.296 37.773 1.00 32.61 71 HIS D N 1
ATOM 11152 C CA . HIS D 1 71 ? -0.362 -30.168 36.884 1.00 38.58 71 HIS D CA 1
ATOM 11153 C C . HIS D 1 71 ? -1.547 -29.201 36.812 1.00 39.10 71 HIS D C 1
ATOM 11154 O O . HIS D 1 71 ? -1.449 -28.165 36.147 1.00 39.85 71 HIS D O 1
ATOM 11161 N N . GLY D 1 72 ? -2.656 -29.490 37.473 1.00 33.93 72 GLY D N 1
ATOM 11162 C CA . GLY D 1 72 ? -3.783 -28.586 37.375 1.00 31.84 72 GLY D CA 1
ATOM 11163 C C . GLY D 1 72 ? -5.087 -29.317 37.187 1.00 24.60 72 GLY D C 1
ATOM 11164 O O . GLY D 1 72 ? -5.174 -30.235 36.372 1.00 24.15 72 GLY D O 1
ATOM 11165 N N . GLU D 1 73 ? -6.107 -28.906 37.937 1.00 26.42 73 GLU D N 1
ATOM 11166 C CA . GLU D 1 73 ? -7.368 -29.627 37.987 1.00 22.96 73 GLU D CA 1
ATOM 11167 C C . GLU D 1 73 ? -8.308 -29.294 36.837 1.00 21.65 73 GLU D C 1
ATOM 11168 O O . GLU D 1 73 ? -9.180 -30.104 36.528 1.00 21.18 73 GLU D O 1
ATOM 11174 N N . TYR D 1 74 ? -8.161 -28.145 36.196 1.00 21.04 74 TYR D N 1
ATOM 11175 C CA . TYR D 1 74 ? -9.121 -27.676 35.196 1.00 21.09 74 TYR D CA 1
ATOM 11176 C C . TYR D 1 74 ? -8.451 -27.678 33.824 1.00 18.25 74 TYR D C 1
ATOM 11177 O O . TYR D 1 74 ? -7.515 -26.916 33.587 1.00 19.64 74 TYR D O 1
ATOM 11186 N N . VAL D 1 75 ? -8.951 -28.515 32.922 1.00 20.00 75 VAL D N 1
ATOM 11187 C CA . VAL D 1 75 ? -8.434 -28.651 31.566 1.00 18.56 75 VAL D CA 1
ATOM 11188 C C . VAL D 1 75 ? -9.536 -28.301 30.579 1.00 19.32 75 VAL D C 1
ATOM 11189 O O . VAL D 1 75 ? -10.668 -28.770 30.717 1.00 20.86 75 VAL D O 1
ATOM 11193 N N . LEU D 1 76 ? -9.193 -27.528 29.553 1.00 21.89 76 LEU D N 1
ATOM 11194 C CA . LEU D 1 76 ? -10.155 -27.103 28.545 1.00 21.00 76 LEU D CA 1
ATOM 11195 C C . LEU D 1 76 ? -9.650 -27.460 27.157 1.00 22.45 76 LEU D C 1
ATOM 11196 O O . LEU D 1 76 ? -8.538 -27.080 26.786 1.00 22.70 76 LEU D O 1
ATOM 11201 N N . PHE D 1 77 ? -10.471 -28.181 26.397 1.00 22.07 77 PHE D N 1
ATOM 11202 C CA . PHE D 1 77 ? -10.254 -28.389 24.975 1.00 21.95 77 PHE D CA 1
ATOM 11203 C C . PHE D 1 77 ? -11.099 -27.383 24.215 1.00 22.44 77 PHE D C 1
ATOM 11204 O O . PHE D 1 77 ? -12.300 -27.279 24.457 1.00 21.93 77 PHE D O 1
ATOM 11212 N N . CYS D 1 78 ? -10.489 -26.649 23.299 1.00 20.04 78 CYS D N 1
ATOM 11213 C CA . CYS D 1 78 ? -11.249 -25.650 22.570 1.00 22.45 78 CYS D CA 1
ATOM 11214 C C . CYS D 1 78 ? -10.633 -25.453 21.200 1.00 23.89 78 CYS D C 1
ATOM 11215 O O . CYS D 1 78 ? -9.611 -26.044 20.864 1.00 25.61 78 CYS D O 1
ATOM 11218 N N . ARG D 1 79 ? -11.290 -24.628 20.401 1.00 25.42 79 ARG D N 1
ATOM 11219 C CA . ARG D 1 79 ? -10.823 -24.337 19.061 1.00 22.80 79 ARG D CA 1
ATOM 11220 C C . ARG D 1 79 ? -9.445 -23.695 19.088 1.00 31.10 79 ARG D C 1
ATOM 11221 O O . ARG D 1 79 ? -9.113 -22.916 19.982 1.00 26.67 79 ARG D O 1
ATOM 11229 N N . GLU D 1 80 ? -8.651 -24.021 18.077 1.00 31.45 80 GLU D N 1
ATOM 11230 C CA . GLU D 1 80 ? -7.361 -23.398 17.850 1.00 31.66 80 GLU D CA 1
ATOM 11231 C C . GLU D 1 80 ? -7.530 -22.061 17.148 1.00 32.08 80 GLU D C 1
ATOM 11232 O O . GLU D 1 80 ? -8.489 -21.836 16.414 1.00 30.35 80 GLU D O 1
ATOM 11238 N N . ARG D 1 81 ? -6.553 -21.205 17.333 1.00 32.84 81 ARG D N 1
ATOM 11239 C CA . ARG D 1 81 ? -6.478 -19.958 16.637 1.00 32.78 81 ARG D CA 1
ATOM 11240 C C . ARG D 1 81 ? -6.353 -20.321 15.161 1.00 36.31 81 ARG D C 1
ATOM 11241 O O . ARG D 1 81 ? -5.651 -21.238 14.876 1.00 37.61 81 ARG D O 1
ATOM 11249 N N . ASP D 1 82 ? -7.048 -19.635 14.248 1.00 36.26 82 ASP D N 1
ATOM 11250 C CA . ASP D 1 82 ? -7.029 -19.943 12.819 1.00 40.17 82 ASP D CA 1
ATOM 11251 C C . ASP D 1 82 ? -7.251 -18.631 12.084 1.00 45.06 82 ASP D C 1
ATOM 11252 O O . ASP D 1 82 ? -8.388 -18.138 12.015 1.00 45.50 82 ASP D O 1
ATOM 11257 N N . PRO D 1 83 ? -6.201 -18.048 11.509 1.00 42.16 83 PRO D N 1
ATOM 11258 C CA . PRO D 1 83 ? -6.332 -16.683 10.983 1.00 43.65 83 PRO D CA 1
ATOM 11259 C C . PRO D 1 83 ? -7.356 -16.560 9.875 1.00 40.32 83 PRO D C 1
ATOM 11260 O O . PRO D 1 83 ? -8.062 -15.551 9.805 1.00 45.42 83 PRO D O 1
ATOM 11264 N N . GLU D 1 84 ? -7.467 -17.561 9.008 1.00 40.86 84 GLU D N 1
ATOM 11265 C CA . GLU D 1 84 ? -8.427 -17.461 7.921 1.00 43.42 84 GLU D CA 1
ATOM 11266 C C . GLU D 1 84 ? -9.848 -17.607 8.436 1.00 43.77 84 GLU D C 1
ATOM 11267 O O . GLU D 1 84 ? -10.746 -16.868 8.022 1.00 37.81 84 GLU D O 1
ATOM 11273 N N . ARG D 1 85 ? -10.064 -18.548 9.337 1.00 41.67 85 ARG D N 1
ATOM 11274 C CA . ARG D 1 85 ? -11.393 -18.750 9.834 1.00 43.88 85 ARG D CA 1
ATOM 11275 C C . ARG D 1 85 ? -11.849 -17.592 10.717 1.00 39.91 85 ARG D C 1
ATOM 11276 O O . ARG D 1 85 ? -12.985 -17.176 10.648 1.00 36.56 85 ARG D O 1
ATOM 11284 N N . GLU D 1 86 ? -10.942 -17.069 11.516 1.00 34.03 86 GLU D N 1
ATOM 11285 C CA . GLU D 1 86 ? -11.279 -15.904 12.317 1.00 34.14 86 GLU D CA 1
ATOM 11286 C C . GLU D 1 86 ? -11.466 -14.655 11.464 1.00 34.39 86 GLU D C 1
ATOM 11287 O O . GLU D 1 86 ? -12.045 -13.682 11.942 1.00 26.44 86 GLU D O 1
ATOM 11293 N N . LEU D 1 87 ? -10.976 -14.643 10.224 1.00 31.76 87 LEU D N 1
ATOM 11294 C CA . LEU D 1 87 ? -11.272 -13.513 9.349 1.00 32.48 87 LEU D CA 1
ATOM 11295 C C . LEU D 1 87 ? -12.755 -13.464 9.012 1.00 27.66 87 LEU D C 1
ATOM 11296 O O . LEU D 1 87 ? -13.347 -12.384 8.934 1.00 25.31 87 LEU D O 1
ATOM 11301 N N . TRP D 1 88 ? -13.357 -14.616 8.829 1.00 26.27 88 TRP D N 1
ATOM 11302 C CA . TRP D 1 88 ? -14.754 -14.673 8.570 1.00 31.90 88 TRP D CA 1
ATOM 11303 C C . TRP D 1 88 ? -15.666 -14.632 9.797 1.00 34.15 88 TRP D C 1
ATOM 11304 O O . TRP D 1 88 ? -16.605 -13.862 9.859 1.00 30.29 88 TRP D O 1
ATOM 11315 N N . ASP D 1 89 ? -15.351 -15.488 10.746 1.00 32.92 89 ASP D N 1
ATOM 11316 C CA . ASP D 1 89 ? -16.155 -15.697 11.925 1.00 32.05 89 ASP D CA 1
ATOM 11317 C C . ASP D 1 89 ? -15.887 -15.046 13.241 1.00 31.25 89 ASP D C 1
ATOM 11318 O O . ASP D 1 89 ? -16.690 -15.182 14.128 1.00 30.23 89 ASP D O 1
ATOM 11323 N N . GLY D 1 90 ? -14.796 -14.346 13.372 1.00 28.42 90 GLY D N 1
ATOM 11324 C CA . GLY D 1 90 ? -14.516 -13.706 14.625 1.00 31.98 90 GLY D CA 1
ATOM 11325 C C . GLY D 1 90 ? -13.466 -14.379 15.425 1.00 27.23 90 GLY D C 1
ATOM 11326 O O . GLY D 1 90 ? -13.134 -15.494 15.206 1.00 27.01 90 GLY D O 1
ATOM 11327 N N . LEU D 1 91 ? -12.950 -13.631 16.358 1.00 25.44 91 LEU D N 1
ATOM 11328 C CA . LEU D 1 91 ? -11.865 -14.053 17.161 1.00 29.74 91 LEU D CA 1
ATOM 11329 C C . LEU D 1 91 ? -12.130 -15.215 18.042 1.00 29.29 91 LEU D C 1
ATOM 11330 O O . LEU D 1 91 ? -13.197 -15.382 18.570 1.00 26.06 91 LEU D O 1
ATOM 11335 N N . ARG D 1 92 ? -11.087 -16.003 18.167 1.00 29.03 92 ARG D N 1
ATOM 11336 C CA . ARG D 1 92 ? -11.115 -17.169 19.030 1.00 24.28 92 ARG D CA 1
ATOM 11337 C C . ARG D 1 92 ? -10.167 -16.967 20.201 1.00 26.38 92 ARG D C 1
ATOM 11338 O O . ARG D 1 92 ? -9.150 -16.284 20.086 1.00 29.54 92 ARG D O 1
ATOM 11346 N N . ALA D 1 93 ? -10.510 -17.571 21.334 1.00 22.57 93 ALA D N 1
ATOM 11347 C CA . ALA D 1 93 ? -9.637 -17.484 22.495 1.00 24.43 93 ALA D CA 1
ATOM 11348 C C . ALA D 1 93 ? -8.340 -18.246 22.265 1.00 24.95 93 ALA D C 1
ATOM 11349 O O . ALA D 1 93 ? -7.259 -17.767 22.615 1.00 24.43 93 ALA D O 1
ATOM 11351 N N . GLY D 1 94 ? -8.427 -19.420 21.668 1.00 23.06 94 GLY D N 1
ATOM 11352 C CA . GLY D 1 94 ? -7.269 -20.267 21.511 1.00 26.20 94 GLY D CA 1
ATOM 11353 C C . GLY D 1 94 ? -6.825 -20.831 22.842 1.00 28.22 94 GLY D C 1
ATOM 11354 O O . GLY D 1 94 ? -7.379 -20.540 23.896 1.00 29.42 94 GLY D O 1
ATOM 11355 N N . GLN D 1 95 ? -5.785 -21.661 22.779 1.00 28.24 95 GLN D N 1
ATOM 11356 C CA . GLN D 1 95 ? -5.317 -22.316 23.989 1.00 27.79 95 GLN D CA 1
ATOM 11357 C C . GLN D 1 95 ? -4.700 -21.321 24.954 1.00 24.94 95 GLN D C 1
ATOM 11358 O O . GLN D 1 95 ? -4.841 -21.476 26.168 1.00 24.63 95 GLN D O 1
ATOM 11364 N N . ASP D 1 96 ? -4.048 -20.278 24.443 1.00 29.50 96 ASP D N 1
ATOM 11365 C CA . ASP D 1 96 ? -3.512 -19.263 25.339 1.00 26.43 96 ASP D CA 1
ATOM 11366 C C . ASP D 1 96 ? -4.631 -18.478 26.004 1.00 23.95 96 ASP D C 1
ATOM 11367 O O . ASP D 1 96 ? -4.561 -18.183 27.197 1.00 24.67 96 ASP D O 1
ATOM 11372 N N . GLY D 1 97 ? -5.663 -18.120 25.245 1.00 23.04 97 GLY D N 1
ATOM 11373 C CA . GLY D 1 97 ? -6.802 -17.434 25.836 1.00 25.13 97 GLY D CA 1
ATOM 11374 C C . GLY D 1 97 ? -7.510 -18.261 26.891 1.00 21.20 97 GLY D C 1
ATOM 11375 O O . GLY D 1 97 ? -7.924 -17.739 27.925 1.00 22.44 97 GLY D O 1
ATOM 11376 N N . ALA D 1 98 ? -7.654 -19.563 26.646 1.00 18.51 98 ALA D N 1
ATOM 11377 C CA . ALA D 1 98 ? -8.291 -20.428 27.630 1.00 18.70 98 ALA D CA 1
ATOM 11378 C C . ALA D 1 98 ? -7.551 -20.378 28.957 1.00 23.30 98 ALA D C 1
ATOM 11379 O O . ALA D 1 98 ? -8.169 -20.245 30.019 1.00 22.57 98 ALA D O 1
ATOM 11381 N N . ILE D 1 99 ? -6.218 -20.467 28.914 1.00 24.16 99 ILE D N 1
ATOM 11382 C CA . ILE D 1 99 ? -5.448 -20.402 30.148 1.00 21.32 99 ILE D CA 1
ATOM 11383 C C . ILE D 1 99 ? -5.497 -19.000 30.734 1.00 21.04 99 ILE D C 1
ATOM 11384 O O . ILE D 1 99 ? -5.797 -18.820 31.915 1.00 25.23 99 ILE D O 1
ATOM 11389 N N . GLY D 1 100 ? -5.224 -17.990 29.925 1.00 20.65 100 GLY D N 1
ATOM 11390 C CA . GLY D 1 100 ? -5.120 -16.641 30.439 1.00 22.86 100 GLY D CA 1
ATOM 11391 C C . GLY D 1 100 ? -6.437 -15.971 30.752 1.00 23.38 100 GLY D C 1
ATOM 11392 O O . GLY D 1 100 ? -6.670 -15.541 31.881 1.00 23.96 100 GLY D O 1
ATOM 11393 N N . GLN D 1 101 ? -7.311 -15.871 29.757 1.00 24.36 101 GLN D N 1
ATOM 11394 C CA . GLN D 1 101 ? -8.563 -15.165 29.976 1.00 25.51 101 GLN D CA 1
ATOM 11395 C C . GLN D 1 101 ? -9.540 -16.002 30.796 1.00 20.81 101 GLN D C 1
ATOM 11396 O O . GLN D 1 101 ? -10.216 -15.468 31.678 1.00 22.43 101 GLN D O 1
ATOM 11402 N N . TYR D 1 102 ? -9.577 -17.312 30.577 1.00 17.19 102 TYR D N 1
ATOM 11403 C CA . TYR D 1 102 ? -10.588 -18.162 31.184 1.00 18.38 102 TYR D CA 1
ATOM 11404 C C . TYR D 1 102 ? -10.084 -19.054 32.304 1.00 20.44 102 TYR D C 1
ATOM 11405 O O . TYR D 1 102 ? -10.849 -19.878 32.798 1.00 23.24 102 TYR D O 1
ATOM 11414 N N . GLY D 1 103 ? -8.835 -18.917 32.726 1.00 19.61 103 GLY D N 1
ATOM 11415 C CA . GLY D 1 103 ? -8.425 -19.549 33.956 1.00 18.87 103 GLY D CA 1
ATOM 11416 C C . GLY D 1 103 ? -8.149 -21.035 33.900 1.00 17.97 103 GLY D C 1
ATOM 11417 O O . GLY D 1 103 ? -8.012 -21.649 34.955 1.00 21.39 103 GLY D O 1
ATOM 11418 N N . ALA D 1 104 ? -8.068 -21.636 32.721 1.00 18.37 104 ALA D N 1
ATOM 11419 C CA . ALA D 1 104 ? -7.713 -23.043 32.641 1.00 19.51 104 ALA D CA 1
ATOM 11420 C C . ALA D 1 104 ? -6.280 -23.275 33.109 1.00 18.42 104 ALA D C 1
ATOM 11421 O O . ALA D 1 104 ? -5.411 -22.423 32.953 1.00 23.92 104 ALA D O 1
ATOM 11423 N N . ASP D 1 105 ? -6.046 -24.442 33.703 1.00 22.00 105 ASP D N 1
ATOM 11424 C CA . ASP D 1 105 ? -4.686 -24.839 34.051 1.00 24.26 105 ASP D CA 1
ATOM 11425 C C . ASP D 1 105 ? -3.941 -25.388 32.842 1.00 23.47 105 ASP D C 1
ATOM 11426 O O . ASP D 1 105 ? -2.756 -25.110 32.665 1.00 26.42 105 ASP D O 1
ATOM 11431 N N . ASP D 1 106 ? -4.616 -26.165 32.010 1.00 20.58 106 ASP D N 1
ATOM 11432 C CA . ASP D 1 106 ? -4.070 -26.670 30.762 1.00 24.42 106 ASP D CA 1
ATOM 11433 C C . ASP D 1 106 ? -5.133 -26.526 29.690 1.00 24.39 106 ASP D C 1
ATOM 11434 O O . ASP D 1 106 ? -6.325 -26.566 29.985 1.00 24.34 106 ASP D O 1
ATOM 11439 N N . ALA D 1 107 ? -4.698 -26.387 28.446 1.00 22.78 107 ALA D N 1
ATOM 11440 C CA . ALA D 1 107 ? -5.638 -26.229 27.353 1.00 23.54 107 ALA D CA 1
ATOM 11441 C C . ALA D 1 107 ? -5.061 -26.869 26.110 1.00 24.50 107 ALA D C 1
ATOM 11442 O O . ALA D 1 107 ? -3.864 -26.758 25.850 1.00 28.26 107 ALA D O 1
ATOM 11444 N N . PHE D 1 108 ? -5.917 -27.530 25.347 1.00 25.69 108 PHE D N 1
ATOM 11445 C CA . PHE D 1 108 ? -5.487 -28.312 24.206 1.00 27.79 108 PHE D CA 1
ATOM 11446 C C . PHE D 1 108 ? -6.448 -28.108 23.049 1.00 27.27 108 PHE D C 1
ATOM 11447 O O . PHE D 1 108 ? -7.625 -27.795 23.258 1.00 29.19 108 PHE D O 1
ATOM 11455 N N . PRO D 1 109 ? -5.971 -28.268 21.823 1.00 28.97 109 PRO D N 1
ATOM 11456 C CA . PRO D 1 109 ? -6.857 -28.148 20.667 1.00 32.14 109 PRO D CA 1
ATOM 11457 C C . PRO D 1 109 ? -7.969 -29.173 20.715 1.00 28.92 109 PRO D C 1
ATOM 11458 O O . PRO D 1 109 ? -7.763 -30.331 21.076 1.00 29.79 109 PRO D O 1
ATOM 11462 N N . ILE D 1 110 ? -9.159 -28.731 20.322 1.00 29.09 110 ILE D N 1
ATOM 11463 C CA . ILE D 1 110 ? -10.296 -29.633 20.282 1.00 30.08 110 ILE D CA 1
ATOM 11464 C C . ILE D 1 110 ? -10.052 -30.753 19.284 1.00 32.54 110 ILE D C 1
ATOM 11465 O O . ILE D 1 110 ? -10.570 -31.860 19.446 1.00 32.47 110 ILE D O 1
ATOM 11470 N N . GLY D 1 111 ? -9.255 -30.498 18.249 1.00 33.99 111 GLY D N 1
ATOM 11471 C CA . GLY D 1 111 ? -8.948 -31.546 17.297 1.00 38.16 111 GLY D CA 1
ATOM 11472 C C . GLY D 1 111 ? -8.085 -32.653 17.860 1.00 35.85 111 GLY D C 1
ATOM 11473 O O . GLY D 1 111 ? -8.024 -33.736 17.273 1.00 37.99 111 GLY D O 1
ATOM 11474 N N . ASP D 1 112 ? -7.425 -32.415 18.985 1.00 32.52 112 ASP D N 1
ATOM 11475 C CA . ASP D 1 112 ? -6.540 -33.402 19.571 1.00 34.07 112 ASP D CA 1
ATOM 11476 C C . ASP D 1 112 ? -7.173 -34.138 20.737 1.00 37.15 112 ASP D C 1
ATOM 11477 O O . ASP D 1 112 ? -6.472 -34.866 21.441 1.00 41.99 112 ASP D O 1
ATOM 11482 N N . ILE D 1 113 ? -8.479 -33.974 20.961 1.00 34.88 113 ILE D N 1
ATOM 11483 C CA . ILE D 1 113 ? -9.062 -34.468 22.203 1.00 32.90 113 ILE D CA 1
ATOM 11484 C C . ILE D 1 113 ? -9.034 -35.987 22.246 1.00 32.74 113 ILE D C 1
ATOM 11485 O O . ILE D 1 113 ? -8.831 -36.583 23.309 1.00 32.57 113 ILE D O 1
ATOM 11490 N N . ASP D 1 114 ? -9.229 -36.636 21.098 1.00 34.82 114 ASP D N 1
ATOM 11491 C CA . ASP D 1 114 ? -9.188 -38.092 21.050 1.00 40.19 114 ASP D CA 1
ATOM 11492 C C . ASP D 1 114 ? -7.821 -38.623 21.448 1.00 36.04 114 ASP D C 1
ATOM 11493 O O . ASP D 1 114 ? -7.719 -39.727 21.987 1.00 43.41 114 ASP D O 1
ATOM 11498 N N . ASP D 1 115 ? -6.786 -37.865 21.169 1.00 35.90 115 ASP D N 1
ATOM 11499 C CA . ASP D 1 115 ? -5.423 -38.263 21.474 1.00 39.32 115 ASP D CA 1
ATOM 11500 C C . ASP D 1 115 ? -5.039 -37.937 22.880 1.00 38.60 115 ASP D C 1
ATOM 11501 O O . ASP D 1 115 ? -4.009 -38.348 23.355 1.00 40.39 115 ASP D O 1
ATOM 11506 N N . ILE D 1 116 ? -5.864 -37.171 23.549 1.00 32.92 116 ILE D N 1
ATOM 11507 C CA . ILE D 1 116 ? -5.560 -36.790 24.899 1.00 31.71 116 ILE D CA 1
ATOM 11508 C C . ILE D 1 116 ? -6.525 -37.164 25.998 1.00 37.00 116 ILE D C 1
ATOM 11509 O O . ILE D 1 116 ? -6.091 -37.539 27.050 1.00 37.77 116 ILE D O 1
ATOM 11514 N N . LEU D 1 117 ? -7.823 -37.043 25.763 1.00 30.45 117 LEU D N 1
ATOM 11515 C CA . LEU D 1 117 ? -8.754 -37.272 26.826 1.00 30.18 117 LEU D CA 1
ATOM 11516 C C . LEU D 1 117 ? -8.701 -38.677 27.390 1.00 32.76 117 LEU D C 1
ATOM 11517 O O . LEU D 1 117 ? -8.753 -38.843 28.568 1.00 31.83 117 LEU D O 1
ATOM 11522 N N . PRO D 1 118 ? -8.574 -39.685 26.556 1.00 32.12 118 PRO D N 1
ATOM 11523 C CA . PRO D 1 118 ? -8.491 -41.040 27.126 1.00 37.89 118 PRO D CA 1
ATOM 11524 C C . PRO D 1 118 ? -7.409 -41.172 28.173 1.00 35.59 118 PRO D C 1
ATOM 11525 O O . PRO D 1 118 ? -7.636 -41.795 29.215 1.00 34.35 118 PRO D O 1
ATOM 11529 N N . GLY D 1 119 ? -6.241 -40.582 27.931 1.00 32.23 119 GLY D N 1
ATOM 11530 C CA . GLY D 1 119 ? -5.170 -40.659 28.905 1.00 34.96 119 GLY D CA 1
ATOM 11531 C C . GLY D 1 119 ? -5.522 -40.009 30.225 1.00 39.36 119 GLY D C 1
ATOM 11532 O O . GLY D 1 119 ? -5.099 -40.479 31.282 1.00 36.87 119 GLY D O 1
ATOM 11533 N N . LEU D 1 120 ? -6.304 -38.927 30.185 1.00 39.08 120 LEU D N 1
ATOM 11534 C CA . LEU D 1 120 ? -6.713 -38.269 31.419 1.00 36.14 120 LEU D CA 1
ATOM 11535 C C . LEU D 1 120 ? -7.775 -39.070 32.152 1.00 29.30 120 LEU D C 1
ATOM 11536 O O . LEU D 1 120 ? -7.823 -39.057 33.384 1.00 30.41 120 LEU D O 1
ATOM 11541 N N . ILE D 1 121 ? -8.635 -39.766 31.411 1.00 32.14 121 ILE D N 1
ATOM 11542 C CA . ILE D 1 121 ? -9.634 -40.622 32.035 1.00 36.40 121 ILE D CA 1
ATOM 11543 C C . ILE D 1 121 ? -8.989 -41.872 32.627 1.00 42.45 121 ILE D C 1
ATOM 11544 O O . ILE D 1 121 ? -9.446 -42.384 33.654 1.00 40.82 121 ILE D O 1
ATOM 11549 N N . GLU D 1 122 ? -7.916 -42.366 32.007 1.00 44.50 122 GLU D N 1
ATOM 11550 C CA . GLU D 1 122 ? -7.249 -43.576 32.477 1.00 43.70 122 GLU D CA 1
ATOM 11551 C C . GLU D 1 122 ? -6.833 -43.432 33.934 1.00 43.21 122 GLU D C 1
ATOM 11552 O O . GLU D 1 122 ? -6.277 -42.411 34.343 1.00 40.15 122 GLU D O 1
ATOM 11558 N N . GLY D 1 123 ? -7.119 -44.466 34.720 1.00 49.86 123 GLY D N 1
ATOM 11559 C CA . GLY D 1 123 ? -6.714 -44.514 36.104 1.00 49.68 123 GLY D CA 1
ATOM 11560 C C . GLY D 1 123 ? -7.666 -43.867 37.081 1.00 47.83 123 GLY D C 1
ATOM 11561 O O . GLY D 1 123 ? -7.478 -44.016 38.291 1.00 46.38 123 GLY D O 1
ATOM 11562 N N . ARG D 1 124 ? -8.675 -43.149 36.605 1.00 45.99 124 ARG D N 1
ATOM 11563 C CA . ARG D 1 124 ? -9.674 -42.594 37.498 1.00 41.93 124 ARG D CA 1
ATOM 11564 C C . ARG D 1 124 ? -10.727 -43.644 37.832 1.00 41.50 124 ARG D C 1
ATOM 11565 O O . ARG D 1 124 ? -11.053 -44.507 37.015 1.00 42.26 124 ARG D O 1
ATOM 11573 N N . ASP D 1 125 ? -11.263 -43.558 39.050 1.00 38.53 125 ASP D N 1
ATOM 11574 C CA . ASP D 1 125 ? -12.306 -44.482 39.481 1.00 41.45 125 ASP D CA 1
ATOM 11575 C C . ASP D 1 125 ? -13.687 -44.101 38.947 1.00 45.77 125 ASP D C 1
ATOM 11576 O O . ASP D 1 125 ? -14.452 -44.985 38.553 1.00 45.33 125 ASP D O 1
ATOM 11581 N N . ARG D 1 126 ? -14.023 -42.812 38.909 1.00 35.19 126 ARG D N 1
ATOM 11582 C CA . ARG D 1 126 ? -15.356 -42.366 38.530 1.00 33.51 126 ARG D CA 1
ATOM 11583 C C . ARG D 1 126 ? -15.292 -41.291 37.464 1.00 29.19 126 ARG D C 1
ATOM 11584 O O . ARG D 1 126 ? -14.398 -40.446 37.479 1.00 29.17 126 ARG D O 1
ATOM 11592 N N . VAL D 1 127 ? -16.267 -41.311 36.567 1.00 24.25 127 VAL D N 1
ATOM 11593 C CA . VAL D 1 127 ? -16.459 -40.264 35.577 1.00 29.31 127 VAL D CA 1
ATOM 11594 C C . VAL D 1 127 ? -17.804 -39.611 35.839 1.00 29.35 127 VAL D C 1
ATOM 11595 O O . VAL D 1 127 ? -18.846 -40.270 35.760 1.00 27.60 127 VAL D O 1
ATOM 11599 N N . TYR D 1 128 ? -17.784 -38.321 36.147 1.00 27.25 128 TYR D N 1
ATOM 11600 C CA . TYR D 1 128 ? -19.010 -37.567 36.354 1.00 23.88 128 TYR D CA 1
ATOM 11601 C C . TYR D 1 128 ? -19.384 -36.880 35.049 1.00 24.76 128 TYR D C 1
ATOM 11602 O O . TYR D 1 128 ? -18.584 -36.128 34.490 1.00 21.60 128 TYR D O 1
ATOM 11611 N N . TYR D 1 129 ? -20.586 -37.152 34.555 1.00 28.02 129 TYR D N 1
ATOM 11612 C CA . TYR D 1 129 ? -21.084 -36.429 33.399 1.00 26.57 129 TYR D CA 1
ATOM 11613 C C . TYR D 1 129 ? -22.597 -36.558 33.351 1.00 28.22 129 TYR D C 1
ATOM 11614 O O . TYR D 1 129 ? -23.208 -37.281 34.136 1.00 29.14 129 TYR D O 1
ATOM 11623 N N . ALA D 1 130 ? -23.191 -35.819 32.425 1.00 28.23 130 ALA D N 1
ATOM 11624 C CA . ALA D 1 130 ? -24.640 -35.718 32.308 1.00 29.85 130 ALA D CA 1
ATOM 11625 C C . ALA D 1 130 ? -25.124 -36.846 31.409 1.00 35.76 130 ALA D C 1
ATOM 11626 O O . ALA D 1 130 ? -25.336 -36.663 30.212 1.00 35.77 130 ALA D O 1
ATOM 11628 N N . LEU D 1 131 ? -25.284 -38.033 31.992 1.00 33.56 131 LEU D N 1
ATOM 11629 C CA . LEU D 1 131 ? -25.742 -39.184 31.228 1.00 36.51 131 LEU D CA 1
ATOM 11630 C C . LEU D 1 131 ? -27.059 -38.884 30.540 1.00 36.71 131 LEU D C 1
ATOM 11631 O O . LEU D 1 131 ? -28.013 -38.447 31.179 1.00 36.23 131 LEU D O 1
ATOM 11636 N N . GLY D 1 132 ? -27.111 -39.127 29.239 1.00 39.25 132 GLY D N 1
ATOM 11637 C CA . GLY D 1 132 ? -28.333 -38.968 28.496 1.00 39.92 132 GLY D CA 1
ATOM 11638 C C . GLY D 1 132 ? -28.636 -37.565 28.051 1.00 44.35 132 GLY D C 1
ATOM 11639 O O . GLY D 1 132 ? -29.500 -37.385 27.190 1.00 50.89 132 GLY D O 1
ATOM 11640 N N . ALA D 1 133 ? -27.957 -36.560 28.593 1.00 40.55 133 ALA D N 1
ATOM 11641 C CA . ALA D 1 133 ? -28.296 -35.191 28.235 1.00 38.88 133 ALA D CA 1
ATOM 11642 C C . ALA D 1 133 ? -27.952 -34.904 26.780 1.00 47.27 133 ALA D C 1
ATOM 11643 O O . ALA D 1 133 ? -28.719 -34.237 26.073 1.00 54.52 133 ALA D O 1
ATOM 11645 N N . ASN D 1 134 ? -26.809 -35.399 26.315 1.00 47.34 134 ASN D N 1
ATOM 11646 C CA . ASN D 1 134 ? -26.328 -35.166 24.956 1.00 47.73 134 ASN D CA 1
ATOM 11647 C C . ASN D 1 134 ? -25.853 -36.513 24.437 1.00 50.38 134 ASN D C 1
ATOM 11648 O O . ASN D 1 134 ? -24.693 -36.896 24.634 1.00 46.62 134 ASN D O 1
ATOM 11653 N N . PRO D 1 135 ? -26.734 -37.261 23.776 1.00 53.19 135 PRO D N 1
ATOM 11654 C CA . PRO D 1 135 ? -26.361 -38.596 23.292 1.00 49.31 135 PRO D CA 1
ATOM 11655 C C . PRO D 1 135 ? -25.170 -38.592 22.354 1.00 50.74 135 PRO D C 1
ATOM 11656 O O . PRO D 1 135 ? -24.384 -39.542 22.376 1.00 50.14 135 PRO D O 1
ATOM 11660 N N . ASP D 1 136 ? -25.008 -37.561 21.525 1.00 51.95 136 ASP D N 1
ATOM 11661 C CA . ASP D 1 136 ? -23.824 -37.500 20.676 1.00 53.97 136 ASP D CA 1
ATOM 11662 C C . ASP D 1 136 ? -22.554 -37.487 21.510 1.00 48.56 136 ASP D C 1
ATOM 11663 O O . ASP D 1 136 ? -21.596 -38.202 21.205 1.00 45.36 136 ASP D O 1
ATOM 11668 N N . PHE D 1 137 ? -22.535 -36.691 22.576 1.00 46.69 137 PHE D N 1
ATOM 11669 C CA . PHE D 1 137 ? -21.388 -36.696 23.467 1.00 45.91 137 PHE D CA 1
ATOM 11670 C C . PHE D 1 137 ? -21.235 -38.033 24.181 1.00 44.40 137 PHE D C 1
ATOM 11671 O O . PHE D 1 137 ? -20.110 -38.491 24.393 1.00 41.59 137 PHE D O 1
ATOM 11679 N N . ASP D 1 138 ? -22.342 -38.664 24.568 1.00 44.39 138 ASP D N 1
ATOM 11680 C CA . ASP D 1 138 ? -22.250 -39.933 25.281 1.00 45.92 138 ASP D CA 1
ATOM 11681 C C . ASP D 1 138 ? -21.568 -40.989 24.426 1.00 49.03 138 ASP D C 1
ATOM 11682 O O . ASP D 1 138 ? -20.834 -41.838 24.938 1.00 43.14 138 ASP D O 1
ATOM 11687 N N . ARG D 1 139 ? -21.741 -40.934 23.126 1.00 48.49 139 ARG D N 1
ATOM 11688 C CA . ARG D 1 139 ? -21.097 -41.867 22.227 1.00 52.96 139 ARG D CA 1
ATOM 11689 C C . ARG D 1 139 ? -19.622 -41.517 22.142 1.00 49.65 139 ARG D C 1
ATOM 11690 O O . ARG D 1 139 ? -18.773 -42.354 22.229 1.00 47.19 139 ARG D O 1
ATOM 11698 N N . ARG D 1 140 ? -19.328 -40.252 21.948 1.00 47.50 140 ARG D N 1
ATOM 11699 C CA . ARG D 1 140 ? -17.937 -39.818 21.970 1.00 46.19 140 ARG D CA 1
ATOM 11700 C C . ARG D 1 140 ? -17.226 -40.323 23.215 1.00 43.54 140 ARG D C 1
ATOM 11701 O O . ARG D 1 140 ? -16.076 -40.771 23.147 1.00 46.05 140 ARG D O 1
ATOM 11709 N N . LEU D 1 141 ? -17.893 -40.259 24.362 1.00 40.44 141 LEU D N 1
ATOM 11710 C CA . LEU D 1 141 ? -17.264 -40.707 25.592 1.00 39.62 141 LEU D CA 1
ATOM 11711 C C . LEU D 1 141 ? -16.955 -42.191 25.537 1.00 47.30 141 LEU D C 1
ATOM 11712 O O . LEU D 1 141 ? -15.849 -42.617 25.886 1.00 47.75 141 LEU D O 1
ATOM 11717 N N . MET D 1 142 ? -17.940 -43.001 25.142 1.00 50.43 142 MET D N 1
ATOM 11718 C CA . MET D 1 142 ? -17.737 -44.444 25.091 1.00 52.54 142 MET D CA 1
ATOM 11719 C C . MET D 1 142 ? -16.582 -44.816 24.180 1.00 50.63 142 MET D C 1
ATOM 11720 O O . MET D 1 142 ? -15.875 -45.789 24.448 1.00 51.45 142 MET D O 1
ATOM 11725 N N . ASP D 1 143 ? -16.372 -44.064 23.104 1.00 49.77 143 ASP D N 1
ATOM 11726 C CA . ASP D 1 143 ? -15.211 -44.320 22.262 1.00 53.48 143 ASP D CA 1
ATOM 11727 C C . ASP D 1 143 ? -13.922 -44.113 23.038 1.00 53.74 143 ASP D C 1
ATOM 11728 O O . ASP D 1 143 ? -13.038 -44.973 23.029 1.00 55.24 143 ASP D O 1
ATOM 11733 N N . TRP D 1 144 ? -13.800 -42.975 23.726 1.00 51.44 144 TRP D N 1
ATOM 11734 C CA . TRP D 1 144 ? -12.604 -42.720 24.520 1.00 51.35 144 TRP D CA 1
ATOM 11735 C C . TRP D 1 144 ? -12.369 -43.836 25.519 1.00 52.09 144 TRP D C 1
ATOM 11736 O O . TRP D 1 144 ? -11.226 -44.234 25.767 1.00 52.19 144 TRP D O 1
ATOM 11747 N N . ILE D 1 145 ? -13.441 -44.361 26.100 1.00 51.60 145 ILE D N 1
ATOM 11748 C CA . ILE D 1 145 ? -13.284 -45.462 27.036 1.00 58.61 145 ILE D CA 1
ATOM 11749 C C . ILE D 1 145 ? -12.810 -46.709 26.310 1.00 59.98 145 ILE D C 1
ATOM 11750 O O . ILE D 1 145 ? -11.945 -47.438 26.803 1.00 59.58 145 ILE D O 1
ATOM 11755 N N . ASN D 1 146 ? -13.352 -46.964 25.119 1.00 60.53 146 ASN D N 1
ATOM 11756 C CA . ASN D 1 146 ? -12.927 -48.130 24.358 1.00 62.90 146 ASN D CA 1
ATOM 11757 C C . ASN D 1 146 ? -11.445 -48.084 24.034 1.00 63.65 146 ASN D C 1
ATOM 11758 O O . ASN D 1 146 ? -10.796 -49.132 23.963 1.00 70.94 146 ASN D O 1
ATOM 11763 N N . VAL D 1 147 ? -10.894 -46.889 23.833 1.00 61.40 147 VAL D N 1
ATOM 11764 C CA . VAL D 1 147 ? -9.456 -46.774 23.628 1.00 63.31 147 VAL D CA 1
ATOM 11765 C C . VAL D 1 147 ? -8.716 -47.319 24.839 1.00 63.47 147 VAL D C 1
ATOM 11766 O O . VAL D 1 147 ? -7.771 -48.103 24.707 1.00 71.04 147 VAL D O 1
ATOM 11770 N N . ILE D 1 148 ? -9.158 -46.941 26.038 1.00 58.02 148 ILE D N 1
ATOM 11771 C CA . ILE D 1 148 ? -8.581 -47.508 27.248 1.00 61.55 148 ILE D CA 1
ATOM 11772 C C . ILE D 1 148 ? -8.792 -49.013 27.281 1.00 68.12 148 ILE D C 1
ATOM 11773 O O . ILE D 1 148 ? -7.932 -49.759 27.754 1.00 72.64 148 ILE D O 1
ATOM 11778 N N . ARG D 1 149 ? -9.931 -49.486 26.771 1.00 72.33 149 ARG D N 1
ATOM 11779 C CA . ARG D 1 149 ? -10.222 -50.911 26.838 1.00 71.39 149 ARG D CA 1
ATOM 11780 C C . ARG D 1 149 ? -9.219 -51.709 26.017 1.00 75.70 149 ARG D C 1
ATOM 11781 O O . ARG D 1 149 ? -8.933 -52.864 26.341 1.00 81.91 149 ARG D O 1
ATOM 11789 N N . SER D 1 150 ? -8.662 -51.113 24.954 1.00 74.28 150 SER D N 1
ATOM 11790 C CA . SER D 1 150 ? -7.702 -51.849 24.138 1.00 77.24 150 SER D CA 1
ATOM 11791 C C . SER D 1 150 ? -6.427 -52.134 24.920 1.00 82.59 150 SER D C 1
ATOM 11792 O O . SER D 1 150 ? -5.889 -53.244 24.863 1.00 86.95 150 SER D O 1
ATOM 11795 N N . LYS D 1 151 ? -5.901 -51.181 25.642 1.00 82.33 151 LYS D N 1
ATOM 11796 C CA . LYS D 1 151 ? -4.666 -51.422 26.345 1.00 83.56 151 LYS D CA 1
ATOM 11797 C C . LYS D 1 151 ? -4.759 -52.147 27.678 1.00 87.80 151 LYS D C 1
ATOM 11798 O O . LYS D 1 151 ? -3.794 -52.289 28.386 1.00 92.49 151 LYS D O 1
ATOM 11804 N N . ALA D 1 152 ? -5.913 -52.632 28.021 1.00 86.08 152 ALA D N 1
ATOM 11805 C CA . ALA D 1 152 ? -6.068 -53.260 29.331 1.00 91.59 152 ALA D CA 1
ATOM 11806 C C . ALA D 1 152 ? -4.855 -54.121 29.679 1.00 95.62 152 ALA D C 1
ATOM 11807 O O . ALA D 1 152 ? -4.417 -54.145 30.835 1.00 92.06 152 ALA D O 1
ATOM 11809 N N . ARG D 1 153 ? -4.288 -54.829 28.692 1.00 99.69 153 ARG D N 1
ATOM 11810 C CA . ARG D 1 153 ? -3.138 -55.683 28.974 1.00 99.19 153 ARG D CA 1
ATOM 11811 C C . ARG D 1 153 ? -1.892 -54.866 29.296 1.00 102.03 153 ARG D C 1
ATOM 11812 O O . ARG D 1 153 ? -1.014 -55.338 30.025 1.00 100.34 153 ARG D O 1
ATOM 11820 N N . GLN D 1 154 ? -1.805 -53.638 28.801 1.00 95.43 154 GLN D N 1
ATOM 11821 C CA . GLN D 1 154 ? -0.767 -52.715 29.235 1.00 94.49 154 GLN D CA 1
ATOM 11822 C C . GLN D 1 154 ? -0.982 -52.228 30.678 1.00 95.32 154 GLN D C 1
ATOM 11823 O O . GLN D 1 154 ? -0.309 -51.293 31.113 1.00 92.64 154 GLN D O 1
ATOM 11829 N N . GLY D 1 155 ? -1.903 -52.818 31.436 1.00 96.06 155 GLY D N 1
ATOM 11830 C CA . GLY D 1 155 ? -2.208 -52.270 32.746 1.00 93.61 155 GLY D CA 1
ATOM 11831 C C . GLY D 1 155 ? -2.925 -50.936 32.741 1.00 89.54 155 GLY D C 1
ATOM 11832 O O . GLY D 1 155 ? -2.902 -50.223 33.745 1.00 88.31 155 GLY D O 1
ATOM 11833 N N . ALA D 1 156 ? -3.550 -50.563 31.635 1.00 89.41 156 ALA D N 1
ATOM 11834 C CA . ALA D 1 156 ? -4.437 -49.412 31.606 1.00 80.43 156 ALA D CA 1
ATOM 11835 C C . ALA D 1 156 ? -5.776 -49.869 32.144 1.00 82.33 156 ALA D C 1
ATOM 11836 O O . ALA D 1 156 ? -6.379 -50.791 31.588 1.00 86.88 156 ALA D O 1
ATOM 11838 N N . GLN D 1 157 ? -6.245 -49.237 33.213 1.00 75.13 157 GLN D N 1
ATOM 11839 C CA . GLN D 1 157 ? -7.531 -49.622 33.756 1.00 76.93 157 GLN D CA 1
ATOM 11840 C C . GLN D 1 157 ? -8.556 -48.515 33.527 1.00 73.00 157 GLN D C 1
ATOM 11841 O O . GLN D 1 157 ? -8.349 -47.360 33.939 1.00 66.89 157 GLN D O 1
ATOM 11847 N N . PRO D 1 158 ? -9.642 -48.816 32.826 1.00 67.45 158 PRO D N 1
ATOM 11848 C CA . PRO D 1 158 ? -10.688 -47.838 32.630 1.00 60.21 158 PRO D CA 1
ATOM 11849 C C . PRO D 1 158 ? -11.473 -47.648 33.911 1.00 56.97 158 PRO D C 1
ATOM 11850 O O . PRO D 1 158 ? -11.420 -48.501 34.805 1.00 58.94 158 PRO D O 1
ATOM 11854 N N . PRO D 1 159 ? -12.198 -46.545 34.046 1.00 50.90 159 PRO D N 1
ATOM 11855 C CA . PRO D 1 159 ? -13.019 -46.361 35.240 1.00 49.26 159 PRO D CA 1
ATOM 11856 C C . PRO D 1 159 ? -14.122 -47.395 35.285 1.00 44.36 159 PRO D C 1
ATOM 11857 O O . PRO D 1 159 ? -14.571 -47.910 34.263 1.00 46.00 159 PRO D O 1
ATOM 11861 N N . ASN D 1 160 ? -14.554 -47.705 36.489 1.00 39.97 160 ASN D N 1
ATOM 11862 C CA . ASN D 1 160 ? -15.606 -48.680 36.654 1.00 48.79 160 ASN D CA 1
ATOM 11863 C C . ASN D 1 160 ? -16.943 -48.049 36.969 1.00 44.49 160 ASN D C 1
ATOM 11864 O O . ASN D 1 160 ? -17.932 -48.771 37.083 1.00 41.17 160 ASN D O 1
ATOM 11869 N N . GLU D 1 161 ? -17.003 -46.732 37.115 1.00 42.88 161 GLU D N 1
ATOM 11870 C CA . GLU D 1 161 ? -18.217 -46.094 37.584 1.00 40.21 161 GLU D CA 1
ATOM 11871 C C . GLU D 1 161 ? -18.500 -44.823 36.798 1.00 38.25 161 GLU D C 1
ATOM 11872 O O . GLU D 1 161 ? -17.601 -44.020 36.553 1.00 38.15 161 GLU D O 1
ATOM 11878 N N . PHE D 1 162 ? -19.748 -44.663 36.378 1.00 36.96 162 PHE D N 1
ATOM 11879 C CA . PHE D 1 162 ? -20.235 -43.423 35.786 1.00 32.45 162 PHE D CA 1
ATOM 11880 C C . PHE D 1 162 ? -21.276 -42.876 36.743 1.00 28.28 162 PHE D C 1
ATOM 11881 O O . PHE D 1 162 ? -22.174 -43.609 37.153 1.00 28.03 162 PHE D O 1
ATOM 11889 N N . VAL D 1 163 ? -21.148 -41.603 37.097 1.00 27.44 163 VAL D N 1
ATOM 11890 C CA . VAL D 1 163 ? -22.033 -40.922 38.012 1.00 27.02 163 VAL D CA 1
ATOM 11891 C C . VAL D 1 163 ? -22.733 -39.729 37.368 1.00 26.84 163 VAL D C 1
ATOM 11892 O O . VAL D 1 163 ? -22.103 -38.949 36.704 1.00 26.68 163 VAL D O 1
ATOM 11896 N N . ALA D 1 164 ? -24.027 -39.603 37.607 1.00 24.97 164 ALA D N 1
ATOM 11897 C CA . ALA D 1 164 ? -24.801 -38.549 36.973 1.00 27.36 164 ALA D CA 1
ATOM 11898 C C . ALA D 1 164 ? -24.419 -37.194 37.540 1.00 25.24 164 ALA D C 1
ATOM 11899 O O . ALA D 1 164 ? -24.577 -36.943 38.735 1.00 27.16 164 ALA D O 1
ATOM 11901 N N . LEU D 1 165 ? -23.912 -36.318 36.685 1.00 21.78 165 LEU D N 1
ATOM 11902 C CA . LEU D 1 165 ? -23.428 -35.033 37.163 1.00 22.23 165 LEU D CA 1
ATOM 11903 C C . LEU D 1 165 ? -24.564 -34.075 37.502 1.00 25.14 165 LEU D C 1
ATOM 11904 O O . LEU D 1 165 ? -24.439 -33.288 38.445 1.00 23.40 165 LEU D O 1
ATOM 11909 N N . ASP D 1 166 ? -25.670 -34.118 36.756 1.00 28.41 166 ASP D N 1
ATOM 11910 C CA . ASP D 1 166 ? -26.704 -33.101 36.936 1.00 27.03 166 ASP D CA 1
ATOM 11911 C C . ASP D 1 166 ? -27.255 -33.095 38.350 1.00 26.08 166 ASP D C 1
ATOM 11912 O O . ASP D 1 166 ? -27.568 -32.033 38.893 1.00 26.21 166 ASP D O 1
ATOM 11917 N N . HIS D 1 167 ? -27.345 -34.258 38.973 1.00 27.26 167 HIS D N 1
ATOM 11918 C CA . HIS D 1 167 ? -27.818 -34.330 40.346 1.00 33.33 167 HIS D CA 1
ATOM 11919 C C . HIS D 1 167 ? -27.043 -33.373 41.255 1.00 31.19 167 HIS D C 1
ATOM 11920 O O . HIS D 1 167 ? -27.638 -32.575 41.985 1.00 30.90 167 HIS D O 1
ATOM 11927 N N . LEU D 1 168 ? -25.713 -33.400 41.181 1.00 28.69 168 LEU D N 1
ATOM 11928 C CA . LEU D 1 168 ? -24.892 -32.543 42.032 1.00 25.43 168 LEU D CA 1
ATOM 11929 C C . LEU D 1 168 ? -24.851 -31.102 41.530 1.00 21.21 168 LEU D C 1
ATOM 11930 O O . LEU D 1 168 ? -25.006 -30.161 42.309 1.00 18.65 168 LEU D O 1
ATOM 11935 N N . LEU D 1 169 ? -24.620 -30.915 40.240 1.00 17.63 169 LEU D N 1
ATOM 11936 C CA . LEU D 1 169 ? -24.392 -29.575 39.731 1.00 20.29 169 LEU D CA 1
ATOM 11937 C C . LEU D 1 169 ? -25.676 -28.751 39.733 1.00 21.01 169 LEU D C 1
ATOM 11938 O O . LEU D 1 169 ? -25.653 -27.557 40.041 1.00 19.01 169 LEU D O 1
ATOM 11943 N N . HIS D 1 170 ? -26.813 -29.373 39.436 1.00 19.26 170 HIS D N 1
ATOM 11944 C CA . HIS D 1 170 ? -28.045 -28.604 39.465 1.00 18.35 170 HIS D CA 1
ATOM 11945 C C . HIS D 1 170 ? -28.410 -28.178 40.874 1.00 16.84 170 HIS D C 1
ATOM 11946 O O . HIS D 1 170 ? -29.009 -27.116 41.052 1.00 18.07 170 HIS D O 1
ATOM 11953 N N . ASP D 1 171 ? -28.037 -28.957 41.887 1.00 18.30 171 ASP D N 1
ATOM 11954 C CA . ASP D 1 171 ? -28.314 -28.506 43.240 1.00 16.61 171 ASP D CA 1
ATOM 11955 C C . ASP D 1 171 ? -27.472 -27.290 43.601 1.00 18.93 171 ASP D C 1
ATOM 11956 O O . ASP D 1 171 ? -27.929 -26.435 44.364 1.00 21.10 171 ASP D O 1
ATOM 11961 N N . GLN D 1 172 ? -26.253 -27.188 43.063 1.00 18.16 172 GLN D N 1
ATOM 11962 C CA . GLN D 1 172 ? -25.475 -25.962 43.222 1.00 17.88 172 GLN D CA 1
ATOM 11963 C C . GLN D 1 172 ? -26.196 -24.776 42.601 1.00 14.98 172 GLN D C 1
ATOM 11964 O O . GLN D 1 172 ? -26.395 -23.749 43.247 1.00 15.22 172 GLN D O 1
ATOM 11970 N N . ARG D 1 173 ? -26.587 -24.903 41.340 1.00 17.51 173 ARG D N 1
ATOM 11971 C CA . ARG D 1 173 ? -27.261 -23.815 40.645 1.00 15.48 173 ARG D CA 1
ATOM 11972 C C . ARG D 1 173 ? -28.532 -23.353 41.345 1.00 14.04 173 ARG D C 1
ATOM 11973 O O . ARG D 1 173 ? -28.937 -22.210 41.152 1.00 17.24 173 ARG D O 1
ATOM 11981 N N . LEU D 1 174 ? -29.148 -24.201 42.169 1.00 17.87 174 LEU D N 1
ATOM 11982 C CA . LEU D 1 174 ? -30.405 -23.856 42.825 1.00 17.20 174 LEU D CA 1
ATOM 11983 C C . LEU D 1 174 ? -30.222 -22.764 43.865 1.00 14.77 174 LEU D C 1
ATOM 11984 O O . LEU D 1 174 ? -31.177 -22.062 44.191 1.00 15.45 174 LEU D O 1
ATOM 11989 N N . TYR D 1 175 ? -29.027 -22.627 44.416 1.00 21.40 175 TYR D N 1
ATOM 11990 C CA . TYR D 1 175 ? -28.744 -21.616 45.425 1.00 17.40 175 TYR D CA 1
ATOM 11991 C C . TYR D 1 175 ? -27.979 -20.481 44.759 1.00 14.15 175 TYR D C 1
ATOM 11992 O O . TYR D 1 175 ? -26.800 -20.626 44.441 1.00 16.78 175 TYR D O 1
ATOM 12001 N N . LYS D 1 176 ? -28.659 -19.359 44.546 1.00 17.35 176 LYS D N 1
ATOM 12002 C CA . LYS D 1 176 ? -28.082 -18.228 43.839 1.00 18.68 176 LYS D CA 1
ATOM 12003 C C . LYS D 1 176 ? -27.119 -17.458 44.736 1.00 18.01 176 LYS D C 1
ATOM 12004 O O . LYS D 1 176 ? -27.451 -17.123 45.873 1.00 17.58 176 LYS D O 1
ATOM 12010 N N . SER D 1 177 ? -25.934 -17.168 44.213 1.00 17.76 177 SER D N 1
ATOM 12011 C CA . SER D 1 177 ? -24.968 -16.332 44.908 1.00 18.14 177 SER D CA 1
ATOM 12012 C C . SER D 1 177 ? -25.346 -14.863 44.783 1.00 17.35 177 SER D C 1
ATOM 12013 O O . SER D 1 177 ? -26.145 -14.478 43.934 1.00 18.41 177 SER D O 1
ATOM 12016 N N . ALA D 1 178 ? -24.723 -14.031 45.620 1.00 18.14 178 ALA D N 1
ATOM 12017 C CA . ALA D 1 178 ? -25.003 -12.599 45.575 1.00 19.29 178 ALA D CA 1
ATOM 12018 C C . ALA D 1 178 ? -24.800 -12.034 44.176 1.00 16.58 178 ALA D C 1
ATOM 12019 O O . ALA D 1 178 ? -25.591 -11.210 43.715 1.00 18.43 178 ALA D O 1
ATOM 12021 N N . ASN D 1 179 ? -23.761 -12.475 43.474 1.00 15.31 179 ASN D N 1
ATOM 12022 C CA . ASN D 1 179 ? -23.527 -11.930 42.144 1.00 15.60 179 ASN D CA 1
ATOM 12023 C C . ASN D 1 179 ? -24.583 -12.412 41.164 1.00 15.06 179 ASN D C 1
ATOM 12024 O O . ASN D 1 179 ? -24.980 -11.670 40.260 1.00 17.03 179 ASN D O 1
ATOM 12029 N N . GLU D 1 180 ? -25.047 -13.649 41.328 1.00 14.46 180 GLU D N 1
ATOM 12030 C CA . GLU D 1 180 ? -26.114 -14.142 40.467 1.00 16.60 180 GLU D CA 1
ATOM 12031 C C . GLU D 1 180 ? -27.376 -13.326 40.669 1.00 15.06 180 GLU D C 1
ATOM 12032 O O . GLU D 1 180 ? -27.997 -12.885 39.698 1.00 15.71 180 GLU D O 1
ATOM 12038 N N . VAL D 1 181 ? -27.756 -13.106 41.927 1.00 16.83 181 VAL D N 1
ATOM 12039 C CA . VAL D 1 181 ? -28.901 -12.253 42.229 1.00 15.34 181 VAL D CA 1
ATOM 12040 C C . VAL D 1 181 ? -28.719 -10.889 41.585 1.00 16.60 181 VAL D C 1
ATOM 12041 O O . VAL D 1 181 ? -29.648 -10.342 40.990 1.00 15.75 181 VAL D O 1
ATOM 12045 N N . LYS D 1 182 ? -27.505 -10.345 41.655 1.00 15.04 182 LYS D N 1
ATOM 12046 C CA . LYS D 1 182 ? -27.227 -9.054 41.043 1.00 14.85 182 LYS D CA 1
ATOM 12047 C C . LYS D 1 182 ? -27.530 -9.067 39.556 1.00 13.81 182 LYS D C 1
ATOM 12048 O O . LYS D 1 182 ? -28.125 -8.126 39.033 1.00 16.16 182 LYS D O 1
ATOM 12054 N N . VAL D 1 183 ? -27.121 -10.119 38.858 1.00 12.16 183 VAL D N 1
ATOM 12055 C CA . VAL D 1 183 ? -27.362 -10.170 37.422 1.00 17.64 183 VAL D CA 1
ATOM 12056 C C . VAL D 1 183 ? -28.848 -10.339 37.137 1.00 13.40 183 VAL D C 1
ATOM 12057 O O . VAL D 1 183 ? -29.393 -9.720 36.222 1.00 13.61 183 VAL D O 1
ATOM 12061 N N . MET D 1 184 ? -29.517 -11.188 37.904 1.00 12.80 184 MET D N 1
ATOM 12062 C CA . MET D 1 184 ? -30.942 -11.403 37.694 1.00 13.88 184 MET D CA 1
ATOM 12063 C C . MET D 1 184 ? -31.725 -10.137 38.006 1.00 13.23 184 MET D C 1
ATOM 12064 O O . MET D 1 184 ? -32.657 -9.779 37.282 1.00 15.85 184 MET D O 1
ATOM 12069 N N . ARG D 1 185 ? -31.337 -9.438 39.064 1.00 17.52 185 ARG D N 1
ATOM 12070 C CA . ARG D 1 185 ? -31.952 -8.155 39.378 1.00 14.27 185 ARG D CA 1
ATOM 12071 C C . ARG D 1 185 ? -31.840 -7.196 38.198 1.00 15.36 185 ARG D C 1
ATOM 12072 O O . ARG D 1 185 ? -32.834 -6.595 37.774 1.00 19.27 185 ARG D O 1
ATOM 12080 N N . TYR D 1 186 ? -30.652 -7.098 37.605 1.00 13.68 186 TYR D N 1
ATOM 12081 C CA . TYR D 1 186 ? -30.476 -6.233 36.443 1.00 15.25 186 TYR D CA 1
ATOM 12082 C C . TYR D 1 186 ? -31.352 -6.676 35.278 1.00 13.01 186 TYR D C 1
ATOM 12083 O O . TYR D 1 186 ? -32.022 -5.853 34.652 1.00 20.12 186 TYR D O 1
ATOM 12092 N N . ALA D 1 187 ? -31.324 -7.962 34.940 1.00 13.87 187 ALA D N 1
ATOM 12093 C CA . ALA D 1 187 ? -32.205 -8.475 33.894 1.00 13.65 187 ALA D CA 1
ATOM 12094 C C . ALA D 1 187 ? -33.661 -8.141 34.180 1.00 14.13 187 ALA D C 1
ATOM 12095 O O . ALA D 1 187 ? -34.403 -7.756 33.277 1.00 12.68 187 ALA D O 1
ATOM 12097 N N . ALA D 1 188 ? -34.089 -8.306 35.424 1.00 12.84 188 ALA D N 1
ATOM 12098 C CA . ALA D 1 188 ? -35.469 -7.990 35.763 1.00 14.46 188 ALA D CA 1
ATOM 12099 C C . ALA D 1 188 ? -35.765 -6.516 35.525 1.00 13.87 188 ALA D C 1
ATOM 12100 O O . ALA D 1 188 ? -36.849 -6.167 35.054 1.00 13.93 188 ALA D O 1
ATOM 12102 N N . GLU D 1 189 ? -34.792 -5.649 35.804 1.00 18.00 189 GLU D N 1
ATOM 12103 C CA . GLU D 1 189 ? -34.994 -4.217 35.628 1.00 17.68 189 GLU D CA 1
ATOM 12104 C C . GLU D 1 189 ? -35.109 -3.856 34.158 1.00 17.24 189 GLU D C 1
ATOM 12105 O O . GLU D 1 189 ? -35.948 -3.035 33.786 1.00 13.23 189 GLU D O 1
ATOM 12111 N N . VAL D 1 190 ? -34.258 -4.447 33.312 1.00 14.69 190 VAL D N 1
ATOM 12112 C CA . VAL D 1 190 ? -34.390 -4.249 31.874 1.00 15.23 190 VAL D CA 1
ATOM 12113 C C . VAL D 1 190 ? -35.769 -4.704 31.409 1.00 13.52 190 VAL D C 1
ATOM 12114 O O . VAL D 1 190 ? -36.442 -4.012 30.643 1.00 12.88 190 VAL D O 1
ATOM 12118 N N . SER D 1 191 ? -36.204 -5.880 31.868 1.00 16.61 191 SER D N 1
ATOM 12119 C CA . SER D 1 191 ? -37.481 -6.418 31.415 1.00 14.38 191 SER D CA 1
ATOM 12120 C C . SER D 1 191 ? -38.646 -5.556 31.894 1.00 13.76 191 SER D C 1
ATOM 12121 O O . SER D 1 191 ? -39.597 -5.320 31.145 1.00 14.01 191 SER D O 1
ATOM 12124 N N . ALA D 1 192 ? -38.567 -5.056 33.125 1.00 14.08 192 ALA D N 1
ATOM 12125 C CA . ALA D 1 192 ? -39.598 -4.160 33.630 1.00 16.19 192 ALA D CA 1
ATOM 12126 C C . ALA D 1 192 ? -39.718 -2.916 32.759 1.00 14.90 192 ALA D C 1
ATOM 12127 O O . ALA D 1 192 ? -40.827 -2.477 32.445 1.00 13.48 192 ALA D O 1
ATOM 12129 N N . ARG D 1 193 ? -38.582 -2.337 32.350 1.00 15.11 193 ARG D N 1
ATOM 12130 C CA . ARG D 1 193 ? -38.637 -1.172 31.472 1.00 15.95 193 ARG D CA 1
ATOM 12131 C C . ARG D 1 193 ? -39.279 -1.529 30.143 1.00 13.54 193 ARG D C 1
ATOM 12132 O O . ARG D 1 193 ? -40.030 -0.732 29.567 1.00 14.42 193 ARG D O 1
ATOM 12140 N N . ALA D 1 194 ? -38.993 -2.728 29.644 1.00 16.55 194 ALA D N 1
ATOM 12141 C CA . ALA D 1 194 ? -39.572 -3.167 28.384 1.00 12.04 194 ALA D CA 1
ATOM 12142 C C . ALA D 1 194 ? -41.088 -3.268 28.482 1.00 13.94 194 ALA D C 1
ATOM 12143 O O . ALA D 1 194 ? -41.803 -2.817 27.585 1.00 12.98 194 ALA D O 1
ATOM 12145 N N . HIS D 1 195 ? -41.586 -3.879 29.550 1.00 10.73 195 HIS D N 1
ATOM 12146 C CA . HIS D 1 195 ? -43.028 -4.029 29.714 1.00 13.20 195 HIS D CA 1
ATOM 12147 C C . HIS D 1 195 ? -43.718 -2.672 29.790 1.00 11.90 195 HIS D C 1
ATOM 12148 O O . HIS D 1 195 ? -44.773 -2.475 29.185 1.00 16.86 195 HIS D O 1
ATOM 12155 N N . ILE D 1 196 ? -43.114 -1.723 30.506 1.00 13.47 196 ILE D N 1
ATOM 12156 C CA . ILE D 1 196 ? -43.659 -0.368 30.573 1.00 14.62 196 ILE D CA 1
ATOM 12157 C C . ILE D 1 196 ? -43.783 0.226 29.181 1.00 14.08 196 ILE D C 1
ATOM 12158 O O . ILE D 1 196 ? -44.817 0.787 28.812 1.00 15.74 196 ILE D O 1
ATOM 12163 N N . ARG D 1 197 ? -42.733 0.103 28.386 1.00 16.35 197 ARG D N 1
ATOM 12164 C CA . ARG D 1 197 ? -42.771 0.645 27.040 1.00 14.41 197 ARG D CA 1
ATOM 12165 C C . ARG D 1 197 ? -43.889 0.023 26.225 1.00 17.03 197 ARG D C 1
ATOM 12166 O O . ARG D 1 197 ? -44.561 0.712 25.459 1.00 16.51 197 ARG D O 1
ATOM 12174 N N . ALA D 1 198 ? -44.105 -1.279 26.379 1.00 15.65 198 ALA D N 1
ATOM 12175 C CA . ALA D 1 198 ? -45.201 -1.921 25.671 1.00 18.17 198 ALA D CA 1
ATOM 12176 C C . ALA D 1 198 ? -46.542 -1.340 26.108 1.00 16.49 198 ALA D C 1
ATOM 12177 O O . ALA D 1 198 ? -47.410 -1.069 25.273 1.00 16.29 198 ALA D O 1
ATOM 12179 N N . MET D 1 199 ? -46.722 -1.125 27.410 1.00 15.37 199 MET D N 1
ATOM 12180 C CA . MET D 1 199 ? -47.945 -0.491 27.885 1.00 16.67 199 MET D CA 1
ATOM 12181 C C . MET D 1 199 ? -48.110 0.904 27.292 1.00 18.18 199 MET D C 1
ATOM 12182 O O . MET D 1 199 ? -49.210 1.289 26.883 1.00 20.93 199 MET D O 1
ATOM 12187 N N . GLU D 1 200 ? -47.022 1.664 27.213 1.00 17.72 200 GLU D N 1
ATOM 12188 C CA . GLU D 1 200 ? -47.120 3.066 26.817 1.00 18.87 200 GLU D CA 1
ATOM 12189 C C . GLU D 1 200 ? -47.351 3.214 25.314 1.00 19.31 200 GLU D C 1
ATOM 12190 O O . GLU D 1 200 ? -47.912 4.213 24.862 1.00 23.59 200 GLU D O 1
ATOM 12196 N N . VAL D 1 201 ? -46.940 2.234 24.510 1.00 20.50 201 VAL D N 1
ATOM 12197 C CA A VAL D 1 201 ? -47.103 2.357 23.062 0.77 32.10 201 VAL D CA 1
ATOM 12198 C CA B VAL D 1 201 ? -47.081 2.360 23.063 0.23 31.22 201 VAL D CA 1
ATOM 12199 C C . VAL D 1 201 ? -48.435 1.814 22.619 1.00 23.53 201 VAL D C 1
ATOM 12200 O O . VAL D 1 201 ? -48.948 2.190 21.565 1.00 20.82 201 VAL D O 1
ATOM 12207 N N . CYS D 1 202 ? -49.013 0.919 23.401 1.00 20.33 202 CYS D N 1
ATOM 12208 C CA . CYS D 1 202 ? -50.171 0.180 22.937 1.00 22.25 202 CYS D CA 1
ATOM 12209 C C . CYS D 1 202 ? -51.332 1.111 22.611 1.00 19.33 202 CYS D C 1
ATOM 12210 O O . CYS D 1 202 ? -51.637 2.034 23.360 1.00 18.31 202 CYS D O 1
ATOM 12213 N N . ARG D 1 203 ? -51.960 0.871 21.470 1.00 18.53 203 ARG D N 1
ATOM 12214 C CA . ARG D 1 203 ? -53.229 1.504 21.128 1.00 22.55 203 ARG D CA 1
ATOM 12215 C C . ARG D 1 203 ? -53.952 0.607 20.138 1.00 19.88 203 ARG D C 1
ATOM 12216 O O . ARG D 1 203 ? -53.305 -0.148 19.415 1.00 21.03 203 ARG D O 1
ATOM 12224 N N . PRO D 1 204 ? -55.281 0.668 20.077 1.00 21.43 204 PRO D N 1
ATOM 12225 C CA . PRO D 1 204 ? -56.005 -0.074 19.046 1.00 20.04 204 PRO D CA 1
ATOM 12226 C C . PRO D 1 204 ? -55.504 0.296 17.669 1.00 17.54 204 PRO D C 1
ATOM 12227 O O . PRO D 1 204 ? -55.160 1.442 17.406 1.00 24.43 204 PRO D O 1
ATOM 12231 N N . GLY D 1 205 ? -55.457 -0.690 16.792 1.00 18.83 205 GLY D N 1
ATOM 12232 C CA . GLY D 1 205 ? -54.975 -0.502 15.463 1.00 20.73 205 GLY D CA 1
ATOM 12233 C C . GLY D 1 205 ? -53.552 -0.984 15.250 1.00 20.17 205 GLY D C 1
ATOM 12234 O O . GLY D 1 205 ? -53.181 -1.299 14.125 1.00 21.52 205 GLY D O 1
ATOM 12235 N N . LEU D 1 206 ? -52.749 -1.048 16.300 1.00 19.94 206 LEU D N 1
ATOM 12236 C CA . LEU D 1 206 ? -51.483 -1.736 16.160 1.00 16.81 206 LEU D CA 1
ATOM 12237 C C . LEU D 1 206 ? -51.709 -3.246 16.136 1.00 16.08 206 LEU D C 1
ATOM 12238 O O . LEU D 1 206 ? -52.801 -3.744 16.412 1.00 19.13 206 LEU D O 1
ATOM 12243 N N . PHE D 1 207 ? -50.658 -3.974 15.791 1.00 15.05 207 PHE D N 1
ATOM 12244 C CA . PHE D 1 207 ? -50.642 -5.423 15.843 1.00 13.75 207 PHE D CA 1
ATOM 12245 C C . PHE D 1 207 ? -49.814 -5.899 17.023 1.00 15.44 207 PHE D C 1
ATOM 12246 O O . PHE D 1 207 ? -48.999 -5.162 17.573 1.00 17.22 207 PHE D O 1
ATOM 12254 N N . GLU D 1 208 ? -50.050 -7.155 17.403 1.00 17.63 208 GLU D N 1
ATOM 12255 C CA . GLU D 1 208 ? -49.306 -7.763 18.497 1.00 15.92 208 GLU D CA 1
ATOM 12256 C C . GLU D 1 208 ? -47.802 -7.625 18.288 1.00 14.57 208 GLU D C 1
ATOM 12257 O O . GLU D 1 208 ? -47.060 -7.395 19.243 1.00 13.72 208 GLU D O 1
ATOM 12263 N N . TYR D 1 209 ? -47.341 -7.698 17.043 1.00 17.21 209 TYR D N 1
ATOM 12264 C CA . TYR D 1 209 ? -45.897 -7.657 16.833 1.00 17.74 209 TYR D CA 1
ATOM 12265 C C . TYR D 1 209 ? -45.305 -6.275 17.060 1.00 18.08 209 TYR D C 1
ATOM 12266 O O . TYR D 1 209 ? -44.113 -6.176 17.373 1.00 17.73 209 TYR D O 1
ATOM 12275 N N . HIS D 1 210 ? -46.103 -5.216 16.940 1.00 15.58 210 HIS D N 1
ATOM 12276 C CA . HIS D 1 210 ? -45.617 -3.909 17.349 1.00 16.05 210 HIS D CA 1
ATOM 12277 C C . HIS D 1 210 ? -45.203 -3.915 18.810 1.00 16.16 210 HIS D C 1
ATOM 12278 O O . HIS D 1 210 ? -44.174 -3.335 19.170 1.00 15.29 210 HIS D O 1
ATOM 12285 N N . LEU D 1 211 ? -45.966 -4.583 19.667 1.00 12.67 211 LEU D N 1
ATOM 12286 C CA . LEU D 1 211 ? -45.569 -4.594 21.064 1.00 14.73 211 LEU D CA 1
ATOM 12287 C C . LEU D 1 211 ? -44.376 -5.519 21.279 1.00 14.22 211 LEU D C 1
ATOM 12288 O O . LEU D 1 211 ? -43.499 -5.223 22.096 1.00 13.99 211 LEU D O 1
ATOM 12293 N N . GLU D 1 212 ? -44.300 -6.621 20.535 1.00 18.49 212 GLU D N 1
ATOM 12294 C CA . GLU D 1 212 ? -43.101 -7.441 20.628 1.00 17.98 212 GLU D CA 1
ATOM 12295 C C . GLU D 1 212 ? -41.874 -6.629 20.233 1.00 16.59 212 GLU D C 1
ATOM 12296 O O . GLU D 1 212 ? -40.835 -6.725 20.878 1.00 19.08 212 GLU D O 1
ATOM 12302 N N . ALA D 1 213 ? -41.996 -5.802 19.191 1.00 15.95 213 ALA D N 1
ATOM 12303 C CA . ALA D 1 213 ? -40.882 -4.947 18.791 1.00 16.09 213 ALA D CA 1
ATOM 12304 C C . ALA D 1 213 ? -40.411 -4.069 19.941 1.00 15.66 213 ALA D C 1
ATOM 12305 O O . ALA D 1 213 ? -39.207 -3.968 20.186 1.00 15.11 213 ALA D O 1
ATOM 12307 N N . GLU D 1 214 ? -41.339 -3.447 20.678 1.00 15.57 214 GLU D N 1
ATOM 12308 C CA . GLU D 1 214 ? -40.927 -2.604 21.799 1.00 14.34 214 GLU D CA 1
ATOM 12309 C C . GLU D 1 214 ? -40.154 -3.406 22.831 1.00 13.12 214 GLU D C 1
ATOM 12310 O O . GLU D 1 214 ? -39.165 -2.921 23.390 1.00 14.67 214 GLU D O 1
ATOM 12316 N N . LEU D 1 215 ? -40.581 -4.646 23.079 1.00 14.43 215 LEU D N 1
ATOM 12317 C CA . LEU D 1 215 ? -39.901 -5.487 24.052 1.00 12.50 215 LEU D CA 1
ATOM 12318 C C . LEU D 1 215 ? -38.474 -5.798 23.607 1.00 13.15 215 LEU D C 1
ATOM 12319 O O . LEU D 1 215 ? -37.522 -5.607 24.366 1.00 16.33 215 LEU D O 1
ATOM 12324 N N . GLU D 1 216 ? -38.316 -6.315 22.390 1.00 16.12 216 GLU D N 1
ATOM 12325 C CA . GLU D 1 216 ? -36.988 -6.645 21.893 1.00 14.64 216 GLU D CA 1
ATOM 12326 C C . GLU D 1 216 ? -36.099 -5.408 21.871 1.00 13.86 216 GLU D C 1
ATOM 12327 O O . GLU D 1 216 ? -34.914 -5.485 22.197 1.00 15.66 216 GLU D O 1
ATOM 12333 N N . TYR D 1 217 ? -36.674 -4.256 21.523 1.00 15.44 217 TYR D N 1
ATOM 12334 C CA . TYR D 1 217 ? -35.925 -3.005 21.490 1.00 13.60 217 TYR D CA 1
ATOM 12335 C C . TYR D 1 217 ? -35.285 -2.713 22.839 1.00 15.08 217 TYR D C 1
ATOM 12336 O O . TYR D 1 217 ? -34.070 -2.493 22.929 1.00 15.22 217 TYR D O 1
ATOM 12345 N N . GLU D 1 218 ? -36.084 -2.729 23.900 1.00 12.85 218 GLU D N 1
ATOM 12346 C CA . GLU D 1 218 ? -35.568 -2.431 25.226 1.00 13.71 218 GLU D CA 1
ATOM 12347 C C . GLU D 1 218 ? -34.650 -3.529 25.724 1.00 13.34 218 GLU D C 1
ATOM 12348 O O . GLU D 1 218 ? -33.649 -3.244 26.378 1.00 13.11 218 GLU D O 1
ATOM 12354 N N . PHE D 1 219 ? -35.005 -4.791 25.458 1.00 16.00 219 PHE D N 1
ATOM 12355 C CA . PHE D 1 219 ? -34.135 -5.897 25.814 1.00 14.04 219 PHE D CA 1
ATOM 12356 C C . PHE D 1 219 ? -32.732 -5.649 25.285 1.00 15.32 219 PHE D C 1
ATOM 12357 O O . PHE D 1 219 ? -31.754 -5.706 26.030 1.00 17.09 219 PHE D O 1
ATOM 12365 N N . ARG D 1 220 ? -32.627 -5.349 23.993 1.00 15.84 220 ARG D N 1
ATOM 12366 C CA . ARG D 1 220 ? -31.314 -5.286 23.370 1.00 16.56 220 ARG D CA 1
ATOM 12367 C C . ARG D 1 220 ? -30.556 -4.024 23.787 1.00 17.31 220 ARG D C 1
ATOM 12368 O O . ARG D 1 220 ? -29.344 -4.076 24.008 1.00 19.56 220 ARG D O 1
ATOM 12376 N N . LYS D 1 221 ? -31.255 -2.897 23.960 1.00 17.67 221 LYS D N 1
ATOM 12377 C CA . LYS D 1 221 ? -30.599 -1.702 24.483 1.00 15.94 221 LYS D CA 1
ATOM 12378 C C . LYS D 1 221 ? -30.011 -1.941 25.860 1.00 16.55 221 LYS D C 1
ATOM 12379 O O . LYS D 1 221 ? -29.081 -1.239 26.263 1.00 16.86 221 LYS D O 1
ATOM 12385 N N . GLY D 1 222 ? -30.552 -2.902 26.603 1.00 15.95 222 GLY D N 1
ATOM 12386 C CA . GLY D 1 222 ? -29.986 -3.262 27.876 1.00 14.65 222 GLY D CA 1
ATOM 12387 C C . GLY D 1 222 ? -28.805 -4.197 27.788 1.00 14.67 222 GLY D C 1
ATOM 12388 O O . GLY D 1 222 ? -28.207 -4.535 28.807 1.00 19.66 222 GLY D O 1
ATOM 12389 N N . GLY D 1 223 ? -28.476 -4.648 26.588 1.00 17.34 223 GLY D N 1
ATOM 12390 C CA . GLY D 1 223 ? -27.384 -5.566 26.374 1.00 21.52 223 GLY D CA 1
ATOM 12391 C C . GLY D 1 223 ? -27.774 -7.022 26.213 1.00 19.06 223 GLY D C 1
ATOM 12392 O O . GLY D 1 223 ? -26.884 -7.872 26.189 1.00 18.89 223 GLY D O 1
ATOM 12393 N N . ALA D 1 224 ? -29.064 -7.337 26.077 1.00 14.90 224 ALA D N 1
ATOM 12394 C CA . ALA D 1 224 ? -29.473 -8.736 25.984 1.00 14.66 224 ALA D CA 1
ATOM 12395 C C . ALA D 1 224 ? -29.090 -9.324 24.631 1.00 18.14 224 ALA D C 1
ATOM 12396 O O . ALA D 1 224 ? -29.320 -8.711 23.592 1.00 20.61 224 ALA D O 1
ATOM 12398 N N . LYS D 1 225 ? -28.481 -10.507 24.647 1.00 17.64 225 LYS D N 1
ATOM 12399 C CA . LYS D 1 225 ? -28.177 -11.205 23.404 1.00 17.13 225 LYS D CA 1
ATOM 12400 C C . LYS D 1 225 ? -29.413 -11.840 22.802 1.00 19.15 225 LYS D C 1
ATOM 12401 O O . LYS D 1 225 ? -29.453 -12.090 21.599 1.00 18.97 225 LYS D O 1
ATOM 12407 N N . MET D 1 226 ? -30.413 -12.100 23.624 1.00 19.07 226 MET D N 1
ATOM 12408 C CA . MET D 1 226 ? -31.587 -12.864 23.243 1.00 16.97 226 MET D CA 1
ATOM 12409 C C . MET D 1 226 ? -32.568 -12.817 24.413 1.00 18.33 226 MET D C 1
ATOM 12410 O O . MET D 1 226 ? -32.168 -12.554 25.542 1.00 15.02 226 MET D O 1
ATOM 12415 N N . PRO D 1 227 ? -33.847 -13.040 24.161 1.00 18.85 227 PRO D N 1
ATOM 12416 C CA . PRO D 1 227 ? -34.790 -13.155 25.268 1.00 16.55 227 PRO D CA 1
ATOM 12417 C C . PRO D 1 227 ? -34.522 -14.429 26.048 1.00 18.34 227 PRO D C 1
ATOM 12418 O O . PRO D 1 227 ? -33.917 -15.378 25.556 1.00 16.55 227 PRO D O 1
ATOM 12422 N N . ALA D 1 228 ? -34.985 -14.440 27.291 1.00 14.77 228 ALA D N 1
ATOM 12423 C CA . ALA D 1 228 ? -34.946 -15.677 28.053 1.00 15.00 228 ALA D CA 1
ATOM 12424 C C . ALA D 1 228 ? -35.840 -16.756 27.450 1.00 19.60 228 ALA D C 1
ATOM 12425 O O . ALA D 1 228 ? -35.692 -17.927 27.803 1.00 17.56 228 ALA D O 1
ATOM 12427 N N . TYR D 1 229 ? -36.768 -16.381 26.569 1.00 20.29 229 TYR D N 1
ATOM 12428 C CA . TYR D 1 229 ? -37.727 -17.283 25.944 1.00 18.32 229 TYR D CA 1
ATOM 12429 C C . TYR D 1 229 ? -38.508 -16.477 24.918 1.00 15.41 229 TYR D C 1
ATOM 12430 O O . TYR D 1 229 ? -38.596 -15.255 25.016 1.00 17.86 229 TYR D O 1
ATOM 12439 N N . GLY D 1 230 ? -39.068 -17.166 23.936 1.00 19.58 230 GLY D N 1
ATOM 12440 C CA . GLY D 1 230 ? -39.905 -16.491 22.960 1.00 21.31 230 GLY D CA 1
ATOM 12441 C C . GLY D 1 230 ? -40.987 -15.645 23.614 1.00 16.63 230 GLY D C 1
ATOM 12442 O O . GLY D 1 230 ? -41.692 -16.130 24.494 1.00 18.31 230 GLY D O 1
ATOM 12443 N N . SER D 1 231 ? -41.101 -14.379 23.221 1.00 17.77 231 SER D N 1
ATOM 12444 C CA . SER D 1 231 ? -42.075 -13.484 23.832 1.00 14.92 231 SER D CA 1
ATOM 12445 C C . SER D 1 231 ? -43.503 -13.864 23.463 1.00 15.37 231 SER D C 1
ATOM 12446 O O . SER D 1 231 ? -43.795 -14.186 22.317 1.00 19.13 231 SER D O 1
ATOM 12449 N N . ILE D 1 232 ? -44.392 -13.795 24.443 1.00 15.85 232 ILE D N 1
ATOM 12450 C CA . ILE D 1 232 ? -45.829 -14.010 24.257 1.00 14.98 232 ILE D CA 1
ATOM 12451 C C . ILE D 1 232 ? -46.520 -12.655 24.314 1.00 15.09 232 ILE D C 1
ATOM 12452 O O . ILE D 1 232 ? -46.475 -11.984 25.348 1.00 17.33 232 ILE D O 1
ATOM 12457 N N . VAL D 1 233 ? -47.181 -12.273 23.222 1.00 14.96 233 VAL D N 1
ATOM 12458 C CA . VAL D 1 233 ? -47.937 -11.025 23.133 1.00 14.02 233 VAL D CA 1
ATOM 12459 C C . VAL D 1 233 ? -49.327 -11.383 22.620 1.00 16.22 233 VAL D C 1
ATOM 12460 O O . VAL D 1 233 ? -49.539 -11.512 21.413 1.00 16.29 233 VAL D O 1
ATOM 12464 N N . ALA D 1 234 ? -50.276 -11.532 23.522 1.00 16.51 234 ALA D N 1
ATOM 12465 C CA . ALA D 1 234 ? -51.548 -12.158 23.191 1.00 13.13 234 ALA D CA 1
ATOM 12466 C C . ALA D 1 234 ? -52.674 -11.167 23.438 1.00 14.95 234 ALA D C 1
ATOM 12467 O O . ALA D 1 234 ? -52.966 -10.835 24.585 1.00 17.92 234 ALA D O 1
ATOM 12469 N N . ALA D 1 235 ? -53.308 -10.708 22.368 1.00 15.74 235 ALA D N 1
ATOM 12470 C CA . ALA D 1 235 ? -54.424 -9.784 22.462 1.00 14.33 235 ALA D CA 1
ATOM 12471 C C . ALA D 1 235 ? -55.746 -10.537 22.471 1.00 15.33 235 ALA D C 1
ATOM 12472 O O . ALA D 1 235 ? -55.966 -11.434 21.659 1.00 15.77 235 ALA D O 1
ATOM 12474 N N . GLY D 1 236 ? -56.622 -10.149 23.374 1.00 19.22 236 GLY D N 1
ATOM 12475 C CA . GLY D 1 236 ? -58.010 -10.593 23.276 1.00 19.20 236 GLY D CA 1
ATOM 12476 C C . GLY D 1 236 ? -58.124 -12.069 23.564 1.00 16.74 236 GLY D C 1
ATOM 12477 O O . GLY D 1 236 ? -57.563 -12.561 24.537 1.00 20.91 236 GLY D O 1
ATOM 12478 N N . ARG D 1 237 ? -58.842 -12.792 22.709 1.00 16.99 237 ARG D N 1
ATOM 12479 C CA . ARG D 1 237 ? -59.032 -14.222 22.936 1.00 17.15 237 ARG D CA 1
ATOM 12480 C C . ARG D 1 237 ? -57.710 -14.969 22.975 1.00 19.41 237 ARG D C 1
ATOM 12481 O O . ARG D 1 237 ? -57.621 -16.025 23.601 1.00 21.64 237 ARG D O 1
ATOM 12489 N N . ASN D 1 238 ? -56.676 -14.434 22.327 1.00 19.04 238 ASN D N 1
ATOM 12490 C CA . ASN D 1 238 ? -55.382 -15.100 22.317 1.00 16.51 238 ASN D CA 1
ATOM 12491 C C . ASN D 1 238 ? -54.771 -15.198 23.699 1.00 15.14 238 ASN D C 1
ATOM 12492 O O . ASN D 1 238 ? -53.885 -16.023 23.910 1.00 19.64 238 ASN D O 1
ATOM 12497 N N . ALA D 1 239 ? -55.213 -14.375 24.638 1.00 17.51 239 ALA D N 1
ATOM 12498 C CA . ALA D 1 239 ? -54.679 -14.455 25.983 1.00 13.70 239 ALA D CA 1
ATOM 12499 C C . ALA D 1 239 ? -55.060 -15.751 26.669 1.00 14.70 239 ALA D C 1
ATOM 12500 O O . ALA D 1 239 ? -54.454 -16.101 27.682 1.00 15.61 239 ALA D O 1
ATOM 12502 N N . CYS D 1 240 ? -56.052 -16.467 26.149 1.00 18.16 240 CYS D N 1
ATOM 12503 C CA . CYS D 1 240 ? -56.418 -17.747 26.725 1.00 21.51 240 CYS D CA 1
ATOM 12504 C C . CYS D 1 240 ? -55.548 -18.895 26.220 1.00 25.06 240 CYS D C 1
ATOM 12505 O O . CYS D 1 240 ? -55.744 -20.030 26.657 1.00 30.83 240 CYS D O 1
ATOM 12508 N N . ILE D 1 241 ? -54.599 -18.628 25.325 1.00 22.41 241 ILE D N 1
ATOM 12509 C CA . ILE D 1 241 ? -53.632 -19.612 24.839 1.00 22.20 241 ILE D CA 1
ATOM 12510 C C . ILE D 1 241 ? -52.338 -19.411 25.619 1.00 24.21 241 ILE D C 1
ATOM 12511 O O . ILE D 1 241 ? -51.670 -18.382 25.468 1.00 22.61 241 ILE D O 1
ATOM 12516 N N . LEU D 1 242 ? -52.009 -20.357 26.473 1.00 21.23 242 LEU D N 1
ATOM 12517 C CA . LEU D 1 242 ? -50.944 -20.187 27.419 1.00 26.62 242 LEU D CA 1
ATOM 12518 C C . LEU D 1 242 ? -49.584 -19.854 26.857 1.00 30.28 242 LEU D C 1
ATOM 12519 O O . LEU D 1 242 ? -48.894 -19.087 27.444 1.00 24.62 242 LEU D O 1
ATOM 12524 N N . HIS D 1 243 ? -49.238 -20.427 25.734 1.00 28.14 243 HIS D N 1
ATOM 12525 C CA . HIS D 1 243 ? -47.971 -20.133 25.138 1.00 34.20 243 HIS D CA 1
ATOM 12526 C C . HIS D 1 243 ? -48.157 -19.618 23.716 1.00 29.17 243 HIS D C 1
ATOM 12527 O O . HIS D 1 243 ? -47.504 -20.042 22.824 1.00 29.74 243 HIS D O 1
ATOM 12534 N N . TYR D 1 244 ? -49.083 -18.693 23.568 1.00 24.90 244 TYR D N 1
ATOM 12535 C CA . TYR D 1 244 ? -49.384 -18.108 22.282 1.00 24.13 244 TYR D CA 1
ATOM 12536 C C . TYR D 1 244 ? -48.151 -17.448 21.745 1.00 21.65 244 TYR D C 1
ATOM 12537 O O . TYR D 1 244 ? -47.510 -16.714 22.396 1.00 22.54 244 TYR D O 1
ATOM 12546 N N . ARG D 1 245 ? -47.867 -17.703 20.498 1.00 21.61 245 ARG D N 1
ATOM 12547 C CA . ARG D 1 245 ? -46.663 -17.125 19.923 1.00 20.79 245 ARG D CA 1
ATOM 12548 C C . ARG D 1 245 ? -46.830 -16.594 18.510 1.00 19.28 245 ARG D C 1
ATOM 12549 O O . ARG D 1 245 ? -45.849 -16.116 17.939 1.00 21.81 245 ARG D O 1
ATOM 12557 N N . GLU D 1 246 ? -48.024 -16.654 17.929 1.00 20.87 246 GLU D N 1
ATOM 12558 C CA . GLU D 1 246 ? -48.222 -16.063 16.615 1.00 20.84 246 GLU D CA 1
ATOM 12559 C C . GLU D 1 246 ? -47.867 -14.583 16.619 1.00 14.01 246 GLU D C 1
ATOM 12560 O O . GLU D 1 246 ? -47.217 -14.098 15.698 1.00 15.55 246 GLU D O 1
ATOM 12566 N N . ASN D 1 247 ? -48.314 -13.847 17.638 1.00 14.68 247 ASN D N 1
ATOM 12567 C CA . ASN D 1 247 ? -47.969 -12.431 17.800 1.00 14.32 247 ASN D CA 1
ATOM 12568 C C . ASN D 1 247 ? -48.222 -11.637 16.522 1.00 16.34 247 ASN D C 1
ATOM 12569 O O . ASN D 1 247 ? -47.450 -10.755 16.150 1.00 20.39 247 ASN D O 1
ATOM 12574 N N . ASP D 1 248 ? -49.313 -11.947 15.836 1.00 17.41 248 ASP D N 1
ATOM 12575 C CA . ASP D 1 248 ? -49.571 -11.334 14.541 1.00 21.51 248 ASP D CA 1
ATOM 12576 C C . ASP D 1 248 ? -50.986 -10.783 14.383 1.00 21.41 248 ASP D C 1
ATOM 12577 O O . ASP D 1 248 ? -51.374 -10.439 13.266 1.00 23.42 248 ASP D O 1
ATOM 12582 N N . ALA D 1 249 ? -51.759 -10.687 15.454 1.00 18.76 249 ALA D N 1
ATOM 12583 C CA . ALA D 1 249 ? -53.158 -10.285 15.358 1.00 17.94 249 ALA D CA 1
ATOM 12584 C C . ALA D 1 249 ? -53.329 -8.785 15.586 1.00 15.44 249 ALA D C 1
ATOM 12585 O O . ALA D 1 249 ? -52.603 -8.165 16.358 1.00 17.36 249 ALA D O 1
ATOM 12587 N N . ALA D 1 250 ? -54.321 -8.210 14.921 1.00 19.99 250 ALA D N 1
ATOM 12588 C CA . ALA D 1 250 ? -54.627 -6.801 15.111 1.00 16.06 250 ALA D CA 1
ATOM 12589 C C . ALA D 1 250 ? -55.189 -6.568 16.503 1.00 16.19 250 ALA D C 1
ATOM 12590 O O . ALA D 1 250 ? -55.962 -7.377 17.012 1.00 23.76 250 ALA D O 1
ATOM 12592 N N . ILE D 1 251 ? -54.800 -5.459 17.118 1.00 15.87 251 ILE D N 1
ATOM 12593 C CA . ILE D 1 251 ? -55.263 -5.099 18.454 1.00 16.88 251 ILE D CA 1
ATOM 12594 C C . ILE D 1 251 ? -56.532 -4.259 18.344 1.00 21.29 251 ILE D C 1
ATOM 12595 O O . ILE D 1 251 ? -56.571 -3.278 17.598 1.00 18.14 251 ILE D O 1
ATOM 12600 N N . LYS D 1 252 ? -57.558 -4.620 19.112 1.00 23.07 252 LYS D N 1
ATOM 12601 C CA . LYS D 1 252 ? -58.874 -4.002 18.989 1.00 21.15 252 LYS D CA 1
ATOM 12602 C C . LYS D 1 252 ? -59.275 -3.285 20.269 1.00 21.81 252 LYS D C 1
ATOM 12603 O O . LYS D 1 252 ? -58.914 -3.696 21.377 1.00 19.58 252 LYS D O 1
ATOM 12609 N N . ASP D 1 253 ? -60.032 -2.206 20.107 1.00 19.03 253 ASP D N 1
ATOM 12610 C CA . ASP D 1 253 ? -60.536 -1.505 21.272 1.00 19.31 253 ASP D CA 1
ATOM 12611 C C . ASP D 1 253 ? -61.337 -2.473 22.119 1.00 14.52 253 ASP D C 1
ATOM 12612 O O . ASP D 1 253 ? -62.155 -3.223 21.601 1.00 19.77 253 ASP D O 1
ATOM 12617 N N . GLY D 1 254 ? -61.069 -2.501 23.404 1.00 16.44 254 GLY D N 1
ATOM 12618 C CA . GLY D 1 254 ? -61.738 -3.428 24.285 1.00 19.11 254 GLY D CA 1
ATOM 12619 C C . GLY D 1 254 ? -60.970 -4.698 24.604 1.00 19.21 254 GLY D C 1
ATOM 12620 O O . GLY D 1 254 ? -61.311 -5.366 25.577 1.00 19.61 254 GLY D O 1
ATOM 12621 N N . ASP D 1 255 ? -59.964 -5.052 23.807 1.00 19.66 255 ASP D N 1
ATOM 12622 C CA . ASP D 1 255 ? -59.098 -6.184 24.125 1.00 18.40 255 ASP D CA 1
ATOM 12623 C C . ASP D 1 255 ? -58.339 -5.959 25.423 1.00 14.47 255 ASP D C 1
ATOM 12624 O O . ASP D 1 255 ? -57.942 -4.841 25.742 1.00 21.62 255 ASP D O 1
ATOM 12629 N N . LEU D 1 256 ? -58.104 -7.037 26.152 1.00 16.04 256 LEU D N 1
ATOM 12630 C CA . LEU D 1 256 ? -56.955 -7.073 27.037 1.00 12.32 256 LEU D CA 1
ATOM 12631 C C . LEU D 1 256 ? -55.726 -7.508 26.239 1.00 13.93 256 LEU D C 1
ATOM 12632 O O . LEU D 1 256 ? -55.832 -8.118 25.178 1.00 17.39 256 LEU D O 1
ATOM 12637 N N . ILE D 1 257 ? -54.554 -7.151 26.741 1.00 14.40 257 ILE D N 1
ATOM 12638 C CA . ILE D 1 257 ? -53.286 -7.611 26.189 1.00 14.67 257 ILE D CA 1
ATOM 12639 C C . ILE D 1 257 ? -52.569 -8.365 27.296 1.00 11.68 257 ILE D C 1
ATOM 12640 O O . ILE D 1 257 ? -52.400 -7.838 28.396 1.00 18.36 257 ILE D O 1
ATOM 12645 N N . LEU D 1 258 ? -52.190 -9.601 27.022 1.00 13.67 258 LEU D N 1
ATOM 12646 C CA . LEU D 1 258 ? -51.378 -10.394 27.932 1.00 13.61 258 LEU D CA 1
ATOM 12647 C C . LEU D 1 258 ? -49.968 -10.460 27.352 1.00 14.10 258 LEU D C 1
ATOM 12648 O O . LEU D 1 258 ? -49.791 -10.902 26.218 1.00 23.05 258 LEU D O 1
ATOM 12653 N N . ILE D 1 259 ? -48.978 -10.019 28.119 1.00 15.19 259 ILE D N 1
ATOM 12654 C CA . ILE D 1 259 ? -47.587 -10.032 27.667 1.00 14.99 259 ILE D CA 1
ATOM 12655 C C . ILE D 1 259 ? -46.737 -10.790 28.678 1.00 13.82 259 ILE D C 1
ATOM 12656 O O . ILE D 1 259 ? -46.601 -10.362 29.827 1.00 13.26 259 ILE D O 1
ATOM 12661 N N . ASP D 1 260 ? -46.165 -11.909 28.243 1.00 15.15 260 ASP D N 1
ATOM 12662 C CA . ASP D 1 260 ? -45.252 -12.714 29.054 1.00 11.99 260 ASP D CA 1
ATOM 12663 C C . ASP D 1 260 ? -43.908 -12.653 28.331 1.00 13.03 260 ASP D C 1
ATOM 12664 O O . ASP D 1 260 ? -43.766 -13.210 27.242 1.00 13.34 260 ASP D O 1
ATOM 12669 N N . ALA D 1 261 ? -42.955 -11.920 28.893 1.00 13.37 261 ALA D N 1
ATOM 12670 C CA . ALA D 1 261 ? -41.671 -11.763 28.220 1.00 11.63 261 ALA D CA 1
ATOM 12671 C C . ALA D 1 261 ? -40.609 -11.333 29.222 1.00 12.35 261 ALA D C 1
ATOM 12672 O O . ALA D 1 261 ? -40.913 -10.748 30.256 1.00 14.84 261 ALA D O 1
ATOM 12674 N N . GLY D 1 262 ? -39.361 -11.665 28.908 1.00 11.09 262 GLY D N 1
ATOM 12675 C CA . GLY D 1 262 ? -38.252 -11.320 29.775 1.00 13.54 262 GLY D CA 1
ATOM 12676 C C . GLY D 1 262 ? -36.928 -11.473 29.055 1.00 11.90 262 GLY D C 1
ATOM 12677 O O . GLY D 1 262 ? -36.754 -12.394 28.258 1.00 14.50 262 GLY D O 1
ATOM 12678 N N . CYS D 1 263 ? -35.998 -10.567 29.296 1.00 14.29 263 CYS D N 1
ATOM 12679 C CA . CYS D 1 263 ? -34.695 -10.746 28.688 1.00 11.94 263 CYS D CA 1
ATOM 12680 C C . CYS D 1 263 ? -33.851 -11.692 29.531 1.00 14.29 263 CYS D C 1
ATOM 12681 O O . CYS D 1 263 ? -34.226 -12.099 30.626 1.00 14.81 263 CYS D O 1
ATOM 12684 N N . GLU D 1 264 ? -32.695 -12.031 28.984 1.00 15.58 264 GLU D N 1
ATOM 12685 C CA . GLU D 1 264 ? -31.637 -12.751 29.666 1.00 14.18 264 GLU D CA 1
ATOM 12686 C C . GLU D 1 264 ? -30.349 -11.936 29.567 1.00 15.54 264 GLU D C 1
ATOM 12687 O O . GLU D 1 264 ? -30.078 -11.309 28.542 1.00 17.75 264 GLU D O 1
ATOM 12693 N N . ILE D 1 265 ? -29.578 -11.921 30.650 1.00 17.41 265 ILE D N 1
ATOM 12694 C CA . ILE D 1 265 ? -28.312 -11.196 30.730 1.00 15.16 265 ILE D CA 1
ATOM 12695 C C . ILE D 1 265 ? -27.242 -12.166 31.213 1.00 11.36 265 ILE D C 1
ATOM 12696 O O . ILE D 1 265 ? -27.400 -12.775 32.270 1.00 14.55 265 ILE D O 1
ATOM 12701 N N . ASP D 1 266 ? -26.150 -12.293 30.456 1.00 15.62 266 ASP D N 1
ATOM 12702 C CA . ASP D 1 266 ? -25.035 -13.190 30.816 1.00 13.29 266 ASP D CA 1
ATOM 12703 C C . ASP D 1 266 ? -25.541 -14.592 31.141 1.00 13.14 266 ASP D C 1
ATOM 12704 O O . ASP D 1 266 ? -25.068 -15.235 32.074 1.00 12.54 266 ASP D O 1
ATOM 12709 N N . CYS D 1 267 ? -26.563 -15.029 30.391 1.00 12.34 267 CYS D N 1
ATOM 12710 C CA . CYS D 1 267 ? -27.183 -16.346 30.515 1.00 12.59 267 CYS D CA 1
ATOM 12711 C C . CYS D 1 267 ? -28.006 -16.490 31.789 1.00 13.27 267 CYS D C 1
ATOM 12712 O O . CYS D 1 267 ? -28.185 -17.601 32.267 1.00 16.57 267 CYS D O 1
ATOM 12715 N N . TYR D 1 268 ? -28.515 -15.396 32.348 1.00 12.17 268 TYR D N 1
ATOM 12716 C CA . TYR D 1 268 ? -29.440 -15.448 33.477 1.00 14.38 268 TYR D CA 1
ATOM 12717 C C . TYR D 1 268 ? -30.792 -14.879 33.064 1.00 14.12 268 TYR D C 1
ATOM 12718 O O . TYR D 1 268 ? -30.855 -13.806 32.470 1.00 22.22 268 TYR D O 1
ATOM 12727 N N . ALA D 1 269 ? -31.872 -15.589 33.388 1.00 17.02 269 ALA D N 1
ATOM 12728 C CA . ALA D 1 269 ? -33.195 -15.223 32.898 1.00 9.85 269 ALA D CA 1
ATOM 12729 C C . ALA D 1 269 ? -33.890 -14.198 33.783 1.00 11.66 269 ALA D C 1
ATOM 12730 O O . ALA D 1 269 ? -33.605 -14.077 34.966 1.00 16.14 269 ALA D O 1
ATOM 12732 N N . SER D 1 270 ? -34.910 -13.585 33.213 1.00 12.45 270 SER D N 1
ATOM 12733 C CA . SER D 1 270 ? -35.938 -12.761 33.850 1.00 11.72 270 SER D CA 1
ATOM 12734 C C . SER D 1 270 ? -37.239 -13.267 33.209 1.00 14.31 270 SER D C 1
ATOM 12735 O O . SER D 1 270 ? -37.191 -13.777 32.142 1.00 15.51 270 SER D O 1
ATOM 12738 N N . ASP D 1 271 ? -38.359 -13.134 33.891 1.00 12.76 271 ASP D N 1
ATOM 12739 C CA . ASP D 1 271 ? -39.617 -13.669 33.410 1.00 15.12 271 ASP D CA 1
ATOM 12740 C C . ASP D 1 271 ? -40.786 -12.888 33.998 1.00 14.37 271 ASP D C 1
ATOM 12741 O O . ASP D 1 271 ? -41.110 -13.073 35.108 1.00 15.48 271 ASP D O 1
ATOM 12746 N N . ILE D 1 272 ? -41.388 -12.042 33.216 1.00 16.74 272 ILE D N 1
ATOM 12747 C CA . ILE D 1 272 ? -42.468 -11.243 33.673 1.00 13.22 272 ILE D CA 1
ATOM 12748 C C . ILE D 1 272 ? -43.717 -11.324 32.810 1.00 12.93 272 ILE D C 1
ATOM 12749 O O . ILE D 1 272 ? -43.613 -11.366 31.623 1.00 12.16 272 ILE D O 1
ATOM 12754 N N . THR D 1 273 ? -44.872 -11.322 33.456 1.00 13.71 273 THR D N 1
ATOM 12755 C CA . THR D 1 273 ? -46.126 -11.240 32.721 1.00 13.77 273 THR D CA 1
ATOM 12756 C C . THR D 1 273 ? -46.947 -10.099 33.291 1.00 13.05 273 THR D C 1
ATOM 12757 O O . THR D 1 273 ? -47.158 -10.033 34.503 1.00 21.58 273 THR D O 1
ATOM 12761 N N . ARG D 1 274 ? -47.403 -9.208 32.419 1.00 17.67 274 ARG D N 1
ATOM 12762 C CA . ARG D 1 274 ? -48.387 -8.204 32.783 1.00 13.44 274 ARG D CA 1
ATOM 12763 C C . ARG D 1 274 ? -49.551 -8.271 31.802 1.00 11.76 274 ARG D C 1
ATOM 12764 O O . ARG D 1 274 ? -49.395 -8.671 30.650 1.00 19.23 274 ARG D O 1
ATOM 12772 N N . THR D 1 275 ? -50.721 -7.872 32.278 1.00 15.35 275 THR D N 1
ATOM 12773 C CA . THR D 1 275 ? -51.934 -7.820 31.479 1.00 15.00 275 THR D CA 1
ATOM 12774 C C . THR D 1 275 ? -52.560 -6.448 31.657 1.00 13.34 275 THR D C 1
ATOM 12775 O O . THR D 1 275 ? -52.610 -5.933 32.769 1.00 20.71 275 THR D O 1
ATOM 12779 N N . PHE D 1 276 ? -53.024 -5.854 30.567 1.00 14.32 276 PHE D N 1
ATOM 12780 C CA . PHE D 1 276 ? -53.486 -4.475 30.621 1.00 14.85 276 PHE D CA 1
ATOM 12781 C C . PHE D 1 276 ? -54.480 -4.241 29.495 1.00 14.60 276 PHE D C 1
ATOM 12782 O O . PHE D 1 276 ? -54.464 -4.965 28.498 1.00 16.52 276 PHE D O 1
ATOM 12790 N N . PRO D 1 277 ? -55.353 -3.232 29.624 1.00 16.91 277 PRO D N 1
ATOM 12791 C CA . PRO D 1 277 ? -56.346 -2.980 28.576 1.00 14.51 277 PRO D CA 1
ATOM 12792 C C . PRO D 1 277 ? -55.743 -2.233 27.403 1.00 13.77 277 PRO D C 1
ATOM 12793 O O . PRO D 1 277 ? -55.029 -1.246 27.574 1.00 15.62 277 PRO D O 1
ATOM 12797 N N . ALA D 1 278 ? -56.065 -2.697 26.199 1.00 16.52 278 ALA D N 1
ATOM 12798 C CA . ALA D 1 278 ? -55.504 -2.082 25.004 1.00 15.12 278 ALA D CA 1
ATOM 12799 C C . ALA D 1 278 ? -55.876 -0.613 24.893 1.00 19.15 278 ALA D C 1
ATOM 12800 O O . ALA D 1 278 ? -55.108 0.179 24.347 1.00 19.27 278 ALA D O 1
ATOM 12802 N N . ASN D 1 279 ? -57.048 -0.232 25.387 1.00 17.88 279 ASN D N 1
ATOM 12803 C CA . ASN D 1 279 ? -57.522 1.131 25.238 1.00 20.04 279 ASN D CA 1
ATOM 12804 C C . ASN D 1 279 ? -57.267 1.976 26.474 1.00 19.49 279 ASN D C 1
ATOM 12805 O O . ASN D 1 279 ? -57.760 3.094 26.550 1.00 20.99 279 ASN D O 1
ATOM 12810 N N . GLY D 1 280 ? -56.552 1.449 27.462 1.00 17.25 280 GLY D N 1
ATOM 12811 C CA . GLY D 1 280 ? -56.196 2.220 28.630 1.00 18.49 280 GLY D CA 1
ATOM 12812 C C . GLY D 1 280 ? -57.146 2.133 29.806 1.00 19.06 280 GLY D C 1
ATOM 12813 O O . GLY D 1 280 ? -56.829 2.676 30.865 1.00 20.73 280 GLY D O 1
ATOM 12814 N N . ARG D 1 281 ? -58.276 1.444 29.675 1.00 17.09 281 ARG D N 1
ATOM 12815 C CA . ARG D 1 281 ? -59.263 1.378 30.745 1.00 20.67 281 ARG D CA 1
ATOM 12816 C C . ARG D 1 281 ? -59.812 -0.035 30.866 1.00 16.16 281 ARG D C 1
ATOM 12817 O O . ARG D 1 281 ? -60.417 -0.547 29.926 1.00 19.23 281 ARG D O 1
ATOM 12825 N N . PHE D 1 282 ? -59.602 -0.656 32.021 1.00 16.99 282 PHE D N 1
ATOM 12826 C CA . PHE D 1 282 ? -60.203 -1.951 32.304 1.00 14.43 282 PHE D CA 1
ATOM 12827 C C . PHE D 1 282 ? -61.722 -1.829 32.312 1.00 17.54 282 PHE D C 1
ATOM 12828 O O . PHE D 1 282 ? -62.271 -0.991 33.025 1.00 18.54 282 PHE D O 1
ATOM 12836 N N . SER D 1 283 ? -62.393 -2.670 31.539 1.00 15.97 283 SER D N 1
ATOM 12837 C CA . SER D 1 283 ? -63.827 -2.819 31.683 1.00 19.38 283 SER D CA 1
ATOM 12838 C C . SER D 1 283 ? -64.150 -3.372 33.068 1.00 18.48 283 SER D C 1
ATOM 12839 O O . SER D 1 283 ? -63.267 -3.889 33.752 1.00 19.05 283 SER D O 1
ATOM 12842 N N . PRO D 1 284 ? -65.413 -3.269 33.513 1.00 22.81 284 PRO D N 1
ATOM 12843 C CA . PRO D 1 284 ? -65.740 -3.802 34.844 1.00 23.44 284 PRO D CA 1
ATOM 12844 C C . PRO D 1 284 ? -65.473 -5.286 34.970 1.00 18.17 284 PRO D C 1
ATOM 12845 O O . PRO D 1 284 ? -65.051 -5.742 36.031 1.00 20.87 284 PRO D O 1
ATOM 12849 N N . GLU D 1 285 ? -65.795 -5.981 33.914 1.00 19.82 285 GLU D N 1
ATOM 12850 C CA . GLU D 1 285 ? -65.458 -7.482 33.948 1.00 19.55 285 GLU D CA 1
ATOM 12851 C C . GLU D 1 285 ? -63.903 -7.884 33.885 1.00 17.67 285 GLU D C 1
ATOM 12852 O O . GLU D 1 285 ? -63.302 -8.610 34.703 1.00 19.00 285 GLU D O 1
ATOM 12858 N N . GLN D 1 286 ? -63.226 -7.095 33.051 1.00 19.66 286 GLN D N 1
ATOM 12859 C CA . GLN D 1 286 ? -61.773 -7.231 33.053 1.00 15.40 286 GLN D CA 1
ATOM 12860 C C . GLN D 1 286 ? -61.193 -6.867 34.411 1.00 16.37 286 GLN D C 1
ATOM 12861 O O . GLN D 1 286 ? -60.390 -7.620 34.968 1.00 20.39 286 GLN D O 1
ATOM 12867 N N . LYS D 1 287 ? -61.628 -5.745 34.981 1.00 16.85 287 LYS D N 1
ATOM 12868 C CA . LYS D 1 287 ? -61.085 -5.297 36.256 1.00 17.34 287 LYS D CA 1
ATOM 12869 C C . LYS D 1 287 ? -61.312 -6.332 37.349 1.00 16.58 287 LYS D C 1
ATOM 12870 O O . LYS D 1 287 ? -60.436 -6.562 38.185 1.00 18.52 287 LYS D O 1
ATOM 12876 N N . ALA D 1 288 ? -62.483 -6.963 37.361 1.00 18.28 288 ALA D N 1
ATOM 12877 C CA . ALA D 1 288 ? -62.788 -7.922 38.415 1.00 14.72 288 ALA D CA 1
ATOM 12878 C C . ALA D 1 288 ? -61.910 -9.158 38.298 1.00 17.25 288 ALA D C 1
ATOM 12879 O O . ALA D 1 288 ? -61.378 -9.649 39.294 1.00 16.57 288 ALA D O 1
ATOM 12881 N N . ILE D 1 289 ? -61.774 -9.691 37.088 1.00 15.83 289 ILE D N 1
ATOM 12882 C CA . ILE D 1 289 ? -60.900 -10.838 36.893 1.00 15.18 289 ILE D CA 1
ATOM 12883 C C . ILE D 1 289 ? -59.457 -10.453 37.209 1.00 16.23 289 ILE D C 1
ATOM 12884 O O . ILE D 1 289 ? -58.758 -11.171 37.926 1.00 15.94 289 ILE D O 1
ATOM 12889 N N . TYR D 1 290 ? -59.011 -9.287 36.722 1.00 16.45 290 TYR D N 1
ATOM 12890 C CA . TYR D 1 290 ? -57.635 -8.860 36.965 1.00 16.97 290 TYR D CA 1
ATOM 12891 C C . TYR D 1 290 ? -57.350 -8.744 38.460 1.00 15.96 290 TYR D C 1
ATOM 12892 O O . TYR D 1 290 ? -56.367 -9.299 38.957 1.00 17.04 290 TYR D O 1
ATOM 12901 N N . GLU D 1 291 ? -58.217 -8.058 39.201 1.00 18.70 291 GLU D N 1
ATOM 12902 C CA . GLU D 1 291 ? -57.915 -7.832 40.610 1.00 15.91 291 GLU D CA 1
ATOM 12903 C C . GLU D 1 291 ? -58.008 -9.116 41.417 1.00 17.63 291 GLU D C 1
ATOM 12904 O O . GLU D 1 291 ? -57.388 -9.223 42.476 1.00 19.52 291 GLU D O 1
ATOM 12910 N N . LEU D 1 292 ? -58.758 -10.103 40.938 1.00 16.01 292 LEU D N 1
ATOM 12911 C CA . LEU D 1 292 ? -58.710 -11.404 41.585 1.00 15.39 292 LEU D CA 1
ATOM 12912 C C . LEU D 1 292 ? -57.338 -12.039 41.401 1.00 15.63 292 LEU D C 1
ATOM 12913 O O . LEU D 1 292 ? -56.732 -12.511 42.363 1.00 16.96 292 LEU D O 1
ATOM 12918 N N . VAL D 1 293 ? -56.834 -12.051 40.170 1.00 17.33 293 VAL D N 1
ATOM 12919 C CA . VAL D 1 293 ? -55.500 -12.597 39.930 1.00 16.66 293 VAL D CA 1
ATOM 12920 C C . VAL D 1 293 ? -54.476 -11.857 40.769 1.00 14.80 293 VAL D C 1
ATOM 12921 O O . VAL D 1 293 ? -53.628 -12.472 41.416 1.00 15.53 293 VAL D O 1
ATOM 12925 N N . LEU D 1 294 ? -54.566 -10.527 40.798 1.00 15.79 294 LEU D N 1
ATOM 12926 C CA . LEU D 1 294 ? -53.620 -9.739 41.577 1.00 16.70 294 LEU D CA 1
ATOM 12927 C C . LEU D 1 294 ? -53.653 -10.123 43.048 1.00 18.17 294 LEU D C 1
ATOM 12928 O O . LEU D 1 294 ? -52.609 -10.178 43.705 1.00 17.70 294 LEU D O 1
ATOM 12933 N N . GLU D 1 295 ? -54.845 -10.410 43.575 1.00 20.72 295 GLU D N 1
ATOM 12934 C CA . GLU D 1 295 ? -54.960 -10.906 44.944 1.00 20.31 295 GLU D CA 1
ATOM 12935 C C . GLU D 1 295 ? -54.198 -12.211 45.125 1.00 17.61 295 GLU D C 1
ATOM 12936 O O . GLU D 1 295 ? -53.556 -12.425 46.153 1.00 18.43 295 GLU D O 1
ATOM 12942 N N . ALA D 1 296 ? -54.287 -13.105 44.149 1.00 19.29 296 ALA D N 1
ATOM 12943 C CA . ALA D 1 296 ? -53.576 -14.366 44.258 1.00 19.62 296 ALA D CA 1
ATOM 12944 C C . ALA D 1 296 ? -52.072 -14.156 44.137 1.00 17.90 296 ALA D C 1
ATOM 12945 O O . ALA D 1 296 ? -51.302 -14.755 44.886 1.00 19.69 296 ALA D O 1
ATOM 12947 N N . ASN D 1 297 ? -51.648 -13.298 43.208 1.00 17.49 297 ASN D N 1
ATOM 12948 C CA . ASN D 1 297 ? -50.243 -12.892 43.121 1.00 17.90 297 ASN D CA 1
ATOM 12949 C C . ASN D 1 297 ? -49.723 -12.395 44.466 1.00 16.55 297 ASN D C 1
ATOM 12950 O O . ASN D 1 297 ? -48.681 -12.845 44.951 1.00 19.02 297 ASN D O 1
ATOM 12955 N N . MET D 1 298 ? -50.446 -11.479 45.094 1.00 19.64 298 MET D N 1
ATOM 12956 C CA . MET D 1 298 ? -49.948 -10.902 46.335 1.00 19.17 298 MET D CA 1
ATOM 12957 C C . MET D 1 298 ? -49.955 -11.922 47.464 1.00 22.74 298 MET D C 1
ATOM 12958 O O . MET D 1 298 ? -49.070 -11.910 48.324 1.00 25.30 298 MET D O 1
ATOM 12963 N N . ALA D 1 299 ? -50.925 -12.829 47.463 1.00 21.47 299 ALA D N 1
ATOM 12964 C CA . ALA D 1 299 ? -51.008 -13.807 48.538 1.00 18.80 299 ALA D CA 1
ATOM 12965 C C . ALA D 1 299 ? -49.848 -14.788 48.490 1.00 22.50 299 ALA D C 1
ATOM 12966 O O . ALA D 1 299 ? -49.360 -15.237 49.531 1.00 24.20 299 ALA D O 1
ATOM 12968 N N . ALA D 1 300 ? -49.375 -15.106 47.294 1.00 22.71 300 ALA D N 1
ATOM 12969 C CA . ALA D 1 300 ? -48.334 -16.109 47.164 1.00 22.74 300 ALA D CA 1
ATOM 12970 C C . ALA D 1 300 ? -47.042 -15.668 47.845 1.00 22.23 300 ALA D C 1
ATOM 12971 O O . ALA D 1 300 ? -46.293 -16.505 48.348 1.00 24.98 300 ALA D O 1
ATOM 12973 N N . PHE D 1 301 ? -46.767 -14.364 47.891 1.00 22.34 301 PHE D N 1
ATOM 12974 C CA . PHE D 1 301 ? -45.497 -13.927 48.461 1.00 21.56 301 PHE D CA 1
ATOM 12975 C C . PHE D 1 301 ? -45.423 -14.238 49.940 1.00 27.34 301 PHE D C 1
ATOM 12976 O O . PHE D 1 301 ? -44.330 -14.447 50.477 1.00 24.27 301 PHE D O 1
ATOM 12984 N N . ASP D 1 302 ? -46.573 -14.268 50.610 1.00 27.35 302 ASP D N 1
ATOM 12985 C CA . ASP D 1 302 ? -46.634 -14.559 52.035 1.00 32.03 302 ASP D CA 1
ATOM 12986 C C . ASP D 1 302 ? -46.288 -16.004 52.356 1.00 24.12 302 ASP D C 1
ATOM 12987 O O . ASP D 1 302 ? -46.103 -16.332 53.528 1.00 30.47 302 ASP D O 1
ATOM 12992 N N . TYR D 1 303 ? -46.207 -16.873 51.357 1.00 24.24 303 TYR D N 1
ATOM 12993 C CA . TYR D 1 303 ? -45.853 -18.263 51.580 1.00 26.11 303 TYR D CA 1
ATOM 12994 C C . TYR D 1 303 ? -44.488 -18.614 50.991 1.00 26.27 303 TYR D C 1
ATOM 12995 O O . TYR D 1 303 ? -44.173 -19.791 50.801 1.00 28.43 303 TYR D O 1
ATOM 13004 N N . ILE D 1 304 ? -43.659 -17.617 50.725 1.00 21.22 304 ILE D N 1
ATOM 13005 C CA . ILE D 1 304 ? -42.306 -17.837 50.237 1.00 21.88 304 ILE D CA 1
ATOM 13006 C C . ILE D 1 304 ? -41.359 -17.259 51.278 1.00 19.58 304 ILE D C 1
ATOM 13007 O O . ILE D 1 304 ? -41.193 -16.041 51.383 1.00 19.93 304 ILE D O 1
ATOM 13012 N N . ALA D 1 305 ? -40.756 -18.138 52.064 1.00 22.70 305 ALA D N 1
ATOM 13013 C CA . ALA D 1 305 ? -39.841 -17.768 53.133 1.00 25.81 305 ALA D CA 1
ATOM 13014 C C . ALA D 1 305 ? -39.107 -19.027 53.571 1.00 21.91 305 ALA D C 1
ATOM 13015 O O . ALA D 1 305 ? -39.572 -20.131 53.298 1.00 25.32 305 ALA D O 1
ATOM 13017 N N . PRO D 1 306 ? -37.955 -18.886 54.225 1.00 24.24 306 PRO D N 1
ATOM 13018 C CA . PRO D 1 306 ? -37.235 -20.073 54.689 1.00 27.09 306 PRO D CA 1
ATOM 13019 C C . PRO D 1 306 ? -38.099 -20.902 55.620 1.00 24.94 306 PRO D C 1
ATOM 13020 O O . PRO D 1 306 ? -38.710 -20.382 56.551 1.00 27.31 306 PRO D O 1
ATOM 13024 N N . GLY D 1 307 ? -38.162 -22.198 55.347 1.00 24.85 307 GLY D N 1
ATOM 13025 C CA . GLY D 1 307 ? -38.983 -23.112 56.093 1.00 29.81 307 GLY D CA 1
ATOM 13026 C C . GLY D 1 307 ? -40.301 -23.452 55.426 1.00 27.95 307 GLY D C 1
ATOM 13027 O O . GLY D 1 307 ? -40.859 -24.516 55.694 1.00 28.44 307 GLY D O 1
ATOM 13028 N N . ARG D 1 308 ? -40.815 -22.568 54.576 1.00 30.30 308 ARG D N 1
ATOM 13029 C CA . ARG D 1 308 ? -41.990 -22.897 53.788 1.00 27.37 308 ARG D CA 1
ATOM 13030 C C . ARG D 1 308 ? -41.644 -23.947 52.750 1.00 25.92 308 ARG D C 1
ATOM 13031 O O . ARG D 1 308 ? -40.502 -24.061 52.311 1.00 29.19 308 ARG D O 1
ATOM 13039 N N . HIS D 1 309 ? -42.643 -24.714 52.359 1.00 26.12 309 HIS D N 1
ATOM 13040 C CA . HIS D 1 309 ? -42.466 -25.712 51.323 1.00 29.99 309 HIS D CA 1
ATOM 13041 C C . HIS D 1 309 ? -42.825 -25.134 49.961 1.00 29.44 309 HIS D C 1
ATOM 13042 O O . HIS D 1 309 ? -43.604 -24.190 49.848 1.00 27.84 309 HIS D O 1
ATOM 13049 N N . TRP D 1 310 ? -42.271 -25.756 48.918 1.00 31.89 310 TRP D N 1
ATOM 13050 C CA . TRP D 1 310 ? -42.390 -25.225 47.564 1.00 27.77 310 TRP D CA 1
ATOM 13051 C C . TRP D 1 310 ? -43.838 -24.990 47.155 1.00 27.33 310 TRP D C 1
ATOM 13052 O O . TRP D 1 310 ? -44.155 -23.960 46.551 1.00 28.98 310 TRP D O 1
ATOM 13063 N N . ASN D 1 311 ? -44.726 -25.936 47.453 1.00 32.13 311 ASN D N 1
ATOM 13064 C CA . ASN D 1 311 ? -46.087 -25.904 46.931 1.00 29.81 311 ASN D CA 1
ATOM 13065 C C . ASN D 1 311 ? -46.992 -24.930 47.668 1.00 29.55 311 ASN D C 1
ATOM 13066 O O . ASN D 1 311 ? -48.117 -24.707 47.219 1.00 28.80 311 ASN D O 1
ATOM 13071 N N . GLU D 1 312 ? -46.547 -24.354 48.782 1.00 24.06 312 GLU D N 1
ATOM 13072 C CA . GLU D 1 312 ? -47.449 -23.539 49.582 1.00 29.01 312 GLU D CA 1
ATOM 13073 C C . GLU D 1 312 ? -47.932 -22.319 48.805 1.00 29.37 312 GLU D C 1
ATOM 13074 O O . GLU D 1 312 ? -49.112 -21.959 48.872 1.00 26.74 312 GLU D O 1
ATOM 13080 N N . ALA D 1 313 ? -47.045 -21.691 48.038 1.00 28.98 313 ALA D N 1
ATOM 13081 C CA . ALA D 1 313 ? -47.446 -20.543 47.233 1.00 26.35 313 ALA D CA 1
ATOM 13082 C C . ALA D 1 313 ? -48.517 -20.924 46.225 1.00 25.27 313 ALA D C 1
ATOM 13083 O O . ALA D 1 313 ? -49.530 -20.232 46.101 1.00 24.10 313 ALA D O 1
ATOM 13085 N N . HIS D 1 314 ? -48.312 -22.016 45.492 1.00 23.11 314 HIS D N 1
ATOM 13086 C CA . HIS D 1 314 ? -49.334 -22.454 44.550 1.00 25.69 314 HIS D CA 1
ATOM 13087 C C . HIS D 1 314 ? -50.674 -22.659 45.252 1.00 25.54 314 HIS D C 1
ATOM 13088 O O . HIS D 1 314 ? -51.700 -22.135 44.814 1.00 20.37 314 HIS D O 1
ATOM 13095 N N . GLU D 1 315 ? -50.671 -23.377 46.376 1.00 24.72 315 GLU D N 1
ATOM 13096 C CA . GLU D 1 315 ? -51.925 -23.712 47.043 1.00 26.93 315 GLU D CA 1
ATOM 13097 C C . GLU D 1 315 ? -52.662 -22.463 47.483 1.00 23.93 315 GLU D C 1
ATOM 13098 O O . GLU D 1 315 ? -53.890 -22.395 47.386 1.00 24.92 315 GLU D O 1
ATOM 13104 N N . ALA D 1 316 ? -51.922 -21.460 47.946 1.00 22.76 316 ALA D N 1
ATOM 13105 C CA . ALA D 1 316 ? -52.519 -20.176 48.275 1.00 20.81 316 ALA D CA 1
ATOM 13106 C C . ALA D 1 316 ? -53.224 -19.563 47.074 1.00 22.43 316 ALA D C 1
ATOM 13107 O O . ALA D 1 316 ? -54.320 -19.016 47.202 1.00 22.17 316 ALA D O 1
ATOM 13109 N N . THR D 1 317 ? -52.607 -19.633 45.897 1.00 23.25 317 THR D N 1
ATOM 13110 C CA . THR D 1 317 ? -53.242 -19.040 44.730 1.00 21.02 317 THR D CA 1
ATOM 13111 C C . THR D 1 317 ? -54.494 -19.799 44.351 1.00 18.97 317 THR D C 1
ATOM 13112 O O . THR D 1 317 ? -55.452 -19.206 43.862 1.00 21.45 317 THR D O 1
ATOM 13116 N N . VAL D 1 318 ? -54.505 -21.108 44.576 1.00 24.02 318 VAL D N 1
ATOM 13117 C CA . VAL D 1 318 ? -55.695 -21.894 44.298 1.00 24.69 318 VAL D CA 1
ATOM 13118 C C . VAL D 1 318 ? -56.830 -21.483 45.222 1.00 22.75 318 VAL D C 1
ATOM 13119 O O . VAL D 1 318 ? -57.962 -21.273 44.774 1.00 24.69 318 VAL D O 1
ATOM 13123 N N . ARG D 1 319 ? -56.546 -21.344 46.515 1.00 21.73 319 ARG D N 1
ATOM 13124 C CA . ARG D 1 319 ? -57.566 -20.907 47.462 1.00 21.23 319 ARG D CA 1
ATOM 13125 C C . ARG D 1 319 ? -58.147 -19.557 47.072 1.00 24.23 319 ARG D C 1
ATOM 13126 O O . ARG D 1 319 ? -59.370 -19.380 47.037 1.00 25.91 319 ARG D O 1
ATOM 13134 N N . VAL D 1 320 ? -57.280 -18.588 46.793 1.00 21.15 320 VAL D N 1
ATOM 13135 C CA . VAL D 1 320 ? -57.734 -17.246 46.451 1.00 19.42 320 VAL D CA 1
ATOM 13136 C C . VAL D 1 320 ? -58.605 -17.280 45.210 1.00 22.50 320 VAL D C 1
ATOM 13137 O O . VAL D 1 320 ? -59.710 -16.727 45.185 1.00 22.78 320 VAL D O 1
ATOM 13141 N N . ILE D 1 321 ? -58.112 -17.928 44.160 1.00 21.58 321 ILE D N 1
ATOM 13142 C CA . ILE D 1 321 ? -58.808 -17.902 42.887 1.00 20.64 321 ILE D CA 1
ATOM 13143 C C . ILE D 1 321 ? -60.138 -18.632 42.988 1.00 20.37 321 ILE D C 1
ATOM 13144 O O . ILE D 1 321 ? -61.149 -18.162 42.469 1.00 23.31 321 ILE D O 1
ATOM 13149 N N . THR D 1 322 ? -60.166 -19.779 43.653 1.00 22.45 322 THR D N 1
ATOM 13150 C CA . THR D 1 322 ? -61.424 -20.503 43.772 1.00 24.78 322 THR D CA 1
ATOM 13151 C C . THR D 1 322 ? -62.442 -19.687 44.554 1.00 28.11 322 THR D C 1
ATOM 13152 O O . THR D 1 322 ? -63.605 -19.580 44.155 1.00 27.41 322 THR D O 1
ATOM 13156 N N . ALA D 1 323 ? -62.017 -19.087 45.664 1.00 23.98 323 ALA D N 1
ATOM 13157 C CA . ALA D 1 323 ? -62.937 -18.268 46.439 1.00 22.58 323 ALA D CA 1
ATOM 13158 C C . ALA D 1 323 ? -63.451 -17.097 45.615 1.00 29.03 323 ALA D C 1
ATOM 13159 O O . ALA D 1 323 ? -64.645 -16.784 45.646 1.00 25.86 323 ALA D O 1
ATOM 13161 N N . GLY D 1 324 ? -62.567 -16.453 44.854 1.00 26.69 324 GLY D N 1
ATOM 13162 C CA . GLY D 1 324 ? -62.997 -15.347 44.024 1.00 24.16 324 GLY D CA 1
ATOM 13163 C C . GLY D 1 324 ? -63.940 -15.780 42.920 1.00 22.68 324 GLY D C 1
ATOM 13164 O O . GLY D 1 324 ? -64.898 -15.074 42.599 1.00 24.96 324 GLY D O 1
ATOM 13165 N N . LEU D 1 325 ? -63.678 -16.938 42.318 1.00 24.40 325 LEU D N 1
ATOM 13166 C CA . LEU D 1 325 ? -64.549 -17.418 41.255 1.00 22.72 325 LEU D CA 1
ATOM 13167 C C . LEU D 1 325 ? -65.943 -17.711 41.788 1.00 25.37 325 LEU D C 1
ATOM 13168 O O . LEU D 1 325 ? -66.935 -17.535 41.081 1.00 27.31 325 LEU D O 1
ATOM 13173 N N . VAL D 1 326 ? -66.037 -18.137 43.041 1.00 28.10 326 VAL D N 1
ATOM 13174 C CA . VAL D 1 326 ? -67.339 -18.326 43.656 1.00 24.94 326 VAL D CA 1
ATOM 13175 C C . VAL D 1 326 ? -68.011 -16.981 43.889 1.00 24.59 326 VAL D C 1
ATOM 13176 O O . VAL D 1 326 ? -69.176 -16.784 43.528 1.00 26.54 326 VAL D O 1
ATOM 13180 N N . ARG D 1 327 ? -67.282 -16.020 44.417 1.00 27.20 327 ARG D N 1
ATOM 13181 C CA . ARG D 1 327 ? -67.831 -14.714 44.678 1.00 26.40 327 ARG D CA 1
ATOM 13182 C C . ARG D 1 327 ? -68.392 -14.061 43.423 1.00 25.64 327 ARG D C 1
ATOM 13183 O O . ARG D 1 327 ? -69.317 -13.288 43.476 1.00 22.96 327 ARG D O 1
ATOM 13191 N N . LEU D 1 328 ? -67.785 -14.357 42.294 1.00 24.04 328 LEU D N 1
ATOM 13192 C CA . LEU D 1 328 ? -68.232 -13.794 41.035 1.00 21.40 328 LEU D CA 1
ATOM 13193 C C . LEU D 1 328 ? -69.318 -14.614 40.359 1.00 21.61 328 LEU D C 1
ATOM 13194 O O . LEU D 1 328 ? -69.804 -14.206 39.307 1.00 22.54 328 LEU D O 1
ATOM 13199 N N . GLY D 1 329 ? -69.676 -15.769 40.904 1.00 23.41 329 GLY D N 1
ATOM 13200 C CA . GLY D 1 329 ? -70.663 -16.623 40.281 1.00 25.94 329 GLY D CA 1
ATOM 13201 C C . GLY D 1 329 ? -70.163 -17.463 39.129 1.00 30.67 329 GLY D C 1
ATOM 13202 O O . GLY D 1 329 ? -70.982 -18.111 38.460 1.00 24.28 329 GLY D O 1
ATOM 13203 N N . LEU D 1 330 ? -68.848 -17.464 38.868 1.00 28.17 330 LEU D N 1
ATOM 13204 C CA A LEU D 1 330 ? -68.267 -18.272 37.802 0.50 45.39 330 LEU D CA 1
ATOM 13205 C CA B LEU D 1 330 ? -68.272 -18.271 37.801 0.50 58.14 330 LEU D CA 1
ATOM 13206 C C . LEU D 1 330 ? -68.081 -19.723 38.212 1.00 27.92 330 LEU D C 1
ATOM 13207 O O . LEU D 1 330 ? -67.850 -20.571 37.348 1.00 24.77 330 LEU D O 1
ATOM 13216 N N . LEU D 1 331 ? -68.155 -20.010 39.503 1.00 24.32 331 LEU D N 1
ATOM 13217 C CA . LEU D 1 331 ? -68.213 -21.355 40.042 1.00 27.69 331 LEU D CA 1
ATOM 13218 C C . LEU D 1 331 ? -69.303 -21.354 41.101 1.00 28.98 331 LEU D C 1
ATOM 13219 O O . LEU D 1 331 ? -69.504 -20.354 41.790 1.00 27.21 331 LEU D O 1
ATOM 13224 N N . GLU D 1 332 ? -70.016 -22.467 41.217 1.00 33.32 332 GLU D N 1
ATOM 13225 C CA . GLU D 1 332 ? -71.059 -22.621 42.221 1.00 39.75 332 GLU D CA 1
ATOM 13226 C C . GLU D 1 332 ? -70.647 -23.680 43.228 1.00 34.62 332 GLU D C 1
ATOM 13227 O O . GLU D 1 332 ? -70.256 -24.785 42.846 1.00 33.07 332 GLU D O 1
ATOM 13233 N N . GLY D 1 333 ? -70.742 -23.351 44.501 1.00 34.81 333 GLY D N 1
ATOM 13234 C CA . GLY D 1 333 ? -70.667 -24.416 45.462 1.00 34.77 333 GLY D CA 1
ATOM 13235 C C . GLY D 1 333 ? -69.699 -24.124 46.574 1.00 33.06 333 GLY D C 1
ATOM 13236 O O . GLY D 1 333 ? -69.386 -22.970 46.876 1.00 35.88 333 GLY D O 1
ATOM 13237 N N . ASP D 1 334 ? -69.250 -25.205 47.192 1.00 35.16 334 ASP D N 1
ATOM 13238 C CA . ASP D 1 334 ? -68.383 -25.149 48.353 1.00 42.61 334 ASP D CA 1
ATOM 13239 C C . ASP D 1 334 ? -66.938 -25.046 47.904 1.00 41.07 334 ASP D C 1
ATOM 13240 O O . ASP D 1 334 ? -66.469 -25.876 47.123 1.00 41.82 334 ASP D O 1
ATOM 13245 N N . VAL D 1 335 ? -66.229 -24.040 48.414 1.00 40.35 335 VAL D N 1
ATOM 13246 C CA . VAL D 1 335 ? -64.867 -23.789 47.949 1.00 40.87 335 VAL D CA 1
ATOM 13247 C C . VAL D 1 335 ? -63.990 -25.013 48.178 1.00 40.41 335 VAL D C 1
ATOM 13248 O O . VAL D 1 335 ? -63.294 -25.477 47.271 1.00 40.17 335 VAL D O 1
ATOM 13252 N N . ASP D 1 336 ? -64.032 -25.573 49.386 1.00 42.82 336 ASP D N 1
ATOM 13253 C CA . ASP D 1 336 ? -63.230 -26.760 49.657 1.00 42.74 336 ASP D CA 1
ATOM 13254 C C . ASP D 1 336 ? -63.611 -27.918 48.741 1.00 38.88 336 ASP D C 1
ATOM 13255 O O . ASP D 1 336 ? -62.738 -28.643 48.260 1.00 40.95 336 ASP D O 1
ATOM 13260 N N . GLU D 1 337 ? -64.899 -28.087 48.456 1.00 42.38 337 GLU D N 1
ATOM 13261 C CA . GLU D 1 337 ? -65.315 -29.139 47.535 1.00 48.25 337 GLU D CA 1
ATOM 13262 C C . GLU D 1 337 ? -64.783 -28.882 46.136 1.00 38.13 337 GLU D C 1
ATOM 13263 O O . GLU D 1 337 ? -64.268 -29.789 45.477 1.00 37.50 337 GLU D O 1
ATOM 13269 N N . LEU D 1 338 ? -64.926 -27.647 45.656 1.00 35.25 338 LEU D N 1
ATOM 13270 C CA . LEU D 1 338 ? -64.482 -27.321 44.307 1.00 38.77 338 LEU D CA 1
ATOM 13271 C C . LEU D 1 338 ? -62.985 -27.536 44.152 1.00 36.24 338 LEU D C 1
ATOM 13272 O O . LEU D 1 338 ? -62.522 -27.992 43.101 1.00 34.33 338 LEU D O 1
ATOM 13277 N N . ILE D 1 339 ? -62.213 -27.223 45.191 1.00 34.71 339 ILE D N 1
ATOM 13278 C CA . ILE D 1 339 ? -60.773 -27.437 45.124 1.00 33.91 339 ILE D CA 1
ATOM 13279 C C . ILE D 1 339 ? -60.466 -28.924 45.066 1.00 35.35 339 ILE D C 1
ATOM 13280 O O . ILE D 1 339 ? -59.697 -29.380 44.216 1.00 31.13 339 ILE D O 1
ATOM 13285 N N . ALA D 1 340 ? -61.077 -29.703 45.958 1.00 40.07 340 ALA D N 1
ATOM 13286 C CA . ALA D 1 340 ? -60.867 -31.144 45.949 1.00 35.20 340 ALA D CA 1
ATOM 13287 C C . ALA D 1 340 ? -61.286 -31.764 44.626 1.00 33.02 340 ALA D C 1
ATOM 13288 O O . ALA D 1 340 ? -60.641 -32.698 44.148 1.00 38.64 340 ALA D O 1
ATOM 13290 N N . HIS D 1 341 ? -62.339 -31.260 44.008 1.00 35.84 341 HIS D N 1
ATOM 13291 C CA . HIS D 1 341 ? -62.726 -31.780 42.709 1.00 40.12 341 HIS D CA 1
ATOM 13292 C C . HIS D 1 341 ? -62.014 -31.078 41.566 1.00 38.34 341 HIS D C 1
ATOM 13293 O O . HIS D 1 341 ? -62.283 -31.393 40.403 1.00 33.38 341 HIS D O 1
ATOM 13300 N N . GLU D 1 342 ? -61.115 -30.142 41.878 1.00 36.15 342 GLU D N 1
ATOM 13301 C CA . GLU D 1 342 ? -60.334 -29.432 40.876 1.00 32.33 342 GLU D CA 1
ATOM 13302 C C . GLU D 1 342 ? -61.232 -28.736 39.860 1.00 30.53 342 GLU D C 1
ATOM 13303 O O . GLU D 1 342 ? -60.934 -28.699 38.668 1.00 28.46 342 GLU D O 1
ATOM 13309 N N . ALA D 1 343 ? -62.340 -28.173 40.332 1.00 28.70 343 ALA D N 1
ATOM 13310 C CA . ALA D 1 343 ? -63.213 -27.450 39.422 1.00 27.48 343 ALA D CA 1
ATOM 13311 C C . ALA D 1 343 ? -62.573 -26.173 38.916 1.00 26.47 343 ALA D C 1
ATOM 13312 O O . ALA D 1 343 ? -62.942 -25.696 37.841 1.00 28.01 343 ALA D O 1
ATOM 13314 N N . TYR D 1 344 ? -61.633 -25.608 39.668 1.00 25.97 344 TYR D N 1
ATOM 13315 C CA . TYR D 1 344 ? -60.990 -24.370 39.257 1.00 21.83 344 TYR D CA 1
ATOM 13316 C C . TYR D 1 344 ? -60.124 -24.541 38.015 1.00 21.46 344 TYR D C 1
ATOM 13317 O O . TYR D 1 344 ? -59.773 -23.543 37.386 1.00 22.70 344 TYR D O 1
ATOM 13326 N N . LYS D 1 345 ? -59.792 -25.770 37.633 1.00 22.14 345 LYS D N 1
ATOM 13327 C CA . LYS D 1 345 ? -58.898 -25.956 36.495 1.00 21.09 345 LYS D CA 1
ATOM 13328 C C . LYS D 1 345 ? -59.548 -25.618 35.164 1.00 24.55 345 LYS D C 1
ATOM 13329 O O . LYS D 1 345 ? -58.845 -25.558 34.150 1.00 22.09 345 LYS D O 1
ATOM 13335 N N . ALA D 1 346 ? -60.860 -25.408 35.138 1.00 24.05 346 ALA D N 1
ATOM 13336 C CA . ALA D 1 346 ? -61.476 -24.808 33.965 1.00 22.50 346 ALA D CA 1
ATOM 13337 C C . ALA D 1 346 ? -60.951 -23.405 33.712 1.00 21.87 346 ALA D C 1
ATOM 13338 O O . ALA D 1 346 ? -60.983 -22.934 32.570 1.00 22.62 346 ALA D O 1
ATOM 13340 N N . PHE D 1 347 ? -60.456 -22.742 34.743 1.00 17.56 347 PHE D N 1
ATOM 13341 C CA . PHE D 1 347 ? -60.036 -21.363 34.632 1.00 18.14 347 PHE D CA 1
ATOM 13342 C C . PHE D 1 347 ? -58.550 -21.146 34.915 1.00 19.64 347 PHE D C 1
ATOM 13343 O O . PHE D 1 347 ? -57.982 -20.184 34.413 1.00 22.12 347 PHE D O 1
ATOM 13351 N N . TYR D 1 348 ? -57.917 -22.013 35.699 1.00 18.32 348 TYR D N 1
ATOM 13352 C CA . TYR D 1 348 ? -56.556 -21.819 36.212 1.00 19.08 348 TYR D CA 1
ATOM 13353 C C . TYR D 1 348 ? -55.920 -23.205 36.184 1.00 18.80 348 TYR D C 1
ATOM 13354 O O . TYR D 1 348 ? -56.007 -23.967 37.158 1.00 20.94 348 TYR D O 1
ATOM 13363 N N . MET D 1 349 ? -55.306 -23.535 35.054 1.00 22.74 349 MET D N 1
ATOM 13364 C CA . MET D 1 349 ? -54.940 -24.908 34.756 1.00 17.89 349 MET D CA 1
ATOM 13365 C C . MET D 1 349 ? -53.427 -25.122 34.739 1.00 19.82 349 MET D C 1
ATOM 13366 O O . MET D 1 349 ? -52.962 -26.134 34.214 1.00 26.97 349 MET D O 1
ATOM 13371 N N . HIS D 1 350 ? -52.651 -24.223 35.337 1.00 20.33 350 HIS D N 1
ATOM 13372 C CA . HIS D 1 350 ? -51.201 -24.348 35.369 1.00 20.12 350 HIS D CA 1
ATOM 13373 C C . HIS D 1 350 ? -50.681 -24.015 36.756 1.00 19.36 350 HIS D C 1
ATOM 13374 O O . HIS D 1 350 ? -51.400 -23.524 37.620 1.00 21.79 350 HIS D O 1
ATOM 13381 N N . ARG D 1 351 ? -49.404 -24.284 36.955 1.00 22.20 351 ARG D N 1
ATOM 13382 C CA . ARG D 1 351 ? -48.791 -24.117 38.254 1.00 22.28 351 ARG D CA 1
ATOM 13383 C C . ARG D 1 351 ? -48.490 -22.651 38.514 1.00 20.81 351 ARG D C 1
ATOM 13384 O O . ARG D 1 351 ? -48.330 -21.856 37.595 1.00 22.25 351 ARG D O 1
ATOM 13392 N N . ALA D 1 352 ? -48.408 -22.298 39.789 1.00 19.10 352 ALA D N 1
ATOM 13393 C CA . ALA D 1 352 ? -48.179 -20.911 40.156 1.00 19.96 352 ALA D CA 1
ATOM 13394 C C . ALA D 1 352 ? -46.735 -20.446 39.989 1.00 19.21 352 ALA D C 1
ATOM 13395 O O . ALA D 1 352 ? -46.471 -19.273 40.248 1.00 18.22 352 ALA D O 1
ATOM 13397 N N . GLY D 1 353 ? -45.798 -21.303 39.609 1.00 18.78 353 GLY D N 1
ATOM 13398 C CA . GLY D 1 353 ? -44.421 -20.848 39.503 1.00 18.33 353 GLY D CA 1
ATOM 13399 C C . GLY D 1 353 ? -43.467 -21.972 39.169 1.00 20.69 353 GLY D C 1
ATOM 13400 O O . GLY D 1 353 ? -43.843 -23.143 39.099 1.00 20.40 353 GLY D O 1
ATOM 13401 N N . HIS D 1 354 ? -42.205 -21.579 38.964 1.00 20.12 354 HIS D N 1
ATOM 13402 C CA . HIS D 1 354 ? -41.105 -22.500 38.696 1.00 15.67 354 HIS D CA 1
ATOM 13403 C C . HIS D 1 354 ? -39.819 -21.881 39.215 1.00 16.74 354 HIS D C 1
ATOM 13404 O O . HIS D 1 354 ? -39.766 -20.682 39.481 1.00 16.91 354 HIS D O 1
ATOM 13411 N N . TRP D 1 355 ? -38.789 -22.714 39.376 1.00 18.34 355 TRP D N 1
ATOM 13412 C CA . TRP D 1 355 ? -37.474 -22.178 39.686 1.00 16.24 355 TRP D CA 1
ATOM 13413 C C . TRP D 1 355 ? -37.047 -21.247 38.561 1.00 15.88 355 TRP D C 1
ATOM 13414 O O . TRP D 1 355 ? -37.403 -21.457 37.404 1.00 17.67 355 TRP D O 1
ATOM 13425 N N . LEU D 1 356 ? -36.277 -20.215 38.910 1.00 17.51 356 LEU D N 1
ATOM 13426 C CA . LEU D 1 356 ? -35.755 -19.246 37.954 1.00 15.49 356 LEU D CA 1
ATOM 13427 C C . LEU D 1 356 ? -34.231 -19.175 38.041 1.00 16.68 356 LEU D C 1
ATOM 13428 O O . LEU D 1 356 ? -33.667 -19.174 39.130 1.00 16.78 356 LEU D O 1
ATOM 13433 N N . GLY D 1 357 ? -33.571 -19.097 36.898 1.00 14.91 357 GLY D N 1
ATOM 13434 C CA . GLY D 1 357 ? -32.126 -19.026 36.876 1.00 12.29 357 GLY D CA 1
ATOM 13435 C C . GLY D 1 357 ? -31.524 -18.915 35.495 1.00 12.63 357 GLY D C 1
ATOM 13436 O O . GLY D 1 357 ? -32.017 -18.168 34.664 1.00 13.10 357 GLY D O 1
ATOM 13437 N N . MET D 1 358 ? -30.453 -19.664 35.234 1.00 16.61 358 MET D N 1
ATOM 13438 C CA . MET D 1 358 ? -29.794 -19.578 33.937 1.00 14.10 358 MET D CA 1
ATOM 13439 C C . MET D 1 358 ? -30.683 -20.144 32.837 1.00 12.59 358 MET D C 1
ATOM 13440 O O . MET D 1 358 ? -30.524 -19.802 31.662 1.00 14.79 358 MET D O 1
ATOM 13445 N N . ASP D 1 359 ? -31.600 -21.034 33.191 1.00 14.54 359 ASP D N 1
ATOM 13446 C CA . ASP D 1 359 ? -32.695 -21.426 32.321 1.00 16.50 359 ASP D CA 1
ATOM 13447 C C . ASP D 1 359 ? -33.974 -20.889 32.943 1.00 14.71 359 ASP D C 1
ATOM 13448 O O . ASP D 1 359 ? -34.123 -20.918 34.166 1.00 15.17 359 ASP D O 1
ATOM 13453 N N . VAL D 1 360 ? -34.888 -20.373 32.114 1.00 15.36 360 VAL D N 1
ATOM 13454 C CA . VAL D 1 360 ? -36.064 -19.713 32.679 1.00 14.15 360 VAL D CA 1
ATOM 13455 C C . VAL D 1 360 ? -36.870 -20.692 33.527 1.00 12.41 360 VAL D C 1
ATOM 13456 O O . VAL D 1 360 ? -37.257 -20.376 34.652 1.00 14.31 360 VAL D O 1
ATOM 13460 N N . HIS D 1 361 ? -37.026 -21.926 33.067 1.00 14.08 361 HIS D N 1
ATOM 13461 C CA . HIS D 1 361 ? -37.577 -23.023 33.889 1.00 16.25 361 HIS D CA 1
ATOM 13462 C C . HIS D 1 361 ? -36.273 -23.694 34.406 1.00 13.45 361 HIS D C 1
ATOM 13463 O O . HIS D 1 361 ? -35.752 -24.559 33.787 1.00 16.53 361 HIS D O 1
ATOM 13470 N N . ASP D 1 362 ? -35.846 -23.299 35.590 1.00 15.54 362 ASP D N 1
ATOM 13471 C CA . ASP D 1 362 ? -34.490 -23.597 35.997 1.00 13.44 362 ASP D CA 1
ATOM 13472 C C . ASP D 1 362 ? -34.393 -25.003 36.587 1.00 14.54 362 ASP D C 1
ATOM 13473 O O . ASP D 1 362 ? -35.393 -25.637 36.918 1.00 17.47 362 ASP D O 1
ATOM 13478 N N . VAL D 1 363 ? -33.159 -25.489 36.703 1.00 16.67 363 VAL D N 1
ATOM 13479 C CA . VAL D 1 363 ? -32.859 -26.801 37.265 1.00 16.72 363 VAL D CA 1
ATOM 13480 C C . VAL D 1 363 ? -33.103 -26.781 38.765 1.00 16.57 363 VAL D C 1
ATOM 13481 O O . VAL D 1 363 ? -33.323 -25.723 39.350 1.00 17.08 363 VAL D O 1
ATOM 13485 N N . GLY D 1 364 ? -33.043 -27.948 39.398 1.00 17.80 364 GLY D N 1
ATOM 13486 C CA . GLY D 1 364 ? -33.281 -28.054 40.819 1.00 18.71 364 GLY D CA 1
ATOM 13487 C C . GLY D 1 364 ? -34.469 -28.934 41.147 1.00 24.32 364 GLY D C 1
ATOM 13488 O O . GLY D 1 364 ? -35.493 -28.862 40.466 1.00 24.12 364 GLY D O 1
ATOM 13489 N N . GLU D 1 365 ? -34.344 -29.754 42.190 1.00 23.01 365 GLU D N 1
ATOM 13490 C CA . GLU D 1 365 ? -35.353 -30.745 42.544 1.00 23.71 365 GLU D CA 1
ATOM 13491 C C . GLU D 1 365 ? -36.479 -30.102 43.328 1.00 22.70 365 GLU D C 1
ATOM 13492 O O . GLU D 1 365 ? -36.251 -29.529 44.394 1.00 23.93 365 GLU D O 1
ATOM 13498 N N . TYR D 1 366 ? -37.697 -30.220 42.808 1.00 24.00 366 TYR D N 1
ATOM 13499 C CA . TYR D 1 366 ? -38.862 -29.697 43.504 1.00 24.43 366 TYR D CA 1
ATOM 13500 C C . TYR D 1 366 ? -39.276 -30.575 44.674 1.00 29.60 366 TYR D C 1
ATOM 13501 O O . TYR D 1 366 ? -39.932 -30.087 45.596 1.00 27.72 366 TYR D O 1
ATOM 13510 N N . ARG D 1 367 ? -38.899 -31.844 44.663 1.00 30.82 367 ARG D N 1
ATOM 13511 C CA . ARG D 1 367 ? -39.248 -32.768 45.729 1.00 34.67 367 ARG D CA 1
ATOM 13512 C C . ARG D 1 367 ? -37.997 -33.433 46.264 1.00 35.12 367 ARG D C 1
ATOM 13513 O O . ARG D 1 367 ? -37.121 -33.840 45.499 1.00 33.46 367 ARG D O 1
ATOM 13521 N N . VAL D 1 368 ? -37.925 -33.543 47.583 1.00 38.90 368 VAL D N 1
ATOM 13522 C CA . VAL D 1 368 ? -36.817 -34.210 48.247 1.00 40.35 368 VAL D CA 1
ATOM 13523 C C . VAL D 1 368 ? -37.381 -35.089 49.348 1.00 46.15 368 VAL D C 1
ATOM 13524 O O . VAL D 1 368 ? -38.088 -34.605 50.237 1.00 45.80 368 VAL D O 1
ATOM 13528 N N . GLY D 1 369 ? -37.066 -36.374 49.291 1.00 49.48 369 GLY D N 1
ATOM 13529 C CA . GLY D 1 369 ? -37.510 -37.290 50.317 1.00 54.89 369 GLY D CA 1
ATOM 13530 C C . GLY D 1 369 ? -39.016 -37.387 50.368 1.00 52.30 369 GLY D C 1
ATOM 13531 O O . GLY D 1 369 ? -39.617 -37.281 51.438 1.00 49.34 369 GLY D O 1
ATOM 13532 N N . GLY D 1 370 ? -39.632 -37.553 49.202 1.00 48.68 370 GLY D N 1
ATOM 13533 C CA . GLY D 1 370 ? -41.070 -37.738 49.124 1.00 52.17 370 GLY D CA 1
ATOM 13534 C C . GLY D 1 370 ? -41.878 -36.605 49.713 1.00 56.38 370 GLY D C 1
ATOM 13535 O O . GLY D 1 370 ? -43.013 -36.821 50.163 1.00 51.76 370 GLY D O 1
ATOM 13536 N N . GLU D 1 371 ? -41.290 -35.427 49.703 1.00 48.87 371 GLU D N 1
ATOM 13537 C CA . GLU D 1 371 ? -41.893 -34.263 50.254 1.00 52.06 371 GLU D CA 1
ATOM 13538 C C . GLU D 1 371 ? -41.584 -33.027 49.354 1.00 45.78 371 GLU D C 1
ATOM 13539 O O . GLU D 1 371 ? -40.649 -33.069 48.612 1.00 40.07 371 GLU D O 1
ATOM 13545 N N . TRP D 1 372 ? -42.383 -31.965 49.428 1.00 41.28 372 TRP D N 1
ATOM 13546 C CA . TRP D 1 372 ? -42.043 -30.748 48.706 1.00 37.92 372 TRP D CA 1
ATOM 13547 C C . TRP D 1 372 ? -40.781 -30.122 49.288 1.00 35.15 372 TRP D C 1
ATOM 13548 O O . TRP D 1 372 ? -40.571 -30.127 50.503 1.00 33.66 372 TRP D O 1
ATOM 13559 N N . ARG D 1 373 ? -39.936 -29.597 48.404 1.00 33.21 373 ARG D N 1
ATOM 13560 C CA . ARG D 1 373 ? -38.675 -28.990 48.811 1.00 30.45 373 ARG D CA 1
ATOM 13561 C C . ARG D 1 373 ? -38.912 -27.900 49.843 1.00 27.77 373 ARG D C 1
ATOM 13562 O O . ARG D 1 373 ? -39.875 -27.141 49.750 1.00 27.42 373 ARG D O 1
ATOM 13570 N N . VAL D 1 374 ? -38.045 -27.843 50.845 1.00 28.47 374 VAL D N 1
ATOM 13571 C CA . VAL D 1 374 ? -38.101 -26.772 51.834 1.00 27.14 374 VAL D CA 1
ATOM 13572 C C . VAL D 1 374 ? -37.312 -25.582 51.311 1.00 25.29 374 VAL D C 1
ATOM 13573 O O . VAL D 1 374 ? -36.169 -25.730 50.872 1.00 28.64 374 VAL D O 1
ATOM 13577 N N . LEU D 1 375 ? -37.913 -24.401 51.352 1.00 24.71 375 LEU D N 1
ATOM 13578 C CA . LEU D 1 375 ? -37.251 -23.236 50.789 1.00 23.12 375 LEU D CA 1
ATOM 13579 C C . LEU D 1 375 ? -36.135 -22.761 51.710 1.00 25.53 375 LEU D C 1
ATOM 13580 O O . LEU D 1 375 ? -36.248 -22.832 52.934 1.00 23.78 375 LEU D O 1
ATOM 13585 N N . GLU D 1 376 ? -35.047 -22.290 51.103 1.00 23.72 376 GLU D N 1
ATOM 13586 C CA . GLU D 1 376 ? -33.883 -21.739 51.784 1.00 24.20 376 GLU D CA 1
ATOM 13587 C C . GLU D 1 376 ? -33.429 -20.476 51.069 1.00 19.66 376 GLU D C 1
ATOM 13588 O O . GLU D 1 376 ? -33.652 -20.334 49.865 1.00 22.17 376 GLU D O 1
ATOM 13594 N N . PRO D 1 377 ? -32.785 -19.554 51.779 1.00 19.70 377 PRO D N 1
ATOM 13595 C CA . PRO D 1 377 ? -32.317 -18.323 51.135 1.00 20.48 377 PRO D CA 1
ATOM 13596 C C . PRO D 1 377 ? -31.446 -18.611 49.923 1.00 23.15 377 PRO D C 1
ATOM 13597 O O . PRO D 1 377 ? -30.643 -19.540 49.918 1.00 22.65 377 PRO D O 1
ATOM 13601 N N . GLY D 1 378 ? -31.619 -17.807 48.885 1.00 25.81 378 GLY D N 1
ATOM 13602 C CA . GLY D 1 378 ? -30.890 -17.970 47.654 1.00 19.84 378 GLY D CA 1
ATOM 13603 C C . GLY D 1 378 ? -31.660 -18.667 46.557 1.00 19.39 378 GLY D C 1
ATOM 13604 O O . GLY D 1 378 ? -31.272 -18.575 45.397 1.00 18.77 378 GLY D O 1
ATOM 13605 N N . MET D 1 379 ? -32.731 -19.370 46.895 1.00 18.78 379 MET D N 1
ATOM 13606 C CA . MET D 1 379 ? -33.564 -19.969 45.869 1.00 18.51 379 MET D CA 1
ATOM 13607 C C . MET D 1 379 ? -34.368 -18.887 45.154 1.00 18.92 379 MET D C 1
ATOM 13608 O O . MET D 1 379 ? -34.828 -17.927 45.771 1.00 21.16 379 MET D O 1
ATOM 13613 N N . ALA D 1 380 ? -34.488 -19.010 43.842 1.00 18.90 380 ALA D N 1
ATOM 13614 C CA . ALA D 1 380 ? -35.217 -18.026 43.056 1.00 15.83 380 ALA D CA 1
ATOM 13615 C C . ALA D 1 380 ? -36.310 -18.712 42.252 1.00 14.03 380 ALA D C 1
ATOM 13616 O O . ALA D 1 380 ? -36.134 -19.844 41.789 1.00 17.07 380 ALA D O 1
ATOM 13618 N N . MET D 1 381 ? -37.426 -18.013 42.068 1.00 18.37 381 MET D N 1
ATOM 13619 C CA . MET D 1 381 ? -38.596 -18.615 41.449 1.00 16.45 381 MET D CA 1
ATOM 13620 C C . MET D 1 381 ? -39.542 -17.525 40.944 1.00 17.79 381 MET D C 1
ATOM 13621 O O . MET D 1 381 ? -39.378 -16.330 41.224 1.00 21.42 381 MET D O 1
ATOM 13626 N N . THR D 1 382 ? -40.569 -17.962 40.220 1.00 17.52 382 THR D N 1
ATOM 13627 C CA . THR D 1 382 ? -41.627 -17.083 39.753 1.00 17.50 382 THR D CA 1
ATOM 13628 C C . THR D 1 382 ? -42.910 -17.299 40.546 1.00 18.01 382 THR D C 1
ATOM 13629 O O . THR D 1 382 ? -43.131 -18.340 41.179 1.00 19.93 382 THR D O 1
ATOM 13633 N N . VAL D 1 383 ? -43.757 -16.303 40.470 1.00 17.92 383 VAL D N 1
ATOM 13634 C CA . VAL D 1 383 ? -45.096 -16.325 41.007 1.00 16.38 383 VAL D CA 1
ATOM 13635 C C . VAL D 1 383 ? -45.966 -15.840 39.842 1.00 17.38 383 VAL D C 1
ATOM 13636 O O . VAL D 1 383 ? -45.859 -14.717 39.500 1.00 22.39 383 VAL D O 1
ATOM 13640 N N . GLU D 1 384 ? -46.796 -16.704 39.283 1.00 17.87 384 GLU D N 1
ATOM 13641 C CA . GLU D 1 384 ? -47.607 -16.392 38.130 1.00 18.03 384 GLU D CA 1
ATOM 13642 C C . GLU D 1 384 ? -48.998 -17.043 38.019 1.00 17.10 384 GLU D C 1
ATOM 13643 O O . GLU D 1 384 ? -49.284 -17.748 37.133 1.00 19.82 384 GLU D O 1
ATOM 13649 N N . PRO D 1 385 ? -49.863 -16.658 39.014 1.00 17.55 385 PRO D N 1
ATOM 13650 C CA . PRO D 1 385 ? -51.221 -17.207 38.908 1.00 14.40 385 PRO D CA 1
ATOM 13651 C C . PRO D 1 385 ? -51.942 -16.559 37.721 1.00 14.81 385 PRO D C 1
ATOM 13652 O O . PRO D 1 385 ? -51.522 -15.544 37.281 1.00 17.31 385 PRO D O 1
ATOM 13656 N N . GLY D 1 386 ? -53.001 -17.173 37.239 1.00 15.30 386 GLY D N 1
ATOM 13657 C CA . GLY D 1 386 ? -53.745 -16.659 36.102 1.00 15.87 386 GLY D CA 1
ATOM 13658 C C . GLY D 1 386 ? -55.175 -17.161 36.103 1.00 15.06 386 GLY D C 1
ATOM 13659 O O . GLY D 1 386 ? -55.516 -18.131 36.775 1.00 17.34 386 GLY D O 1
ATOM 13660 N N . ILE D 1 387 ? -56.014 -16.483 35.332 1.00 15.38 387 ILE D N 1
ATOM 13661 C CA . ILE D 1 387 ? -57.387 -16.913 35.085 1.00 16.89 387 ILE D CA 1
ATOM 13662 C C . ILE D 1 387 ? -57.671 -16.765 33.603 1.00 15.34 387 ILE D C 1
ATOM 13663 O O . ILE D 1 387 ? -57.404 -15.710 33.021 1.00 18.31 387 ILE D O 1
ATOM 13668 N N . TYR D 1 388 ? -58.216 -17.810 32.993 1.00 17.74 388 TYR D N 1
ATOM 13669 C CA . TYR D 1 388 ? -58.480 -17.820 31.559 1.00 18.24 388 TYR D CA 1
ATOM 13670 C C . TYR D 1 388 ? -59.882 -18.368 31.310 1.00 19.29 388 TYR D C 1
ATOM 13671 O O . TYR D 1 388 ? -60.125 -19.562 31.477 1.00 20.49 388 TYR D O 1
ATOM 13680 N N . ILE D 1 389 ? -60.789 -17.504 30.893 1.00 18.78 389 ILE D N 1
ATOM 13681 C CA . ILE D 1 389 ? -62.157 -17.891 30.578 1.00 18.83 389 ILE D CA 1
ATOM 13682 C C . ILE D 1 389 ? -62.256 -18.054 29.074 1.00 17.96 389 ILE D C 1
ATOM 13683 O O . ILE D 1 389 ? -62.285 -17.068 28.336 1.00 21.06 389 ILE D O 1
ATOM 13688 N N . ALA D 1 390 ? -62.307 -19.296 28.628 1.00 17.86 390 ALA D N 1
ATOM 13689 C CA . ALA D 1 390 ? -62.268 -19.576 27.213 1.00 19.81 390 ALA D CA 1
ATOM 13690 C C . ALA D 1 390 ? -63.393 -18.846 26.487 1.00 22.37 390 ALA D C 1
ATOM 13691 O O . ALA D 1 390 ? -64.465 -18.616 27.051 1.00 23.45 390 ALA D O 1
ATOM 13693 N N . PRO D 1 391 ? -63.168 -18.474 25.230 1.00 24.71 391 PRO D N 1
ATOM 13694 C CA . PRO D 1 391 ? -64.210 -17.792 24.459 1.00 21.96 391 PRO D CA 1
ATOM 13695 C C . PRO D 1 391 ? -65.455 -18.626 24.257 1.00 27.85 391 PRO D C 1
ATOM 13696 O O . PRO D 1 391 ? -66.516 -18.067 23.955 1.00 25.41 391 PRO D O 1
ATOM 13700 N N . ASP D 1 392 ? -65.356 -19.945 24.391 1.00 27.21 392 ASP D N 1
ATOM 13701 C CA . ASP D 1 392 ? -66.490 -20.834 24.201 1.00 29.67 392 ASP D CA 1
ATOM 13702 C C . ASP D 1 392 ? -66.981 -21.444 25.502 1.00 28.80 392 ASP D C 1
ATOM 13703 O O . ASP D 1 392 ? -67.664 -22.471 25.473 1.00 30.47 392 ASP D O 1
ATOM 13708 N N . ASN D 1 393 ? -66.626 -20.863 26.643 1.00 26.25 393 ASN D N 1
ATOM 13709 C CA . ASN D 1 393 ? -67.099 -21.402 27.909 1.00 27.70 393 ASN D CA 1
ATOM 13710 C C . ASN D 1 393 ? -68.543 -20.969 28.091 1.00 29.56 393 ASN D C 1
ATOM 13711 O O . ASN D 1 393 ? -68.834 -19.860 28.540 1.00 23.90 393 ASN D O 1
ATOM 13716 N N . THR D 1 394 ? -69.443 -21.873 27.759 1.00 32.24 394 THR D N 1
ATOM 13717 C CA . THR D 1 394 ? -70.870 -21.643 27.808 1.00 32.00 394 THR D CA 1
ATOM 13718 C C . THR D 1 394 ? -71.422 -21.676 29.227 1.00 31.23 394 THR D C 1
ATOM 13719 O O . THR D 1 394 ? -72.567 -21.270 29.456 1.00 30.57 394 THR D O 1
ATOM 13723 N N . THR D 1 395 ? -70.631 -22.101 30.196 1.00 29.30 395 THR D N 1
ATOM 13724 C CA . THR D 1 395 ? -71.145 -22.184 31.549 1.00 27.44 395 THR D CA 1
ATOM 13725 C C . THR D 1 395 ? -71.108 -20.861 32.280 1.00 24.60 395 THR D C 1
ATOM 13726 O O . THR D 1 395 ? -71.482 -20.817 33.448 1.00 28.75 395 THR D O 1
ATOM 13730 N N . VAL D 1 396 ? -70.665 -19.787 31.640 1.00 23.93 396 VAL D N 1
ATOM 13731 C CA . VAL D 1 396 ? -70.592 -18.490 32.290 1.00 21.34 396 VAL D CA 1
ATOM 13732 C C . VAL D 1 396 ? -71.230 -17.455 31.382 1.00 20.89 396 VAL D C 1
ATOM 13733 O O . VAL D 1 396 ? -71.365 -17.652 30.177 1.00 25.50 396 VAL D O 1
ATOM 13737 N N . ALA D 1 397 ? -71.608 -16.333 31.978 1.00 21.08 397 ALA D N 1
ATOM 13738 C CA . ALA D 1 397 ? -72.271 -15.283 31.223 1.00 22.22 397 ALA D CA 1
ATOM 13739 C C . ALA D 1 397 ? -71.376 -14.771 30.105 1.00 27.64 397 ALA D C 1
ATOM 13740 O O . ALA D 1 397 ? -70.147 -14.804 30.193 1.00 25.71 397 ALA D O 1
ATOM 13742 N N . LYS D 1 398 ? -72.017 -14.279 29.053 1.00 21.99 398 LYS D N 1
ATOM 13743 C CA . LYS D 1 398 ? -71.304 -13.960 27.828 1.00 25.97 398 LYS D CA 1
ATOM 13744 C C . LYS D 1 398 ? -70.262 -12.874 28.042 1.00 26.34 398 LYS D C 1
ATOM 13745 O O . LYS D 1 398 ? -69.221 -12.882 27.383 1.00 26.77 398 LYS D O 1
ATOM 13751 N N . LYS D 1 399 ? -70.500 -11.953 28.967 1.00 23.80 399 LYS D N 1
ATOM 13752 C CA . LYS D 1 399 ? -69.556 -10.865 29.164 1.00 25.99 399 LYS D CA 1
ATOM 13753 C C . LYS D 1 399 ? -68.221 -11.327 29.737 1.00 21.89 399 LYS D C 1
ATOM 13754 O O . LYS D 1 399 ? -67.265 -10.554 29.712 1.00 19.23 399 LYS D O 1
ATOM 13760 N N . TRP D 1 400 ? -68.128 -12.547 30.249 1.00 21.82 400 TRP D N 1
ATOM 13761 C CA . TRP D 1 400 ? -66.878 -13.013 30.821 1.00 19.71 400 TRP D CA 1
ATOM 13762 C C . TRP D 1 400 ? -66.008 -13.761 29.822 1.00 18.42 400 TRP D C 1
ATOM 13763 O O . TRP D 1 400 ? -64.813 -13.917 30.064 1.00 19.73 400 TRP D O 1
ATOM 13774 N N . ARG D 1 401 ? -66.570 -14.220 28.717 1.00 19.55 401 ARG D N 1
ATOM 13775 C CA . ARG D 1 401 ? -65.862 -15.154 27.865 1.00 16.27 401 ARG D CA 1
ATOM 13776 C C . ARG D 1 401 ? -64.771 -14.440 27.087 1.00 16.92 401 ARG D C 1
ATOM 13777 O O . ARG D 1 401 ? -64.950 -13.308 26.639 1.00 19.46 401 ARG D O 1
ATOM 13785 N N . GLY D 1 402 ? -63.646 -15.117 26.910 1.00 20.48 402 GLY D N 1
ATOM 13786 C CA . GLY D 1 402 ? -62.538 -14.558 26.170 1.00 19.07 402 GLY D CA 1
ATOM 13787 C C . GLY D 1 402 ? -61.618 -13.665 26.968 1.00 20.31 402 GLY D C 1
ATOM 13788 O O . GLY D 1 402 ? -60.822 -12.940 26.373 1.00 20.37 402 GLY D O 1
ATOM 13789 N N . ILE D 1 403 ? -61.697 -13.696 28.290 1.00 19.28 403 ILE D N 1
ATOM 13790 C CA . ILE D 1 403 ? -60.855 -12.883 29.152 1.00 18.32 403 ILE D CA 1
ATOM 13791 C C . ILE D 1 403 ? -59.730 -13.755 29.682 1.00 18.80 403 ILE D C 1
ATOM 13792 O O . ILE D 1 403 ? -59.985 -14.775 30.331 1.00 16.94 403 ILE D O 1
ATOM 13797 N N . GLY D 1 404 ? -58.490 -13.330 29.438 1.00 17.95 404 GLY D N 1
ATOM 13798 C CA . GLY D 1 404 ? -57.321 -14.014 29.967 1.00 15.47 404 GLY D CA 1
ATOM 13799 C C . GLY D 1 404 ? -56.423 -13.059 30.724 1.00 15.77 404 GLY D C 1
ATOM 13800 O O . GLY D 1 404 ? -56.138 -11.973 30.227 1.00 18.17 404 GLY D O 1
ATOM 13801 N N . VAL D 1 405 ? -55.989 -13.426 31.925 1.00 16.58 405 VAL D N 1
ATOM 13802 C CA . VAL D 1 405 ? -55.169 -12.555 32.758 1.00 15.03 405 VAL D CA 1
ATOM 13803 C C . VAL D 1 405 ? -54.108 -13.391 33.453 1.00 14.56 405 VAL D C 1
ATOM 13804 O O . VAL D 1 405 ? -54.422 -14.425 34.046 1.00 15.95 405 VAL D O 1
ATOM 13808 N N . ARG D 1 406 ? -52.863 -12.934 33.399 1.00 13.24 406 ARG D N 1
ATOM 13809 C CA . ARG D 1 406 ? -51.788 -13.492 34.206 1.00 14.56 406 ARG D CA 1
ATOM 13810 C C . ARG D 1 406 ? -50.898 -12.361 34.699 1.00 14.87 406 ARG D C 1
ATOM 13811 O O . ARG D 1 406 ? -50.663 -11.394 33.978 1.00 17.74 406 ARG D O 1
ATOM 13819 N N . ILE D 1 407 ? -50.445 -12.464 35.940 1.00 15.13 407 ILE D N 1
ATOM 13820 C CA . ILE D 1 407 ? -49.604 -11.452 36.570 1.00 13.16 407 ILE D CA 1
ATOM 13821 C C . ILE D 1 407 ? -48.432 -12.181 37.206 1.00 14.87 407 ILE D C 1
ATOM 13822 O O . ILE D 1 407 ? -48.602 -12.856 38.225 1.00 17.17 407 ILE D O 1
ATOM 13827 N N . GLU D 1 408 ? -47.240 -12.019 36.632 1.00 17.83 408 GLU D N 1
ATOM 13828 C CA . GLU D 1 408 ? -46.074 -12.810 37.004 1.00 17.11 408 GLU D CA 1
ATOM 13829 C C . GLU D 1 408 ? -44.938 -11.914 37.466 1.00 15.80 408 GLU D C 1
ATOM 13830 O O . GLU D 1 408 ? -44.607 -10.922 36.804 1.00 17.53 408 GLU D O 1
ATOM 13836 N N . ASP D 1 409 ? -44.341 -12.298 38.592 1.00 16.73 409 ASP D N 1
ATOM 13837 C CA . ASP D 1 409 ? -43.210 -11.632 39.208 1.00 14.98 409 ASP D CA 1
ATOM 13838 C C . ASP D 1 409 ? -42.103 -12.642 39.510 1.00 14.26 409 ASP D C 1
ATOM 13839 O O . ASP D 1 409 ? -42.345 -13.842 39.637 1.00 20.00 409 ASP D O 1
ATOM 13844 N N . ASP D 1 410 ? -40.879 -12.133 39.610 1.00 14.18 410 ASP D N 1
ATOM 13845 C CA . ASP D 1 410 ? -39.685 -12.911 39.908 1.00 14.59 410 ASP D CA 1
ATOM 13846 C C . ASP D 1 410 ? -39.244 -12.609 41.330 1.00 15.78 410 ASP D C 1
ATOM 13847 O O . ASP D 1 410 ? -39.239 -11.448 41.745 1.00 20.12 410 ASP D O 1
ATOM 13852 N N . VAL D 1 411 ? -38.875 -13.643 42.080 1.00 17.18 411 VAL D N 1
ATOM 13853 C CA A VAL D 1 411 ? -38.612 -13.474 43.500 0.50 30.11 411 VAL D CA 1
ATOM 13854 C CA B VAL D 1 411 ? -38.658 -13.528 43.515 0.50 32.11 411 VAL D CA 1
ATOM 13855 C C . VAL D 1 411 ? -37.429 -14.336 43.929 1.00 20.43 411 VAL D C 1
ATOM 13856 O O . VAL D 1 411 ? -37.124 -15.372 43.333 1.00 21.12 411 VAL D O 1
ATOM 13863 N N . VAL D 1 412 ? -36.737 -13.869 44.969 1.00 18.62 412 VAL D N 1
ATOM 13864 C CA . VAL D 1 412 ? -35.627 -14.584 45.590 1.00 22.98 412 VAL D CA 1
ATOM 13865 C C . VAL D 1 412 ? -35.897 -14.723 47.084 1.00 21.41 412 VAL D C 1
ATOM 13866 O O . VAL D 1 412 ? -36.256 -13.745 47.749 1.00 21.66 412 VAL D O 1
ATOM 13870 N N . VAL D 1 413 ? -35.692 -15.930 47.608 1.00 20.59 413 VAL D N 1
ATOM 13871 C CA . VAL D 1 413 ? -35.878 -16.181 49.031 1.00 23.62 413 VAL D CA 1
ATOM 13872 C C . VAL D 1 413 ? -34.754 -15.515 49.815 1.00 24.48 413 VAL D C 1
ATOM 13873 O O . VAL D 1 413 ? -33.572 -15.625 49.461 1.00 25.47 413 VAL D O 1
ATOM 13877 N N . THR D 1 414 ? -35.117 -14.803 50.875 1.00 27.57 414 THR D N 1
ATOM 13878 C CA . THR D 1 414 ? -34.166 -14.131 51.741 1.00 28.62 414 THR D CA 1
ATOM 13879 C C . THR D 1 414 ? -34.212 -14.782 53.111 1.00 32.94 414 THR D C 1
ATOM 13880 O O . THR D 1 414 ? -35.021 -15.669 53.370 1.00 33.11 414 THR D O 1
ATOM 13884 N N . ARG D 1 415 ? -33.365 -14.327 54.008 1.00 31.07 415 ARG D N 1
ATOM 13885 C CA . ARG D 1 415 ? -33.322 -14.909 55.322 1.00 39.52 415 ARG D CA 1
ATOM 13886 C C . ARG D 1 415 ? -34.622 -14.740 56.053 1.00 41.71 415 ARG D C 1
ATOM 13887 O O . ARG D 1 415 ? -35.063 -15.629 56.719 1.00 45.64 415 ARG D O 1
ATOM 13895 N N . ASN D 1 416 ? -35.242 -13.596 55.910 1.00 41.77 416 ASN D N 1
ATOM 13896 C CA . ASN D 1 416 ? -36.456 -13.294 56.648 1.00 45.28 416 ASN D CA 1
ATOM 13897 C C . ASN D 1 416 ? -37.721 -13.424 55.815 1.00 43.59 416 ASN D C 1
ATOM 13898 O O . ASN D 1 416 ? -38.813 -13.255 56.357 1.00 42.51 416 ASN D O 1
ATOM 13903 N N . GLY D 1 417 ? -37.606 -13.691 54.521 1.00 35.02 417 GLY D N 1
ATOM 13904 C CA . GLY D 1 417 ? -38.779 -13.803 53.684 1.00 30.75 417 GLY D CA 1
ATOM 13905 C C . GLY D 1 417 ? -38.414 -13.924 52.226 1.00 28.34 417 GLY D C 1
ATOM 13906 O O . GLY D 1 417 ? -37.791 -14.899 51.814 1.00 25.37 417 GLY D O 1
ATOM 13907 N N . CYS D 1 418 ? -38.783 -12.930 51.431 1.00 26.35 418 CYS D N 1
ATOM 13908 C CA . CYS D 1 418 ? -38.409 -12.966 50.032 1.00 24.11 418 CYS D CA 1
ATOM 13909 C C . CYS D 1 418 ? -38.334 -11.553 49.480 1.00 24.62 418 CYS D C 1
ATOM 13910 O O . CYS D 1 418 ? -38.860 -10.599 50.058 1.00 28.07 418 CYS D O 1
ATOM 13913 N N . GLU D 1 419 ? -37.671 -11.441 48.336 1.00 22.77 419 GLU D N 1
ATOM 13914 C CA . GLU D 1 419 ? -37.406 -10.174 47.675 1.00 22.59 419 GLU D CA 1
ATOM 13915 C C . GLU D 1 419 ? -37.947 -10.266 46.261 1.00 24.05 419 GLU D C 1
ATOM 13916 O O . GLU D 1 419 ? -37.613 -11.201 45.529 1.00 23.54 419 GLU D O 1
ATOM 13922 N N . VAL D 1 420 ? -38.774 -9.311 45.883 1.00 21.71 420 VAL D N 1
ATOM 13923 C CA . VAL D 1 420 ? -39.378 -9.292 44.559 1.00 18.69 420 VAL D CA 1
ATOM 13924 C C . VAL D 1 420 ? -38.511 -8.456 43.641 1.00 16.43 420 VAL D C 1
ATOM 13925 O O . VAL D 1 420 ? -38.182 -7.312 43.963 1.00 20.95 420 VAL D O 1
ATOM 13929 N N . LEU D 1 421 ? -38.151 -9.008 42.496 1.00 15.33 421 LEU D N 1
ATOM 13930 C CA . LEU D 1 421 ? -37.223 -8.302 41.635 1.00 18.35 421 LEU D CA 1
ATOM 13931 C C . LEU D 1 421 ? -37.920 -7.473 40.576 1.00 14.97 421 LEU D C 1
ATOM 13932 O O . LEU D 1 421 ? -37.259 -6.697 39.893 1.00 20.41 421 LEU D O 1
ATOM 13937 N N . THR D 1 422 ? -39.228 -7.630 40.429 1.00 18.48 422 THR D N 1
ATOM 13938 C CA . THR D 1 422 ? -39.968 -7.132 39.280 1.00 19.85 422 THR D CA 1
ATOM 13939 C C . THR D 1 422 ? -41.028 -6.102 39.676 1.00 17.66 422 THR D C 1
ATOM 13940 O O . THR D 1 422 ? -42.019 -5.928 38.973 1.00 16.35 422 THR D O 1
ATOM 13944 N N . ASN D 1 423 ? -40.823 -5.411 40.801 1.00 16.94 423 ASN D N 1
ATOM 13945 C CA . ASN D 1 423 ? -41.694 -4.317 41.214 1.00 16.68 423 ASN D CA 1
ATOM 13946 C C . ASN D 1 423 ? -41.522 -3.071 40.353 1.00 17.75 423 ASN D C 1
ATOM 13947 O O . ASN D 1 423 ? -42.265 -2.107 40.537 1.00 17.58 423 ASN D O 1
ATOM 13952 N N . GLY D 1 424 ? -40.559 -3.065 39.432 1.00 18.97 424 GLY D N 1
ATOM 13953 C CA . GLY D 1 424 ? -40.286 -1.907 38.613 1.00 16.44 424 GLY D CA 1
ATOM 13954 C C . GLY D 1 424 ? -41.276 -1.667 37.498 1.00 19.33 424 GLY D C 1
ATOM 13955 O O . GLY D 1 424 ? -41.186 -0.631 36.836 1.00 20.72 424 GLY D O 1
ATOM 13956 N N . VAL D 1 425 ? -42.182 -2.603 37.244 1.00 16.09 425 VAL D N 1
ATOM 13957 C CA . VAL D 1 425 ? -43.296 -2.379 36.337 1.00 17.10 425 VAL D CA 1
ATOM 13958 C C . VAL D 1 425 ? -44.587 -2.609 37.124 1.00 16.09 425 VAL D C 1
ATOM 13959 O O . VAL D 1 425 ? -44.769 -3.669 37.721 1.00 16.36 425 VAL D O 1
ATOM 13963 N N . PRO D 1 426 ? -45.483 -1.629 37.191 1.00 17.71 426 PRO D N 1
ATOM 13964 C CA . PRO D 1 426 ? -46.590 -1.694 38.145 1.00 19.63 426 PRO D CA 1
ATOM 13965 C C . PRO D 1 426 ? -47.604 -2.766 37.788 1.00 19.63 426 PRO D C 1
ATOM 13966 O O . PRO D 1 426 ? -47.674 -3.254 36.664 1.00 15.39 426 PRO D O 1
ATOM 13970 N N . LYS D 1 427 ? -48.423 -3.095 38.771 1.00 18.37 427 LYS D N 1
ATOM 13971 C CA . LYS D 1 427 ? -49.464 -4.085 38.571 1.00 19.33 427 LYS D CA 1
ATOM 13972 C C . LYS D 1 427 ? -50.813 -3.733 39.185 1.00 14.12 427 LYS D C 1
ATOM 13973 O O . LYS D 1 427 ? -51.759 -4.483 38.976 1.00 18.28 427 LYS D O 1
ATOM 13979 N N . THR D 1 428 ? -50.950 -2.636 39.913 1.00 17.65 428 THR D N 1
ATOM 13980 C CA . THR D 1 428 ? -52.292 -2.224 40.308 1.00 17.71 428 THR D CA 1
ATOM 13981 C C . THR D 1 428 ? -53.031 -1.620 39.130 1.00 18.16 428 THR D C 1
ATOM 13982 O O . THR D 1 428 ? -52.433 -1.052 38.219 1.00 17.39 428 THR D O 1
ATOM 13986 N N . VAL D 1 429 ? -54.360 -1.747 39.164 1.00 17.08 429 VAL D N 1
ATOM 13987 C CA . VAL D 1 429 ? -55.201 -1.146 38.133 1.00 22.57 429 VAL D CA 1
ATOM 13988 C C . VAL D 1 429 ? -54.927 0.345 38.014 1.00 22.02 429 VAL D C 1
ATOM 13989 O O . VAL D 1 429 ? -54.782 0.879 36.911 1.00 15.62 429 VAL D O 1
ATOM 13993 N N . ALA D 1 430 ? -54.839 1.034 39.146 1.00 21.64 430 ALA D N 1
ATOM 13994 C CA . ALA D 1 430 ? -54.677 2.482 39.120 1.00 23.18 430 ALA D CA 1
ATOM 13995 C C . ALA D 1 430 ? -53.378 2.881 38.438 1.00 19.79 430 ALA D C 1
ATOM 13996 O O . ALA D 1 430 ? -53.370 3.736 37.549 1.00 19.17 430 ALA D O 1
ATOM 13998 N N . GLU D 1 431 ? -52.269 2.271 38.844 1.00 18.86 431 GLU D N 1
ATOM 13999 C CA . GLU D 1 431 ? -50.984 2.639 38.261 1.00 21.05 431 GLU D CA 1
ATOM 14000 C C . GLU D 1 431 ? -50.948 2.344 36.772 1.00 16.03 431 GLU D C 1
ATOM 14001 O O . GLU D 1 431 ? -50.439 3.147 35.991 1.00 20.58 431 GLU D O 1
ATOM 14007 N N . ILE D 1 432 ? -51.497 1.209 36.357 1.00 19.31 432 ILE D N 1
ATOM 14008 C CA . ILE D 1 432 ? -51.490 0.884 34.936 1.00 15.37 432 ILE D CA 1
ATOM 14009 C C . ILE D 1 432 ? -52.275 1.921 34.145 1.00 18.00 432 ILE D C 1
ATOM 14010 O O . ILE D 1 432 ? -51.796 2.445 33.138 1.00 16.15 432 ILE D O 1
ATOM 14015 N N . GLU D 1 433 ? -53.506 2.206 34.568 1.00 18.52 433 GLU D N 1
ATOM 14016 C CA . GLU D 1 433 ? -54.306 3.168 33.823 1.00 19.32 433 GLU D CA 1
ATOM 14017 C C . GLU D 1 433 ? -53.642 4.534 33.844 1.00 21.27 433 GLU D C 1
ATOM 14018 O O . GLU D 1 433 ? -53.580 5.215 32.820 1.00 20.01 433 GLU D O 1
ATOM 14024 N N . ALA D 1 434 ? -53.082 4.918 34.987 1.00 19.11 434 ALA D N 1
ATOM 14025 C CA . ALA D 1 434 ? -52.348 6.173 35.058 1.00 20.12 434 ALA D CA 1
ATOM 14026 C C . ALA D 1 434 ? -51.189 6.186 34.073 1.00 23.38 434 ALA D C 1
ATOM 14027 O O . ALA D 1 434 ? -51.003 7.152 33.329 1.00 23.39 434 ALA D O 1
ATOM 14029 N N . LEU D 1 435 ? -50.422 5.101 34.031 1.00 21.33 435 LEU D N 1
ATOM 14030 C CA . LEU D 1 435 ? -49.271 5.031 33.140 1.00 19.14 435 LEU D CA 1
ATOM 14031 C C . LEU D 1 435 ? -49.687 5.183 31.683 1.00 22.40 435 LEU D C 1
ATOM 14032 O O . LEU D 1 435 ? -49.027 5.884 30.909 1.00 21.78 435 LEU D O 1
ATOM 14037 N N . MET D 1 436 ? -50.786 4.540 31.293 1.00 21.09 436 MET D N 1
ATOM 14038 C CA . MET D 1 436 ? -51.203 4.575 29.898 1.00 21.42 436 MET D CA 1
ATOM 14039 C C . MET D 1 436 ? -51.810 5.920 29.535 1.00 23.52 436 MET D C 1
ATOM 14040 O O . MET D 1 436 ? -51.645 6.395 28.407 1.00 26.21 436 MET D O 1
ATOM 14045 N N . ALA D 1 437 ? -52.532 6.537 30.468 1.00 23.46 437 ALA D N 1
ATOM 14046 C CA . ALA D 1 437 ? -53.080 7.861 30.212 1.00 24.98 437 ALA D CA 1
ATOM 14047 C C . ALA D 1 437 ? -51.962 8.874 30.017 1.00 26.64 437 ALA D C 1
ATOM 14048 O O . ALA D 1 437 ? -51.975 9.646 29.057 1.00 29.13 437 ALA D O 1
ATOM 14050 N N . ALA D 1 438 ? -50.965 8.858 30.901 1.00 23.45 438 ALA D N 1
ATOM 14051 C CA . ALA D 1 438 ? -49.844 9.780 30.763 1.00 27.77 438 ALA D CA 1
ATOM 14052 C C . ALA D 1 438 ? -49.168 9.640 29.408 1.00 31.14 438 ALA D C 1
ATOM 14053 O O . ALA D 1 438 ? -48.838 10.641 28.768 1.00 32.30 438 ALA D O 1
ATOM 14055 N N . ALA D 1 439 ? -48.962 8.412 28.942 1.00 26.37 439 ALA D N 1
ATOM 14056 C CA . ALA D 1 439 ? -48.327 8.240 27.643 1.00 28.13 439 ALA D CA 1
ATOM 14057 C C . ALA D 1 439 ? -49.219 8.746 26.521 1.00 30.06 439 ALA D C 1
ATOM 14058 O O . ALA D 1 439 ? -48.731 9.324 25.547 1.00 31.52 439 ALA D O 1
ATOM 14060 N N . LYS D 1 440 ? -50.527 8.532 26.638 1.00 30.23 440 LYS D N 1
ATOM 14061 C CA . LYS D 1 440 ? -51.444 8.947 25.586 1.00 32.10 440 LYS D CA 1
ATOM 14062 C C . LYS D 1 440 ? -51.412 10.460 25.413 1.00 39.47 440 LYS D C 1
ATOM 14063 O O . LYS D 1 440 ? -51.320 10.971 24.292 1.00 40.80 440 LYS D O 1
ATOM 14069 N N . SER D 1 441 ? -51.439 11.194 26.523 1.00 39.30 441 SER D N 1
ATOM 14070 C CA . SER D 1 441 ? -51.449 12.646 26.438 1.00 41.28 441 SER D CA 1
ATOM 14071 C C . SER D 1 441 ? -50.094 13.197 26.015 1.00 49.05 441 SER D C 1
ATOM 14072 O O . SER D 1 441 ? -50.035 14.240 25.360 1.00 52.03 441 SER D O 1
ATOM 14075 N N . GLU D 1 442 ? -48.998 12.529 26.382 1.00 45.80 442 GLU D N 1
ATOM 14076 C CA . GLU D 1 442 ? -47.690 12.966 25.905 1.00 48.26 442 GLU D CA 1
ATOM 14077 C C . GLU D 1 442 ? -47.591 12.831 24.397 1.00 50.45 442 GLU D C 1
ATOM 14078 O O . GLU D 1 442 ? -47.044 13.705 23.720 1.00 57.83 442 GLU D O 1
ATOM 14084 N N . ALA D 1 443 ? -48.118 11.741 23.852 1.00 49.09 443 ALA D N 1
ATOM 14085 C CA . ALA D 1 443 ? -48.049 11.532 22.415 1.00 54.35 443 ALA D CA 1
ATOM 14086 C C . ALA D 1 443 ? -48.922 12.507 21.649 1.00 55.55 443 ALA D C 1
ATOM 14087 O O . ALA D 1 443 ? -48.676 12.735 20.462 1.00 56.22 443 ALA D O 1
ATOM 14089 N N . ALA D 1 444 ? -49.930 13.082 22.289 1.00 54.70 444 ALA D N 1
ATOM 14090 C CA . ALA D 1 444 ? -50.801 14.024 21.609 1.00 53.67 444 ALA D CA 1
ATOM 14091 C C . ALA D 1 444 ? -50.413 15.452 21.958 1.00 53.93 444 ALA D C 1
ATOM 14092 O O . ALA D 1 444 ? -49.586 16.059 21.279 1.00 57.73 444 ALA D O 1
#

B-factor: mean 27.59, std 13.74, range [8.07, 110.62]